Protein AF-0000000075643071 (afdb_homodimer)

Foldseek 3Di:
DDDDDPDDDDDDDDPPDDDDPDDDDDDDPPPPPPPPPDPPVVVVVVVVVVVVVVVVVVVVVVVVVVVCVVVPPFFAFPDPLLVVLLVLQVQQADCVDACLFFVLCRRRVRVCVVFPDDPPDQKDAPQNVLLVVLLVVLLVQLCDDDDPPAFPLLNLLSQLLQLLVLLVLLQVCVLVVLQVVCVVLQAHLAQPLLCPDDDPVPDPDDDLLLNQLVCCLQVVAHDLKDKAWAADQVARLFIFIEIADPNFSPPLVPPGPPPPPPDPPPPDDPPDPCPVPDPDLLNLLVLSLVLSCSNDPPDDSVVVSVVSSVLSVLLVVLVVQADDDPPPPVPDPPPFDKDKDFLQRLQVLQCVQAPPNDGDRRRLSNQCSNCVLPVVLGGDSGDIHIYTPSRSVNSNSSNNSCNPDDVSSSSSNSCSVSSSVLVCSSNVPVQDSSNSSVSSCSLSVLSSCLVVDDPCCVVPVVVVLVVLLVLLLVLVLVVLVVDDQADPQQNVQLNLLSVLAAEAAADDPCSPPSVSVQCLQQQVPVVVVVCVVRVNPRLHQDRDRNDNSVNSSSSSSSVSVVRSNRNGGGDDDDQPDRLSRQDKAADLQASYIYHRVSVCDPPQHSNSDVLLNLLRVQLRSQLRSCLCPFPPNCLAGSRSHRHNRGDPSSVVSLVVLLVVQQVVQQPDADVLQRHGARSVLQSSSLQSLLRSNVSSLSSVVVVCVVPNDDGHSPPPVVADSNRSSLSSNSSSLRMDGHSVRVNVQSVDNHHRSSCSSQQNQCQDPVNCVRSVRDEPHSSPDPDHRHND/DDYDDDDDDDDDDDPDDDDDDDDPDDCPPPPPPPPPPDPVVVVVVVVVVVVVVVVVVVVVVVVVVVVVVVVPPFFAFPDPLLQVLLVLQVQQADCVDACLFFVLCRRRVRVCVVFPDDPPDQKDAPQNVLLVVLLVVLLVQLCDDDDPPAFPLLNLLSQLLQLLVLLVLLQVCVLVVLQVVCVVLVAHLAFPLLCPDDDPVPDPDDDLLLNQLSCCLQVVAHDLKDKAWAADQVARLFIFIEIFDGPDSPPVPPVPPPPPPPPPPPPDDDPDPCPVPDPDLLNLLVVSLVLSCSNDPPDDSVVVSVVSSVLSVLLVVLVVQADDDPPPPVPDPPPFDKDKDFLQRLQVLQCVQAPPNDRDRRRLSNQCSNCVLFVVLGGDSGDIHIYTPNRSVNSSSSNNSCNPDDVSSSSSNSCSVSSSVLVCSSNVPVQDSSNSSVLSCSLSVLSSCLVVDDPCCVVPVVVVLVVLLVLLLVLVLVVLVVDDQADPQQNVQLNLLSVLAAEAAADDPCSPPSVSVQCLQQQVPVVVVVCVVRVNPRLHQDRDRNDNSVNSSSSSSSVSVVRSNRNGGGDDDDQPDRLSRQDKAADLQASYIYHRVSVCDPPQHSNSDVLLNLLRVQLRSQLRSCLCCFPPNCLAGSRSHRHNRGDPSSVVSLVVLLVVQQVVQQPDADVLQRHGARSVLQSSSLQSLLRRNVSSLSSVVVVCVVPNDDGHSPPPPPADSNRSSLSSNSSSLHMDGHSSRVNVQSVDNHHRSSCSSQQNQCQDPVNCVRSVRDEPHSSPDPDHRHND

InterPro domains:
  IPR000718 Peptidase M13 [PS51885] (76-788)
  IPR000718 Peptidase M13 [PTHR11733] (50-785)
  IPR000718 Peptidase M13 [cd08662] (97-786)
  IPR008753 Peptidase M13, N-terminal domain [PF05649] (99-508)
  IPR018497 Peptidase M13, C-terminal domain [PF01431] (583-787)
  IPR018497 Peptidase M13, C-terminal domain [PR00786] (575-587)
  IPR018497 Peptidase M13, C-terminal domain [PR00786] (593-605)
  IPR018497 Peptidase M13, C-terminal domain [PR00786] (613-629)
  IPR018497 Peptidase M13, C-terminal domain [PR00786] (685-696)
  IPR024079 Metallopeptidase, catalytic domain superfamily [G3DSA:3.40.390.10] (77-788)
  IPR042089 Peptidase M13, domain 2 [G3DSA:1.10.1380.10] (125-571)

Radius of gyration: 43.41 Å; Cα contacts (8 Å, |Δi|>4): 2301; chains: 2; bounding box: 160×102×132 Å

pLDDT: mean 82.37, std 22.01, range [13.93, 98.94]

Nearest PDB structures (foldseek):
  4cth-assembly1_A-2  TM=7.997E-01  e=2.322E-40  Homo sapiens
  6sh2-assembly1_AAA  TM=7.857E-01  e=2.046E-39  Homo sapiens
  6svy-assembly1_A  TM=7.775E-01  e=8.603E-39  Homo sapiens
  3dwb-assembly1_A  TM=8.321E-01  e=3.187E-37  Homo sapiens
  5v48-assembly1_B  TM=7.758E-01  e=1.069E-38  Oryctolagus cuniculus

Organism: Culex quinquefasciatus (NCBI:txid7176)

Structure (mmCIF, N/CA/C/O backbone):
data_AF-0000000075643071-model_v1
#
loop_
_entity.id
_entity.type
_entity.pdbx_description
1 polymer Neprilysin
#
loop_
_atom_site.group_PDB
_atom_site.id
_atom_site.type_symbol
_atom_site.label_atom_id
_atom_site.label_alt_id
_atom_site.label_comp_id
_atom_site.label_asym_id
_atom_site.label_entity_id
_atom_site.label_seq_id
_atom_site.pdbx_PDB_ins_code
_atom_site.Cartn_x
_atom_site.Cartn_y
_atom_site.Cartn_z
_atom_site.occupancy
_atom_site.B_iso_or_equiv
_atom_site.auth_seq_id
_atom_site.auth_comp_id
_atom_site.auth_asym_id
_atom_site.auth_atom_id
_atom_site.pdbx_PDB_model_num
ATOM 1 N N . MET A 1 1 ? 48.219 43.969 61.406 1 17.83 1 MET A N 1
ATOM 2 C CA . MET A 1 1 ? 49.312 43.562 62.281 1 17.83 1 MET A CA 1
ATOM 3 C C . MET A 1 1 ? 50.188 42.5 61.594 1 17.83 1 MET A C 1
ATOM 5 O O . MET A 1 1 ? 49.844 42 60.531 1 17.83 1 MET A O 1
ATOM 9 N N . MET A 1 2 ? 50.375 41.281 62.094 1 16.48 2 MET A N 1
ATOM 10 C CA . MET A 1 2 ? 51.75 40.875 62.25 1 16.48 2 MET A CA 1
ATOM 11 C C . MET A 1 2 ? 52.344 40.406 60.938 1 16.48 2 MET A C 1
ATOM 13 O O . MET A 1 2 ? 53.375 40.875 60.5 1 16.48 2 MET A O 1
ATOM 17 N N . SER A 1 3 ? 52.625 39.094 60.719 1 16.33 3 SER A N 1
ATOM 18 C CA . SER A 1 3 ? 53.938 38.5 61 1 16.33 3 SER A CA 1
ATOM 19 C C . SER A 1 3 ? 54.688 38.125 59.719 1 16.33 3 SER A C 1
ATOM 21 O O . SER A 1 3 ? 55.844 38.531 59.531 1 16.33 3 SER A O 1
ATOM 23 N N . GLU A 1 4 ? 54.75 36.844 59.25 1 16.39 4 GLU A N 1
ATOM 24 C CA . GLU A 1 4 ? 55.938 36.031 59.5 1 16.39 4 GLU A CA 1
ATOM 25 C C . GLU A 1 4 ? 56.812 35.938 58.281 1 16.39 4 GLU A C 1
ATOM 27 O O . GLU A 1 4 ? 58.031 36.156 58.344 1 16.39 4 GLU A O 1
ATOM 32 N N . THR A 1 5 ? 56.75 34.844 57.406 1 16.62 5 THR A N 1
ATOM 33 C CA . THR A 1 5 ? 57.719 33.75 57.406 1 16.62 5 THR A CA 1
ATOM 34 C C . THR A 1 5 ? 58.656 33.844 56.219 1 16.62 5 THR A C 1
ATOM 36 O O . THR A 1 5 ? 58.438 33.188 55.219 1 16.62 5 THR A O 1
ATOM 39 N N . ALA A 1 6 ? 59.062 35.031 55.625 1 20 6 ALA A N 1
ATOM 40 C CA . ALA A 1 6 ? 59.656 35.062 54.281 1 20 6 ALA A CA 1
ATOM 41 C C . ALA A 1 6 ? 61.094 34.5 54.312 1 20 6 ALA A C 1
ATOM 43 O O . ALA A 1 6 ? 62.062 35.25 54.438 1 20 6 ALA A O 1
ATOM 44 N N . GLU A 1 7 ? 61.375 33.312 55.094 1 15.66 7 GLU A N 1
ATOM 45 C CA . GLU A 1 7 ? 62.719 33.094 55.562 1 15.66 7 GLU A CA 1
ATOM 46 C C . GLU A 1 7 ? 63.719 33.031 54.375 1 15.66 7 GLU A C 1
ATOM 48 O O . GLU A 1 7 ? 64.75 33.719 54.375 1 15.66 7 GLU A O 1
ATOM 53 N N . ASP A 1 8 ? 64.188 31.766 53.812 1 15.36 8 ASP A N 1
ATOM 54 C CA . ASP A 1 8 ? 65.438 31.094 54.125 1 15.36 8 ASP A CA 1
ATOM 55 C C . ASP A 1 8 ? 66.5 31.422 53.062 1 15.36 8 ASP A C 1
ATOM 57 O O . ASP A 1 8 ? 66.188 31.875 51.969 1 15.36 8 ASP A O 1
ATOM 61 N N . ARG A 1 9 ? 67.5 30.281 52.5 1 15.77 9 ARG A N 1
ATOM 62 C CA . ARG A 1 9 ? 68.875 29.906 52.719 1 15.77 9 ARG A CA 1
ATOM 63 C C . ARG A 1 9 ? 69.75 30.156 51.469 1 15.77 9 ARG A C 1
ATOM 65 O O . ARG A 1 9 ? 69.5 29.578 50.406 1 15.77 9 ARG A O 1
ATOM 72 N N . PHE A 1 10 ? 70.312 31.297 51.094 1 16.19 10 PHE A N 1
ATOM 73 C CA . PHE A 1 10 ? 71.188 31.797 50 1 16.19 10 PHE A CA 1
ATOM 74 C C . PHE A 1 10 ? 72.375 30.906 49.812 1 16.19 10 PHE A C 1
ATOM 76 O O . PHE A 1 10 ? 72.688 30.453 48.688 1 16.19 10 PHE A O 1
ATOM 83 N N . ILE A 1 11 ? 73.688 31.109 50.438 1 15.75 11 ILE A N 1
ATOM 84 C CA . ILE A 1 11 ? 74.875 31.75 49.875 1 15.75 11 ILE A CA 1
ATOM 85 C C . ILE A 1 11 ? 76 30.719 49.688 1 15.75 11 ILE A C 1
ATOM 87 O O . ILE A 1 11 ? 76.688 30.719 48.656 1 15.75 11 ILE A O 1
ATOM 91 N N . ALA A 1 12 ? 76.562 29.859 50.656 1 15.88 12 ALA A N 1
ATOM 92 C CA . ALA A 1 12 ? 77.938 30.156 51.062 1 15.88 12 ALA A CA 1
ATOM 93 C C . ALA A 1 12 ? 78.938 29.359 50.25 1 15.88 12 ALA A C 1
ATOM 95 O O . ALA A 1 12 ? 80 29.875 49.906 1 15.88 12 ALA A O 1
ATOM 96 N N . LEU A 1 13 ? 78.875 28 49.938 1 15.31 13 LEU A N 1
ATOM 97 C CA . LEU A 1 13 ? 80.062 27.281 50.438 1 15.31 13 LEU A CA 1
ATOM 98 C C . LEU A 1 13 ? 81.25 27.5 49.5 1 15.31 13 LEU A C 1
ATOM 100 O O . LEU A 1 13 ? 82.312 27.875 49.969 1 15.31 13 LEU A O 1
ATOM 104 N N . SER A 1 14 ? 81.875 26.391 48.562 1 16.61 14 SER A N 1
ATOM 105 C CA . SER A 1 14 ? 83.062 25.562 48.844 1 16.61 14 SER A CA 1
ATOM 106 C C . SER A 1 14 ? 84.25 25.984 47.969 1 16.61 14 SER A C 1
ATOM 108 O O . SER A 1 14 ? 84.125 26.078 46.75 1 16.61 14 SER A O 1
ATOM 110 N N . VAL A 1 15 ? 85.438 26.578 48.406 1 17.17 15 VAL A N 1
ATOM 111 C CA . VAL A 1 15 ? 86.688 27.297 48.156 1 17.17 15 VAL A CA 1
ATOM 112 C C . VAL A 1 15 ? 87.75 26.344 47.625 1 17.17 15 VAL A C 1
ATOM 114 O O . VAL A 1 15 ? 88.875 26.766 47.312 1 17.17 15 VAL A O 1
ATOM 117 N N . GLU A 1 16 ? 87.688 24.984 47.438 1 17.66 16 GLU A N 1
ATOM 118 C CA . GLU A 1 16 ? 88.875 24.281 47.75 1 17.66 16 GLU A CA 1
ATOM 119 C C . GLU A 1 16 ? 89.938 24.406 46.594 1 17.66 16 GLU A C 1
ATOM 121 O O . GLU A 1 16 ? 89.688 23.906 45.5 1 17.66 16 GLU A O 1
ATOM 126 N N . ALA A 1 17 ? 90.812 25.438 46.406 1 16.08 17 ALA A N 1
ATOM 127 C CA . ALA A 1 17 ? 91.688 26.078 45.438 1 16.08 17 ALA A CA 1
ATOM 128 C C . ALA A 1 17 ? 92.875 25.172 45.094 1 16.08 17 ALA A C 1
ATOM 130 O O . ALA A 1 17 ? 93.25 25.047 43.938 1 16.08 17 ALA A O 1
ATOM 131 N N . ALA A 1 18 ? 93.875 24.766 45.906 1 15.3 18 ALA A N 1
ATOM 132 C CA . ALA A 1 18 ? 95.25 25.219 45.75 1 15.3 18 ALA A CA 1
ATOM 133 C C . ALA A 1 18 ? 96.062 24.188 45 1 15.3 18 ALA A C 1
ATOM 135 O O . ALA A 1 18 ? 97.062 24.531 44.344 1 15.3 18 ALA A O 1
ATOM 136 N N . ALA A 1 19 ? 96 22.906 45.062 1 17.56 19 ALA A N 1
ATOM 137 C CA . ALA A 1 19 ? 97.312 22.375 45.312 1 17.56 19 ALA A CA 1
ATOM 138 C C . ALA A 1 19 ? 98.188 22.344 44.031 1 17.56 19 ALA A C 1
ATOM 140 O O . ALA A 1 19 ? 99.375 22.656 44.062 1 17.56 19 ALA A O 1
ATOM 141 N N . LYS A 1 20 ? 97.812 21.688 42.781 1 18.22 20 LYS A N 1
ATOM 142 C CA . LYS A 1 20 ? 98.562 20.562 42.281 1 18.22 20 LYS A CA 1
ATOM 143 C C . LYS A 1 20 ? 99.562 21 41.219 1 18.22 20 LYS A C 1
ATOM 145 O O . LYS A 1 20 ? 100.188 20.172 40.562 1 18.22 20 LYS A O 1
ATOM 150 N N . THR A 1 21 ? 100 22.109 40.812 1 17.22 21 THR A N 1
ATOM 151 C CA . THR A 1 21 ? 100.25 22.328 39.375 1 17.22 21 THR A CA 1
ATOM 152 C C . THR A 1 21 ? 101.625 21.781 38.969 1 17.22 21 THR A C 1
ATOM 154 O O . THR A 1 21 ? 102.625 22.516 38.938 1 17.22 21 THR A O 1
ATOM 157 N N . LYS A 1 22 ? 102.188 20.703 39.406 1 19.72 22 LYS A N 1
ATOM 158 C CA . LYS A 1 22 ? 103.625 20.766 39.219 1 19.72 22 LYS A CA 1
ATOM 159 C C . LYS A 1 22 ? 104 20.781 37.719 1 19.72 22 LYS A C 1
ATOM 161 O O . LYS A 1 22 ? 104.812 21.578 37.312 1 19.72 22 LYS A O 1
ATOM 166 N N . SER A 1 23 ? 103.75 19.688 36.812 1 19.06 23 SER A N 1
ATOM 167 C CA . SER A 1 23 ? 104.75 18.906 36.125 1 19.06 23 SER A CA 1
ATOM 168 C C . SER A 1 23 ? 104.938 19.344 34.688 1 19.06 23 SER A C 1
ATOM 170 O O . SER A 1 23 ? 104 19.438 33.938 1 19.06 23 SER A O 1
ATOM 172 N N . SER A 1 24 ? 106.062 20.109 34.156 1 20.47 24 SER A N 1
ATOM 173 C CA . SER A 1 24 ? 106.375 20.922 32.969 1 20.47 24 SER A CA 1
ATOM 174 C C . SER A 1 24 ? 106.75 20.031 31.781 1 20.47 24 SER A C 1
ATOM 176 O O . SER A 1 24 ? 107.875 19.469 31.781 1 20.47 24 SER A O 1
ATOM 178 N N . SER A 1 25 ? 106 19.094 31.188 1 20.42 25 SER A N 1
ATOM 179 C CA . SER A 1 25 ? 106.5 18.125 30.234 1 20.42 25 SER A CA 1
ATOM 180 C C . SER A 1 25 ? 106.75 18.766 28.875 1 20.42 25 SER A C 1
ATOM 182 O O . SER A 1 25 ? 106.062 19.672 28.469 1 20.42 25 SER A O 1
ATOM 184 N N . SER A 1 26 ? 108 18.609 28.141 1 23.45 26 SER A N 1
ATOM 185 C CA . SER A 1 26 ? 108.688 19.188 26.984 1 23.45 26 SER A CA 1
ATOM 186 C C . SER A 1 26 ? 108.125 18.672 25.672 1 23.45 26 SER A C 1
ATOM 188 O O . SER A 1 26 ? 108.125 17.453 25.422 1 23.45 26 SER A O 1
ATOM 190 N N . LYS A 1 27 ? 107 19.078 25.125 1 23.88 27 LYS A N 1
ATOM 191 C CA . LYS A 1 27 ? 106.25 18.484 24.016 1 23.88 27 LYS A CA 1
ATOM 192 C C . LYS A 1 27 ? 107 18.656 22.688 1 23.88 27 LYS A C 1
ATOM 194 O O . LYS A 1 27 ? 107.438 19.75 22.375 1 23.88 27 LYS A O 1
ATOM 199 N N . HIS A 1 28 ? 107.5 17.531 22.047 1 23.86 28 HIS A N 1
ATOM 200 C CA . HIS A 1 28 ? 108.188 17.297 20.797 1 23.86 28 HIS A CA 1
ATOM 201 C C . HIS A 1 28 ? 107.312 17.547 19.594 1 23.86 28 HIS A C 1
ATOM 203 O O . HIS A 1 28 ? 106.125 17.094 19.562 1 23.86 28 HIS A O 1
ATOM 209 N N . LEU A 1 29 ? 107.438 18.609 18.766 1 22.78 29 LEU A N 1
ATOM 210 C CA . LEU A 1 29 ? 106.75 19.203 17.625 1 22.78 29 LEU A CA 1
ATOM 211 C C . LEU A 1 29 ? 106.875 18.328 16.391 1 22.78 29 LEU A C 1
ATOM 213 O O . LEU A 1 29 ? 107.938 18.188 15.836 1 22.78 29 LEU A O 1
ATOM 217 N N . THR A 1 30 ? 106.312 17.078 16.297 1 25.52 30 THR A N 1
ATOM 218 C CA . THR A 1 30 ? 106.5 16.234 15.125 1 25.52 30 THR A CA 1
ATOM 219 C C . THR A 1 30 ? 105.688 16.797 13.945 1 25.52 30 THR A C 1
ATOM 221 O O . THR A 1 30 ? 104.5 17.062 14.078 1 25.52 30 THR A O 1
ATOM 224 N N . VAL A 1 31 ? 106.312 17.375 12.898 1 26.59 31 VAL A N 1
ATOM 225 C CA . VAL A 1 31 ? 105.875 18.031 11.664 1 26.59 31 VAL A CA 1
ATOM 226 C C . VAL A 1 31 ? 105.25 17.016 10.719 1 26.59 31 VAL A C 1
ATOM 228 O O . VAL A 1 31 ? 105.938 16.078 10.266 1 26.59 31 VAL A O 1
ATOM 231 N N . ILE A 1 32 ? 104.062 16.5 10.969 1 27.12 32 ILE A N 1
ATOM 232 C CA . ILE A 1 32 ? 103.438 15.516 10.125 1 27.12 32 ILE A CA 1
ATOM 233 C C . ILE A 1 32 ? 103.062 16.141 8.773 1 27.12 32 ILE A C 1
ATOM 235 O O . ILE A 1 32 ? 102.438 17.172 8.711 1 27.12 32 ILE A O 1
ATOM 239 N N . ILE A 1 33 ? 103.875 15.836 7.621 1 27.69 33 ILE A N 1
ATOM 240 C CA . ILE A 1 33 ? 103.75 16.172 6.203 1 27.69 33 ILE A CA 1
ATOM 241 C C . ILE A 1 33 ? 102.438 15.625 5.633 1 27.69 33 ILE A C 1
ATOM 243 O O . ILE A 1 33 ? 102.188 14.422 5.656 1 27.69 33 ILE A O 1
ATOM 247 N N . ARG A 1 34 ? 101.375 16.406 5.617 1 27.36 34 ARG A N 1
ATOM 248 C CA . ARG A 1 34 ? 100 16.188 5.102 1 27.36 34 ARG A CA 1
ATOM 249 C C . ARG A 1 34 ? 100.062 15.945 3.594 1 27.36 34 ARG A C 1
ATOM 251 O O . ARG A 1 34 ? 100.438 16.828 2.828 1 27.36 34 ARG A O 1
ATOM 258 N N . LYS A 1 35 ? 100.25 14.68 3.104 1 32.22 35 LYS A N 1
ATOM 259 C CA . LYS A 1 35 ? 100.125 14.266 1.71 1 32.22 35 LYS A CA 1
ATOM 260 C C . LYS A 1 35 ? 98.75 14.672 1.159 1 32.22 35 LYS A C 1
ATOM 262 O O . LYS A 1 35 ? 97.75 14.43 1.792 1 32.22 35 LYS A O 1
ATOM 267 N N . GLU A 1 36 ? 98.688 15.75 0.289 1 31.73 36 GLU A N 1
ATOM 268 C CA . GLU A 1 36 ? 97.562 16.359 -0.445 1 31.73 36 GLU A CA 1
ATOM 269 C C . GLU A 1 36 ? 96.75 15.297 -1.153 1 31.73 36 GLU A C 1
ATOM 271 O O . GLU A 1 36 ? 97.25 14.539 -1.979 1 31.73 36 GLU A O 1
ATOM 276 N N . ASP A 1 37 ? 95.875 14.602 -0.417 1 39.47 37 ASP A N 1
ATOM 277 C CA . ASP A 1 37 ? 94.875 13.711 -0.99 1 39.47 37 ASP A CA 1
ATOM 278 C C . ASP A 1 37 ? 94.25 14.305 -2.264 1 39.47 37 ASP A C 1
ATOM 280 O O . ASP A 1 37 ? 93.938 15.492 -2.307 1 39.47 37 ASP A O 1
ATOM 284 N N . SER A 1 38 ? 94.625 13.781 -3.484 1 44.81 38 SER A N 1
ATOM 285 C CA . SER A 1 38 ? 94.312 14.125 -4.863 1 44.81 38 SER A CA 1
ATOM 286 C C . SER A 1 38 ? 92.875 14.484 -5.008 1 44.81 38 SER A C 1
ATOM 288 O O . SER A 1 38 ? 92 13.938 -4.301 1 44.81 38 SER A O 1
ATOM 290 N N . GLY A 1 39 ? 92.5 15.695 -5.465 1 47.75 39 GLY A N 1
ATOM 291 C CA . GLY A 1 39 ? 91.312 16.453 -5.836 1 47.75 39 GLY A CA 1
ATOM 292 C C . GLY A 1 39 ? 90.25 15.609 -6.523 1 47.75 39 GLY A C 1
ATOM 293 O O . GLY A 1 39 ? 89.062 15.945 -6.48 1 47.75 39 GLY A O 1
ATOM 294 N N . CYS A 1 40 ? 90.625 14.508 -7.219 1 52.28 40 CYS A N 1
ATOM 295 C CA . CYS A 1 40 ? 89.688 13.703 -7.996 1 52.28 40 CYS A CA 1
ATOM 296 C C . CYS A 1 40 ? 88.75 12.883 -7.086 1 52.28 40 CYS A C 1
ATOM 298 O O . CYS A 1 40 ? 87.562 12.734 -7.359 1 52.28 40 CYS A O 1
ATOM 300 N N . HIS A 1 41 ? 89.312 12.375 -5.984 1 58.28 41 HIS A N 1
ATOM 301 C CA . HIS A 1 41 ? 88.5 11.555 -5.078 1 58.28 41 HIS A CA 1
ATOM 302 C C . HIS A 1 41 ? 87.5 12.406 -4.344 1 58.28 41 HIS A C 1
ATOM 304 O O . HIS A 1 41 ? 86.375 11.961 -4.117 1 58.28 41 HIS A O 1
ATOM 310 N N . VAL A 1 42 ? 87.875 13.664 -4.055 1 60.72 42 VAL A N 1
ATOM 311 C CA . VAL A 1 42 ? 86.938 14.555 -3.369 1 60.72 42 VAL A CA 1
ATOM 312 C C . VAL A 1 42 ? 85.812 14.984 -4.324 1 60.72 42 VAL A C 1
ATOM 314 O O . VAL A 1 42 ? 84.625 15.031 -3.943 1 60.72 42 VAL A O 1
ATOM 317 N N . PHE A 1 43 ? 86.188 15.117 -5.578 1 61 43 PHE A N 1
ATOM 318 C CA . PHE A 1 43 ? 85.188 15.5 -6.582 1 61 43 PHE A CA 1
ATOM 319 C C . PHE A 1 43 ? 84.25 14.359 -6.84 1 61 43 PHE A C 1
ATOM 321 O O . PHE A 1 43 ? 83 14.578 -6.91 1 61 43 PHE A O 1
ATOM 328 N N . CYS A 1 44 ? 84.75 13.102 -6.945 1 60.5 44 CYS A N 1
ATOM 329 C CA . CYS A 1 44 ? 83.875 11.93 -7.168 1 60.5 44 CYS A CA 1
ATOM 330 C C . CYS A 1 44 ? 82.938 11.695 -5.992 1 60.5 44 CYS A C 1
ATOM 332 O O . CYS A 1 44 ? 81.812 11.375 -6.18 1 60.5 44 CYS A O 1
ATOM 334 N N . ARG A 1 45 ? 83.438 11.93 -4.797 1 68.44 45 ARG A N 1
ATOM 335 C CA . ARG A 1 45 ? 82.625 11.75 -3.607 1 68.44 45 ARG A CA 1
ATOM 336 C C . ARG A 1 45 ? 81.562 12.812 -3.539 1 68.44 45 ARG A C 1
ATOM 338 O O . ARG A 1 45 ? 80.375 12.508 -3.219 1 68.44 45 ARG A O 1
ATOM 345 N N . ARG A 1 46 ? 81.938 14.07 -3.889 1 70.75 46 ARG A N 1
ATOM 346 C CA . ARG A 1 46 ? 80.938 15.148 -3.889 1 70.75 46 ARG A CA 1
ATOM 347 C C . ARG A 1 46 ? 79.875 14.945 -4.977 1 70.75 46 ARG A C 1
ATOM 349 O O . ARG A 1 46 ? 78.688 15.211 -4.766 1 70.75 46 ARG A O 1
ATOM 356 N N . PHE A 1 47 ? 80.375 14.375 -6.086 1 72.19 47 PHE A N 1
ATOM 357 C CA . PHE A 1 47 ? 79.5 14.094 -7.195 1 72.19 47 PHE A CA 1
ATOM 358 C C . PHE A 1 47 ? 78.5 12.953 -6.84 1 72.19 47 PHE A C 1
ATOM 360 O O . PHE A 1 47 ? 77.312 13.039 -7.109 1 72.19 47 PHE A O 1
ATOM 367 N N . PHE A 1 48 ? 79.125 11.961 -6.184 1 70.69 48 PHE A N 1
ATOM 368 C CA . PHE A 1 48 ? 78.25 10.844 -5.727 1 70.69 48 PHE A CA 1
ATOM 369 C C . PHE A 1 48 ? 77.25 11.312 -4.688 1 70.69 48 PHE A C 1
ATOM 371 O O . PHE A 1 48 ? 76.125 10.898 -4.711 1 70.69 48 PHE A O 1
ATOM 378 N N . MET A 1 49 ? 77.688 12.164 -3.795 1 74.44 49 MET A N 1
ATOM 379 C CA . MET A 1 49 ? 76.75 12.711 -2.789 1 74.44 49 MET A CA 1
ATOM 380 C C . MET A 1 49 ? 75.688 13.555 -3.441 1 74.44 49 MET A C 1
ATOM 382 O O . MET A 1 49 ? 74.562 13.516 -3.018 1 74.44 49 MET A O 1
ATOM 386 N N . CYS A 1 50 ? 76 14.258 -4.527 1 74.19 50 CYS A N 1
ATOM 387 C CA . CYS A 1 50 ? 75.062 15.047 -5.254 1 74.19 50 CYS A CA 1
ATOM 388 C C . CYS A 1 50 ? 74 14.156 -5.953 1 74.19 50 CYS A C 1
ATOM 390 O O . CYS A 1 50 ? 72.812 14.438 -5.938 1 74.19 50 CYS A O 1
ATOM 392 N N . ILE A 1 51 ? 74.5 13.023 -6.512 1 72.12 51 ILE A N 1
ATOM 393 C CA . ILE A 1 51 ? 73.625 12.086 -7.184 1 72.12 51 ILE A CA 1
ATOM 394 C C . ILE A 1 51 ? 72.688 11.422 -6.16 1 72.12 51 ILE A C 1
ATOM 396 O O . ILE A 1 51 ? 71.5 11.25 -6.402 1 72.12 51 ILE A O 1
ATOM 400 N N . LEU A 1 52 ? 73.312 11.086 -5.023 1 73.38 52 LEU A N 1
ATOM 401 C CA . LEU A 1 52 ? 72.5 10.492 -3.961 1 73.38 52 LEU A CA 1
ATOM 402 C C . LEU A 1 52 ? 71.438 11.484 -3.453 1 73.38 52 LEU A C 1
ATOM 404 O O . LEU A 1 52 ? 70.312 11.102 -3.203 1 73.38 52 LEU A O 1
ATOM 408 N N . LEU A 1 53 ? 71.875 12.75 -3.26 1 76 53 LEU A N 1
ATOM 409 C CA . LEU A 1 53 ? 70.938 13.781 -2.834 1 76 53 LEU A CA 1
ATOM 410 C C . LEU A 1 53 ? 69.812 13.977 -3.877 1 76 53 LEU A C 1
ATOM 412 O O . LEU A 1 53 ? 68.625 14.133 -3.531 1 76 53 LEU A O 1
ATOM 416 N N . LEU A 1 54 ? 70.125 13.922 -5.141 1 74.56 54 LEU A N 1
ATOM 417 C CA . LEU A 1 54 ? 69.188 14.047 -6.211 1 74.56 54 LEU A CA 1
ATOM 418 C C . LEU A 1 54 ? 68.25 12.844 -6.227 1 74.56 54 LEU A C 1
ATOM 420 O O . LEU A 1 54 ? 67 13 -6.457 1 74.56 54 LEU A O 1
ATOM 424 N N . ALA A 1 55 ? 68.812 11.68 -5.973 1 71.81 55 ALA A N 1
ATOM 425 C CA . ALA A 1 55 ? 68 10.469 -5.887 1 71.81 55 ALA A CA 1
ATOM 426 C C . ALA A 1 55 ? 67 10.547 -4.711 1 71.81 55 ALA A C 1
ATOM 428 O O . ALA A 1 55 ? 65.812 10.172 -4.836 1 71.81 55 ALA A O 1
ATOM 429 N N . VAL A 1 56 ? 67.438 11.047 -3.59 1 74.94 56 VAL A N 1
ATOM 430 C CA . VAL A 1 56 ? 66.562 11.219 -2.426 1 74.94 56 VAL A CA 1
ATOM 431 C C . VAL A 1 56 ? 65.5 12.25 -2.727 1 74.94 56 VAL A C 1
ATOM 433 O O . VAL A 1 56 ? 64.312 12.047 -2.396 1 74.94 56 VAL A O 1
ATOM 436 N N . VAL A 1 57 ? 65.875 13.367 -3.346 1 75.69 57 VAL A N 1
ATOM 437 C CA . VAL A 1 57 ? 64.875 14.391 -3.713 1 75.69 57 VAL A CA 1
ATOM 438 C C . VAL A 1 57 ? 63.875 13.812 -4.699 1 75.69 57 VAL A C 1
ATOM 440 O O . VAL A 1 57 ? 62.656 14.055 -4.578 1 75.69 57 VAL A O 1
ATOM 443 N N . PHE A 1 58 ? 64.375 13.055 -5.621 1 73.31 58 PHE A N 1
ATOM 444 C CA . PHE A 1 58 ? 63.469 12.43 -6.605 1 73.31 58 PHE A CA 1
ATOM 445 C C . PHE A 1 58 ? 62.562 11.422 -5.941 1 73.31 58 PHE A C 1
ATOM 447 O O . PHE A 1 58 ? 61.344 11.406 -6.211 1 73.31 58 PHE A O 1
ATOM 454 N N . LEU A 1 59 ? 63.094 10.609 -5.09 1 70.25 59 LEU A N 1
ATOM 455 C CA . LEU A 1 59 ? 62.312 9.633 -4.367 1 70.25 59 LEU A CA 1
ATOM 456 C C . LEU A 1 59 ? 61.281 10.32 -3.469 1 70.25 59 LEU A C 1
ATOM 458 O O . LEU A 1 59 ? 60.125 9.898 -3.389 1 70.25 59 LEU A O 1
ATOM 462 N N . THR A 1 60 ? 61.688 11.312 -2.76 1 75.88 60 THR A N 1
ATOM 463 C CA . THR A 1 60 ? 60.75 12.062 -1.918 1 75.88 60 THR A CA 1
ATOM 464 C C . THR A 1 60 ? 59.688 12.75 -2.764 1 75.88 60 THR A C 1
ATOM 466 O O . THR A 1 60 ? 58.531 12.828 -2.361 1 75.88 60 THR A O 1
ATOM 469 N N . SER A 1 61 ? 60.031 13.18 -3.906 1 75 61 SER A N 1
ATOM 470 C CA . SER A 1 61 ? 59.062 13.781 -4.812 1 75 61 SER A CA 1
ATOM 471 C C . SER A 1 61 ? 58.062 12.75 -5.309 1 75 61 SER A C 1
ATOM 473 O O . SER A 1 61 ? 56.844 13.047 -5.43 1 75 61 SER A O 1
ATOM 475 N N . ILE A 1 62 ? 58.5 11.648 -5.602 1 69.44 62 ILE A N 1
ATOM 476 C CA . ILE A 1 62 ? 57.625 10.562 -6.023 1 69.44 62 ILE A CA 1
ATOM 477 C C . ILE A 1 62 ? 56.688 10.172 -4.875 1 69.44 62 ILE A C 1
ATOM 479 O O . ILE A 1 62 ? 55.469 10.023 -5.07 1 69.44 62 ILE A O 1
ATOM 483 N N . ILE A 1 63 ? 57.25 9.977 -3.721 1 68.25 63 ILE A N 1
ATOM 484 C CA . ILE A 1 63 ? 56.438 9.656 -2.549 1 68.25 63 ILE A CA 1
ATOM 485 C C . ILE A 1 63 ? 55.438 10.758 -2.305 1 68.25 63 ILE A C 1
ATOM 487 O O . ILE A 1 63 ? 54.25 10.484 -2.033 1 68.25 63 ILE A O 1
ATOM 491 N N . TYR A 1 64 ? 55.844 11.938 -2.367 1 68.12 64 TYR A N 1
ATOM 492 C CA . TYR A 1 64 ? 54.906 13.062 -2.225 1 68.12 64 TYR A CA 1
ATOM 493 C C . TYR A 1 64 ? 53.875 13.055 -3.328 1 68.12 64 TYR A C 1
ATOM 495 O O . TYR A 1 64 ? 52.688 13.336 -3.078 1 68.12 64 TYR A O 1
ATOM 503 N N . GLY A 1 65 ? 54.25 12.75 -4.508 1 63.84 65 GLY A N 1
ATOM 504 C CA . GLY A 1 65 ? 53.312 12.625 -5.598 1 63.84 65 GLY A CA 1
ATOM 505 C C . GLY A 1 65 ? 52.281 11.531 -5.367 1 63.84 65 GLY A C 1
ATOM 506 O O . GLY A 1 65 ? 51.094 11.742 -5.578 1 63.84 65 GLY A O 1
ATOM 507 N N . ILE A 1 66 ? 52.781 10.406 -5.012 1 62.47 66 ILE A N 1
ATOM 508 C CA . ILE A 1 66 ? 51.875 9.297 -4.688 1 62.47 66 ILE A CA 1
ATOM 509 C C . ILE A 1 66 ? 50.969 9.688 -3.533 1 62.47 66 ILE A C 1
ATOM 511 O O . ILE A 1 66 ? 49.75 9.438 -3.578 1 62.47 66 ILE A O 1
ATOM 515 N N . TYR A 1 67 ? 51.531 10.141 -2.469 1 59.38 67 TYR A N 1
ATOM 516 C CA . TYR A 1 67 ? 50.75 10.633 -1.345 1 59.38 67 TYR A CA 1
ATOM 517 C C . TYR A 1 67 ? 49.75 11.672 -1.806 1 59.38 67 TYR A C 1
ATOM 519 O O . TYR A 1 67 ? 48.562 11.625 -1.416 1 59.38 67 TYR A O 1
ATOM 527 N N . TYR A 1 68 ? 50.219 12.57 -2.561 1 57.78 68 TYR A N 1
ATOM 528 C CA . TYR A 1 68 ? 49.312 13.594 -3.105 1 57.78 68 TYR A CA 1
ATOM 529 C C . TYR A 1 68 ? 48.219 12.969 -3.971 1 57.78 68 TYR A C 1
ATOM 531 O O . TYR A 1 68 ? 47.062 13.32 -3.854 1 57.78 68 TYR A O 1
ATOM 539 N N . PHE A 1 69 ? 48.656 12.102 -4.816 1 57.91 69 PHE A N 1
ATOM 540 C CA . PHE A 1 69 ? 47.688 11.414 -5.668 1 57.91 69 PHE A CA 1
ATOM 541 C C . PHE A 1 69 ? 46.719 10.609 -4.832 1 57.91 69 PHE A C 1
ATOM 543 O O . PHE A 1 69 ? 45.5 10.625 -5.09 1 57.91 69 PHE A O 1
ATOM 550 N N . ALA A 1 70 ? 47.281 9.844 -3.969 1 57.06 70 ALA A N 1
ATOM 551 C CA . ALA A 1 70 ? 46.406 9.047 -3.098 1 57.06 70 ALA A CA 1
ATOM 552 C C . ALA A 1 70 ? 45.469 9.93 -2.305 1 57.06 70 ALA A C 1
ATOM 554 O O . ALA A 1 70 ? 44.312 9.555 -2.07 1 57.06 70 ALA A O 1
ATOM 555 N N . ASN A 1 71 ? 46 10.922 -1.864 1 53.34 71 ASN A N 1
ATOM 556 C CA . ASN A 1 71 ? 45.156 11.844 -1.092 1 53.34 71 ASN A CA 1
ATOM 557 C C . ASN A 1 71 ? 44.25 12.68 -1.994 1 53.34 71 ASN A C 1
ATOM 559 O O . ASN A 1 71 ? 43.375 13.391 -1.51 1 53.34 71 ASN A O 1
ATOM 563 N N . THR A 1 72 ? 44.656 12.688 -3.232 1 53.62 72 THR A N 1
ATOM 564 C CA . THR A 1 72 ? 43.781 13.414 -4.16 1 53.62 72 THR A CA 1
ATOM 565 C C . THR A 1 72 ? 42.719 12.5 -4.723 1 53.62 72 THR A C 1
ATOM 567 O O . THR A 1 72 ? 41.875 12.93 -5.535 1 53.62 72 THR A O 1
ATOM 570 N N . LEU A 1 73 ? 42.906 11.289 -4.504 1 57.06 73 LEU A N 1
ATOM 571 C CA . LEU A 1 73 ? 41.781 10.445 -4.906 1 57.06 73 LEU A CA 1
ATOM 572 C C . LEU A 1 73 ? 40.5 10.914 -4.25 1 57.06 73 LEU A C 1
ATOM 574 O O . LEU A 1 73 ? 40.469 11.219 -3.053 1 57.06 73 LEU A O 1
ATOM 578 N N . PRO A 1 74 ? 39.625 11.281 -5.164 1 61.62 74 PRO A N 1
ATOM 579 C CA . PRO A 1 74 ? 38.375 11.836 -4.625 1 61.62 74 PRO A CA 1
ATOM 580 C C . PRO A 1 74 ? 37.781 10.969 -3.523 1 61.62 74 PRO A C 1
ATOM 582 O O . PRO A 1 74 ? 37.781 9.734 -3.629 1 61.62 74 PRO A O 1
ATOM 585 N N . ASP A 1 75 ? 37.688 11.57 -2.316 1 81.44 75 ASP A N 1
ATOM 586 C CA . ASP A 1 75 ? 37 10.945 -1.188 1 81.44 75 ASP A CA 1
ATOM 587 C C . ASP A 1 75 ? 35.531 10.656 -1.522 1 81.44 75 ASP A C 1
ATOM 589 O O . ASP A 1 75 ? 34.781 11.578 -1.785 1 81.44 75 ASP A O 1
ATOM 593 N N . VAL A 1 76 ? 35.25 9.383 -1.867 1 89.44 76 VAL A N 1
ATOM 594 C CA . VAL A 1 76 ? 33.875 8.977 -2.168 1 89.44 76 VAL A CA 1
ATOM 595 C C . VAL A 1 76 ? 33.156 8.578 -0.878 1 89.44 76 VAL A C 1
ATOM 597 O O . VAL A 1 76 ? 33.719 7.844 -0.057 1 89.44 76 VAL A O 1
ATOM 600 N N . CYS A 1 77 ? 31.984 9.188 -0.664 1 92.94 77 CYS A N 1
ATOM 601 C CA . CYS A 1 77 ? 31.172 8.914 0.519 1 92.94 77 CYS A CA 1
ATOM 602 C C . CYS A 1 77 ? 30.547 7.527 0.441 1 92.94 77 CYS A C 1
ATOM 604 O O . CYS A 1 77 ? 29.812 7.227 -0.5 1 92.94 77 CYS A O 1
ATOM 606 N N . HIS A 1 78 ? 30.781 6.641 1.438 1 89.94 78 HIS A N 1
ATOM 607 C CA . HIS A 1 78 ? 30.219 5.293 1.405 1 89.94 78 HIS A CA 1
ATOM 608 C C . HIS A 1 78 ? 29.344 5.039 2.617 1 89.94 78 HIS A C 1
ATOM 610 O O . HIS A 1 78 ? 29.078 3.885 2.967 1 89.94 78 HIS A O 1
ATOM 616 N N . SER A 1 79 ? 28.922 6.152 3.24 1 92.88 79 SER A N 1
ATOM 617 C CA . SER A 1 79 ? 27.969 5.965 4.34 1 92.88 79 SER A CA 1
ATOM 618 C C . SER A 1 79 ? 26.656 5.375 3.846 1 92.88 79 SER A C 1
ATOM 620 O O . SER A 1 79 ? 26.375 5.387 2.645 1 92.88 79 SER A O 1
ATOM 622 N N . LYS A 1 80 ? 25.906 4.84 4.789 1 94.12 80 LYS A N 1
ATOM 623 C CA . LYS A 1 80 ? 24.609 4.27 4.469 1 94.12 80 LYS A CA 1
ATOM 624 C C . LYS A 1 80 ? 23.703 5.305 3.803 1 94.12 80 LYS A C 1
ATOM 626 O O . LYS A 1 80 ? 22.969 4.984 2.863 1 94.12 80 LYS A O 1
ATOM 631 N N . GLU A 1 81 ? 23.781 6.516 4.23 1 96.75 81 GLU A N 1
ATOM 632 C CA . GLU A 1 81 ? 22.953 7.594 3.693 1 96.75 81 GLU A CA 1
ATOM 633 C C . GLU A 1 81 ? 23.391 7.961 2.275 1 96.75 81 GLU A C 1
ATOM 635 O O . GLU A 1 81 ? 22.547 8.164 1.399 1 96.75 81 GLU A O 1
ATOM 640 N N . CYS A 1 82 ? 24.734 8.023 2.043 1 97.19 82 CYS A N 1
ATOM 641 C CA . CYS A 1 82 ? 25.25 8.359 0.72 1 97.19 82 CYS A CA 1
ATOM 642 C C . CYS A 1 82 ? 24.875 7.293 -0.3 1 97.19 82 CYS A C 1
ATOM 644 O O . CYS A 1 82 ? 24.453 7.613 -1.413 1 97.19 82 CYS A O 1
ATOM 646 N N . LEU A 1 83 ? 24.984 6.055 0.107 1 96.69 83 LEU A N 1
ATOM 647 C CA . LEU A 1 83 ? 24.656 4.949 -0.79 1 96.69 83 LEU A CA 1
ATOM 648 C C . LEU A 1 83 ? 23.172 4.949 -1.138 1 96.69 83 LEU A C 1
ATOM 650 O O . LEU A 1 83 ? 22.812 4.742 -2.295 1 96.69 83 LEU A O 1
ATOM 654 N N . ARG A 1 84 ? 22.344 5.164 -0.152 1 97.19 84 ARG A N 1
ATOM 655 C CA . ARG A 1 84 ? 20.906 5.195 -0.376 1 97.19 84 ARG A CA 1
ATOM 656 C C . ARG A 1 84 ? 20.531 6.324 -1.328 1 97.19 84 ARG A C 1
ATOM 658 O O . ARG A 1 84 ? 19.719 6.129 -2.242 1 97.19 84 ARG A O 1
ATOM 665 N N . SER A 1 85 ? 21.078 7.488 -1.091 1 98.19 85 SER A N 1
ATOM 666 C CA . SER A 1 85 ? 20.797 8.633 -1.947 1 98.19 85 SER A CA 1
ATOM 667 C C . SER A 1 85 ? 21.281 8.398 -3.373 1 98.19 85 SER A C 1
ATOM 669 O O . SER A 1 85 ? 20.562 8.695 -4.336 1 98.19 85 SER A O 1
ATOM 671 N N . ALA A 1 86 ? 22.5 7.895 -3.451 1 98 86 ALA A N 1
ATOM 672 C CA . ALA A 1 86 ? 23.062 7.605 -4.77 1 98 86 ALA A CA 1
ATOM 673 C C . ALA A 1 86 ? 22.172 6.617 -5.531 1 98 86 ALA A C 1
ATOM 675 O O . ALA A 1 86 ? 21.875 6.82 -6.711 1 98 86 ALA A O 1
ATOM 676 N N . ALA A 1 87 ? 21.797 5.582 -4.848 1 97.38 87 ALA A N 1
ATOM 677 C CA . ALA A 1 87 ? 20.938 4.559 -5.457 1 97.38 87 ALA A CA 1
ATOM 678 C C . ALA A 1 87 ? 19.609 5.148 -5.914 1 97.38 87 ALA A C 1
ATOM 680 O O . ALA A 1 87 ? 19.172 4.91 -7.043 1 97.38 87 ALA A O 1
ATOM 681 N N . THR A 1 88 ? 18.984 5.91 -5.105 1 97.56 88 THR A N 1
ATOM 682 C CA . THR A 1 88 ? 17.672 6.504 -5.387 1 97.56 88 THR A CA 1
ATOM 683 C C . THR A 1 88 ? 17.766 7.449 -6.586 1 97.56 88 THR A C 1
ATOM 685 O O . THR A 1 88 ? 16.938 7.375 -7.5 1 97.56 88 THR A O 1
ATOM 688 N N . LEU A 1 89 ? 18.734 8.305 -6.566 1 98.19 89 LEU A N 1
ATOM 689 C CA . LEU A 1 89 ? 18.875 9.281 -7.641 1 98.19 89 LEU A CA 1
ATOM 690 C C . LEU A 1 89 ? 19.172 8.594 -8.969 1 98.19 89 LEU A C 1
ATOM 692 O O . LEU A 1 89 ? 18.594 8.938 -10 1 98.19 89 LEU A O 1
ATOM 696 N N . LYS A 1 90 ? 20.047 7.613 -8.859 1 96.44 90 LYS A N 1
ATOM 697 C CA . LYS A 1 90 ? 20.406 6.898 -10.086 1 96.44 90 LYS A CA 1
ATOM 698 C C . LYS A 1 90 ? 19.188 6.184 -10.672 1 96.44 90 LYS A C 1
ATOM 700 O O . LYS A 1 90 ? 19.047 6.09 -11.891 1 96.44 90 LYS A O 1
ATOM 705 N N . GLN A 1 91 ? 18.344 5.672 -9.867 1 95.25 91 GLN A N 1
ATOM 706 C CA . GLN A 1 91 ? 17.172 4.949 -10.328 1 95.25 91 GLN A CA 1
ATOM 707 C C . GLN A 1 91 ? 16.109 5.91 -10.859 1 95.25 91 GLN A C 1
ATOM 709 O O . GLN A 1 91 ? 15.406 5.598 -11.828 1 95.25 91 GLN A O 1
ATOM 714 N N . ASN A 1 92 ? 15.977 7.07 -10.289 1 97.5 92 ASN A N 1
ATOM 715 C CA . ASN A 1 92 ? 14.898 7.996 -10.602 1 97.5 92 ASN A CA 1
ATOM 716 C C . ASN A 1 92 ? 15.219 8.836 -11.828 1 97.5 92 ASN A C 1
ATOM 718 O O . ASN A 1 92 ? 14.32 9.211 -12.586 1 97.5 92 ASN A O 1
ATOM 722 N N . MET A 1 93 ? 16.469 9.164 -12.07 1 97.88 93 MET A N 1
ATOM 723 C CA . MET A 1 93 ? 16.859 10.125 -13.094 1 97.88 93 MET A CA 1
ATOM 724 C C . MET A 1 93 ? 16.766 9.508 -14.484 1 97.88 93 MET A C 1
ATOM 726 O O . MET A 1 93 ? 17 8.305 -14.656 1 97.88 93 MET A O 1
ATOM 730 N N . ASN A 1 94 ? 16.344 10.266 -15.438 1 97.62 94 ASN A N 1
ATOM 731 C CA . ASN A 1 94 ? 16.406 9.961 -16.859 1 97.62 94 ASN A CA 1
ATOM 732 C C . ASN A 1 94 ? 17.453 10.805 -17.578 1 97.62 94 ASN A C 1
ATOM 734 O O . ASN A 1 94 ? 17.156 11.906 -18.031 1 97.62 94 ASN A O 1
ATOM 738 N N . LEU A 1 95 ? 18.578 10.242 -17.797 1 95.38 95 LEU A N 1
ATOM 739 C CA . LEU A 1 95 ? 19.734 10.992 -18.281 1 95.38 95 LEU A CA 1
ATOM 740 C C . LEU A 1 95 ? 19.609 11.258 -19.781 1 95.38 95 LEU A C 1
ATOM 742 O O . LEU A 1 95 ? 20.391 12.016 -20.344 1 95.38 95 LEU A O 1
ATOM 746 N N . GLN A 1 96 ? 18.562 10.781 -20.359 1 96.19 96 GLN A N 1
ATOM 747 C CA . GLN A 1 96 ? 18.328 11.039 -21.781 1 96.19 96 GLN A CA 1
ATOM 748 C C . GLN A 1 96 ? 17.609 12.375 -21.969 1 96.19 96 GLN A C 1
ATOM 750 O O . GLN A 1 96 ? 17.547 12.891 -23.094 1 96.19 96 GLN A O 1
ATOM 755 N N . VAL A 1 97 ? 17.109 12.906 -20.938 1 97.81 97 VAL A N 1
ATOM 756 C CA . VAL A 1 97 ? 16.406 14.188 -20.984 1 97.81 97 VAL A CA 1
ATOM 757 C C . VAL A 1 97 ? 17.391 15.328 -20.734 1 97.81 97 VAL A C 1
ATOM 759 O O . VAL A 1 97 ? 18.25 15.234 -19.844 1 97.81 97 VAL A O 1
ATOM 762 N N . ASP A 1 98 ? 17.297 16.375 -21.484 1 98 98 ASP A N 1
ATOM 763 C CA . ASP A 1 98 ? 18.109 17.578 -21.297 1 98 98 ASP A CA 1
ATOM 764 C C . ASP A 1 98 ? 17.594 18.406 -20.125 1 98 98 ASP A C 1
ATOM 766 O O . ASP A 1 98 ? 16.469 18.906 -20.172 1 98 98 ASP A O 1
ATOM 770 N N . PRO A 1 99 ? 18.438 18.578 -19.078 1 98.38 99 PRO A N 1
ATOM 771 C CA . PRO A 1 99 ? 17.984 19.328 -17.891 1 98.38 99 PRO A CA 1
ATOM 772 C C . PRO A 1 99 ? 17.656 20.781 -18.219 1 98.38 99 PRO A C 1
ATOM 774 O O . PRO A 1 99 ? 16.906 21.422 -17.469 1 98.38 99 PRO A O 1
ATOM 777 N N . CYS A 1 100 ? 18.188 21.344 -19.328 1 98.56 100 CYS A N 1
ATOM 778 C CA . CYS A 1 100 ? 17.906 22.719 -19.719 1 98.56 100 CYS A CA 1
ATOM 779 C C . CYS A 1 100 ? 16.594 22.828 -20.469 1 98.56 100 CYS A C 1
ATOM 781 O O . CYS A 1 100 ? 16.078 23.938 -20.688 1 98.56 100 CYS A O 1
ATOM 783 N N . GLU A 1 101 ? 16.016 21.688 -20.844 1 97.94 101 GLU A N 1
ATOM 784 C CA . GLU A 1 101 ? 14.719 21.641 -21.5 1 97.94 101 GLU A CA 1
ATOM 785 C C . GLU A 1 101 ? 13.617 21.25 -20.516 1 97.94 101 GLU A C 1
ATOM 787 O O . GLU A 1 101 ? 12.523 21.812 -20.547 1 97.94 101 GLU A O 1
ATOM 792 N N . ASP A 1 102 ? 13.836 20.203 -19.797 1 98.19 102 ASP A N 1
ATOM 793 C CA . ASP A 1 102 ? 12.875 19.641 -18.844 1 98.19 102 ASP A CA 1
ATOM 794 C C . ASP A 1 102 ? 13.594 19.031 -17.641 1 98.19 102 ASP A C 1
ATOM 796 O O . ASP A 1 102 ? 13.797 17.812 -17.594 1 98.19 102 ASP A O 1
ATOM 800 N N . PHE A 1 103 ? 13.82 19.859 -16.625 1 98.69 103 PHE A N 1
ATOM 801 C CA . PHE A 1 103 ? 14.586 19.406 -15.477 1 98.69 103 PHE A CA 1
ATOM 802 C C . PHE A 1 103 ? 13.789 18.391 -14.664 1 98.69 103 PHE A C 1
ATOM 804 O O . PHE A 1 103 ? 14.359 17.438 -14.109 1 98.69 103 PHE A O 1
ATOM 811 N N . TYR A 1 104 ? 12.492 18.594 -14.555 1 98.38 104 TYR A N 1
ATOM 812 C CA . TYR A 1 104 ? 11.656 17.641 -13.828 1 98.38 104 TYR A CA 1
ATOM 813 C C . TYR A 1 104 ? 11.742 16.25 -14.453 1 98.38 104 TYR A C 1
ATOM 815 O O . TYR A 1 104 ? 11.898 15.25 -13.742 1 98.38 104 TYR A O 1
ATOM 823 N N . GLY A 1 105 ? 11.609 16.188 -15.789 1 98.06 105 GLY A N 1
ATOM 824 C CA . GLY A 1 105 ? 11.773 14.93 -16.484 1 98.06 105 GLY A CA 1
ATOM 825 C C . GLY A 1 105 ? 13.156 14.328 -16.312 1 98.06 105 GLY A C 1
ATOM 826 O O . GLY A 1 105 ? 13.305 13.102 -16.25 1 98.06 105 GLY A O 1
ATOM 827 N N . TYR A 1 106 ? 14.148 15.188 -16.234 1 98.56 106 TYR A N 1
ATOM 828 C CA . TYR A 1 106 ? 15.531 14.773 -16.031 1 98.56 106 TYR A CA 1
ATOM 829 C C . TYR A 1 106 ? 15.703 14.094 -14.672 1 98.56 106 TYR A C 1
ATOM 831 O O . TYR A 1 106 ? 16.375 13.062 -14.57 1 98.56 106 TYR A O 1
ATOM 839 N N . VAL A 1 107 ? 15.055 14.562 -13.625 1 98.5 107 VAL A N 1
ATOM 840 C CA . VAL A 1 107 ? 15.289 14.109 -12.258 1 98.5 107 VAL A CA 1
ATOM 841 C C . VAL A 1 107 ? 14.266 13.039 -11.883 1 98.5 107 VAL A C 1
ATOM 843 O O . VAL A 1 107 ? 14.578 12.109 -11.141 1 98.5 107 VAL A O 1
ATOM 846 N N . CYS A 1 108 ? 13.008 13.125 -12.398 1 98.19 108 CYS A N 1
ATOM 847 C CA . CYS A 1 108 ? 11.914 12.281 -11.938 1 98.19 108 CYS A CA 1
ATOM 848 C C . CYS A 1 108 ? 11.445 11.352 -13.055 1 98.19 108 CYS A C 1
ATOM 850 O O . CYS A 1 108 ? 10.438 10.648 -12.898 1 98.19 108 CYS A O 1
ATOM 852 N N . GLY A 1 109 ? 12.117 11.289 -14.133 1 97.19 109 GLY A N 1
ATOM 853 C CA . GLY A 1 109 ? 11.617 10.617 -15.32 1 97.19 109 GLY A CA 1
ATOM 854 C C . GLY A 1 109 ? 11.359 9.141 -15.102 1 97.19 109 GLY A C 1
ATOM 855 O O . GLY A 1 109 ? 10.477 8.555 -15.742 1 97.19 109 GLY A O 1
ATOM 856 N N . ASN A 1 110 ? 12.102 8.484 -14.219 1 95.75 110 ASN A N 1
ATOM 857 C CA . ASN A 1 110 ? 11.953 7.051 -13.984 1 95.75 110 ASN A CA 1
ATOM 858 C C . ASN A 1 110 ? 11.352 6.77 -12.602 1 95.75 110 ASN A C 1
ATOM 860 O O . ASN A 1 110 ? 11.266 5.617 -12.18 1 95.75 110 ASN A O 1
ATOM 864 N N . TRP A 1 111 ? 10.945 7.77 -11.93 1 96.31 111 TRP A N 1
ATOM 865 C CA . TRP A 1 111 ? 10.5 7.66 -10.547 1 96.31 111 TRP A CA 1
ATOM 866 C C . TRP A 1 111 ? 9.258 6.773 -10.438 1 96.31 111 TRP A C 1
ATOM 868 O O . TRP A 1 111 ? 9.164 5.934 -9.539 1 96.31 111 TRP A O 1
ATOM 878 N N . ALA A 1 112 ? 8.312 6.906 -11.328 1 92.25 112 ALA A N 1
ATOM 879 C CA . ALA A 1 112 ? 7.012 6.25 -11.25 1 92.25 112 ALA A CA 1
ATOM 880 C C . ALA A 1 112 ? 7.156 4.734 -11.328 1 92.25 112 ALA A C 1
ATOM 882 O O . ALA A 1 112 ? 6.348 3.996 -10.758 1 92.25 112 ALA A O 1
ATOM 883 N N . ASP A 1 113 ? 8.195 4.27 -11.961 1 88.62 113 ASP A N 1
ATOM 884 C CA . ASP A 1 113 ? 8.398 2.838 -12.156 1 88.62 113 ASP A CA 1
ATOM 885 C C . ASP A 1 113 ? 8.586 2.123 -10.82 1 88.62 113 ASP A C 1
ATOM 887 O O . ASP A 1 113 ? 8.086 1.015 -10.625 1 88.62 113 ASP A O 1
ATOM 891 N N . ASP A 1 114 ? 9.227 2.807 -9.977 1 92.5 114 ASP A N 1
ATOM 892 C CA . ASP A 1 114 ? 9.531 2.188 -8.688 1 92.5 114 ASP A CA 1
ATOM 893 C C . ASP A 1 114 ? 8.594 2.713 -7.594 1 92.5 114 ASP A C 1
ATOM 895 O O . ASP A 1 114 ? 8.602 2.205 -6.473 1 92.5 114 ASP A O 1
ATOM 899 N N . HIS A 1 115 ? 7.816 3.715 -7.988 1 95 115 HIS A N 1
ATOM 900 C CA . HIS A 1 115 ? 6.926 4.32 -7.004 1 95 115 HIS A CA 1
ATOM 901 C C . HIS A 1 115 ? 5.512 4.465 -7.555 1 95 115 HIS A C 1
ATOM 903 O O . HIS A 1 115 ? 4.949 5.562 -7.559 1 95 115 HIS A O 1
ATOM 909 N N . PRO A 1 116 ? 4.934 3.359 -7.941 1 92.19 116 PRO A N 1
ATOM 910 C CA . PRO A 1 116 ? 3.572 3.443 -8.477 1 92.19 116 PRO A CA 1
ATOM 911 C C . PRO A 1 116 ? 2.551 3.867 -7.422 1 92.19 116 PRO A C 1
ATOM 913 O O . PRO A 1 116 ? 2.789 3.699 -6.223 1 92.19 116 PRO A O 1
ATOM 916 N N . ARG A 1 117 ? 1.471 4.352 -7.82 1 90.5 117 ARG A N 1
ATOM 917 C CA . ARG A 1 117 ? 0.422 4.805 -6.91 1 90.5 117 ARG A CA 1
ATOM 918 C C . ARG A 1 117 ? -0.149 3.637 -6.109 1 90.5 117 ARG A C 1
ATOM 920 O O . ARG A 1 117 ? -0.468 2.588 -6.676 1 90.5 117 ARG A O 1
ATOM 927 N N . PRO A 1 118 ? -0.247 3.781 -4.816 1 88.62 118 PRO A N 1
ATOM 928 C CA . PRO A 1 118 ? -0.883 2.727 -4.023 1 88.62 118 PRO A CA 1
ATOM 929 C C . PRO A 1 118 ? -2.381 2.607 -4.289 1 88.62 118 PRO A C 1
ATOM 931 O O . PRO A 1 118 ? -2.969 3.482 -4.934 1 88.62 118 PRO A O 1
ATOM 934 N N . GLU A 1 119 ? -2.92 1.578 -3.764 1 82.69 119 GLU A N 1
ATOM 935 C CA . GLU A 1 119 ? -4.352 1.342 -3.914 1 82.69 119 GLU A CA 1
ATOM 936 C C . GLU A 1 119 ? -5.164 2.447 -3.248 1 82.69 119 GLU A C 1
ATOM 938 O O . GLU A 1 119 ? -4.809 2.926 -2.168 1 82.69 119 GLU A O 1
ATOM 943 N N . ASN A 1 120 ? -6.211 2.893 -3.854 1 78.75 120 ASN A N 1
ATOM 944 C CA . ASN A 1 120 ? -7.191 3.848 -3.35 1 78.75 120 ASN A CA 1
ATOM 945 C C . ASN A 1 120 ? -6.578 5.234 -3.172 1 78.75 120 ASN A C 1
ATOM 947 O O . ASN A 1 120 ? -7.047 6.023 -2.35 1 78.75 120 ASN A O 1
ATOM 951 N N . HIS A 1 121 ? -5.516 5.473 -3.822 1 84.94 121 HIS A N 1
ATOM 952 C CA . HIS A 1 121 ? -4.918 6.805 -3.824 1 84.94 121 HIS A CA 1
ATOM 953 C C . HIS A 1 121 ? -4.914 7.406 -5.227 1 84.94 121 HIS A C 1
ATOM 955 O O . HIS A 1 121 ? -4.723 6.691 -6.211 1 84.94 121 HIS A O 1
ATOM 961 N N . ILE A 1 122 ? -5.086 8.672 -5.305 1 85.06 122 ILE A N 1
ATOM 962 C CA . ILE A 1 122 ? -5.168 9.328 -6.605 1 85.06 122 ILE A CA 1
ATOM 963 C C . ILE A 1 122 ? -3.773 9.758 -7.059 1 85.06 122 ILE A C 1
ATOM 965 O O . ILE A 1 122 ? -3.564 10.07 -8.234 1 85.06 122 ILE A O 1
ATOM 969 N N . ALA A 1 123 ? -2.863 9.766 -6.137 1 91.69 123 ALA A N 1
ATOM 970 C CA . ALA A 1 123 ? -1.494 10.18 -6.426 1 91.69 123 ALA A CA 1
ATOM 971 C C . ALA A 1 123 ? -0.505 9.516 -5.477 1 91.69 123 ALA A C 1
ATOM 973 O O . ALA A 1 123 ? -0.907 8.852 -4.52 1 91.69 123 ALA A O 1
ATOM 974 N N . ASN A 1 124 ? 0.74 9.477 -5.84 1 93.94 124 ASN A N 1
ATOM 975 C CA . ASN A 1 124 ? 1.835 9.07 -4.965 1 93.94 124 ASN A CA 1
ATOM 976 C C . ASN A 1 124 ? 2.998 10.055 -5.031 1 93.94 124 ASN A C 1
ATOM 978 O O . ASN A 1 124 ? 3.268 10.641 -6.082 1 93.94 124 ASN A O 1
ATOM 982 N N . SER A 1 125 ? 3.549 10.383 -3.957 1 96.5 125 SER A N 1
ATOM 983 C CA . SER A 1 125 ? 4.715 11.242 -3.803 1 96.5 125 SER A CA 1
ATOM 984 C C . SER A 1 125 ? 5.609 10.766 -2.664 1 96.5 125 SER A C 1
ATOM 986 O O . SER A 1 125 ? 5.238 9.859 -1.914 1 96.5 125 SER A O 1
ATOM 988 N N . TRP A 1 126 ? 6.812 11.336 -2.572 1 97.06 126 TRP A N 1
ATOM 989 C CA . TRP A 1 126 ? 7.684 11.008 -1.446 1 97.06 126 TRP A CA 1
ATOM 990 C C . TRP A 1 126 ? 6.984 11.289 -0.12 1 97.06 126 TRP A C 1
ATOM 992 O O . TRP A 1 126 ? 7.137 10.531 0.84 1 97.06 126 TRP A O 1
ATOM 1002 N N . TYR A 1 127 ? 6.227 12.375 -0.037 1 96 127 TYR A N 1
ATOM 1003 C CA . TYR A 1 127 ? 5.523 12.758 1.18 1 96 127 TYR A CA 1
ATOM 1004 C C . TYR A 1 127 ? 4.5 11.703 1.577 1 96 127 TYR A C 1
ATOM 1006 O O . TYR A 1 127 ? 4.453 11.281 2.734 1 96 127 TYR A O 1
ATOM 1014 N N . GLN A 1 128 ? 3.73 11.336 0.583 1 93.88 128 GLN A N 1
ATOM 1015 C CA . GLN A 1 128 ? 2.695 10.344 0.839 1 93.88 128 GLN A CA 1
ATOM 1016 C C . GLN A 1 128 ? 3.309 9 1.227 1 93.88 128 GLN A C 1
ATOM 1018 O O . GLN A 1 128 ? 2.824 8.336 2.143 1 93.88 128 GLN A O 1
ATOM 1023 N N . GLU A 1 129 ? 4.324 8.609 0.522 1 94.12 129 GLU A N 1
ATOM 1024 C CA . GLU A 1 129 ? 4.965 7.328 0.799 1 94.12 129 GLU A CA 1
ATOM 1025 C C . GLU A 1 129 ? 5.543 7.289 2.211 1 94.12 129 GLU A C 1
ATOM 1027 O O . GLU A 1 129 ? 5.395 6.297 2.924 1 94.12 129 GLU A O 1
ATOM 1032 N N . ARG A 1 130 ? 6.215 8.328 2.533 1 94.88 130 ARG A N 1
ATOM 1033 C CA . ARG A 1 130 ? 6.816 8.375 3.861 1 94.88 130 ARG A CA 1
ATOM 1034 C C . ARG A 1 130 ? 5.746 8.414 4.945 1 94.88 130 ARG A C 1
ATOM 1036 O O . ARG A 1 130 ? 5.895 7.777 5.992 1 94.88 130 ARG A O 1
ATOM 1043 N N . GLN A 1 131 ? 4.691 9.148 4.738 1 93 131 GLN A N 1
ATOM 1044 C CA . GLN A 1 131 ? 3.604 9.219 5.707 1 93 131 GLN A CA 1
ATOM 1045 C C . GLN A 1 131 ? 2.977 7.84 5.918 1 93 131 GLN A C 1
ATOM 1047 O O . GLN A 1 131 ? 2.717 7.441 7.055 1 93 131 GLN A O 1
ATOM 1052 N N . LEU A 1 132 ? 2.719 7.16 4.812 1 90.5 132 LEU A N 1
ATOM 1053 C CA . LEU A 1 132 ? 2.137 5.828 4.902 1 90.5 132 LEU A CA 1
ATOM 1054 C C . LEU A 1 132 ? 3.053 4.887 5.68 1 90.5 132 LEU A C 1
ATOM 1056 O O . LEU A 1 132 ? 2.582 4.086 6.492 1 90.5 132 LEU A O 1
ATOM 1060 N N . LYS A 1 133 ? 4.289 4.953 5.414 1 91.62 133 LYS A N 1
ATOM 1061 C CA . LYS A 1 133 ? 5.25 4.098 6.109 1 91.62 133 LYS A CA 1
ATOM 1062 C C . LYS A 1 133 ? 5.262 4.395 7.605 1 91.62 133 LYS A C 1
ATOM 1064 O O . LYS A 1 133 ? 5.352 3.475 8.422 1 91.62 133 LYS A O 1
ATOM 1069 N N . ILE A 1 134 ? 5.211 5.645 7.945 1 91.38 134 ILE A N 1
ATOM 1070 C CA . ILE A 1 134 ? 5.203 6.035 9.352 1 91.38 134 ILE A CA 1
ATOM 1071 C C . ILE A 1 134 ? 3.965 5.465 10.039 1 91.38 134 ILE A C 1
ATOM 1073 O O . ILE A 1 134 ? 4.059 4.902 11.133 1 91.38 134 ILE A O 1
ATOM 1077 N N . PHE A 1 135 ? 2.863 5.523 9.414 1 89.56 135 PHE A N 1
ATOM 1078 C CA . PHE A 1 135 ? 1.629 5.02 10.008 1 89.56 135 PHE A CA 1
ATOM 1079 C C . PHE A 1 135 ? 1.679 3.504 10.156 1 89.56 135 PHE A C 1
ATOM 1081 O O . PHE A 1 135 ? 1.188 2.953 11.141 1 89.56 135 PHE A O 1
ATOM 1088 N N . ARG A 1 136 ? 2.248 2.859 9.211 1 91.06 136 ARG A N 1
ATOM 1089 C CA . ARG A 1 136 ? 2.385 1.409 9.297 1 91.06 136 ARG A CA 1
ATOM 1090 C C . ARG A 1 136 ? 3.332 1.016 10.422 1 91.06 136 ARG A C 1
ATOM 1092 O O . ARG A 1 136 ? 3.113 0.011 11.109 1 91.06 136 ARG A O 1
ATOM 1099 N N . ASN A 1 137 ? 4.352 1.785 10.578 1 90.38 137 ASN A N 1
ATOM 1100 C CA . ASN A 1 137 ? 5.27 1.54 11.688 1 90.38 137 ASN A CA 1
ATOM 1101 C C . ASN A 1 137 ? 4.602 1.781 13.039 1 90.38 137 ASN A C 1
ATOM 1103 O O . ASN A 1 137 ? 4.848 1.052 14 1 90.38 137 ASN A O 1
ATOM 1107 N N . ILE A 1 138 ? 3.787 2.809 13.062 1 90.81 138 ILE A N 1
ATOM 1108 C CA . ILE A 1 138 ? 3.025 3.082 14.281 1 90.81 138 ILE A CA 1
ATOM 1109 C C . ILE A 1 138 ? 2.102 1.904 14.586 1 90.81 138 ILE A C 1
ATOM 1111 O O . ILE A 1 138 ? 2.006 1.464 15.734 1 90.81 138 ILE A O 1
ATOM 1115 N N . ARG A 1 139 ? 1.401 1.403 13.578 1 91.44 139 ARG A N 1
ATOM 1116 C CA . ARG A 1 139 ? 0.555 0.228 13.758 1 91.44 139 ARG A CA 1
ATOM 1117 C C . ARG A 1 139 ? 1.354 -0.941 14.328 1 91.44 139 ARG A C 1
ATOM 1119 O O . ARG A 1 139 ? 0.913 -1.602 15.266 1 91.44 139 ARG A O 1
ATOM 1126 N N . SER A 1 140 ? 2.537 -1.176 13.758 1 88.81 140 SER A N 1
ATOM 1127 C CA . SER A 1 140 ? 3.393 -2.262 14.227 1 88.81 140 SER A CA 1
ATOM 1128 C C . SER A 1 140 ? 3.773 -2.076 15.688 1 88.81 140 SER A C 1
ATOM 1130 O O . SER A 1 140 ? 3.842 -3.047 16.453 1 88.81 140 SER A O 1
ATOM 1132 N N . GLN A 1 141 ? 4.047 -0.874 16.062 1 88.62 141 GLN A N 1
ATOM 1133 C CA . GLN A 1 141 ? 4.391 -0.57 17.453 1 88.62 141 GLN A CA 1
ATOM 1134 C C . GLN A 1 141 ? 3.207 -0.815 18.375 1 88.62 141 GLN A C 1
ATOM 1136 O O . GLN A 1 141 ? 3.381 -1.302 19.5 1 88.62 141 GLN A O 1
ATOM 1141 N N . LEU A 1 142 ? 2.07 -0.437 17.938 1 91.44 142 LEU A N 1
ATOM 1142 C CA . LEU A 1 142 ? 0.862 -0.613 18.734 1 91.44 142 LEU A CA 1
ATOM 1143 C C . LEU A 1 142 ? 0.523 -2.092 18.891 1 91.44 142 LEU A C 1
ATOM 1145 O O . LEU A 1 142 ? -0.1 -2.492 19.875 1 91.44 142 LEU A O 1
ATOM 1149 N N . GLU A 1 143 ? 0.901 -2.9 17.953 1 87.69 143 GLU A N 1
ATOM 1150 C CA . GLU A 1 143 ? 0.591 -4.328 17.938 1 87.69 143 GLU A CA 1
ATOM 1151 C C . GLU A 1 143 ? 1.503 -5.094 18.891 1 87.69 143 GLU A C 1
ATOM 1153 O O . GLU A 1 143 ? 1.203 -6.23 19.266 1 87.69 143 GLU A O 1
ATOM 1158 N N . ARG A 1 144 ? 2.574 -4.461 19.266 1 82.69 144 ARG A N 1
ATOM 1159 C CA . ARG A 1 144 ? 3.506 -5.125 20.172 1 82.69 144 ARG A CA 1
ATOM 1160 C C . ARG A 1 144 ? 2.914 -5.258 21.562 1 82.69 144 ARG A C 1
ATOM 1162 O O . ARG A 1 144 ? 2.033 -4.484 21.953 1 82.69 144 ARG A O 1
ATOM 1169 N N . ASN A 1 145 ? 3.465 -6.211 22.297 1 75.88 145 ASN A N 1
ATOM 1170 C CA . ASN A 1 145 ? 3.051 -6.359 23.688 1 75.88 145 ASN A CA 1
ATOM 1171 C C . ASN A 1 145 ? 3.609 -5.242 24.562 1 75.88 145 ASN A C 1
ATOM 1173 O O . ASN A 1 145 ? 4.719 -4.762 24.328 1 75.88 145 ASN A O 1
ATOM 1177 N N . ALA A 1 146 ? 2.715 -4.848 25.375 1 75.56 146 ALA A N 1
ATOM 1178 C CA . ALA A 1 146 ? 3.186 -3.824 26.297 1 75.56 146 ALA A CA 1
ATOM 1179 C C . ALA A 1 146 ? 4.301 -4.367 27.188 1 75.56 146 ALA A C 1
ATOM 1181 O O . ALA A 1 146 ? 4.262 -5.527 27.609 1 75.56 146 ALA A O 1
ATOM 1182 N N . SER A 1 147 ? 5.316 -3.594 27.219 1 78.06 147 SER A N 1
ATOM 1183 C CA . SER A 1 147 ? 6.41 -3.945 28.125 1 78.06 147 SER A CA 1
ATOM 1184 C C . SER A 1 147 ? 6.262 -3.25 29.469 1 78.06 147 SER A C 1
ATOM 1186 O O . SER A 1 147 ? 5.566 -2.236 29.578 1 78.06 147 SER A O 1
ATOM 1188 N N . ARG A 1 148 ? 6.879 -3.775 30.484 1 77.56 148 ARG A N 1
ATOM 1189 C CA . ARG A 1 148 ? 6.836 -3.213 31.828 1 77.56 148 ARG A CA 1
ATOM 1190 C C . ARG A 1 148 ? 7.539 -1.86 31.875 1 77.56 148 ARG A C 1
ATOM 1192 O O . ARG A 1 148 ? 7.258 -1.042 32.75 1 77.56 148 ARG A O 1
ATOM 1199 N N . THR A 1 149 ? 8.32 -1.595 30.891 1 82.5 149 THR A N 1
ATOM 1200 C CA . THR A 1 149 ? 9.109 -0.367 30.906 1 82.5 149 THR A CA 1
ATOM 1201 C C . THR A 1 149 ? 8.438 0.722 30.078 1 82.5 149 THR A C 1
ATOM 1203 O O . THR A 1 149 ? 8.867 1.876 30.094 1 82.5 149 THR A O 1
ATOM 1206 N N . ASP A 1 150 ? 7.309 0.385 29.484 1 87 150 ASP A N 1
ATOM 1207 C CA . ASP A 1 150 ? 6.602 1.387 28.688 1 87 150 ASP A CA 1
ATOM 1208 C C . ASP A 1 150 ? 5.906 2.404 29.594 1 87 150 ASP A C 1
ATOM 1210 O O . ASP A 1 150 ? 5.324 2.041 30.625 1 87 150 ASP A O 1
ATOM 1214 N N . PRO A 1 151 ? 6.008 3.697 29.25 1 91.69 151 PRO A N 1
ATOM 1215 C CA . PRO A 1 151 ? 5.148 4.656 29.938 1 91.69 151 PRO A CA 1
ATOM 1216 C C . PRO A 1 151 ? 3.672 4.273 29.891 1 91.69 151 PRO A C 1
ATOM 1218 O O . PRO A 1 151 ? 3.207 3.723 28.891 1 91.69 151 PRO A O 1
ATOM 1221 N N . LYS A 1 152 ? 3.014 4.59 30.938 1 91.19 152 LYS A N 1
ATOM 1222 C CA . LYS A 1 152 ? 1.609 4.223 31.078 1 91.19 152 LYS A CA 1
ATOM 1223 C C . LYS A 1 152 ? 0.793 4.684 29.875 1 91.19 152 LYS A C 1
ATOM 1225 O O . LYS A 1 152 ? -0.027 3.928 29.344 1 91.19 152 LYS A O 1
ATOM 1230 N N . PRO A 1 153 ? 0.967 5.922 29.375 1 93.12 153 PRO A N 1
ATOM 1231 C CA . PRO A 1 153 ? 0.181 6.359 28.219 1 93.12 153 PRO A CA 1
ATOM 1232 C C . PRO A 1 153 ? 0.44 5.512 26.969 1 93.12 153 PRO A C 1
ATOM 1234 O O . PRO A 1 153 ? -0.462 5.32 26.156 1 93.12 153 PRO A O 1
ATOM 1237 N N . VAL A 1 154 ? 1.663 5.031 26.812 1 93.44 154 VAL A N 1
ATOM 1238 C CA . VAL A 1 154 ? 2 4.176 25.688 1 93.44 154 VAL A CA 1
ATOM 1239 C C . VAL A 1 154 ? 1.265 2.844 25.812 1 93.44 154 VAL A C 1
ATOM 1241 O O . VAL A 1 154 ? 0.716 2.338 24.828 1 93.44 154 VAL A O 1
ATOM 1244 N N . ALA A 1 155 ? 1.261 2.34 27 1 92.94 155 ALA A N 1
ATOM 1245 C CA . ALA A 1 155 ? 0.508 1.114 27.25 1 92.94 155 ALA A CA 1
ATOM 1246 C C . ALA A 1 155 ? -0.983 1.326 27.016 1 92.94 155 ALA A C 1
ATOM 1248 O O . ALA A 1 155 ? -1.667 0.438 26.5 1 92.94 155 ALA A O 1
ATOM 1249 N N . GLN A 1 156 ? -1.466 2.469 27.422 1 93.69 156 GLN A N 1
ATOM 1250 C CA . GLN A 1 156 ? -2.871 2.807 27.219 1 93.69 156 GLN A CA 1
ATOM 1251 C C . GLN A 1 156 ? -3.203 2.898 25.734 1 93.69 156 GLN A C 1
ATOM 1253 O O . GLN A 1 156 ? -4.277 2.471 25.312 1 93.69 156 GLN A O 1
ATOM 1258 N N . ALA A 1 157 ? -2.305 3.5 24.969 1 94.69 157 ALA A N 1
ATOM 1259 C CA . ALA A 1 157 ? -2.49 3.572 23.516 1 94.69 157 ALA A CA 1
ATOM 1260 C C . ALA A 1 157 ? -2.619 2.178 22.906 1 94.69 157 ALA A C 1
ATOM 1262 O O . ALA A 1 157 ? -3.475 1.944 22.062 1 94.69 157 ALA A O 1
ATOM 1263 N N . ARG A 1 158 ? -1.784 1.252 23.344 1 93.94 158 ARG A N 1
ATOM 1264 C CA . ARG A 1 158 ? -1.837 -0.129 22.875 1 93.94 158 ARG A CA 1
ATOM 1265 C C . ARG A 1 158 ? -3.158 -0.787 23.25 1 93.94 158 ARG A C 1
ATOM 1267 O O . ARG A 1 158 ? -3.742 -1.528 22.469 1 93.94 158 ARG A O 1
ATOM 1274 N N . THR A 1 159 ? -3.588 -0.49 24.438 1 94.56 159 THR A N 1
ATOM 1275 C CA . THR A 1 159 ? -4.848 -1.036 24.922 1 94.56 159 THR A CA 1
ATOM 1276 C C . THR A 1 159 ? -6.02 -0.518 24.094 1 94.56 159 THR A C 1
ATOM 1278 O O . THR A 1 159 ? -6.93 -1.275 23.75 1 94.56 159 THR A O 1
ATOM 1281 N N . MET A 1 160 ? -5.988 0.718 23.812 1 95.31 160 MET A N 1
ATOM 1282 C CA . MET A 1 160 ? -7.039 1.312 22.984 1 95.31 160 MET A CA 1
ATOM 1283 C C . MET A 1 160 ? -7.059 0.68 21.594 1 95.31 160 MET A C 1
ATOM 1285 O O . MET A 1 160 ? -8.133 0.417 21.047 1 95.31 160 MET A O 1
ATOM 1289 N N . TYR A 1 161 ? -5.914 0.469 21.016 1 94.25 161 TYR A N 1
ATOM 1290 C CA . TYR A 1 161 ? -5.785 -0.178 19.703 1 94.25 161 TYR A CA 1
ATOM 1291 C C . TYR A 1 161 ? -6.395 -1.576 19.734 1 94.25 161 TYR A C 1
ATOM 1293 O O . TYR A 1 161 ? -7.16 -1.94 18.844 1 94.25 161 TYR A O 1
ATOM 1301 N N . GLN A 1 162 ? -6.078 -2.336 20.766 1 92.94 162 GLN A N 1
ATOM 1302 C CA . GLN A 1 162 ? -6.59 -3.695 20.906 1 92.94 162 GLN A CA 1
ATOM 1303 C C . GLN A 1 162 ? -8.109 -3.699 21.078 1 92.94 162 GLN A C 1
ATOM 1305 O O . GLN A 1 162 ? -8.797 -4.57 20.547 1 92.94 162 GLN A O 1
ATOM 1310 N N . ALA A 1 163 ? -8.578 -2.752 21.828 1 94.94 163 ALA A N 1
ATOM 1311 C CA . ALA A 1 163 ? -10.023 -2.652 22.031 1 94.94 163 ALA A CA 1
ATOM 1312 C C . ALA A 1 163 ? -10.742 -2.361 20.719 1 94.94 163 ALA A C 1
ATOM 1314 O O . ALA A 1 163 ? -11.844 -2.855 20.484 1 94.94 163 ALA A O 1
ATOM 1315 N N . CYS A 1 164 ? -10.125 -1.532 19.938 1 94.5 164 CYS A N 1
ATOM 1316 C CA . CYS A 1 164 ? -10.672 -1.193 18.625 1 94.5 164 CYS A CA 1
ATOM 1317 C C . CYS A 1 164 ? -10.789 -2.432 17.75 1 94.5 164 CYS A C 1
ATOM 1319 O O . CYS A 1 164 ? -11.758 -2.578 17 1 94.5 164 CYS A O 1
ATOM 1321 N N . LEU A 1 165 ? -9.906 -3.383 17.844 1 90.88 165 LEU A N 1
ATOM 1322 C CA . LEU A 1 165 ? -9.852 -4.562 17 1 90.88 165 LEU A CA 1
ATOM 1323 C C . LEU A 1 165 ? -10.75 -5.672 17.531 1 90.88 165 LEU A C 1
ATOM 1325 O O . LEU A 1 165 ? -11.047 -6.633 16.828 1 90.88 165 LEU A O 1
ATOM 1329 N N . ASN A 1 166 ? -11.156 -5.539 18.812 1 91.69 166 ASN A N 1
ATOM 1330 C CA . ASN A 1 166 ? -11.938 -6.598 19.438 1 91.69 166 ASN A CA 1
ATOM 1331 C C . ASN A 1 166 ? -13.414 -6.492 19.094 1 91.69 166 ASN A C 1
ATOM 1333 O O . ASN A 1 166 ? -14.234 -6.137 19.938 1 91.69 166 ASN A O 1
ATOM 1337 N N . TYR A 1 167 ? -13.773 -6.918 17.938 1 90.19 167 TYR A N 1
ATOM 1338 C CA . TYR A 1 167 ? -15.133 -6.777 17.422 1 90.19 167 TYR A CA 1
ATOM 1339 C C . TYR A 1 167 ? -16.125 -7.586 18.25 1 90.19 167 TYR A C 1
ATOM 1341 O O . TYR A 1 167 ? -17.266 -7.18 18.438 1 90.19 167 TYR A O 1
ATOM 1349 N N . ASP A 1 168 ? -15.688 -8.719 18.781 1 89.88 168 ASP A N 1
ATOM 1350 C CA . ASP A 1 168 ? -16.562 -9.555 19.609 1 89.88 168 ASP A CA 1
ATOM 1351 C C . ASP A 1 168 ? -17.016 -8.805 20.859 1 89.88 168 ASP A C 1
ATOM 1353 O O . ASP A 1 168 ? -18.188 -8.828 21.203 1 89.88 168 ASP A O 1
ATOM 1357 N N . ALA A 1 169 ? -16.078 -8.188 21.469 1 92.81 169 ALA A N 1
ATOM 1358 C CA . ALA A 1 169 ? -16.406 -7.422 22.672 1 92.81 169 ALA A CA 1
ATOM 1359 C C . ALA A 1 169 ? -17.312 -6.242 22.328 1 92.81 169 ALA A C 1
ATOM 1361 O O . ALA A 1 169 ? -18.219 -5.91 23.094 1 92.81 169 ALA A O 1
ATOM 1362 N N . ARG A 1 170 ? -17.094 -5.613 21.219 1 93.12 170 ARG A N 1
ATOM 1363 C CA . ARG A 1 170 ? -17.906 -4.488 20.766 1 93.12 170 ARG A CA 1
ATOM 1364 C C . ARG A 1 170 ? -19.344 -4.914 20.516 1 93.12 170 ARG A C 1
ATOM 1366 O O . ARG A 1 170 ? -20.281 -4.211 20.906 1 93.12 170 ARG A O 1
ATOM 1373 N N . GLU A 1 171 ? -19.469 -6.066 19.906 1 89.62 171 GLU A N 1
ATOM 1374 C CA . GLU A 1 171 ? -20.812 -6.574 19.609 1 89.62 171 GLU A CA 1
ATOM 1375 C C . GLU A 1 171 ? -21.562 -6.949 20.891 1 89.62 171 GLU A C 1
ATOM 1377 O O . GLU A 1 171 ? -22.766 -6.707 21.016 1 89.62 171 GLU A O 1
ATOM 1382 N N . LYS A 1 172 ? -20.828 -7.516 21.781 1 91.06 172 LYS A N 1
ATOM 1383 C CA . LYS A 1 172 ? -21.438 -8 23.016 1 91.06 172 LYS A CA 1
ATOM 1384 C C . LYS A 1 172 ? -21.859 -6.848 23.922 1 91.06 172 LYS A C 1
ATOM 1386 O O . LYS A 1 172 ? -22.953 -6.871 24.5 1 91.06 172 LYS A O 1
ATOM 1391 N N . GLU A 1 173 ? -21.047 -5.809 24.016 1 92.06 173 GLU A N 1
ATOM 1392 C CA . GLU A 1 173 ? -21.266 -4.762 25 1 92.06 173 GLU A CA 1
ATOM 1393 C C . GLU A 1 173 ? -21.797 -3.486 24.359 1 92.06 173 GLU A C 1
ATOM 1395 O O . GLU A 1 173 ? -22.281 -2.584 25.047 1 92.06 173 GLU A O 1
ATOM 1400 N N . GLY A 1 174 ? -21.812 -3.375 23.109 1 93.06 174 GLY A N 1
ATOM 1401 C CA . GLY A 1 174 ? -22.031 -2.139 22.375 1 93.06 174 GLY A CA 1
ATOM 1402 C C . GLY A 1 174 ? -23.375 -1.502 22.703 1 93.06 174 GLY A C 1
ATOM 1403 O O . GLY A 1 174 ? -23.453 -0.306 22.984 1 93.06 174 GLY A O 1
ATOM 1404 N N . ALA A 1 175 ? -24.391 -2.307 22.688 1 94.44 175 ALA A N 1
ATOM 1405 C CA . ALA A 1 175 ? -25.734 -1.785 22.922 1 94.44 175 ALA A CA 1
ATOM 1406 C C . ALA A 1 175 ? -25.844 -1.153 24.312 1 94.44 175 ALA A C 1
ATOM 1408 O O . ALA A 1 175 ? -26.422 -0.068 24.453 1 94.44 175 ALA A O 1
ATOM 1409 N N . LYS A 1 176 ? -25.312 -1.804 25.266 1 94.88 176 LYS A N 1
ATOM 1410 C CA . LYS A 1 176 ? -25.359 -1.323 26.641 1 94.88 176 LYS A CA 1
ATOM 1411 C C . LYS A 1 176 ? -24.578 -0.021 26.797 1 94.88 176 LYS A C 1
ATOM 1413 O O . LYS A 1 176 ? -25.031 0.908 27.469 1 94.88 176 LYS A O 1
ATOM 1418 N N . VAL A 1 177 ? -23.453 0.04 26.234 1 95.62 177 VAL A N 1
ATOM 1419 C CA . VAL A 1 177 ? -22.578 1.21 26.359 1 95.62 177 VAL A CA 1
ATOM 1420 C C . VAL A 1 177 ? -23.219 2.396 25.641 1 95.62 177 VAL A C 1
ATOM 1422 O O . VAL A 1 177 ? -23.203 3.521 26.141 1 95.62 177 VAL A O 1
ATOM 1425 N N . ILE A 1 178 ? -23.781 2.158 24.453 1 96.81 178 ILE A N 1
ATOM 1426 C CA . ILE A 1 178 ? -24.438 3.215 23.688 1 96.81 178 ILE A CA 1
ATOM 1427 C C . ILE A 1 178 ? -25.625 3.764 24.484 1 96.81 178 ILE A C 1
ATOM 1429 O O . ILE A 1 178 ? -25.797 4.98 24.578 1 96.81 178 ILE A O 1
ATOM 1433 N N . ALA A 1 179 ? -26.391 2.867 25.062 1 95.94 179 ALA A N 1
ATOM 1434 C CA . ALA A 1 179 ? -27.547 3.281 25.875 1 95.94 179 ALA A CA 1
ATOM 1435 C C . ALA A 1 179 ? -27.094 4.137 27.047 1 95.94 179 ALA A C 1
ATOM 1437 O O . ALA A 1 179 ? -27.766 5.105 27.406 1 95.94 179 ALA A O 1
ATOM 1438 N N . LYS A 1 180 ? -26.031 3.783 27.625 1 96.19 180 LYS A N 1
ATOM 1439 C CA . LYS A 1 180 ? -25.484 4.539 28.75 1 96.19 180 LYS A CA 1
ATOM 1440 C C . LYS A 1 180 ? -25.156 5.973 28.344 1 96.19 180 LYS A C 1
ATOM 1442 O O . LYS A 1 180 ? -25.516 6.922 29.047 1 96.19 180 LYS A O 1
ATOM 1447 N N . TYR A 1 181 ? -24.562 6.148 27.203 1 96.62 181 TYR A N 1
ATOM 1448 C CA . TYR A 1 181 ? -24.188 7.488 26.766 1 96.62 181 TYR A CA 1
ATOM 1449 C C . TYR A 1 181 ? -25.406 8.281 26.312 1 96.62 181 TYR A C 1
ATOM 1451 O O . TYR A 1 181 ? -25.469 9.492 26.516 1 96.62 181 TYR A O 1
ATOM 1459 N N . LEU A 1 182 ? -26.359 7.586 25.703 1 97.19 182 LEU A N 1
ATOM 1460 C CA . LEU A 1 182 ? -27.594 8.281 25.359 1 97.19 182 LEU A CA 1
ATOM 1461 C C . LEU A 1 182 ? -28.297 8.812 26.609 1 97.19 182 LEU A C 1
ATOM 1463 O O . LEU A 1 182 ? -28.781 9.938 26.625 1 97.19 182 LEU A O 1
ATOM 1467 N N . GLN A 1 183 ? -28.281 8.023 27.625 1 96.44 183 GLN A N 1
ATOM 1468 C CA . GLN A 1 183 ? -28.844 8.461 28.891 1 96.44 183 GLN A CA 1
ATOM 1469 C C . GLN A 1 183 ? -28.094 9.672 29.438 1 96.44 183 GLN A C 1
ATOM 1471 O O . GLN A 1 183 ? -28.703 10.633 29.906 1 96.44 183 GLN A O 1
ATOM 1476 N N . GLU A 1 184 ? -26.828 9.617 29.375 1 95.81 184 GLU A N 1
ATOM 1477 C CA . GLU A 1 184 ? -26 10.734 29.844 1 95.81 184 GLU A CA 1
ATOM 1478 C C . GLU A 1 184 ? -26.312 12.008 29.047 1 95.81 184 GLU A C 1
ATOM 1480 O O . GLU A 1 184 ? -26.234 13.109 29.594 1 95.81 184 GLU A O 1
ATOM 1485 N N . PHE A 1 185 ? -26.656 11.844 27.797 1 97.06 185 PHE A N 1
ATOM 1486 C CA . PHE A 1 185 ? -26.938 12.984 26.922 1 97.06 185 PHE A CA 1
ATOM 1487 C C . PHE A 1 185 ? -28.375 13.438 27.078 1 97.06 185 PHE A C 1
ATOM 1489 O O . PHE A 1 185 ? -28.781 14.461 26.516 1 97.06 185 PHE A O 1
ATOM 1496 N N . GLY A 1 186 ? -29.172 12.695 27.844 1 95.62 186 GLY A N 1
ATOM 1497 C CA . GLY A 1 186 ? -30.578 13 27.969 1 95.62 186 GLY A CA 1
ATOM 1498 C C . GLY A 1 186 ? -31.406 12.562 26.766 1 95.62 186 GLY A C 1
ATOM 1499 O O . GLY A 1 186 ? -32.469 13.133 26.484 1 95.62 186 GLY A O 1
ATOM 1500 N N . LEU A 1 187 ? -30.875 11.602 26.047 1 96.44 187 LEU A N 1
ATOM 1501 C CA . LEU A 1 187 ? -31.562 11.094 24.859 1 96.44 187 LEU A CA 1
ATOM 1502 C C . LEU A 1 187 ? -32.125 9.703 25.125 1 96.44 187 LEU A C 1
ATOM 1504 O O . LEU A 1 187 ? -31.547 8.914 25.875 1 96.44 187 LEU A O 1
ATOM 1508 N N . PRO A 1 188 ? -33.219 9.414 24.516 1 94.25 188 PRO A N 1
ATOM 1509 C CA . PRO A 1 188 ? -33.781 8.07 24.625 1 94.25 188 PRO A CA 1
ATOM 1510 C C . PRO A 1 188 ? -33.125 7.074 23.656 1 94.25 188 PRO A C 1
ATOM 1512 O O . PRO A 1 188 ? -32.406 7.48 22.734 1 94.25 188 PRO A O 1
ATOM 1515 N N . THR A 1 189 ? -33.406 5.773 23.875 1 94.62 189 THR A N 1
ATOM 1516 C CA . THR A 1 189 ? -32.875 4.742 22.984 1 94.62 189 THR A CA 1
ATOM 1517 C C . THR A 1 189 ? -33.719 4.637 21.719 1 94.62 189 THR A C 1
ATOM 1519 O O . THR A 1 189 ? -33.25 4.133 20.703 1 94.62 189 THR A O 1
ATOM 1522 N N . LEU A 1 190 ? -35 5.074 21.859 1 93.38 190 LEU A N 1
ATOM 1523 C CA . LEU A 1 190 ? -35.906 5.246 20.719 1 93.38 190 LEU A CA 1
ATOM 1524 C C . LEU A 1 190 ? -36.469 6.652 20.703 1 93.38 190 LEU A C 1
ATOM 1526 O O . LEU A 1 190 ? -36.812 7.203 21.75 1 93.38 190 LEU A O 1
ATOM 1530 N N . PRO A 1 191 ? -36.562 7.168 19.531 1 92.62 191 PRO A N 1
ATOM 1531 C CA . PRO A 1 191 ? -37.125 8.516 19.5 1 92.62 191 PRO A CA 1
ATOM 1532 C C . PRO A 1 191 ? -38.5 8.586 20.156 1 92.62 191 PRO A C 1
ATOM 1534 O O . PRO A 1 191 ? -39.344 7.68 19.969 1 92.62 191 PRO A O 1
ATOM 1537 N N . THR A 1 192 ? -38.688 9.68 20.812 1 91.31 192 THR A N 1
ATOM 1538 C CA . THR A 1 192 ? -39.938 9.867 21.531 1 91.31 192 THR A CA 1
ATOM 1539 C C . THR A 1 192 ? -41.125 9.883 20.562 1 91.31 192 THR A C 1
ATOM 1541 O O . THR A 1 192 ? -42.219 9.422 20.891 1 91.31 192 THR A O 1
ATOM 1544 N N . LEU A 1 193 ? -40.906 10.32 19.375 1 90.12 193 LEU A N 1
ATOM 1545 C CA . LEU A 1 193 ? -41.938 10.43 18.359 1 90.12 193 LEU A CA 1
ATOM 1546 C C . LEU A 1 193 ? -42.438 9.047 17.922 1 90.12 193 LEU A C 1
ATOM 1548 O O . LEU A 1 193 ? -43.5 8.914 17.312 1 90.12 193 LEU A O 1
ATOM 1552 N N . LEU A 1 194 ? -41.656 7.945 18.125 1 87.75 194 LEU A N 1
ATOM 1553 C CA . LEU A 1 194 ? -42.062 6.59 17.781 1 87.75 194 LEU A CA 1
ATOM 1554 C C . LEU A 1 194 ? -43.156 6.105 18.734 1 87.75 194 LEU A C 1
ATOM 1556 O O . LEU A 1 194 ? -44 5.289 18.344 1 87.75 194 LEU A O 1
ATOM 1560 N N . ASN A 1 195 ? -43.094 6.219 20.031 1 69.19 195 ASN A N 1
ATOM 1561 C CA . ASN A 1 195 ? -44.062 5.801 21.031 1 69.19 195 ASN A CA 1
ATOM 1562 C C . ASN A 1 195 ? -45.344 6.629 20.938 1 69.19 195 ASN A C 1
ATOM 1564 O O . ASN A 1 195 ? -45.344 7.812 21.266 1 69.19 195 ASN A O 1
ATOM 1568 N N . HIS A 1 196 ? -46.062 6.531 19.766 1 52.31 196 HIS A N 1
ATOM 1569 C CA . HIS A 1 196 ? -47.312 7.27 19.719 1 52.31 196 HIS A CA 1
ATOM 1570 C C . HIS A 1 196 ? -48.062 7.176 21.047 1 52.31 196 HIS A C 1
ATOM 1572 O O . HIS A 1 196 ? -49.25 7.562 21.141 1 52.31 196 HIS A O 1
ATOM 1578 N N . THR A 1 197 ? -47.938 6.043 21.766 1 42.34 197 THR A N 1
ATOM 1579 C CA . THR A 1 197 ? -48.969 5.816 22.75 1 42.34 197 THR A CA 1
ATOM 1580 C C . THR A 1 197 ? -49.312 7.098 23.5 1 42.34 197 THR A C 1
ATOM 1582 O O . THR A 1 197 ? -50.344 7.719 23.281 1 42.34 197 THR A O 1
ATOM 1585 N N . ARG A 1 198 ? -49.344 6.773 24.969 1 38.75 198 ARG A N 1
ATOM 1586 C CA . ARG A 1 198 ? -50.125 7.078 26.172 1 38.75 198 ARG A CA 1
ATOM 1587 C C . ARG A 1 198 ? -49.781 8.477 26.688 1 38.75 198 ARG A C 1
ATOM 1589 O O . ARG A 1 198 ? -50.344 8.922 27.688 1 38.75 198 ARG A O 1
ATOM 1596 N N . PHE A 1 199 ? -48.562 8.891 26.453 1 38.81 199 PHE A N 1
ATOM 1597 C CA . PHE A 1 199 ? -48.438 10.055 27.328 1 38.81 199 PHE A CA 1
ATOM 1598 C C . PHE A 1 199 ? -49.188 11.242 26.766 1 38.81 199 PHE A C 1
ATOM 1600 O O . PHE A 1 199 ? -49.062 11.57 25.578 1 38.81 199 PHE A O 1
ATOM 1607 N N . GLY A 1 200 ? -50.469 11.297 27.188 1 41.06 200 GLY A N 1
ATOM 1608 C CA . GLY A 1 200 ? -51.219 12.531 27.031 1 41.06 200 GLY A CA 1
ATOM 1609 C C . GLY A 1 200 ? -50.344 13.734 26.766 1 41.06 200 GLY A C 1
ATOM 1610 O O . GLY A 1 200 ? -49.125 13.648 26.844 1 41.06 200 GLY A O 1
ATOM 1611 N N . PRO A 1 201 ? -50.938 14.719 26.328 1 42.78 201 PRO A N 1
ATOM 1612 C CA . PRO A 1 201 ? -50.25 16 26.203 1 42.78 201 PRO A CA 1
ATOM 1613 C C . PRO A 1 201 ? -49.281 16.266 27.344 1 42.78 201 PRO A C 1
ATOM 1615 O O . PRO A 1 201 ? -48.906 17.422 27.578 1 42.78 201 PRO A O 1
ATOM 1618 N N . ARG A 1 202 ? -49.156 15.336 28.312 1 44.75 202 ARG A N 1
ATOM 1619 C CA . ARG A 1 202 ? -48.25 15.758 29.391 1 44.75 202 ARG A CA 1
ATOM 1620 C C . ARG A 1 202 ? -46.875 16.109 28.859 1 44.75 202 ARG A C 1
ATOM 1622 O O . ARG A 1 202 ? -46.375 15.492 27.906 1 44.75 202 ARG A O 1
ATOM 1629 N N . ARG A 1 203 ? -46.25 17.312 29.281 1 58.56 203 ARG A N 1
ATOM 1630 C CA . ARG A 1 203 ? -45.188 18.25 28.875 1 58.56 203 ARG A CA 1
ATOM 1631 C C . ARG A 1 203 ? -43.844 17.562 28.781 1 58.56 203 ARG A C 1
ATOM 1633 O O . ARG A 1 203 ? -43.219 17.266 29.797 1 58.56 203 ARG A O 1
ATOM 1640 N N . TYR A 1 204 ? -43.594 16.703 27.781 1 70.44 204 TYR A N 1
ATOM 1641 C CA . TYR A 1 204 ? -42.25 16.203 27.531 1 70.44 204 TYR A CA 1
ATOM 1642 C C . TYR A 1 204 ? -41.219 17.312 27.641 1 70.44 204 TYR A C 1
ATOM 1644 O O . TYR A 1 204 ? -41.375 18.359 26.984 1 70.44 204 TYR A O 1
ATOM 1652 N N . LYS A 1 205 ? -40.438 17.109 28.75 1 84.12 205 LYS A N 1
ATOM 1653 C CA . LYS A 1 205 ? -39.375 18.094 28.938 1 84.12 205 LYS A CA 1
ATOM 1654 C C . LYS A 1 205 ? -38.031 17.547 28.391 1 84.12 205 LYS A C 1
ATOM 1656 O O . LYS A 1 205 ? -37.656 16.406 28.688 1 84.12 205 LYS A O 1
ATOM 1661 N N . PHE A 1 206 ? -37.531 18.172 27.422 1 92.38 206 PHE A N 1
ATOM 1662 C CA . PHE A 1 206 ? -36.25 17.844 26.828 1 92.38 206 PHE A CA 1
ATOM 1663 C C . PHE A 1 206 ? -35.344 19.078 26.766 1 92.38 206 PHE A C 1
ATOM 1665 O O . PHE A 1 206 ? -35.688 20.062 26.094 1 92.38 206 PHE A O 1
ATOM 1672 N N . ASP A 1 207 ? -34.25 19.078 27.5 1 95.12 207 ASP A N 1
ATOM 1673 C CA . ASP A 1 207 ? -33.281 20.172 27.484 1 95.12 207 ASP A CA 1
ATOM 1674 C C . ASP A 1 207 ? -32.281 20 26.344 1 95.12 207 ASP A C 1
ATOM 1676 O O . ASP A 1 207 ? -31.172 19.5 26.547 1 95.12 207 ASP A O 1
ATOM 1680 N N . TRP A 1 208 ? -32.719 20.5 25.172 1 95.19 208 TRP A N 1
ATOM 1681 C CA . TRP A 1 208 ? -31.891 20.281 23.984 1 95.19 208 TRP A CA 1
ATOM 1682 C C . TRP A 1 208 ? -30.562 21.016 24.094 1 95.19 208 TRP A C 1
ATOM 1684 O O . TRP A 1 208 ? -29.547 20.594 23.531 1 95.19 208 TRP A O 1
ATOM 1694 N N . ILE A 1 209 ? -30.469 22.094 24.859 1 95.44 209 ILE A N 1
ATOM 1695 C CA . ILE A 1 209 ? -29.25 22.891 25 1 95.44 209 ILE A CA 1
ATOM 1696 C C . ILE A 1 209 ? -28.219 22.109 25.812 1 95.44 209 ILE A C 1
ATOM 1698 O O . ILE A 1 209 ? -27.062 22 25.391 1 95.44 209 ILE A O 1
ATOM 1702 N N . ALA A 1 210 ? -28.641 21.562 26.891 1 96.5 210 ALA A N 1
ATOM 1703 C CA . ALA A 1 210 ? -27.734 20.75 27.703 1 96.5 210 ALA A CA 1
ATOM 1704 C C . ALA A 1 210 ? -27.266 19.516 26.922 1 96.5 210 ALA A C 1
ATOM 1706 O O . ALA A 1 210 ? -26.094 19.125 27.031 1 96.5 210 ALA A O 1
ATOM 1707 N N . THR A 1 211 ? -28.141 18.984 26.203 1 96.44 211 THR A N 1
ATOM 1708 C CA . THR A 1 211 ? -27.828 17.781 25.422 1 96.44 211 THR A CA 1
ATOM 1709 C C . THR A 1 211 ? -26.734 18.078 24.406 1 96.44 211 THR A C 1
ATOM 1711 O O . THR A 1 211 ? -25.734 17.359 24.328 1 96.44 211 THR A O 1
ATOM 1714 N N . VAL A 1 212 ? -26.891 19.109 23.609 1 94.38 212 VAL A N 1
ATOM 1715 C CA . VAL A 1 212 ? -25.938 19.406 22.547 1 94.38 212 VAL A CA 1
ATOM 1716 C C . VAL A 1 212 ? -24.594 19.812 23.156 1 94.38 212 VAL A C 1
ATOM 1718 O O . VAL A 1 212 ? -23.547 19.516 22.594 1 94.38 212 VAL A O 1
ATOM 1721 N N . ALA A 1 213 ? -24.609 20.453 24.297 1 94.69 213 ALA A N 1
ATOM 1722 C CA . ALA A 1 213 ? -23.359 20.828 24.984 1 94.69 213 ALA A CA 1
ATOM 1723 C C . ALA A 1 213 ? -22.625 19.594 25.484 1 94.69 213 ALA A C 1
ATOM 1725 O O . ALA A 1 213 ? -21.391 19.516 25.359 1 94.69 213 ALA A O 1
ATOM 1726 N N . ARG A 1 214 ? -23.344 18.703 26.062 1 95.25 214 ARG A N 1
ATOM 1727 C CA . ARG A 1 214 ? -22.734 17.469 26.547 1 95.25 214 ARG A CA 1
ATOM 1728 C C . ARG A 1 214 ? -22.156 16.656 25.391 1 95.25 214 ARG A C 1
ATOM 1730 O O . ARG A 1 214 ? -21.078 16.062 25.531 1 95.25 214 ARG A O 1
ATOM 1737 N N . ILE A 1 215 ? -22.875 16.609 24.297 1 93.69 215 ILE A N 1
ATOM 1738 C CA . ILE A 1 215 ? -22.406 15.891 23.109 1 93.69 215 ILE A CA 1
ATOM 1739 C C . ILE A 1 215 ? -21.125 16.531 22.594 1 93.69 215 ILE A C 1
ATOM 1741 O O . ILE A 1 215 ? -20.172 15.828 22.234 1 93.69 215 ILE A O 1
ATOM 1745 N N . GLN A 1 216 ? -21.094 17.781 22.562 1 91.06 216 GLN A N 1
ATOM 1746 C CA . GLN A 1 216 ? -19.891 18.484 22.172 1 91.06 216 GLN A CA 1
ATOM 1747 C C . GLN A 1 216 ? -18.719 18.125 23.094 1 91.06 216 GLN A C 1
ATOM 1749 O O . GLN A 1 216 ? -17.609 17.859 22.625 1 91.06 216 GLN A O 1
ATOM 1754 N N . ARG A 1 217 ? -18.938 18.109 24.281 1 90.94 217 ARG A N 1
ATOM 1755 C CA . ARG A 1 217 ? -17.891 17.875 25.266 1 90.94 217 ARG A CA 1
ATOM 1756 C C . ARG A 1 217 ? -17.391 16.438 25.203 1 90.94 217 ARG A C 1
ATOM 1758 O O . ARG A 1 217 ? -16.188 16.188 25.297 1 90.94 217 ARG A O 1
ATOM 1765 N N . LYS A 1 218 ? -18.297 15.57 24.969 1 91.19 218 LYS A N 1
ATOM 1766 C CA . LYS A 1 218 ? -17.938 14.164 25.125 1 91.19 218 LYS A CA 1
ATOM 1767 C C . LYS A 1 218 ? -17.609 13.516 23.781 1 91.19 218 LYS A C 1
ATOM 1769 O O . LYS A 1 218 ? -16.844 12.555 23.719 1 91.19 218 LYS A O 1
ATOM 1774 N N . LEU A 1 219 ? -18.203 14.023 22.703 1 90.94 219 LEU A N 1
ATOM 1775 C CA . LEU A 1 219 ? -18 13.406 21.406 1 90.94 219 LEU A CA 1
ATOM 1776 C C . LEU A 1 219 ? -17.312 14.375 20.453 1 90.94 219 LEU A C 1
ATOM 1778 O O . LEU A 1 219 ? -16.906 13.984 19.344 1 90.94 219 LEU A O 1
ATOM 1782 N N . GLY A 1 220 ? -17.141 15.57 20.891 1 87.31 220 GLY A N 1
ATOM 1783 C CA . GLY A 1 220 ? -16.531 16.547 20.016 1 87.31 220 GLY A CA 1
ATOM 1784 C C . GLY A 1 220 ? -17.375 16.859 18.781 1 87.31 220 GLY A C 1
ATOM 1785 O O . GLY A 1 220 ? -16.844 17.281 17.75 1 87.31 220 GLY A O 1
ATOM 1786 N N . LEU A 1 221 ? -18.641 16.547 18.859 1 86 221 LEU A N 1
ATOM 1787 C CA . LEU A 1 221 ? -19.547 16.719 17.734 1 86 221 LEU A CA 1
ATOM 1788 C C . LEU A 1 221 ? -20.328 18.031 17.859 1 86 221 LEU A C 1
ATOM 1790 O O . LEU A 1 221 ? -20.953 18.281 18.891 1 86 221 LEU A O 1
ATOM 1794 N N . ASN A 1 222 ? -20.219 18.812 16.859 1 82.81 222 ASN A N 1
ATOM 1795 C CA . ASN A 1 222 ? -21.078 20 16.781 1 82.81 222 ASN A CA 1
ATOM 1796 C C . ASN A 1 222 ? -22.484 19.641 16.312 1 82.81 222 ASN A C 1
ATOM 1798 O O . ASN A 1 222 ? -22.656 19.203 15.172 1 82.81 222 ASN A O 1
ATOM 1802 N N . VAL A 1 223 ? -23.406 19.781 17.234 1 88.88 223 VAL A N 1
ATOM 1803 C CA . VAL A 1 223 ? -24.812 19.547 16.891 1 88.88 223 VAL A CA 1
ATOM 1804 C C . VAL A 1 223 ? -25.625 20.812 17.156 1 88.88 223 VAL A C 1
ATOM 1806 O O . VAL A 1 223 ? -25.734 21.266 18.297 1 88.88 223 VAL A O 1
ATOM 1809 N N . LEU A 1 224 ? -26.125 21.438 16.109 1 88.88 224 LEU A N 1
ATOM 1810 C CA . LEU A 1 224 ? -26.906 22.672 16.125 1 88.88 224 LEU A CA 1
ATOM 1811 C C . LEU A 1 224 ? -26.031 23.859 16.547 1 88.88 224 LEU A C 1
ATOM 1813 O O . LEU A 1 224 ? -25.875 24.812 15.781 1 88.88 224 LEU A O 1
ATOM 1817 N N . ILE A 1 225 ? -25.406 23.766 17.734 1 89.38 225 ILE A N 1
ATOM 1818 C CA . ILE A 1 225 ? -24.516 24.828 18.188 1 89.38 225 ILE A CA 1
ATOM 1819 C C . ILE A 1 225 ? -23.078 24.328 18.156 1 89.38 225 ILE A C 1
ATOM 1821 O O . ILE A 1 225 ? -22.781 23.234 18.641 1 89.38 225 ILE A O 1
ATOM 1825 N N . GLY A 1 226 ? -22.219 25.125 17.578 1 86.31 226 GLY A N 1
ATOM 1826 C CA . GLY A 1 226 ? -20.797 24.859 17.609 1 86.31 226 GLY A CA 1
ATOM 1827 C C . GLY A 1 226 ? -20 25.922 18.359 1 86.31 226 GLY A C 1
ATOM 1828 O O . GLY A 1 226 ? -20.5 27.016 18.578 1 86.31 226 GLY A O 1
ATOM 1829 N N . PHE A 1 227 ? -18.922 25.547 18.859 1 86.31 227 PHE A N 1
ATOM 1830 C CA . PHE A 1 227 ? -18.031 26.516 19.469 1 86.31 227 PHE A CA 1
ATOM 1831 C C . PHE A 1 227 ? -16.609 26.328 18.984 1 86.31 227 PHE A C 1
ATOM 1833 O O . PHE A 1 227 ? -16.266 25.281 18.422 1 86.31 227 PHE A O 1
ATOM 1840 N N . ASP A 1 228 ? -15.836 27.375 19.094 1 85.25 228 ASP A N 1
ATOM 1841 C CA . ASP A 1 228 ? -14.406 27.281 18.812 1 85.25 228 ASP A CA 1
ATOM 1842 C C . ASP A 1 228 ? -13.617 28.219 19.703 1 85.25 228 ASP A C 1
ATOM 1844 O O . ASP A 1 228 ? -14.188 29.094 20.375 1 85.25 228 ASP A O 1
ATOM 1848 N N . ILE A 1 229 ? -12.492 27.891 19.969 1 83.94 229 ILE A N 1
ATOM 1849 C CA . ILE A 1 229 ? -11.539 28.766 20.641 1 83.94 229 ILE A CA 1
ATOM 1850 C C . ILE A 1 229 ? -10.508 29.281 19.641 1 83.94 229 ILE A C 1
ATOM 1852 O O . ILE A 1 229 ? -9.781 28.5 19.031 1 83.94 229 ILE A O 1
ATOM 1856 N N . VAL A 1 230 ? -10.531 30.531 19.484 1 80.12 230 VAL A N 1
ATOM 1857 C CA . VAL A 1 230 ? -9.688 31.141 18.469 1 80.12 230 VAL A CA 1
ATOM 1858 C C . VAL A 1 230 ? -8.789 32.219 19.094 1 80.12 230 VAL A C 1
ATOM 1860 O O . VAL A 1 230 ? -9.07 32.688 20.203 1 80.12 230 VAL A O 1
ATOM 1863 N N . MET A 1 231 ? -7.777 32.594 18.438 1 77.81 231 MET A N 1
ATOM 1864 C CA . MET A 1 231 ? -6.914 33.656 18.922 1 77.81 231 MET A CA 1
ATOM 1865 C C . MET A 1 231 ? -7.637 35 18.875 1 77.81 231 MET A C 1
ATOM 1867 O O . MET A 1 231 ? -8.367 35.281 17.922 1 77.81 231 MET A O 1
ATOM 1871 N N . ASP A 1 232 ? -7.43 35.75 19.906 1 82 232 ASP A N 1
ATOM 1872 C CA . ASP A 1 232 ? -8.023 37.094 19.953 1 82 232 ASP A CA 1
ATOM 1873 C C . ASP A 1 232 ? -7.527 37.938 18.812 1 82 232 ASP A C 1
ATOM 1875 O O . ASP A 1 232 ? -6.336 37.938 18.484 1 82 232 ASP A O 1
ATOM 1879 N N . GLN A 1 233 ? -8.414 38.594 18.172 1 76.38 233 GLN A N 1
ATOM 1880 C CA . GLN A 1 233 ? -8.055 39.375 16.984 1 76.38 233 GLN A CA 1
ATOM 1881 C C . GLN A 1 233 ? -7.18 40.562 17.344 1 76.38 233 GLN A C 1
ATOM 1883 O O . GLN A 1 233 ? -6.355 41.031 16.547 1 76.38 233 GLN A O 1
ATOM 1888 N N . GLU A 1 234 ? -7.41 41.094 18.562 1 73.38 234 GLU A N 1
ATOM 1889 C CA . GLU A 1 234 ? -6.688 42.281 19 1 73.38 234 GLU A CA 1
ATOM 1890 C C . GLU A 1 234 ? -5.375 41.906 19.672 1 73.38 234 GLU A C 1
ATOM 1892 O O . GLU A 1 234 ? -4.363 42.594 19.5 1 73.38 234 GLU A O 1
ATOM 1897 N N . ASP A 1 235 ? -5.379 40.938 20.578 1 74.19 235 ASP A N 1
ATOM 1898 C CA . ASP A 1 235 ? -4.203 40.438 21.297 1 74.19 235 ASP A CA 1
ATOM 1899 C C . ASP A 1 235 ? -4.047 38.938 21.125 1 74.19 235 ASP A C 1
ATOM 1901 O O . ASP A 1 235 ? -4.629 38.156 21.875 1 74.19 235 ASP A O 1
ATOM 1905 N N . ARG A 1 236 ? -3.211 38.531 20.281 1 75.38 236 ARG A N 1
ATOM 1906 C CA . ARG A 1 236 ? -3.1 37.156 19.859 1 75.38 236 ARG A CA 1
ATOM 1907 C C . ARG A 1 236 ? -2.406 36.312 20.938 1 75.38 236 ARG A C 1
ATOM 1909 O O . ARG A 1 236 ? -2.346 35.094 20.828 1 75.38 236 ARG A O 1
ATOM 1916 N N . ASN A 1 237 ? -1.931 36.938 21.938 1 73.19 237 ASN A N 1
ATOM 1917 C CA . ASN A 1 237 ? -1.382 36.188 23.062 1 73.19 237 ASN A CA 1
ATOM 1918 C C . ASN A 1 237 ? -2.48 35.531 23.875 1 73.19 237 ASN A C 1
ATOM 1920 O O . ASN A 1 237 ? -2.201 34.656 24.703 1 73.19 237 ASN A O 1
ATOM 1924 N N . TRP A 1 238 ? -3.68 36 23.469 1 79.75 238 TRP A N 1
ATOM 1925 C CA . TRP A 1 238 ? -4.809 35.438 24.203 1 79.75 238 TRP A CA 1
ATOM 1926 C C . TRP A 1 238 ? -5.781 34.75 23.25 1 79.75 238 TRP A C 1
ATOM 1928 O O . TRP A 1 238 ? -5.789 35 22.047 1 79.75 238 TRP A O 1
ATOM 1938 N N . ASN A 1 239 ? -6.586 33.812 23.844 1 84.94 239 ASN A N 1
ATOM 1939 C CA . ASN A 1 239 ? -7.645 33.125 23.094 1 84.94 239 ASN A CA 1
ATOM 1940 C C . ASN A 1 239 ? -9.023 33.656 23.484 1 84.94 239 ASN A C 1
ATOM 1942 O O . ASN A 1 239 ? -9.172 34.312 24.516 1 84.94 239 ASN A O 1
ATOM 1946 N N . ARG A 1 240 ? -9.914 33.469 22.547 1 87.44 240 ARG A N 1
ATOM 1947 C CA . ARG A 1 240 ? -11.312 33.844 22.781 1 87.44 240 ARG A CA 1
ATOM 1948 C C . ARG A 1 240 ? -12.25 32.719 22.328 1 87.44 240 ARG A C 1
ATOM 1950 O O . ARG A 1 240 ? -11.914 31.953 21.422 1 87.44 240 ARG A O 1
ATOM 1957 N N . LEU A 1 241 ? -13.359 32.719 23.016 1 90.94 241 LEU A N 1
ATOM 1958 C CA . LEU A 1 241 ? -14.406 31.797 22.625 1 90.94 241 LEU A CA 1
ATOM 1959 C C . LEU A 1 241 ? -15.258 32.375 21.5 1 90.94 241 LEU A C 1
ATOM 1961 O O . LEU A 1 241 ? -15.461 33.594 21.422 1 90.94 241 LEU A O 1
ATOM 1965 N N . THR A 1 242 ? -15.602 31.531 20.641 1 90.19 242 THR A N 1
ATOM 1966 C CA . THR A 1 242 ? -16.578 31.891 19.609 1 90.19 242 THR A CA 1
ATOM 1967 C C . THR A 1 242 ? -17.656 30.812 19.5 1 90.19 242 THR A C 1
ATOM 1969 O O . THR A 1 242 ? -17.453 29.672 19.891 1 90.19 242 THR A O 1
ATOM 1972 N N . LEU A 1 243 ? -18.844 31.188 19.172 1 90.38 243 LEU A N 1
ATOM 1973 C CA . LEU A 1 243 ? -19.922 30.266 18.859 1 90.38 243 LEU A CA 1
ATOM 1974 C C . LEU A 1 243 ? -20.266 30.312 17.375 1 90.38 243 LEU A C 1
ATOM 1976 O O . LEU A 1 243 ? -20.312 31.391 16.781 1 90.38 243 LEU A O 1
ATOM 1980 N N . GLU A 1 244 ? -20.25 29.141 16.688 1 78.81 244 GLU A N 1
ATOM 1981 C CA . GLU A 1 244 ? -20.375 29.125 15.234 1 78.81 244 GLU A CA 1
ATOM 1982 C C . GLU A 1 244 ? -21.266 27.969 14.773 1 78.81 244 GLU A C 1
ATOM 1984 O O . GLU A 1 244 ? -21.797 27.219 15.594 1 78.81 244 GLU A O 1
ATOM 1989 N N . TYR A 1 245 ? -21.562 27.984 13.211 1 62.22 245 TYR A N 1
ATOM 1990 C CA . TYR A 1 245 ? -22.375 26.984 12.516 1 62.22 245 TYR A CA 1
ATOM 1991 C C . TYR A 1 245 ? -21.578 25.703 12.297 1 62.22 245 TYR A C 1
ATOM 1993 O O . TYR A 1 245 ? -20.578 25.703 11.562 1 62.22 245 TYR A O 1
ATOM 2001 N N . HIS A 1 246 ? -20.844 25.047 12.969 1 54.75 246 HIS A N 1
ATOM 2002 C CA . HIS A 1 246 ? -20.062 24.062 12.227 1 54.75 246 HIS A CA 1
ATOM 2003 C C . HIS A 1 246 ? -20.766 22.703 12.211 1 54.75 246 HIS A C 1
ATOM 2005 O O . HIS A 1 246 ? -21.062 22.141 13.273 1 54.75 246 HIS A O 1
ATOM 2011 N N . TYR A 1 247 ? -21.656 22.547 11.117 1 46.22 247 TYR A N 1
ATOM 2012 C CA . TYR A 1 247 ? -22.297 21.234 11.047 1 46.22 247 TYR A CA 1
ATOM 2013 C C . TYR A 1 247 ? -21.25 20.141 10.875 1 46.22 247 TYR A C 1
ATOM 2015 O O . TYR A 1 247 ? -21.578 18.953 10.953 1 46.22 247 TYR A O 1
ATOM 2023 N N . SER A 1 248 ? -20 20.438 10.344 1 44.75 248 SER A N 1
ATOM 2024 C CA . SER A 1 248 ? -19.328 19.203 9.953 1 44.75 248 SER A CA 1
ATOM 2025 C C . SER A 1 248 ? -18.562 18.609 11.133 1 44.75 248 SER A C 1
ATOM 2027 O O . SER A 1 248 ? -17.875 19.312 11.859 1 44.75 248 SER A O 1
ATOM 2029 N N . PRO A 1 249 ? -19.062 17.562 11.695 1 42.03 249 PRO A N 1
ATOM 2030 C CA . PRO A 1 249 ? -18.266 16.812 12.68 1 42.03 249 PRO A CA 1
ATOM 2031 C C . PRO A 1 249 ? -16.766 16.906 12.43 1 42.03 249 PRO A C 1
ATOM 2033 O O . PRO A 1 249 ? -16.016 16.016 12.812 1 42.03 249 PRO A O 1
ATOM 2036 N N . ASP A 1 250 ? -16.297 17.984 11.711 1 38.88 250 ASP A N 1
ATOM 2037 C CA . ASP A 1 250 ? -14.945 17.938 11.172 1 38.88 250 ASP A CA 1
ATOM 2038 C C . ASP A 1 250 ? -13.93 17.609 12.258 1 38.88 250 ASP A C 1
ATOM 2040 O O . ASP A 1 250 ? -12.75 17.359 11.969 1 38.88 250 ASP A O 1
ATOM 2044 N N . LEU A 1 251 ? -14.031 18.281 13.352 1 37.62 251 LEU A N 1
ATOM 2045 C CA . LEU A 1 251 ? -12.859 18.328 14.227 1 37.62 251 LEU A CA 1
ATOM 2046 C C . LEU A 1 251 ? -12.328 16.922 14.5 1 37.62 251 LEU A C 1
ATOM 2048 O O . LEU A 1 251 ? -11.133 16.734 14.695 1 37.62 251 LEU A O 1
ATOM 2052 N N . LEU A 1 252 ? -13.133 16.125 15.375 1 35.16 252 LEU A N 1
ATOM 2053 C CA . LEU A 1 252 ? -12.5 14.812 15.453 1 35.16 252 LEU A CA 1
ATOM 2054 C C . LEU A 1 252 ? -12.508 14.125 14.094 1 35.16 252 LEU A C 1
ATOM 2056 O O . LEU A 1 252 ? -13.547 14.055 13.438 1 35.16 252 LEU A O 1
ATOM 2060 N N . ASN A 1 253 ? -11.688 14.539 13.219 1 34.28 253 ASN A N 1
ATOM 2061 C CA . ASN A 1 253 ? -11.359 13.992 11.906 1 34.28 253 ASN A CA 1
ATOM 2062 C C . ASN A 1 253 ? -11.969 12.609 11.711 1 34.28 253 ASN A C 1
ATOM 2064 O O . ASN A 1 253 ? -11.242 11.617 11.578 1 34.28 253 ASN A O 1
ATOM 2068 N N . PHE A 1 254 ? -12.945 12.297 12.352 1 32.12 254 PHE A N 1
ATOM 2069 C CA . PHE A 1 254 ? -13.609 11.062 11.938 1 32.12 254 PHE A CA 1
ATOM 2070 C C . PHE A 1 254 ? -13.68 10.977 10.422 1 32.12 254 PHE A C 1
ATOM 2072 O O . PHE A 1 254 ? -13.672 12 9.727 1 32.12 254 PHE A O 1
ATOM 2079 N N . PRO A 1 255 ? -13.352 9.828 9.844 1 31.48 255 PRO A N 1
ATOM 2080 C CA . PRO A 1 255 ? -13.352 9.797 8.383 1 31.48 255 PRO A CA 1
ATOM 2081 C C . PRO A 1 255 ? -14.508 10.586 7.777 1 31.48 255 PRO A C 1
ATOM 2083 O O . PRO A 1 255 ? -15.656 10.438 8.203 1 31.48 255 PRO A O 1
ATOM 2086 N N . SER A 1 256 ? -14.406 11.93 7.555 1 30.55 256 SER A N 1
ATOM 2087 C CA . SER A 1 256 ? -15.312 12.672 6.688 1 30.55 256 SER A CA 1
ATOM 2088 C C . SER A 1 256 ? -16.156 11.734 5.836 1 30.55 256 SER A C 1
ATOM 2090 O O . SER A 1 256 ? -15.68 10.688 5.395 1 30.55 256 SER A O 1
ATOM 2092 N N . SER A 1 257 ? -17.469 11.727 6.004 1 29 257 SER A N 1
ATOM 2093 C CA . SER A 1 257 ? -18.156 11.203 4.828 1 29 257 SER A CA 1
ATOM 2094 C C . SER A 1 257 ? -17.406 11.555 3.545 1 29 257 SER A C 1
ATOM 2096 O O . SER A 1 257 ? -16.828 12.633 3.434 1 29 257 SER A O 1
ATOM 2098 N N . VAL A 1 258 ? -16.828 10.641 2.893 1 28.64 258 VAL A N 1
ATOM 2099 C CA . VAL A 1 258 ? -16.328 10.898 1.549 1 28.64 258 VAL A CA 1
ATOM 2100 C C . VAL A 1 258 ? -17.125 12.031 0.902 1 28.64 258 VAL A C 1
ATOM 2102 O O . VAL A 1 258 ? -18.344 11.961 0.802 1 28.64 258 VAL A O 1
ATOM 2105 N N . GLU A 1 259 ? -16.75 13.266 1.127 1 28.64 259 GLU A N 1
ATOM 2106 C CA . GLU A 1 259 ? -17.359 14.133 0.12 1 28.64 259 GLU A CA 1
ATOM 2107 C C . GLU A 1 259 ? -17.688 13.352 -1.145 1 28.64 259 GLU A C 1
ATOM 2109 O O . GLU A 1 259 ? -16.859 12.594 -1.657 1 28.64 259 GLU A O 1
ATOM 2114 N N . PRO A 1 260 ? -18.953 13.18 -1.465 1 27.12 260 PRO A N 1
ATOM 2115 C CA . PRO A 1 260 ? -19.141 12.594 -2.795 1 27.12 260 PRO A CA 1
ATOM 2116 C C . PRO A 1 260 ? -18.172 13.156 -3.828 1 27.12 260 PRO A C 1
ATOM 2118 O O . PRO A 1 260 ? -17.891 14.367 -3.838 1 27.12 260 PRO A O 1
ATOM 2121 N N . VAL A 1 261 ? -17.219 12.508 -4.145 1 27.28 261 VAL A N 1
ATOM 2122 C CA . VAL A 1 261 ? -16.641 12.93 -5.418 1 27.28 261 VAL A CA 1
ATOM 2123 C C . VAL A 1 261 ? -17.703 13.633 -6.258 1 27.28 261 VAL A C 1
ATOM 2125 O O . VAL A 1 261 ? -18.719 13.031 -6.625 1 27.28 261 VAL A O 1
ATOM 2128 N N . GLU A 1 262 ? -17.781 14.922 -6.133 1 26.33 262 GLU A N 1
ATOM 2129 C CA . GLU A 1 262 ? -18.531 15.625 -7.176 1 26.33 262 GLU A CA 1
ATOM 2130 C C . GLU A 1 262 ? -18.234 15.031 -8.555 1 26.33 262 GLU A C 1
ATOM 2132 O O . GLU A 1 262 ? -17.094 15.086 -9.023 1 26.33 262 GLU A O 1
ATOM 2137 N N . GLU A 1 263 ? -18.812 13.961 -8.945 1 26.38 263 GLU A N 1
ATOM 2138 C CA . GLU A 1 263 ? -18.906 13.734 -10.383 1 26.38 263 GLU A CA 1
ATOM 2139 C C . GLU A 1 263 ? -19.031 15.047 -11.148 1 26.38 263 GLU A C 1
ATOM 2141 O O . GLU A 1 263 ? -19.719 15.969 -10.695 1 26.38 263 GLU A O 1
ATOM 2146 N N . GLU A 1 264 ? -18.016 15.344 -11.898 1 26.81 264 GLU A N 1
ATOM 2147 C CA . GLU A 1 264 ? -18.156 16.328 -12.961 1 26.81 264 GLU A CA 1
ATOM 2148 C C . GLU A 1 264 ? -19.609 16.453 -13.422 1 26.81 264 GLU A C 1
ATOM 2150 O O . GLU A 1 264 ? -20.219 15.453 -13.82 1 26.81 264 GLU A O 1
ATOM 2155 N N . GLU A 1 265 ? -20.328 17.438 -12.953 1 27.39 265 GLU A N 1
ATOM 2156 C CA . GLU A 1 265 ? -21.5 17.906 -13.672 1 27.39 265 GLU A CA 1
ATOM 2157 C C . GLU A 1 265 ? -21.234 17.984 -15.172 1 27.39 265 GLU A C 1
ATOM 2159 O O . GLU A 1 265 ? -20.375 18.75 -15.625 1 27.39 265 GLU A O 1
ATOM 2164 N N . GLU A 1 266 ? -21.234 17 -15.898 1 27.62 266 GLU A N 1
ATOM 2165 C CA . GLU A 1 266 ? -21.594 17.438 -17.25 1 27.62 266 GLU A CA 1
ATOM 2166 C C . GLU A 1 266 ? -22.703 18.5 -17.203 1 27.62 266 GLU A C 1
ATOM 2168 O O . GLU A 1 266 ? -23.609 18.422 -16.375 1 27.62 266 GLU A O 1
ATOM 2173 N N . PRO A 1 267 ? -22.438 19.688 -17.812 1 29.94 267 PRO A N 1
ATOM 2174 C CA . PRO A 1 267 ? -23.516 20.672 -18 1 29.94 267 PRO A CA 1
ATOM 2175 C C . PRO A 1 267 ? -24.844 20.016 -18.344 1 29.94 267 PRO A C 1
ATOM 2177 O O . PRO A 1 267 ? -25.094 19.656 -19.5 1 29.94 267 PRO A O 1
ATOM 2180 N N . GLU A 1 268 ? -25.219 18.906 -17.766 1 27.61 268 GLU A N 1
ATOM 2181 C CA . GLU A 1 268 ? -26.594 18.672 -18.219 1 27.61 268 GLU A CA 1
ATOM 2182 C C . GLU A 1 268 ? -27.453 19.906 -18.047 1 27.61 268 GLU A C 1
ATOM 2184 O O . GLU A 1 268 ? -27.141 20.781 -17.234 1 27.61 268 GLU A O 1
ATOM 2189 N N . ASP A 1 269 ? -28.469 20.125 -19.016 1 28.56 269 ASP A N 1
ATOM 2190 C CA . ASP A 1 269 ? -29.609 21.031 -19.094 1 28.56 269 ASP A CA 1
ATOM 2191 C C . ASP A 1 269 ? -30.219 21.25 -17.703 1 28.56 269 ASP A C 1
ATOM 2193 O O . ASP A 1 269 ? -30.062 20.422 -16.812 1 28.56 269 ASP A O 1
ATOM 2197 N N . GLU A 1 270 ? -30.797 22.516 -17.422 1 30.42 270 GLU A N 1
ATOM 2198 C CA . GLU A 1 270 ? -31.453 23.266 -16.359 1 30.42 270 GLU A CA 1
ATOM 2199 C C . GLU A 1 270 ? -32.312 22.344 -15.484 1 30.42 270 GLU A C 1
ATOM 2201 O O . GLU A 1 270 ? -32.469 22.594 -14.289 1 30.42 270 GLU A O 1
ATOM 2206 N N . ASP A 1 271 ? -33.25 21.578 -16.016 1 28.02 271 ASP A N 1
ATOM 2207 C CA . ASP A 1 271 ? -34.5 21.391 -15.289 1 28.02 271 ASP A CA 1
ATOM 2208 C C . ASP A 1 271 ? -34.344 20.344 -14.195 1 28.02 271 ASP A C 1
ATOM 2210 O O . ASP A 1 271 ? -35.25 20.141 -13.383 1 28.02 271 ASP A O 1
ATOM 2214 N N . ASP A 1 272 ? -33.562 19.219 -14.453 1 29.41 272 ASP A N 1
ATOM 2215 C CA . ASP A 1 272 ? -33.969 18.203 -13.477 1 29.41 272 ASP A CA 1
ATOM 2216 C C . ASP A 1 272 ? -33.219 18.375 -12.164 1 29.41 272 ASP A C 1
ATOM 2218 O O . ASP A 1 272 ? -31.984 18.219 -12.125 1 29.41 272 ASP A O 1
ATOM 2222 N N . ASN A 1 273 ? -33.625 19.172 -11.141 1 29.75 273 ASN A N 1
ATOM 2223 C CA . ASN A 1 273 ? -33.438 19.5 -9.734 1 29.75 273 ASN A CA 1
ATOM 2224 C C . ASN A 1 273 ? -33.062 18.266 -8.906 1 29.75 273 ASN A C 1
ATOM 2226 O O . ASN A 1 273 ? -33.188 18.297 -7.684 1 29.75 273 ASN A O 1
ATOM 2230 N N . ASP A 1 274 ? -33.125 17 -9.375 1 29.45 274 ASP A N 1
ATOM 2231 C CA . ASP A 1 274 ? -33.156 15.938 -8.383 1 29.45 274 ASP A CA 1
ATOM 2232 C C . ASP A 1 274 ? -31.766 15.625 -7.863 1 29.45 274 ASP A C 1
ATOM 2234 O O . ASP A 1 274 ? -31.547 14.57 -7.254 1 29.45 274 ASP A O 1
ATOM 2238 N N . ALA A 1 275 ? -30.703 16.062 -8.383 1 33.28 275 ALA A N 1
ATOM 2239 C CA . ALA A 1 275 ? -29.391 15.57 -7.961 1 33.28 275 ALA A CA 1
ATOM 2240 C C . ALA A 1 275 ? -29.156 15.867 -6.484 1 33.28 275 ALA A C 1
ATOM 2242 O O . ALA A 1 275 ? -28.094 15.516 -5.945 1 33.28 275 ALA A O 1
ATOM 2243 N N . ASP A 1 276 ? -29.469 17.047 -5.996 1 35.5 276 ASP A N 1
ATOM 2244 C CA . ASP A 1 276 ? -29.125 17.391 -4.613 1 35.5 276 ASP A CA 1
ATOM 2245 C C . ASP A 1 276 ? -29.781 16.406 -3.639 1 35.5 276 ASP A C 1
ATOM 2247 O O . ASP A 1 276 ? -30.297 16.828 -2.594 1 35.5 276 ASP A O 1
ATOM 2251 N N . ASP A 1 277 ? -30.375 15.375 -4.012 1 36.28 277 ASP A N 1
ATOM 2252 C CA . ASP A 1 277 ? -31.297 14.75 -3.066 1 36.28 277 ASP A CA 1
ATOM 2253 C C . ASP A 1 277 ? -30.578 14.312 -1.796 1 36.28 277 ASP A C 1
ATOM 2255 O O . ASP A 1 277 ? -29.656 13.508 -1.853 1 36.28 277 ASP A O 1
ATOM 2259 N N . GLY A 1 278 ? -30.266 15.188 -0.786 1 44.78 278 GLY A N 1
ATOM 2260 C CA . GLY A 1 278 ? -30.062 14.805 0.602 1 44.78 278 GLY A CA 1
ATOM 2261 C C . GLY A 1 278 ? -30.547 13.406 0.915 1 44.78 278 GLY A C 1
ATOM 2262 O O . GLY A 1 278 ? -31.25 12.789 0.106 1 44.78 278 GLY A O 1
ATOM 2263 N N . PRO A 1 279 ? -29.938 12.812 1.914 1 54.78 279 PRO A N 1
ATOM 2264 C CA . PRO A 1 279 ? -30.453 11.469 2.195 1 54.78 279 PRO A CA 1
ATOM 2265 C C . PRO A 1 279 ? -31.953 11.359 2.027 1 54.78 279 PRO A C 1
ATOM 2267 O O . PRO A 1 279 ? -32.688 12.289 2.387 1 54.78 279 PRO A O 1
ATOM 2270 N N . ASP A 1 280 ? -32.344 10.602 1.194 1 73.94 280 ASP A N 1
ATOM 2271 C CA . ASP A 1 280 ? -33.75 10.266 0.971 1 73.94 280 ASP A CA 1
ATOM 2272 C C . ASP A 1 280 ? -34.406 9.758 2.254 1 73.94 280 ASP A C 1
ATOM 2274 O O . ASP A 1 280 ? -33.75 9.141 3.09 1 73.94 280 ASP A O 1
ATOM 2278 N N . ALA A 1 281 ? -35.625 10.414 2.629 1 81.25 281 ALA A N 1
ATOM 2279 C CA . ALA A 1 281 ? -36.406 10.055 3.822 1 81.25 281 ALA A CA 1
ATOM 2280 C C . ALA A 1 281 ? -36.438 8.547 4.012 1 81.25 281 ALA A C 1
ATOM 2282 O O . ALA A 1 281 ? -36.406 8.055 5.141 1 81.25 281 ALA A O 1
ATOM 2283 N N . ALA A 1 282 ? -36.406 7.992 2.912 1 80.56 282 ALA A N 1
ATOM 2284 C CA . ALA A 1 282 ? -36.469 6.535 2.977 1 80.56 282 ALA A CA 1
ATOM 2285 C C . ALA A 1 282 ? -35.156 5.949 3.479 1 80.56 282 ALA A C 1
ATOM 2287 O O . ALA A 1 282 ? -35.156 5 4.266 1 80.56 282 ALA A O 1
ATOM 2288 N N . GLU A 1 283 ? -34.031 6.508 2.986 1 80.38 283 GLU A N 1
ATOM 2289 C CA . GLU A 1 283 ? -32.719 6.059 3.441 1 80.38 283 GLU A CA 1
ATOM 2290 C C . GLU A 1 283 ? -32.531 6.34 4.93 1 80.38 283 GLU A C 1
ATOM 2292 O O . GLU A 1 283 ? -31.969 5.516 5.652 1 80.38 283 GLU A O 1
ATOM 2297 N N . LEU A 1 284 ? -33.031 7.465 5.281 1 89.25 284 LEU A N 1
ATOM 2298 C CA . LEU A 1 284 ? -32.969 7.816 6.695 1 89.25 284 LEU A CA 1
ATOM 2299 C C . LEU A 1 284 ? -33.812 6.863 7.539 1 89.25 284 LEU A C 1
ATOM 2301 O O . LEU A 1 284 ? -33.375 6.434 8.609 1 89.25 284 LEU A O 1
ATOM 2305 N N . ALA A 1 285 ? -35 6.605 7.043 1 88.06 285 ALA A N 1
ATOM 2306 C CA . ALA A 1 285 ? -35.906 5.703 7.754 1 88.06 285 ALA A CA 1
ATOM 2307 C C . ALA A 1 285 ? -35.25 4.336 7.957 1 88.06 285 ALA A C 1
ATOM 2309 O O . ALA A 1 285 ? -35.281 3.789 9.062 1 88.06 285 ALA A O 1
ATOM 2310 N N . ASP A 1 286 ? -34.656 3.889 6.895 1 81.81 286 ASP A N 1
ATOM 2311 C CA . ASP A 1 286 ? -33.969 2.596 6.961 1 81.81 286 ASP A CA 1
ATOM 2312 C C . ASP A 1 286 ? -32.781 2.637 7.93 1 81.81 286 ASP A C 1
ATOM 2314 O O . ASP A 1 286 ? -32.594 1.703 8.703 1 81.81 286 ASP A O 1
ATOM 2318 N N . GLY A 1 287 ? -32 3.646 7.824 1 88.25 287 GLY A N 1
ATOM 2319 C CA . GLY A 1 287 ? -30.891 3.818 8.727 1 88.25 287 GLY A CA 1
ATOM 2320 C C . GLY A 1 287 ? -31.297 3.887 10.188 1 88.25 287 GLY A C 1
ATOM 2321 O O . GLY A 1 287 ? -30.703 3.229 11.039 1 88.25 287 GLY A O 1
ATOM 2322 N N . PHE A 1 288 ? -32.375 4.625 10.453 1 91.38 288 PHE A N 1
ATOM 2323 C CA . PHE A 1 288 ? -32.875 4.781 11.82 1 91.38 288 PHE A CA 1
ATOM 2324 C C . PHE A 1 288 ? -33.375 3.457 12.359 1 91.38 288 PHE A C 1
ATOM 2326 O O . PHE A 1 288 ? -33.219 3.162 13.547 1 91.38 288 PHE A O 1
ATOM 2333 N N . LEU A 1 289 ? -34 2.818 11.492 1 89.25 289 LEU A N 1
ATOM 2334 C CA . LEU A 1 289 ? -34.5 1.514 11.898 1 89.25 289 LEU A CA 1
ATOM 2335 C C . LEU A 1 289 ? -33.375 0.588 12.312 1 89.25 289 LEU A C 1
ATOM 2337 O O . LEU A 1 289 ? -33.438 -0.047 13.367 1 89.25 289 LEU A O 1
ATOM 2341 N N . LYS A 1 290 ? -32.344 0.49 11.523 1 88.25 290 LYS A N 1
ATOM 2342 C CA . LYS A 1 290 ? -31.188 -0.343 11.812 1 88.25 290 LYS A CA 1
ATOM 2343 C C . LYS A 1 290 ? -30.516 0.098 13.109 1 88.25 290 LYS A C 1
ATOM 2345 O O . LYS A 1 290 ? -30.047 -0.737 13.891 1 88.25 290 LYS A O 1
ATOM 2350 N N . ILE A 1 291 ? -30.438 1.352 13.266 1 91.62 291 ILE A N 1
ATOM 2351 C CA . ILE A 1 291 ? -29.828 1.919 14.461 1 91.62 291 ILE A CA 1
ATOM 2352 C C . ILE A 1 291 ? -30.656 1.532 15.688 1 91.62 291 ILE A C 1
ATOM 2354 O O . ILE A 1 291 ? -30.094 1.132 16.719 1 91.62 291 ILE A O 1
ATOM 2358 N N . ALA A 1 292 ? -31.969 1.696 15.586 1 92.38 292 ALA A N 1
ATOM 2359 C CA . ALA A 1 292 ? -32.844 1.332 16.688 1 92.38 292 ALA A CA 1
ATOM 2360 C C . ALA A 1 292 ? -32.688 -0.134 17.062 1 92.38 292 ALA A C 1
ATOM 2362 O O . ALA A 1 292 ? -32.656 -0.469 18.25 1 92.38 292 ALA A O 1
ATOM 2363 N N . GLU A 1 293 ? -32.5 -0.911 16.094 1 90 293 GLU A N 1
ATOM 2364 C CA . GLU A 1 293 ? -32.312 -2.336 16.344 1 90 293 GLU A CA 1
ATOM 2365 C C . GLU A 1 293 ? -30.953 -2.611 17 1 90 293 GLU A C 1
ATOM 2367 O O . GLU A 1 293 ? -30.844 -3.475 17.875 1 90 293 GLU A O 1
ATOM 2372 N N . ALA A 1 294 ? -29.969 -1.931 16.531 1 90.25 294 ALA A N 1
ATOM 2373 C CA . ALA A 1 294 ? -28.625 -2.111 17.047 1 90.25 294 ALA A CA 1
ATOM 2374 C C . ALA A 1 294 ? -28.547 -1.711 18.516 1 90.25 294 ALA A C 1
ATOM 2376 O O . ALA A 1 294 ? -27.828 -2.342 19.297 1 90.25 294 ALA A O 1
ATOM 2377 N N . ILE A 1 295 ? -29.234 -0.695 18.875 1 93.56 295 ILE A N 1
ATOM 2378 C CA . ILE A 1 295 ? -29.203 -0.147 20.219 1 93.56 295 ILE A CA 1
ATOM 2379 C C . ILE A 1 295 ? -30.109 -0.971 21.125 1 93.56 295 ILE A C 1
ATOM 2381 O O . ILE A 1 295 ? -29.875 -1.07 22.328 1 93.56 295 ILE A O 1
ATOM 2385 N N . ASN A 1 296 ? -31.172 -1.476 20.578 1 92.94 296 ASN A N 1
ATOM 2386 C CA . ASN A 1 296 ? -32.156 -2.223 21.344 1 92.94 296 ASN A CA 1
ATOM 2387 C C . ASN A 1 296 ? -32.281 -3.662 20.859 1 92.94 296 ASN A C 1
ATOM 2389 O O . ASN A 1 296 ? -33.219 -3.998 20.125 1 92.94 296 ASN A O 1
ATOM 2393 N N . PRO A 1 297 ? -31.375 -4.441 21.547 1 87.06 297 PRO A N 1
ATOM 2394 C CA . PRO A 1 297 ? -31.5 -5.836 21.125 1 87.06 297 PRO A CA 1
ATOM 2395 C C . PRO A 1 297 ? -32.875 -6.414 21.391 1 87.06 297 PRO A C 1
ATOM 2397 O O . PRO A 1 297 ? -33.438 -6.215 22.469 1 87.06 297 PRO A O 1
ATOM 2400 N N . GLY A 1 298 ? -33.594 -6.945 20.5 1 83.81 298 GLY A N 1
ATOM 2401 C CA . GLY A 1 298 ? -34.906 -7.516 20.641 1 83.81 298 GLY A CA 1
ATOM 2402 C C . GLY A 1 298 ? -36 -6.688 19.969 1 83.81 298 GLY A C 1
ATOM 2403 O O . GLY A 1 298 ? -37.125 -7.148 19.797 1 83.81 298 GLY A O 1
ATOM 2404 N N . PHE A 1 299 ? -35.625 -5.406 19.844 1 87.31 299 PHE A N 1
ATOM 2405 C CA . PHE A 1 299 ? -36.531 -4.543 19.109 1 87.31 299 PHE A CA 1
ATOM 2406 C C . PHE A 1 299 ? -36.656 -4.98 17.656 1 87.31 299 PHE A C 1
ATOM 2408 O O . PHE A 1 299 ? -35.656 -5.164 16.969 1 87.31 299 PHE A O 1
ATOM 2415 N N . ASN A 1 300 ? -37.906 -5.27 17.219 1 84.12 300 ASN A N 1
ATOM 2416 C CA . ASN A 1 300 ? -38.156 -5.617 15.82 1 84.12 300 ASN A CA 1
ATOM 2417 C C . ASN A 1 300 ? -38.719 -4.43 15.039 1 84.12 300 ASN A C 1
ATOM 2419 O O . ASN A 1 300 ? -39.938 -4.199 15.031 1 84.12 300 ASN A O 1
ATOM 2423 N N . GLY A 1 301 ? -37.906 -3.787 14.336 1 78.75 301 GLY A N 1
ATOM 2424 C CA . GLY A 1 301 ? -38.25 -2.566 13.609 1 78.75 301 GLY A CA 1
ATOM 2425 C C . GLY A 1 301 ? -39.188 -2.797 12.445 1 78.75 301 GLY A C 1
ATOM 2426 O O . GLY A 1 301 ? -39.844 -1.867 11.992 1 78.75 301 GLY A O 1
ATOM 2427 N N . SER A 1 302 ? -39.219 -4.004 11.977 1 73.06 302 SER A N 1
ATOM 2428 C CA . SER A 1 302 ? -40.031 -4.285 10.805 1 73.06 302 SER A CA 1
ATOM 2429 C C . SER A 1 302 ? -41.5 -3.996 11.078 1 73.06 302 SER A C 1
ATOM 2431 O O . SER A 1 302 ? -42.25 -3.648 10.172 1 73.06 302 SER A O 1
ATOM 2433 N N . LYS A 1 303 ? -41.906 -4.027 12.289 1 78.12 303 LYS A N 1
ATOM 2434 C CA . LYS A 1 303 ? -43.281 -3.771 12.688 1 78.12 303 LYS A CA 1
ATOM 2435 C C . LYS A 1 303 ? -43.594 -2.275 12.672 1 78.12 303 LYS A C 1
ATOM 2437 O O . LYS A 1 303 ? -44.781 -1.877 12.711 1 78.12 303 LYS A O 1
ATOM 2442 N N . TYR A 1 304 ? -42.562 -1.512 12.586 1 85.38 304 TYR A N 1
ATOM 2443 C CA . TYR A 1 304 ? -42.75 -0.07 12.727 1 85.38 304 TYR A CA 1
ATOM 2444 C C . TYR A 1 304 ? -42.25 0.663 11.484 1 85.38 304 TYR A C 1
ATOM 2446 O O . TYR A 1 304 ? -41.844 1.826 11.562 1 85.38 304 TYR A O 1
ATOM 2454 N N . GLU A 1 305 ? -42.188 0.079 10.391 1 83.19 305 GLU A N 1
ATOM 2455 C CA . GLU A 1 305 ? -41.625 0.632 9.172 1 83.19 305 GLU A CA 1
ATOM 2456 C C . GLU A 1 305 ? -42.281 1.958 8.797 1 83.19 305 GLU A C 1
ATOM 2458 O O . GLU A 1 305 ? -41.594 2.91 8.414 1 83.19 305 GLU A O 1
ATOM 2463 N N . ALA A 1 306 ? -43.594 2.004 8.891 1 83.88 306 ALA A N 1
ATOM 2464 C CA . ALA A 1 306 ? -44.312 3.229 8.555 1 83.88 306 ALA A CA 1
ATOM 2465 C C . ALA A 1 306 ? -43.938 4.363 9.508 1 83.88 306 ALA A C 1
ATOM 2467 O O . ALA A 1 306 ? -43.844 5.516 9.094 1 83.88 306 ALA A O 1
ATOM 2468 N N . SER A 1 307 ? -43.875 3.973 10.75 1 89.69 307 SER A N 1
ATOM 2469 C CA . SER A 1 307 ? -43.469 4.965 11.75 1 89.69 307 SER A CA 1
ATOM 2470 C C . SER A 1 307 ? -42.062 5.508 11.477 1 89.69 307 SER A C 1
ATOM 2472 O O . SER A 1 307 ? -41.844 6.707 11.625 1 89.69 307 SER A O 1
ATOM 2474 N N . PHE A 1 308 ? -41.219 4.703 11.117 1 91.56 308 PHE A N 1
ATOM 2475 C CA . PHE A 1 308 ? -39.844 5.137 10.836 1 91.56 308 PHE A CA 1
ATOM 2476 C C . PHE A 1 308 ? -39.781 5.996 9.578 1 91.56 308 PHE A C 1
ATOM 2478 O O . PHE A 1 308 ? -38.969 6.918 9.484 1 91.56 308 PHE A O 1
ATOM 2485 N N . MET A 1 309 ? -40.656 5.68 8.617 1 89.31 309 MET A N 1
ATOM 2486 C CA . MET A 1 309 ? -40.75 6.551 7.449 1 89.31 309 MET A CA 1
ATOM 2487 C C . MET A 1 309 ? -41.156 7.961 7.859 1 89.31 309 MET A C 1
ATOM 2489 O O . MET A 1 309 ? -40.625 8.945 7.352 1 89.31 309 MET A O 1
ATOM 2493 N N . THR A 1 310 ? -42.094 8.023 8.766 1 91.5 310 THR A N 1
ATOM 2494 C CA . THR A 1 310 ? -42.531 9.32 9.281 1 91.5 310 THR A CA 1
ATOM 2495 C C . THR A 1 310 ? -41.406 10.031 10.008 1 91.5 310 THR A C 1
ATOM 2497 O O . THR A 1 310 ? -41.25 11.25 9.898 1 91.5 310 THR A O 1
ATOM 2500 N N . LEU A 1 311 ? -40.688 9.273 10.727 1 93.5 311 LEU A N 1
ATOM 2501 C CA . LEU A 1 311 ? -39.531 9.852 11.414 1 93.5 311 LEU A CA 1
ATOM 2502 C C . LEU A 1 311 ? -38.531 10.422 10.414 1 93.5 311 LEU A C 1
ATOM 2504 O O . LEU A 1 311 ? -38 11.516 10.617 1 93.5 311 LEU A O 1
ATOM 2508 N N . GLY A 1 312 ? -38.219 9.617 9.367 1 92.5 312 GLY A N 1
ATOM 2509 C CA . GLY A 1 312 ? -37.312 10.086 8.344 1 92.5 312 GLY A CA 1
ATOM 2510 C C . GLY A 1 312 ? -37.781 11.383 7.691 1 92.5 312 GLY A C 1
ATOM 2511 O O . GLY A 1 312 ? -36.969 12.297 7.492 1 92.5 312 GLY A O 1
ATOM 2512 N N . GLU A 1 313 ? -39.031 11.5 7.465 1 91.56 313 GLU A N 1
ATOM 2513 C CA . GLU A 1 313 ? -39.625 12.695 6.859 1 91.56 313 GLU A CA 1
ATOM 2514 C C . GLU A 1 313 ? -39.531 13.883 7.809 1 91.56 313 GLU A C 1
ATOM 2516 O O . GLU A 1 313 ? -39.188 14.992 7.395 1 91.56 313 GLU A O 1
ATOM 2521 N N . THR A 1 314 ? -39.906 13.609 9.008 1 93.12 314 THR A N 1
ATOM 2522 C CA . THR A 1 314 ? -39.875 14.664 10.023 1 93.12 314 THR A CA 1
ATOM 2523 C C . THR A 1 314 ? -38.469 15.188 10.219 1 93.12 314 THR A C 1
ATOM 2525 O O . THR A 1 314 ? -38.25 16.391 10.336 1 93.12 314 THR A O 1
ATOM 2528 N N . TYR A 1 315 ? -37.562 14.281 10.281 1 93.19 315 TYR A N 1
ATOM 2529 C CA . TYR A 1 315 ? -36.156 14.633 10.391 1 93.19 315 TYR A CA 1
ATOM 2530 C C . TYR A 1 315 ? -35.719 15.523 9.234 1 93.19 315 TYR A C 1
ATOM 2532 O O . TYR A 1 315 ? -35.094 16.562 9.438 1 93.19 315 TYR A O 1
ATOM 2540 N N . MET A 1 316 ? -36.031 15.148 8.07 1 89.06 316 MET A N 1
ATOM 2541 C CA . MET A 1 316 ? -35.625 15.867 6.863 1 89.06 316 MET A CA 1
ATOM 2542 C C . MET A 1 316 ? -36.25 17.25 6.812 1 89.06 316 MET A C 1
ATOM 2544 O O . MET A 1 316 ? -35.625 18.203 6.371 1 89.06 316 MET A O 1
ATOM 2548 N N . ASP A 1 317 ? -37.469 17.297 7.188 1 88.81 317 ASP A N 1
ATOM 2549 C CA . ASP A 1 317 ? -38.188 18.578 7.199 1 88.81 317 ASP A CA 1
ATOM 2550 C C . ASP A 1 317 ? -37.5 19.578 8.133 1 88.81 317 ASP A C 1
ATOM 2552 O O . ASP A 1 317 ? -37.312 20.75 7.777 1 88.81 317 ASP A O 1
ATOM 2556 N N . PHE A 1 318 ? -37.219 19.156 9.289 1 90.56 318 PHE A N 1
ATOM 2557 C CA . PHE A 1 318 ? -36.531 20.031 10.234 1 90.56 318 PHE A CA 1
ATOM 2558 C C . PHE A 1 318 ? -35.125 20.391 9.711 1 90.56 318 PHE A C 1
ATOM 2560 O O . PHE A 1 318 ? -34.75 21.562 9.773 1 90.56 318 PHE A O 1
ATOM 2567 N N . PHE A 1 319 ? -34.375 19.359 9.211 1 87.56 319 PHE A N 1
ATOM 2568 C CA . PHE A 1 319 ? -33.031 19.578 8.656 1 87.56 319 PHE A CA 1
ATOM 2569 C C . PHE A 1 319 ? -33.062 20.672 7.59 1 87.56 319 PHE A C 1
ATOM 2571 O O . PHE A 1 319 ? -32.219 21.547 7.57 1 87.56 319 PHE A O 1
ATOM 2578 N N . ASN A 1 320 ? -34.031 20.656 6.805 1 84.44 320 ASN A N 1
ATOM 2579 C CA . ASN A 1 320 ? -34.125 21.594 5.691 1 84.44 320 ASN A CA 1
ATOM 2580 C C . ASN A 1 320 ? -34.438 23 6.18 1 84.44 320 ASN A C 1
ATOM 2582 O O . ASN A 1 320 ? -34.188 23.969 5.469 1 84.44 320 ASN A O 1
ATOM 2586 N N . GLN A 1 321 ? -35 23.109 7.352 1 88.06 321 GLN A N 1
ATOM 2587 C CA . GLN A 1 321 ? -35.344 24.422 7.895 1 88.06 321 GLN A CA 1
ATOM 2588 C C . GLN A 1 321 ? -34.156 25.062 8.602 1 88.06 321 GLN A C 1
ATOM 2590 O O . GLN A 1 321 ? -34.156 26.266 8.859 1 88.06 321 GLN A O 1
ATOM 2595 N N . LEU A 1 322 ? -33.25 24.266 8.961 1 87.75 322 LEU A N 1
ATOM 2596 C CA . LEU A 1 322 ? -32.094 24.781 9.672 1 87.75 322 LEU A CA 1
ATOM 2597 C C . LEU A 1 322 ? -31.25 25.672 8.766 1 87.75 322 LEU A C 1
ATOM 2599 O O . LEU A 1 322 ? -31.141 25.422 7.566 1 87.75 322 LEU A O 1
ATOM 2603 N N . PRO A 1 323 ? -30.766 26.641 9.328 1 81.81 323 PRO A N 1
ATOM 2604 C CA . PRO A 1 323 ? -29.969 27.531 8.5 1 81.81 323 PRO A CA 1
ATOM 2605 C C . PRO A 1 323 ? -28.688 26.891 7.98 1 81.81 323 PRO A C 1
ATOM 2607 O O . PRO A 1 323 ? -28.062 26.094 8.695 1 81.81 323 PRO A O 1
ATOM 2610 N N . GLY A 1 324 ? -28.516 26.812 6.598 1 64.44 324 GLY A N 1
ATOM 2611 C CA . GLY A 1 324 ? -27.328 26.25 5.992 1 64.44 324 GLY A CA 1
ATOM 2612 C C . GLY A 1 324 ? -26.125 27.172 6.059 1 64.44 324 GLY A C 1
ATOM 2613 O O . GLY A 1 324 ? -26.266 28.344 6.402 1 64.44 324 GLY A O 1
ATOM 2614 N N . ARG A 1 325 ? -24.922 26.484 6.055 1 53.81 325 ARG A N 1
ATOM 2615 C CA . ARG A 1 325 ? -23.75 27.328 5.863 1 53.81 325 ARG A CA 1
ATOM 2616 C C . ARG A 1 325 ? -23.844 28.109 4.559 1 53.81 325 ARG A C 1
ATOM 2618 O O . ARG A 1 325 ? -24.297 27.578 3.539 1 53.81 325 ARG A O 1
ATOM 2625 N N . LYS A 1 326 ? -23.906 29.344 4.613 1 49.72 326 LYS A N 1
ATOM 2626 C CA . LYS A 1 326 ? -23.641 29.984 3.336 1 49.72 326 LYS A CA 1
ATOM 2627 C C . LYS A 1 326 ? -22.484 29.328 2.611 1 49.72 326 LYS A C 1
ATOM 2629 O O . LYS A 1 326 ? -21.438 29.047 3.221 1 49.72 326 LYS A O 1
ATOM 2634 N N . ALA A 1 327 ? -22.75 28.484 1.617 1 43.94 327 ALA A N 1
ATOM 2635 C CA . ALA A 1 327 ? -21.703 27.906 0.786 1 43.94 327 ALA A CA 1
ATOM 2636 C C . ALA A 1 327 ? -20.5 28.859 0.666 1 43.94 327 ALA A C 1
ATOM 2638 O O . ALA A 1 327 ? -20.672 30.062 0.475 1 43.94 327 ALA A O 1
ATOM 2639 N N . ASP A 1 328 ? -19.344 28.609 1.269 1 43.06 328 ASP A N 1
ATOM 2640 C CA . ASP A 1 328 ? -18.125 29.359 0.981 1 43.06 328 ASP A CA 1
ATOM 2641 C C . ASP A 1 328 ? -18.031 29.703 -0.502 1 43.06 328 ASP A C 1
ATOM 2643 O O . ASP A 1 328 ? -17.797 28.828 -1.338 1 43.06 328 ASP A O 1
ATOM 2647 N N . ASP A 1 329 ? -18.828 30.469 -1.022 1 38.41 329 ASP A N 1
ATOM 2648 C CA . ASP A 1 329 ? -18.391 30.906 -2.346 1 38.41 329 ASP A CA 1
ATOM 2649 C C . ASP A 1 329 ? -16.906 31.25 -2.344 1 38.41 329 ASP A C 1
ATOM 2651 O O . ASP A 1 329 ? -16.453 32.062 -1.528 1 38.41 329 ASP A O 1
ATOM 2655 N N . ALA A 1 330 ? -16.047 30.375 -2.781 1 40.72 330 ALA A N 1
ATOM 2656 C CA . ALA A 1 330 ? -14.594 30.375 -2.938 1 40.72 330 ALA A CA 1
ATOM 2657 C C . ALA A 1 330 ? -14.07 31.766 -3.256 1 40.72 330 ALA A C 1
ATOM 2659 O O . ALA A 1 330 ? -12.859 32 -3.256 1 40.72 330 ALA A O 1
ATOM 2660 N N . ASP A 1 331 ? -14.758 32.594 -4.035 1 41.09 331 ASP A N 1
ATOM 2661 C CA . ASP A 1 331 ? -14.031 33.625 -4.738 1 41.09 331 ASP A CA 1
ATOM 2662 C C . ASP A 1 331 ? -13.391 34.625 -3.756 1 41.09 331 ASP A C 1
ATOM 2664 O O . ASP A 1 331 ? -12.375 35.25 -4.066 1 41.09 331 ASP A O 1
ATOM 2668 N N . GLU A 1 332 ? -14.234 35.562 -2.928 1 38.69 332 GLU A N 1
ATOM 2669 C CA . GLU A 1 332 ? -13.57 36.688 -2.285 1 38.69 332 GLU A CA 1
ATOM 2670 C C . GLU A 1 332 ? -13.469 36.5 -0.775 1 38.69 332 GLU A C 1
ATOM 2672 O O . GLU A 1 332 ? -14.477 36.562 -0.065 1 38.69 332 GLU A O 1
ATOM 2677 N N . PRO A 1 333 ? -12.492 35.781 -0.263 1 43.16 333 PRO A N 1
ATOM 2678 C CA . PRO A 1 333 ? -12.383 35.844 1.197 1 43.16 333 PRO A CA 1
ATOM 2679 C C . PRO A 1 333 ? -12.602 37.25 1.761 1 43.16 333 PRO A C 1
ATOM 2681 O O . PRO A 1 333 ? -11.773 38.125 1.56 1 43.16 333 PRO A O 1
ATOM 2684 N N . GLU A 1 334 ? -13.688 37.844 1.683 1 43.03 334 GLU A N 1
ATOM 2685 C CA . GLU A 1 334 ? -13.836 39.094 2.422 1 43.03 334 GLU A CA 1
ATOM 2686 C C . GLU A 1 334 ? -13.391 38.906 3.873 1 43.03 334 GLU A C 1
ATOM 2688 O O . GLU A 1 334 ? -13.648 37.875 4.492 1 43.03 334 GLU A O 1
ATOM 2693 N N . GLU A 1 335 ? -12.375 39.688 4.246 1 52.09 335 GLU A N 1
ATOM 2694 C CA . GLU A 1 335 ? -11.945 39.781 5.637 1 52.09 335 GLU A CA 1
ATOM 2695 C C . GLU A 1 335 ? -13.141 39.812 6.586 1 52.09 335 GLU A C 1
ATOM 2697 O O . GLU A 1 335 ? -13.984 40.688 6.52 1 52.09 335 GLU A O 1
ATOM 2702 N N . GLU A 1 336 ? -13.492 38.75 7.102 1 61.03 336 GLU A N 1
ATOM 2703 C CA . GLU A 1 336 ? -14.609 38.719 8.047 1 61.03 336 GLU A CA 1
ATOM 2704 C C . GLU A 1 336 ? -14.359 39.625 9.234 1 61.03 336 GLU A C 1
ATOM 2706 O O . GLU A 1 336 ? -13.305 39.562 9.875 1 61.03 336 GLU A O 1
ATOM 2711 N N . GLN A 1 337 ? -15.109 40.719 9.32 1 72.06 337 GLN A N 1
ATOM 2712 C CA . GLN A 1 337 ? -15.031 41.625 10.453 1 72.06 337 GLN A CA 1
ATOM 2713 C C . GLN A 1 337 ? -15.484 40.969 11.742 1 72.06 337 GLN A C 1
ATOM 2715 O O . GLN A 1 337 ? -16.594 40.406 11.805 1 72.06 337 GLN A O 1
ATOM 2720 N N . LEU A 1 338 ? -14.578 40.781 12.75 1 84.81 338 LEU A N 1
ATOM 2721 C CA . LEU A 1 338 ? -14.883 40.188 14.047 1 84.81 338 LEU A CA 1
ATOM 2722 C C . LEU A 1 338 ? -15.234 41.281 15.07 1 84.81 338 LEU A C 1
ATOM 2724 O O . LEU A 1 338 ? -14.672 42.375 15.039 1 84.81 338 LEU A O 1
ATOM 2728 N N . SER A 1 339 ? -16.297 41.031 15.82 1 90.19 339 SER A N 1
ATOM 2729 C CA . SER A 1 339 ? -16.734 41.906 16.906 1 90.19 339 SER A CA 1
ATOM 2730 C C . SER A 1 339 ? -16.844 41.156 18.219 1 90.19 339 SER A C 1
ATOM 2732 O O . SER A 1 339 ? -16.891 39.906 18.219 1 90.19 339 SER A O 1
ATOM 2734 N N . TYR A 1 340 ? -16.781 41.938 19.266 1 93.5 340 TYR A N 1
ATOM 2735 C CA . TYR A 1 340 ? -16.891 41.344 20.594 1 93.5 340 TYR A CA 1
ATOM 2736 C C . TYR A 1 340 ? -18.297 41.531 21.172 1 93.5 340 TYR A C 1
ATOM 2738 O O . TYR A 1 340 ? -18.859 42.625 21.094 1 93.5 340 TYR A O 1
ATOM 2746 N N . TYR A 1 341 ? -18.844 40.469 21.672 1 95.38 341 TYR A N 1
ATOM 2747 C CA . TYR A 1 341 ? -20.125 40.469 22.359 1 95.38 341 TYR A CA 1
ATOM 2748 C C . TYR A 1 341 ? -20.031 39.75 23.688 1 95.38 341 TYR A C 1
ATOM 2750 O O . TYR A 1 341 ? -19.375 38.688 23.766 1 95.38 341 TYR A O 1
ATOM 2758 N N . THR A 1 342 ? -20.625 40.344 24.703 1 96.31 342 THR A N 1
ATOM 2759 C CA . THR A 1 342 ? -20.75 39.531 25.906 1 96.31 342 THR A CA 1
ATOM 2760 C C . THR A 1 342 ? -21.766 38.406 25.688 1 96.31 342 THR A C 1
ATOM 2762 O O . THR A 1 342 ? -22.594 38.469 24.781 1 96.31 342 THR A O 1
ATOM 2765 N N . VAL A 1 343 ? -21.656 37.406 26.578 1 96.69 343 VAL A N 1
ATOM 2766 C CA . VAL A 1 343 ? -22.625 36.312 26.5 1 96.69 343 VAL A CA 1
ATOM 2767 C C . VAL A 1 343 ? -24.047 36.875 26.641 1 96.69 343 VAL A C 1
ATOM 2769 O O . VAL A 1 343 ? -24.953 36.469 25.922 1 96.69 343 VAL A O 1
ATOM 2772 N N . GLN A 1 344 ? -24.203 37.906 27.438 1 96.56 344 GLN A N 1
ATOM 2773 C CA . GLN A 1 344 ? -25.5 38.5 27.656 1 96.56 344 GLN A CA 1
ATOM 2774 C C . GLN A 1 344 ? -25.969 39.281 26.438 1 96.56 344 GLN A C 1
ATOM 2776 O O . GLN A 1 344 ? -27.141 39.25 26.078 1 96.56 344 GLN A O 1
ATOM 2781 N N . GLU A 1 345 ? -25.047 40 25.891 1 96.69 345 GLU A N 1
ATOM 2782 C CA . GLU A 1 345 ? -25.406 40.75 24.688 1 96.69 345 GLU A CA 1
ATOM 2783 C C . GLU A 1 345 ? -25.859 39.812 23.578 1 96.69 345 GLU A C 1
ATOM 2785 O O . GLU A 1 345 ? -26.828 40.094 22.859 1 96.69 345 GLU A O 1
ATOM 2790 N N . LEU A 1 346 ? -25.156 38.719 23.469 1 95.75 346 LEU A N 1
ATOM 2791 C CA . LEU A 1 346 ? -25.578 37.719 22.469 1 95.75 346 LEU A CA 1
ATOM 2792 C C . LEU A 1 346 ? -26.984 37.219 22.766 1 95.75 346 LEU A C 1
ATOM 2794 O O . LEU A 1 346 ? -27.797 37.062 21.844 1 95.75 346 LEU A O 1
ATOM 2798 N N . GLN A 1 347 ? -27.281 36.969 24.016 1 95.56 347 GLN A N 1
ATOM 2799 C CA . GLN A 1 347 ? -28.609 36.531 24.422 1 95.56 347 GLN A CA 1
ATOM 2800 C C . GLN A 1 347 ? -29.672 37.562 24.047 1 95.56 347 GLN A C 1
ATOM 2802 O O . GLN A 1 347 ? -30.719 37.219 23.484 1 95.56 347 GLN A O 1
ATOM 2807 N N . ASN A 1 348 ? -29.359 38.812 24.281 1 95 348 ASN A N 1
ATOM 2808 C CA . ASN A 1 348 ? -30.297 39.875 23.969 1 95 348 ASN A CA 1
ATOM 2809 C C . ASN A 1 348 ? -30.594 39.938 22.484 1 95 348 ASN A C 1
ATOM 2811 O O . ASN A 1 348 ? -31.75 40.156 22.078 1 95 348 ASN A O 1
ATOM 2815 N N . ILE A 1 349 ? -29.562 39.781 21.781 1 94.5 349 ILE A N 1
ATOM 2816 C CA . ILE A 1 349 ? -29.703 39.844 20.344 1 94.5 349 ILE A CA 1
ATOM 2817 C C . ILE A 1 349 ? -30.578 38.719 19.828 1 94.5 349 ILE A C 1
ATOM 2819 O O . ILE A 1 349 ? -31.453 38.906 18.984 1 94.5 349 ILE A O 1
ATOM 2823 N N . THR A 1 350 ? -30.422 37.531 20.375 1 93.81 350 THR A N 1
ATOM 2824 C CA . THR A 1 350 ? -31.109 36.375 19.859 1 93.81 350 THR A CA 1
ATOM 2825 C C . THR A 1 350 ? -32.5 36.25 20.469 1 93.81 350 THR A C 1
ATOM 2827 O O . THR A 1 350 ? -33.375 35.594 19.906 1 93.81 350 THR A O 1
ATOM 2830 N N . ASP A 1 351 ? -32.812 36.875 21.547 1 93.56 351 ASP A N 1
ATOM 2831 C CA . ASP A 1 351 ? -34.094 36.812 22.203 1 93.56 351 ASP A CA 1
ATOM 2832 C C . ASP A 1 351 ? -35.219 37.312 21.266 1 93.56 351 ASP A C 1
ATOM 2834 O O . ASP A 1 351 ? -36.312 36.781 21.297 1 93.56 351 ASP A O 1
ATOM 2838 N N . ALA A 1 352 ? -34.875 38.188 20.469 1 89.5 352 ALA A N 1
ATOM 2839 C CA . ALA A 1 352 ? -35.844 38.781 19.547 1 89.5 352 ALA A CA 1
ATOM 2840 C C . ALA A 1 352 ? -36.312 37.75 18.516 1 89.5 352 ALA A C 1
ATOM 2842 O O . ALA A 1 352 ? -37.344 37.938 17.844 1 89.5 352 ALA A O 1
ATOM 2843 N N . TYR A 1 353 ? -35.625 36.719 18.469 1 91.31 353 TYR A N 1
ATOM 2844 C CA . TYR A 1 353 ? -35.938 35.719 17.422 1 91.31 353 TYR A CA 1
ATOM 2845 C C . TYR A 1 353 ? -36.531 34.469 18 1 91.31 353 TYR A C 1
ATOM 2847 O O . TYR A 1 353 ? -36.844 33.531 17.266 1 91.31 353 TYR A O 1
ATOM 2855 N N . ILE A 1 354 ? -36.625 34.406 19.281 1 89.19 354 ILE A N 1
ATOM 2856 C CA . ILE A 1 354 ? -37.219 33.25 19.938 1 89.19 354 ILE A CA 1
ATOM 2857 C C . ILE A 1 354 ? -38.75 33.344 19.844 1 89.19 354 ILE A C 1
ATOM 2859 O O . ILE A 1 354 ? -39.312 34.406 20.062 1 89.19 354 ILE A O 1
ATOM 2863 N N . ALA A 1 355 ? -39.438 32.188 19.375 1 77.69 355 ALA A N 1
ATOM 2864 C CA . ALA A 1 355 ? -40.906 32.125 19.312 1 77.69 355 ALA A CA 1
ATOM 2865 C C . ALA A 1 355 ? -41.438 31.016 20.234 1 77.69 355 ALA A C 1
ATOM 2867 O O . ALA A 1 355 ? -40.875 29.906 20.281 1 77.69 355 ALA A O 1
ATOM 2868 N N . PRO A 1 356 ? -42.438 31.078 21.031 1 70.88 356 PRO A N 1
ATOM 2869 C CA . PRO A 1 356 ? -43.125 32.344 21.328 1 70.88 356 PRO A CA 1
ATOM 2870 C C . PRO A 1 356 ? -42.25 33.312 22.125 1 70.88 356 PRO A C 1
ATOM 2872 O O . PRO A 1 356 ? -41.188 32.906 22.641 1 70.88 356 PRO A O 1
ATOM 2875 N N . ASP A 1 357 ? -42.625 34.469 22.219 1 69.62 357 ASP A N 1
ATOM 2876 C CA . ASP A 1 357 ? -41.812 35.562 22.766 1 69.62 357 ASP A CA 1
ATOM 2877 C C . ASP A 1 357 ? -41.562 35.344 24.266 1 69.62 357 ASP A C 1
ATOM 2879 O O . ASP A 1 357 ? -42.031 36.156 25.078 1 69.62 357 ASP A O 1
ATOM 2883 N N . LYS A 1 358 ? -41.062 34.156 24.703 1 78.44 358 LYS A N 1
ATOM 2884 C CA . LYS A 1 358 ? -40.594 33.844 26.047 1 78.44 358 LYS A CA 1
ATOM 2885 C C . LYS A 1 358 ? -39.094 33.5 26.031 1 78.44 358 LYS A C 1
ATOM 2887 O O . LYS A 1 358 ? -38.719 32.344 25.812 1 78.44 358 LYS A O 1
ATOM 2892 N N . PRO A 1 359 ? -38.375 34.5 26.328 1 79 359 PRO A N 1
ATOM 2893 C CA . PRO A 1 359 ? -36.938 34.312 26.281 1 79 359 PRO A CA 1
ATOM 2894 C C . PRO A 1 359 ? -36.406 33.406 27.375 1 79 359 PRO A C 1
ATOM 2896 O O . PRO A 1 359 ? -37 33.344 28.469 1 79 359 PRO A O 1
ATOM 2899 N N . TYR A 1 360 ? -35.562 32.5 27.062 1 84.94 360 TYR A N 1
ATOM 2900 C CA . TYR A 1 360 ? -34.812 31.672 28 1 84.94 360 TYR A CA 1
ATOM 2901 C C . TYR A 1 360 ? -33.312 31.703 27.672 1 84.94 360 TYR A C 1
ATOM 2903 O O . TYR A 1 360 ? -32.938 31.953 26.531 1 84.94 360 TYR A O 1
ATOM 2911 N N . PRO A 1 361 ? -32.5 31.562 28.672 1 91 361 PRO A N 1
ATOM 2912 C CA . PRO A 1 361 ? -31.047 31.688 28.469 1 91 361 PRO A CA 1
ATOM 2913 C C . PRO A 1 361 ? -30.469 30.516 27.688 1 91 361 PRO A C 1
ATOM 2915 O O . PRO A 1 361 ? -30.125 29.484 28.281 1 91 361 PRO A O 1
ATOM 2918 N N . ILE A 1 362 ? -30.188 30.766 26.516 1 94.44 362 ILE A N 1
ATOM 2919 C CA . ILE A 1 362 ? -29.688 29.703 25.656 1 94.44 362 ILE A CA 1
ATOM 2920 C C . ILE A 1 362 ? -28.156 29.625 25.766 1 94.44 362 ILE A C 1
ATOM 2922 O O . ILE A 1 362 ? -27.609 28.562 26.062 1 94.44 362 ILE A O 1
ATOM 2926 N N . TRP A 1 363 ? -27.531 30.719 25.641 1 96.19 363 TRP A N 1
ATOM 2927 C CA . TRP A 1 363 ? -26.094 30.734 25.453 1 96.19 363 TRP A CA 1
ATOM 2928 C C . TRP A 1 363 ? -25.359 30.5 26.781 1 96.19 363 TRP A C 1
ATOM 2930 O O . TRP A 1 363 ? -24.422 29.703 26.844 1 96.19 363 TRP A O 1
ATOM 2940 N N . GLN A 1 364 ? -25.828 31.156 27.797 1 95.88 364 GLN A N 1
ATOM 2941 C CA . GLN A 1 364 ? -25.234 30.906 29.094 1 95.88 364 GLN A CA 1
ATOM 2942 C C . GLN A 1 364 ? -25.453 29.453 29.516 1 95.88 364 GLN A C 1
ATOM 2944 O O . GLN A 1 364 ? -24.562 28.828 30.109 1 95.88 364 GLN A O 1
ATOM 2949 N N . HIS A 1 365 ? -26.641 29 29.266 1 95.94 365 HIS A N 1
ATOM 2950 C CA . HIS A 1 365 ? -26.953 27.609 29.609 1 95.94 365 HIS A CA 1
ATOM 2951 C C . HIS A 1 365 ? -26.031 26.641 28.859 1 95.94 365 HIS A C 1
ATOM 2953 O O . HIS A 1 365 ? -25.531 25.688 29.438 1 95.94 365 HIS A O 1
ATOM 2959 N N . TYR A 1 366 ? -25.844 26.859 27.531 1 95.56 366 TYR A N 1
ATOM 2960 C CA . TYR A 1 366 ? -24.953 26.047 26.719 1 95.56 366 TYR A CA 1
ATOM 2961 C C . TYR A 1 366 ? -23.531 26.047 27.281 1 95.56 366 TYR A C 1
ATOM 2963 O O . TYR A 1 366 ? -22.922 25 27.438 1 95.56 366 TYR A O 1
ATOM 2971 N N . LEU A 1 367 ? -23.047 27.203 27.609 1 95.94 367 LEU A N 1
ATOM 2972 C CA . LEU A 1 367 ? -21.672 27.359 28.109 1 95.94 367 LEU A CA 1
ATOM 2973 C C . LEU A 1 367 ? -21.531 26.75 29.5 1 95.94 367 LEU A C 1
ATOM 2975 O O . LEU A 1 367 ? -20.5 26.156 29.812 1 95.94 367 LEU A O 1
ATOM 2979 N N . ASP A 1 368 ? -22.578 26.906 30.359 1 95.44 368 ASP A N 1
ATOM 2980 C CA . ASP A 1 368 ? -22.578 26.281 31.688 1 95.44 368 ASP A CA 1
ATOM 2981 C C . ASP A 1 368 ? -22.406 24.766 31.578 1 95.44 368 ASP A C 1
ATOM 2983 O O . ASP A 1 368 ? -21.625 24.172 32.312 1 95.44 368 ASP A O 1
ATOM 2987 N N . GLU A 1 369 ? -23.125 24.25 30.641 1 94.94 369 GLU A N 1
ATOM 2988 C CA . GLU A 1 369 ? -23.078 22.797 30.469 1 94.94 369 GLU A CA 1
ATOM 2989 C C . GLU A 1 369 ? -21.781 22.344 29.828 1 94.94 369 GLU A C 1
ATOM 2991 O O . GLU A 1 369 ? -21.219 21.312 30.203 1 94.94 369 GLU A O 1
ATOM 2996 N N . LEU A 1 370 ? -21.344 23.047 28.828 1 93.56 370 LEU A N 1
ATOM 2997 C CA . LEU A 1 370 ? -20.109 22.719 28.125 1 93.56 370 LEU A CA 1
ATOM 2998 C C . LEU A 1 370 ? -18.922 22.719 29.078 1 93.56 370 LEU A C 1
ATOM 3000 O O . LEU A 1 370 ? -18.047 21.844 29.016 1 93.56 370 LEU A O 1
ATOM 3004 N N . PHE A 1 371 ? -18.922 23.672 30.031 1 92.44 371 PHE A N 1
ATOM 3005 C CA . PHE A 1 371 ? -17.781 23.891 30.922 1 92.44 371 PHE A CA 1
ATOM 3006 C C . PHE A 1 371 ? -18.062 23.312 32.312 1 92.44 371 PHE A C 1
ATOM 3008 O O . PHE A 1 371 ? -17.328 23.562 33.25 1 92.44 371 PHE A O 1
ATOM 3015 N N . ALA A 1 372 ? -19.062 22.516 32.406 1 90.12 372 ALA A N 1
ATOM 3016 C CA . ALA A 1 372 ? -19.516 22.016 33.719 1 90.12 372 ALA A CA 1
ATOM 3017 C C . ALA A 1 372 ? -18.375 21.375 34.5 1 90.12 372 ALA A C 1
ATOM 3019 O O . ALA A 1 372 ? -18.219 21.594 35.688 1 90.12 372 ALA A O 1
ATOM 3020 N N . PRO A 1 373 ? -17.578 20.609 33.781 1 84.94 373 PRO A N 1
ATOM 3021 C CA . PRO A 1 373 ? -16.5 19.969 34.531 1 84.94 373 PRO A CA 1
ATOM 3022 C C . PRO A 1 373 ? -15.367 20.938 34.875 1 84.94 373 PRO A C 1
ATOM 3024 O O . PRO A 1 373 ? -14.438 20.578 35.625 1 84.94 373 PRO A O 1
ATOM 3027 N N . PHE A 1 374 ? -15.492 22.219 34.375 1 81.94 374 PHE A N 1
ATOM 3028 C CA . PHE A 1 374 ? -14.406 23.188 34.531 1 81.94 374 PHE A CA 1
ATOM 3029 C C . PHE A 1 374 ? -14.953 24.531 34.969 1 81.94 374 PHE A C 1
ATOM 3031 O O . PHE A 1 374 ? -14.812 25.531 34.281 1 81.94 374 PHE A O 1
ATOM 3038 N N . PRO A 1 375 ? -15.359 24.609 36.125 1 80 375 PRO A N 1
ATOM 3039 C CA . PRO A 1 375 ? -16.016 25.828 36.594 1 80 375 PRO A CA 1
ATOM 3040 C C . PRO A 1 375 ? -15.102 27.047 36.562 1 80 375 PRO A C 1
ATOM 3042 O O . PRO A 1 375 ? -15.562 28.172 36.344 1 80 375 PRO A O 1
ATOM 3045 N N . GLY A 1 376 ? -13.812 26.766 36.75 1 78.19 376 GLY A N 1
ATOM 3046 C CA . GLY A 1 376 ? -12.867 27.875 36.75 1 78.19 376 GLY A CA 1
ATOM 3047 C C . GLY A 1 376 ? -12.734 28.516 35.375 1 78.19 376 GLY A C 1
ATOM 3048 O O . GLY A 1 376 ? -12.375 29.688 35.281 1 78.19 376 GLY A O 1
ATOM 3049 N N . ALA A 1 377 ? -13.07 27.812 34.375 1 85.06 377 ALA A N 1
ATOM 3050 C CA . ALA A 1 377 ? -12.938 28.312 33 1 85.06 377 ALA A CA 1
ATOM 3051 C C . ALA A 1 377 ? -14.297 28.703 32.438 1 85.06 377 ALA A C 1
ATOM 3053 O O . ALA A 1 377 ? -14.383 29.203 31.297 1 85.06 377 ALA A O 1
ATOM 3054 N N . LYS A 1 378 ? -15.297 28.578 33.156 1 89.62 378 LYS A N 1
ATOM 3055 C CA . LYS A 1 378 ? -16.656 28.812 32.688 1 89.62 378 LYS A CA 1
ATOM 3056 C C . LYS A 1 378 ? -16.875 30.297 32.375 1 89.62 378 LYS A C 1
ATOM 3058 O O . LYS A 1 378 ? -16.609 31.156 33.219 1 89.62 378 LYS A O 1
ATOM 3063 N N . PRO A 1 379 ? -17.375 30.594 31.25 1 93.81 379 PRO A N 1
ATOM 3064 C CA . PRO A 1 379 ? -17.688 31.984 30.938 1 93.81 379 PRO A CA 1
ATOM 3065 C C . PRO A 1 379 ? -18.859 32.531 31.734 1 93.81 379 PRO A C 1
ATOM 3067 O O . PRO A 1 379 ? -19.844 31.812 31.969 1 93.81 379 PRO A O 1
ATOM 3070 N N . THR A 1 380 ? -18.766 33.812 32.094 1 94.06 380 THR A N 1
ATOM 3071 C CA . THR A 1 380 ? -19.859 34.562 32.719 1 94.06 380 THR A CA 1
ATOM 3072 C C . THR A 1 380 ? -20.656 35.344 31.688 1 94.06 380 THR A C 1
ATOM 3074 O O . THR A 1 380 ? -20.203 35.5 30.547 1 94.06 380 THR A O 1
ATOM 3077 N N . PRO A 1 381 ? -21.797 35.812 32.125 1 95.38 381 PRO A N 1
ATOM 3078 C CA . PRO A 1 381 ? -22.594 36.594 31.172 1 95.38 381 PRO A CA 1
ATOM 3079 C C . PRO A 1 381 ? -21.859 37.844 30.688 1 95.38 381 PRO A C 1
ATOM 3081 O O . PRO A 1 381 ? -22.172 38.375 29.609 1 95.38 381 PRO A O 1
ATOM 3084 N N . GLN A 1 382 ? -20.828 38.25 31.469 1 95.44 382 GLN A N 1
ATOM 3085 C CA . GLN A 1 382 ? -20.125 39.469 31.125 1 95.44 382 GLN A CA 1
ATOM 3086 C C . GLN A 1 382 ? -18.859 39.188 30.312 1 95.44 382 GLN A C 1
ATOM 3088 O O . GLN A 1 382 ? -18.25 40.094 29.75 1 95.44 382 GLN A O 1
ATOM 3093 N N . ASP A 1 383 ? -18.531 37.906 30.188 1 94.31 383 ASP A N 1
ATOM 3094 C CA . ASP A 1 383 ? -17.359 37.562 29.391 1 94.31 383 ASP A CA 1
ATOM 3095 C C . ASP A 1 383 ? -17.594 37.812 27.906 1 94.31 383 ASP A C 1
ATOM 3097 O O . ASP A 1 383 ? -18.719 37.625 27.406 1 94.31 383 ASP A O 1
ATOM 3101 N N . LYS A 1 384 ? -16.562 38.25 27.219 1 93.62 384 LYS A N 1
ATOM 3102 C CA . LYS A 1 384 ? -16.688 38.594 25.812 1 93.62 384 LYS A CA 1
ATOM 3103 C C . LYS A 1 384 ? -16.359 37.438 24.906 1 93.62 384 LYS A C 1
ATOM 3105 O O . LYS A 1 384 ? -15.367 36.719 25.109 1 93.62 384 LYS A O 1
ATOM 3110 N N . LEU A 1 385 ? -17.234 37.188 23.969 1 93.69 385 LEU A N 1
ATOM 3111 C CA . LEU A 1 385 ? -17.031 36.281 22.844 1 93.69 385 LEU A CA 1
ATOM 3112 C C . LEU A 1 385 ? -16.562 37.031 21.609 1 93.69 385 LEU A C 1
ATOM 3114 O O . LEU A 1 385 ? -16.859 38.219 21.438 1 93.69 385 LEU A O 1
ATOM 3118 N N . GLN A 1 386 ? -15.695 36.406 20.875 1 91.81 386 GLN A N 1
ATOM 3119 C CA . GLN A 1 386 ? -15.328 36.938 19.562 1 91.81 386 GLN A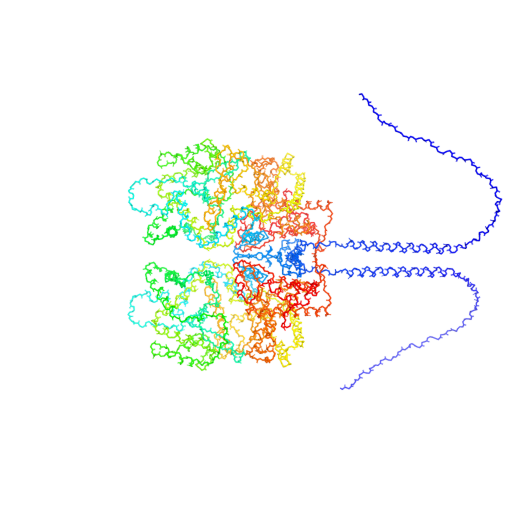 CA 1
ATOM 3120 C C . GLN A 1 386 ? -16.203 36.344 18.453 1 91.81 386 GLN A C 1
ATOM 3122 O O . GLN A 1 386 ? -16.125 35.125 18.188 1 91.81 386 GLN A O 1
ATOM 3127 N N . MET A 1 387 ? -17.047 37.219 17.859 1 91.69 387 MET A N 1
ATOM 3128 C CA . MET A 1 387 ? -18.078 36.719 16.938 1 91.69 387 MET A CA 1
ATOM 3129 C C . MET A 1 387 ? -17.984 37.406 15.586 1 91.69 387 MET A C 1
ATOM 3131 O O . MET A 1 387 ? -17.703 38.625 15.516 1 91.69 387 MET A O 1
ATOM 3135 N N . SER A 1 388 ? -18.266 36.688 14.562 1 87.25 388 SER A N 1
ATOM 3136 C CA . SER A 1 388 ? -18.453 37.312 13.25 1 87.25 388 SER A CA 1
ATOM 3137 C C . SER A 1 388 ? -19.922 37.625 13 1 87.25 388 SER A C 1
ATOM 3139 O O . SER A 1 388 ? -20.812 37.062 13.633 1 87.25 388 SER A O 1
ATOM 3141 N N . ASP A 1 389 ? -20.141 38.5 12.07 1 85.81 389 ASP A N 1
ATOM 3142 C CA . ASP A 1 389 ? -21.516 38.844 11.703 1 85.81 389 ASP A CA 1
ATOM 3143 C C . ASP A 1 389 ? -22.25 37.594 11.18 1 85.81 389 ASP A C 1
ATOM 3145 O O . ASP A 1 389 ? -23.438 37.438 11.422 1 85.81 389 ASP A O 1
ATOM 3149 N N . GLU A 1 390 ? -21.5 36.844 10.547 1 84.44 390 GLU A N 1
ATOM 3150 C CA . GLU A 1 390 ? -22.078 35.625 10 1 84.44 390 GLU A CA 1
ATOM 3151 C C . GLU A 1 390 ? -22.531 34.688 11.102 1 84.44 390 GLU A C 1
ATOM 3153 O O . GLU A 1 390 ? -23.578 34.062 11 1 84.44 390 GLU A O 1
ATOM 3158 N N . ASN A 1 391 ? -21.703 34.594 12.086 1 88.38 391 ASN A N 1
ATOM 3159 C CA . ASN A 1 391 ? -22.047 33.75 13.211 1 88.38 391 ASN A CA 1
ATOM 3160 C C . ASN A 1 391 ? -23.266 34.25 13.961 1 88.38 391 ASN A C 1
ATOM 3162 O O . ASN A 1 391 ? -24.125 33.469 14.383 1 88.38 391 ASN A O 1
ATOM 3166 N N . ILE A 1 392 ? -23.359 35.531 14.094 1 90.56 392 ILE A N 1
ATOM 3167 C CA . ILE A 1 392 ? -24.5 36.125 14.781 1 90.56 392 ILE A CA 1
ATOM 3168 C C . ILE A 1 392 ? -25.781 35.875 13.992 1 90.56 392 ILE A C 1
ATOM 3170 O O . ILE A 1 392 ? -26.797 35.469 14.57 1 90.56 392 ILE A O 1
ATOM 3174 N N . ASP A 1 393 ? -25.703 36.062 12.703 1 88.06 393 ASP A N 1
ATOM 3175 C CA . ASP A 1 393 ? -26.859 35.844 11.852 1 88.06 393 ASP A CA 1
ATOM 3176 C C . ASP A 1 393 ? -27.312 34.375 11.898 1 88.06 393 ASP A C 1
ATOM 3178 O O . ASP A 1 393 ? -28.5 34.094 11.93 1 88.06 393 ASP A O 1
ATOM 3182 N N . PHE A 1 394 ? -26.406 33.594 11.914 1 88.75 394 PHE A N 1
ATOM 3183 C CA . PHE A 1 394 ? -26.703 32.156 12.008 1 88.75 394 PHE A CA 1
ATOM 3184 C C . PHE A 1 394 ? -27.422 31.859 13.305 1 88.75 394 PHE A C 1
ATOM 3186 O O . PHE A 1 394 ? -28.438 31.141 13.305 1 88.75 394 PHE A O 1
ATOM 3193 N N . LEU A 1 395 ? -26.891 32.312 14.391 1 91.81 395 LEU A N 1
ATOM 3194 C CA . LEU A 1 395 ? -27.469 32 15.695 1 91.81 395 LEU A CA 1
ATOM 3195 C C . LEU A 1 395 ? -28.875 32.562 15.828 1 91.81 395 LEU A C 1
ATOM 3197 O O . LEU A 1 395 ? -29.734 31.969 16.469 1 91.81 395 LEU A O 1
ATOM 3201 N N . LYS A 1 396 ? -29.125 33.719 15.227 1 91.94 396 LYS A N 1
ATOM 3202 C CA . LYS A 1 396 ? -30.469 34.281 15.188 1 91.94 396 LYS A CA 1
ATOM 3203 C C . LYS A 1 396 ? -31.438 33.344 14.477 1 91.94 396 LYS A C 1
ATOM 3205 O O . LYS A 1 396 ? -32.5 33.031 15.008 1 91.94 396 LYS A O 1
ATOM 3210 N N . LYS A 1 397 ? -31 32.906 13.398 1 89.81 397 LYS A N 1
ATOM 3211 C CA . LYS A 1 397 ? -31.844 32.031 12.586 1 89.81 397 LYS A CA 1
ATOM 3212 C C . LYS A 1 397 ? -32.031 30.688 13.258 1 89.81 397 LYS A C 1
ATOM 3214 O O . LYS A 1 397 ? -33.125 30.109 13.188 1 89.81 397 LYS A O 1
ATOM 3219 N N . LEU A 1 398 ? -30.984 30.219 13.828 1 91.62 398 LEU A N 1
ATOM 3220 C CA . LEU A 1 398 ? -31.047 28.922 14.516 1 91.62 398 LEU A CA 1
ATOM 3221 C C . LEU A 1 398 ? -32.094 28.969 15.625 1 91.62 398 LEU A C 1
ATOM 3223 O O . LEU A 1 398 ? -32.969 28.078 15.703 1 91.62 398 LEU A O 1
ATOM 3227 N N . VAL A 1 399 ? -32.031 29.938 16.453 1 92.19 399 VAL A N 1
ATOM 3228 C CA . VAL A 1 399 ? -32.969 30.031 17.594 1 92.19 399 VAL A CA 1
ATOM 3229 C C . VAL A 1 399 ? -34.406 30.203 17.094 1 92.19 399 VAL A C 1
ATOM 3231 O O . VAL A 1 399 ? -35.344 29.656 17.672 1 92.19 399 VAL A O 1
ATOM 3234 N N . ARG A 1 400 ? -34.531 30.891 16.016 1 92.12 400 ARG A N 1
ATOM 3235 C CA . ARG A 1 400 ? -35.844 31.078 15.422 1 92.12 400 ARG A CA 1
ATOM 3236 C C . ARG A 1 400 ? -36.438 29.734 14.969 1 92.12 400 ARG A C 1
ATOM 3238 O O . ARG A 1 400 ? -37.594 29.422 15.266 1 92.12 400 ARG A O 1
ATOM 3245 N N . VAL A 1 401 ? -35.656 29 14.336 1 91.56 401 VAL A N 1
ATOM 3246 C CA . VAL A 1 401 ? -36.125 27.734 13.758 1 91.56 401 VAL A CA 1
ATOM 3247 C C . VAL A 1 401 ? -36.375 26.719 14.875 1 91.56 401 VAL A C 1
ATOM 3249 O O . VAL A 1 401 ? -37.406 26.062 14.898 1 91.56 401 VAL A O 1
ATOM 3252 N N . VAL A 1 402 ? -35.469 26.625 15.805 1 92.88 402 VAL A N 1
ATOM 3253 C CA . VAL A 1 402 ? -35.562 25.594 16.844 1 92.88 402 VAL A CA 1
ATOM 3254 C C . VAL A 1 402 ? -36.719 25.906 17.781 1 92.88 402 VAL A C 1
ATOM 3256 O O . VAL A 1 402 ? -37.438 24.984 18.188 1 92.88 402 VAL A O 1
ATOM 3259 N N . SER A 1 403 ? -36.938 27.172 18.062 1 91.75 403 SER A N 1
ATOM 3260 C CA . SER A 1 403 ? -38 27.562 19 1 91.75 403 SER A CA 1
ATOM 3261 C C . SER A 1 403 ? -39.375 27.328 18.422 1 91.75 403 SER A C 1
ATOM 3263 O O . SER A 1 403 ? -40.344 27.219 19.156 1 91.75 403 SER A O 1
ATOM 3265 N N . ARG A 1 404 ? -39.438 27.141 17.156 1 91.25 404 ARG A N 1
ATOM 3266 C CA . ARG A 1 404 ? -40.719 26.969 16.484 1 91.25 404 ARG A CA 1
ATOM 3267 C C . ARG A 1 404 ? -41.062 25.5 16.297 1 91.25 404 ARG A C 1
ATOM 3269 O O . ARG A 1 404 ? -42.156 25.156 15.828 1 91.25 404 ARG A O 1
ATOM 3276 N N . GLN A 1 405 ? -40.219 24.656 16.719 1 91.56 405 GLN A N 1
ATOM 3277 C CA . GLN A 1 405 ? -40.438 23.219 16.562 1 91.56 405 GLN A CA 1
ATOM 3278 C C . GLN A 1 405 ? -40.906 22.578 17.859 1 91.56 405 GLN A C 1
ATOM 3280 O O . GLN A 1 405 ? -40.5 23 18.938 1 91.56 405 GLN A O 1
ATOM 3285 N N . PRO A 1 406 ? -41.812 21.531 17.656 1 90.5 406 PRO A N 1
ATOM 3286 C CA . PRO A 1 406 ? -42 20.688 18.844 1 90.5 406 PRO A CA 1
ATOM 3287 C C . PRO A 1 406 ? -40.688 20.109 19.359 1 90.5 406 PRO A C 1
ATOM 3289 O O . PRO A 1 406 ? -39.844 19.703 18.562 1 90.5 406 PRO A O 1
ATOM 3292 N N . ILE A 1 407 ? -40.562 20.109 20.625 1 91.81 407 ILE A N 1
ATOM 3293 C CA . ILE A 1 407 ? -39.281 19.719 21.234 1 91.81 407 ILE A CA 1
ATOM 3294 C C . ILE A 1 407 ? -38.938 18.297 20.828 1 91.81 407 ILE A C 1
ATOM 3296 O O . ILE A 1 407 ? -37.75 17.938 20.75 1 91.81 407 ILE A O 1
ATOM 3300 N N . GLN A 1 408 ? -39.938 17.453 20.484 1 93.06 408 GLN A N 1
ATOM 3301 C CA . GLN A 1 408 ? -39.719 16.062 20.062 1 93.06 408 GLN A CA 1
ATOM 3302 C C . GLN A 1 408 ? -39.031 16.016 18.703 1 93.06 408 GLN A C 1
ATOM 3304 O O . GLN A 1 408 ? -38.281 15.062 18.422 1 93.06 408 GLN A O 1
ATOM 3309 N N . VAL A 1 409 ? -39.312 17.047 17.938 1 93.69 409 VAL A N 1
ATOM 3310 C CA . VAL A 1 409 ? -38.656 17.109 16.625 1 93.69 409 VAL A CA 1
ATOM 3311 C C . VAL A 1 409 ? -37.188 17.438 16.781 1 93.69 409 VAL A C 1
ATOM 3313 O O . VAL A 1 409 ? -36.344 16.859 16.109 1 93.69 409 VAL A O 1
ATOM 3316 N N . VAL A 1 410 ? -36.906 18.328 17.703 1 93.75 410 VAL A N 1
ATOM 3317 C CA . VAL A 1 410 ? -35.531 18.688 18 1 93.75 410 VAL A CA 1
ATOM 3318 C C . VAL A 1 410 ? -34.812 17.469 18.578 1 93.75 410 VAL A C 1
ATOM 3320 O O . VAL A 1 410 ? -33.656 17.203 18.203 1 93.75 410 VAL A O 1
ATOM 3323 N N . GLU A 1 411 ? -35.469 16.781 19.422 1 95.38 411 GLU A N 1
ATOM 3324 C CA . GLU A 1 411 ? -34.906 15.547 19.984 1 95.38 411 GLU A CA 1
ATOM 3325 C C . GLU A 1 411 ? -34.594 14.539 18.875 1 95.38 411 GLU A C 1
ATOM 3327 O O . GLU A 1 411 ? -33.5 13.93 18.906 1 95.38 411 GLU A O 1
ATOM 3332 N N . LEU A 1 412 ? -35.469 14.375 17.984 1 93.75 412 LEU A N 1
ATOM 3333 C CA . LEU A 1 412 ? -35.281 13.43 16.891 1 93.75 412 LEU A CA 1
ATOM 3334 C C . LEU A 1 412 ? -34.031 13.789 16.078 1 93.75 412 LEU A C 1
ATOM 3336 O O . LEU A 1 412 ? -33.25 12.906 15.703 1 93.75 412 LEU A O 1
ATOM 3340 N N . TYR A 1 413 ? -33.938 15.016 15.812 1 92.5 413 TYR A N 1
ATOM 3341 C CA . TYR A 1 413 ? -32.781 15.469 15.008 1 92.5 413 TYR A CA 1
ATOM 3342 C C . TYR A 1 413 ? -31.469 15.164 15.711 1 92.5 413 TYR A C 1
ATOM 3344 O O . TYR A 1 413 ? -30.562 14.602 15.109 1 92.5 413 TYR A O 1
ATOM 3352 N N . ILE A 1 414 ? -31.406 15.523 16.969 1 94 414 ILE A N 1
ATOM 3353 C CA . ILE A 1 414 ? -30.203 15.281 17.75 1 94 414 ILE A CA 1
ATOM 3354 C C . ILE A 1 414 ? -29.953 13.781 17.875 1 94 414 ILE A C 1
ATOM 3356 O O . ILE A 1 414 ? -28.828 13.305 17.688 1 94 414 ILE A O 1
ATOM 3360 N N . TRP A 1 415 ? -31 13.078 18.141 1 94.31 415 TRP A N 1
ATOM 3361 C CA . TRP A 1 415 ? -30.922 11.633 18.297 1 94.31 415 TRP A CA 1
ATOM 3362 C C . TRP A 1 415 ? -30.375 10.984 17.016 1 94.31 415 TRP A C 1
ATOM 3364 O O . TRP A 1 415 ? -29.469 10.141 17.078 1 94.31 415 TRP A O 1
ATOM 3374 N N . GLY A 1 416 ? -30.984 11.352 15.938 1 92.06 416 GLY A N 1
ATOM 3375 C CA . GLY A 1 416 ? -30.562 10.773 14.672 1 92.06 416 GLY A CA 1
ATOM 3376 C C . GLY A 1 416 ? -29.094 10.992 14.367 1 92.06 416 GLY A C 1
ATOM 3377 O O . GLY A 1 416 ? -28.391 10.062 13.977 1 92.06 416 GLY A O 1
ATOM 3378 N N . LEU A 1 417 ? -28.609 12.164 14.586 1 90.44 417 LEU A N 1
ATOM 3379 C CA . LEU A 1 417 ? -27.219 12.508 14.297 1 90.44 417 LEU A CA 1
ATOM 3380 C C . LEU A 1 417 ? -26.266 11.766 15.219 1 90.44 417 LEU A C 1
ATOM 3382 O O . LEU A 1 417 ? -25.297 11.172 14.766 1 90.44 417 LEU A O 1
ATOM 3386 N N . VAL A 1 418 ? -26.562 11.781 16.438 1 92.88 418 VAL A N 1
ATOM 3387 C CA . VAL A 1 418 ? -25.656 11.266 17.438 1 92.88 418 VAL A CA 1
ATOM 3388 C C . VAL A 1 418 ? -25.625 9.742 17.375 1 92.88 418 VAL A C 1
ATOM 3390 O O . VAL A 1 418 ? -24.547 9.133 17.484 1 92.88 418 VAL A O 1
ATOM 3393 N N . THR A 1 419 ? -26.75 9.148 17.25 1 93.38 419 THR A N 1
ATOM 3394 C CA . THR A 1 419 ? -26.781 7.688 17.219 1 93.38 419 THR A CA 1
ATOM 3395 C C . THR A 1 419 ? -26.125 7.152 15.961 1 93.38 419 THR A C 1
ATOM 3397 O O . THR A 1 419 ? -25.469 6.113 15.984 1 93.38 419 THR A O 1
ATOM 3400 N N . THR A 1 420 ? -26.391 7.828 14.875 1 90.88 420 THR A N 1
ATOM 3401 C CA . THR A 1 420 ? -25.688 7.43 13.656 1 90.88 420 THR A CA 1
ATOM 3402 C C . THR A 1 420 ? -24.172 7.477 13.859 1 90.88 420 THR A C 1
ATOM 3404 O O . THR A 1 420 ? -23.453 6.555 13.461 1 90.88 420 THR A O 1
ATOM 3407 N N . TYR A 1 421 ? -23.719 8.492 14.508 1 89.62 421 TYR A N 1
ATOM 3408 C CA . TYR A 1 421 ? -22.297 8.711 14.742 1 89.62 421 TYR A CA 1
ATOM 3409 C C . TYR A 1 421 ? -21.719 7.633 15.656 1 89.62 421 TYR A C 1
ATOM 3411 O O . TYR A 1 421 ? -20.703 7.023 15.344 1 89.62 421 TYR A O 1
ATOM 3419 N N . ILE A 1 422 ? -22.375 7.34 16.719 1 92.75 422 ILE A N 1
ATOM 3420 C CA . ILE A 1 422 ? -21.859 6.441 17.734 1 92.75 422 ILE A CA 1
ATOM 3421 C C . ILE A 1 422 ? -21.984 4.996 17.266 1 92.75 422 ILE A C 1
ATOM 3423 O O . ILE A 1 422 ? -21.078 4.184 17.484 1 92.75 422 ILE A O 1
ATOM 3427 N N . VAL A 1 423 ? -23.078 4.66 16.641 1 91.88 423 VAL A N 1
ATOM 3428 C CA . VAL A 1 423 ? -23.312 3.295 16.188 1 91.88 423 VAL A CA 1
ATOM 3429 C C . VAL A 1 423 ? -22.344 2.955 15.055 1 91.88 423 VAL A C 1
ATOM 3431 O O . VAL A 1 423 ? -21.797 1.854 15.016 1 91.88 423 VAL A O 1
ATOM 3434 N N . SER A 1 424 ? -22.188 3.902 14.133 1 87.81 424 SER A N 1
ATOM 3435 C CA . SER A 1 424 ? -21.234 3.686 13.055 1 87.81 424 SER A CA 1
ATOM 3436 C C . SER A 1 424 ? -19.828 3.461 13.586 1 87.81 424 SER A C 1
ATOM 3438 O O . SER A 1 424 ? -19.062 2.678 13.031 1 87.81 424 SER A O 1
ATOM 3440 N N . HIS A 1 425 ? -19.469 4.129 14.641 1 88.62 425 HIS A N 1
ATOM 3441 C CA . HIS A 1 425 ? -18.156 3.979 15.234 1 88.62 425 HIS A CA 1
ATOM 3442 C C . HIS A 1 425 ? -18.016 2.633 15.938 1 88.62 425 HIS A C 1
ATOM 3444 O O . HIS A 1 425 ? -17 1.952 15.789 1 88.62 425 HIS A O 1
ATOM 3450 N N . GLU A 1 426 ? -19.016 2.283 16.625 1 90.44 426 GLU A N 1
ATOM 3451 C CA . GLU A 1 426 ? -18.938 1.104 17.484 1 90.44 426 GLU A CA 1
ATOM 3452 C C . GLU A 1 426 ? -19.047 -0.181 16.672 1 90.44 426 GLU A C 1
ATOM 3454 O O . GLU A 1 426 ? -18.375 -1.174 16.969 1 90.44 426 GLU A O 1
ATOM 3459 N N . TYR A 1 427 ? -19.891 -0.179 15.617 1 87 427 TYR A N 1
ATOM 3460 C CA . TYR A 1 427 ? -20.188 -1.432 14.93 1 87 427 TYR A CA 1
ATOM 3461 C C . TYR A 1 427 ? -19.594 -1.438 13.523 1 87 427 TYR A C 1
ATOM 3463 O O . TYR A 1 427 ? -20.031 -2.217 12.672 1 87 427 TYR A O 1
ATOM 3471 N N . ASN A 1 428 ? -18.703 -0.636 13.164 1 78.06 428 ASN A N 1
ATOM 3472 C CA . ASN A 1 428 ? -18.062 -0.659 11.859 1 78.06 428 ASN A CA 1
ATOM 3473 C C . ASN A 1 428 ? -17.203 -1.905 11.68 1 78.06 428 ASN A C 1
ATOM 3475 O O . ASN A 1 428 ? -16.047 -1.938 12.125 1 78.06 428 ASN A O 1
ATOM 3479 N N . GLU A 1 429 ? -17.719 -2.865 10.945 1 67.69 429 GLU A N 1
ATOM 3480 C CA . GLU A 1 429 ? -17.016 -4.125 10.75 1 67.69 429 GLU A CA 1
ATOM 3481 C C . GLU A 1 429 ? -15.898 -3.977 9.719 1 67.69 429 GLU A C 1
ATOM 3483 O O . GLU A 1 429 ? -15.008 -4.828 9.633 1 67.69 429 GLU A O 1
ATOM 3488 N N . LEU A 1 430 ? -15.961 -2.877 9.039 1 63 430 LEU A N 1
ATOM 3489 C CA . LEU A 1 430 ? -14.977 -2.684 7.977 1 63 430 LEU A CA 1
ATOM 3490 C C . LEU A 1 430 ? -13.734 -1.974 8.508 1 63 430 LEU A C 1
ATOM 3492 O O . LEU A 1 430 ? -12.781 -1.75 7.766 1 63 430 LEU A O 1
ATOM 3496 N N . GLU A 1 431 ? -13.781 -1.757 9.797 1 77.75 431 GLU A N 1
ATOM 3497 C CA . GLU A 1 431 ? -12.633 -1.081 10.391 1 77.75 431 GLU A CA 1
ATOM 3498 C C . GLU A 1 431 ? -11.391 -1.967 10.344 1 77.75 431 GLU A C 1
ATOM 3500 O O . GLU A 1 431 ? -11.406 -3.094 10.836 1 77.75 431 GLU A O 1
ATOM 3505 N N . THR A 1 432 ? -10.359 -1.443 9.742 1 80.06 432 THR A N 1
ATOM 3506 C CA . THR A 1 432 ? -9.117 -2.188 9.57 1 80.06 432 THR A CA 1
ATOM 3507 C C . THR A 1 432 ? -8.133 -1.867 10.695 1 80.06 432 THR A C 1
ATOM 3509 O O . THR A 1 432 ? -8.391 -0.986 11.516 1 80.06 432 THR A O 1
ATOM 3512 N N . GLU A 1 433 ? -7.062 -2.637 10.75 1 87.5 433 GLU A N 1
ATOM 3513 C CA . GLU A 1 433 ? -5.961 -2.355 11.672 1 87.5 433 GLU A CA 1
ATOM 3514 C C . GLU A 1 433 ? -5.426 -0.941 11.477 1 87.5 433 GLU A C 1
ATOM 3516 O O . GLU A 1 433 ? -5.078 -0.263 12.445 1 87.5 433 GLU A O 1
ATOM 3521 N N . GLU A 1 434 ? -5.418 -0.499 10.266 1 86.12 434 GLU A N 1
ATOM 3522 C CA . GLU A 1 434 ? -4.922 0.836 9.945 1 86.12 434 GLU A CA 1
ATOM 3523 C C . GLU A 1 434 ? -5.859 1.915 10.484 1 86.12 434 GLU A C 1
ATOM 3525 O O . GLU A 1 434 ? -5.406 2.951 10.977 1 86.12 434 GLU A O 1
ATOM 3530 N N . ASP A 1 435 ? -7.086 1.633 10.336 1 88.12 435 ASP A N 1
ATOM 3531 C CA . ASP A 1 435 ? -8.07 2.574 10.867 1 88.12 435 ASP A CA 1
ATOM 3532 C C . ASP A 1 435 ? -7.934 2.727 12.375 1 88.12 435 ASP A C 1
ATOM 3534 O O . ASP A 1 435 ? -7.996 3.84 12.906 1 88.12 435 ASP A O 1
ATOM 3538 N N . CYS A 1 436 ? -7.805 1.627 13.008 1 92.31 436 CYS A N 1
ATOM 3539 C CA . CYS A 1 436 ? -7.652 1.642 14.461 1 92.31 436 CYS A CA 1
ATOM 3540 C C . CYS A 1 436 ? -6.387 2.387 14.867 1 92.31 436 CYS A C 1
ATOM 3542 O O . CYS A 1 436 ? -6.402 3.168 15.82 1 92.31 436 CYS A O 1
ATOM 3544 N N . ALA A 1 437 ? -5.316 2.143 14.133 1 91.62 437 ALA A N 1
ATOM 3545 C CA . ALA A 1 437 ? -4.059 2.828 14.43 1 91.62 437 ALA A CA 1
ATOM 3546 C C . ALA A 1 437 ? -4.199 4.336 14.227 1 91.62 437 ALA A C 1
ATOM 3548 O O . ALA A 1 437 ? -3.703 5.121 15.039 1 91.62 437 ALA A O 1
ATOM 3549 N N . LYS A 1 438 ? -4.801 4.734 13.195 1 88.81 438 LYS A N 1
ATOM 3550 C CA . LYS A 1 438 ? -5.012 6.152 12.914 1 88.81 438 LYS A CA 1
ATOM 3551 C C . LYS A 1 438 ? -5.867 6.809 14 1 88.81 438 LYS A C 1
ATOM 3553 O O . LYS A 1 438 ? -5.621 7.949 14.383 1 88.81 438 LYS A O 1
ATOM 3558 N N . ASN A 1 439 ? -6.863 6.094 14.406 1 89.31 439 ASN A N 1
ATOM 3559 C CA . ASN A 1 439 ? -7.711 6.598 15.484 1 89.31 439 ASN A CA 1
ATOM 3560 C C . ASN A 1 439 ? -6.914 6.844 16.766 1 89.31 439 ASN A C 1
ATOM 3562 O O . ASN A 1 439 ? -7.074 7.875 17.406 1 89.31 439 ASN A O 1
ATOM 3566 N N . VAL A 1 440 ? -6.102 5.906 17.094 1 93.31 440 VAL A N 1
ATOM 3567 C CA . VAL A 1 440 ? -5.285 6.039 18.297 1 93.31 440 VAL A CA 1
ATOM 3568 C C . VAL A 1 440 ? -4.312 7.203 18.141 1 93.31 440 VAL A C 1
ATOM 3570 O O . VAL A 1 440 ? -4.109 7.984 19.062 1 93.31 440 VAL A O 1
ATOM 3573 N N . GLN A 1 441 ? -3.764 7.289 17 1 91.06 441 GLN A N 1
ATOM 3574 C CA . GLN A 1 441 ? -2.846 8.391 16.719 1 91.06 441 GLN A CA 1
ATOM 3575 C C . GLN A 1 441 ? -3.543 9.742 16.875 1 91.06 441 GLN A C 1
ATOM 3577 O O . GLN A 1 441 ? -2.959 10.688 17.406 1 91.06 441 GLN A O 1
ATOM 3582 N N . THR A 1 442 ? -4.648 9.812 16.438 1 88.19 442 THR A N 1
ATOM 3583 C CA . THR A 1 442 ? -5.41 11.055 16.516 1 88.19 442 THR A CA 1
ATOM 3584 C C . THR A 1 442 ? -5.738 11.398 17.969 1 88.19 442 THR A C 1
ATOM 3586 O O . THR A 1 442 ? -5.66 12.555 18.359 1 88.19 442 THR A O 1
ATOM 3589 N N . LEU A 1 443 ? -6.02 10.406 18.75 1 90.31 443 LEU A N 1
ATOM 3590 C CA . LEU A 1 443 ? -6.523 10.625 20.094 1 90.31 443 LEU A CA 1
ATOM 3591 C C . LEU A 1 443 ? -5.375 10.688 21.094 1 90.31 443 LEU A C 1
ATOM 3593 O O . LEU A 1 443 ? -5.473 11.375 22.125 1 90.31 443 LEU A O 1
ATOM 3597 N N . MET A 1 444 ? -4.363 9.953 20.828 1 91.81 444 MET A N 1
ATOM 3598 C CA . MET A 1 444 ? -3.227 9.875 21.734 1 91.81 444 MET A CA 1
ATOM 3599 C C . MET A 1 444 ? -1.913 10.102 21 1 91.81 444 MET A C 1
ATOM 3601 O O . MET A 1 444 ? -0.968 9.32 21.141 1 91.81 444 MET A O 1
ATOM 3605 N N . GLY A 1 445 ? -1.892 11.094 20.219 1 89.44 445 GLY A N 1
ATOM 3606 C CA . GLY A 1 445 ? -0.792 11.367 19.297 1 89.44 445 GLY A CA 1
ATOM 3607 C C . GLY A 1 445 ? 0.549 11.477 20 1 89.44 445 GLY A C 1
ATOM 3608 O O . GLY A 1 445 ? 1.56 10.984 19.5 1 89.44 445 GLY A O 1
ATOM 3609 N N . LEU A 1 446 ? 0.623 12.078 21.172 1 89.56 446 LEU A N 1
ATOM 3610 C CA . LEU A 1 446 ? 1.891 12.281 21.875 1 89.56 446 LEU A CA 1
ATOM 3611 C C . LEU A 1 446 ? 2.402 10.977 22.469 1 89.56 446 LEU A C 1
ATOM 3613 O O . LEU A 1 446 ? 3.611 10.742 22.516 1 89.56 446 LEU A O 1
ATOM 3617 N N . ALA A 1 447 ? 1.483 10.18 22.953 1 91.75 447 ALA A N 1
ATOM 3618 C CA . ALA A 1 447 ? 1.877 8.867 23.453 1 91.75 447 ALA A CA 1
ATOM 3619 C C . ALA A 1 447 ? 2.453 8.008 22.328 1 91.75 447 ALA A C 1
ATOM 3621 O O . ALA A 1 447 ? 3.467 7.328 22.516 1 91.75 447 ALA A O 1
ATOM 3622 N N . VAL A 1 448 ? 1.789 8.07 21.188 1 92.38 448 VAL A N 1
ATOM 3623 C CA . VAL A 1 448 ? 2.229 7.316 20.016 1 92.38 448 VAL A CA 1
ATOM 3624 C C . VAL A 1 448 ? 3.564 7.867 19.531 1 92.38 448 VAL A C 1
ATOM 3626 O O . VAL A 1 448 ? 4.422 7.109 19.062 1 92.38 448 VAL A O 1
ATOM 3629 N N . SER A 1 449 ? 3.764 9.148 19.656 1 91.38 449 SER A N 1
ATOM 3630 C CA . SER A 1 449 ? 4.977 9.812 19.203 1 91.38 449 SER A CA 1
ATOM 3631 C C . SER A 1 449 ? 6.184 9.406 20.031 1 91.38 449 SER A C 1
ATOM 3633 O O . SER A 1 449 ? 7.328 9.586 19.609 1 91.38 449 SER A O 1
ATOM 3635 N N . TYR A 1 450 ? 5.926 8.906 21.188 1 86.69 450 TYR A N 1
ATOM 3636 C CA . TYR A 1 450 ? 7 8.398 22.031 1 86.69 450 TYR A CA 1
ATOM 3637 C C . TYR A 1 450 ? 7.824 7.348 21.312 1 86.69 450 TYR A C 1
ATOM 3639 O O . TYR A 1 450 ? 9.031 7.242 21.516 1 86.69 450 TYR A O 1
ATOM 3647 N N . ALA A 1 451 ? 7.227 6.676 20.391 1 82.31 451 ALA A N 1
ATOM 3648 C CA . ALA A 1 451 ? 7.887 5.59 19.672 1 82.31 451 ALA A CA 1
ATOM 3649 C C . ALA A 1 451 ? 8.898 6.137 18.672 1 82.31 451 ALA A C 1
ATOM 3651 O O . ALA A 1 451 ? 9.859 5.453 18.312 1 82.31 451 ALA A O 1
ATOM 3652 N N . ILE A 1 452 ? 8.742 7.32 18.203 1 84.25 452 ILE A N 1
ATOM 3653 C CA . ILE A 1 452 ? 9.641 7.836 17.172 1 84.25 452 ILE A CA 1
ATOM 3654 C C . ILE A 1 452 ? 10.516 8.945 17.766 1 84.25 452 ILE A C 1
ATOM 3656 O O . ILE A 1 452 ? 11.414 9.461 17.094 1 84.25 452 ILE A O 1
ATOM 3660 N N . ALA A 1 453 ? 10.188 9.32 19 1 87.88 453 ALA A N 1
ATOM 3661 C CA . ALA A 1 453 ? 11.008 10.305 19.703 1 87.88 453 ALA A CA 1
ATOM 3662 C C . ALA A 1 453 ? 12.266 9.656 20.297 1 87.88 453 ALA A C 1
ATOM 3664 O O . ALA A 1 453 ? 12.203 8.555 20.844 1 87.88 453 ALA A O 1
ATOM 3665 N N . ASP A 1 454 ? 13.391 10.266 20.047 1 88.75 454 ASP A N 1
ATOM 3666 C CA . ASP A 1 454 ? 14.648 9.672 20.5 1 88.75 454 ASP A CA 1
ATOM 3667 C C . ASP A 1 454 ? 15.609 10.75 21 1 88.75 454 ASP A C 1
ATOM 3669 O O . ASP A 1 454 ? 15.633 11.867 20.484 1 88.75 454 ASP A O 1
ATOM 3673 N N . LYS A 1 455 ? 16.328 10.344 21.984 1 89.12 455 LYS A N 1
ATOM 3674 C CA . LYS A 1 455 ? 17.328 11.242 22.562 1 89.12 455 LYS A CA 1
ATOM 3675 C C . LYS A 1 455 ? 18.422 11.586 21.562 1 89.12 455 LYS A C 1
ATOM 3677 O O . LYS A 1 455 ? 18.953 12.695 21.578 1 89.12 455 LYS A O 1
ATOM 3682 N N . ASN A 1 456 ? 18.641 10.648 20.719 1 90.06 456 ASN A N 1
ATOM 3683 C CA . ASN A 1 456 ? 19.656 10.883 19.703 1 90.06 456 ASN A CA 1
ATOM 3684 C C . ASN A 1 456 ? 19.234 12 18.734 1 90.06 456 ASN A C 1
ATOM 3686 O O . ASN A 1 456 ? 20.078 12.734 18.234 1 90.06 456 ASN A O 1
ATOM 3690 N N . PHE A 1 457 ? 18.031 12.109 18.562 1 93.62 457 PHE A N 1
ATOM 3691 C CA . PHE A 1 457 ? 17.547 13.211 17.734 1 93.62 457 PHE A CA 1
ATOM 3692 C C . PHE A 1 457 ? 17.859 14.555 18.391 1 93.62 457 PHE A C 1
ATOM 3694 O O . PHE A 1 457 ? 18.359 15.469 17.734 1 93.62 457 PHE A O 1
ATOM 3701 N N . LEU A 1 458 ? 17.609 14.672 19.688 1 92.38 458 LEU A N 1
ATOM 3702 C CA . LEU A 1 458 ? 17.781 15.93 20.406 1 92.38 458 LEU A CA 1
ATOM 3703 C C . LEU A 1 458 ? 19.266 16.312 20.484 1 92.38 458 LEU A C 1
ATOM 3705 O O . LEU A 1 458 ? 19.609 17.484 20.359 1 92.38 458 LEU A O 1
ATOM 3709 N N . GLU A 1 459 ? 20.078 15.344 20.594 1 93.94 459 GLU A N 1
ATOM 3710 C CA . GLU A 1 459 ? 21.5 15.609 20.828 1 93.94 459 GLU A CA 1
ATOM 3711 C C . GLU A 1 459 ? 22.266 15.711 19.516 1 93.94 459 GLU A C 1
ATOM 3713 O O . GLU A 1 459 ? 23.266 16.422 19.438 1 93.94 459 GLU A O 1
ATOM 3718 N N . GLY A 1 460 ? 21.812 15.023 18.578 1 94.94 460 GLY A N 1
ATOM 3719 C CA . GLY A 1 460 ? 22.578 14.945 17.359 1 94.94 460 GLY A CA 1
ATOM 3720 C C . GLY A 1 460 ? 21.891 15.641 16.188 1 94.94 460 GLY A C 1
ATOM 3721 O O . GLY A 1 460 ? 22.453 16.578 15.609 1 94.94 460 GLY A O 1
ATOM 3722 N N . THR A 1 461 ? 20.719 15.289 15.883 1 96.12 461 THR A N 1
ATOM 3723 C CA . THR A 1 461 ? 20.031 15.711 14.656 1 96.12 461 THR A CA 1
ATOM 3724 C C . THR A 1 461 ? 19.484 17.125 14.805 1 96.12 461 THR A C 1
ATOM 3726 O O . THR A 1 461 ? 19.656 17.969 13.922 1 96.12 461 THR A O 1
ATOM 3729 N N . LYS A 1 462 ? 18.797 17.438 15.891 1 96.56 462 LYS A N 1
ATOM 3730 C CA . LYS A 1 462 ? 18.125 18.719 16.094 1 96.56 462 LYS A CA 1
ATOM 3731 C C . LYS A 1 462 ? 19.109 19.891 15.977 1 96.56 462 LYS A C 1
ATOM 3733 O O . LYS A 1 462 ? 18.859 20.859 15.258 1 96.56 462 LYS A O 1
ATOM 3738 N N . PRO A 1 463 ? 20.281 19.844 16.594 1 96.94 463 PRO A N 1
ATOM 3739 C CA . PRO A 1 463 ? 21.219 20.953 16.484 1 96.94 463 PRO A CA 1
ATOM 3740 C C . PRO A 1 463 ? 21.688 21.188 15.039 1 96.94 463 PRO A C 1
ATOM 3742 O O . PRO A 1 463 ? 21.922 22.328 14.633 1 96.94 463 PRO A O 1
ATOM 3745 N N . ARG A 1 464 ? 21.812 20.125 14.32 1 97 464 ARG A N 1
ATOM 3746 C CA . ARG A 1 464 ? 22.234 20.25 12.93 1 97 464 ARG A CA 1
ATOM 3747 C C . ARG A 1 464 ? 21.156 20.922 12.086 1 97 464 ARG A C 1
ATOM 3749 O O . ARG A 1 464 ? 21.469 21.75 11.227 1 97 464 ARG A O 1
ATOM 3756 N N . VAL A 1 465 ? 19.953 20.547 12.32 1 98.06 465 VAL A N 1
ATOM 3757 C CA . VAL A 1 465 ? 18.828 21.125 11.578 1 98.06 465 VAL A CA 1
ATOM 3758 C C . VAL A 1 465 ? 18.656 22.594 11.977 1 98.06 465 VAL A C 1
ATOM 3760 O O . VAL A 1 465 ? 18.375 23.438 11.133 1 98.06 465 VAL A O 1
ATOM 3763 N N . GLU A 1 466 ? 18.859 22.906 13.273 1 97.38 466 GLU A N 1
ATOM 3764 C CA . GLU A 1 466 ? 18.812 24.281 13.75 1 97.38 466 GLU A CA 1
ATOM 3765 C C . GLU A 1 466 ? 19.906 25.125 13.094 1 97.38 466 GLU A C 1
ATOM 3767 O O . GLU A 1 466 ? 19.656 26.281 12.711 1 97.38 466 GLU A O 1
ATOM 3772 N N . ALA A 1 467 ? 21.031 24.531 12.977 1 97.5 467 ALA A N 1
ATOM 3773 C CA . ALA A 1 467 ? 22.125 25.234 12.312 1 97.5 467 ALA A CA 1
ATOM 3774 C C . ALA A 1 467 ? 21.781 25.516 10.852 1 97.5 467 ALA A C 1
ATOM 3776 O O . ALA A 1 467 ? 22.078 26.594 10.336 1 97.5 467 ALA A O 1
ATOM 3777 N N . MET A 1 468 ? 21.25 24.562 10.203 1 98.31 468 MET A N 1
ATOM 3778 C CA . MET A 1 468 ? 20.828 24.734 8.812 1 98.31 468 MET A CA 1
ATOM 3779 C C . MET A 1 468 ? 19.797 25.844 8.695 1 98.31 468 MET A C 1
ATOM 3781 O O . MET A 1 468 ? 19.891 26.703 7.809 1 98.31 468 MET A O 1
ATOM 3785 N N . LEU A 1 469 ? 18.812 25.828 9.578 1 98.19 469 LEU A N 1
ATOM 3786 C CA . LEU A 1 469 ? 17.766 26.844 9.57 1 98.19 469 LEU A CA 1
ATOM 3787 C C . LEU A 1 469 ? 18.359 28.234 9.82 1 98.19 469 LEU A C 1
ATOM 3789 O O . LEU A 1 469 ? 17.953 29.203 9.203 1 98.19 469 LEU A O 1
ATOM 3793 N N . ASN A 1 470 ? 19.281 28.297 10.727 1 97.5 470 ASN A N 1
ATOM 3794 C CA . ASN A 1 470 ? 19.938 29.562 11 1 97.5 470 ASN A CA 1
ATOM 3795 C C . ASN A 1 470 ? 20.703 30.078 9.789 1 97.5 470 ASN A C 1
ATOM 3797 O O . ASN A 1 470 ? 20.703 31.266 9.492 1 97.5 470 ASN A O 1
ATOM 3801 N N . ASP A 1 471 ? 21.438 29.141 9.109 1 97.75 471 ASP A N 1
ATOM 3802 C CA . ASP A 1 471 ? 22.109 29.5 7.867 1 97.75 471 ASP A CA 1
ATOM 3803 C C . ASP A 1 471 ? 21.125 30.094 6.863 1 97.75 471 ASP A C 1
ATOM 3805 O O . ASP A 1 471 ? 21.422 31.109 6.219 1 97.75 471 ASP A O 1
ATOM 3809 N N . ILE A 1 472 ? 20.062 29.5 6.754 1 98.56 472 ILE A N 1
ATOM 3810 C CA . ILE A 1 472 ? 19.047 29.891 5.789 1 98.56 472 ILE A CA 1
ATOM 3811 C C . ILE A 1 472 ? 18.469 31.25 6.184 1 98.56 472 ILE A C 1
ATOM 3813 O O . ILE A 1 472 ? 18.281 32.125 5.332 1 98.56 472 ILE A O 1
ATOM 3817 N N . ARG A 1 473 ? 18.156 31.438 7.434 1 98.12 473 ARG A N 1
ATOM 3818 C CA . ARG A 1 473 ? 17.641 32.688 7.93 1 98.12 473 ARG A CA 1
ATOM 3819 C C . ARG A 1 473 ? 18.625 33.844 7.691 1 98.12 473 ARG A C 1
ATOM 3821 O O . ARG A 1 473 ? 18.234 34.938 7.32 1 98.12 473 ARG A O 1
ATOM 3828 N N . ASP A 1 474 ? 19.891 33.562 7.934 1 98 474 ASP A N 1
ATOM 3829 C CA . ASP A 1 474 ? 20.922 34.562 7.688 1 98 474 ASP A CA 1
ATOM 3830 C C . ASP A 1 474 ? 20.938 35 6.227 1 98 474 ASP A C 1
ATOM 3832 O O . ASP A 1 474 ? 21.078 36.188 5.926 1 98 474 ASP A O 1
ATOM 3836 N N . GLU A 1 475 ? 20.812 34.031 5.375 1 98.06 475 GLU A N 1
ATOM 3837 C CA . GLU A 1 475 ? 20.797 34.344 3.949 1 98.06 475 GLU A CA 1
ATOM 3838 C C . GLU A 1 475 ? 19.531 35.094 3.568 1 98.06 475 GLU A C 1
ATOM 3840 O O . GLU A 1 475 ? 19.578 36 2.713 1 98.06 475 GLU A O 1
ATOM 3845 N N . PHE A 1 476 ? 18.375 34.781 4.148 1 98.12 476 PHE A N 1
ATOM 3846 C CA . PHE A 1 476 ? 17.172 35.562 3.938 1 98.12 476 PHE A CA 1
ATOM 3847 C C . PHE A 1 476 ? 17.375 37 4.359 1 98.12 476 PHE A C 1
ATOM 3849 O O . PHE A 1 476 ? 17 37.938 3.629 1 98.12 476 PHE A O 1
ATOM 3856 N N . ASN A 1 477 ? 17.906 37.188 5.535 1 98.06 477 ASN A N 1
ATOM 3857 C CA . ASN A 1 477 ? 18.156 38.531 6.039 1 98.06 477 ASN A CA 1
ATOM 3858 C C . ASN A 1 477 ? 19.062 39.312 5.098 1 98.06 477 ASN A C 1
ATOM 3860 O O . ASN A 1 477 ? 18.844 40.5 4.867 1 98.06 477 ASN A O 1
ATOM 3864 N N . GLN A 1 478 ? 20.047 38.625 4.602 1 97.56 478 GLN A N 1
ATOM 3865 C CA . GLN A 1 478 ? 20.938 39.281 3.645 1 97.56 478 GLN A CA 1
ATOM 3866 C C . GLN A 1 478 ? 20.188 39.656 2.371 1 97.56 478 GLN A C 1
ATOM 3868 O O . GLN A 1 478 ? 20.438 40.719 1.796 1 97.56 478 GLN A O 1
ATOM 3873 N N . MET A 1 479 ? 19.359 38.844 1.939 1 97.12 479 MET A N 1
ATOM 3874 C CA . MET A 1 479 ? 18.547 39.125 0.751 1 97.12 479 MET A CA 1
ATOM 3875 C C . MET A 1 479 ? 17.641 40.312 0.982 1 97.12 479 MET A C 1
ATOM 3877 O O . MET A 1 479 ? 17.453 41.156 0.083 1 97.12 479 MET A O 1
ATOM 3881 N N . VAL A 1 480 ? 17.062 40.438 2.156 1 97.56 480 VAL A N 1
ATOM 3882 C CA . VAL A 1 480 ? 16.25 41.594 2.523 1 97.56 480 VAL A CA 1
ATOM 3883 C C . VAL A 1 480 ? 17.078 42.844 2.434 1 97.56 480 VAL A C 1
ATOM 3885 O O . VAL A 1 480 ? 16.625 43.844 1.861 1 97.56 480 VAL A O 1
ATOM 3888 N N . LEU A 1 481 ? 18.219 42.781 2.928 1 96.88 481 LEU A N 1
ATOM 3889 C CA . LEU A 1 481 ? 19.094 43.938 2.928 1 96.88 481 LEU A CA 1
ATOM 3890 C C . LEU A 1 481 ? 19.5 44.312 1.507 1 96.88 481 LEU A C 1
ATOM 3892 O O . LEU A 1 481 ? 19.703 45.5 1.206 1 96.88 481 LEU A O 1
ATOM 3896 N N . GLU A 1 482 ? 19.531 43.344 0.626 1 95.56 482 GLU A N 1
ATOM 3897 C CA . GLU A 1 482 ? 20.016 43.562 -0.738 1 95.56 482 GLU A CA 1
ATOM 3898 C C . GLU A 1 482 ? 18.875 44 -1.648 1 95.56 482 GLU A C 1
ATOM 3900 O O . GLU A 1 482 ? 19.125 44.5 -2.748 1 95.56 482 GLU A O 1
ATOM 3905 N N . THR A 1 483 ? 17.672 43.812 -1.223 1 93.88 483 THR A N 1
ATOM 3906 C CA . THR A 1 483 ? 16.562 44.188 -2.084 1 93.88 483 THR A CA 1
ATOM 3907 C C . THR A 1 483 ? 16.547 45.688 -2.322 1 93.88 483 THR A C 1
ATOM 3909 O O . THR A 1 483 ? 16.875 46.469 -1.424 1 93.88 483 THR A O 1
ATOM 3912 N N . ASN A 1 484 ? 16.188 46.125 -3.508 1 93.06 484 ASN A N 1
ATOM 3913 C CA . ASN A 1 484 ? 16.188 47.562 -3.834 1 93.06 484 ASN A CA 1
ATOM 3914 C C . ASN A 1 484 ? 14.766 48.125 -3.941 1 93.06 484 ASN A C 1
ATOM 3916 O O . ASN A 1 484 ? 14.578 49.281 -4.25 1 93.06 484 ASN A O 1
ATOM 3920 N N . TRP A 1 485 ? 13.797 47.375 -3.725 1 94.88 485 TRP A N 1
ATOM 3921 C CA . TRP A 1 485 ? 12.414 47.812 -3.912 1 94.88 485 TRP A CA 1
ATOM 3922 C C . TRP A 1 485 ? 11.719 48 -2.57 1 94.88 485 TRP A C 1
ATOM 3924 O O . TRP A 1 485 ? 10.57 48.469 -2.521 1 94.88 485 TRP A O 1
ATOM 3934 N N . MET A 1 486 ? 12.328 47.688 -1.46 1 95.88 486 MET A N 1
ATOM 3935 C CA . MET A 1 486 ? 11.805 47.812 -0.105 1 95.88 486 MET A CA 1
ATOM 3936 C C . MET A 1 486 ? 12.438 49.031 0.595 1 95.88 486 MET A C 1
ATOM 3938 O O . MET A 1 486 ? 13.656 49.219 0.53 1 95.88 486 MET A O 1
ATOM 3942 N N . ASP A 1 487 ? 11.648 49.844 1.274 1 95.88 487 ASP A N 1
ATOM 3943 C CA . ASP A 1 487 ? 12.18 51 1.979 1 95.88 487 ASP A CA 1
ATOM 3944 C C . ASP A 1 487 ? 12.844 50.594 3.289 1 95.88 487 ASP A C 1
ATOM 3946 O O . ASP A 1 487 ? 12.695 49.469 3.74 1 95.88 487 ASP A O 1
ATOM 3950 N N . ALA A 1 488 ? 13.531 51.469 3.914 1 95.81 488 ALA A N 1
ATOM 3951 C CA . ALA A 1 488 ? 14.359 51.188 5.082 1 95.81 488 ALA A CA 1
ATOM 3952 C C . ALA A 1 488 ? 13.5 50.75 6.273 1 95.81 488 ALA A C 1
ATOM 3954 O O . ALA A 1 488 ? 13.891 49.906 7.055 1 95.81 488 ALA A O 1
ATOM 3955 N N . TYR A 1 489 ? 12.422 51.406 6.414 1 95.19 489 TYR A N 1
ATOM 3956 C CA . TYR A 1 489 ? 11.531 51.094 7.523 1 95.19 489 TYR A CA 1
ATOM 3957 C C . TYR A 1 489 ? 11 49.656 7.418 1 95.19 489 TYR A C 1
ATOM 3959 O O . TYR A 1 489 ? 11.031 48.906 8.391 1 95.19 489 TYR A O 1
ATOM 3967 N N . THR A 1 490 ? 10.516 49.344 6.32 1 96.69 490 THR A N 1
ATOM 3968 C CA . THR A 1 490 ? 9.969 48.031 6.078 1 96.69 490 THR A CA 1
ATOM 3969 C C . THR A 1 490 ? 11.062 46.969 6.195 1 96.69 490 THR A C 1
ATOM 3971 O O . THR A 1 490 ? 10.812 45.875 6.699 1 96.69 490 THR A O 1
ATOM 3974 N N . LYS A 1 491 ? 12.227 47.25 5.746 1 97.31 491 LYS A N 1
ATOM 3975 C CA . LYS A 1 491 ? 13.352 46.344 5.891 1 97.31 491 LYS A CA 1
ATOM 3976 C C . LYS A 1 491 ? 13.609 46.031 7.355 1 97.31 491 LYS A C 1
ATOM 3978 O O . LYS A 1 491 ? 13.766 44.844 7.723 1 97.31 491 LYS A O 1
ATOM 3983 N N . TYR A 1 492 ? 13.703 47.031 8.125 1 96.88 492 TYR A N 1
ATOM 3984 C CA . TYR A 1 492 ? 13.969 46.844 9.547 1 96.88 492 TYR A CA 1
ATOM 3985 C C . TYR A 1 492 ? 12.891 46 10.195 1 96.88 492 TYR A C 1
ATOM 3987 O O . TYR A 1 492 ? 13.203 45.062 10.945 1 96.88 492 TYR A O 1
ATOM 3995 N N . ALA A 1 493 ? 11.664 46.312 9.93 1 96.56 493 ALA A N 1
ATOM 3996 C CA . ALA A 1 493 ? 10.547 45.531 10.492 1 96.56 493 ALA A CA 1
ATOM 3997 C C . ALA A 1 493 ? 10.594 44.094 10.039 1 96.56 493 ALA A C 1
ATOM 3999 O O . ALA A 1 493 ? 10.266 43.188 10.812 1 96.56 493 ALA A O 1
ATOM 4000 N N . THR A 1 494 ? 10.945 43.875 8.781 1 97.38 494 THR A N 1
ATOM 4001 C CA . THR A 1 494 ? 11.062 42.531 8.219 1 97.38 494 THR A CA 1
ATOM 4002 C C . THR A 1 494 ? 12.156 41.75 8.93 1 97.38 494 THR A C 1
ATOM 4004 O O . THR A 1 494 ? 11.961 40.594 9.273 1 97.38 494 THR A O 1
ATOM 4007 N N . LEU A 1 495 ? 13.258 42.344 9.156 1 97.94 495 LEU A N 1
ATOM 4008 C CA . LEU A 1 495 ? 14.375 41.688 9.844 1 97.94 495 LEU A CA 1
ATOM 4009 C C . LEU A 1 495 ? 14.008 41.375 11.289 1 97.94 495 LEU A C 1
ATOM 4011 O O . LEU A 1 495 ? 14.375 40.312 11.805 1 97.94 495 LEU A O 1
ATOM 4015 N N . GLU A 1 496 ? 13.258 42.25 11.945 1 97.25 496 GLU A N 1
ATOM 4016 C CA . GLU A 1 496 ? 12.805 42 13.312 1 97.25 496 GLU A CA 1
ATOM 4017 C C . GLU A 1 496 ? 11.852 40.781 13.367 1 97.25 496 GLU A C 1
ATOM 4019 O O . GLU A 1 496 ? 11.93 39.969 14.289 1 97.25 496 GLU A O 1
ATOM 4024 N N . LYS A 1 497 ? 10.984 40.719 12.414 1 96.56 497 LYS A N 1
ATOM 4025 C CA . LYS A 1 497 ? 10.055 39.594 12.367 1 96.56 497 LYS A CA 1
ATOM 4026 C C . LYS A 1 497 ? 10.797 38.281 12.125 1 96.56 497 LYS A C 1
ATOM 4028 O O . LYS A 1 497 ? 10.508 37.281 12.766 1 96.56 497 LYS A O 1
ATOM 4033 N N . SER A 1 498 ? 11.695 38.312 11.18 1 97.31 498 SER A N 1
ATOM 4034 C CA . SER A 1 498 ? 12.508 37.125 10.906 1 97.31 498 SER A CA 1
ATOM 4035 C C . SER A 1 498 ? 13.258 36.688 12.148 1 97.31 498 SER A C 1
ATOM 4037 O O . SER A 1 498 ? 13.258 35.5 12.477 1 97.31 498 SER A O 1
ATOM 4039 N N . LYS A 1 499 ? 13.836 37.562 12.844 1 95.69 499 LYS A N 1
ATOM 4040 C CA . LYS A 1 499 ? 14.625 37.25 14.039 1 95.69 499 LYS A CA 1
ATOM 4041 C C . LYS A 1 499 ? 13.758 36.688 15.148 1 95.69 499 LYS A C 1
ATOM 4043 O O . LYS A 1 499 ? 14.203 35.812 15.906 1 95.69 499 LYS A O 1
ATOM 4048 N N . SER A 1 500 ? 12.609 37.188 15.211 1 94.19 500 SER A N 1
ATOM 4049 C CA . SER A 1 500 ? 11.734 36.781 16.312 1 94.19 500 SER A CA 1
ATOM 4050 C C . SER A 1 500 ? 10.945 35.531 15.977 1 94.19 500 SER A C 1
ATOM 4052 O O . SER A 1 500 ? 10.273 34.969 16.844 1 94.19 500 SER A O 1
ATOM 4054 N N . MET A 1 501 ? 10.992 35.062 14.773 1 94.81 501 MET A N 1
ATOM 4055 C CA . MET A 1 501 ? 10.227 33.906 14.359 1 94.81 501 MET A CA 1
ATOM 4056 C C . MET A 1 501 ? 10.672 32.656 15.117 1 94.81 501 MET A C 1
ATOM 4058 O O . MET A 1 501 ? 11.844 32.281 15.062 1 94.81 501 MET A O 1
ATOM 4062 N N . GLU A 1 502 ? 9.727 32.062 15.797 1 91.06 502 GLU A N 1
ATOM 4063 C CA . GLU A 1 502 ? 10.023 30.859 16.578 1 91.06 502 GLU A CA 1
ATOM 4064 C C . GLU A 1 502 ? 10.109 29.625 15.688 1 91.06 502 GLU A C 1
ATOM 4066 O O . GLU A 1 502 ? 9.422 29.531 14.672 1 91.06 502 GLU A O 1
ATOM 4071 N N . SER A 1 503 ? 11.016 28.734 16.047 1 92.88 503 SER A N 1
ATOM 4072 C CA . SER A 1 503 ? 11.164 27.484 15.297 1 92.88 503 SER A CA 1
ATOM 4073 C C . SER A 1 503 ? 10.945 26.266 16.188 1 92.88 503 SER A C 1
ATOM 4075 O O . SER A 1 503 ? 11.711 26.047 17.141 1 92.88 503 SER A O 1
ATOM 4077 N N . LEU A 1 504 ? 9.883 25.531 15.961 1 93 504 LEU A N 1
ATOM 4078 C CA . LEU A 1 504 ? 9.633 24.266 16.641 1 93 504 LEU A CA 1
ATOM 4079 C C . LEU A 1 504 ? 10.109 23.094 15.797 1 93 504 LEU A C 1
ATOM 4081 O O . LEU A 1 504 ? 9.477 22.734 14.797 1 93 504 LEU A O 1
ATOM 4085 N N . ILE A 1 505 ? 11.164 22.422 16.219 1 95.19 505 ILE A N 1
ATOM 4086 C CA . ILE A 1 505 ? 11.812 21.406 15.414 1 95.19 505 ILE A CA 1
ATOM 4087 C C . ILE A 1 505 ? 11.742 20.062 16.125 1 95.19 505 ILE A C 1
ATOM 4089 O O . ILE A 1 505 ? 12.203 19.922 17.266 1 95.19 505 ILE A O 1
ATOM 4093 N N . GLY A 1 506 ? 11.211 19.109 15.414 1 94.31 506 GLY A N 1
ATOM 4094 C CA . GLY A 1 506 ? 11.195 17.734 15.914 1 94.31 506 GLY A CA 1
ATOM 4095 C C . GLY A 1 506 ? 9.922 17.391 16.656 1 94.31 506 GLY A C 1
ATOM 4096 O O . GLY A 1 506 ? 8.914 17.016 16.047 1 94.31 506 GLY A O 1
ATOM 4097 N N . PHE A 1 507 ? 10.016 17.453 18.031 1 93.12 507 PHE A N 1
ATOM 4098 C CA . PHE A 1 507 ? 8.922 17.125 18.938 1 93.12 507 PHE A CA 1
ATOM 4099 C C . PHE A 1 507 ? 9.094 17.828 20.266 1 93.12 507 PHE A C 1
ATOM 4101 O O . PHE A 1 507 ? 10.172 18.344 20.578 1 93.12 507 PHE A O 1
ATOM 4108 N N . PRO A 1 508 ? 7.961 17.922 21.016 1 90.62 508 PRO A N 1
ATOM 4109 C CA . PRO A 1 508 ? 8.148 18.438 22.375 1 90.62 508 PRO A CA 1
ATOM 4110 C C . PRO A 1 508 ? 9.086 17.578 23.219 1 90.62 508 PRO A C 1
ATOM 4112 O O . PRO A 1 508 ? 8.773 16.406 23.5 1 90.62 508 PRO A O 1
ATOM 4115 N N . GLU A 1 509 ? 10.156 18.125 23.641 1 89.75 509 GLU A N 1
ATOM 4116 C CA . GLU A 1 509 ? 11.234 17.375 24.25 1 89.75 509 GLU A CA 1
ATOM 4117 C C . GLU A 1 509 ? 10.766 16.656 25.516 1 89.75 509 GLU A C 1
ATOM 4119 O O . GLU A 1 509 ? 11.273 15.594 25.859 1 89.75 509 GLU A O 1
ATOM 4124 N N . TRP A 1 510 ? 9.773 17.234 26.156 1 89.19 510 TRP A N 1
ATOM 4125 C CA . TRP A 1 510 ? 9.312 16.719 27.438 1 89.19 510 TRP A CA 1
ATOM 4126 C C . TRP A 1 510 ? 8.641 15.359 27.266 1 89.19 510 TRP A C 1
ATOM 4128 O O . TRP A 1 510 ? 8.43 14.641 28.25 1 89.19 510 TRP A O 1
ATOM 4138 N N . ILE A 1 511 ? 8.297 14.938 26.062 1 89.75 511 ILE A N 1
ATOM 4139 C CA . ILE A 1 511 ? 7.598 13.672 25.891 1 89.75 511 ILE A CA 1
ATOM 4140 C C . ILE A 1 511 ? 8.539 12.508 26.188 1 89.75 511 ILE A C 1
ATOM 4142 O O . ILE A 1 511 ? 8.094 11.375 26.391 1 89.75 511 ILE A O 1
ATOM 4146 N N . LEU A 1 512 ? 9.859 12.742 26.141 1 91.25 512 LEU A N 1
ATOM 4147 C CA . LEU A 1 512 ? 10.844 11.703 26.438 1 91.25 512 LEU A CA 1
ATOM 4148 C C . LEU A 1 512 ? 10.961 11.484 27.938 1 91.25 512 LEU A C 1
ATOM 4150 O O . LEU A 1 512 ? 11.539 10.484 28.391 1 91.25 512 LEU A O 1
ATOM 4154 N N . ASP A 1 513 ? 10.398 12.445 28.688 1 91.44 513 ASP A N 1
ATOM 4155 C CA . ASP A 1 513 ? 10.312 12.297 30.141 1 91.44 513 ASP A CA 1
ATOM 4156 C C . ASP A 1 513 ? 9.055 11.539 30.531 1 91.44 513 ASP A C 1
ATOM 4158 O O . ASP A 1 513 ? 7.949 12.078 30.484 1 91.44 513 ASP A O 1
ATOM 4162 N N . VAL A 1 514 ? 9.266 10.328 31.016 1 91.12 514 VAL A N 1
ATOM 4163 C CA . VAL A 1 514 ? 8.164 9.422 31.328 1 91.12 514 VAL A CA 1
ATOM 4164 C C . VAL A 1 514 ? 7.195 10.086 32.312 1 91.12 514 VAL A C 1
ATOM 4166 O O . VAL A 1 514 ? 5.977 9.992 32.156 1 91.12 514 VAL A O 1
ATOM 4169 N N . ARG A 1 515 ? 7.734 10.758 33.281 1 91.31 515 ARG A N 1
ATOM 4170 C CA . ARG A 1 515 ? 6.898 11.406 34.281 1 91.31 515 ARG A CA 1
ATOM 4171 C C . ARG A 1 515 ? 6.043 12.5 33.656 1 91.31 515 ARG A C 1
ATOM 4173 O O . ARG A 1 515 ? 4.848 12.602 33.938 1 91.31 515 ARG A O 1
ATOM 4180 N N . LYS A 1 516 ? 6.59 13.297 32.812 1 90.19 516 LYS A N 1
ATOM 4181 C CA . LYS A 1 516 ? 5.863 14.391 32.156 1 90.19 516 LYS A CA 1
ATOM 4182 C C . LYS A 1 516 ? 4.801 13.852 31.203 1 90.19 516 LYS A C 1
ATOM 4184 O O . LYS A 1 516 ? 3.705 14.414 31.109 1 90.19 516 LYS A O 1
ATOM 4189 N N . LEU A 1 517 ? 5.141 12.836 30.531 1 90.69 517 LEU A N 1
ATOM 4190 C CA . LEU A 1 517 ? 4.184 12.227 29.609 1 90.69 517 LEU A CA 1
ATOM 4191 C C . LEU A 1 517 ? 2.986 11.664 30.375 1 90.69 517 LEU A C 1
ATOM 4193 O O . LEU A 1 517 ? 1.84 11.836 29.953 1 90.69 517 LEU A O 1
ATOM 4197 N N . GLU A 1 518 ? 3.252 11 31.469 1 90.75 518 GLU A N 1
ATOM 4198 C CA . GLU A 1 518 ? 2.188 10.438 32.281 1 90.75 518 GLU A CA 1
ATOM 4199 C C . GLU A 1 518 ? 1.333 11.539 32.906 1 90.75 518 GLU A C 1
ATOM 4201 O O . GLU A 1 518 ? 0.105 11.438 32.938 1 90.75 518 GLU A O 1
ATOM 4206 N N . GLU A 1 519 ? 1.987 12.602 33.312 1 86.69 519 GLU A N 1
ATOM 4207 C CA . GLU A 1 519 ? 1.271 13.734 33.906 1 86.69 519 GLU A CA 1
ATOM 4208 C C . GLU A 1 519 ? 0.345 14.375 32.875 1 86.69 519 GLU A C 1
ATOM 4210 O O . GLU A 1 519 ? -0.769 14.789 33.219 1 86.69 519 GLU A O 1
ATOM 4215 N N . HIS A 1 520 ? 0.812 14.477 31.703 1 85 520 HIS A N 1
ATOM 4216 C CA . HIS A 1 520 ? 0.001 15.055 30.641 1 85 520 HIS A CA 1
ATOM 4217 C C . HIS A 1 520 ? -1.298 14.273 30.453 1 85 520 HIS A C 1
ATOM 4219 O O . HIS A 1 520 ? -2.373 14.867 30.359 1 85 520 HIS A O 1
ATOM 4225 N N . TYR A 1 521 ? -1.271 12.992 30.5 1 88.38 521 TYR A N 1
ATOM 4226 C CA . TYR A 1 521 ? -2.445 12.18 30.203 1 88.38 521 TYR A CA 1
ATOM 4227 C C . TYR A 1 521 ? -3.244 11.906 31.469 1 88.38 521 TYR A C 1
ATOM 4229 O O . TYR A 1 521 ? -4.352 11.367 31.422 1 88.38 521 TYR A O 1
ATOM 4237 N N . GLU A 1 522 ? -2.652 12.125 32.625 1 81.69 522 GLU A N 1
ATOM 4238 C CA . GLU A 1 522 ? -3.391 12.062 33.875 1 81.69 522 GLU A CA 1
ATOM 4239 C C . GLU A 1 522 ? -4.172 13.352 34.125 1 81.69 522 GLU A C 1
ATOM 4241 O O . GLU A 1 522 ? -5.055 13.398 34.969 1 81.69 522 GLU A O 1
ATOM 4246 N N . GLY A 1 523 ? -4.074 14.164 33.156 1 65.31 523 GLY A N 1
ATOM 4247 C CA . GLY A 1 523 ? -4.801 15.422 33.25 1 65.31 523 GLY A CA 1
ATOM 4248 C C . GLY A 1 523 ? -4.215 16.375 34.281 1 65.31 523 GLY A C 1
ATOM 4249 O O . GLY A 1 523 ? -4.898 17.281 34.75 1 65.31 523 GLY A O 1
ATOM 4250 N N . VAL A 1 524 ? -2.998 15.938 34.906 1 48.22 524 VAL A N 1
ATOM 4251 C CA . VAL A 1 524 ? -2.363 16.766 35.938 1 48.22 524 VAL A CA 1
ATOM 4252 C C . VAL A 1 524 ? -1.677 17.953 35.281 1 48.22 524 VAL A C 1
ATOM 4254 O O . VAL A 1 524 ? -0.721 17.797 34.5 1 48.22 524 VAL A O 1
ATOM 4257 N N . SER A 1 525 ? -2.344 18.703 34.5 1 46.47 525 SER A N 1
ATOM 4258 C CA . SER A 1 525 ? -1.673 19.891 33.969 1 46.47 525 SER A CA 1
ATOM 4259 C C . SER A 1 525 ? -0.818 20.578 35.031 1 46.47 525 SER A C 1
ATOM 4261 O O . SER A 1 525 ? -1.109 20.484 36.219 1 46.47 525 SER A O 1
ATOM 4263 N N . TRP A 1 526 ? 0.473 20.766 34.688 1 40.19 526 TRP A N 1
ATOM 4264 C CA . TRP A 1 526 ? 1.383 21.594 35.5 1 40.19 526 TRP A CA 1
ATOM 4265 C C . TRP A 1 526 ? 0.648 22.766 36.125 1 40.19 526 TRP A C 1
ATOM 4267 O O . TRP A 1 526 ? 1.263 23.609 36.781 1 40.19 526 TRP A O 1
ATOM 4277 N N . VAL A 1 527 ? -0.475 23.047 35.719 1 38.62 527 VAL A N 1
ATOM 4278 C CA . VAL A 1 527 ? -0.961 24.172 36.5 1 38.62 527 VAL A CA 1
ATOM 4279 C C . VAL A 1 527 ? -1.177 23.734 37.969 1 38.62 527 VAL A C 1
ATOM 4281 O O . VAL A 1 527 ? -2.291 23.375 38.344 1 38.62 527 VAL A O 1
ATOM 4284 N N . TYR A 1 528 ? -0.42 22.969 38.438 1 36.22 528 TYR A N 1
ATOM 4285 C CA . TYR A 1 528 ? -0.464 22.625 39.844 1 36.22 528 TYR A CA 1
ATOM 4286 C C . TYR A 1 528 ? -0.95 23.797 40.688 1 36.22 528 TYR A C 1
ATOM 4288 O O . TYR A 1 528 ? -1.736 23.625 41.625 1 36.22 528 TYR A O 1
ATOM 4296 N N . TRP A 1 529 ? -0.33 24.922 40.438 1 35.66 529 TRP A N 1
ATOM 4297 C CA . TRP A 1 529 ? -0.686 26.062 41.281 1 35.66 529 TRP A CA 1
ATOM 4298 C C . TRP A 1 529 ? -2.145 26.469 41.062 1 35.66 529 TRP A C 1
ATOM 4300 O O . TRP A 1 529 ? -2.83 26.859 42 1 35.66 529 TRP A O 1
ATOM 4310 N N . VAL A 1 530 ? -2.604 26.266 39.844 1 37.78 530 VAL A N 1
ATOM 4311 C CA . VAL A 1 530 ? -3.998 26.656 39.656 1 37.78 530 VAL A CA 1
ATOM 4312 C C . VAL A 1 530 ? -4.914 25.547 40.188 1 37.78 530 VAL A C 1
ATOM 4314 O O . VAL A 1 530 ? -6.113 25.766 40.375 1 37.78 530 VAL A O 1
ATOM 4317 N N . LYS A 1 531 ? -4.559 24.312 40.344 1 40.38 531 LYS A N 1
ATOM 4318 C CA . LYS A 1 531 ? -5.348 23.25 40.906 1 40.38 531 LYS A CA 1
ATOM 4319 C C . LYS A 1 531 ? -5.98 23.688 42.25 1 40.38 531 LYS A C 1
ATOM 4321 O O . LYS A 1 531 ? -7.168 23.438 42.469 1 40.38 531 LYS A O 1
ATOM 4326 N N . ALA A 1 532 ? -5.02 23.953 43.156 1 38.78 532 ALA A N 1
ATOM 4327 C CA . ALA A 1 532 ? -5.469 24.297 44.5 1 38.78 532 ALA A CA 1
ATOM 4328 C C . ALA A 1 532 ? -6.539 25.391 44.469 1 38.78 532 ALA A C 1
ATOM 4330 O O . ALA A 1 532 ? -7.453 25.406 45.281 1 38.78 532 ALA A O 1
ATOM 4331 N N . LEU A 1 533 ? -6.352 26.266 43.562 1 38.81 533 LEU A N 1
ATOM 4332 C CA . LEU A 1 533 ? -7.23 27.438 43.594 1 38.81 533 LEU A CA 1
ATOM 4333 C C . LEU A 1 533 ? -8.547 27.156 42.875 1 38.81 533 LEU A C 1
ATOM 4335 O O . LEU A 1 533 ? -9.602 27.625 43.312 1 38.81 533 LEU A O 1
ATOM 4339 N N . LEU A 1 534 ? -8.523 26.328 41.688 1 44.03 534 LEU A N 1
ATOM 4340 C CA . LEU A 1 534 ? -9.766 26.391 40.938 1 44.03 534 LEU A CA 1
ATOM 4341 C C . LEU A 1 534 ? -10.5 25.062 41 1 44.03 534 LEU A C 1
ATOM 4343 O O . LEU A 1 534 ? -11.484 24.844 40.281 1 44.03 534 LEU A O 1
ATOM 4347 N N . ASN A 1 535 ? -10.469 24.219 42.031 1 43.59 535 ASN A N 1
ATOM 4348 C CA . ASN A 1 535 ? -11.25 22.984 42.156 1 43.59 535 ASN A CA 1
ATOM 4349 C C . ASN A 1 535 ? -11.336 22.25 40.812 1 43.59 535 ASN A C 1
ATOM 4351 O O . ASN A 1 535 ? -12.422 21.875 40.375 1 43.59 535 ASN A O 1
ATOM 4355 N N . VAL A 1 536 ? -10.312 22.25 40 1 46.91 536 VAL A N 1
ATOM 4356 C CA . VAL A 1 536 ? -10.328 21.656 38.656 1 46.91 536 VAL A CA 1
ATOM 4357 C C . VAL A 1 536 ? -10.391 20.141 38.75 1 46.91 536 VAL A C 1
ATOM 4359 O O . VAL A 1 536 ? -9.633 19.531 39.531 1 46.91 536 VAL A O 1
ATOM 4362 N N . VAL A 1 537 ? -11.523 19.469 38.469 1 49.28 537 VAL A N 1
ATOM 4363 C CA . VAL A 1 537 ? -11.727 18.031 38.312 1 49.28 537 VAL A CA 1
ATOM 4364 C C . VAL A 1 537 ? -10.664 17.453 37.406 1 49.28 537 VAL A C 1
ATOM 4366 O O . VAL A 1 537 ? -10.453 17.953 36.281 1 49.28 537 VAL A O 1
ATOM 4369 N N . ILE A 1 538 ? -9.742 16.656 37.938 1 52.97 538 ILE A N 1
ATOM 4370 C CA . ILE A 1 538 ? -8.742 15.891 37.219 1 52.97 538 ILE A CA 1
ATOM 4371 C C . ILE A 1 538 ? -9.438 14.844 36.344 1 52.97 538 ILE A C 1
ATOM 4373 O O . ILE A 1 538 ? -10.07 13.922 36.844 1 52.97 538 ILE A O 1
ATOM 4377 N N . LEU A 1 539 ? -9.719 15.203 35.094 1 62.44 539 LEU A N 1
ATOM 4378 C CA . LEU A 1 539 ? -10.219 14.172 34.188 1 62.44 539 LEU A CA 1
ATOM 4379 C C . LEU A 1 539 ? -9.07 13.328 33.625 1 62.44 539 LEU A C 1
ATOM 4381 O O . LEU A 1 539 ? -8.312 13.789 32.781 1 62.44 539 LEU A O 1
ATOM 4385 N N . GLN A 1 540 ? -8.859 12.18 34.344 1 73.06 540 GLN A N 1
ATOM 4386 C CA . GLN A 1 540 ? -7.855 11.203 33.938 1 73.06 540 GLN A CA 1
ATOM 4387 C C . GLN A 1 540 ? -8.344 10.383 32.75 1 73.06 540 GLN A C 1
ATOM 4389 O O . GLN A 1 540 ? -9.516 10 32.688 1 73.06 540 GLN A O 1
ATOM 4394 N N . LEU A 1 541 ? -7.426 10.422 31.75 1 84.56 541 LEU A N 1
ATOM 4395 C CA . LEU A 1 541 ? -7.715 9.508 30.641 1 84.56 541 LEU A CA 1
ATOM 4396 C C . LEU A 1 541 ? -7.867 8.078 31.156 1 84.56 541 LEU A C 1
ATOM 4398 O O . LEU A 1 541 ? -6.98 7.551 31.828 1 84.56 541 LEU A O 1
ATOM 4402 N N . GLN A 1 542 ? -9.016 7.57 30.984 1 86.12 542 GLN A N 1
ATOM 4403 C CA . GLN A 1 542 ? -9.281 6.191 31.375 1 86.12 542 GLN A CA 1
ATOM 4404 C C . GLN A 1 542 ? -9.438 5.289 30.156 1 86.12 542 GLN A C 1
ATOM 4406 O O . GLN A 1 542 ? -10.359 5.469 29.359 1 86.12 542 GLN A O 1
ATOM 4411 N N . ILE A 1 543 ? -8.461 4.402 30.047 1 93.62 543 ILE A N 1
ATOM 4412 C CA . ILE A 1 543 ? -8.539 3.443 28.953 1 93.62 543 ILE A CA 1
ATOM 4413 C C . ILE A 1 543 ? -8.742 2.037 29.516 1 93.62 543 ILE A C 1
ATOM 4415 O O . ILE A 1 543 ? -7.996 1.594 30.391 1 93.62 543 ILE A O 1
ATOM 4419 N N . LYS A 1 544 ? -9.758 1.397 29.047 1 93.25 544 LYS A N 1
ATOM 4420 C CA . LYS A 1 544 ? -10.125 0.069 29.531 1 93.25 544 LYS A CA 1
ATOM 4421 C C . LYS A 1 544 ? -9.953 -0.979 28.422 1 93.25 544 LYS A C 1
ATOM 4423 O O . LYS A 1 544 ? -10.148 -0.684 27.25 1 93.25 544 LYS A O 1
ATOM 4428 N N . LYS A 1 545 ? -9.695 -2.188 28.891 1 93.31 545 LYS A N 1
ATOM 4429 C CA . LYS A 1 545 ? -9.578 -3.311 27.969 1 93.31 545 LYS A CA 1
ATOM 4430 C C . LYS A 1 545 ? -10.93 -3.643 27.328 1 93.31 545 LYS A C 1
ATOM 4432 O O . LYS A 1 545 ? -11.961 -3.625 28 1 93.31 545 LYS A O 1
ATOM 4437 N N . ASN A 1 546 ? -11.023 -3.766 26.094 1 92.88 546 ASN A N 1
ATOM 4438 C CA . ASN A 1 546 ? -12.133 -4.293 25.312 1 92.88 546 ASN A CA 1
ATOM 4439 C C . ASN A 1 546 ? -13.312 -3.324 25.297 1 92.88 546 ASN A C 1
ATOM 4441 O O . ASN A 1 546 ? -14.453 -3.736 25.094 1 92.88 546 ASN A O 1
ATOM 4445 N N . ARG A 1 547 ? -13.031 -2.049 25.578 1 94.44 547 ARG A N 1
ATOM 4446 C CA . ARG A 1 547 ? -14.086 -1.045 25.594 1 94.44 547 ARG A CA 1
ATOM 4447 C C . ARG A 1 547 ? -13.82 0.043 24.562 1 94.44 547 ARG A C 1
ATOM 4449 O O . ARG A 1 547 ? -13.43 1.157 24.906 1 94.44 547 ARG A O 1
ATOM 4456 N N . HIS A 1 548 ? -14.18 -0.191 23.359 1 94.81 548 HIS A N 1
ATOM 4457 C CA . HIS A 1 548 ? -13.82 0.646 22.219 1 94.81 548 HIS A CA 1
ATOM 4458 C C . HIS A 1 548 ? -14.508 2.006 22.297 1 94.81 548 HIS A C 1
ATOM 4460 O O . HIS A 1 548 ? -13.836 3.041 22.328 1 94.81 548 HIS A O 1
ATOM 4466 N N . LEU A 1 549 ? -15.812 2.049 22.469 1 95.06 549 LEU A N 1
ATOM 4467 C CA . LEU A 1 549 ? -16.562 3.303 22.484 1 95.06 549 LEU A CA 1
ATOM 4468 C C . LEU A 1 549 ? -16.25 4.109 23.734 1 95.06 549 LEU A C 1
ATOM 4470 O O . LEU A 1 549 ? -16.078 5.328 23.672 1 95.06 549 LEU A O 1
ATOM 4474 N N . GLU A 1 550 ? -16.141 3.471 24.844 1 95.25 550 GLU A N 1
ATOM 4475 C CA . GLU A 1 550 ? -15.836 4.164 26.094 1 95.25 550 GLU A CA 1
ATOM 4476 C C . GLU A 1 550 ? -14.461 4.82 26.047 1 95.25 550 GLU A C 1
ATOM 4478 O O . GLU A 1 550 ? -14.281 5.938 26.531 1 95.25 550 GLU A O 1
ATOM 4483 N N . ASN A 1 551 ? -13.523 4.051 25.516 1 95.56 551 ASN A N 1
ATOM 4484 C CA . ASN A 1 551 ? -12.18 4.609 25.359 1 95.56 551 ASN A CA 1
ATOM 4485 C C . ASN A 1 551 ? -12.188 5.832 24.453 1 95.56 551 ASN A C 1
ATOM 4487 O O . ASN A 1 551 ? -11.5 6.816 24.719 1 95.56 551 ASN A O 1
ATOM 4491 N N . TRP A 1 552 ? -12.922 5.688 23.375 1 93.44 552 TRP A N 1
ATOM 4492 C CA . TRP A 1 552 ? -13.039 6.777 22.406 1 93.44 552 TRP A CA 1
ATOM 4493 C C . TRP A 1 552 ? -13.617 8.023 23.062 1 93.44 552 TRP A C 1
ATOM 4495 O O . TRP A 1 552 ? -13.055 9.117 22.938 1 93.44 552 TRP A O 1
ATOM 4505 N N . VAL A 1 553 ? -14.641 7.891 23.812 1 92.94 553 VAL A N 1
ATOM 4506 C CA . VAL A 1 553 ? -15.297 9.008 24.484 1 92.94 553 VAL A CA 1
ATOM 4507 C C . VAL A 1 553 ? -14.367 9.586 25.547 1 92.94 553 VAL A C 1
ATOM 4509 O O . VAL A 1 553 ? -14.25 10.805 25.672 1 92.94 553 VAL A O 1
ATOM 4512 N N . SER A 1 554 ? -13.734 8.68 26.25 1 91.81 554 SER A N 1
ATOM 4513 C CA . SER A 1 554 ? -12.805 9.117 27.281 1 91.81 554 SER A CA 1
ATOM 4514 C C . SER A 1 554 ? -11.68 9.961 26.703 1 91.81 554 SER A C 1
ATOM 4516 O O . SER A 1 554 ? -11.305 10.992 27.266 1 91.81 554 SER A O 1
ATOM 4518 N N . ALA A 1 555 ? -11.18 9.508 25.625 1 92.38 555 ALA A N 1
ATOM 4519 C CA . ALA A 1 555 ? -10.07 10.211 24.984 1 92.38 555 ALA A CA 1
ATOM 4520 C C . ALA A 1 555 ? -10.523 11.562 24.438 1 92.38 555 ALA A C 1
ATOM 4522 O O . ALA A 1 555 ? -9.805 12.562 24.562 1 92.38 555 ALA A O 1
ATOM 4523 N N . ILE A 1 556 ? -11.672 11.625 23.859 1 90.5 556 ILE A N 1
ATOM 4524 C CA . ILE A 1 556 ? -12.195 12.875 23.328 1 90.5 556 ILE A CA 1
ATOM 4525 C C . ILE A 1 556 ? -12.43 13.867 24.469 1 90.5 556 ILE A C 1
ATOM 4527 O O . ILE A 1 556 ? -12.102 15.047 24.344 1 90.5 556 ILE A O 1
ATOM 4531 N N . GLU A 1 557 ? -13.008 13.375 25.484 1 88.38 557 GLU A N 1
ATOM 4532 C CA . GLU A 1 557 ? -13.258 14.227 26.625 1 88.38 557 GLU A CA 1
ATOM 4533 C C . GLU A 1 557 ? -11.953 14.789 27.203 1 88.38 557 GLU A C 1
ATOM 4535 O O . GLU A 1 557 ? -11.914 15.922 27.688 1 88.38 557 GLU A O 1
ATOM 4540 N N . PHE A 1 558 ? -11.008 14 27.203 1 87.38 558 PHE A N 1
ATOM 4541 C CA . PHE A 1 558 ? -9.695 14.43 27.656 1 87.38 558 PHE A CA 1
ATOM 4542 C C . PHE A 1 558 ? -9.164 15.555 26.766 1 87.38 558 PHE A C 1
ATOM 4544 O O . PHE A 1 558 ? -8.688 16.578 27.281 1 87.38 558 PHE A O 1
ATOM 4551 N N . LEU A 1 559 ? -9.227 15.367 25.5 1 86.12 559 LEU A N 1
ATOM 4552 C CA . LEU A 1 559 ? -8.758 16.375 24.562 1 86.12 559 LEU A CA 1
ATOM 4553 C C . LEU A 1 559 ? -9.578 17.656 24.688 1 86.12 559 LEU A C 1
ATOM 4555 O O . LEU A 1 559 ? -9.031 18.766 24.578 1 86.12 559 LEU A O 1
ATOM 4559 N N . MET A 1 560 ? -10.82 17.453 24.922 1 84.56 560 MET A N 1
ATOM 4560 C CA . MET A 1 560 ? -11.719 18.594 25.062 1 84.56 560 MET A CA 1
ATOM 4561 C C . MET A 1 560 ? -11.391 19.391 26.312 1 84.56 560 MET A C 1
ATOM 4563 O O . MET A 1 560 ? -11.5 20.625 26.328 1 84.56 560 MET A O 1
ATOM 4567 N N . LYS A 1 561 ? -11.109 18.703 27.297 1 80.06 561 LYS A N 1
ATOM 4568 C CA . LYS A 1 561 ? -10.734 19.359 28.547 1 80.06 561 LYS A CA 1
ATOM 4569 C C . LYS A 1 561 ? -9.555 20.312 28.328 1 80.06 561 LYS A C 1
ATOM 4571 O O . LYS A 1 561 ? -9.594 21.469 28.766 1 80.06 561 LYS A O 1
ATOM 4576 N N . ASP A 1 562 ? -8.602 19.797 27.688 1 75.81 562 ASP A N 1
ATOM 4577 C CA . ASP A 1 562 ? -7.43 20.609 27.391 1 75.81 562 ASP A CA 1
ATOM 4578 C C . ASP A 1 562 ? -7.797 21.828 26.531 1 75.81 562 ASP A C 1
ATOM 4580 O O . ASP A 1 562 ? -7.363 22.938 26.812 1 75.81 562 ASP A O 1
ATOM 4584 N N . ARG A 1 563 ? -8.617 21.641 25.625 1 81.25 563 ARG A N 1
ATOM 4585 C CA . ARG A 1 563 ? -9.016 22.688 24.703 1 81.25 563 ARG A CA 1
ATOM 4586 C C . ARG A 1 563 ? -9.828 23.766 25.422 1 81.25 563 ARG A C 1
ATOM 4588 O O . ARG A 1 563 ? -9.57 24.953 25.25 1 81.25 563 ARG A O 1
ATOM 4595 N N . LEU A 1 564 ? -10.75 23.375 26.234 1 84.5 564 LEU A N 1
ATOM 4596 C CA . LEU A 1 564 ? -11.664 24.297 26.891 1 84.5 564 LEU A CA 1
ATOM 4597 C C . LEU A 1 564 ? -10.922 25.172 27.906 1 84.5 564 LEU A C 1
ATOM 4599 O O . LEU A 1 564 ? -11.336 26.312 28.172 1 84.5 564 LEU A O 1
ATOM 4603 N N . GLN A 1 565 ? -9.852 24.734 28.312 1 78.19 565 GLN A N 1
ATOM 4604 C CA . GLN A 1 565 ? -9.094 25.5 29.297 1 78.19 565 GLN A CA 1
ATOM 4605 C C . GLN A 1 565 ? -8.203 26.547 28.641 1 78.19 565 GLN A C 1
ATOM 4607 O O . GLN A 1 565 ? -7.742 27.484 29.281 1 78.19 565 GLN A O 1
ATOM 4612 N N . THR A 1 566 ? -8.07 26.438 27.422 1 78.88 566 THR A N 1
ATOM 4613 C CA . THR A 1 566 ? -7.105 27.266 26.719 1 78.88 566 THR A CA 1
ATOM 4614 C C . THR A 1 566 ? -7.684 28.656 26.469 1 78.88 566 THR A C 1
ATOM 4616 O O . THR A 1 566 ? -6.938 29.609 26.188 1 78.88 566 THR A O 1
ATOM 4619 N N . TRP A 1 567 ? -8.977 28.875 26.594 1 79.38 567 TRP A N 1
ATOM 4620 C CA . TRP A 1 567 ? -9.508 30.156 26.156 1 79.38 567 TRP A CA 1
ATOM 4621 C C . TRP A 1 567 ? -9.234 31.25 27.203 1 79.38 567 TRP A C 1
ATOM 4623 O O . TRP A 1 567 ? -9.391 32.438 26.922 1 79.38 567 TRP A O 1
ATOM 4633 N N . ARG A 1 568 ? -8.734 30.812 28.375 1 75.25 568 ARG A N 1
ATOM 4634 C CA . ARG A 1 568 ? -8.445 31.781 29.422 1 75.25 568 ARG A CA 1
ATOM 4635 C C . ARG A 1 568 ? -6.941 31.922 29.656 1 75.25 568 ARG A C 1
ATOM 4637 O O . ARG A 1 568 ? -6.508 32.531 30.625 1 75.25 568 ARG A O 1
ATOM 4644 N N . VAL A 1 569 ? -6.234 31.203 28.906 1 71.69 569 VAL A N 1
ATOM 4645 C CA . VAL A 1 569 ? -4.801 31.219 29.172 1 71.69 569 VAL A CA 1
ATOM 4646 C C . VAL A 1 569 ? -4.051 31.781 27.969 1 71.69 569 VAL A C 1
ATOM 4648 O O . VAL A 1 569 ? -4.57 31.766 26.844 1 71.69 569 VAL A O 1
ATOM 4651 N N . LYS A 1 570 ? -2.861 32.344 28.328 1 70.56 570 LYS A N 1
ATOM 4652 C CA . LYS A 1 570 ? -1.998 32.875 27.281 1 70.56 570 LYS A CA 1
ATOM 4653 C C . LYS A 1 570 ? -1.579 31.766 26.297 1 70.56 570 LYS A C 1
ATOM 4655 O O . LYS A 1 570 ? -1.312 30.641 26.703 1 70.56 570 LYS A O 1
ATOM 4660 N N . ASN A 1 571 ? -1.67 32.25 25.141 1 65.31 571 ASN A N 1
ATOM 4661 C CA . ASN A 1 571 ? -1.256 31.328 24.094 1 65.31 571 ASN A CA 1
ATOM 4662 C C . ASN A 1 571 ? 0.213 30.938 24.25 1 65.31 571 ASN A C 1
ATOM 4664 O O . ASN A 1 571 ? 1.085 31.812 24.297 1 65.31 571 ASN A O 1
ATOM 4668 N N . GLU A 1 572 ? 0.457 29.797 24.859 1 60.41 572 GLU A N 1
ATOM 4669 C CA . GLU A 1 572 ? 1.836 29.312 24.891 1 60.41 572 GLU A CA 1
ATOM 4670 C C . GLU A 1 572 ? 2.213 28.609 23.594 1 60.41 572 GLU A C 1
ATOM 4672 O O . GLU A 1 572 ? 1.351 28.344 22.75 1 60.41 572 GLU A O 1
ATOM 4677 N N . LYS A 1 573 ? 3.564 28.469 23.484 1 58.56 573 LYS A N 1
ATOM 4678 C CA . LYS A 1 573 ? 4.125 27.781 22.328 1 58.56 573 LYS A CA 1
ATOM 4679 C C . LYS A 1 573 ? 3.545 26.375 22.188 1 58.56 573 LYS A C 1
ATOM 4681 O O . LYS A 1 573 ? 3.588 25.594 23.141 1 58.56 573 LYS A O 1
ATOM 4686 N N . TYR A 1 574 ? 2.678 26.328 21.125 1 67.56 574 TYR A N 1
ATOM 4687 C CA . TYR A 1 574 ? 2.016 25.047 20.984 1 67.56 574 TYR A CA 1
ATOM 4688 C C . TYR A 1 574 ? 2.449 24.344 19.703 1 67.56 574 TYR A C 1
ATOM 4690 O O . TYR A 1 574 ? 2.771 25.016 18.703 1 67.56 574 TYR A O 1
ATOM 4698 N N . TRP A 1 575 ? 2.758 23.047 19.875 1 73.75 575 TRP A N 1
ATOM 4699 C CA . TRP A 1 575 ? 2.93 22.188 18.703 1 73.75 575 TRP A CA 1
ATOM 4700 C C . TRP A 1 575 ? 1.609 22.016 17.953 1 73.75 575 TRP A C 1
ATOM 4702 O O . TRP A 1 575 ? 0.646 21.484 18.516 1 73.75 575 TRP A O 1
ATOM 4712 N N . ASP A 1 576 ? 1.528 22.516 16.797 1 71.12 576 ASP A N 1
ATOM 4713 C CA . ASP A 1 576 ? 0.296 22.516 16.016 1 71.12 576 ASP A CA 1
ATOM 4714 C C . ASP A 1 576 ? 0.161 21.203 15.227 1 71.12 576 ASP A C 1
ATOM 4716 O O . ASP A 1 576 ? -0.926 20.875 14.75 1 71.12 576 ASP A O 1
ATOM 4720 N N . MET A 1 577 ? 1.255 20.516 15.094 1 81.25 577 MET A N 1
ATOM 4721 C CA . MET A 1 577 ? 1.24 19.25 14.367 1 81.25 577 MET A CA 1
ATOM 4722 C C . MET A 1 577 ? 1.866 18.141 15.203 1 81.25 577 MET A C 1
ATOM 4724 O O . MET A 1 577 ? 2.82 18.375 15.945 1 81.25 577 MET A O 1
ATOM 4728 N N . ASP A 1 578 ? 1.316 16.969 14.938 1 85.38 578 ASP A N 1
ATOM 4729 C CA . ASP A 1 578 ? 1.9 15.805 15.602 1 85.38 578 ASP A CA 1
ATOM 4730 C C . ASP A 1 578 ? 3.289 15.5 15.047 1 85.38 578 ASP A C 1
ATOM 4732 O O . ASP A 1 578 ? 3.523 15.625 13.844 1 85.38 578 ASP A O 1
ATOM 4736 N N . PRO A 1 579 ? 4.148 15.086 15.898 1 92.19 579 PRO A N 1
ATOM 4737 C CA . PRO A 1 579 ? 5.496 14.734 15.453 1 92.19 579 PRO A CA 1
ATOM 4738 C C . PRO A 1 579 ? 5.492 13.648 14.375 1 92.19 579 PRO A C 1
ATOM 4740 O O . PRO A 1 579 ? 6.484 13.477 13.664 1 92.19 579 PRO A O 1
ATOM 4743 N N . THR A 1 580 ? 4.367 12.977 14.148 1 92 580 THR A N 1
ATOM 4744 C CA . THR A 1 580 ? 4.289 11.844 13.242 1 92 580 THR A CA 1
ATOM 4745 C C . THR A 1 580 ? 3.838 12.289 11.852 1 92 580 THR A C 1
ATOM 4747 O O . THR A 1 580 ? 3.744 11.477 10.93 1 92 580 THR A O 1
ATOM 4750 N N . GLU A 1 581 ? 3.625 13.531 11.648 1 91.06 581 GLU A N 1
ATOM 4751 C CA . GLU A 1 581 ? 3.15 14.047 10.367 1 91.06 581 GLU A CA 1
ATOM 4752 C C . GLU A 1 581 ? 4.316 14.422 9.461 1 91.06 581 GLU A C 1
ATOM 4754 O O . GLU A 1 581 ? 5.246 15.109 9.883 1 91.06 581 GLU A O 1
ATOM 4759 N N . VAL A 1 582 ? 4.266 13.93 8.273 1 94.38 582 VAL A N 1
ATOM 4760 C CA . VAL A 1 582 ? 5.262 14.305 7.273 1 94.38 582 VAL A CA 1
ATOM 4761 C C . VAL A 1 582 ? 4.828 15.586 6.566 1 94.38 582 VAL A C 1
ATOM 4763 O O . VAL A 1 582 ? 4.277 15.539 5.461 1 94.38 582 VAL A O 1
ATOM 4766 N N . ASN A 1 583 ? 5.137 16.609 7.203 1 93.19 583 ASN A N 1
ATOM 4767 C CA . ASN A 1 583 ? 4.777 17.938 6.754 1 93.19 583 ASN A CA 1
ATOM 4768 C C . ASN A 1 583 ? 5.57 19.016 7.5 1 93.19 583 ASN A C 1
ATOM 4770 O O . ASN A 1 583 ? 6.301 18.703 8.445 1 93.19 583 ASN A O 1
ATOM 4774 N N . ALA A 1 584 ? 5.594 20.188 7 1 94.88 584 ALA A N 1
ATOM 4775 C CA . ALA A 1 584 ? 6.078 21.391 7.66 1 94.88 584 ALA A CA 1
ATOM 4776 C C . ALA A 1 584 ? 5.16 22.578 7.371 1 94.88 584 ALA A C 1
ATOM 4778 O O . ALA A 1 584 ? 4.496 22.625 6.332 1 94.88 584 ALA A O 1
ATOM 4779 N N . PHE A 1 585 ? 5.066 23.469 8.359 1 91.31 585 PHE A N 1
ATOM 4780 C CA . PHE A 1 585 ? 4.195 24.578 8.023 1 91.31 585 PHE A CA 1
ATOM 4781 C C . PHE A 1 585 ? 4.555 25.812 8.852 1 91.31 585 PHE A C 1
ATOM 4783 O O . PHE A 1 585 ? 5.176 25.688 9.906 1 91.31 585 PHE A O 1
ATOM 4790 N N . ASN A 1 586 ? 4.305 26.938 8.297 1 93.94 586 ASN A N 1
ATOM 4791 C CA . ASN A 1 586 ? 4.379 28.234 8.953 1 93.94 586 ASN A CA 1
ATOM 4792 C C . ASN A 1 586 ? 3.068 28.594 9.648 1 93.94 586 ASN A C 1
ATOM 4794 O O . ASN A 1 586 ? 1.991 28.406 9.078 1 93.94 586 ASN A O 1
ATOM 4798 N N . VAL A 1 587 ? 3.225 29 10.844 1 89.62 587 VAL A N 1
ATOM 4799 C CA . VAL A 1 587 ? 2.064 29.469 11.602 1 89.62 587 VAL A CA 1
ATOM 4800 C C . VAL A 1 587 ? 2.072 31 11.664 1 89.62 587 VAL A C 1
ATOM 4802 O O . VAL A 1 587 ? 2.592 31.578 12.625 1 89.62 587 VAL A O 1
ATOM 4805 N N . GLN A 1 588 ? 1.341 31.609 10.844 1 88 588 GLN A N 1
ATOM 4806 C CA . GLN A 1 588 ? 1.407 33.062 10.617 1 88 588 GLN A CA 1
ATOM 4807 C C . GLN A 1 588 ? 0.98 33.812 11.867 1 88 588 GLN A C 1
ATOM 4809 O O . GLN A 1 588 ? 1.625 34.812 12.258 1 88 588 GLN A O 1
ATOM 4814 N N . ASN A 1 589 ? -0.04 33.375 12.477 1 80.62 589 ASN A N 1
ATOM 4815 C CA . ASN A 1 589 ? -0.606 34.094 13.594 1 80.62 589 ASN A CA 1
ATOM 4816 C C . ASN A 1 589 ? 0.236 33.938 14.859 1 80.62 589 ASN A C 1
ATOM 4818 O O . ASN A 1 589 ? -0.056 34.562 15.891 1 80.62 589 ASN A O 1
ATOM 4822 N N . ARG A 1 590 ? 1.302 33.219 14.812 1 83.75 590 ARG A N 1
ATOM 4823 C CA . ARG A 1 590 ? 2.232 33.094 15.93 1 83.75 590 ARG A CA 1
ATOM 4824 C C . ARG A 1 590 ? 3.652 33.438 15.508 1 83.75 590 ARG A C 1
ATOM 4826 O O . ARG A 1 590 ? 4.578 33.406 16.312 1 83.75 590 ARG A O 1
ATOM 4833 N N . ASN A 1 591 ? 3.814 33.781 14.297 1 89.94 591 ASN A N 1
ATOM 4834 C CA . ASN A 1 591 ? 5.137 34.031 13.734 1 89.94 591 ASN A CA 1
ATOM 4835 C C . ASN A 1 591 ? 6.105 32.875 14.078 1 89.94 591 ASN A C 1
ATOM 4837 O O . ASN A 1 591 ? 7.156 33.125 14.68 1 89.94 591 ASN A O 1
ATOM 4841 N N . ALA A 1 592 ? 5.688 31.672 13.672 1 91.38 592 ALA A N 1
ATOM 4842 C CA . ALA A 1 592 ? 6.457 30.484 14.016 1 91.38 592 ALA A CA 1
ATOM 4843 C C . ALA A 1 592 ? 6.48 29.484 12.852 1 91.38 592 ALA A C 1
ATOM 4845 O O . ALA A 1 592 ? 5.633 29.547 11.961 1 91.38 592 ALA A O 1
ATOM 4846 N N . ILE A 1 593 ? 7.492 28.625 12.844 1 94.69 593 ILE A N 1
ATOM 4847 C CA . ILE A 1 593 ? 7.562 27.516 11.914 1 94.69 593 ILE A CA 1
ATOM 4848 C C . ILE A 1 593 ? 7.578 26.203 12.695 1 94.69 593 ILE A C 1
ATOM 4850 O O . ILE A 1 593 ? 8.227 26.094 13.742 1 94.69 593 ILE A O 1
ATOM 4854 N N . ASN A 1 594 ? 6.793 25.25 12.258 1 93.94 594 ASN A N 1
ATOM 4855 C CA . ASN A 1 594 ? 6.719 23.922 12.852 1 93.94 594 ASN A CA 1
ATOM 4856 C C . ASN A 1 594 ? 7.289 22.859 11.922 1 93.94 594 ASN A C 1
ATOM 4858 O O . ASN A 1 594 ? 6.809 22.688 10.797 1 93.94 594 ASN A O 1
ATOM 4862 N N . ILE A 1 595 ? 8.289 22.094 12.367 1 96.19 595 ILE A N 1
ATOM 4863 C CA . ILE A 1 595 ? 8.953 21.062 11.586 1 96.19 595 ILE A CA 1
ATOM 4864 C C . ILE A 1 595 ? 8.992 19.766 12.391 1 96.19 595 ILE A C 1
ATOM 4866 O O . ILE A 1 595 ? 9.992 19.453 13.039 1 96.19 595 ILE A O 1
ATOM 4870 N N . PRO A 1 596 ? 8.016 18.891 12.234 1 94.75 596 PRO A N 1
ATOM 4871 C CA . PRO A 1 596 ? 7.973 17.641 12.992 1 94.75 596 PRO A CA 1
ATOM 4872 C C . PRO A 1 596 ? 9.109 16.688 12.625 1 94.75 596 PRO A C 1
ATOM 4874 O O . PRO A 1 596 ? 9.641 16.75 11.516 1 94.75 596 PRO A O 1
ATOM 4877 N N . VAL A 1 597 ? 9.406 15.828 13.492 1 95.19 597 VAL A N 1
ATOM 4878 C CA . VAL A 1 597 ? 10.523 14.906 13.328 1 95.19 597 VAL A CA 1
ATOM 4879 C C . VAL A 1 597 ? 10.266 13.977 12.141 1 95.19 597 VAL A C 1
ATOM 4881 O O . VAL A 1 597 ? 11.203 13.531 11.477 1 95.19 597 VAL A O 1
ATOM 4884 N N . ALA A 1 598 ? 9.055 13.734 11.773 1 94.38 598 ALA A N 1
ATOM 4885 C CA . ALA A 1 598 ? 8.695 12.781 10.719 1 94.38 598 ALA A CA 1
ATOM 4886 C C . ALA A 1 598 ? 9.227 13.234 9.367 1 94.38 598 ALA A C 1
ATOM 4888 O O . ALA A 1 598 ? 9.555 12.406 8.508 1 94.38 598 ALA A O 1
ATOM 4889 N N . ILE A 1 599 ? 9.32 14.562 9.117 1 96.75 599 ILE A N 1
ATOM 4890 C CA . ILE A 1 599 ? 9.805 15.055 7.836 1 96.75 599 ILE A CA 1
ATOM 4891 C C . ILE A 1 599 ? 11.328 15.148 7.863 1 96.75 599 ILE A C 1
ATOM 4893 O O . ILE A 1 599 ? 11.969 15.219 6.812 1 96.75 599 ILE A O 1
ATOM 4897 N N . ILE A 1 600 ? 11.914 15.148 9.109 1 97 600 ILE A N 1
ATOM 4898 C CA . ILE A 1 600 ? 13.367 15.227 9.258 1 97 600 ILE A CA 1
ATOM 4899 C C . ILE A 1 600 ? 13.969 13.828 9.172 1 97 600 ILE A C 1
ATOM 4901 O O . ILE A 1 600 ? 14.695 13.398 10.07 1 97 600 ILE A O 1
ATOM 4905 N N . GLN A 1 601 ? 13.672 13.141 8.211 1 93.88 601 GLN A N 1
ATOM 4906 C CA . GLN A 1 601 ? 14.117 11.781 7.902 1 93.88 601 GLN A CA 1
ATOM 4907 C C . GLN A 1 601 ? 14.211 11.57 6.395 1 93.88 601 GLN A C 1
ATOM 4909 O O . GLN A 1 601 ? 13.82 12.438 5.609 1 93.88 601 GLN A O 1
ATOM 4914 N N . TYR A 1 602 ? 14.852 10.438 5.934 1 94.94 602 TYR A N 1
ATOM 4915 C CA . TYR A 1 602 ? 14.836 10.055 4.523 1 94.94 602 TYR A CA 1
ATOM 4916 C C . TYR A 1 602 ? 13.414 9.969 3.998 1 94.94 602 TYR A C 1
ATOM 4918 O O . TYR A 1 602 ? 12.523 9.445 4.68 1 94.94 602 TYR A O 1
ATOM 4926 N N . PRO A 1 603 ? 13.156 10.641 2.939 1 96.56 603 PRO A N 1
ATOM 4927 C CA . PRO A 1 603 ? 14.102 11.086 1.916 1 96.56 603 PRO A CA 1
ATOM 4928 C C . PRO A 1 603 ? 14.312 12.602 1.924 1 96.56 603 PRO A C 1
ATOM 4930 O O . PRO A 1 603 ? 14.742 13.172 0.917 1 96.56 603 PRO A O 1
ATOM 4933 N N . PHE A 1 604 ? 13.969 13.242 2.992 1 98.25 604 PHE A N 1
ATOM 4934 C CA . PHE A 1 604 ? 14.07 14.695 3.018 1 98.25 604 PHE A CA 1
ATOM 4935 C C . PHE A 1 604 ? 15.344 15.141 3.734 1 98.25 604 PHE A C 1
ATOM 4937 O O . PHE A 1 604 ? 15.805 16.266 3.549 1 98.25 604 PHE A O 1
ATOM 4944 N N . TYR A 1 605 ? 15.789 14.281 4.539 1 97.75 605 TYR A N 1
ATOM 4945 C CA . TYR A 1 605 ? 17.016 14.5 5.309 1 97.75 605 TYR A CA 1
ATOM 4946 C C . TYR A 1 605 ? 17.766 13.188 5.508 1 97.75 605 TYR A C 1
ATOM 4948 O O . TYR A 1 605 ? 17.328 12.133 5.051 1 97.75 605 TYR A O 1
ATOM 4956 N N . PHE A 1 606 ? 19 13.258 6.059 1 96.75 606 PHE A N 1
ATOM 4957 C CA . PHE A 1 606 ? 19.891 12.109 6.164 1 96.75 606 PHE A CA 1
ATOM 4958 C C . PHE A 1 606 ? 20.234 11.555 4.785 1 96.75 606 PHE A C 1
ATOM 4960 O O . PHE A 1 606 ? 20.062 10.359 4.535 1 96.75 606 PHE A O 1
ATOM 4967 N N . LEU A 1 607 ? 20.703 12.445 3.959 1 98.25 607 LEU A N 1
ATOM 4968 C CA . LEU A 1 607 ? 20.938 12.086 2.564 1 98.25 607 LEU A CA 1
ATOM 4969 C C . LEU A 1 607 ? 22.422 11.875 2.293 1 98.25 607 LEU A C 1
ATOM 4971 O O . LEU A 1 607 ? 22.812 11.602 1.156 1 98.25 607 LEU A O 1
ATOM 4975 N N . GLY A 1 608 ? 23.25 12.047 3.311 1 97.19 608 GLY A N 1
ATOM 4976 C CA . GLY A 1 608 ? 24.672 11.742 3.205 1 97.19 608 GLY A CA 1
ATOM 4977 C C . GLY A 1 608 ? 25.516 12.977 2.988 1 97.19 608 GLY A C 1
ATOM 4978 O O . GLY A 1 608 ? 26.453 13.234 3.75 1 97.19 608 GLY A O 1
ATOM 4979 N N . LEU A 1 609 ? 25.125 13.805 2.004 1 97.94 609 LEU A N 1
ATOM 4980 C CA . LEU A 1 609 ? 25.828 15.039 1.695 1 97.94 609 LEU A CA 1
ATOM 4981 C C . LEU A 1 609 ? 25 16.25 2.088 1 97.94 609 LEU A C 1
ATOM 4983 O O . LEU A 1 609 ? 23.766 16.25 1.933 1 97.94 609 LEU A O 1
ATOM 4987 N N . GLU A 1 610 ? 25.641 17.281 2.533 1 98.31 610 GLU A N 1
ATOM 4988 C CA . GLU A 1 610 ? 24.938 18.516 2.871 1 98.31 610 GLU A CA 1
ATOM 4989 C C . GLU A 1 610 ? 24.344 19.156 1.628 1 98.31 610 GLU A C 1
ATOM 4991 O O . GLU A 1 610 ? 23.281 19.781 1.693 1 98.31 610 GLU A O 1
ATOM 4996 N N . ALA A 1 611 ? 25 18.969 0.455 1 98.75 611 ALA A N 1
ATOM 4997 C CA . ALA A 1 611 ? 24.406 19.453 -0.792 1 98.75 611 ALA A CA 1
ATOM 4998 C C . ALA A 1 611 ? 22.984 18.906 -0.978 1 98.75 611 ALA A C 1
ATOM 5000 O O . ALA A 1 611 ? 22.078 19.656 -1.354 1 98.75 611 ALA A O 1
ATOM 5001 N N . LEU A 1 612 ? 22.844 17.625 -0.718 1 98.81 612 LEU A N 1
ATOM 5002 C CA . LEU A 1 612 ? 21.547 16.984 -0.858 1 98.81 612 LEU A CA 1
ATOM 5003 C C . LEU A 1 612 ? 20.594 17.422 0.249 1 98.81 612 LEU A C 1
ATOM 5005 O O . LEU A 1 612 ? 19.422 17.688 -0.006 1 98.81 612 LEU A O 1
ATOM 5009 N N . ASN A 1 613 ? 21.094 17.547 1.492 1 98.81 613 ASN A N 1
ATOM 5010 C CA . ASN A 1 613 ? 20.281 17.953 2.627 1 98.81 613 ASN A CA 1
ATOM 5011 C C . ASN A 1 613 ? 19.734 19.359 2.449 1 98.81 613 ASN A C 1
ATOM 5013 O O . ASN A 1 613 ? 18.562 19.625 2.723 1 98.81 613 ASN A O 1
ATOM 5017 N N . TYR A 1 614 ? 20.609 20.297 2.018 1 98.88 614 TYR A N 1
ATOM 5018 C CA . TYR A 1 614 ? 20.156 21.656 1.797 1 98.88 614 TYR A CA 1
ATOM 5019 C C . TYR A 1 614 ? 19.172 21.734 0.639 1 98.88 614 TYR A C 1
ATOM 5021 O O . TYR A 1 614 ? 18.234 22.547 0.663 1 98.88 614 TYR A O 1
ATOM 5029 N N . GLY A 1 615 ? 19.375 20.906 -0.372 1 98.75 615 GLY A N 1
ATOM 5030 C CA . GLY A 1 615 ? 18.484 20.906 -1.523 1 98.75 615 GLY A CA 1
ATOM 5031 C C . GLY A 1 615 ? 17.109 20.344 -1.215 1 98.75 615 GLY A C 1
ATOM 5032 O O . GLY A 1 615 ? 16.125 20.656 -1.903 1 98.75 615 GLY A O 1
ATOM 5033 N N . ALA A 1 616 ? 17.031 19.531 -0.19 1 98.62 616 ALA A N 1
ATOM 5034 C CA . ALA A 1 616 ? 15.766 18.922 0.202 1 98.62 616 ALA A CA 1
ATOM 5035 C C . ALA A 1 616 ? 15.195 19.594 1.449 1 98.62 616 ALA A C 1
ATOM 5037 O O . ALA A 1 616 ? 14.477 20.594 1.352 1 98.62 616 ALA A O 1
ATOM 5038 N N . LEU A 1 617 ? 15.688 19.234 2.611 1 98.75 617 LEU A N 1
ATOM 5039 C CA . LEU A 1 617 ? 15.172 19.812 3.848 1 98.75 617 LEU A CA 1
ATOM 5040 C C . LEU A 1 617 ? 15.469 21.312 3.904 1 98.75 617 LEU A C 1
ATOM 5042 O O . LEU A 1 617 ? 14.664 22.078 4.438 1 98.75 617 LEU A O 1
ATOM 5046 N N . GLY A 1 618 ? 16.641 21.719 3.406 1 98.81 618 GLY A N 1
ATOM 5047 C CA . GLY A 1 618 ? 16.969 23.141 3.387 1 98.81 618 GLY A CA 1
ATOM 5048 C C . GLY A 1 618 ? 15.93 23.969 2.656 1 98.81 618 GLY A C 1
ATOM 5049 O O . GLY A 1 618 ? 15.555 25.047 3.121 1 98.81 618 GLY A O 1
ATOM 5050 N N . GLU A 1 619 ? 15.57 23.469 1.497 1 98.62 619 GLU A N 1
ATOM 5051 C CA . GLU A 1 619 ? 14.523 24.172 0.755 1 98.62 619 GLU A CA 1
ATOM 5052 C C . GLU A 1 619 ? 13.219 24.219 1.551 1 98.62 619 GLU A C 1
ATOM 5054 O O . GLU A 1 619 ? 12.531 25.25 1.556 1 98.62 619 GLU A O 1
ATOM 5059 N N . ILE A 1 620 ? 12.805 23.141 2.213 1 98.5 620 ILE A N 1
ATOM 5060 C CA . ILE A 1 620 ? 11.586 23.094 3.016 1 98.5 620 ILE A CA 1
ATOM 5061 C C . ILE A 1 620 ? 11.656 24.156 4.121 1 98.5 620 ILE A C 1
ATOM 5063 O O . ILE A 1 620 ? 10.68 24.859 4.371 1 98.5 620 ILE A O 1
ATOM 5067 N N . LEU A 1 621 ? 12.82 24.234 4.773 1 98.56 621 LEU A N 1
ATOM 5068 C CA . LEU A 1 621 ? 13.016 25.203 5.84 1 98.56 621 LEU A CA 1
ATOM 5069 C C . LEU A 1 621 ? 12.906 26.625 5.297 1 98.56 621 LEU A C 1
ATOM 5071 O O . LEU A 1 621 ? 12.242 27.484 5.895 1 98.56 621 LEU A O 1
ATOM 5075 N N . GLY A 1 622 ? 13.594 26.859 4.191 1 98.56 622 GLY A N 1
ATOM 5076 C CA . GLY A 1 622 ? 13.492 28.172 3.553 1 98.56 622 GLY A CA 1
ATOM 5077 C C . GLY A 1 622 ? 12.086 28.5 3.096 1 98.56 622 GLY A C 1
ATOM 5078 O O . GLY A 1 622 ? 11.641 29.641 3.203 1 98.56 622 GLY A O 1
ATOM 5079 N N . HIS A 1 623 ? 11.398 27.484 2.543 1 98.38 623 HIS A N 1
ATOM 5080 C CA . HIS A 1 623 ? 10.016 27.594 2.111 1 98.38 623 HIS A CA 1
ATOM 5081 C C . HIS A 1 623 ? 9.117 28.062 3.254 1 98.38 623 HIS A C 1
ATOM 5083 O O . HIS A 1 623 ? 8.352 29.016 3.1 1 98.38 623 HIS A O 1
ATOM 5089 N N . GLU A 1 624 ? 9.258 27.406 4.41 1 97.94 624 GLU A N 1
ATOM 5090 C CA . GLU A 1 624 ? 8.43 27.734 5.566 1 97.94 624 GLU A CA 1
ATOM 5091 C C . GLU A 1 624 ? 8.789 29.109 6.125 1 97.94 624 GLU A C 1
ATOM 5093 O O . GLU A 1 624 ? 7.914 29.844 6.602 1 97.94 624 GLU A O 1
ATOM 5098 N N . LEU A 1 625 ? 10.07 29.453 6.102 1 98.19 625 LEU A N 1
ATOM 5099 C CA . LEU A 1 625 ? 10.5 30.781 6.52 1 98.19 625 LEU A CA 1
ATOM 5100 C C . LEU A 1 625 ? 9.875 31.859 5.633 1 98.19 625 LEU A C 1
ATOM 5102 O O . LEU A 1 625 ? 9.352 32.875 6.129 1 98.19 625 LEU A O 1
ATOM 5106 N N . THR A 1 626 ? 9.875 31.625 4.367 1 98.19 626 THR A N 1
ATOM 5107 C CA . THR A 1 626 ? 9.398 32.594 3.387 1 98.19 626 THR A CA 1
ATOM 5108 C C . THR A 1 626 ? 7.891 32.812 3.527 1 98.19 626 THR A C 1
ATOM 5110 O O . THR A 1 626 ? 7.383 33.906 3.252 1 98.19 626 THR A O 1
ATOM 5113 N N . HIS A 1 627 ? 7.16 31.812 3.959 1 97.62 627 HIS A N 1
ATOM 5114 C CA . HIS A 1 627 ? 5.73 31.938 4.199 1 97.62 627 HIS A CA 1
ATOM 5115 C C . HIS A 1 627 ? 5.438 33.062 5.176 1 97.62 627 HIS A C 1
ATOM 5117 O O . HIS A 1 627 ? 4.348 33.656 5.16 1 97.62 627 HIS A O 1
ATOM 5123 N N . GLY A 1 628 ? 6.375 33.406 6.023 1 96.94 628 GLY A N 1
ATOM 5124 C CA . GLY A 1 628 ? 6.207 34.531 6.902 1 96.94 628 GLY A CA 1
ATOM 5125 C C . GLY A 1 628 ? 6.145 35.875 6.16 1 96.94 628 GLY A C 1
ATOM 5126 O O . GLY A 1 628 ? 5.715 36.875 6.719 1 96.94 628 GLY A O 1
ATOM 5127 N N . PHE A 1 629 ? 6.504 35.906 4.875 1 97.38 629 PHE A N 1
ATOM 5128 C CA . PHE A 1 629 ? 6.641 37.125 4.117 1 97.38 629 PHE A CA 1
ATOM 5129 C C . PHE A 1 629 ? 6.012 37 2.736 1 97.38 629 PHE A C 1
ATOM 5131 O O . PHE A 1 629 ? 6.355 37.719 1.812 1 97.38 629 PHE A O 1
ATOM 5138 N N . ASP A 1 630 ? 5.199 36 2.535 1 96.5 630 ASP A N 1
ATOM 5139 C CA . ASP A 1 630 ? 4.504 35.812 1.265 1 96.5 630 ASP A CA 1
ATOM 5140 C C . ASP A 1 630 ? 3.25 36.688 1.199 1 96.5 630 ASP A C 1
ATOM 5142 O O . ASP A 1 630 ? 3.148 37.688 1.9 1 96.5 630 ASP A O 1
ATOM 5146 N N . ASP A 1 631 ? 2.338 36.344 0.26 1 94.75 631 ASP A N 1
ATOM 5147 C CA . ASP A 1 631 ? 1.177 37.188 0.033 1 94.75 631 ASP A CA 1
ATOM 5148 C C . ASP A 1 631 ? 0.251 37.188 1.248 1 94.75 631 ASP A C 1
ATOM 5150 O O . ASP A 1 631 ? -0.456 38.188 1.493 1 94.75 631 ASP A O 1
ATOM 5154 N N . SER A 1 632 ? 0.296 36.125 2.041 1 93.06 632 SER A N 1
ATOM 5155 C CA . SER A 1 632 ? -0.508 36.031 3.258 1 93.06 632 SER A CA 1
ATOM 5156 C C . SER A 1 632 ? 0.307 36.438 4.484 1 93.06 632 SER A C 1
ATOM 5158 O O . SER A 1 632 ? -0.134 37.25 5.293 1 93.06 632 SER A O 1
ATOM 5160 N N . GLY A 1 633 ? 1.555 36 4.59 1 94.25 633 GLY A N 1
ATOM 5161 C CA . GLY A 1 633 ? 2.391 36.188 5.766 1 94.25 633 GLY A CA 1
ATOM 5162 C C . GLY A 1 633 ? 2.756 37.625 6.004 1 94.25 633 GLY A C 1
ATOM 5163 O O . GLY A 1 633 ? 2.959 38.031 7.148 1 94.25 633 GLY A O 1
ATOM 5164 N N . ARG A 1 634 ? 2.809 38.375 5.008 1 94 634 ARG A N 1
ATOM 5165 C CA . ARG A 1 634 ? 3.189 39.781 5.113 1 94 634 ARG A CA 1
ATOM 5166 C C . ARG A 1 634 ? 2.139 40.594 5.883 1 94 634 ARG A C 1
ATOM 5168 O O . ARG A 1 634 ? 2.408 41.688 6.34 1 94 634 ARG A O 1
ATOM 5175 N N . ASN A 1 635 ? 0.981 40.031 5.973 1 91.75 635 ASN A N 1
ATOM 5176 C CA . ASN A 1 635 ? -0.106 40.719 6.656 1 91.75 635 ASN A CA 1
ATOM 5177 C C . ASN A 1 635 ? -0.039 40.5 8.172 1 91.75 635 ASN A C 1
ATOM 5179 O O . ASN A 1 635 ? -0.854 41.062 8.914 1 91.75 635 ASN A O 1
ATOM 5183 N N . TYR A 1 636 ? 0.934 39.75 8.648 1 90.81 636 TYR A N 1
ATOM 5184 C CA . TYR A 1 636 ? 1.113 39.5 10.078 1 90.81 636 TYR A CA 1
ATOM 5185 C C . TYR A 1 636 ? 2.438 40.094 10.57 1 90.81 636 TYR A C 1
ATOM 5187 O O . TYR A 1 636 ? 3.477 39.906 9.93 1 90.81 636 TYR A O 1
ATOM 5195 N N . ASP A 1 637 ? 2.412 40.75 11.703 1 91.19 637 ASP A N 1
ATOM 5196 C CA . ASP A 1 637 ? 3.631 41.375 12.227 1 91.19 637 ASP A CA 1
ATOM 5197 C C . ASP A 1 637 ? 4.426 40.375 13.062 1 91.19 637 ASP A C 1
ATOM 5199 O O . ASP A 1 637 ? 4.125 39.188 13.055 1 91.19 637 ASP A O 1
ATOM 5203 N N . LYS A 1 638 ? 5.52 40.812 13.688 1 92.19 638 LYS A N 1
ATOM 5204 C CA . LYS A 1 638 ? 6.461 39.938 14.383 1 92.19 638 LYS A CA 1
ATOM 5205 C C . LYS A 1 638 ? 5.805 39.25 15.578 1 92.19 638 LYS A C 1
ATOM 5207 O O . LYS A 1 638 ? 6.324 38.25 16.094 1 92.19 638 LYS A O 1
ATOM 5212 N N . TYR A 1 639 ? 4.656 39.781 16.016 1 85.19 639 TYR A N 1
ATOM 5213 C CA . TYR A 1 639 ? 3.951 39.188 17.156 1 85.19 639 TYR A CA 1
ATOM 5214 C C . TYR A 1 639 ? 2.82 38.281 16.703 1 85.19 639 TYR A C 1
ATOM 5216 O O . TYR A 1 639 ? 2.119 37.688 17.531 1 85.19 639 TYR A O 1
ATOM 5224 N N . GLY A 1 640 ? 2.588 38.188 15.383 1 84.38 640 GLY A N 1
ATOM 5225 C CA . GLY A 1 640 ? 1.521 37.344 14.844 1 84.38 640 GLY A CA 1
ATOM 5226 C C . GLY A 1 640 ? 0.206 38.094 14.695 1 84.38 640 GLY A C 1
ATOM 5227 O O . GLY A 1 640 ? -0.823 37.5 14.391 1 84.38 640 GLY A O 1
ATOM 5228 N N . ASN A 1 641 ? 0.249 39.406 14.859 1 81.62 641 ASN A N 1
ATOM 5229 C CA . ASN A 1 641 ? -0.958 40.188 14.68 1 81.62 641 ASN A CA 1
ATOM 5230 C C . ASN A 1 641 ? -1.209 40.5 13.211 1 81.62 641 ASN A C 1
ATOM 5232 O O . ASN A 1 641 ? -0.277 40.844 12.469 1 81.62 641 ASN A O 1
ATOM 5236 N N . GLU A 1 642 ? -2.418 40.344 12.828 1 83.94 642 GLU A N 1
ATOM 5237 C CA . GLU A 1 642 ? -2.773 40.781 11.484 1 83.94 642 GLU A CA 1
ATOM 5238 C C . GLU A 1 642 ? -2.83 42.281 11.398 1 83.94 642 GLU A C 1
ATOM 5240 O O . GLU A 1 642 ? -3.752 42.906 11.93 1 83.94 642 GLU A O 1
ATOM 5245 N N . LYS A 1 643 ? -1.87 42.812 10.812 1 84.25 643 LYS A N 1
ATOM 5246 C CA . LYS A 1 643 ? -1.701 44.281 10.727 1 84.25 643 LYS A CA 1
ATOM 5247 C C . LYS A 1 643 ? -0.876 44.656 9.5 1 84.25 643 LYS A C 1
ATOM 5249 O O . LYS A 1 643 ? 0.041 43.938 9.109 1 84.25 643 LYS A O 1
ATOM 5254 N N . ARG A 1 644 ? -1.306 45.75 8.922 1 88.94 644 ARG A N 1
ATOM 5255 C CA . ARG A 1 644 ? -0.462 46.281 7.859 1 88.94 644 ARG A CA 1
ATOM 5256 C C . ARG A 1 644 ? 0.765 47 8.438 1 88.94 644 ARG A C 1
ATOM 5258 O O . ARG A 1 644 ? 0.642 48 9.117 1 88.94 644 ARG A O 1
ATOM 5265 N N . TRP A 1 645 ? 1.944 46.531 8.164 1 92.25 645 TRP A N 1
ATOM 5266 C CA . TRP A 1 645 ? 3.16 47.062 8.773 1 92.25 645 TRP A CA 1
ATOM 5267 C C . TRP A 1 645 ? 4.207 47.375 7.707 1 92.25 645 TRP A C 1
ATOM 5269 O O . TRP A 1 645 ? 5.309 47.812 8.023 1 92.25 645 TRP A O 1
ATOM 5279 N N . TRP A 1 646 ? 3.9 47.125 6.48 1 94.25 646 TRP A N 1
ATOM 5280 C CA . TRP A 1 646 ? 4.73 47.531 5.359 1 94.25 646 TRP A CA 1
ATOM 5281 C C . TRP A 1 646 ? 4.281 48.906 4.824 1 94.25 646 TRP A C 1
ATOM 5283 O O . TRP A 1 646 ? 3.094 49.219 4.867 1 94.25 646 TRP A O 1
ATOM 5293 N N . SER A 1 647 ? 5.238 49.625 4.227 1 94.94 647 SER A N 1
ATOM 5294 C CA . SER A 1 647 ? 4.883 50.906 3.609 1 94.94 647 SER A CA 1
ATOM 5295 C C . SER A 1 647 ? 4.09 50.688 2.324 1 94.94 647 SER A C 1
ATOM 5297 O O . SER A 1 647 ? 4.168 49.625 1.705 1 94.94 647 SER A O 1
ATOM 5299 N N . ASN A 1 648 ? 3.312 51.75 1.916 1 94.19 648 ASN A N 1
ATOM 5300 C CA . ASN A 1 648 ? 2.525 51.688 0.689 1 94.19 648 ASN A CA 1
ATOM 5301 C C . ASN A 1 648 ? 3.414 51.469 -0.536 1 94.19 648 ASN A C 1
ATOM 5303 O O . ASN A 1 648 ? 3.057 50.75 -1.454 1 94.19 648 ASN A O 1
ATOM 5307 N N . HIS A 1 649 ? 4.48 52.188 -0.538 1 94.5 649 HIS A N 1
ATOM 5308 C CA . HIS A 1 649 ? 5.418 52.031 -1.648 1 94.5 649 HIS A CA 1
ATOM 5309 C C . HIS A 1 649 ? 5.938 50.625 -1.76 1 94.5 649 HIS A C 1
ATOM 5311 O O . HIS A 1 649 ? 5.965 50.031 -2.852 1 94.5 649 HIS A O 1
ATOM 5317 N N . THR A 1 650 ? 6.402 50.125 -0.635 1 96.31 650 THR A N 1
ATOM 5318 C CA . THR A 1 650 ? 6.906 48.75 -0.607 1 96.31 650 THR A CA 1
ATOM 5319 C C . THR A 1 650 ? 5.824 47.781 -1.051 1 96.31 650 THR A C 1
ATOM 5321 O O . THR A 1 650 ? 6.102 46.844 -1.797 1 96.31 650 THR A O 1
ATOM 5324 N N . LEU A 1 651 ? 4.621 47.969 -0.656 1 96 651 LEU A N 1
ATOM 5325 C CA . LEU A 1 651 ? 3.508 47.094 -1.017 1 96 651 LEU A CA 1
ATOM 5326 C C . LEU A 1 651 ? 3.266 47.125 -2.521 1 96 651 LEU A C 1
ATOM 5328 O O . LEU A 1 651 ? 2.988 46.094 -3.127 1 96 651 LEU A O 1
ATOM 5332 N N . GLN A 1 652 ? 3.316 48.25 -3.109 1 95.75 652 GLN A N 1
ATOM 5333 C CA . GLN A 1 652 ? 3.111 48.375 -4.547 1 95.75 652 GLN A CA 1
ATOM 5334 C C . GLN A 1 652 ? 4.195 47.625 -5.324 1 95.75 652 GLN A C 1
ATOM 5336 O O . GLN A 1 652 ? 3.904 46.938 -6.316 1 95.75 652 GLN A O 1
ATOM 5341 N N . GLU A 1 653 ? 5.41 47.812 -4.895 1 96.56 653 GLU A N 1
ATOM 5342 C CA . GLU A 1 653 ? 6.523 47.125 -5.543 1 96.56 653 GLU A CA 1
ATOM 5343 C C . GLU A 1 653 ? 6.406 45.594 -5.371 1 96.56 653 GLU A C 1
ATOM 5345 O O . GLU A 1 653 ? 6.699 44.844 -6.301 1 96.56 653 GLU A O 1
ATOM 5350 N N . TYR A 1 654 ? 6.043 45.25 -4.148 1 96.94 654 TYR A N 1
ATOM 5351 C CA . TYR A 1 654 ? 5.812 43.812 -3.873 1 96.94 654 TYR A CA 1
ATOM 5352 C C . TYR A 1 654 ? 4.738 43.25 -4.793 1 96.94 654 TYR A C 1
ATOM 5354 O O . TYR A 1 654 ? 4.91 42.188 -5.363 1 96.94 654 TYR A O 1
ATOM 5362 N N . ASP A 1 655 ? 3.67 43.906 -4.977 1 96.69 655 ASP A N 1
ATOM 5363 C CA . ASP A 1 655 ? 2.531 43.469 -5.77 1 96.69 655 ASP A CA 1
ATOM 5364 C C . ASP A 1 655 ? 2.916 43.281 -7.238 1 96.69 655 ASP A C 1
ATOM 5366 O O . ASP A 1 655 ? 2.439 42.375 -7.91 1 96.69 655 ASP A O 1
ATOM 5370 N N . LYS A 1 656 ? 3.729 44.188 -7.695 1 97.12 656 LYS A N 1
ATOM 5371 C CA . LYS A 1 656 ? 4.207 44.094 -9.07 1 97.12 656 LYS A CA 1
ATOM 5372 C C . LYS A 1 656 ? 4.98 42.781 -9.281 1 97.12 656 LYS A C 1
ATOM 5374 O O . LYS A 1 656 ? 4.793 42.094 -10.297 1 97.12 656 LYS A O 1
ATOM 5379 N N . ARG A 1 657 ? 5.805 42.5 -8.352 1 97.5 657 ARG A N 1
ATOM 5380 C CA . ARG A 1 657 ? 6.629 41.312 -8.445 1 97.5 657 ARG A CA 1
ATOM 5381 C C . ARG A 1 657 ? 5.789 40.031 -8.242 1 97.5 657 ARG A C 1
ATOM 5383 O O . ARG A 1 657 ? 6.016 39.031 -8.906 1 97.5 657 ARG A O 1
ATOM 5390 N N . ALA A 1 658 ? 4.836 40.094 -7.297 1 97.75 658 ALA A N 1
ATOM 5391 C CA . ALA A 1 658 ? 3.902 39 -7.09 1 97.75 658 ALA A CA 1
ATOM 5392 C C . ALA A 1 658 ? 3.072 38.719 -8.344 1 97.75 658 ALA A C 1
ATOM 5394 O O . ALA A 1 658 ? 2.797 37.562 -8.688 1 97.75 658 ALA A O 1
ATOM 5395 N N . ASP A 1 659 ? 2.674 39.781 -9.016 1 97.88 659 ASP A N 1
ATOM 5396 C CA . ASP A 1 659 ? 1.873 39.656 -10.234 1 97.88 659 ASP A CA 1
ATOM 5397 C C . ASP A 1 659 ? 2.646 38.969 -11.336 1 97.88 659 ASP A C 1
ATOM 5399 O O . ASP A 1 659 ? 2.057 38.25 -12.156 1 97.88 659 ASP A O 1
ATOM 5403 N N . CYS A 1 660 ? 3.92 39.219 -11.391 1 98.25 660 CYS A N 1
ATOM 5404 C CA . CYS A 1 660 ? 4.762 38.5 -12.336 1 98.25 660 CYS A CA 1
ATOM 5405 C C . CYS A 1 660 ? 4.629 36.969 -12.148 1 98.25 660 CYS A C 1
ATOM 5407 O O . CYS A 1 660 ? 4.504 36.25 -13.125 1 98.25 660 CYS A O 1
ATOM 5409 N N . LEU A 1 661 ? 4.652 36.469 -10.922 1 98.38 661 LEU A N 1
ATOM 5410 C CA . LEU A 1 661 ? 4.508 35.062 -10.625 1 98.38 661 LEU A CA 1
ATOM 5411 C C . LEU A 1 661 ? 3.109 34.562 -10.984 1 98.38 661 LEU A C 1
ATOM 5413 O O . LEU A 1 661 ? 2.951 33.469 -11.5 1 98.38 661 LEU A O 1
ATOM 5417 N N . VAL A 1 662 ? 2.043 35.375 -10.656 1 98.38 662 VAL A N 1
ATOM 5418 C CA . VAL A 1 662 ? 0.672 35 -10.992 1 98.38 662 VAL A CA 1
ATOM 5419 C C . VAL A 1 662 ? 0.56 34.719 -12.492 1 98.38 662 VAL A C 1
ATOM 5421 O O . VAL A 1 662 ? 0.017 33.719 -12.914 1 98.38 662 VAL A O 1
ATOM 5424 N N . LYS A 1 663 ? 1.115 35.625 -13.297 1 98.06 663 LYS A N 1
ATOM 5425 C CA . LYS A 1 663 ? 1.038 35.531 -14.75 1 98.06 663 LYS A CA 1
ATOM 5426 C C . LYS A 1 663 ? 1.849 34.344 -15.258 1 98.06 663 LYS A C 1
ATOM 5428 O O . LYS A 1 663 ? 1.402 33.594 -16.156 1 98.06 663 LYS A O 1
ATOM 5433 N N . GLN A 1 664 ? 3 34.156 -14.711 1 98.06 664 GLN A N 1
ATOM 5434 C CA . GLN A 1 664 ? 3.855 33.031 -15.133 1 98.06 664 GLN A CA 1
ATOM 5435 C C . GLN A 1 664 ? 3.176 31.703 -14.891 1 98.06 664 GLN A C 1
ATOM 5437 O O . GLN A 1 664 ? 3.094 30.875 -15.797 1 98.06 664 GLN A O 1
ATOM 5442 N N . TYR A 1 665 ? 2.711 31.469 -13.664 1 98.19 665 TYR A N 1
ATOM 5443 C CA . TYR A 1 665 ? 2.158 30.172 -13.305 1 98.19 665 TYR A CA 1
ATOM 5444 C C . TYR A 1 665 ? 0.803 29.953 -13.969 1 98.19 665 TYR A C 1
ATOM 5446 O O . TYR A 1 665 ? 0.42 28.812 -14.25 1 98.19 665 TYR A O 1
ATOM 5454 N N . SER A 1 666 ? 0.087 31.031 -14.242 1 97.88 666 SER A N 1
ATOM 5455 C CA . SER A 1 666 ? -1.191 30.922 -14.938 1 97.88 666 SER A CA 1
ATOM 5456 C C . SER A 1 666 ? -1.002 30.438 -16.375 1 97.88 666 SER A C 1
ATOM 5458 O O . SER A 1 666 ? -1.958 30.016 -17.016 1 97.88 666 SER A O 1
ATOM 5460 N N . LYS A 1 667 ? 0.202 30.469 -16.859 1 97.12 667 LYS A N 1
ATOM 5461 C CA . LYS A 1 667 ? 0.487 30.031 -18.219 1 97.12 667 LYS A CA 1
ATOM 5462 C C . LYS A 1 667 ? 0.833 28.547 -18.266 1 97.12 667 LYS A C 1
ATOM 5464 O O . LYS A 1 667 ? 0.868 27.953 -19.344 1 97.12 667 LYS A O 1
ATOM 5469 N N . TYR A 1 668 ? 1.071 27.984 -17.172 1 97.06 668 TYR A N 1
ATOM 5470 C CA . TYR A 1 668 ? 1.412 26.578 -17.141 1 97.06 668 TYR A CA 1
ATOM 5471 C C . TYR A 1 668 ? 0.171 25.703 -17.328 1 97.06 668 TYR A C 1
ATOM 5473 O O . TYR A 1 668 ? -0.85 25.922 -16.672 1 97.06 668 TYR A O 1
ATOM 5481 N N . TYR A 1 669 ? 0.298 24.766 -18.203 1 95.69 669 TYR A N 1
ATOM 5482 C CA . TYR A 1 669 ? -0.784 23.859 -18.578 1 95.69 669 TYR A CA 1
ATOM 5483 C C . TYR A 1 669 ? -0.481 22.438 -18.141 1 95.69 669 TYR A C 1
ATOM 5485 O O . TYR A 1 669 ? 0.56 21.875 -18.5 1 95.69 669 TYR A O 1
ATOM 5493 N N . LEU A 1 670 ? -1.344 21.875 -17.359 1 93.56 670 LEU A N 1
ATOM 5494 C CA . LEU A 1 670 ? -1.224 20.469 -16.969 1 93.56 670 LEU A CA 1
ATOM 5495 C C . LEU A 1 670 ? -2.039 19.578 -17.891 1 93.56 670 LEU A C 1
ATOM 5497 O O . LEU A 1 670 ? -3.262 19.5 -17.766 1 93.56 670 LEU A O 1
ATOM 5501 N N . ALA A 1 671 ? -1.391 18.828 -18.641 1 87.44 671 ALA A N 1
ATOM 5502 C CA . ALA A 1 671 ? -2.023 18.031 -19.688 1 87.44 671 ALA A CA 1
ATOM 5503 C C . ALA A 1 671 ? -2.949 16.984 -19.094 1 87.44 671 ALA A C 1
ATOM 5505 O O . ALA A 1 671 ? -4.027 16.719 -19.625 1 87.44 671 ALA A O 1
ATOM 5506 N N . GLU A 1 672 ? -2.561 16.391 -17.984 1 83.75 672 GLU A N 1
ATOM 5507 C CA . GLU A 1 672 ? -3.324 15.32 -17.359 1 83.75 672 GLU A CA 1
ATOM 5508 C C . GLU A 1 672 ? -4.688 15.812 -16.891 1 83.75 672 GLU A C 1
ATOM 5510 O O . GLU A 1 672 ? -5.652 15.039 -16.844 1 83.75 672 GLU A O 1
ATOM 5515 N N . ALA A 1 673 ? -4.734 17.047 -16.516 1 88.25 673 ALA A N 1
ATOM 5516 C CA . ALA A 1 673 ? -5.973 17.641 -16.016 1 88.25 673 ALA A CA 1
ATOM 5517 C C . ALA A 1 673 ? -6.648 18.484 -17.094 1 88.25 673 ALA A C 1
ATOM 5519 O O . ALA A 1 673 ? -7.766 18.984 -16.891 1 88.25 673 ALA A O 1
ATOM 5520 N N . LYS A 1 674 ? -5.992 18.609 -18.266 1 88.69 674 LYS A N 1
ATOM 5521 C CA . LYS A 1 674 ? -6.461 19.453 -19.375 1 88.69 674 LYS A CA 1
ATOM 5522 C C . LYS A 1 674 ? -6.855 20.844 -18.875 1 88.69 674 LYS A C 1
ATOM 5524 O O . LYS A 1 674 ? -7.965 21.312 -19.156 1 88.69 674 LYS A O 1
ATOM 5529 N N . GLY A 1 675 ? -5.93 21.422 -18.156 1 93.19 675 GLY A N 1
ATOM 5530 C CA . GLY A 1 675 ? -6.234 22.734 -17.594 1 93.19 675 GLY A CA 1
ATOM 5531 C C . GLY A 1 675 ? -5 23.516 -17.203 1 93.19 675 GLY A C 1
ATOM 5532 O O . GLY A 1 675 ? -3.893 22.984 -17.172 1 93.19 675 GLY A O 1
ATOM 5533 N N . PHE A 1 676 ? -5.289 24.828 -16.922 1 96.38 676 PHE A N 1
ATOM 5534 C CA . PHE A 1 676 ? -4.223 25.734 -16.516 1 96.38 676 PHE A CA 1
ATOM 5535 C C . PHE A 1 676 ? -4.184 25.891 -14.992 1 96.38 676 PHE A C 1
ATOM 5537 O O . PHE A 1 676 ? -5.203 25.719 -14.32 1 96.38 676 PHE A O 1
ATOM 5544 N N . ILE A 1 677 ? -3.027 26.172 -14.492 1 96.88 677 ILE A N 1
ATOM 5545 C CA . ILE A 1 677 ? -2.861 26.484 -13.078 1 96.88 677 ILE A CA 1
ATOM 5546 C C . ILE A 1 677 ? -3.477 27.859 -12.781 1 96.88 677 ILE A C 1
ATOM 5548 O O . ILE A 1 677 ? -3.391 28.766 -13.594 1 96.88 677 ILE A O 1
ATOM 5552 N N . ASN A 1 678 ? -4.172 27.938 -11.656 1 97.06 678 ASN A N 1
ATOM 5553 C CA . ASN A 1 678 ? -4.598 29.234 -11.164 1 97.06 678 ASN A CA 1
ATOM 5554 C C . ASN A 1 678 ? -3.479 29.938 -10.391 1 97.06 678 ASN A C 1
ATOM 5556 O O . ASN A 1 678 ? -3.283 29.688 -9.203 1 97.06 678 ASN A O 1
ATOM 5560 N N . GLY A 1 679 ? -2.846 30.844 -11.055 1 97.5 679 GLY A N 1
ATOM 5561 C CA . GLY A 1 679 ? -1.674 31.5 -10.492 1 97.5 679 GLY A CA 1
ATOM 5562 C C . GLY A 1 679 ? -1.981 32.281 -9.234 1 97.5 679 GLY A C 1
ATOM 5563 O O . GLY A 1 679 ? -1.103 32.5 -8.398 1 97.5 679 GLY A O 1
ATOM 5564 N N . THR A 1 680 ? -3.213 32.781 -9.102 1 96.94 680 THR A N 1
ATOM 5565 C CA . THR A 1 680 ? -3.611 33.5 -7.906 1 96.94 680 THR A CA 1
ATOM 5566 C C . THR A 1 680 ? -3.781 32.562 -6.719 1 96.94 680 THR A C 1
ATOM 5568 O O . THR A 1 680 ? -3.326 32.844 -5.613 1 96.94 680 THR A O 1
ATOM 5571 N N . ARG A 1 681 ? -4.332 31.422 -6.973 1 96 681 ARG A N 1
ATOM 5572 C CA . ARG A 1 681 ? -4.559 30.438 -5.926 1 96 681 ARG A CA 1
ATOM 5573 C C . ARG A 1 681 ? -3.236 29.875 -5.402 1 96 681 ARG A C 1
ATOM 5575 O O . ARG A 1 681 ? -3.086 29.641 -4.203 1 96 681 ARG A O 1
ATOM 5582 N N . THR A 1 682 ? -2.299 29.75 -6.309 1 97.75 682 THR A N 1
ATOM 5583 C CA . THR A 1 682 ? -1.053 29.094 -5.938 1 97.75 682 THR A CA 1
ATOM 5584 C C . THR A 1 682 ? 0.014 30.125 -5.566 1 97.75 682 THR A C 1
ATOM 5586 O O . THR A 1 682 ? 1.172 29.766 -5.336 1 97.75 682 THR A O 1
ATOM 5589 N N . LEU A 1 683 ? -0.305 31.391 -5.477 1 98.12 683 LEU A N 1
ATOM 5590 C CA . LEU A 1 683 ? 0.671 32.469 -5.379 1 98.12 683 LEU A CA 1
ATOM 5591 C C . LEU A 1 683 ? 1.512 32.344 -4.113 1 98.12 683 LEU A C 1
ATOM 5593 O O . LEU A 1 683 ? 2.74 32.406 -4.168 1 98.12 683 LEU A O 1
ATOM 5597 N N . GLY A 1 684 ? 0.842 32.156 -2.932 1 97.5 684 GLY A N 1
ATOM 5598 C CA . GLY A 1 684 ? 1.577 32 -1.684 1 97.5 684 GLY A CA 1
ATOM 5599 C C . GLY A 1 684 ? 2.635 30.922 -1.721 1 97.5 684 GLY A C 1
ATOM 5600 O O . GLY A 1 684 ? 3.783 31.156 -1.335 1 97.5 684 GLY A O 1
ATOM 5601 N N . GLU A 1 685 ? 2.27 29.781 -2.232 1 97.75 685 GLU A N 1
ATOM 5602 C CA . GLU A 1 685 ? 3.172 28.641 -2.336 1 97.75 685 GLU A CA 1
ATOM 5603 C C . GLU A 1 685 ? 4.293 28.906 -3.336 1 97.75 685 GLU A C 1
ATOM 5605 O O . GLU A 1 685 ? 5.441 28.516 -3.113 1 97.75 685 GLU A O 1
ATOM 5610 N N . ASN A 1 686 ? 3.955 29.609 -4.41 1 98.44 686 ASN A N 1
ATOM 5611 C CA . ASN A 1 686 ? 4.953 29.906 -5.43 1 98.44 686 ASN A CA 1
ATOM 5612 C C . ASN A 1 686 ? 6.004 30.891 -4.91 1 98.44 686 ASN A C 1
ATOM 5614 O O . ASN A 1 686 ? 7.188 30.766 -5.234 1 98.44 686 ASN A O 1
ATOM 5618 N N . ILE A 1 687 ? 5.527 31.859 -4.148 1 98.38 687 ILE A N 1
ATOM 5619 C CA . ILE A 1 687 ? 6.453 32.812 -3.541 1 98.38 687 ILE A CA 1
ATOM 5620 C C . ILE A 1 687 ? 7.387 32.062 -2.582 1 98.38 687 ILE A C 1
ATOM 5622 O O . ILE A 1 687 ? 8.602 32.281 -2.604 1 98.38 687 ILE A O 1
ATOM 5626 N N . ALA A 1 688 ? 6.816 31.172 -1.785 1 98.31 688 ALA A N 1
ATOM 5627 C CA . ALA A 1 688 ? 7.582 30.438 -0.784 1 98.31 688 ALA A CA 1
ATOM 5628 C C . ALA A 1 688 ? 8.578 29.484 -1.444 1 98.31 688 ALA A C 1
ATOM 5630 O O . ALA A 1 688 ? 9.719 29.359 -0.989 1 98.31 688 ALA A O 1
ATOM 5631 N N . ASP A 1 689 ? 8.203 28.844 -2.523 1 98.19 689 ASP A N 1
ATOM 5632 C CA . ASP A 1 689 ? 9.094 27.953 -3.254 1 98.19 689 ASP A CA 1
ATOM 5633 C C . ASP A 1 689 ? 10.289 28.719 -3.822 1 98.19 689 ASP A C 1
ATOM 5635 O O . ASP A 1 689 ? 11.438 28.281 -3.672 1 98.19 689 ASP A O 1
ATOM 5639 N N . ASN A 1 690 ? 9.984 29.828 -4.512 1 98.31 690 ASN A N 1
ATOM 5640 C CA . ASN A 1 690 ? 11.016 30.625 -5.16 1 98.31 690 ASN A CA 1
ATOM 5641 C C . ASN A 1 690 ? 11.984 31.219 -4.141 1 98.31 690 ASN A C 1
ATOM 5643 O O . ASN A 1 690 ? 13.195 31.234 -4.363 1 98.31 690 ASN A O 1
ATOM 5647 N N . GLY A 1 691 ? 11.422 31.734 -3.076 1 97.88 691 GLY A N 1
ATOM 5648 C CA . GLY A 1 691 ? 12.273 32.25 -2.023 1 97.88 691 GLY A CA 1
ATOM 5649 C C . GLY A 1 691 ? 13.062 31.188 -1.291 1 97.88 691 GLY A C 1
ATOM 5650 O O . GLY A 1 691 ? 14.258 31.359 -1.042 1 97.88 691 GLY A O 1
ATOM 5651 N N . GLY A 1 692 ? 12.406 30.078 -0.936 1 98.19 692 GLY A N 1
ATOM 5652 C CA . GLY A 1 692 ? 12.992 29.016 -0.134 1 98.19 692 GLY A CA 1
ATOM 5653 C C . GLY A 1 692 ? 14.211 28.375 -0.782 1 98.19 692 GLY A C 1
ATOM 5654 O O . GLY A 1 692 ? 15.227 28.156 -0.122 1 98.19 692 GLY A O 1
ATOM 5655 N N . ILE A 1 693 ? 14.141 28.094 -2.08 1 98.44 693 ILE A N 1
ATOM 5656 C CA . ILE A 1 693 ? 15.242 27.406 -2.752 1 98.44 693 ILE A CA 1
ATOM 5657 C C . ILE A 1 693 ? 16.438 28.344 -2.881 1 98.44 693 ILE A C 1
ATOM 5659 O O . ILE A 1 693 ? 17.594 27.906 -2.811 1 98.44 693 ILE A O 1
ATOM 5663 N N . ARG A 1 694 ? 16.219 29.641 -3.123 1 98 694 ARG A N 1
ATOM 5664 C CA . ARG A 1 694 ? 17.297 30.625 -3.221 1 98 694 ARG A CA 1
ATOM 5665 C C . ARG A 1 694 ? 18.031 30.766 -1.892 1 98 694 ARG A C 1
ATOM 5667 O O . ARG A 1 694 ? 19.266 30.781 -1.858 1 98 694 ARG A O 1
ATOM 5674 N N . GLU A 1 695 ? 17.234 30.875 -0.816 1 98.5 695 GLU A N 1
ATOM 5675 C CA . GLU A 1 695 ? 17.828 30.938 0.516 1 98.5 695 GLU A CA 1
ATOM 5676 C C . GLU A 1 695 ? 18.656 29.703 0.815 1 98.5 695 GLU A C 1
ATOM 5678 O O . GLU A 1 695 ? 19.781 29.797 1.318 1 98.5 695 GLU A O 1
ATOM 5683 N N . ALA A 1 696 ? 18.109 28.531 0.493 1 98.81 696 ALA A N 1
ATOM 5684 C CA . ALA A 1 696 ? 18.781 27.266 0.76 1 98.81 696 ALA A CA 1
ATOM 5685 C C . ALA A 1 696 ? 20.078 27.156 -0.041 1 98.81 696 ALA A C 1
ATOM 5687 O O . ALA A 1 696 ? 21.094 26.656 0.465 1 98.81 696 ALA A O 1
ATOM 5688 N N . PHE A 1 697 ? 20.062 27.562 -1.309 1 98.81 697 PHE A N 1
ATOM 5689 C CA . PHE A 1 697 ? 21.234 27.484 -2.166 1 98.81 697 PHE A CA 1
ATOM 5690 C C . PHE A 1 697 ? 22.344 28.406 -1.647 1 98.81 697 PHE A C 1
ATOM 5692 O O . PHE A 1 697 ? 23.5 28 -1.575 1 98.81 697 PHE A O 1
ATOM 5699 N N . ARG A 1 698 ? 22 29.656 -1.309 1 98.5 698 ARG A N 1
ATOM 5700 C CA . ARG A 1 698 ? 22.969 30.594 -0.738 1 98.5 698 ARG A CA 1
ATOM 5701 C C . ARG A 1 698 ? 23.531 30.047 0.57 1 98.5 698 ARG A C 1
ATOM 5703 O O . ARG A 1 698 ? 24.734 30.172 0.828 1 98.5 698 ARG A O 1
ATOM 5710 N N . ALA A 1 699 ? 22.641 29.5 1.37 1 98.81 699 ALA A N 1
ATOM 5711 C CA . ALA A 1 699 ? 23.078 28.938 2.643 1 98.81 699 ALA A CA 1
ATOM 5712 C C . ALA A 1 699 ? 24.047 27.781 2.422 1 98.81 699 ALA A C 1
ATOM 5714 O O . ALA A 1 699 ? 25.016 27.625 3.168 1 98.81 699 ALA A O 1
ATOM 5715 N N . TYR A 1 700 ? 23.812 26.938 1.409 1 98.69 700 TYR A N 1
ATOM 5716 C CA . TYR A 1 700 ? 24.703 25.828 1.101 1 98.69 700 TYR A CA 1
ATOM 5717 C C . TYR A 1 700 ? 26.078 26.359 0.662 1 98.69 700 TYR A C 1
ATOM 5719 O O . TYR A 1 700 ? 27.109 25.828 1.08 1 98.69 700 TYR A O 1
ATOM 5727 N N . ARG A 1 701 ? 26.078 27.344 -0.196 1 98.25 701 ARG A N 1
ATOM 5728 C CA . ARG A 1 701 ? 27.344 27.938 -0.619 1 98.25 701 ARG A CA 1
ATOM 5729 C C . ARG A 1 701 ? 28.125 28.469 0.576 1 98.25 701 ARG A C 1
ATOM 5731 O O . ARG A 1 701 ? 29.344 28.312 0.647 1 98.25 701 ARG A O 1
ATOM 5738 N N . ALA A 1 702 ? 27.406 29.125 1.483 1 97.81 702 ALA A N 1
ATOM 5739 C CA . ALA A 1 702 ? 28.047 29.625 2.699 1 97.81 702 ALA A CA 1
ATOM 5740 C C . ALA A 1 702 ? 28.594 28.484 3.539 1 97.81 702 ALA A C 1
ATOM 5742 O O . ALA A 1 702 ? 29.688 28.594 4.121 1 97.81 702 ALA A O 1
ATOM 5743 N N . TYR A 1 703 ? 27.844 27.422 3.617 1 97.75 703 TYR A N 1
ATOM 5744 C CA . TYR A 1 703 ? 28.281 26.219 4.332 1 97.75 703 TYR A CA 1
ATOM 5745 C C . TYR A 1 703 ? 29.594 25.688 3.758 1 97.75 703 TYR A C 1
ATOM 5747 O O . TYR A 1 703 ? 30.516 25.344 4.504 1 97.75 703 TYR A O 1
ATOM 5755 N N . VAL A 1 704 ? 29.656 25.594 2.43 1 97.62 704 VAL A N 1
ATOM 5756 C CA . VAL A 1 704 ? 30.844 25.078 1.753 1 97.62 704 VAL A CA 1
ATOM 5757 C C . VAL A 1 704 ? 32.031 26 2.021 1 97.62 704 VAL A C 1
ATOM 5759 O O . VAL A 1 704 ? 33.156 25.531 2.207 1 97.62 704 VAL A O 1
ATOM 5762 N N . LYS A 1 705 ? 31.828 27.266 2.023 1 96.38 705 LYS A N 1
ATOM 5763 C CA . LYS A 1 705 ? 32.875 28.234 2.318 1 96.38 705 LYS A CA 1
ATOM 5764 C C . LYS A 1 705 ? 33.438 28.031 3.723 1 96.38 705 LYS A C 1
ATOM 5766 O O . LYS A 1 705 ? 34.656 28.156 3.943 1 96.38 705 LYS A O 1
ATOM 5771 N N . ARG A 1 706 ? 32.562 27.719 4.609 1 96.38 706 ARG A N 1
ATOM 5772 C CA . ARG A 1 706 ? 32.938 27.562 6.008 1 96.38 706 ARG A CA 1
ATOM 5773 C C . ARG A 1 706 ? 33.594 26.203 6.25 1 96.38 706 ARG A C 1
ATOM 5775 O O . ARG A 1 706 ? 34.5 26.078 7.043 1 96.38 706 ARG A O 1
ATOM 5782 N N . ASN A 1 707 ? 33.094 25.141 5.578 1 95.19 707 ASN A N 1
ATOM 5783 C CA . ASN A 1 707 ? 33.438 23.781 5.965 1 95.19 707 ASN A CA 1
ATOM 5784 C C . ASN A 1 707 ? 34.281 23.094 4.902 1 95.19 707 ASN A C 1
ATOM 5786 O O . ASN A 1 707 ? 34.875 22.047 5.156 1 95.19 707 ASN A O 1
ATOM 5790 N N . GLY A 1 708 ? 34.406 23.703 3.727 1 93.5 708 GLY A N 1
ATOM 5791 C CA . GLY A 1 708 ? 35.156 23.078 2.635 1 93.5 708 GLY A CA 1
ATOM 5792 C C . GLY A 1 708 ? 34.312 22.156 1.784 1 93.5 708 GLY A C 1
ATOM 5793 O O . GLY A 1 708 ? 33.125 21.953 2.074 1 93.5 708 GLY A O 1
ATOM 5794 N N . PRO A 1 709 ? 34.906 21.609 0.758 1 91.31 709 PRO A N 1
ATOM 5795 C CA . PRO A 1 709 ? 34.156 20.766 -0.154 1 91.31 709 PRO A CA 1
ATOM 5796 C C . PRO A 1 709 ? 33.781 19.406 0.459 1 91.31 709 PRO A C 1
ATOM 5798 O O . PRO A 1 709 ? 34.5 18.906 1.319 1 91.31 709 PRO A O 1
ATOM 5801 N N . GLU A 1 710 ? 32.688 18.828 -0.033 1 95.06 710 GLU A N 1
ATOM 5802 C CA . GLU A 1 710 ? 32.219 17.531 0.437 1 95.06 710 GLU A CA 1
ATOM 5803 C C . GLU A 1 710 ? 32.781 16.391 -0.405 1 95.06 710 GLU A C 1
ATOM 5805 O O . GLU A 1 710 ? 33.25 16.609 -1.515 1 95.06 710 GLU A O 1
ATOM 5810 N N . PRO A 1 711 ? 32.75 15.148 0.21 1 94.5 711 PRO A N 1
ATOM 5811 C CA . PRO A 1 711 ? 33.125 13.992 -0.612 1 94.5 711 PRO A CA 1
ATOM 5812 C C . PRO A 1 711 ? 32.188 13.773 -1.797 1 94.5 711 PRO A C 1
ATOM 5814 O O . PRO A 1 711 ? 31.078 14.32 -1.821 1 94.5 711 PRO A O 1
ATOM 5817 N N . MET A 1 712 ? 32.688 13.008 -2.705 1 94.25 712 MET A N 1
ATOM 5818 C CA . MET A 1 712 ? 31.859 12.719 -3.889 1 94.25 712 MET A CA 1
ATOM 5819 C C . MET A 1 712 ? 30.766 11.711 -3.568 1 94.25 712 MET A C 1
ATOM 5821 O O . MET A 1 712 ? 30.969 10.812 -2.746 1 94.25 712 MET A O 1
ATOM 5825 N N . LEU A 1 713 ? 29.641 11.906 -4.137 1 96.06 713 LEU A N 1
ATOM 5826 C CA . LEU A 1 713 ? 28.594 10.883 -4.082 1 96.06 713 LEU A CA 1
ATOM 5827 C C . LEU A 1 713 ? 28.938 9.711 -5 1 96.06 713 LEU A C 1
ATOM 5829 O O . LEU A 1 713 ? 29.266 9.914 -6.172 1 96.06 713 LEU A O 1
ATOM 5833 N N . PRO A 1 714 ? 28.891 8.508 -4.496 1 93.94 714 PRO A N 1
ATOM 5834 C CA . PRO A 1 714 ? 29.266 7.387 -5.352 1 93.94 714 PRO A CA 1
ATOM 5835 C C . PRO A 1 714 ? 28.438 7.32 -6.637 1 93.94 714 PRO A C 1
ATOM 5837 O O . PRO A 1 714 ? 27.203 7.371 -6.586 1 93.94 714 PRO A O 1
ATOM 5840 N N . GLY A 1 715 ? 29.094 7.207 -7.758 1 93.44 715 GLY A N 1
ATOM 5841 C CA . GLY A 1 715 ? 28.438 7.082 -9.047 1 93.44 715 GLY A CA 1
ATOM 5842 C C . GLY A 1 715 ? 28.047 8.414 -9.656 1 93.44 715 GLY A C 1
ATOM 5843 O O . GLY A 1 715 ? 27.438 8.461 -10.727 1 93.44 715 GLY A O 1
ATOM 5844 N N . PHE A 1 716 ? 28.438 9.461 -9.031 1 95.88 716 PHE A N 1
ATOM 5845 C CA . PHE A 1 716 ? 28.078 10.789 -9.516 1 95.88 716 PHE A CA 1
ATOM 5846 C C . PHE A 1 716 ? 29.328 11.648 -9.703 1 95.88 716 PHE A C 1
ATOM 5848 O O . PHE A 1 716 ? 29.312 12.844 -9.398 1 95.88 716 PHE A O 1
ATOM 5855 N N . ASP A 1 717 ? 30.297 11.086 -10.273 1 90.19 717 ASP A N 1
ATOM 5856 C CA . ASP A 1 717 ? 31.594 11.719 -10.438 1 90.19 717 ASP A CA 1
ATOM 5857 C C . ASP A 1 717 ? 31.531 12.883 -11.422 1 90.19 717 ASP A C 1
ATOM 5859 O O . ASP A 1 717 ? 32.344 13.812 -11.352 1 90.19 717 ASP A O 1
ATOM 5863 N N . ASP A 1 718 ? 30.531 12.852 -12.211 1 92.06 718 ASP A N 1
ATOM 5864 C CA . ASP A 1 718 ? 30.422 13.875 -13.242 1 92.06 718 ASP A CA 1
ATOM 5865 C C . ASP A 1 718 ? 29.531 15.031 -12.789 1 92.06 718 ASP A C 1
ATOM 5867 O O . ASP A 1 718 ? 29.266 15.953 -13.555 1 92.06 718 ASP A O 1
ATOM 5871 N N . PHE A 1 719 ? 29.141 15.07 -11.578 1 96.75 719 PHE A N 1
ATOM 5872 C CA . PHE A 1 719 ? 28.234 16.094 -11.078 1 96.75 719 PHE A CA 1
ATOM 5873 C C . PHE A 1 719 ? 28.922 16.938 -10.008 1 96.75 719 PHE A C 1
ATOM 5875 O O . PHE A 1 719 ? 29.625 16.406 -9.148 1 96.75 719 PHE A O 1
ATOM 5882 N N . SER A 1 720 ? 28.734 18.234 -10.125 1 97.44 720 SER A N 1
ATOM 5883 C CA . SER A 1 720 ? 29.156 19.094 -9.023 1 97.44 720 SER A CA 1
ATOM 5884 C C . SER A 1 720 ? 28.188 19 -7.844 1 97.44 720 SER A C 1
ATOM 5886 O O . SER A 1 720 ? 27.062 18.531 -7.996 1 97.44 720 SER A O 1
ATOM 5888 N N . HIS A 1 721 ? 28.688 19.391 -6.703 1 98.12 721 HIS A N 1
ATOM 5889 C CA . HIS A 1 721 ? 27.844 19.359 -5.523 1 98.12 721 HIS A CA 1
ATOM 5890 C C . HIS A 1 721 ? 26.672 20.328 -5.676 1 98.12 721 HIS A C 1
ATOM 5892 O O . HIS A 1 721 ? 25.578 20.078 -5.16 1 98.12 721 HIS A O 1
ATOM 5898 N N . GLU A 1 722 ? 26.812 21.438 -6.383 1 98.62 722 GLU A N 1
ATOM 5899 C CA . GLU A 1 722 ? 25.719 22.375 -6.641 1 98.62 722 GLU A CA 1
ATOM 5900 C C . GLU A 1 722 ? 24.672 21.75 -7.559 1 98.62 722 GLU A C 1
ATOM 5902 O O . GLU A 1 722 ? 23.469 22 -7.406 1 98.62 722 GLU A O 1
ATOM 5907 N N . GLN A 1 723 ? 25.141 20.984 -8.555 1 98.69 723 GLN A N 1
ATOM 5908 C CA . GLN A 1 723 ? 24.188 20.25 -9.375 1 98.69 723 GLN A CA 1
ATOM 5909 C C . GLN A 1 723 ? 23.391 19.25 -8.523 1 98.69 723 GLN A C 1
ATOM 5911 O O . GLN A 1 723 ? 22.172 19.125 -8.688 1 98.69 723 GLN A O 1
ATOM 5916 N N . LEU A 1 724 ? 24.109 18.562 -7.609 1 98.81 724 LEU A N 1
ATOM 5917 C CA . LEU A 1 724 ? 23.453 17.609 -6.73 1 98.81 724 LEU A CA 1
ATOM 5918 C C . LEU A 1 724 ? 22.422 18.297 -5.844 1 98.81 724 LEU A C 1
ATOM 5920 O O . LEU A 1 724 ? 21.391 17.719 -5.516 1 98.81 724 LEU A O 1
ATOM 5924 N N . PHE A 1 725 ? 22.719 19.547 -5.465 1 98.81 725 PHE A N 1
ATOM 5925 C CA . PHE A 1 725 ? 21.781 20.344 -4.703 1 98.81 725 PHE A CA 1
ATOM 5926 C C . PHE A 1 725 ? 20.453 20.484 -5.449 1 98.81 725 PHE A C 1
ATOM 5928 O O . PHE A 1 725 ? 19.391 20.203 -4.898 1 98.81 725 PHE A O 1
ATOM 5935 N N . PHE A 1 726 ? 20.5 20.828 -6.684 1 98.94 726 PHE A N 1
ATOM 5936 C CA . PHE A 1 726 ? 19.297 21.047 -7.473 1 98.94 726 PHE A CA 1
ATOM 5937 C C . PHE A 1 726 ? 18.609 19.719 -7.785 1 98.94 726 PHE A C 1
ATOM 5939 O O . PHE A 1 726 ? 17.375 19.656 -7.859 1 98.94 726 PHE A O 1
ATOM 5946 N N . ILE A 1 727 ? 19.391 18.672 -8 1 98.81 727 ILE A N 1
ATOM 5947 C CA . ILE A 1 727 ? 18.828 17.344 -8.242 1 98.81 727 ILE A CA 1
ATOM 5948 C C . ILE A 1 727 ? 18.062 16.875 -7.02 1 98.81 727 ILE A C 1
ATOM 5950 O O . ILE A 1 727 ? 16.984 16.281 -7.145 1 98.81 727 ILE A O 1
ATOM 5954 N N . SER A 1 728 ? 18.578 17.156 -5.832 1 98.75 728 SER A N 1
ATOM 5955 C CA . SER A 1 728 ? 17.906 16.797 -4.586 1 98.75 728 SER A CA 1
ATOM 5956 C C . SER A 1 728 ? 16.578 17.516 -4.457 1 98.75 728 SER A C 1
ATOM 5958 O O . SER A 1 728 ? 15.578 16.922 -4.055 1 98.75 728 SER A O 1
ATOM 5960 N N . PHE A 1 729 ? 16.578 18.812 -4.855 1 98.62 729 PHE A N 1
ATOM 5961 C CA . PHE A 1 729 ? 15.352 19.594 -4.852 1 98.62 729 PHE A CA 1
ATOM 5962 C C . PHE A 1 729 ? 14.32 18.984 -5.793 1 98.62 729 PHE A C 1
ATOM 5964 O O . PHE A 1 729 ? 13.164 18.812 -5.414 1 98.62 729 PHE A O 1
ATOM 5971 N N . GLY A 1 730 ? 14.734 18.688 -7.004 1 98.69 730 GLY A N 1
ATOM 5972 C CA . GLY A 1 730 ? 13.836 18.062 -7.961 1 98.69 730 GLY A CA 1
ATOM 5973 C C . GLY A 1 730 ? 13.297 16.719 -7.488 1 98.69 730 GLY A C 1
ATOM 5974 O O . GLY A 1 730 ? 12.102 16.453 -7.605 1 98.69 730 GLY A O 1
ATOM 5975 N N . ASN A 1 731 ? 14.195 15.906 -6.945 1 98.44 731 ASN A N 1
ATOM 5976 C CA . ASN A 1 731 ? 13.82 14.562 -6.512 1 98.44 731 ASN A CA 1
ATOM 5977 C C . ASN A 1 731 ? 12.773 14.602 -5.402 1 98.44 731 ASN A C 1
ATOM 5979 O O . ASN A 1 731 ? 11.875 13.758 -5.363 1 98.44 731 ASN A O 1
ATOM 5983 N N . GLN A 1 732 ? 12.906 15.547 -4.488 1 97.38 732 GLN A N 1
ATOM 5984 C CA . GLN A 1 732 ? 11.977 15.672 -3.371 1 97.38 732 GLN A CA 1
ATOM 5985 C C . GLN A 1 732 ? 10.555 15.906 -3.863 1 97.38 732 GLN A C 1
ATOM 5987 O O . GLN A 1 732 ? 9.586 15.578 -3.17 1 97.38 732 GLN A O 1
ATOM 5992 N N . ASN A 1 733 ? 10.406 16.375 -5.059 1 97.69 733 ASN A N 1
ATOM 5993 C CA . ASN A 1 733 ? 9.109 16.766 -5.602 1 97.69 733 ASN A CA 1
ATOM 5994 C C . ASN A 1 733 ? 8.57 15.727 -6.574 1 97.69 733 ASN A C 1
ATOM 5996 O O . ASN A 1 733 ? 7.562 15.969 -7.242 1 97.69 733 ASN A O 1
ATOM 6000 N N . CYS A 1 734 ? 9.258 14.57 -6.727 1 97.94 734 CYS A N 1
ATOM 6001 C CA . CYS A 1 734 ? 8.773 13.547 -7.645 1 97.94 734 CYS A CA 1
ATOM 6002 C C . CYS A 1 734 ? 7.402 13.031 -7.215 1 97.94 734 CYS A C 1
ATOM 6004 O O . CYS A 1 734 ? 7.172 12.789 -6.027 1 97.94 734 CYS A O 1
ATOM 6006 N N . GLU A 1 735 ? 6.535 12.914 -8.219 1 95.19 735 GLU A N 1
ATOM 6007 C CA . GLU A 1 735 ? 5.156 12.508 -7.965 1 95.19 735 GLU A CA 1
ATOM 6008 C C . GLU A 1 735 ? 4.547 11.828 -9.188 1 95.19 735 GLU A C 1
ATOM 6010 O O . GLU A 1 735 ? 5.008 12.031 -10.312 1 95.19 735 GLU A O 1
ATOM 6015 N N . VAL A 1 736 ? 3.613 10.961 -8.953 1 92.81 736 VAL A N 1
ATOM 6016 C CA . VAL A 1 736 ? 2.771 10.398 -10.008 1 92.81 736 VAL A CA 1
ATOM 6017 C C . VAL A 1 736 ? 1.302 10.648 -9.68 1 92.81 736 VAL A C 1
ATOM 6019 O O . VAL A 1 736 ? 0.894 10.547 -8.523 1 92.81 736 VAL A O 1
ATOM 6022 N N . VAL A 1 737 ? 0.551 11.07 -10.664 1 89.94 737 VAL A N 1
ATOM 6023 C CA . VAL A 1 737 ? -0.847 11.43 -10.445 1 89.94 737 VAL A CA 1
ATOM 6024 C C . VAL A 1 737 ? -1.727 10.711 -11.469 1 89.94 737 VAL A C 1
ATOM 6026 O O . VAL A 1 737 ? -1.354 10.586 -12.633 1 89.94 737 VAL A O 1
ATOM 6029 N N . SER A 1 738 ? -2.867 10.18 -11 1 84.06 738 SER A N 1
ATOM 6030 C CA . SER A 1 738 ? -3.844 9.609 -11.914 1 84.06 738 SER A CA 1
ATOM 6031 C C . SER A 1 738 ? -4.582 10.703 -12.688 1 84.06 738 SER A C 1
ATOM 6033 O O . SER A 1 738 ? -4.625 11.852 -12.25 1 84.06 738 SER A O 1
ATOM 6035 N N . PRO A 1 739 ? -5.176 10.32 -13.734 1 75.38 739 PRO A N 1
ATOM 6036 C CA . PRO A 1 739 ? -5.961 11.32 -14.461 1 75.38 739 PRO A CA 1
ATOM 6037 C C . PRO A 1 739 ? -7.086 11.914 -13.625 1 75.38 739 PRO A C 1
ATOM 6039 O O . PRO A 1 739 ? -7.312 13.133 -13.664 1 75.38 739 PRO A O 1
ATOM 6042 N N . ALA A 1 740 ? -7.73 11.094 -12.836 1 75.12 740 ALA A N 1
ATOM 6043 C CA . ALA A 1 740 ? -8.789 11.586 -11.953 1 75.12 740 ALA A CA 1
ATOM 6044 C C . ALA A 1 740 ? -8.227 12.508 -10.875 1 75.12 740 ALA A C 1
ATOM 6046 O O . ALA A 1 740 ? -8.852 13.516 -10.523 1 75.12 740 ALA A O 1
ATOM 6047 N N . GLY A 1 741 ? -7.074 12.227 -10.484 1 84.56 741 GLY A N 1
ATOM 6048 C CA . GLY A 1 741 ? -6.434 13.016 -9.445 1 84.56 741 GLY A CA 1
ATOM 6049 C C . GLY A 1 741 ? -5.863 14.328 -9.945 1 84.56 741 GLY A C 1
ATOM 6050 O O . GLY A 1 741 ? -5.734 15.289 -9.188 1 84.56 741 GLY A O 1
ATOM 6051 N N . ALA A 1 742 ? -5.621 14.383 -11.227 1 87.56 742 ALA A N 1
ATOM 6052 C CA . ALA A 1 742 ? -4.996 15.57 -11.812 1 87.56 742 ALA A CA 1
ATOM 6053 C C . ALA A 1 742 ? -5.91 16.781 -11.695 1 87.56 742 ALA A C 1
ATOM 6055 O O . ALA A 1 742 ? -5.445 17.906 -11.453 1 87.56 742 ALA A O 1
ATOM 6056 N N . ALA A 1 743 ? -7.141 16.578 -11.852 1 86.81 743 ALA A N 1
ATOM 6057 C CA . ALA A 1 743 ? -8.102 17.688 -11.734 1 86.81 743 ALA A CA 1
ATOM 6058 C C . ALA A 1 743 ? -8.141 18.219 -10.305 1 86.81 743 ALA A C 1
ATOM 6060 O O . ALA A 1 743 ? -8.211 19.438 -10.102 1 86.81 743 ALA A O 1
ATOM 6061 N N . ALA A 1 744 ? -8.062 17.312 -9.43 1 87.81 744 ALA A N 1
ATOM 6062 C CA . ALA A 1 744 ? -8.07 17.719 -8.023 1 87.81 744 ALA A CA 1
ATOM 6063 C C . ALA A 1 744 ? -6.801 18.484 -7.672 1 87.81 744 ALA A C 1
ATOM 6065 O O . ALA A 1 744 ? -6.844 19.438 -6.891 1 87.81 744 ALA A O 1
ATOM 6066 N N . ILE A 1 745 ? -5.75 18.156 -8.219 1 89.31 745 ILE A N 1
ATOM 6067 C CA . ILE A 1 745 ? -4.453 18.766 -7.93 1 89.31 745 ILE A CA 1
ATOM 6068 C C . ILE A 1 745 ? -4.438 20.203 -8.438 1 89.31 745 ILE A C 1
ATOM 6070 O O . ILE A 1 745 ? -3.826 21.078 -7.824 1 89.31 745 ILE A O 1
ATOM 6074 N N . LEU A 1 746 ? -5.234 20.484 -9.492 1 91.12 746 LEU A N 1
ATOM 6075 C CA . LEU A 1 746 ? -5.293 21.828 -10.047 1 91.12 746 LEU A CA 1
ATOM 6076 C C . LEU A 1 746 ? -6.043 22.766 -9.109 1 91.12 746 LEU A C 1
ATOM 6078 O O . LEU A 1 746 ? -5.891 23.984 -9.195 1 91.12 746 LEU A O 1
ATOM 6082 N N . GLN A 1 747 ? -6.832 22.141 -8.219 1 90.38 747 GLN A N 1
ATOM 6083 C CA . GLN A 1 747 ? -7.617 22.938 -7.297 1 90.38 747 GLN A CA 1
ATOM 6084 C C . GLN A 1 747 ? -6.871 23.172 -5.984 1 90.38 747 GLN A C 1
ATOM 6086 O O . GLN A 1 747 ? -7.344 23.891 -5.109 1 90.38 747 GLN A O 1
ATOM 6091 N N . ASP A 1 748 ? -5.742 22.609 -5.922 1 91.31 748 ASP A N 1
ATOM 6092 C CA . ASP A 1 748 ? -4.922 22.734 -4.719 1 91.31 748 ASP A CA 1
ATOM 6093 C C . ASP A 1 748 ? -4.211 24.078 -4.68 1 91.31 748 ASP A C 1
ATOM 6095 O O . ASP A 1 748 ? -3.998 24.703 -5.719 1 91.31 748 ASP A O 1
ATOM 6099 N N . GLU A 1 749 ? -3.889 24.531 -3.457 1 94.38 749 GLU A N 1
ATOM 6100 C CA . GLU A 1 749 ? -3.125 25.766 -3.305 1 94.38 749 GLU A CA 1
ATOM 6101 C C . GLU A 1 749 ? -1.682 25.578 -3.764 1 94.38 749 GLU A C 1
ATOM 6103 O O . GLU A 1 749 ? -0.988 26.562 -4.055 1 94.38 749 GLU A O 1
ATOM 6108 N N . HIS A 1 750 ? -1.218 24.406 -3.812 1 94.75 750 HIS A N 1
ATOM 6109 C CA . HIS A 1 750 ? 0.112 24.109 -4.336 1 94.75 750 HIS A CA 1
ATOM 6110 C C . HIS A 1 750 ? 0.068 23.859 -5.84 1 94.75 750 HIS A C 1
ATOM 6112 O O . HIS A 1 750 ? -0.853 23.203 -6.332 1 94.75 750 HIS A O 1
ATOM 6118 N N . SER A 1 751 ? 0.96 24.406 -6.5 1 96.88 751 SER A N 1
ATOM 6119 C CA . SER A 1 751 ? 1.118 24.031 -7.902 1 96.88 751 SER A CA 1
ATOM 6120 C C . SER A 1 751 ? 1.499 22.562 -8.039 1 96.88 751 SER A C 1
ATOM 6122 O O . SER A 1 751 ? 2.123 21.984 -7.148 1 96.88 751 SER A O 1
ATOM 6124 N N . PRO A 1 752 ? 1.105 21.938 -9.242 1 95.69 752 PRO A N 1
ATOM 6125 C CA . PRO A 1 752 ? 1.586 20.578 -9.469 1 95.69 752 PRO A CA 1
ATOM 6126 C C . PRO A 1 752 ? 3.107 20.469 -9.414 1 95.69 752 PRO A C 1
ATOM 6128 O O . PRO A 1 752 ? 3.811 21.375 -9.859 1 95.69 752 PRO A O 1
ATOM 6131 N N . SER A 1 753 ? 3.629 19.328 -8.938 1 96.25 753 SER A N 1
ATOM 6132 C CA . SER A 1 753 ? 5.035 19.125 -8.602 1 96.25 753 SER A CA 1
ATOM 6133 C C . SER A 1 753 ? 5.938 19.516 -9.766 1 96.25 753 SER A C 1
ATOM 6135 O O . SER A 1 753 ? 6.973 20.156 -9.57 1 96.25 753 SER A O 1
ATOM 6137 N N . LYS A 1 754 ? 5.543 19.141 -10.945 1 96.25 754 LYS A N 1
ATOM 6138 C CA . LYS A 1 754 ? 6.328 19.469 -12.133 1 96.25 754 LYS A CA 1
ATOM 6139 C C . LYS A 1 754 ? 6.551 20.969 -12.25 1 96.25 754 LYS A C 1
ATOM 6141 O O . LYS A 1 754 ? 7.652 21.406 -12.586 1 96.25 754 LYS A O 1
ATOM 6146 N N . PHE A 1 755 ? 5.605 21.688 -11.898 1 97.56 755 PHE A N 1
ATOM 6147 C CA . PHE A 1 755 ? 5.668 23.125 -12.102 1 97.56 755 PHE A CA 1
ATOM 6148 C C . PHE A 1 755 ? 6.23 23.812 -10.867 1 97.56 755 PHE A C 1
ATOM 6150 O O . PHE A 1 755 ? 6.695 24.953 -10.945 1 97.56 755 PHE A O 1
ATOM 6157 N N . ARG A 1 756 ? 6.148 23.125 -9.68 1 97.62 756 ARG A N 1
ATOM 6158 C CA . ARG A 1 756 ? 6.887 23.641 -8.531 1 97.62 756 ARG A CA 1
ATOM 6159 C C . ARG A 1 756 ? 8.391 23.656 -8.805 1 97.62 756 ARG A C 1
ATOM 6161 O O . ARG A 1 756 ? 9.102 24.531 -8.32 1 97.62 756 ARG A O 1
ATOM 6168 N N . VAL A 1 757 ? 8.812 22.688 -9.602 1 98.38 757 VAL A N 1
ATOM 6169 C CA . VAL A 1 757 ? 10.234 22.578 -9.938 1 98.38 757 VAL A CA 1
ATOM 6170 C C . VAL A 1 757 ? 10.555 23.5 -11.109 1 98.38 757 VAL A C 1
ATOM 6172 O O . VAL A 1 757 ? 11.492 24.297 -11.039 1 98.38 757 VAL A O 1
ATOM 6175 N N . LYS A 1 758 ? 9.773 23.469 -12.148 1 98.06 758 LYS A N 1
ATOM 6176 C CA . LYS A 1 758 ? 10.023 24.25 -13.359 1 98.06 758 LYS A CA 1
ATOM 6177 C C . LYS A 1 758 ? 9.977 25.75 -13.078 1 98.06 758 LYS A C 1
ATOM 6179 O O . LYS A 1 758 ? 10.883 26.484 -13.477 1 98.06 758 LYS A O 1
ATOM 6184 N N . GLY A 1 759 ? 8.922 26.172 -12.43 1 98 759 GLY A N 1
ATOM 6185 C CA . GLY A 1 759 ? 8.75 27.594 -12.172 1 98 759 GLY A CA 1
ATOM 6186 C C . GLY A 1 759 ? 9.875 28.203 -11.359 1 98 759 GLY A C 1
ATOM 6187 O O . GLY A 1 759 ? 10.383 29.266 -11.695 1 98 759 GLY A O 1
ATOM 6188 N N . VAL A 1 760 ? 10.312 27.5 -10.359 1 97.81 760 VAL A N 1
ATOM 6189 C CA . VAL A 1 760 ? 11.328 27.984 -9.438 1 97.81 760 VAL A CA 1
ATOM 6190 C C . VAL A 1 760 ? 12.688 28.031 -10.133 1 97.81 760 VAL A C 1
ATOM 6192 O O . VAL A 1 760 ? 13.375 29.062 -10.102 1 97.81 760 VAL A O 1
ATOM 6195 N N . LEU A 1 761 ? 13.023 26.984 -10.82 1 98.56 761 LEU A N 1
ATOM 6196 C CA . LEU A 1 761 ? 14.367 26.875 -11.375 1 98.56 761 LEU A CA 1
ATOM 6197 C C . LEU A 1 761 ? 14.516 27.734 -12.617 1 98.56 761 LEU A C 1
ATOM 6199 O O . LEU A 1 761 ? 15.602 28.266 -12.891 1 98.56 761 LEU A O 1
ATOM 6203 N N . SER A 1 762 ? 13.453 27.938 -13.367 1 98.12 762 SER A N 1
ATOM 6204 C CA . SER A 1 762 ? 13.5 28.812 -14.523 1 98.12 762 SER A CA 1
ATOM 6205 C C . SER A 1 762 ? 13.664 30.281 -14.102 1 98.12 762 SER A C 1
ATOM 6207 O O . SER A 1 762 ? 14.125 31.109 -14.891 1 98.12 762 SER A O 1
ATOM 6209 N N . ASN A 1 763 ? 13.305 30.562 -12.891 1 98.12 763 ASN A N 1
ATOM 6210 C CA . ASN A 1 763 ? 13.414 31.922 -12.352 1 98.12 763 ASN A CA 1
ATOM 6211 C C . ASN A 1 763 ? 14.773 32.156 -11.695 1 98.12 763 ASN A C 1
ATOM 6213 O O . ASN A 1 763 ? 15.055 33.25 -11.227 1 98.12 763 ASN A O 1
ATOM 6217 N N . MET A 1 764 ? 15.625 31.141 -11.633 1 97.44 764 MET A N 1
ATOM 6218 C CA . MET A 1 764 ? 16.875 31.234 -10.875 1 97.44 764 MET A CA 1
ATOM 6219 C C . MET A 1 764 ? 18.078 31.281 -11.812 1 97.44 764 MET A C 1
ATOM 6221 O O . MET A 1 764 ? 18.453 30.266 -12.398 1 97.44 764 MET A O 1
ATOM 6225 N N . ALA A 1 765 ? 18.75 32.375 -11.883 1 96.75 765 ALA A N 1
ATOM 6226 C CA . ALA A 1 765 ? 19.953 32.531 -12.695 1 96.75 765 ALA A CA 1
ATOM 6227 C C . ALA A 1 765 ? 21.047 31.562 -12.25 1 96.75 765 ALA A C 1
ATOM 6229 O O . ALA A 1 765 ? 21.812 31.062 -13.07 1 96.75 765 ALA A O 1
ATOM 6230 N N . GLU A 1 766 ? 21.109 31.344 -10.969 1 97.38 766 GLU A N 1
ATOM 6231 C CA . GLU A 1 766 ? 22.094 30.438 -10.406 1 97.38 766 GLU A CA 1
ATOM 6232 C C . GLU A 1 766 ? 21.953 29.031 -10.977 1 97.38 766 GLU A C 1
ATOM 6234 O O . GLU A 1 766 ? 22.953 28.359 -11.242 1 97.38 766 GLU A O 1
ATOM 6239 N N . PHE A 1 767 ? 20.734 28.578 -11.172 1 98.44 767 PHE A N 1
ATOM 6240 C CA . PHE A 1 767 ? 20.484 27.266 -11.766 1 98.44 767 PHE A CA 1
ATOM 6241 C C . PHE A 1 767 ? 21.078 27.203 -13.172 1 98.44 767 PHE A C 1
ATOM 6243 O O . PHE A 1 767 ? 21.75 26.234 -13.523 1 98.44 767 PHE A O 1
ATOM 6250 N N . SER A 1 768 ? 20.719 28.219 -13.953 1 97.94 768 SER A N 1
ATOM 6251 C CA . SER A 1 768 ? 21.172 28.25 -15.336 1 97.94 768 SER A CA 1
ATOM 6252 C C . SER A 1 768 ? 22.703 28.266 -15.406 1 97.94 768 SER A C 1
ATOM 6254 O O . SER A 1 768 ? 23.297 27.719 -16.344 1 97.94 768 SER A O 1
ATOM 6256 N N . GLU A 1 769 ? 23.297 28.891 -14.453 1 97.88 769 GLU A N 1
ATOM 6257 C CA . GLU A 1 769 ? 24.766 28.922 -14.383 1 97.88 769 GLU A CA 1
ATOM 6258 C C . GLU A 1 769 ? 25.328 27.547 -14.055 1 97.88 769 GLU A C 1
ATOM 6260 O O . GLU A 1 769 ? 26.266 27.078 -14.711 1 97.88 769 GLU A O 1
ATOM 6265 N N . VAL A 1 770 ? 24.719 26.906 -13.086 1 98.31 770 VAL A N 1
ATOM 6266 C CA . VAL A 1 770 ? 25.219 25.625 -12.586 1 98.31 770 VAL A CA 1
ATOM 6267 C C . VAL A 1 770 ? 25.047 24.547 -13.656 1 98.31 770 VAL A C 1
ATOM 6269 O O . VAL A 1 770 ? 25.938 23.703 -13.844 1 98.31 770 VAL A O 1
ATOM 6272 N N . PHE A 1 771 ? 23.969 24.562 -14.414 1 98.38 771 PHE A N 1
ATOM 6273 C CA . PHE A 1 771 ? 23.688 23.547 -15.43 1 98.38 771 PHE A CA 1
ATOM 6274 C C . PHE A 1 771 ? 24.078 24.047 -16.812 1 98.38 771 PHE A C 1
ATOM 6276 O O . PHE A 1 771 ? 23.906 23.344 -17.812 1 98.38 771 PHE A O 1
ATOM 6283 N N . GLN A 1 772 ? 24.547 25.25 -16.859 1 97.81 772 GLN A N 1
ATOM 6284 C CA . GLN A 1 772 ? 25.047 25.859 -18.094 1 97.81 772 GLN A CA 1
ATOM 6285 C C . GLN A 1 772 ? 23.969 25.875 -19.172 1 97.81 772 GLN A C 1
ATOM 6287 O O . GLN A 1 772 ? 24.188 25.438 -20.297 1 97.81 772 GLN A O 1
ATOM 6292 N N . CYS A 1 773 ? 22.844 26.375 -18.828 1 98.44 773 CYS A N 1
ATOM 6293 C CA . CYS A 1 773 ? 21.719 26.484 -19.766 1 98.44 773 CYS A CA 1
ATOM 6294 C C . CYS A 1 773 ? 21.828 27.781 -20.578 1 98.44 773 CYS A C 1
ATOM 6296 O O . CYS A 1 773 ? 21.922 28.875 -20.016 1 98.44 773 CYS A O 1
ATOM 6298 N N . ALA A 1 774 ? 21.688 27.656 -21.859 1 97.44 774 ALA A N 1
ATOM 6299 C CA . ALA A 1 774 ? 21.734 28.828 -22.734 1 97.44 774 ALA A CA 1
ATOM 6300 C C . ALA A 1 774 ? 20.5 29.688 -22.578 1 97.44 774 ALA A C 1
ATOM 6302 O O . ALA A 1 774 ? 19.406 29.172 -22.297 1 97.44 774 ALA A O 1
ATOM 6303 N N . PRO A 1 775 ? 20.672 31.031 -22.781 1 96.69 775 PRO A N 1
ATOM 6304 C CA . PRO A 1 775 ? 19.5 31.906 -22.703 1 96.69 775 PRO A CA 1
ATOM 6305 C C . PRO A 1 775 ? 18.422 31.547 -23.734 1 96.69 775 PRO A C 1
ATOM 6307 O O . PRO A 1 775 ? 18.734 31.188 -24.875 1 96.69 775 PRO A O 1
ATOM 6310 N N . GLY A 1 776 ? 17.203 31.609 -23.328 1 95.94 776 GLY A N 1
ATOM 6311 C CA . GLY A 1 776 ? 16.094 31.328 -24.234 1 95.94 776 GLY A CA 1
ATOM 6312 C C . GLY A 1 776 ? 15.562 29.906 -24.109 1 95.94 776 GLY A C 1
ATOM 6313 O O . GLY A 1 776 ? 14.453 29.609 -24.578 1 95.94 776 GLY A O 1
ATOM 6314 N N . ARG A 1 777 ? 16.391 29.078 -23.516 1 96.69 777 ARG A N 1
ATOM 6315 C CA . ARG A 1 777 ? 15.906 27.734 -23.266 1 96.69 777 ARG A CA 1
ATOM 6316 C C . ARG A 1 777 ? 14.766 27.719 -22.266 1 96.69 777 ARG A C 1
ATOM 6318 O O . ARG A 1 777 ? 14.648 28.641 -21.438 1 96.69 777 ARG A O 1
ATOM 6325 N N . PRO A 1 778 ? 13.945 26.688 -22.266 1 96.62 778 PRO A N 1
ATOM 6326 C CA . PRO A 1 778 ? 12.789 26.641 -21.375 1 96.62 778 PRO A CA 1
ATOM 6327 C C . PRO A 1 778 ? 13.172 26.797 -19.906 1 96.62 778 PRO A C 1
ATOM 6329 O O . PRO A 1 778 ? 12.445 27.438 -19.141 1 96.62 778 PRO A O 1
ATOM 6332 N N . MET A 1 779 ? 14.336 26.312 -19.453 1 98.25 779 MET A N 1
ATOM 6333 C CA . MET A 1 779 ? 14.75 26.406 -18.062 1 98.25 779 MET A CA 1
ATOM 6334 C C . MET A 1 779 ? 15.602 27.656 -17.828 1 98.25 779 MET A C 1
ATOM 6336 O O . MET A 1 779 ? 16.141 27.844 -16.734 1 98.25 779 MET A O 1
ATOM 6340 N N . ASN A 1 780 ? 15.781 28.453 -18.859 1 98.25 780 ASN A N 1
ATOM 6341 C CA . ASN A 1 780 ? 16.484 29.734 -18.75 1 98.25 780 ASN A CA 1
ATOM 6342 C C . ASN A 1 780 ? 15.828 30.797 -19.625 1 98.25 780 ASN A C 1
ATOM 6344 O O . ASN A 1 780 ? 16.484 31.391 -20.484 1 98.25 780 ASN A O 1
ATOM 6348 N N . PRO A 1 781 ? 14.68 31.094 -19.312 1 97.19 781 PRO A N 1
ATOM 6349 C CA . PRO A 1 781 ? 14.016 32.156 -20.078 1 97.19 781 PRO A CA 1
ATOM 6350 C C . PRO A 1 781 ? 14.641 33.531 -19.875 1 97.19 781 PRO A C 1
ATOM 6352 O O . PRO A 1 781 ? 15.305 33.75 -18.875 1 97.19 781 PRO A O 1
ATOM 6355 N N . GLU A 1 782 ? 14.352 34.344 -20.797 1 94.38 782 GLU A N 1
ATOM 6356 C CA . GLU A 1 782 ? 14.883 35.719 -20.719 1 94.38 782 GLU A CA 1
ATOM 6357 C C . GLU A 1 782 ? 14.25 36.5 -19.578 1 94.38 782 GLU A C 1
ATOM 6359 O O . GLU A 1 782 ? 14.945 37.188 -18.828 1 94.38 782 GLU A O 1
ATOM 6364 N N . LYS A 1 783 ? 12.961 36.406 -19.547 1 93.5 783 LYS A N 1
ATOM 6365 C CA . LYS A 1 783 ? 12.25 37.094 -18.469 1 93.5 783 LYS A CA 1
ATOM 6366 C C . LYS A 1 783 ? 12.07 36.156 -17.266 1 93.5 783 LYS A C 1
ATOM 6368 O O . LYS A 1 783 ? 11.562 35.062 -17.391 1 93.5 783 LYS A O 1
ATOM 6373 N N . LYS A 1 784 ? 12.5 36.656 -16.078 1 96.69 784 LYS A N 1
ATOM 6374 C CA . LYS A 1 784 ? 12.391 35.875 -14.836 1 96.69 784 LYS A CA 1
ATOM 6375 C C . LYS A 1 784 ? 11.578 36.656 -13.797 1 96.69 784 LYS A C 1
ATOM 6377 O O . LYS A 1 784 ? 11.602 37.875 -13.758 1 96.69 784 LYS A O 1
ATOM 6382 N N . CYS A 1 785 ? 10.828 35.906 -13.062 1 97.38 785 CYS A N 1
ATOM 6383 C CA . CYS A 1 785 ? 10.062 36.5 -11.969 1 97.38 785 CYS A CA 1
ATOM 6384 C C . CYS A 1 785 ? 10.758 36.281 -10.633 1 97.38 785 CYS A C 1
ATOM 6386 O O . CYS A 1 785 ? 11.234 35.156 -10.352 1 97.38 785 CYS A O 1
ATOM 6388 N N . ARG A 1 786 ? 10.859 37.312 -9.828 1 95.12 786 ARG A N 1
ATOM 6389 C CA . ARG A 1 786 ? 11.523 37.219 -8.539 1 95.12 786 ARG A CA 1
ATOM 6390 C C . ARG A 1 786 ? 10.93 38.219 -7.543 1 95.12 786 ARG A C 1
ATOM 6392 O O . ARG A 1 786 ? 10.898 39.406 -7.805 1 95.12 786 ARG A O 1
ATOM 6399 N N . VAL A 1 787 ? 10.5 37.656 -6.461 1 93.5 787 VAL A N 1
ATOM 6400 C CA . VAL A 1 787 ? 10.078 38.531 -5.363 1 93.5 787 VAL A CA 1
ATOM 6401 C C . VAL A 1 787 ? 11.25 38.781 -4.426 1 93.5 787 VAL A C 1
ATOM 6403 O O . VAL A 1 787 ? 11.68 39.938 -4.258 1 93.5 787 VAL A O 1
ATOM 6406 N N . TRP A 1 788 ? 11.719 37.719 -3.922 1 89.06 788 TRP A N 1
ATOM 6407 C CA . TRP A 1 788 ? 12.867 37.844 -3.023 1 89.06 788 TRP A CA 1
ATOM 6408 C C . TRP A 1 788 ? 14.172 37.531 -3.754 1 89.06 788 TRP A C 1
ATOM 6410 O O . TRP A 1 788 ? 14.344 36.469 -4.309 1 89.06 788 TRP A O 1
ATOM 6420 N N . MET B 1 1 ? 40.594 -29.375 -62.875 1 16.69 1 MET B N 1
ATOM 6421 C CA . MET B 1 1 ? 41.281 -29.219 -64.188 1 16.69 1 MET B CA 1
ATOM 6422 C C . MET B 1 1 ? 42.344 -28.125 -64.062 1 16.69 1 MET B C 1
ATOM 6424 O O . MET B 1 1 ? 42.312 -27.281 -63.188 1 16.69 1 MET B O 1
ATOM 6428 N N . MET B 1 2 ? 42.781 -27.641 -65.188 1 15.12 2 MET B N 1
ATOM 6429 C CA . MET B 1 2 ? 44.188 -27.922 -65.562 1 15.12 2 MET B CA 1
ATOM 6430 C C . MET B 1 2 ? 45.125 -26.859 -65 1 15.12 2 MET B C 1
ATOM 6432 O O . MET B 1 2 ? 46.094 -27.172 -64.312 1 15.12 2 MET B O 1
ATOM 6436 N N . SER B 1 3 ? 45 -25.578 -65.625 1 14.84 3 SER B N 1
ATOM 6437 C CA . SER B 1 3 ? 45.781 -24.953 -66.688 1 14.84 3 SER B CA 1
ATOM 6438 C C . SER B 1 3 ? 46.625 -23.781 -66.125 1 14.84 3 SER B C 1
ATOM 6440 O O . SER B 1 3 ? 46.375 -23.281 -65 1 14.84 3 SER B O 1
ATOM 6442 N N . GLU B 1 4 ? 46.5 -22.562 -66.688 1 14.59 4 GLU B N 1
ATOM 6443 C CA . GLU B 1 4 ? 47.531 -22.047 -67.625 1 14.59 4 GLU B CA 1
ATOM 6444 C C . GLU B 1 4 ? 48.375 -20.969 -66.938 1 14.59 4 GLU B C 1
ATOM 6446 O O . GLU B 1 4 ? 49.594 -21.031 -66.938 1 14.59 4 GLU B O 1
ATOM 6451 N N . THR B 1 5 ? 47.875 -19.656 -66.875 1 16.14 5 THR B N 1
ATOM 6452 C CA . THR B 1 5 ? 48.562 -18.719 -67.75 1 16.14 5 THR B CA 1
ATOM 6453 C C . THR B 1 5 ? 49.688 -18.031 -67 1 16.14 5 THR B C 1
ATOM 6455 O O . THR B 1 5 ? 49.5 -17.562 -65.875 1 16.14 5 THR B O 1
ATOM 6458 N N . ALA B 1 6 ? 50.938 -18.109 -67.375 1 15.75 6 ALA B N 1
ATOM 6459 C CA . ALA B 1 6 ? 52.375 -18.219 -67.188 1 15.75 6 ALA B CA 1
ATOM 6460 C C . ALA B 1 6 ? 53 -16.828 -67 1 15.75 6 ALA B C 1
ATOM 6462 O O . ALA B 1 6 ? 54.188 -16.719 -66.625 1 15.75 6 ALA B O 1
ATOM 6463 N N . GLU B 1 7 ? 52.219 -15.719 -67.25 1 15.98 7 GLU B N 1
ATOM 6464 C CA . GLU B 1 7 ? 52.906 -14.883 -68.25 1 15.98 7 GLU B CA 1
ATOM 6465 C C . GLU B 1 7 ? 54.156 -14.234 -67.688 1 15.98 7 GLU B C 1
ATOM 6467 O O . GLU B 1 7 ? 54.281 -14.086 -66.438 1 15.98 7 GLU B O 1
ATOM 6472 N N . ASP B 1 8 ? 54.719 -13.117 -68.25 1 15.07 8 ASP B N 1
ATOM 6473 C CA . ASP B 1 8 ? 55.812 -12.742 -69.125 1 15.07 8 ASP B CA 1
ATOM 6474 C C . ASP B 1 8 ? 56.844 -11.898 -68.375 1 15.07 8 ASP B C 1
ATOM 6476 O O . ASP B 1 8 ? 58.031 -12.188 -68.438 1 15.07 8 ASP B O 1
ATOM 6480 N N . ARG B 1 9 ? 56.812 -10.508 -68.312 1 15.57 9 ARG B N 1
ATOM 6481 C CA . ARG B 1 9 ? 57.719 -9.727 -69.125 1 15.57 9 ARG B CA 1
ATOM 6482 C C . ARG B 1 9 ? 58.938 -9.297 -68.375 1 15.57 9 ARG B C 1
ATOM 6484 O O . ARG B 1 9 ? 58.844 -8.781 -67.25 1 15.57 9 ARG B O 1
ATOM 6491 N N . PHE B 1 10 ? 60.25 -9.711 -68.562 1 14.82 10 PHE B N 1
ATOM 6492 C CA . PHE B 1 10 ? 61.656 -9.945 -68.312 1 14.82 10 PHE B CA 1
ATOM 6493 C C . PHE B 1 10 ? 62.406 -8.633 -68.062 1 14.82 10 PHE B C 1
ATOM 6495 O O . PHE B 1 10 ? 63.219 -8.539 -67.125 1 14.82 10 PHE B O 1
ATOM 6502 N N . ILE B 1 11 ? 62.375 -7.695 -68.875 1 13.93 11 ILE B N 1
ATOM 6503 C CA . ILE B 1 11 ? 63.625 -7.379 -69.625 1 13.93 11 ILE B CA 1
ATOM 6504 C C . ILE B 1 11 ? 64.438 -6.414 -68.75 1 13.93 11 ILE B C 1
ATOM 6506 O O . ILE B 1 11 ? 65.625 -6.648 -68.562 1 13.93 11 ILE B O 1
ATOM 6510 N N . ALA B 1 12 ? 64.438 -4.953 -69 1 14.49 12 ALA B N 1
ATOM 6511 C CA . ALA B 1 12 ? 65.438 -4.109 -69.688 1 14.49 12 ALA B CA 1
ATOM 6512 C C . ALA B 1 12 ? 66.312 -3.412 -68.625 1 14.49 12 ALA B C 1
ATOM 6514 O O . ALA B 1 12 ? 65.875 -2.566 -67.875 1 14.49 12 ALA B O 1
ATOM 6515 N N . LEU B 1 13 ? 67.562 -3.916 -68.125 1 14.17 13 LEU B N 1
ATOM 6516 C CA . LEU B 1 13 ? 68.5 -3.713 -67 1 14.17 13 LEU B CA 1
ATOM 6517 C C . LEU B 1 13 ? 69.375 -2.508 -67.25 1 14.17 13 LEU B C 1
ATOM 6519 O O . LEU B 1 13 ? 69.875 -2.32 -68.375 1 14.17 13 LEU B O 1
ATOM 6523 N N . SER B 1 14 ? 69.688 -1.578 -66.875 1 14.05 14 SER B N 1
ATOM 6524 C CA . SER B 1 14 ? 70.625 -0.695 -67.5 1 14.05 14 SER B CA 1
ATOM 6525 C C . SER B 1 14 ? 71.938 -1.395 -67.688 1 14.05 14 SER B C 1
ATOM 6527 O O . SER B 1 14 ? 72.312 -2.334 -67 1 14.05 14 SER B O 1
ATOM 6529 N N . VAL B 1 15 ? 73 -1.358 -69.062 1 14.05 15 VAL B N 1
ATOM 6530 C CA . VAL B 1 15 ? 74.188 -1.216 -69.812 1 14.05 15 VAL B CA 1
ATOM 6531 C C . VAL B 1 15 ? 75.188 -0.339 -69.062 1 14.05 15 VAL B C 1
ATOM 6533 O O . VAL B 1 15 ? 76.375 -0.673 -68.938 1 14.05 15 VAL B O 1
ATOM 6536 N N . GLU B 1 16 ? 75.062 1.001 -68.812 1 14.25 16 GLU B N 1
ATOM 6537 C CA . GLU B 1 16 ? 76.062 1.859 -69.5 1 14.25 16 GLU B CA 1
ATOM 6538 C C . GLU B 1 16 ? 77.312 2.012 -68.688 1 14.25 16 GLU B C 1
ATOM 6540 O O . GLU B 1 16 ? 78.438 1.896 -69.25 1 14.25 16 GLU B O 1
ATOM 6545 N N . ALA B 1 17 ? 77.562 3.02 -67.75 1 14.79 17 ALA B N 1
ATOM 6546 C CA . ALA B 1 17 ? 78.688 3.961 -67.875 1 14.79 17 ALA B CA 1
ATOM 6547 C C . ALA B 1 17 ? 79.938 3.406 -67.25 1 14.79 17 ALA B C 1
ATOM 6549 O O . ALA B 1 17 ? 79.938 3.023 -66.062 1 14.79 17 ALA B O 1
ATOM 6550 N N . ALA B 1 18 ? 81.25 3.281 -67.875 1 14.55 18 ALA B N 1
ATOM 6551 C CA . ALA B 1 18 ? 82.625 2.846 -68 1 14.55 18 ALA B CA 1
ATOM 6552 C C . ALA B 1 18 ? 83.562 3.67 -67.125 1 14.55 18 ALA B C 1
ATOM 6554 O O . ALA B 1 18 ? 84.5 3.131 -66.5 1 14.55 18 ALA B O 1
ATOM 6555 N N . ALA B 1 19 ? 83.625 5.074 -67.25 1 15.35 19 ALA B N 1
ATOM 6556 C CA . ALA B 1 19 ? 84.938 5.57 -67.688 1 15.35 19 ALA B CA 1
ATOM 6557 C C . ALA B 1 19 ? 85.938 5.5 -66.562 1 15.35 19 ALA B C 1
ATOM 6559 O O . ALA B 1 19 ? 87.062 4.945 -66.688 1 15.35 19 ALA B O 1
ATOM 6560 N N . LYS B 1 20 ? 86.625 6.773 -66.062 1 18.44 20 LYS B N 1
ATOM 6561 C CA . LYS B 1 20 ? 88 7.172 -66.25 1 18.44 20 LYS B CA 1
ATOM 6562 C C . LYS B 1 20 ? 88.75 6.891 -64.938 1 18.44 20 LYS B C 1
ATOM 6564 O O . LYS B 1 20 ? 88.25 6.98 -63.844 1 18.44 20 LYS B O 1
ATOM 6569 N N . THR B 1 21 ? 90 6.547 -64.875 1 16.69 21 THR B N 1
ATOM 6570 C CA . THR B 1 21 ? 90.875 5.695 -64 1 16.69 21 THR B CA 1
ATOM 6571 C C . THR B 1 21 ? 91.375 6.441 -62.781 1 16.69 21 THR B C 1
ATOM 6573 O O . THR B 1 21 ? 91.312 5.91 -61.688 1 16.69 21 THR B O 1
ATOM 6576 N N . LYS B 1 22 ? 92.25 7.688 -62.906 1 20.22 22 LYS B N 1
ATOM 6577 C CA . LYS B 1 22 ? 93.688 7.625 -62.719 1 20.22 22 LYS B CA 1
ATOM 6578 C C . LYS B 1 22 ? 94.062 8.031 -61.312 1 20.22 22 LYS B C 1
ATOM 6580 O O . LYS B 1 22 ? 95.125 7.625 -60.812 1 20.22 22 LYS B O 1
ATOM 6585 N N . SER B 1 23 ? 93.562 9.062 -60.531 1 18.64 23 SER B N 1
ATOM 6586 C CA . SER B 1 23 ? 94.375 10.125 -59.938 1 18.64 23 SER B CA 1
ATOM 6587 C C . SER B 1 23 ? 95 9.695 -58.594 1 18.64 23 SER B C 1
ATOM 6589 O O . SER B 1 23 ? 94.25 9.148 -57.75 1 18.64 23 SER B O 1
ATOM 6591 N N . SER B 1 24 ? 96.438 9.672 -58.438 1 20.86 24 SER B N 1
ATOM 6592 C CA . SER B 1 24 ? 97.375 9.047 -57.562 1 20.86 24 SER B CA 1
ATOM 6593 C C . SER B 1 24 ? 97.562 9.836 -56.281 1 20.86 24 SER B C 1
ATOM 6595 O O . SER B 1 24 ? 98.5 9.617 -55.531 1 20.86 24 SER B O 1
ATOM 6597 N N . SER B 1 25 ? 96.625 10.414 -55.656 1 20.08 25 SER B N 1
ATOM 6598 C CA . SER B 1 25 ? 96.812 11.5 -54.719 1 20.08 25 SER B CA 1
ATOM 6599 C C . SER B 1 25 ? 97.562 11.008 -53.469 1 20.08 25 SER B C 1
ATOM 6601 O O . SER B 1 25 ? 97.188 9.938 -52.938 1 20.08 25 SER B O 1
ATOM 6603 N N . SER B 1 26 ? 98.75 11.609 -53.188 1 22.98 26 SER B N 1
ATOM 6604 C CA . SER B 1 26 ? 99.812 11.344 -52.219 1 22.98 26 SER B CA 1
ATOM 6605 C C . SER B 1 26 ? 99.312 11.484 -50.781 1 22.98 26 SER B C 1
ATOM 6607 O O . SER B 1 26 ? 98.562 12.391 -50.5 1 22.98 26 SER B O 1
ATOM 6609 N N . LYS B 1 27 ? 99.438 10.445 -49.938 1 22.81 27 LYS B N 1
ATOM 6610 C CA . LYS B 1 27 ? 98.938 9.953 -48.656 1 22.81 27 LYS B CA 1
ATOM 6611 C C . LYS B 1 27 ? 99.562 10.695 -47.5 1 22.81 27 LYS B C 1
ATOM 6613 O O . LYS B 1 27 ? 100.75 10.547 -47.25 1 22.81 27 LYS B O 1
ATOM 6618 N N . HIS B 1 28 ? 99.5 12.07 -47.5 1 23.53 28 HIS B N 1
ATOM 6619 C CA . HIS B 1 28 ? 100.188 12.695 -46.406 1 23.53 28 HIS B CA 1
ATOM 6620 C C . HIS B 1 28 ? 99.688 12.188 -45.062 1 23.53 28 HIS B C 1
ATOM 6622 O O . HIS B 1 28 ? 98.5 12.164 -44.812 1 23.53 28 HIS B O 1
ATOM 6628 N N . LEU B 1 29 ? 100.375 11.242 -44.406 1 22.36 29 LEU B N 1
ATOM 6629 C CA . LEU B 1 29 ? 100.125 10.445 -43.219 1 22.36 29 LEU B CA 1
ATOM 6630 C C . LEU B 1 29 ? 100.062 11.336 -41.969 1 22.36 29 LEU B C 1
ATOM 6632 O O . LEU B 1 29 ? 101.062 11.938 -41.594 1 22.36 29 LEU B O 1
ATOM 6636 N N . THR B 1 30 ? 99.188 12.32 -41.906 1 24.97 30 THR B N 1
ATOM 6637 C CA . THR B 1 30 ? 99.188 13.195 -40.75 1 24.97 30 THR B CA 1
ATOM 6638 C C . THR B 1 30 ? 98.938 12.383 -39.469 1 24.97 30 THR B C 1
ATOM 6640 O O . THR B 1 30 ? 98 11.562 -39.406 1 24.97 30 THR B O 1
ATOM 6643 N N . VAL B 1 31 ? 100 12.281 -38.625 1 26.14 31 VAL B N 1
ATOM 6644 C CA . VAL B 1 31 ? 100.25 11.57 -37.375 1 26.14 31 VAL B CA 1
ATOM 6645 C C . VAL B 1 31 ? 99.25 12.094 -36.312 1 26.14 31 VAL B C 1
ATOM 6647 O O . VAL B 1 31 ? 99.312 13.273 -35.938 1 26.14 31 VAL B O 1
ATOM 6650 N N . ILE B 1 32 ? 98 11.844 -36.438 1 25.45 32 ILE B N 1
ATOM 6651 C CA . ILE B 1 32 ? 97 12.258 -35.438 1 25.45 32 ILE B CA 1
ATOM 6652 C C . ILE B 1 32 ? 97.375 11.672 -34.094 1 25.45 32 ILE B C 1
ATOM 6654 O O . ILE B 1 32 ? 97.438 10.453 -33.938 1 25.45 32 ILE B O 1
ATOM 6658 N N . ILE B 1 33 ? 98.188 12.43 -33.312 1 27.06 33 ILE B N 1
ATOM 6659 C CA . ILE B 1 33 ? 98.562 12.148 -31.922 1 27.06 33 ILE B CA 1
ATOM 6660 C C . ILE B 1 33 ? 97.312 11.992 -31.078 1 27.06 33 ILE B C 1
ATOM 6662 O O . ILE B 1 33 ? 96.5 12.922 -30.969 1 27.06 33 ILE B O 1
ATOM 6666 N N . ARG B 1 34 ? 96.688 10.836 -31.016 1 27.03 34 ARG B N 1
ATOM 6667 C CA . ARG B 1 34 ? 95.562 10.414 -30.219 1 27.03 34 ARG B CA 1
ATOM 6668 C C . ARG B 1 34 ? 95.812 10.656 -28.734 1 27.03 34 ARG B C 1
ATOM 6670 O O . ARG B 1 34 ? 96.75 10.07 -28.141 1 27.03 34 ARG B O 1
ATOM 6677 N N . LYS B 1 35 ? 95.75 11.984 -28.312 1 30.69 35 LYS B N 1
ATOM 6678 C CA . LYS B 1 35 ? 95.812 12.289 -26.875 1 30.69 35 LYS B CA 1
ATOM 6679 C C . LYS B 1 35 ? 94.875 11.359 -26.109 1 30.69 35 LYS B C 1
ATOM 6681 O O . LYS B 1 35 ? 93.688 11.164 -26.5 1 30.69 35 LYS B O 1
ATOM 6686 N N . GLU B 1 36 ? 95.438 10.359 -25.422 1 31.62 36 GLU B N 1
ATOM 6687 C CA . GLU B 1 36 ? 94.812 9.391 -24.531 1 31.62 36 GLU B CA 1
ATOM 6688 C C . GLU B 1 36 ? 93.875 10.078 -23.578 1 31.62 36 GLU B C 1
ATOM 6690 O O . GLU B 1 36 ? 94.25 10.969 -22.828 1 31.62 36 GLU B O 1
ATOM 6695 N N . ASP B 1 37 ? 92.688 10.508 -24.094 1 38.81 37 ASP B N 1
ATOM 6696 C CA . ASP B 1 37 ? 91.625 10.992 -23.25 1 38.81 37 ASP B CA 1
ATOM 6697 C C . ASP B 1 37 ? 91.562 10.234 -21.938 1 38.81 37 ASP B C 1
ATOM 6699 O O . ASP B 1 37 ? 91.562 9.008 -21.922 1 38.81 37 ASP B O 1
ATOM 6703 N N . SER B 1 38 ? 92.125 10.859 -20.844 1 43.59 38 SER B N 1
ATOM 6704 C CA . SER B 1 38 ? 92.312 10.398 -19.469 1 43.59 38 SER B CA 1
ATOM 6705 C C . SER B 1 38 ? 91.125 9.609 -18.984 1 43.59 38 SER B C 1
ATOM 6707 O O . SER B 1 38 ? 90 9.859 -19.438 1 43.59 38 SER B O 1
ATOM 6709 N N . GLY B 1 39 ? 91.312 8.375 -18.562 1 47.06 39 GLY B N 1
ATOM 6710 C CA . GLY B 1 39 ? 90.5 7.332 -17.938 1 47.06 39 GLY B CA 1
ATOM 6711 C C . GLY B 1 39 ? 89.5 7.875 -16.984 1 47.06 39 GLY B C 1
ATOM 6712 O O . GLY B 1 39 ? 88.438 7.246 -16.75 1 47.06 39 GLY B O 1
ATOM 6713 N N . CYS B 1 40 ? 89.75 9.039 -16.391 1 51 40 CYS B N 1
ATOM 6714 C CA . CYS B 1 40 ? 88.875 9.594 -15.375 1 51 40 CYS B CA 1
ATOM 6715 C C . CYS B 1 40 ? 87.562 10.133 -16.016 1 51 40 CYS B C 1
ATOM 6717 O O . CYS B 1 40 ? 86.5 9.977 -15.453 1 51 40 CYS B O 1
ATOM 6719 N N . HIS B 1 41 ? 87.75 10.719 -17.219 1 57.75 41 HIS B N 1
ATOM 6720 C CA . HIS B 1 41 ? 86.562 11.273 -17.875 1 57.75 41 HIS B CA 1
ATOM 6721 C C . HIS B 1 41 ? 85.688 10.164 -18.359 1 57.75 41 HIS B C 1
ATOM 6723 O O . HIS B 1 41 ? 84.438 10.289 -18.281 1 57.75 41 HIS B O 1
ATOM 6729 N N . VAL B 1 42 ? 86.312 9.062 -18.812 1 60 42 VAL B N 1
ATOM 6730 C CA . VAL B 1 42 ? 85.5 7.926 -19.281 1 60 42 VAL B CA 1
ATOM 6731 C C . VAL B 1 42 ? 84.812 7.258 -18.094 1 60 42 VAL B C 1
ATOM 6733 O O . VAL B 1 42 ? 83.625 6.887 -18.172 1 60 42 VAL B O 1
ATOM 6736 N N . PHE B 1 43 ? 85.562 7.281 -16.984 1 59.97 43 PHE B N 1
ATOM 6737 C CA . PHE B 1 43 ? 85 6.699 -15.781 1 59.97 43 PHE B CA 1
ATOM 6738 C C . PHE B 1 43 ? 83.875 7.555 -15.25 1 59.97 43 PHE B C 1
ATOM 6740 O O . PHE B 1 43 ? 82.812 7.031 -14.875 1 59.97 43 PHE B O 1
ATOM 6747 N N . CYS B 1 44 ? 84.062 8.875 -15.273 1 59.75 44 CYS B N 1
ATOM 6748 C CA . CYS B 1 44 ? 83.062 9.797 -14.805 1 59.75 44 CYS B CA 1
ATOM 6749 C C . CYS B 1 44 ? 81.812 9.734 -15.695 1 59.75 44 CYS B C 1
ATOM 6751 O O . CYS B 1 44 ? 80.688 9.75 -15.211 1 59.75 44 CYS B O 1
ATOM 6753 N N . ARG B 1 45 ? 82 9.617 -16.984 1 68.38 45 ARG B N 1
ATOM 6754 C CA . ARG B 1 45 ? 80.875 9.516 -17.922 1 68.38 45 ARG B CA 1
ATOM 6755 C C . ARG B 1 45 ? 80.125 8.203 -17.734 1 68.38 45 ARG B C 1
ATOM 6757 O O . ARG B 1 45 ? 78.938 8.18 -17.75 1 68.38 45 ARG B O 1
ATOM 6764 N N . ARG B 1 46 ? 80.938 7.098 -17.562 1 70.19 46 ARG B N 1
ATOM 6765 C CA . ARG B 1 46 ? 80.312 5.797 -17.328 1 70.19 46 ARG B CA 1
ATOM 6766 C C . ARG B 1 46 ? 79.562 5.77 -16 1 70.19 46 ARG B C 1
ATOM 6768 O O . ARG B 1 46 ? 78.5 5.195 -15.914 1 70.19 46 ARG B O 1
ATOM 6775 N N . PHE B 1 47 ? 80.188 6.477 -15.062 1 71.75 47 PHE B N 1
ATOM 6776 C CA . PHE B 1 47 ? 79.562 6.562 -13.75 1 71.75 47 PHE B CA 1
ATOM 6777 C C . PHE B 1 47 ? 78.25 7.395 -13.812 1 71.75 47 PHE B C 1
ATOM 6779 O O . PHE B 1 47 ? 77.25 7.012 -13.25 1 71.75 47 PHE B O 1
ATOM 6786 N N . PHE B 1 48 ? 78.375 8.469 -14.57 1 69.94 48 PHE B N 1
ATOM 6787 C CA . PHE B 1 48 ? 77.188 9.305 -14.773 1 69.94 48 PHE B CA 1
ATOM 6788 C C . PHE B 1 48 ? 76.125 8.555 -15.531 1 69.94 48 PHE B C 1
ATOM 6790 O O . PHE B 1 48 ? 74.938 8.648 -15.195 1 69.94 48 PHE B O 1
ATOM 6797 N N . MET B 1 49 ? 76.5 7.809 -16.516 1 74.44 49 MET B N 1
ATOM 6798 C CA . MET B 1 49 ? 75.562 7 -17.281 1 74.44 49 MET B CA 1
ATOM 6799 C C . MET B 1 49 ? 74.938 5.93 -16.391 1 74.44 49 MET B C 1
ATOM 6801 O O . MET B 1 49 ? 73.75 5.648 -16.5 1 74.44 49 MET B O 1
ATOM 6805 N N . CYS B 1 50 ? 75.75 5.398 -15.469 1 73.75 50 CYS B N 1
ATOM 6806 C CA . CYS B 1 50 ? 75.188 4.406 -14.539 1 73.75 50 CYS B CA 1
ATOM 6807 C C . CYS B 1 50 ? 74.188 5.035 -13.578 1 73.75 50 CYS B C 1
ATOM 6809 O O . CYS B 1 50 ? 73.125 4.449 -13.297 1 73.75 50 CYS B O 1
ATOM 6811 N N . ILE B 1 51 ? 74.5 6.25 -13.133 1 72 51 ILE B N 1
ATOM 6812 C CA . ILE B 1 51 ? 73.562 6.953 -12.227 1 72 51 ILE B CA 1
ATOM 6813 C C . ILE B 1 51 ? 72.312 7.32 -12.961 1 72 51 ILE B C 1
ATOM 6815 O O . ILE B 1 51 ? 71.188 7.18 -12.414 1 72 51 ILE B O 1
ATOM 6819 N N . LEU B 1 52 ? 72.438 7.746 -14.203 1 72.81 52 LEU B N 1
ATOM 6820 C CA . LEU B 1 52 ? 71.312 8.062 -15.008 1 72.81 52 LEU B CA 1
ATOM 6821 C C . LEU B 1 52 ? 70.438 6.82 -15.266 1 72.81 52 LEU B C 1
ATOM 6823 O O . LEU B 1 52 ? 69.25 6.875 -15.203 1 72.81 52 LEU B O 1
ATOM 6827 N N . LEU B 1 53 ? 71.125 5.699 -15.594 1 75.69 53 LEU B N 1
ATOM 6828 C CA . LEU B 1 53 ? 70.375 4.441 -15.789 1 75.69 53 LEU B CA 1
ATOM 6829 C C . LEU B 1 53 ? 69.688 4.008 -14.508 1 75.69 53 LEU B C 1
ATOM 6831 O O . LEU B 1 53 ? 68.562 3.539 -14.547 1 75.69 53 LEU B O 1
ATOM 6835 N N . LEU B 1 54 ? 70.312 4.207 -13.375 1 74.19 54 LEU B N 1
ATOM 6836 C CA . LEU B 1 54 ? 69.75 3.879 -12.094 1 74.19 54 LEU B CA 1
ATOM 6837 C C . LEU B 1 54 ? 68.562 4.789 -11.805 1 74.19 54 LEU B C 1
ATOM 6839 O O . LEU B 1 54 ? 67.5 4.34 -11.273 1 74.19 54 LEU B O 1
ATOM 6843 N N . ALA B 1 55 ? 68.688 6.055 -12.172 1 71.75 55 ALA B N 1
ATOM 6844 C CA . ALA B 1 55 ? 67.562 7 -12.016 1 71.75 55 ALA B CA 1
ATOM 6845 C C . ALA B 1 55 ? 66.438 6.621 -12.906 1 71.75 55 ALA B C 1
ATOM 6847 O O . ALA B 1 55 ? 65.25 6.688 -12.469 1 71.75 55 ALA B O 1
ATOM 6848 N N . VAL B 1 56 ? 66.625 6.203 -14.109 1 74.81 56 VAL B N 1
ATOM 6849 C CA . VAL B 1 56 ? 65.562 5.766 -15.016 1 74.81 56 VAL B CA 1
ATOM 6850 C C . VAL B 1 56 ? 64.938 4.5 -14.469 1 74.81 56 VAL B C 1
ATOM 6852 O O . VAL B 1 56 ? 63.719 4.371 -14.484 1 74.81 56 VAL B O 1
ATOM 6855 N N . VAL B 1 57 ? 65.75 3.549 -14 1 75.44 57 VAL B N 1
ATOM 6856 C CA . VAL B 1 57 ? 65.188 2.326 -13.414 1 75.44 57 VAL B CA 1
ATOM 6857 C C . VAL B 1 57 ? 64.375 2.668 -12.188 1 75.44 57 VAL B C 1
ATOM 6859 O O . VAL B 1 57 ? 63.25 2.115 -12.008 1 75.44 57 VAL B O 1
ATOM 6862 N N . PHE B 1 58 ? 64.875 3.568 -11.406 1 73.31 58 PHE B N 1
ATOM 6863 C CA . PHE B 1 58 ? 64.125 3.982 -10.211 1 73.31 58 PHE B CA 1
ATOM 6864 C C . PHE B 1 58 ? 62.812 4.688 -10.594 1 73.31 58 PHE B C 1
ATOM 6866 O O . PHE B 1 58 ? 61.75 4.402 -10.023 1 73.31 58 PHE B O 1
ATOM 6873 N N . LEU B 1 59 ? 62.906 5.578 -11.547 1 70.12 59 LEU B N 1
ATOM 6874 C CA . LEU B 1 59 ? 61.719 6.281 -12.008 1 70.12 59 LEU B CA 1
ATOM 6875 C C . LEU B 1 59 ? 60.719 5.309 -12.633 1 70.12 59 LEU B C 1
ATOM 6877 O O . LEU B 1 59 ? 59.5 5.414 -12.398 1 70.12 59 LEU B O 1
ATOM 6881 N N . THR B 1 60 ? 61.156 4.43 -13.445 1 75.94 60 THR B N 1
ATOM 6882 C CA . THR B 1 60 ? 60.281 3.426 -14.039 1 75.94 60 THR B CA 1
ATOM 6883 C C . THR B 1 60 ? 59.688 2.529 -12.953 1 75.94 60 THR B C 1
ATOM 6885 O O . THR B 1 60 ? 58.531 2.135 -13.047 1 75.94 60 THR B O 1
ATOM 6888 N N . SER B 1 61 ? 60.406 2.25 -11.945 1 74.94 61 SER B N 1
ATOM 6889 C CA . SER B 1 61 ? 59.906 1.459 -10.828 1 74.94 61 SER B CA 1
ATOM 6890 C C . SER B 1 61 ? 58.812 2.217 -10.062 1 74.94 61 SER B C 1
ATOM 6892 O O . SER B 1 61 ? 57.812 1.631 -9.648 1 74.94 61 SER B O 1
ATOM 6894 N N . ILE B 1 62 ? 59.031 3.408 -9.883 1 69.44 62 ILE B N 1
ATOM 6895 C CA . ILE B 1 62 ? 58.031 4.246 -9.219 1 69.44 62 ILE B CA 1
ATOM 6896 C C . ILE B 1 62 ? 56.781 4.328 -10.078 1 69.44 62 ILE B C 1
ATOM 6898 O O . ILE B 1 62 ? 55.656 4.172 -9.578 1 69.44 62 ILE B O 1
ATOM 6902 N N . ILE B 1 63 ? 56.969 4.613 -11.336 1 67.94 63 ILE B N 1
ATOM 6903 C CA . ILE B 1 63 ? 55.812 4.664 -12.25 1 67.94 63 ILE B CA 1
ATOM 6904 C C . ILE B 1 63 ? 55.094 3.322 -12.25 1 67.94 63 ILE B C 1
ATOM 6906 O O . ILE B 1 63 ? 53.875 3.277 -12.203 1 67.94 63 ILE B O 1
ATOM 6910 N N . TYR B 1 64 ? 55.812 2.303 -12.32 1 68.12 64 TYR B N 1
ATOM 6911 C CA . TYR B 1 64 ? 55.219 0.975 -12.25 1 68.12 64 TYR B CA 1
ATOM 6912 C C . TYR B 1 64 ? 54.5 0.765 -10.914 1 68.12 64 TYR B C 1
ATOM 6914 O O . TYR B 1 64 ? 53.438 0.178 -10.852 1 68.12 64 TYR B O 1
ATOM 6922 N N . GLY B 1 65 ? 55.094 1.22 -9.859 1 63.97 65 GLY B N 1
ATOM 6923 C CA . GLY B 1 65 ? 54.438 1.146 -8.562 1 63.97 65 GLY B CA 1
ATOM 6924 C C . GLY B 1 65 ? 53.156 1.926 -8.492 1 63.97 65 GLY B C 1
ATOM 6925 O O . GLY B 1 65 ? 52.156 1.424 -7.984 1 63.97 65 GLY B O 1
ATOM 6926 N N . ILE B 1 66 ? 53.25 3.123 -8.953 1 62.47 66 ILE B N 1
ATOM 6927 C CA . ILE B 1 66 ? 52.031 3.953 -9.008 1 62.47 66 ILE B CA 1
ATOM 6928 C C . ILE B 1 66 ? 51 3.285 -9.898 1 62.47 66 ILE B C 1
ATOM 6930 O O . ILE B 1 66 ? 49.812 3.221 -9.539 1 62.47 66 ILE B O 1
ATOM 6934 N N . TYR B 1 67 ? 51.375 2.957 -11.078 1 59.34 67 TYR B N 1
ATOM 6935 C CA . TYR B 1 67 ? 50.469 2.225 -11.969 1 59.34 67 TYR B CA 1
ATOM 6936 C C . TYR B 1 67 ? 49.906 0.983 -11.281 1 59.34 67 TYR B C 1
ATOM 6938 O O . TYR B 1 67 ? 48.719 0.714 -11.359 1 59.34 67 TYR B O 1
ATOM 6946 N N . TYR B 1 68 ? 50.781 0.273 -10.695 1 57.84 68 TYR B N 1
ATOM 6947 C CA . TYR B 1 68 ? 50.344 -0.917 -9.961 1 57.84 68 TYR B CA 1
ATOM 6948 C C . TYR B 1 68 ? 49.406 -0.554 -8.836 1 57.84 68 TYR B C 1
ATOM 6950 O O . TYR B 1 68 ? 48.375 -1.202 -8.656 1 57.84 68 TYR B O 1
ATOM 6958 N N . PHE B 1 69 ? 49.781 0.432 -8.102 1 57.66 69 PHE B N 1
ATOM 6959 C CA . PHE B 1 69 ? 48.906 0.883 -7.016 1 57.66 69 PHE B CA 1
ATOM 6960 C C . PHE B 1 69 ? 47.562 1.378 -7.547 1 57.66 69 PHE B C 1
ATOM 6962 O O . PHE B 1 69 ? 46.531 1.06 -6.988 1 57.66 69 PHE B O 1
ATOM 6969 N N . ALA B 1 70 ? 47.688 2.217 -8.516 1 57.22 70 ALA B N 1
ATOM 6970 C CA . ALA B 1 70 ? 46.438 2.734 -9.117 1 57.22 70 ALA B CA 1
ATOM 6971 C C . ALA B 1 70 ? 45.594 1.602 -9.664 1 57.22 70 ALA B C 1
ATOM 6973 O O . ALA B 1 70 ? 44.344 1.661 -9.586 1 57.22 70 ALA B O 1
ATOM 6974 N N . ASN B 1 71 ? 46.219 0.761 -10.242 1 53.38 71 ASN B N 1
ATOM 6975 C CA . ASN B 1 71 ? 45.5 -0.374 -10.797 1 53.38 71 ASN B CA 1
ATOM 6976 C C . ASN B 1 71 ? 45.094 -1.369 -9.711 1 53.38 71 ASN B C 1
ATOM 6978 O O . ASN B 1 71 ? 44.344 -2.311 -9.977 1 53.38 71 ASN B O 1
ATOM 6982 N N . THR B 1 72 ? 45.781 -1.224 -8.617 1 53.72 72 THR B N 1
ATOM 6983 C CA . THR B 1 72 ? 45.375 -2.1 -7.516 1 53.72 72 THR B CA 1
ATOM 6984 C C . THR B 1 72 ? 44.281 -1.471 -6.688 1 53.72 72 THR B C 1
ATOM 6986 O O . THR B 1 72 ? 43.812 -2.062 -5.707 1 53.72 72 THR B O 1
ATOM 6989 N N . LEU B 1 73 ? 44.094 -0.268 -6.934 1 57.19 73 LEU B N 1
ATOM 6990 C CA . LEU B 1 73 ? 42.938 0.278 -6.238 1 57.19 73 LEU B CA 1
ATOM 6991 C C . LEU B 1 73 ? 41.688 -0.527 -6.562 1 57.19 73 LEU B C 1
ATOM 6993 O O . LEU B 1 73 ? 41.438 -0.879 -7.723 1 57.19 73 LEU B O 1
ATOM 6997 N N . PRO B 1 74 ? 41.188 -1.062 -5.477 1 62.06 74 PRO B N 1
ATOM 6998 C CA . PRO B 1 74 ? 40.031 -1.938 -5.695 1 62.06 74 PRO B CA 1
ATOM 6999 C C . PRO B 1 74 ? 38.969 -1.306 -6.59 1 62.06 74 PRO B C 1
ATOM 7001 O O . PRO B 1 74 ? 38.656 -0.112 -6.469 1 62.06 74 PRO B O 1
ATOM 7004 N N . ASP B 1 75 ? 38.719 -1.971 -7.75 1 81.5 75 ASP B N 1
ATOM 7005 C CA . ASP B 1 75 ? 37.656 -1.595 -8.656 1 81.5 75 ASP B CA 1
ATOM 7006 C C . ASP B 1 75 ? 36.281 -1.676 -7.953 1 81.5 75 ASP B C 1
ATOM 7008 O O . ASP B 1 75 ? 35.875 -2.754 -7.531 1 81.5 75 ASP B O 1
ATOM 7012 N N . VAL B 1 76 ? 35.781 -0.5 -7.516 1 89.56 76 VAL B N 1
ATOM 7013 C CA . VAL B 1 76 ? 34.5 -0.443 -6.863 1 89.56 76 VAL B CA 1
ATOM 7014 C C . VAL B 1 76 ? 33.375 -0.281 -7.914 1 89.56 76 VAL B C 1
ATOM 7016 O O . VAL B 1 76 ? 33.5 0.542 -8.828 1 89.56 76 VAL B O 1
ATOM 7019 N N . CYS B 1 77 ? 32.375 -1.166 -7.84 1 93.06 77 CYS B N 1
ATOM 7020 C CA . CYS B 1 77 ? 31.25 -1.144 -8.766 1 93.06 77 CYS B CA 1
ATOM 7021 C C . CYS B 1 77 ? 30.344 0.044 -8.492 1 93.06 77 CYS B C 1
ATOM 7023 O O . CYS B 1 77 ? 29.812 0.182 -7.383 1 93.06 77 CYS B O 1
ATOM 7025 N N . HIS B 1 78 ? 30.078 0.934 -9.484 1 90 78 HIS B N 1
ATOM 7026 C CA . HIS B 1 78 ? 29.234 2.1 -9.273 1 90 78 HIS B CA 1
ATOM 7027 C C . HIS B 1 78 ? 28.031 2.082 -10.203 1 90 78 HIS B C 1
ATOM 7029 O O . HIS B 1 78 ? 27.406 3.119 -10.43 1 90 78 HIS B O 1
ATOM 7035 N N . SER B 1 79 ? 27.75 0.876 -10.734 1 93.06 79 SER B N 1
ATOM 7036 C CA . SER B 1 79 ? 26.547 0.782 -11.547 1 93.06 79 SER B CA 1
ATOM 7037 C C . SER B 1 79 ? 25.297 1.038 -10.719 1 93.06 79 SER B C 1
ATOM 7039 O O . SER B 1 79 ? 25.344 0.994 -9.484 1 93.06 79 SER B O 1
ATOM 7041 N N . LYS B 1 80 ? 24.219 1.335 -11.414 1 94.25 80 LYS B N 1
ATOM 7042 C CA . LYS B 1 80 ? 22.953 1.57 -10.75 1 94.25 80 LYS B CA 1
ATOM 7043 C C . LYS B 1 80 ? 22.531 0.361 -9.914 1 94.25 80 LYS B C 1
ATOM 7045 O O . LYS B 1 80 ? 22 0.514 -8.812 1 94.25 80 LYS B O 1
ATOM 7050 N N . GLU B 1 81 ? 22.797 -0.804 -10.391 1 96.81 81 GLU B N 1
ATOM 7051 C CA . GLU B 1 81 ? 22.438 -2.037 -9.703 1 96.81 81 GLU B CA 1
ATOM 7052 C C . GLU B 1 81 ? 23.281 -2.238 -8.453 1 96.81 81 GLU B C 1
ATOM 7054 O O . GLU B 1 81 ? 22.766 -2.617 -7.398 1 96.81 81 GLU B O 1
ATOM 7059 N N . CYS B 1 82 ? 24.625 -1.953 -8.57 1 97.25 82 CYS B N 1
ATOM 7060 C CA . CYS B 1 82 ? 25.531 -2.105 -7.434 1 97.25 82 CYS B CA 1
ATOM 7061 C C . CYS B 1 82 ? 25.172 -1.135 -6.316 1 97.25 82 CYS B C 1
ATOM 7063 O O . CYS B 1 82 ? 25.141 -1.515 -5.145 1 97.25 82 CYS B O 1
ATOM 7065 N N . LEU B 1 83 ? 24.859 0.085 -6.695 1 96.75 83 LEU B N 1
ATOM 7066 C CA . LEU B 1 83 ? 24.516 1.101 -5.707 1 96.75 83 LEU B CA 1
ATOM 7067 C C . LEU B 1 83 ? 23.219 0.74 -4.996 1 96.75 83 LEU B C 1
ATOM 7069 O O . LEU B 1 83 ? 23.109 0.891 -3.777 1 96.75 83 LEU B O 1
ATOM 7073 N N . ARG B 1 84 ? 22.234 0.288 -5.75 1 97.19 84 ARG B N 1
ATOM 7074 C CA . ARG B 1 84 ? 20.953 -0.101 -5.168 1 9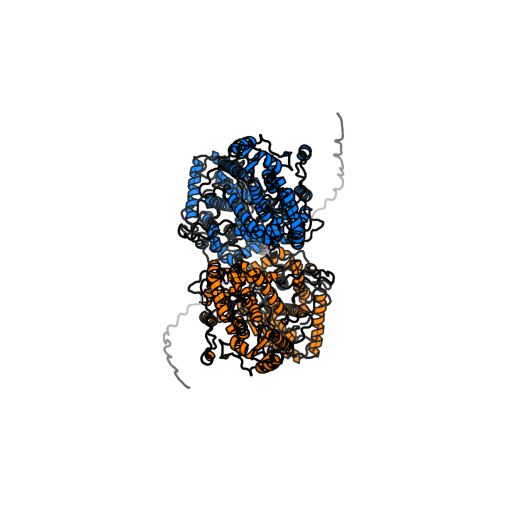7.19 84 ARG B CA 1
ATOM 7075 C C . ARG B 1 84 ? 21.125 -1.257 -4.188 1 97.19 84 ARG B C 1
ATOM 7077 O O . ARG B 1 84 ? 20.562 -1.237 -3.094 1 97.19 84 ARG B O 1
ATOM 7084 N N . SER B 1 85 ? 21.875 -2.244 -4.59 1 98.25 85 SER B N 1
ATOM 7085 C CA . SER B 1 85 ? 22.109 -3.396 -3.725 1 98.25 85 SER B CA 1
ATOM 7086 C C . SER B 1 85 ? 22.875 -2.996 -2.465 1 98.25 85 SER B C 1
ATOM 7088 O O . SER B 1 85 ? 22.531 -3.434 -1.363 1 98.25 85 SER B O 1
ATOM 7090 N N . ALA B 1 86 ? 23.906 -2.209 -2.688 1 98 86 ALA B N 1
ATOM 7091 C CA . ALA B 1 86 ? 24.688 -1.748 -1.546 1 98 86 ALA B CA 1
ATOM 7092 C C . ALA B 1 86 ? 23.828 -0.988 -0.552 1 98 86 ALA B C 1
ATOM 7094 O O . ALA B 1 86 ? 23.891 -1.225 0.656 1 98 86 ALA B O 1
ATOM 7095 N N . ALA B 1 87 ? 23.016 -0.098 -1.072 1 97.38 87 ALA B N 1
ATOM 7096 C CA . ALA B 1 87 ? 22.125 0.697 -0.231 1 97.38 87 ALA B CA 1
ATOM 7097 C C . ALA B 1 87 ? 21.156 -0.194 0.528 1 97.38 87 ALA B C 1
ATOM 7099 O O . ALA B 1 87 ? 20.969 -0.039 1.738 1 97.38 87 ALA B O 1
ATOM 7100 N N . THR B 1 88 ? 20.547 -1.115 -0.123 1 97.56 88 THR B N 1
ATOM 7101 C CA . THR B 1 88 ? 19.547 -2.008 0.46 1 97.56 88 THR B CA 1
ATOM 7102 C C . THR B 1 88 ? 20.172 -2.863 1.562 1 97.56 88 THR B C 1
ATOM 7104 O O . THR B 1 88 ? 19.609 -2.967 2.658 1 97.56 88 THR B O 1
ATOM 7107 N N . LEU B 1 89 ? 21.281 -3.449 1.271 1 98.25 89 LEU B N 1
ATOM 7108 C CA . LEU B 1 89 ? 21.938 -4.328 2.238 1 98.25 89 LEU B CA 1
ATOM 7109 C C . LEU B 1 89 ? 22.391 -3.547 3.469 1 98.25 89 LEU B C 1
ATOM 7111 O O . LEU B 1 89 ? 22.188 -3.996 4.598 1 98.25 89 LEU B O 1
ATOM 7115 N N . LYS B 1 90 ? 22.938 -2.381 3.178 1 96.38 90 LYS B N 1
ATOM 7116 C CA . LYS B 1 90 ? 23.391 -1.56 4.293 1 96.38 90 LYS B CA 1
ATOM 7117 C C . LYS B 1 90 ? 22.234 -1.153 5.195 1 96.38 90 LYS B C 1
ATOM 7119 O O . LYS B 1 90 ? 22.391 -1.06 6.414 1 96.38 90 LYS B O 1
ATOM 7124 N N . GLN B 1 91 ? 21.109 -0.899 4.648 1 95.25 91 GLN B N 1
ATOM 7125 C CA . GLN B 1 91 ? 19.938 -0.479 5.414 1 95.25 91 GLN B CA 1
ATOM 7126 C C . GLN B 1 91 ? 19.328 -1.654 6.168 1 95.25 91 GLN B C 1
ATOM 7128 O O . GLN B 1 91 ? 18.844 -1.494 7.289 1 95.25 91 GLN B O 1
ATOM 7133 N N . ASN B 1 92 ? 19.344 -2.826 5.609 1 97.5 92 ASN B N 1
ATOM 7134 C CA . ASN B 1 92 ? 18.641 -3.98 6.16 1 97.5 92 ASN B CA 1
ATOM 7135 C C . ASN B 1 92 ? 19.469 -4.676 7.238 1 97.5 92 ASN B C 1
ATOM 7137 O O . ASN B 1 92 ? 18.922 -5.238 8.188 1 97.5 92 ASN B O 1
ATOM 7141 N N . MET B 1 93 ? 20.781 -4.672 7.145 1 97.88 93 MET B N 1
ATOM 7142 C CA . MET B 1 93 ? 21.656 -5.465 8 1 97.88 93 MET B CA 1
ATOM 7143 C C . MET B 1 93 ? 21.766 -4.848 9.391 1 97.88 93 MET B C 1
ATOM 7145 O O . MET B 1 93 ? 21.734 -3.625 9.531 1 97.88 93 MET B O 1
ATOM 7149 N N . ASN B 1 94 ? 21.797 -5.656 10.383 1 97.69 94 ASN B N 1
ATOM 7150 C CA . ASN B 1 94 ? 22.141 -5.301 11.758 1 97.69 94 ASN B CA 1
ATOM 7151 C C . ASN B 1 94 ? 23.516 -5.832 12.148 1 97.69 94 ASN B C 1
ATOM 7153 O O . ASN B 1 94 ? 23.641 -6.957 12.633 1 97.69 94 ASN B O 1
ATOM 7157 N N . LEU B 1 95 ? 24.484 -5.008 12.094 1 95.38 95 LEU B N 1
ATOM 7158 C CA . LEU B 1 95 ? 25.875 -5.426 12.242 1 95.38 95 LEU B CA 1
ATOM 7159 C C . LEU B 1 95 ? 26.203 -5.668 13.711 1 95.38 95 LEU B C 1
ATOM 7161 O O . LEU B 1 95 ? 27.281 -6.184 14.031 1 95.38 95 LEU B O 1
ATOM 7165 N N . GLN B 1 96 ? 25.266 -5.441 14.57 1 96.19 96 GLN B N 1
ATOM 7166 C CA . GLN B 1 96 ? 25.469 -5.715 15.992 1 96.19 96 GLN B CA 1
ATOM 7167 C C . GLN B 1 96 ? 25.188 -7.176 16.312 1 96.19 96 GLN B C 1
ATOM 7169 O O . GLN B 1 96 ? 25.531 -7.656 17.391 1 96.19 96 GLN B O 1
ATOM 7174 N N . VAL B 1 97 ? 24.578 -7.855 15.414 1 97.81 97 VAL B N 1
ATOM 7175 C CA . VAL B 1 97 ? 24.266 -9.266 15.602 1 97.81 97 VAL B CA 1
ATOM 7176 C C . VAL B 1 97 ? 25.391 -10.133 15.062 1 97.81 97 VAL B C 1
ATOM 7178 O O . VAL B 1 97 ? 25.938 -9.859 13.992 1 97.81 97 VAL B O 1
ATOM 7181 N N . ASP B 1 98 ? 25.781 -11.141 15.781 1 98 98 ASP B N 1
ATOM 7182 C CA . ASP B 1 98 ? 26.781 -12.102 15.344 1 98 98 ASP B CA 1
ATOM 7183 C C . ASP B 1 98 ? 26.203 -13.078 14.312 1 98 98 ASP B C 1
ATOM 7185 O O . ASP B 1 98 ? 25.297 -13.844 14.625 1 98 98 ASP B O 1
ATOM 7189 N N . PRO B 1 99 ? 26.781 -13.062 13.078 1 98.38 99 PRO B N 1
ATOM 7190 C CA . PRO B 1 99 ? 26.234 -13.938 12.039 1 98.38 99 PRO B CA 1
ATOM 7191 C C . PRO B 1 99 ? 26.359 -15.422 12.383 1 98.38 99 PRO B C 1
ATOM 7193 O O . PRO B 1 99 ? 25.641 -16.25 11.828 1 98.38 99 PRO B O 1
ATOM 7196 N N . CYS B 1 100 ? 27.297 -15.789 13.305 1 98.56 100 CYS B N 1
ATOM 7197 C CA . CYS B 1 100 ? 27.484 -17.188 13.688 1 98.56 100 CYS B CA 1
ATOM 7198 C C . CYS B 1 100 ? 26.469 -17.594 14.758 1 98.56 100 CYS B C 1
ATOM 7200 O O . CYS B 1 100 ? 26.328 -18.781 15.055 1 98.56 100 CYS B O 1
ATOM 7202 N N . GLU B 1 101 ? 25.734 -16.625 15.297 1 97.94 101 GLU B N 1
ATOM 7203 C CA . GLU B 1 101 ? 24.672 -16.891 16.266 1 97.94 101 GLU B CA 1
ATOM 7204 C C . GLU B 1 101 ? 23.297 -16.812 15.617 1 97.94 101 GLU B C 1
ATOM 7206 O O . GLU B 1 101 ? 22.422 -17.641 15.898 1 97.94 101 GLU B O 1
ATOM 7211 N N . ASP B 1 102 ? 23.047 -15.766 14.891 1 98.19 102 ASP B N 1
ATOM 7212 C CA . ASP B 1 102 ? 21.781 -15.492 14.242 1 98.19 102 ASP B CA 1
ATOM 7213 C C . ASP B 1 102 ? 21.984 -14.758 12.914 1 98.19 102 ASP B C 1
ATOM 7215 O O . ASP B 1 102 ? 21.859 -13.531 12.852 1 98.19 102 ASP B O 1
ATOM 7219 N N . PHE B 1 103 ? 22.141 -15.539 11.859 1 98.69 103 PHE B N 1
ATOM 7220 C CA . PHE B 1 103 ? 22.453 -14.945 10.562 1 98.69 103 PHE B CA 1
ATOM 7221 C C . PHE B 1 103 ? 21.25 -14.188 10.016 1 98.69 103 PHE B C 1
ATOM 7223 O O . PHE B 1 103 ? 21.406 -13.156 9.367 1 98.69 103 PHE B O 1
ATOM 7230 N N . TYR B 1 104 ? 20.062 -14.711 10.219 1 98.38 104 TYR B N 1
ATOM 7231 C CA . TYR B 1 104 ? 18.859 -14.023 9.766 1 98.38 104 TYR B CA 1
ATOM 7232 C C . TYR B 1 104 ? 18.75 -12.641 10.391 1 98.38 104 TYR B C 1
ATOM 7234 O O . TYR B 1 104 ? 18.453 -11.656 9.703 1 98.38 104 TYR B O 1
ATOM 7242 N N . GLY B 1 105 ? 18.938 -12.57 11.719 1 98.06 105 GLY B N 1
ATOM 7243 C CA . GLY B 1 105 ? 18.953 -11.281 12.398 1 98.06 105 GLY B CA 1
ATOM 7244 C C . GLY B 1 105 ? 20.047 -10.367 11.906 1 98.06 105 GLY B C 1
ATOM 7245 O O . GLY B 1 105 ? 19.875 -9.148 11.844 1 98.06 105 GLY B O 1
ATOM 7246 N N . TYR B 1 106 ? 21.188 -10.953 11.539 1 98.56 106 TYR B N 1
ATOM 7247 C CA . TYR B 1 106 ? 22.328 -10.203 11.008 1 98.56 106 TYR B CA 1
ATOM 7248 C C . TYR B 1 106 ? 21.969 -9.547 9.68 1 98.56 106 TYR B C 1
ATOM 7250 O O . TYR B 1 106 ? 22.312 -8.383 9.445 1 98.56 106 TYR B O 1
ATOM 7258 N N . VAL B 1 107 ? 21.203 -10.203 8.812 1 98.5 107 VAL B N 1
ATOM 7259 C CA . VAL B 1 107 ? 20.969 -9.75 7.449 1 98.5 107 VAL B CA 1
ATOM 7260 C C . VAL B 1 107 ? 19.656 -8.984 7.383 1 98.5 107 VAL B C 1
ATOM 7262 O O . VAL B 1 107 ? 19.516 -8.023 6.617 1 98.5 107 VAL B O 1
ATOM 7265 N N . CYS B 1 108 ? 18.625 -9.367 8.203 1 98.19 108 CYS B N 1
AT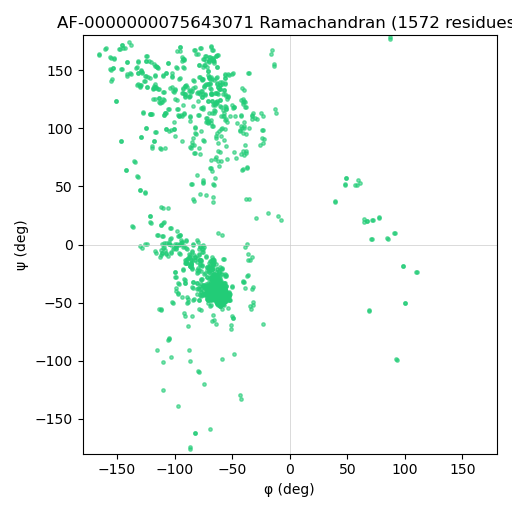OM 7266 C CA . CYS B 1 108 ? 17.281 -8.836 8.07 1 98.19 108 CYS B CA 1
ATOM 7267 C C . CYS B 1 108 ? 16.891 -8.016 9.289 1 98.19 108 CYS B C 1
ATOM 7269 O O . CYS B 1 108 ? 15.734 -7.602 9.43 1 98.19 108 CYS B O 1
ATOM 7271 N N . GLY B 1 109 ? 17.781 -7.754 10.164 1 97.19 109 GLY B N 1
ATOM 7272 C CA . GLY B 1 109 ? 17.453 -7.191 11.461 1 97.19 109 GLY B CA 1
ATOM 7273 C C . GLY B 1 109 ? 16.781 -5.832 11.367 1 97.19 109 GLY B C 1
ATOM 7274 O O . GLY B 1 109 ? 15.969 -5.473 12.227 1 97.19 109 GLY B O 1
ATOM 7275 N N . ASN B 1 110 ? 17.078 -5.031 10.344 1 95.69 110 ASN B N 1
ATOM 7276 C CA . ASN B 1 110 ? 16.516 -3.691 10.203 1 95.69 110 ASN B CA 1
ATOM 7277 C C . ASN B 1 110 ? 15.531 -3.617 9.031 1 95.69 110 ASN B C 1
ATOM 7279 O O . ASN B 1 110 ? 15.055 -2.537 8.688 1 95.69 110 ASN B O 1
ATOM 7283 N N . TRP B 1 111 ? 15.234 -4.711 8.453 1 96.31 111 TRP B N 1
ATOM 7284 C CA . TRP B 1 111 ? 14.43 -4.766 7.23 1 96.31 111 TRP B CA 1
ATOM 7285 C C . TRP B 1 111 ? 13.023 -4.227 7.48 1 96.31 111 TRP B C 1
ATOM 7287 O O . TRP B 1 111 ? 12.492 -3.465 6.668 1 96.31 111 TRP B O 1
ATOM 7297 N N . ALA B 1 112 ? 12.406 -4.562 8.57 1 92.25 112 ALA B N 1
ATOM 7298 C CA . ALA B 1 112 ? 11.008 -4.258 8.859 1 92.25 112 ALA B CA 1
ATOM 7299 C C . ALA B 1 112 ? 10.781 -2.752 8.945 1 92.25 112 ALA B C 1
ATOM 7301 O O . ALA B 1 112 ? 9.695 -2.26 8.633 1 92.25 112 ALA B O 1
ATOM 7302 N N . ASP B 1 113 ? 11.797 -2.016 9.305 1 88.62 113 ASP B N 1
ATOM 7303 C CA . ASP B 1 113 ? 11.672 -0.573 9.492 1 88.62 113 ASP B CA 1
ATOM 7304 C C . ASP B 1 113 ? 11.328 0.122 8.18 1 88.62 113 ASP B C 1
ATOM 7306 O O . ASP B 1 113 ? 10.531 1.061 8.156 1 88.62 113 ASP B O 1
ATOM 7310 N N . ASP B 1 114 ? 11.883 -0.406 7.172 1 92.5 114 ASP B N 1
ATOM 7311 C CA . ASP B 1 114 ? 11.68 0.226 5.871 1 92.5 114 ASP B CA 1
ATOM 7312 C C . ASP B 1 114 ? 10.664 -0.55 5.035 1 92.5 114 ASP B C 1
ATOM 7314 O O . ASP B 1 114 ? 10.258 -0.096 3.963 1 92.5 114 ASP B O 1
ATOM 7318 N N . HIS B 1 115 ? 10.281 -1.702 5.582 1 95.06 115 HIS B N 1
ATOM 7319 C CA . HIS B 1 115 ? 9.352 -2.543 4.836 1 95.06 115 HIS B CA 1
ATOM 7320 C C . HIS B 1 115 ? 8.211 -3.021 5.723 1 95.06 115 HIS B C 1
ATOM 7322 O O . HIS B 1 115 ? 7.965 -4.223 5.832 1 95.06 115 HIS B O 1
ATOM 7328 N N . PRO B 1 116 ? 7.484 -2.08 6.273 1 92.19 116 PRO B N 1
ATOM 7329 C CA . PRO B 1 116 ? 6.371 -2.488 7.133 1 92.19 116 PRO B CA 1
ATOM 7330 C C . PRO B 1 116 ? 5.258 -3.193 6.359 1 92.19 116 PRO B C 1
ATOM 7332 O O . PRO B 1 116 ? 5.137 -3.014 5.145 1 92.19 116 PRO B O 1
ATOM 7335 N N . ARG B 1 117 ? 4.469 -3.928 6.992 1 90.62 117 ARG B N 1
ATOM 7336 C CA . ARG B 1 117 ? 3.371 -4.656 6.367 1 90.62 117 ARG B CA 1
ATOM 7337 C C . ARG B 1 117 ? 2.346 -3.695 5.773 1 90.62 117 ARG B C 1
ATOM 7339 O O . ARG B 1 117 ? 1.93 -2.74 6.434 1 90.62 117 ARG B O 1
ATOM 7346 N N . PRO B 1 118 ? 1.962 -3.9 4.547 1 88.81 118 PRO B N 1
ATOM 7347 C CA . PRO B 1 118 ? 0.906 -3.062 3.975 1 88.81 118 PRO B CA 1
ATOM 7348 C C . PRO B 1 118 ? -0.457 -3.312 4.617 1 88.81 118 PRO B C 1
ATOM 7350 O O . PRO B 1 118 ? -0.627 -4.285 5.355 1 88.81 118 PRO B O 1
ATOM 7353 N N . GLU B 1 119 ? -1.35 -2.465 4.273 1 82.88 119 GLU B N 1
ATOM 7354 C CA . GLU B 1 119 ? -2.711 -2.588 4.789 1 82.88 119 GLU B CA 1
ATOM 7355 C C . GLU B 1 119 ? -3.365 -3.883 4.312 1 82.88 119 GLU B C 1
ATOM 7357 O O . GLU B 1 119 ? -3.188 -4.289 3.162 1 82.88 119 GLU B O 1
ATOM 7362 N N . ASN B 1 120 ? -4.07 -4.559 5.16 1 78.94 120 ASN B N 1
ATOM 7363 C CA . ASN B 1 120 ? -4.871 -5.75 4.891 1 78.94 120 ASN B CA 1
ATOM 7364 C C . ASN B 1 120 ? -3.996 -6.941 4.52 1 78.94 120 ASN B C 1
ATOM 7366 O O . ASN B 1 120 ? -4.441 -7.848 3.814 1 78.94 120 ASN B O 1
ATOM 7370 N N . HIS B 1 121 ? -2.787 -6.891 4.871 1 85.25 121 HIS B N 1
ATOM 7371 C CA . HIS B 1 121 ? -1.896 -8.031 4.676 1 85.25 121 HIS B CA 1
ATOM 7372 C C . HIS B 1 121 ? -1.387 -8.562 6.008 1 85.25 121 HIS B C 1
ATOM 7374 O O . HIS B 1 121 ? -1.139 -7.793 6.938 1 85.25 121 HIS B O 1
ATOM 7380 N N . ILE B 1 122 ? -1.2 -9.828 6.086 1 85.25 122 ILE B N 1
ATOM 7381 C CA . ILE B 1 122 ? -0.781 -10.445 7.336 1 85.25 122 ILE B CA 1
ATOM 7382 C C . ILE B 1 122 ? 0.743 -10.492 7.406 1 85.25 122 ILE B C 1
ATOM 7384 O O . ILE B 1 122 ? 1.316 -10.703 8.477 1 85.25 122 ILE B O 1
ATOM 7388 N N . ALA B 1 123 ? 1.363 -10.312 6.289 1 91.81 123 ALA B N 1
ATOM 7389 C CA . ALA B 1 123 ? 2.82 -10.359 6.207 1 91.81 123 ALA B CA 1
ATOM 7390 C C . ALA B 1 123 ? 3.336 -9.5 5.062 1 91.81 123 ALA B C 1
ATOM 7392 O O . ALA B 1 123 ? 2.551 -8.984 4.262 1 91.81 123 ALA B O 1
ATOM 7393 N N . ASN B 1 124 ? 4.57 -9.133 5.109 1 93.94 124 ASN B N 1
ATOM 7394 C CA . ASN B 1 124 ? 5.27 -8.5 3.996 1 93.94 124 ASN B CA 1
ATOM 7395 C C . ASN B 1 124 ? 6.617 -9.156 3.73 1 93.94 124 ASN B C 1
ATOM 7397 O O . ASN B 1 124 ? 7.285 -9.617 4.66 1 93.94 124 ASN B O 1
ATOM 7401 N N . SER B 1 125 ? 6.945 -9.352 2.535 1 96.56 125 SER B N 1
ATOM 7402 C CA . SER B 1 125 ? 8.211 -9.898 2.062 1 96.56 125 SER B CA 1
ATOM 7403 C C . SER B 1 125 ? 8.641 -9.25 0.752 1 96.56 125 SER B C 1
ATOM 7405 O O . SER B 1 125 ? 7.879 -8.484 0.153 1 96.56 125 SER B O 1
ATOM 7407 N N . TRP B 1 126 ? 9.891 -9.508 0.339 1 97.12 126 TRP B N 1
ATOM 7408 C CA . TRP B 1 126 ? 10.336 -9.008 -0.958 1 97.12 126 TRP B CA 1
ATOM 7409 C C . TRP B 1 126 ? 9.414 -9.492 -2.074 1 97.12 126 TRP B C 1
ATOM 7411 O O . TRP B 1 126 ? 9.125 -8.75 -3.016 1 97.12 126 TRP B O 1
ATOM 7421 N N . TYR B 1 127 ? 8.961 -10.727 -2 1 96.06 127 TYR B N 1
ATOM 7422 C CA . TYR B 1 127 ? 8.094 -11.32 -3.012 1 96.06 127 TYR B CA 1
ATOM 7423 C C . TYR B 1 127 ? 6.77 -10.57 -3.102 1 96.06 127 TYR B C 1
ATOM 7425 O O . TYR B 1 127 ? 6.328 -10.195 -4.191 1 96.06 127 TYR B O 1
ATOM 7433 N N . GLN B 1 128 ? 6.203 -10.383 -1.936 1 93.94 128 GLN B N 1
ATOM 7434 C CA . GLN B 1 128 ? 4.922 -9.688 -1.885 1 93.94 128 GLN B CA 1
ATOM 7435 C C . GLN B 1 128 ? 5.059 -8.25 -2.367 1 93.94 128 GLN B C 1
ATOM 7437 O O . GLN B 1 128 ? 4.203 -7.75 -3.105 1 93.94 128 GLN B O 1
ATOM 7442 N N . GLU B 1 129 ? 6.09 -7.598 -1.933 1 94.12 129 GLU B N 1
ATOM 7443 C CA . GLU B 1 129 ? 6.297 -6.203 -2.318 1 94.12 129 GLU B CA 1
ATOM 7444 C C . GLU B 1 129 ? 6.473 -6.07 -3.828 1 94.12 129 GLU B C 1
ATOM 7446 O O . GLU B 1 129 ? 5.902 -5.168 -4.445 1 94.12 129 GLU B O 1
ATOM 7451 N N . ARG B 1 130 ? 7.273 -6.914 -4.34 1 94.94 130 ARG B N 1
ATOM 7452 C CA . ARG B 1 130 ? 7.512 -6.852 -5.777 1 94.94 130 ARG B CA 1
ATOM 7453 C C . ARG B 1 130 ? 6.246 -7.191 -6.559 1 94.94 130 ARG B C 1
ATOM 7455 O O . ARG B 1 130 ? 5.961 -6.574 -7.586 1 94.94 130 ARG B O 1
ATOM 7462 N N . GLN B 1 131 ? 5.5 -8.164 -6.117 1 93.12 131 GLN B N 1
ATOM 7463 C CA . GLN B 1 131 ? 4.25 -8.523 -6.781 1 93.12 131 GLN B CA 1
ATOM 7464 C C . GLN B 1 131 ? 3.266 -7.363 -6.781 1 93.12 131 GLN B C 1
ATOM 7466 O O . GLN B 1 131 ? 2.635 -7.078 -7.801 1 93.12 131 GLN B O 1
ATOM 7471 N N . LEU B 1 132 ? 3.141 -6.73 -5.617 1 90.62 132 LEU B N 1
ATOM 7472 C CA . LEU B 1 132 ? 2.24 -5.59 -5.512 1 90.62 132 LEU B CA 1
ATOM 7473 C C . LEU B 1 132 ? 2.664 -4.473 -6.457 1 90.62 132 LEU B C 1
ATOM 7475 O O . LEU B 1 132 ? 1.818 -3.842 -7.098 1 90.62 132 LEU B O 1
ATOM 7479 N N . LYS B 1 133 ? 3.898 -4.219 -6.52 1 91.75 133 LYS B N 1
ATOM 7480 C CA . LYS B 1 133 ? 4.406 -3.176 -7.402 1 91.75 133 LYS B CA 1
ATOM 7481 C C . LYS B 1 133 ? 4.113 -3.506 -8.867 1 91.75 133 LYS B C 1
ATOM 7483 O O . LYS B 1 133 ? 3.76 -2.621 -9.648 1 91.75 133 LYS B O 1
ATOM 7488 N N . ILE B 1 134 ? 4.293 -4.738 -9.219 1 91.44 134 ILE B N 1
ATOM 7489 C CA . ILE B 1 134 ? 4.027 -5.164 -10.586 1 91.44 134 ILE B CA 1
ATOM 7490 C C . ILE B 1 134 ? 2.555 -4.945 -10.922 1 91.44 134 ILE B C 1
ATOM 7492 O O . ILE B 1 134 ? 2.225 -4.414 -11.984 1 91.44 134 ILE B O 1
ATOM 7496 N N . PHE B 1 135 ? 1.695 -5.258 -10.047 1 89.69 135 PHE B N 1
ATOM 7497 C CA . PHE B 1 135 ? 0.267 -5.098 -10.289 1 89.69 135 PHE B CA 1
ATOM 7498 C C . PHE B 1 135 ? -0.104 -3.623 -10.391 1 89.69 135 PHE B C 1
ATOM 7500 O O . PHE B 1 135 ? -0.952 -3.246 -11.203 1 89.69 135 PHE B O 1
ATOM 7507 N N . ARG B 1 136 ? 0.514 -2.822 -9.594 1 91.19 136 ARG B N 1
ATOM 7508 C CA . ARG B 1 136 ? 0.259 -1.387 -9.672 1 91.19 136 ARG B CA 1
ATOM 7509 C C . ARG B 1 136 ? 0.757 -0.809 -10.992 1 91.19 136 ARG B C 1
ATOM 7511 O O . ARG B 1 136 ? 0.129 0.086 -11.562 1 91.19 136 ARG B O 1
ATOM 7518 N N . ASN B 1 137 ? 1.859 -1.304 -11.422 1 90.44 137 ASN B N 1
ATOM 7519 C CA . ASN B 1 137 ? 2.373 -0.875 -12.719 1 90.44 137 ASN B CA 1
ATOM 7520 C C . ASN B 1 137 ? 1.46 -1.32 -13.859 1 90.44 137 ASN B C 1
ATOM 7522 O O . ASN B 1 137 ? 1.263 -0.583 -14.828 1 90.44 137 ASN B O 1
ATOM 7526 N N . ILE B 1 138 ? 0.948 -2.523 -13.719 1 90.94 138 ILE B N 1
ATOM 7527 C CA . ILE B 1 138 ? -0.003 -3.02 -14.703 1 90.94 138 ILE B CA 1
ATOM 7528 C C . ILE B 1 138 ? -1.239 -2.123 -14.727 1 90.94 138 ILE B C 1
ATOM 7530 O O . ILE B 1 138 ? -1.732 -1.762 -15.797 1 90.94 138 ILE B O 1
ATOM 7534 N N . ARG B 1 139 ? -1.754 -1.787 -13.562 1 91.38 139 ARG B N 1
ATOM 7535 C CA . ARG B 1 139 ? -2.887 -0.87 -13.477 1 91.38 139 ARG B CA 1
ATOM 7536 C C . ARG B 1 139 ? -2.58 0.444 -14.188 1 91.38 139 ARG B C 1
ATOM 7538 O O . ARG B 1 139 ? -3.4 0.939 -14.961 1 91.38 139 ARG B O 1
ATOM 7545 N N . SER B 1 140 ? -1.394 0.986 -13.938 1 88.88 140 SER B N 1
ATOM 7546 C CA . SER B 1 140 ? -0.989 2.236 -14.57 1 88.88 140 SER B CA 1
ATOM 7547 C C . SER B 1 140 ? -0.96 2.104 -16.094 1 88.88 140 SER B C 1
ATOM 7549 O O . SER B 1 140 ? -1.332 3.033 -16.812 1 88.88 140 SER B O 1
ATOM 7551 N N . GLN B 1 141 ? -0.501 0.999 -16.562 1 88.69 141 GLN B N 1
ATOM 7552 C CA . GLN B 1 141 ? -0.454 0.745 -18 1 88.69 141 GLN B CA 1
ATOM 7553 C C . GLN B 1 141 ? -1.859 0.651 -18.578 1 88.69 141 GLN B C 1
ATOM 7555 O O . GLN B 1 141 ? -2.105 1.124 -19.703 1 88.69 141 GLN B O 1
ATOM 7560 N N . LEU B 1 142 ? -2.719 0.012 -17.875 1 91.44 142 LEU B N 1
ATOM 7561 C CA . LEU B 1 142 ? -4.094 -0.151 -18.344 1 91.44 142 LEU B CA 1
ATOM 7562 C C . LEU B 1 142 ? -4.824 1.188 -18.344 1 91.44 142 LEU B C 1
ATOM 7564 O O . LEU B 1 142 ? -5.758 1.383 -19.125 1 91.44 142 LEU B O 1
ATOM 7568 N N . GLU B 1 143 ? -4.426 2.104 -17.516 1 87.69 143 GLU B N 1
ATOM 7569 C CA . GLU B 1 143 ? -5.074 3.404 -17.375 1 87.69 143 GLU B CA 1
ATOM 7570 C C . GLU B 1 143 ? -4.664 4.344 -18.516 1 87.69 143 GLU B C 1
ATOM 7572 O O . GLU B 1 143 ? -5.328 5.352 -18.75 1 87.69 143 GLU B O 1
ATOM 7577 N N . ARG B 1 144 ? -3.602 3.99 -19.156 1 82.81 144 ARG B N 1
ATOM 7578 C CA . ARG B 1 144 ? -3.133 4.84 -20.25 1 82.81 144 ARG B CA 1
ATOM 7579 C C . ARG B 1 144 ? -4.078 4.766 -21.438 1 82.81 144 ARG B C 1
ATOM 7581 O O . ARG B 1 144 ? -4.805 3.785 -21.609 1 82.81 144 ARG B O 1
ATOM 7588 N N . ASN B 1 145 ? -3.979 5.809 -22.25 1 76.06 145 ASN B N 1
ATOM 7589 C CA . ASN B 1 145 ? -4.758 5.797 -23.484 1 76.06 145 ASN B CA 1
ATOM 7590 C C . ASN B 1 145 ? -4.176 4.828 -24.516 1 76.06 145 ASN B C 1
ATOM 7592 O O . ASN B 1 145 ? -2.957 4.656 -24.594 1 76.06 145 ASN B O 1
ATOM 7596 N N . ALA B 1 146 ? -5.113 4.18 -25.078 1 75.62 146 ALA B N 1
ATOM 7597 C CA . ALA B 1 146 ? -4.648 3.283 -26.141 1 75.62 146 ALA B CA 1
ATOM 7598 C C . ALA B 1 146 ? -3.98 4.062 -27.266 1 75.62 146 ALA B C 1
ATOM 7600 O O . ALA B 1 146 ? -4.426 5.152 -27.625 1 75.62 146 ALA B O 1
ATOM 7601 N N . SER B 1 147 ? -2.844 3.584 -27.562 1 78.12 147 SER B N 1
ATOM 7602 C CA . SER B 1 147 ? -2.145 4.172 -28.703 1 78.12 147 SER B CA 1
ATOM 7603 C C . SER B 1 147 ? -2.455 3.42 -30 1 78.12 147 SER B C 1
ATOM 7605 O O . SER B 1 147 ? -2.881 2.264 -29.953 1 78.12 147 SER B O 1
ATOM 7607 N N . ARG B 1 148 ? -2.271 4.027 -31.125 1 77.44 148 ARG B N 1
ATOM 7608 C CA . ARG B 1 148 ? -2.514 3.43 -32.438 1 77.44 148 ARG B CA 1
ATOM 7609 C C . ARG B 1 148 ? -1.534 2.291 -32.719 1 77.44 148 ARG B C 1
ATOM 7611 O O . ARG B 1 148 ? -1.819 1.398 -33.5 1 77.44 148 ARG B O 1
ATOM 7618 N N . THR B 1 149 ? -0.486 2.277 -31.938 1 82.56 149 THR B N 1
ATOM 7619 C CA . THR B 1 149 ? 0.549 1.283 -32.219 1 82.56 149 THR B CA 1
ATOM 7620 C C . THR B 1 149 ? 0.402 0.09 -31.266 1 82.56 149 THR B C 1
ATOM 7622 O O . THR B 1 149 ? 1.088 -0.921 -31.422 1 82.56 149 THR B O 1
ATOM 7625 N N . ASP B 1 150 ? -0.582 0.16 -30.406 1 87.12 150 ASP B N 1
ATOM 7626 C CA . ASP B 1 150 ? -0.792 -0.959 -29.484 1 87.12 150 ASP B CA 1
ATOM 7627 C C . ASP B 1 150 ? -1.415 -2.15 -30.203 1 87.12 150 ASP B C 1
ATOM 7629 O O . ASP B 1 150 ? -2.311 -1.979 -31.047 1 87.12 150 ASP B O 1
ATOM 7633 N N . PRO B 1 151 ? -0.904 -3.357 -29.938 1 91.75 151 PRO B N 1
ATOM 7634 C CA . PRO B 1 151 ? -1.64 -4.527 -30.438 1 91.75 151 PRO B CA 1
ATOM 7635 C C . PRO B 1 151 ? -3.102 -4.531 -30 1 91.75 151 PRO B C 1
ATOM 7637 O O . PRO B 1 151 ? -3.42 -4.078 -28.891 1 91.75 151 PRO B O 1
ATOM 7640 N N . LYS B 1 152 ? -3.902 -5.043 -30.844 1 91.31 152 LYS B N 1
ATOM 7641 C CA . LYS B 1 152 ? -5.344 -5.047 -30.609 1 91.31 152 LYS B CA 1
ATOM 7642 C C . LYS B 1 152 ? -5.68 -5.656 -29.25 1 91.31 152 LYS B C 1
ATOM 7644 O O . LYS B 1 152 ? -6.5 -5.117 -28.5 1 91.31 152 LYS B O 1
ATOM 7649 N N . PRO B 1 153 ? -5.07 -6.793 -28.844 1 93.19 153 PRO B N 1
ATOM 7650 C CA . PRO B 1 153 ? -5.398 -7.375 -27.547 1 93.19 153 PRO B CA 1
ATOM 7651 C C . PRO B 1 153 ? -5.051 -6.445 -26.375 1 93.19 153 PRO B C 1
ATOM 7653 O O . PRO B 1 153 ? -5.73 -6.461 -25.344 1 93.19 153 PRO B O 1
ATOM 7656 N N . VAL B 1 154 ? -3.994 -5.676 -26.531 1 93.56 154 VAL B N 1
ATOM 7657 C CA . VAL B 1 154 ? -3.604 -4.723 -25.5 1 93.56 154 VAL B CA 1
ATOM 7658 C C . VAL B 1 154 ? -4.656 -3.623 -25.375 1 93.56 154 VAL B C 1
ATOM 7660 O O . VAL B 1 154 ? -5.047 -3.238 -24.281 1 93.56 154 VAL B O 1
ATOM 7663 N N . ALA B 1 155 ? -5.094 -3.172 -26.516 1 93.06 155 ALA B N 1
ATOM 7664 C CA . ALA B 1 155 ? -6.168 -2.186 -26.531 1 93.06 155 ALA B CA 1
ATOM 7665 C C . ALA B 1 155 ? -7.445 -2.756 -25.922 1 93.06 155 ALA B C 1
ATOM 7667 O O . ALA B 1 155 ? -8.172 -2.053 -25.219 1 93.06 155 ALA B O 1
ATOM 7668 N N . GLN B 1 156 ? -7.719 -4.004 -26.234 1 93.75 156 GLN B N 1
ATOM 7669 C CA . GLN B 1 156 ? -8.891 -4.676 -25.688 1 93.75 156 GLN B CA 1
ATOM 7670 C C . GLN B 1 156 ? -8.797 -4.801 -24.172 1 93.75 156 GLN B C 1
ATOM 7672 O O . GLN B 1 156 ? -9.797 -4.641 -23.469 1 93.75 156 GLN B O 1
ATOM 7677 N N . ALA B 1 157 ? -7.613 -5.129 -23.688 1 94.81 157 ALA B N 1
ATOM 7678 C CA . ALA B 1 157 ? -7.398 -5.199 -22.234 1 94.81 157 ALA B CA 1
ATOM 7679 C C . ALA B 1 157 ? -7.711 -3.861 -21.578 1 94.81 157 ALA B C 1
ATOM 7681 O O . ALA B 1 157 ? -8.352 -3.822 -20.516 1 94.81 157 ALA B O 1
ATOM 7682 N N . ARG B 1 158 ? -7.273 -2.764 -22.172 1 94 158 ARG B N 1
ATOM 7683 C CA . ARG B 1 158 ? -7.551 -1.425 -21.656 1 94 158 ARG B CA 1
ATOM 7684 C C . ARG B 1 158 ? -9.047 -1.133 -21.672 1 94 158 ARG B C 1
ATOM 7686 O O . ARG B 1 158 ? -9.578 -0.54 -20.719 1 94 158 ARG B O 1
ATOM 7693 N N . THR B 1 159 ? -9.68 -1.572 -22.719 1 94.62 159 THR B N 1
ATOM 7694 C CA . THR B 1 159 ? -11.117 -1.377 -22.844 1 94.62 159 THR B CA 1
ATOM 7695 C C . THR B 1 159 ? -11.867 -2.146 -21.75 1 94.62 159 THR B C 1
ATOM 7697 O O . THR B 1 159 ? -12.82 -1.634 -21.172 1 94.62 159 THR B O 1
ATOM 7700 N N . MET B 1 160 ? -11.461 -3.326 -21.531 1 95.31 160 MET B N 1
ATOM 7701 C CA . MET B 1 160 ? -12.078 -4.137 -20.484 1 95.31 160 MET B CA 1
ATOM 7702 C C . MET B 1 160 ? -11.898 -3.486 -19.125 1 95.31 160 MET B C 1
ATOM 7704 O O . MET B 1 160 ? -12.828 -3.484 -18.312 1 95.31 160 MET B O 1
ATOM 7708 N N . TYR B 1 161 ? -10.727 -2.977 -18.828 1 94.31 161 TYR B N 1
ATOM 7709 C CA . TYR B 1 161 ? -10.438 -2.275 -17.578 1 94.31 161 TYR B CA 1
ATOM 7710 C C . TYR B 1 161 ? -11.359 -1.077 -17.406 1 94.31 161 TYR B C 1
ATOM 7712 O O . TYR B 1 161 ? -11.938 -0.887 -16.328 1 94.31 161 TYR B O 1
ATOM 7720 N N . GLN B 1 162 ? -11.523 -0.297 -18.469 1 92.94 162 GLN B N 1
ATOM 7721 C CA . GLN B 1 162 ? -12.375 0.886 -18.422 1 92.94 162 GLN B CA 1
ATOM 7722 C C . GLN B 1 162 ? -13.836 0.503 -18.203 1 92.94 162 GLN B C 1
ATOM 7724 O O . GLN B 1 162 ? -14.555 1.188 -17.469 1 92.94 162 GLN B O 1
ATOM 7729 N N . ALA B 1 163 ? -14.234 -0.552 -18.828 1 95 163 ALA B N 1
ATOM 7730 C CA . ALA B 1 163 ? -15.609 -1.019 -18.656 1 95 163 ALA B CA 1
ATOM 7731 C C . ALA B 1 163 ? -15.875 -1.44 -17.219 1 95 163 ALA B C 1
ATOM 7733 O O . ALA B 1 163 ? -16.969 -1.231 -16.688 1 95 163 ALA B O 1
ATOM 7734 N N . CYS B 1 164 ? -14.891 -2.07 -16.656 1 94.56 164 CYS B N 1
ATOM 7735 C CA . CYS B 1 164 ? -14.977 -2.494 -15.266 1 94.56 164 CYS B CA 1
ATOM 7736 C C . CYS B 1 164 ? -15.18 -1.297 -14.344 1 94.56 164 CYS B C 1
ATOM 7738 O O . CYS B 1 164 ? -15.93 -1.375 -13.367 1 94.56 164 CYS B O 1
ATOM 7740 N N . LEU B 1 165 ? -14.617 -0.15 -14.625 1 90.88 165 LEU B N 1
ATOM 7741 C CA . LEU B 1 165 ? -14.648 1.032 -13.773 1 90.88 165 LEU B CA 1
ATOM 7742 C C . LEU B 1 165 ? -15.898 1.859 -14.023 1 90.88 165 LEU B C 1
ATOM 7744 O O . LEU B 1 165 ? -16.25 2.736 -13.227 1 90.88 165 LEU B O 1
ATOM 7748 N N . ASN B 1 166 ? -16.578 1.581 -15.164 1 91.75 166 ASN B N 1
ATOM 7749 C CA . ASN B 1 166 ? -17.734 2.387 -15.539 1 91.75 166 ASN B CA 1
ATOM 7750 C C . ASN B 1 166 ? -19 1.923 -14.812 1 91.75 166 ASN B C 1
ATOM 7752 O O . ASN B 1 166 ? -19.906 1.349 -15.438 1 91.75 166 ASN B O 1
ATOM 7756 N N . TYR B 1 167 ? -19.156 2.291 -13.602 1 90.25 167 TYR B N 1
ATOM 7757 C CA . TYR B 1 167 ? -20.25 1.828 -12.758 1 90.25 167 TYR B CA 1
ATOM 7758 C C . TYR B 1 167 ? -21.594 2.332 -13.289 1 90.25 167 TYR B C 1
ATOM 7760 O O . TYR B 1 167 ? -22.609 1.64 -13.188 1 90.25 167 TYR B O 1
ATOM 7768 N N . ASP B 1 168 ? -21.625 3.531 -13.867 1 89.94 168 ASP B N 1
ATOM 7769 C CA . ASP B 1 168 ? -22.844 4.09 -14.414 1 89.94 168 ASP B CA 1
ATOM 7770 C C . ASP B 1 168 ? -23.406 3.205 -15.531 1 89.94 168 ASP B C 1
ATOM 7772 O O . ASP B 1 168 ? -24.609 2.92 -15.562 1 89.94 168 ASP B O 1
ATOM 7776 N N . ALA B 1 169 ? -22.531 2.818 -16.375 1 92.81 169 ALA B N 1
ATOM 7777 C CA . ALA B 1 169 ? -22.953 1.95 -17.469 1 92.81 169 ALA B CA 1
ATOM 7778 C C . ALA B 1 169 ? -23.406 0.592 -16.953 1 92.81 169 ALA B C 1
ATOM 7780 O O . ALA B 1 169 ? -24.375 0.015 -17.469 1 92.81 169 ALA B O 1
ATOM 7781 N N . ARG B 1 170 ? -22.766 0.076 -15.961 1 93.06 170 ARG B N 1
ATOM 7782 C CA . ARG B 1 170 ? -23.109 -1.202 -15.352 1 93.06 170 ARG B CA 1
ATOM 7783 C C . ARG B 1 170 ? -24.516 -1.147 -14.727 1 93.06 170 ARG B C 1
ATOM 7785 O O . ARG B 1 170 ? -25.297 -2.074 -14.891 1 93.06 170 ARG B O 1
ATOM 7792 N N . GLU B 1 171 ? -24.766 -0.047 -14.07 1 89.44 171 GLU B N 1
ATOM 7793 C CA . GLU B 1 171 ? -26.062 0.116 -13.422 1 89.44 171 GLU B CA 1
ATOM 7794 C C . GLU B 1 171 ? -27.172 0.248 -14.445 1 89.44 171 GLU B C 1
ATOM 7796 O O . GLU B 1 171 ? -28.266 -0.297 -14.258 1 89.44 171 GLU B O 1
ATOM 7801 N N . LYS B 1 172 ? -26.875 0.949 -15.477 1 91.06 172 LYS B N 1
ATOM 7802 C CA . LYS B 1 172 ? -27.875 1.228 -16.5 1 91.06 172 LYS B CA 1
ATOM 7803 C C . LYS B 1 172 ? -28.219 -0.029 -17.297 1 91.06 172 LYS B C 1
ATOM 7805 O O . LYS B 1 172 ? -29.391 -0.302 -17.578 1 91.06 172 LYS B O 1
ATOM 7810 N N . GLU B 1 173 ? -27.219 -0.835 -17.625 1 92 173 GLU B N 1
ATOM 7811 C CA . GLU B 1 173 ? -27.422 -1.938 -18.562 1 92 173 GLU B CA 1
ATOM 7812 C C . GLU B 1 173 ? -27.406 -3.281 -17.844 1 92 173 GLU B C 1
ATOM 7814 O O . GLU B 1 173 ? -27.812 -4.301 -18.406 1 92 173 GLU B O 1
ATOM 7819 N N . GLY B 1 174 ? -27.078 -3.34 -16.641 1 93.12 174 GLY B N 1
ATOM 7820 C CA . GLY B 1 174 ? -26.797 -4.57 -15.922 1 93.12 174 GLY B CA 1
ATOM 7821 C C . GLY B 1 174 ? -27.969 -5.535 -15.906 1 93.12 174 GLY B C 1
ATOM 7822 O O . GLY B 1 174 ? -27.812 -6.719 -16.203 1 93.12 174 GLY B O 1
ATOM 7823 N N . ALA B 1 175 ? -29.125 -5.012 -15.609 1 94.44 175 ALA B N 1
ATOM 7824 C CA . ALA B 1 175 ? -30.297 -5.867 -15.508 1 94.44 175 ALA B CA 1
ATOM 7825 C C . ALA B 1 175 ? -30.594 -6.551 -16.844 1 94.44 175 ALA B C 1
ATOM 7827 O O . ALA B 1 175 ? -30.875 -7.75 -16.891 1 94.44 175 ALA B O 1
ATOM 7828 N N . LYS B 1 176 ? -30.5 -5.816 -17.891 1 94.88 176 LYS B N 1
ATOM 7829 C CA . LYS B 1 176 ? -30.781 -6.336 -19.234 1 94.88 176 LYS B CA 1
ATOM 7830 C C . LYS B 1 176 ? -29.766 -7.402 -19.625 1 94.88 176 LYS B C 1
ATOM 7832 O O . LYS B 1 176 ? -30.125 -8.445 -20.172 1 94.88 176 LYS B O 1
ATOM 7837 N N . VAL B 1 177 ? -28.547 -7.164 -19.375 1 95.56 177 VAL B N 1
ATOM 7838 C CA . VAL B 1 177 ? -27.469 -8.078 -19.734 1 95.56 177 VAL B CA 1
ATOM 7839 C C . VAL B 1 177 ? -27.578 -9.367 -18.922 1 95.56 177 VAL B C 1
ATOM 7841 O O . VAL B 1 177 ? -27.406 -10.461 -19.453 1 95.56 177 VAL B O 1
ATOM 7844 N N . ILE B 1 178 ? -27.859 -9.242 -17.625 1 96.81 178 ILE B N 1
ATOM 7845 C CA . ILE B 1 178 ? -28 -10.406 -16.75 1 96.81 178 ILE B CA 1
ATOM 7846 C C . ILE B 1 178 ? -29.172 -11.258 -17.234 1 96.81 178 ILE B C 1
ATOM 7848 O O . ILE B 1 178 ? -29.062 -12.484 -17.328 1 96.81 178 ILE B O 1
ATOM 7852 N N . ALA B 1 179 ? -30.266 -10.602 -17.562 1 95.94 179 ALA B N 1
ATOM 7853 C CA . ALA B 1 179 ? -31.438 -11.32 -18.078 1 95.94 179 ALA B CA 1
ATOM 7854 C C . ALA B 1 179 ? -31.109 -12.078 -19.359 1 95.94 179 ALA B C 1
ATOM 7856 O O . ALA B 1 179 ? -31.578 -13.195 -19.562 1 95.94 179 ALA B O 1
ATOM 7857 N N . LYS B 1 180 ? -30.359 -11.477 -20.172 1 96.12 180 LYS B N 1
ATOM 7858 C CA . LYS B 1 180 ? -29.938 -12.102 -21.422 1 96.12 180 LYS B CA 1
ATOM 7859 C C . LYS B 1 180 ? -29.172 -13.398 -21.156 1 96.12 180 LYS B C 1
ATOM 7861 O O . LYS B 1 180 ? -29.438 -14.422 -21.781 1 96.12 180 LYS B O 1
ATOM 7866 N N . TYR B 1 181 ? -28.281 -13.383 -20.234 1 96.62 181 TYR B N 1
ATOM 7867 C CA . TYR B 1 181 ? -27.469 -14.562 -19.953 1 96.62 181 TYR B CA 1
ATOM 7868 C C . TYR B 1 181 ? -28.297 -15.625 -19.234 1 96.62 181 TYR B C 1
ATOM 7870 O O . TYR B 1 181 ? -28.109 -16.828 -19.453 1 96.62 181 TYR B O 1
ATOM 7878 N N . LEU B 1 182 ? -29.219 -15.18 -18.359 1 97.19 182 LEU B N 1
ATOM 7879 C CA . LEU B 1 182 ? -30.094 -16.156 -17.734 1 97.19 182 LEU B CA 1
ATOM 7880 C C . LEU B 1 182 ? -30.938 -16.875 -18.781 1 97.19 182 LEU B C 1
ATOM 7882 O O . LEU B 1 182 ? -31.109 -18.094 -18.703 1 97.19 182 LEU B O 1
ATOM 7886 N N . GLN B 1 183 ? -31.391 -16.156 -19.734 1 96.44 183 GLN B N 1
ATOM 7887 C CA . GLN B 1 183 ? -32.125 -16.766 -20.828 1 96.44 183 GLN B CA 1
ATOM 7888 C C . GLN B 1 183 ? -31.25 -17.766 -21.594 1 96.44 183 GLN B C 1
ATOM 7890 O O . GLN B 1 183 ? -31.703 -18.859 -21.922 1 96.44 183 GLN B O 1
ATOM 7895 N N . GLU B 1 184 ? -30.078 -17.391 -21.859 1 95.75 184 GLU B N 1
ATOM 7896 C CA . GLU B 1 184 ? -29.141 -18.266 -22.547 1 95.75 184 GLU B CA 1
ATOM 7897 C C . GLU B 1 184 ? -28.906 -19.547 -21.75 1 95.75 184 GLU B C 1
ATOM 7899 O O . GLU B 1 184 ? -28.688 -20.625 -22.328 1 95.75 184 GLU B O 1
ATOM 7904 N N . PHE B 1 185 ? -28.938 -19.438 -20.453 1 97.06 185 PHE B N 1
ATOM 7905 C CA . PHE B 1 185 ? -28.688 -20.594 -19.594 1 97.06 185 PHE B CA 1
ATOM 7906 C C . PHE B 1 185 ? -29.953 -21.406 -19.375 1 97.06 185 PHE B C 1
ATOM 7908 O O . PHE B 1 185 ? -29.922 -22.484 -18.781 1 97.06 185 PHE B O 1
ATOM 7915 N N . GLY B 1 186 ? -31.078 -20.906 -19.875 1 95.62 186 GLY B N 1
ATOM 7916 C CA . GLY B 1 186 ? -32.375 -21.562 -19.656 1 95.62 186 GLY B CA 1
ATOM 7917 C C . GLY B 1 186 ? -32.938 -21.297 -18.266 1 95.62 186 GLY B C 1
ATOM 7918 O O . GLY B 1 186 ? -33.688 -22.109 -17.75 1 95.62 186 GLY B O 1
ATOM 7919 N N . LEU B 1 187 ? -32.5 -20.219 -17.672 1 96.44 187 LEU B N 1
ATOM 7920 C CA . LEU B 1 187 ? -32.969 -19.859 -16.328 1 96.44 187 LEU B CA 1
ATOM 7921 C C . LEU B 1 187 ? -33.906 -18.672 -16.391 1 96.44 187 LEU B C 1
ATOM 7923 O O . LEU B 1 187 ? -33.75 -17.781 -17.234 1 96.44 187 LEU B O 1
ATOM 7927 N N . PRO B 1 188 ? -34.844 -18.656 -15.5 1 94.25 188 PRO B N 1
ATOM 7928 C CA . PRO B 1 188 ? -35.719 -17.5 -15.43 1 94.25 188 PRO B CA 1
ATOM 7929 C C . PRO B 1 188 ? -35.125 -16.344 -14.625 1 94.25 188 PRO B C 1
ATOM 7931 O O . PRO B 1 188 ? -34.125 -16.516 -13.93 1 94.25 188 PRO B O 1
ATOM 7934 N N . THR B 1 189 ? -35.75 -15.156 -14.727 1 94.62 189 THR B N 1
ATOM 7935 C CA . THR B 1 189 ? -35.281 -14 -13.961 1 94.62 189 THR B CA 1
ATOM 7936 C C . THR B 1 189 ? -35.781 -14.07 -12.523 1 94.62 189 THR B C 1
ATOM 7938 O O . THR B 1 189 ? -35.219 -13.43 -11.633 1 94.62 189 THR B O 1
ATOM 7941 N N . LEU B 1 190 ? -36.906 -14.828 -12.336 1 93.38 190 LEU B N 1
ATOM 7942 C CA . LEU B 1 190 ? -37.406 -15.188 -11.016 1 93.38 190 LEU B CA 1
ATOM 7943 C C . LEU B 1 190 ? -37.594 -16.688 -10.898 1 93.38 190 LEU B C 1
ATOM 7945 O O . LEU B 1 190 ? -38.031 -17.344 -11.844 1 93.38 190 LEU B O 1
ATOM 7949 N N . PRO B 1 191 ? -37.25 -17.172 -9.758 1 92.62 191 PRO B N 1
ATOM 7950 C CA . PRO B 1 191 ? -37.438 -18.625 -9.633 1 92.62 191 PRO B CA 1
ATOM 7951 C C . PRO B 1 191 ? -38.875 -19.062 -9.914 1 92.62 191 PRO B C 1
ATOM 7953 O O . PRO B 1 191 ? -39.812 -18.391 -9.492 1 92.62 191 PRO B O 1
ATOM 7956 N N . THR B 1 192 ? -38.906 -20.188 -10.523 1 91.31 192 THR B N 1
ATOM 7957 C CA . THR B 1 192 ? -40.219 -20.719 -10.898 1 91.31 192 THR B CA 1
ATOM 7958 C C . THR B 1 192 ? -41.062 -21 -9.656 1 91.31 192 THR B C 1
ATOM 7960 O O . THR B 1 192 ? -42.281 -20.844 -9.688 1 91.31 192 THR B O 1
ATOM 7963 N N . LEU B 1 193 ? -40.438 -21.328 -8.586 1 90.19 193 LEU B N 1
ATOM 7964 C CA . LEU B 1 193 ? -41.125 -21.656 -7.348 1 90.19 193 LEU B CA 1
ATOM 7965 C C . LEU B 1 193 ? -41.812 -20.438 -6.762 1 90.19 193 LEU B C 1
ATOM 7967 O O . LEU B 1 193 ? -42.688 -20.562 -5.898 1 90.19 193 LEU B O 1
ATOM 7971 N N . LEU B 1 194 ? -41.406 -19.188 -7.117 1 87.69 194 LEU B N 1
ATOM 7972 C CA . LEU B 1 194 ? -42.062 -17.969 -6.637 1 87.69 194 LEU B CA 1
ATOM 7973 C C . LEU B 1 194 ? -43.438 -17.812 -7.262 1 87.69 194 LEU B C 1
ATOM 7975 O O . LEU B 1 194 ? -44.344 -17.219 -6.652 1 87.69 194 LEU B O 1
ATOM 7979 N N . ASN B 1 195 ? -43.688 -17.953 -8.523 1 69.12 195 ASN B N 1
ATOM 7980 C CA . ASN B 1 195 ? -44.969 -17.828 -9.234 1 69.12 195 ASN B CA 1
ATOM 7981 C C . ASN B 1 195 ? -45.906 -18.953 -8.859 1 69.12 195 ASN B C 1
ATOM 7983 O O . ASN B 1 195 ? -45.688 -20.109 -9.211 1 69.12 195 ASN B O 1
ATOM 7987 N N . HIS B 1 196 ? -46.375 -19.016 -7.559 1 52.72 196 HIS B N 1
ATOM 7988 C CA . HIS B 1 196 ? -47.344 -20.047 -7.207 1 52.72 196 HIS B CA 1
ATOM 7989 C C . HIS B 1 196 ? -48.344 -20.25 -8.32 1 52.72 196 HIS B C 1
ATOM 7991 O O . HIS B 1 196 ? -49.344 -20.953 -8.133 1 52.72 196 HIS B O 1
ATOM 7997 N N . THR B 1 197 ? -48.75 -19.141 -8.992 1 42.59 197 THR B N 1
ATOM 7998 C CA . THR B 1 197 ? -50.031 -19.25 -9.648 1 42.59 197 THR B CA 1
ATOM 7999 C C . THR B 1 197 ? -50.188 -20.594 -10.359 1 42.59 197 THR B C 1
ATOM 8001 O O . THR B 1 197 ? -50.969 -21.438 -9.945 1 42.59 197 THR B O 1
ATOM 8004 N N . ARG B 1 198 ? -50.625 -20.359 -11.75 1 39.12 198 ARG B N 1
ATOM 8005 C CA . ARG B 1 198 ? -51.562 -20.844 -12.766 1 39.12 198 ARG B CA 1
ATOM 8006 C C . ARG B 1 198 ? -51.062 -22.141 -13.398 1 39.12 198 ARG B C 1
ATOM 8008 O O . ARG B 1 198 ? -51.75 -22.719 -14.242 1 39.12 198 ARG B O 1
ATOM 8015 N N . PHE B 1 199 ? -49.75 -22.25 -13.523 1 39.16 199 PHE B N 1
ATOM 8016 C CA . PHE B 1 199 ? -49.562 -23.375 -14.422 1 39.16 199 PHE B CA 1
ATOM 8017 C C . PHE B 1 199 ? -49.844 -24.688 -13.703 1 39.16 199 PHE B C 1
ATOM 8019 O O . PHE B 1 199 ? -49.344 -24.906 -12.594 1 39.16 199 PHE B O 1
ATOM 8026 N N . GLY B 1 200 ? -51.125 -25.078 -13.758 1 41.72 200 GLY B N 1
ATOM 8027 C CA . GLY B 1 200 ? -51.5 -26.453 -13.438 1 41.72 200 GLY B CA 1
ATOM 8028 C C . GLY B 1 200 ? -50.312 -27.391 -13.43 1 41.72 200 GLY B C 1
ATOM 8029 O O . GLY B 1 200 ? -49.219 -27 -13.812 1 41.72 200 GLY B O 1
ATOM 8030 N N . PRO B 1 201 ? -50.531 -28.5 -12.93 1 42.91 201 PRO B N 1
ATOM 8031 C CA . PRO B 1 201 ? -49.531 -29.562 -13.016 1 42.91 201 PRO B CA 1
ATOM 8032 C C . PRO B 1 201 ? -48.812 -29.594 -14.359 1 42.91 201 PRO B C 1
ATOM 8034 O O . PRO B 1 201 ? -48.219 -30.609 -14.719 1 42.91 201 PRO B O 1
ATOM 8037 N N . ARG B 1 202 ? -49.188 -28.703 -15.312 1 45 202 ARG B N 1
ATOM 8038 C CA . ARG B 1 202 ? -48.5 -28.906 -16.594 1 45 202 ARG B CA 1
ATOM 8039 C C . ARG B 1 202 ? -47 -28.844 -16.422 1 45 202 ARG B C 1
ATOM 8041 O O . ARG B 1 202 ? -46.5 -28.047 -15.617 1 45 202 ARG B O 1
ATOM 8048 N N . ARG B 1 203 ? -46.156 -29.844 -17.016 1 58.19 203 ARG B N 1
ATOM 8049 C CA . ARG B 1 203 ? -44.844 -30.453 -16.906 1 58.19 203 ARG B CA 1
ATOM 8050 C C . ARG B 1 203 ? -43.75 -29.422 -17.141 1 58.19 203 ARG B C 1
ATOM 8052 O O . ARG B 1 203 ? -43.5 -29.016 -18.281 1 58.19 203 ARG B O 1
ATOM 8059 N N . TYR B 1 204 ? -43.5 -28.484 -16.219 1 70.56 204 TYR B N 1
ATOM 8060 C CA . TYR B 1 204 ? -42.312 -27.641 -16.312 1 70.56 204 TYR B CA 1
ATOM 8061 C C . TYR B 1 204 ? -41.094 -28.453 -16.719 1 70.56 204 TYR B C 1
ATOM 8063 O O . TYR B 1 204 ? -40.781 -29.469 -16.078 1 70.56 204 TYR B O 1
ATOM 8071 N N . LYS B 1 205 ? -40.719 -28.094 -18 1 84.06 205 LYS B N 1
ATOM 8072 C CA . LYS B 1 205 ? -39.5 -28.766 -18.484 1 84.06 205 LYS B CA 1
ATOM 8073 C C . LYS B 1 205 ? -38.281 -27.891 -18.297 1 84.06 205 LYS B C 1
ATOM 8075 O O . LYS B 1 205 ? -38.281 -26.719 -18.641 1 84.06 205 LYS B O 1
ATOM 8080 N N . PHE B 1 206 ? -37.375 -28.328 -17.5 1 92.31 206 PHE B N 1
ATOM 8081 C CA . PHE B 1 206 ? -36.125 -27.656 -17.25 1 92.31 206 PHE B CA 1
ATOM 8082 C C . PHE B 1 206 ? -34.938 -28.625 -17.469 1 92.31 206 PHE B C 1
ATOM 8084 O O . PHE B 1 206 ? -34.844 -29.641 -16.766 1 92.31 206 PHE B O 1
ATOM 8091 N N . ASP B 1 207 ? -34.125 -28.375 -18.469 1 95.06 207 ASP B N 1
ATOM 8092 C CA . ASP B 1 207 ? -32.938 -29.172 -18.734 1 95.06 207 ASP B CA 1
ATOM 8093 C C . ASP B 1 207 ? -31.766 -28.719 -17.875 1 95.06 207 ASP B C 1
ATOM 8095 O O . ASP B 1 207 ? -30.906 -27.969 -18.344 1 95.06 207 ASP B O 1
ATOM 8099 N N . TRP B 1 208 ? -31.734 -29.281 -16.656 1 95.31 208 TRP B N 1
ATOM 8100 C CA . TRP B 1 208 ? -30.719 -28.828 -15.719 1 95.31 208 TRP B CA 1
ATOM 8101 C C . TRP B 1 208 ? -29.328 -29.203 -16.188 1 95.31 208 TRP B C 1
ATOM 8103 O O . TRP B 1 208 ? -28.344 -28.516 -15.891 1 95.31 208 TRP B O 1
ATOM 8113 N N . ILE B 1 209 ? -29.156 -30.234 -16.984 1 95.44 209 ILE B N 1
ATOM 8114 C CA . ILE B 1 209 ? -27.859 -30.703 -17.469 1 95.44 209 ILE B CA 1
ATOM 8115 C C . ILE B 1 209 ? -27.297 -29.719 -18.484 1 95.44 209 ILE B C 1
ATOM 8117 O O . ILE B 1 209 ? -26.141 -29.297 -18.375 1 95.44 209 ILE B O 1
ATOM 8121 N N . ALA B 1 210 ? -28.109 -29.328 -19.406 1 96.44 210 ALA B N 1
ATOM 8122 C CA . ALA B 1 210 ? -27.688 -28.328 -20.391 1 96.44 210 ALA B CA 1
ATOM 8123 C C . ALA B 1 210 ? -27.344 -27 -19.719 1 96.44 210 ALA B C 1
ATOM 8125 O O . ALA B 1 210 ? -26.391 -26.328 -20.109 1 96.44 210 ALA B O 1
ATOM 8126 N N . THR B 1 211 ? -28.125 -26.672 -18.766 1 96.38 211 THR B N 1
ATOM 8127 C CA . THR B 1 211 ? -27.938 -25.422 -18.062 1 96.38 211 THR B CA 1
ATOM 8128 C C . THR B 1 211 ? -26.578 -25.391 -17.359 1 96.38 211 THR B C 1
ATOM 8130 O O . THR B 1 211 ? -25.812 -24.438 -17.531 1 96.38 211 THR B O 1
ATOM 8133 N N . VAL B 1 212 ? -26.266 -26.406 -16.594 1 94.38 212 VAL B N 1
ATOM 8134 C CA . VAL B 1 212 ? -25.031 -26.422 -15.82 1 94.38 212 VAL B CA 1
ATOM 8135 C C . VAL B 1 212 ? -23.828 -26.484 -16.766 1 94.38 212 VAL B C 1
ATOM 8137 O O . VAL B 1 212 ? -22.781 -25.922 -16.5 1 94.38 212 VAL B O 1
ATOM 8140 N N . ALA B 1 213 ? -23.969 -27.141 -17.906 1 94.75 213 ALA B N 1
ATOM 8141 C CA . ALA B 1 213 ? -22.891 -27.219 -18.891 1 94.75 213 ALA B CA 1
ATOM 8142 C C . ALA B 1 213 ? -22.641 -25.859 -19.531 1 94.75 213 ALA B C 1
ATOM 8144 O O . ALA B 1 213 ? -21.484 -25.453 -19.719 1 94.75 213 ALA B O 1
ATOM 8145 N N . ARG B 1 214 ? -23.688 -25.188 -19.875 1 95.31 214 ARG B N 1
ATOM 8146 C CA . ARG B 1 214 ? -23.562 -23.859 -20.453 1 95.31 214 ARG B CA 1
ATOM 8147 C C . ARG B 1 214 ? -22.938 -22.875 -19.469 1 95.31 214 ARG B C 1
ATOM 8149 O O . ARG B 1 214 ? -22.109 -22.047 -19.844 1 95.31 214 ARG B O 1
ATOM 8156 N N . ILE B 1 215 ? -23.328 -22.984 -18.203 1 93.62 215 ILE B N 1
ATOM 8157 C CA . ILE B 1 215 ? -22.781 -22.141 -17.156 1 93.62 215 ILE B CA 1
ATOM 8158 C C . ILE B 1 215 ? -21.281 -22.406 -17.016 1 93.62 215 ILE B C 1
ATOM 8160 O O . ILE B 1 215 ? -20.484 -21.484 -16.891 1 93.62 215 ILE B O 1
ATOM 8164 N N . GLN B 1 216 ? -20.922 -23.609 -17.031 1 91.06 216 GLN B N 1
ATOM 8165 C CA . GLN B 1 216 ? -19.516 -23.969 -16.984 1 91.06 216 GLN B CA 1
ATOM 8166 C C . GLN B 1 216 ? -18.75 -23.359 -18.156 1 91.06 216 GLN B C 1
ATOM 8168 O O . GLN B 1 216 ? -17.672 -22.812 -17.984 1 91.06 216 GLN B O 1
ATOM 8173 N N . ARG B 1 217 ? -19.266 -23.438 -19.25 1 91 217 ARG B N 1
ATOM 8174 C CA . ARG B 1 217 ? -18.609 -22.984 -20.469 1 91 217 ARG B CA 1
ATOM 8175 C C . ARG B 1 217 ? -18.484 -21.453 -20.484 1 91 217 ARG B C 1
ATOM 8177 O O . ARG B 1 217 ? -17.453 -20.922 -20.875 1 91 217 ARG B O 1
ATOM 8184 N N . LYS B 1 218 ? -19.484 -20.828 -19.984 1 91.25 218 LYS B N 1
ATOM 8185 C CA . LYS B 1 218 ? -19.547 -19.391 -20.188 1 91.25 218 LYS B CA 1
ATOM 8186 C C . LYS B 1 218 ? -19.062 -18.641 -18.953 1 91.25 218 LYS B C 1
ATOM 8188 O O . LYS B 1 218 ? -18.578 -17.516 -19.062 1 91.25 218 LYS B O 1
ATOM 8193 N N . LEU B 1 219 ? -19.219 -19.25 -17.781 1 91 219 LEU B N 1
ATOM 8194 C CA . LEU B 1 219 ? -18.844 -18.562 -16.547 1 91 219 LEU B CA 1
ATOM 8195 C C . LEU B 1 219 ? -17.703 -19.281 -15.844 1 91 219 LEU B C 1
ATOM 8197 O O . LEU B 1 219 ? -17.141 -18.766 -14.875 1 91 219 LEU B O 1
ATOM 8201 N N . GLY B 1 220 ? -17.359 -20.422 -16.344 1 87.62 220 GLY B N 1
ATOM 8202 C CA . GLY B 1 220 ? -16.312 -21.203 -15.688 1 87.62 220 GLY B CA 1
ATOM 8203 C C . GLY B 1 220 ? -16.703 -21.656 -14.297 1 87.62 220 GLY B C 1
ATOM 8204 O O . GLY B 1 220 ? -15.844 -21.906 -13.453 1 87.62 220 GLY B O 1
ATOM 8205 N N . LEU B 1 221 ? -18 -21.703 -14.055 1 86.06 221 LEU B N 1
ATOM 8206 C CA . LEU B 1 221 ? -18.5 -22.062 -12.734 1 86.06 221 LEU B CA 1
ATOM 8207 C C . LEU B 1 221 ? -18.922 -23.531 -12.703 1 86.06 221 LEU B C 1
ATOM 8209 O O . LEU B 1 221 ? -19.703 -23.969 -13.555 1 86.06 221 LEU B O 1
ATOM 8213 N N . ASN B 1 222 ? -18.359 -24.203 -11.773 1 83 222 ASN B N 1
ATOM 8214 C CA . ASN B 1 222 ? -18.844 -25.562 -11.531 1 83 222 ASN B CA 1
ATOM 8215 C C . ASN B 1 222 ? -20.125 -25.562 -10.695 1 83 222 ASN B C 1
ATOM 8217 O O . ASN B 1 222 ? -20.109 -25.141 -9.539 1 83 222 ASN B O 1
ATOM 8221 N N . VAL B 1 223 ? -21.203 -25.953 -11.352 1 88.88 223 VAL B N 1
ATOM 8222 C CA . VAL B 1 223 ? -22.484 -26.078 -10.664 1 88.88 223 VAL B CA 1
ATOM 8223 C C . VAL B 1 223 ? -22.984 -27.516 -10.742 1 88.88 223 VAL B C 1
ATOM 8225 O O . VAL B 1 223 ? -23.266 -28.016 -11.836 1 88.88 223 VAL B O 1
ATOM 8228 N N . LEU B 1 224 ? -23.031 -28.219 -9.633 1 88.75 224 LEU B N 1
ATOM 8229 C CA . LEU B 1 224 ? -23.453 -29.609 -9.492 1 88.75 224 LEU B CA 1
ATOM 8230 C C . LEU B 1 224 ? -22.453 -30.547 -10.148 1 88.75 224 LEU B C 1
ATOM 8232 O O . LEU B 1 224 ? -21.875 -31.422 -9.484 1 88.75 224 LEU B O 1
ATOM 8236 N N . ILE B 1 225 ? -22.203 -30.344 -11.453 1 89.31 225 ILE B N 1
ATOM 8237 C CA . ILE B 1 225 ? -21.219 -31.156 -12.164 1 89.31 225 ILE B CA 1
ATOM 8238 C C . ILE B 1 225 ? -19.984 -30.312 -12.484 1 89.31 225 ILE B C 1
ATOM 8240 O O . ILE B 1 225 ? -20.094 -29.188 -12.969 1 89.31 225 ILE B O 1
ATOM 8244 N N . GLY B 1 226 ? -18.844 -30.844 -12.172 1 86.38 226 GLY B N 1
ATOM 8245 C CA . GLY B 1 226 ? -17.578 -30.234 -12.555 1 86.38 226 GLY B CA 1
ATOM 8246 C C . GLY B 1 226 ? -16.766 -31.078 -13.516 1 86.38 226 GLY B C 1
ATOM 8247 O O . GLY B 1 226 ? -17.016 -32.281 -13.656 1 86.38 226 GLY B O 1
ATOM 8248 N N . PHE B 1 227 ? -15.992 -30.469 -14.273 1 86.31 227 PHE B N 1
ATOM 8249 C CA . PHE B 1 227 ? -15.07 -31.203 -15.125 1 86.31 227 PHE B CA 1
ATOM 8250 C C . PHE B 1 227 ? -13.664 -30.625 -15.023 1 86.31 227 PHE B C 1
ATOM 8252 O O . PHE B 1 227 ? -13.477 -29.516 -14.531 1 86.31 227 PHE B O 1
ATOM 8259 N N . ASP B 1 228 ? -12.719 -31.438 -15.352 1 85.38 228 ASP B N 1
ATOM 8260 C CA . ASP B 1 228 ? -11.336 -30.984 -15.445 1 85.38 228 ASP B CA 1
ATOM 8261 C C . ASP B 1 228 ? -10.594 -31.719 -16.547 1 85.38 228 ASP B C 1
ATOM 8263 O O . ASP B 1 228 ? -11.078 -32.75 -17.062 1 85.38 228 ASP B O 1
ATOM 8267 N N . ILE B 1 229 ? -9.695 -31.125 -17.078 1 83.94 229 ILE B N 1
ATOM 8268 C CA . ILE B 1 229 ? -8.758 -31.75 -18.016 1 83.94 229 ILE B CA 1
ATOM 8269 C C . ILE B 1 229 ? -7.41 -31.953 -17.328 1 83.94 229 ILE B C 1
ATOM 8271 O O . ILE B 1 229 ? -6.77 -31 -16.891 1 83.94 229 ILE B O 1
ATOM 8275 N N . VAL B 1 230 ? -7.078 -33.188 -17.219 1 80.06 230 VAL B N 1
ATOM 8276 C CA . VAL B 1 230 ? -5.875 -33.531 -16.469 1 80.06 230 VAL B CA 1
ATOM 8277 C C . VAL B 1 230 ? -4.934 -34.344 -17.344 1 80.06 230 VAL B C 1
ATOM 8279 O O . VAL B 1 230 ? -5.352 -34.906 -18.359 1 80.06 230 VAL B O 1
ATOM 8282 N N . MET B 1 231 ? -3.732 -34.438 -16.984 1 77.81 231 MET B N 1
ATOM 8283 C CA . MET B 1 231 ? -2.781 -35.25 -17.703 1 77.81 231 MET B CA 1
ATOM 8284 C C . MET B 1 231 ? -3.102 -36.75 -17.531 1 77.81 231 MET B C 1
ATOM 8286 O O . MET B 1 231 ? -3.467 -37.156 -16.422 1 77.81 231 MET B O 1
ATOM 8290 N N . ASP B 1 232 ? -2.977 -37.438 -18.609 1 81.94 232 ASP B N 1
ATOM 8291 C CA . ASP B 1 232 ? -3.209 -38.875 -18.547 1 81.94 232 ASP B CA 1
ATOM 8292 C C . ASP B 1 232 ? -2.23 -39.562 -17.578 1 81.94 232 ASP B C 1
ATOM 8294 O O . ASP B 1 232 ? -1.04 -39.25 -17.578 1 81.94 232 ASP B O 1
ATOM 8298 N N . GLN B 1 233 ? -2.727 -40.406 -16.766 1 76.31 233 GLN B N 1
ATOM 8299 C CA . GLN B 1 233 ? -1.897 -41 -15.734 1 76.31 233 GLN B CA 1
ATOM 8300 C C . GLN B 1 233 ? -0.872 -41.969 -16.344 1 76.31 233 GLN B C 1
ATOM 8302 O O . GLN B 1 233 ? 0.211 -42.156 -15.789 1 76.31 233 GLN B O 1
ATOM 8307 N N . GLU B 1 234 ? -1.265 -42.562 -17.469 1 73.31 234 GLU B N 1
ATOM 8308 C CA . GLU B 1 234 ? -0.393 -43.531 -18.109 1 73.31 234 GLU B CA 1
ATOM 8309 C C . GLU B 1 234 ? 0.562 -42.875 -19.094 1 73.31 234 GLU B C 1
ATOM 8311 O O . GLU B 1 234 ? 1.729 -43.25 -19.203 1 73.31 234 GLU B O 1
ATOM 8316 N N . ASP B 1 235 ? 0.078 -41.969 -19.938 1 74.19 235 ASP B N 1
ATOM 8317 C CA . ASP B 1 235 ? 0.868 -41.219 -20.906 1 74.19 235 ASP B CA 1
ATOM 8318 C C . ASP B 1 235 ? 0.672 -39.719 -20.734 1 74.19 235 ASP B C 1
ATOM 8320 O O . ASP B 1 235 ? -0.257 -39.125 -21.297 1 74.19 235 ASP B O 1
ATOM 8324 N N . ARG B 1 236 ? 1.564 -39.094 -20.109 1 75.31 236 ARG B N 1
ATOM 8325 C CA . ARG B 1 236 ? 1.418 -37.688 -19.688 1 75.31 236 ARG B CA 1
ATOM 8326 C C . ARG B 1 236 ? 1.587 -36.75 -20.875 1 75.31 236 ARG B C 1
ATOM 8328 O O . ARG B 1 236 ? 1.367 -35.562 -20.75 1 75.31 236 ARG B O 1
ATOM 8335 N N . ASN B 1 237 ? 1.941 -37.281 -21.984 1 73.12 237 ASN B N 1
ATOM 8336 C CA . ASN B 1 237 ? 1.98 -36.438 -23.188 1 73.12 237 ASN B CA 1
ATOM 8337 C C . ASN B 1 237 ? 0.576 -36.094 -23.672 1 73.12 237 ASN B C 1
ATOM 8339 O O . ASN B 1 237 ? 0.409 -35.219 -24.516 1 73.12 237 ASN B O 1
ATOM 8343 N N . TRP B 1 238 ? -0.311 -36.844 -23 1 79.5 238 TRP B N 1
ATOM 8344 C CA . TRP B 1 238 ? -1.693 -36.625 -23.406 1 79.5 238 TRP B CA 1
ATOM 8345 C C . TRP B 1 238 ? -2.539 -36.156 -22.219 1 79.5 238 TRP B C 1
ATOM 8347 O O . TRP B 1 238 ? -2.174 -36.375 -21.062 1 79.5 238 TRP B O 1
ATOM 8357 N N . ASN B 1 239 ? -3.676 -35.469 -22.547 1 84.75 239 ASN B N 1
ATOM 8358 C CA . ASN B 1 239 ? -4.641 -35.062 -21.531 1 84.75 239 ASN B CA 1
ATOM 8359 C C . ASN B 1 239 ? -5.895 -35.938 -21.578 1 84.75 239 ASN B C 1
ATOM 8361 O O . ASN B 1 239 ? -6.137 -36.656 -22.562 1 84.75 239 ASN B O 1
ATOM 8365 N N . ARG B 1 240 ? -6.539 -35.969 -20.438 1 87.25 240 ARG B N 1
ATOM 8366 C CA . ARG B 1 240 ? -7.812 -36.688 -20.328 1 87.25 240 ARG B CA 1
ATOM 8367 C C . ARG B 1 240 ? -8.852 -35.812 -19.609 1 87.25 240 ARG B C 1
ATOM 8369 O O . ARG B 1 240 ? -8.5 -34.969 -18.781 1 87.25 240 ARG B O 1
ATOM 8376 N N . LEU B 1 241 ? -10.062 -36.125 -19.984 1 90.88 241 LEU B N 1
ATOM 8377 C CA . LEU B 1 241 ? -11.172 -35.5 -19.312 1 90.88 241 LEU B CA 1
ATOM 8378 C C . LEU B 1 241 ? -11.531 -36.219 -18.016 1 90.88 241 LEU B C 1
ATOM 8380 O O . LEU B 1 241 ? -11.398 -37.438 -17.938 1 90.88 241 LEU B O 1
ATOM 8384 N N . THR B 1 242 ? -11.844 -35.469 -17.078 1 90.12 242 THR B N 1
ATOM 8385 C CA . THR B 1 242 ? -12.406 -36.031 -15.844 1 90.12 242 THR B CA 1
ATOM 8386 C C . THR B 1 242 ? -13.656 -35.281 -15.422 1 90.12 242 THR B C 1
ATOM 8388 O O . THR B 1 242 ? -13.836 -34.094 -15.805 1 90.12 242 THR B O 1
ATOM 8391 N N . LEU B 1 243 ? -14.57 -35.938 -14.836 1 90.31 243 LEU B N 1
ATOM 8392 C CA . LEU B 1 243 ? -15.734 -35.312 -14.219 1 90.31 243 LEU B CA 1
ATOM 8393 C C . LEU B 1 243 ? -15.664 -35.406 -12.703 1 90.31 243 LEU B C 1
ATOM 8395 O O . LEU B 1 243 ? -15.273 -36.469 -12.156 1 90.31 243 LEU B O 1
ATOM 8399 N N . GLU B 1 244 ? -15.742 -34.312 -12 1 78.69 244 GLU B N 1
ATOM 8400 C CA . GLU B 1 244 ? -15.492 -34.281 -10.562 1 78.69 244 GLU B CA 1
ATOM 8401 C C . GLU B 1 244 ? -16.5 -33.406 -9.852 1 78.69 244 GLU B C 1
ATOM 8403 O O . GLU B 1 244 ? -17.406 -32.844 -10.477 1 78.69 244 GLU B O 1
ATOM 8408 N N . TYR B 1 245 ? -16.328 -33.562 -8.289 1 59.91 245 TYR B N 1
ATOM 8409 C CA . TYR B 1 245 ? -17.125 -32.75 -7.379 1 59.91 245 TYR B CA 1
ATOM 8410 C C . TYR B 1 245 ? -16.828 -31.266 -7.594 1 59.91 245 TYR B C 1
ATOM 8412 O O . TYR B 1 245 ? -15.703 -30.891 -7.93 1 59.91 245 TYR B O 1
ATOM 8420 N N . HIS B 1 246 ? -17.766 -30.359 -7.684 1 50.91 246 HIS B N 1
ATOM 8421 C CA . HIS B 1 246 ? -17.781 -28.969 -8.102 1 50.91 246 HIS B CA 1
ATOM 8422 C C . HIS B 1 246 ? -17.078 -28.078 -7.078 1 50.91 246 HIS B C 1
ATOM 8424 O O . HIS B 1 246 ? -16.938 -26.875 -7.293 1 50.91 246 HIS B O 1
ATOM 8430 N N . TYR B 1 247 ? -17.422 -28.172 -5.727 1 43.41 247 TYR B N 1
ATOM 8431 C CA . TYR B 1 247 ? -18.109 -27 -5.195 1 43.41 247 TYR B CA 1
ATOM 8432 C C . TYR B 1 247 ? -17.359 -25.719 -5.531 1 43.41 247 TYR B C 1
ATOM 8434 O O . TYR B 1 247 ? -17.953 -24.656 -5.633 1 43.41 247 TYR B O 1
ATOM 8442 N N . SER B 1 248 ? -16.094 -25.562 -5.055 1 42.62 248 SER B N 1
ATOM 8443 C CA . SER B 1 248 ? -15.82 -24.172 -4.746 1 42.62 248 SER B CA 1
ATOM 8444 C C . SER B 1 248 ? -15.539 -23.359 -6.016 1 42.62 248 SER B C 1
ATOM 8446 O O . SER B 1 248 ? -14.812 -23.828 -6.898 1 42.62 248 SER B O 1
ATOM 8448 N N . PRO B 1 249 ? -16.547 -22.641 -6.547 1 40.19 249 PRO B N 1
ATOM 8449 C CA . PRO B 1 249 ? -16.188 -21.641 -7.547 1 40.19 249 PRO B CA 1
ATOM 8450 C C . PRO B 1 249 ? -14.703 -21.266 -7.492 1 40.19 249 PRO B C 1
ATOM 8452 O O . PRO B 1 249 ? -14.328 -20.141 -7.848 1 40.19 249 PRO B O 1
ATOM 8455 N N . ASP B 1 250 ? -13.82 -22.172 -7.023 1 38 250 ASP B N 1
ATOM 8456 C CA . ASP B 1 250 ? -12.5 -21.656 -6.68 1 38 250 ASP B CA 1
ATOM 8457 C C . ASP B 1 250 ? -11.883 -20.891 -7.844 1 38 250 ASP B C 1
ATOM 8459 O O . ASP B 1 250 ? -10.898 -20.172 -7.672 1 38 250 ASP B O 1
ATOM 8463 N N . LEU B 1 251 ? -11.828 -21.562 -8.953 1 36.31 251 LEU B N 1
ATOM 8464 C CA . LEU B 1 251 ? -10.93 -21.031 -9.977 1 36.31 251 LEU B CA 1
ATOM 8465 C C . LEU B 1 251 ? -11.195 -19.547 -10.219 1 36.31 251 LEU B C 1
ATOM 8467 O O . LEU B 1 251 ? -10.289 -18.797 -10.586 1 36.31 251 LEU B O 1
ATOM 8471 N N . LEU B 1 252 ? -12.438 -19.25 -10.852 1 33.38 252 LEU B N 1
ATOM 8472 C CA . LEU B 1 252 ? -12.469 -17.812 -11.039 1 33.38 252 LEU B CA 1
ATOM 8473 C C . LEU B 1 252 ? -12.492 -17.078 -9.703 1 33.38 252 LEU B C 1
ATOM 8475 O O . LEU B 1 252 ? -13.352 -17.359 -8.859 1 33.38 252 LEU B O 1
ATOM 8479 N N . ASN B 1 253 ? -11.461 -17.031 -9.023 1 33.19 253 ASN B N 1
ATOM 8480 C CA . ASN B 1 253 ? -11.125 -16.234 -7.84 1 33.19 253 ASN B CA 1
ATOM 8481 C C . ASN B 1 253 ? -12.203 -15.203 -7.535 1 33.19 253 ASN B C 1
ATOM 8483 O O . ASN B 1 253 ? -11.953 -14 -7.617 1 33.19 253 ASN B O 1
ATOM 8487 N N . PHE B 1 254 ? -13.367 -15.391 -7.992 1 31.36 254 PHE B N 1
ATOM 8488 C CA . PHE B 1 254 ? -14.281 -14.43 -7.391 1 31.36 254 PHE B CA 1
ATOM 8489 C C . PHE B 1 254 ? -13.969 -14.234 -5.914 1 31.36 254 PHE B C 1
ATOM 8491 O O . PHE B 1 254 ? -13.414 -15.125 -5.266 1 31.36 254 PHE B O 1
ATOM 8498 N N . PRO B 1 255 ? -13.906 -13.016 -5.453 1 30.88 255 PRO B N 1
ATOM 8499 C CA . PRO B 1 255 ? -13.477 -12.859 -4.062 1 30.88 255 PRO B CA 1
ATOM 8500 C C . PRO B 1 255 ? -14.039 -13.953 -3.15 1 30.88 255 PRO B C 1
ATOM 8502 O O . PRO B 1 255 ? -15.25 -14.203 -3.158 1 30.88 255 PRO B O 1
ATOM 8505 N N . SER B 1 256 ? -13.469 -15.195 -3.121 1 30.22 256 SER B N 1
ATOM 8506 C CA . SER B 1 256 ? -13.734 -16.156 -2.061 1 30.22 256 SER B CA 1
ATOM 8507 C C . SER B 1 256 ? -14.453 -15.5 -0.886 1 30.22 256 SER B C 1
ATOM 8509 O O . SER B 1 256 ? -14.164 -14.359 -0.536 1 30.22 256 SER B O 1
ATOM 8511 N N . SER B 1 257 ? -15.695 -15.844 -0.616 1 28.69 257 SER B N 1
ATOM 8512 C CA . SER B 1 257 ? -16.047 -15.562 0.771 1 28.69 257 SER B CA 1
ATOM 8513 C C . SER B 1 257 ? -14.844 -15.719 1.692 1 28.69 257 SER B C 1
ATOM 8515 O O . SER B 1 257 ? -14.016 -16.609 1.492 1 28.69 257 SER B O 1
ATOM 8517 N N . VAL B 1 258 ? -14.297 -14.68 2.189 1 28.28 258 VAL B N 1
ATOM 8518 C CA . VAL B 1 258 ? -13.305 -14.805 3.252 1 28.28 258 VAL B CA 1
ATOM 8519 C C . VAL B 1 258 ? -13.5 -16.125 3.986 1 28.28 258 VAL B C 1
ATOM 8521 O O . VAL B 1 258 ? -14.594 -16.422 4.465 1 28.28 258 VAL B O 1
ATOM 8524 N N . GLU B 1 259 ? -12.906 -17.203 3.52 1 28.44 259 GLU B N 1
ATOM 8525 C CA . GLU B 1 259 ? -12.898 -18.219 4.566 1 28.44 259 GLU B CA 1
ATOM 8526 C C . GLU B 1 259 ? -13.031 -17.578 5.949 1 28.44 259 GLU B C 1
ATOM 8528 O O . GLU B 1 259 ? -12.32 -16.625 6.273 1 28.44 259 GLU B O 1
ATOM 8533 N N . PRO B 1 260 ? -14.141 -17.75 6.629 1 26.92 260 PRO B N 1
ATOM 8534 C CA . PRO B 1 260 ? -14.07 -17.266 8.008 1 26.92 260 PRO B CA 1
ATOM 8535 C C . PRO B 1 260 ? -12.719 -17.562 8.672 1 26.92 260 PRO B C 1
ATOM 8537 O O . PRO B 1 260 ? -12.156 -18.641 8.484 1 26.92 260 PRO B O 1
ATOM 8540 N N . VAL B 1 261 ? -11.898 -16.672 8.734 1 27.39 261 VAL B N 1
ATOM 8541 C CA . VAL B 1 261 ? -10.906 -16.938 9.773 1 27.39 261 VAL B CA 1
ATOM 8542 C C . VAL B 1 261 ? -11.484 -17.906 10.805 1 27.39 261 VAL B C 1
ATOM 8544 O O . VAL B 1 261 ? -12.469 -17.594 11.469 1 27.39 261 VAL B O 1
ATOM 8547 N N . GLU B 1 262 ? -11.273 -19.156 10.578 1 26.3 262 GLU B N 1
ATOM 8548 C CA . GLU B 1 262 ? -11.492 -20.031 11.727 1 26.3 262 GLU B CA 1
ATOM 8549 C C . GLU B 1 262 ? -11.016 -19.359 13.016 1 26.3 262 GLU B C 1
ATOM 8551 O O . GLU B 1 262 ? -9.82 -19.094 13.172 1 26.3 262 GLU B O 1
ATOM 8556 N N . GLU B 1 263 ? -11.766 -18.484 13.602 1 26.41 263 GLU B N 1
ATOM 8557 C CA . GLU B 1 263 ? -11.531 -18.266 15.023 1 26.41 263 GLU B CA 1
ATOM 8558 C C . GLU B 1 263 ? -11.078 -19.562 15.703 1 26.41 263 GLU B C 1
ATOM 8560 O O . GLU B 1 263 ? -11.578 -20.641 15.391 1 26.41 263 GLU B O 1
ATOM 8565 N N . GLU B 1 264 ? -9.852 -19.562 16.109 1 26.91 264 GLU B N 1
ATOM 8566 C CA . GLU B 1 264 ? -9.461 -20.531 17.125 1 26.91 264 GLU B CA 1
ATOM 8567 C C . GLU B 1 264 ? -10.656 -21 17.938 1 26.91 264 GLU B C 1
ATOM 8569 O O . GLU B 1 264 ? -11.367 -20.172 18.531 1 26.91 264 GLU B O 1
ATOM 8574 N N . GLU B 1 265 ? -11.219 -22.141 17.625 1 27.39 265 GLU B N 1
ATOM 8575 C CA . GLU B 1 265 ? -12 -22.875 18.609 1 27.39 265 GLU B CA 1
ATOM 8576 C C . GLU B 1 265 ? -11.352 -22.812 19.984 1 27.39 265 GLU B C 1
ATOM 8578 O O . GLU B 1 265 ? -10.234 -23.312 20.172 1 27.39 265 GLU B O 1
ATOM 8583 N N . GLU B 1 266 ? -11.422 -21.828 20.703 1 27.55 266 GLU B N 1
ATOM 8584 C CA . GLU B 1 266 ? -11.328 -22.312 22.078 1 27.55 266 GLU B CA 1
ATOM 8585 C C . GLU B 1 266 ? -12.125 -23.609 22.266 1 27.55 266 GLU B C 1
ATOM 8587 O O . GLU B 1 266 ? -13.188 -23.766 21.672 1 27.55 266 GLU B O 1
ATOM 8592 N N . PRO B 1 267 ? -11.445 -24.703 22.734 1 30.03 267 PRO B N 1
ATOM 8593 C CA . PRO B 1 267 ? -12.18 -25.906 23.141 1 30.03 267 PRO B CA 1
ATOM 8594 C C . PRO B 1 267 ? -13.516 -25.578 23.797 1 30.03 267 PRO B C 1
ATOM 8596 O O . PRO B 1 267 ? -13.562 -25.266 24.984 1 30.03 267 PRO B O 1
ATOM 8599 N N . GLU B 1 268 ? -14.266 -24.609 23.359 1 27.61 268 GLU B N 1
ATOM 8600 C CA . GLU B 1 268 ? -15.508 -24.719 24.125 1 27.61 268 GLU B CA 1
ATOM 8601 C C . GLU B 1 268 ? -16.047 -26.141 24.109 1 27.61 268 GLU B C 1
ATOM 8603 O O . GLU B 1 268 ? -15.742 -26.922 23.203 1 27.61 268 GLU B O 1
ATOM 8608 N N . ASP B 1 269 ? -16.734 -26.562 25.281 1 28.83 269 ASP B N 1
ATOM 8609 C CA . ASP B 1 269 ? -17.562 -27.734 25.578 1 28.83 269 ASP B CA 1
ATOM 8610 C C . ASP B 1 269 ? -18.406 -28.141 24.375 1 28.83 269 ASP B C 1
ATOM 8612 O O . ASP B 1 269 ? -18.688 -27.312 23.5 1 28.83 269 ASP B O 1
ATOM 8616 N N . GLU B 1 270 ? -18.703 -29.5 24.188 1 30.77 270 GLU B N 1
ATOM 8617 C CA . GLU B 1 270 ? -19.391 -30.422 23.297 1 30.77 270 GLU B CA 1
ATOM 8618 C C . GLU B 1 270 ? -20.641 -29.781 22.703 1 30.77 270 GLU B C 1
ATOM 8620 O O . GLU B 1 270 ? -21.078 -30.141 21.609 1 30.77 270 GLU B O 1
ATOM 8625 N N . ASP B 1 271 ? -21.562 -29.219 23.484 1 28.03 271 ASP B N 1
ATOM 8626 C CA . ASP B 1 271 ? -22.969 -29.375 23.125 1 28.03 271 ASP B CA 1
ATOM 8627 C C . ASP B 1 271 ? -23.359 -28.375 22.031 1 28.03 271 ASP B C 1
ATOM 8629 O O . ASP B 1 271 ? -24.453 -28.453 21.484 1 28.03 271 ASP B O 1
ATOM 8633 N N . ASP B 1 272 ? -22.906 -27.078 22.109 1 29.62 272 ASP B N 1
ATOM 8634 C CA . ASP B 1 272 ? -23.797 -26.25 21.297 1 29.62 272 ASP B CA 1
ATOM 8635 C C . ASP B 1 272 ? -23.375 -26.281 19.828 1 29.62 272 ASP B C 1
ATOM 8637 O O . ASP B 1 272 ? -22.281 -25.828 19.484 1 29.62 272 ASP B O 1
ATOM 8641 N N . ASN B 1 273 ? -23.859 -27.156 18.922 1 29.77 273 ASN B N 1
ATOM 8642 C CA . ASN B 1 273 ? -23.984 -27.484 17.5 1 29.77 273 ASN B CA 1
ATOM 8643 C C . ASN B 1 273 ? -24.156 -26.234 16.641 1 29.77 273 ASN B C 1
ATOM 8645 O O . ASN B 1 273 ? -24.562 -26.312 15.484 1 29.77 273 ASN B O 1
ATOM 8649 N N . ASP B 1 274 ? -24.344 -24.984 17.141 1 29.48 274 ASP B N 1
ATOM 8650 C CA . ASP B 1 274 ? -24.875 -23.969 16.219 1 29.48 274 ASP B CA 1
ATOM 8651 C C . ASP B 1 274 ? -23.766 -23.375 15.359 1 29.48 274 ASP B C 1
ATOM 8653 O O . ASP B 1 274 ? -23.938 -22.312 14.758 1 29.48 274 ASP B O 1
ATOM 8657 N N . ALA B 1 275 ? -22.531 -23.562 15.555 1 33.16 275 ALA B N 1
ATOM 8658 C CA . ALA B 1 275 ? -21.516 -22.812 14.836 1 33.16 275 ALA B CA 1
ATOM 8659 C C . ALA B 1 275 ? -21.594 -23.078 13.336 1 33.16 275 ALA B C 1
ATOM 8661 O O . ALA B 1 275 ? -20.812 -22.531 12.555 1 33.16 275 ALA B O 1
ATOM 8662 N N . ASP B 1 276 ? -21.812 -24.312 12.898 1 35.28 276 ASP B N 1
ATOM 8663 C CA . ASP B 1 276 ? -21.766 -24.609 11.469 1 35.28 276 ASP B CA 1
ATOM 8664 C C . ASP B 1 276 ? -22.844 -23.828 10.711 1 35.28 276 ASP B C 1
ATOM 8666 O O . ASP B 1 276 ? -23.484 -24.359 9.805 1 35.28 276 ASP B O 1
ATOM 8670 N N . ASP B 1 277 ? -23.531 -22.906 11.242 1 36.28 277 ASP B N 1
ATOM 8671 C CA . ASP B 1 277 ? -24.766 -22.531 10.555 1 36.28 277 ASP B CA 1
ATOM 8672 C C . ASP B 1 277 ? -24.484 -21.984 9.164 1 36.28 277 ASP B C 1
ATOM 8674 O O . ASP B 1 277 ? -23.766 -20.984 9.016 1 36.28 277 ASP B O 1
ATOM 8678 N N . GLY B 1 278 ? -24.234 -22.781 8.078 1 44.22 278 GLY B N 1
ATOM 8679 C CA . GLY B 1 278 ? -24.453 -22.422 6.691 1 44.22 278 GLY B CA 1
ATOM 8680 C C . GLY B 1 278 ? -25.312 -21.172 6.531 1 44.22 278 GLY B C 1
ATOM 8681 O O . GLY B 1 278 ? -25.922 -20.703 7.496 1 44.22 278 GLY B O 1
ATOM 8682 N N . PRO B 1 279 ? -25.156 -20.5 5.395 1 54.69 279 PRO B N 1
ATOM 8683 C CA . PRO B 1 279 ? -26 -19.328 5.273 1 54.69 279 PRO B CA 1
ATOM 8684 C C . PRO B 1 279 ? -27.406 -19.547 5.836 1 54.69 279 PRO B C 1
ATOM 8686 O O . PRO B 1 279 ? -27.984 -20.625 5.668 1 54.69 279 PRO B O 1
ATOM 8689 N N . ASP B 1 280 ? -27.719 -18.844 6.742 1 73.69 280 ASP B N 1
ATOM 8690 C CA . ASP B 1 280 ? -29.047 -18.797 7.344 1 73.69 280 ASP B CA 1
ATOM 8691 C C . ASP B 1 280 ? -30.125 -18.531 6.285 1 73.69 280 ASP B C 1
ATOM 8693 O O . ASP B 1 280 ? -29.891 -17.781 5.344 1 73.69 280 ASP B O 1
ATOM 8697 N N . ALA B 1 281 ? -31.219 -19.5 6.215 1 81.38 281 ALA B N 1
ATOM 8698 C CA . ALA B 1 281 ? -32.344 -19.391 5.273 1 81.38 281 ALA B CA 1
ATOM 8699 C C . ALA B 1 281 ? -32.812 -17.953 5.156 1 81.38 281 ALA B C 1
ATOM 8701 O O . ALA B 1 281 ? -33.188 -17.5 4.074 1 81.38 281 ALA B O 1
ATOM 8702 N N . ALA B 1 282 ? -32.625 -17.375 6.227 1 80.75 282 ALA B N 1
ATOM 8703 C CA . ALA B 1 282 ? -33.062 -15.977 6.23 1 80.75 282 ALA B CA 1
ATOM 8704 C C . ALA B 1 282 ? -32.125 -15.094 5.43 1 80.75 282 ALA B C 1
ATOM 8706 O O . ALA B 1 282 ? -32.562 -14.203 4.695 1 80.75 282 ALA B O 1
ATOM 8707 N N . GLU B 1 283 ? -30.812 -15.336 5.59 1 80.56 283 GLU B N 1
ATOM 8708 C CA . GLU B 1 283 ? -29.812 -14.586 4.824 1 80.56 283 GLU B CA 1
ATOM 8709 C C . GLU B 1 283 ? -29.953 -14.859 3.33 1 80.56 283 GLU B C 1
ATOM 8711 O O . GLU B 1 283 ? -29.828 -13.945 2.514 1 80.56 283 GLU B O 1
ATOM 8716 N N . LEU B 1 284 ? -30.234 -16.078 3.08 1 89.25 284 LEU B N 1
ATOM 8717 C CA . LEU B 1 284 ? -30.438 -16.453 1.684 1 89.25 284 LEU B CA 1
ATOM 8718 C C . LEU B 1 284 ? -31.672 -15.773 1.118 1 89.25 284 LEU B C 1
ATOM 8720 O O . LEU B 1 284 ? -31.656 -15.281 -0.015 1 89.25 284 LEU B O 1
ATOM 8724 N N . ALA B 1 285 ? -32.75 -15.82 1.907 1 88.06 285 ALA B N 1
ATOM 8725 C CA . ALA B 1 285 ? -34 -15.195 1.484 1 88.06 285 ALA B CA 1
ATOM 8726 C C . ALA B 1 285 ? -33.781 -13.719 1.167 1 88.06 285 ALA B C 1
ATOM 8728 O O . ALA B 1 285 ? -34.219 -13.234 0.123 1 88.06 285 ALA B O 1
ATOM 8729 N N . ASP B 1 286 ? -33.062 -13.102 2.059 1 81.94 286 ASP B N 1
ATOM 8730 C CA . ASP B 1 286 ? -32.781 -11.68 1.866 1 81.94 286 ASP B CA 1
ATOM 8731 C C . ASP B 1 286 ? -31.906 -11.453 0.628 1 81.94 286 ASP B C 1
ATOM 8733 O O . ASP B 1 286 ? -32.156 -10.523 -0.145 1 81.94 286 ASP B O 1
ATOM 8737 N N . GLY B 1 287 ? -30.906 -12.227 0.492 1 88.31 287 GLY B N 1
ATOM 8738 C CA . GLY B 1 287 ? -30.047 -12.141 -0.677 1 88.31 287 GLY B CA 1
ATOM 8739 C C . GLY B 1 287 ? -30.781 -12.359 -1.982 1 88.31 287 GLY B C 1
ATOM 8740 O O . GLY B 1 287 ? -30.609 -11.594 -2.936 1 88.31 287 GLY B O 1
ATOM 8741 N N . PHE B 1 288 ? -31.672 -13.344 -1.993 1 91.56 288 PHE B N 1
ATOM 8742 C CA . PHE B 1 288 ? -32.438 -13.664 -3.189 1 91.56 288 PHE B CA 1
ATOM 8743 C C . PHE B 1 288 ? -33.406 -12.531 -3.535 1 91.56 288 PHE B C 1
ATOM 8745 O O . PHE B 1 288 ? -33.625 -12.25 -4.711 1 91.56 288 PHE B O 1
ATOM 8752 N N . LEU B 1 289 ? -33.906 -12.039 -2.518 1 89.25 289 LEU B N 1
ATOM 8753 C CA . LEU B 1 289 ? -34.812 -10.922 -2.734 1 89.25 289 LEU B CA 1
ATOM 8754 C C . LEU B 1 289 ? -34.094 -9.75 -3.395 1 89.25 289 LEU B C 1
ATOM 8756 O O . LEU B 1 289 ? -34.594 -9.188 -4.375 1 89.25 289 LEU B O 1
ATOM 8760 N N . LYS B 1 290 ? -32.969 -9.375 -2.887 1 88.12 290 LYS B N 1
ATOM 8761 C CA . LYS B 1 290 ? -32.156 -8.289 -3.441 1 88.12 290 LYS B CA 1
ATOM 8762 C C . LYS B 1 290 ? -31.75 -8.586 -4.883 1 88.12 290 LYS B C 1
ATOM 8764 O O . LYS B 1 290 ? -31.734 -7.691 -5.727 1 88.12 290 LYS B O 1
ATOM 8769 N N . ILE B 1 291 ? -31.406 -9.789 -5.086 1 91.94 291 ILE B N 1
ATOM 8770 C CA . ILE B 1 291 ? -31 -10.219 -6.422 1 91.94 291 ILE B CA 1
ATOM 8771 C C . ILE B 1 291 ? -32.188 -10.094 -7.383 1 91.94 291 ILE B C 1
ATOM 8773 O O . ILE B 1 291 ? -32.031 -9.602 -8.5 1 91.94 291 ILE B O 1
ATOM 8777 N N . ALA B 1 292 ? -33.344 -10.578 -6.953 1 92.31 292 ALA B N 1
ATOM 8778 C CA . ALA B 1 292 ? -34.531 -10.492 -7.773 1 92.31 292 ALA B CA 1
ATOM 8779 C C . ALA B 1 292 ? -34.844 -9.039 -8.141 1 92.31 292 ALA B C 1
ATOM 8781 O O . ALA B 1 292 ? -35.219 -8.75 -9.281 1 92.31 292 ALA B O 1
ATOM 8782 N N . GLU B 1 293 ? -34.625 -8.211 -7.223 1 89.94 293 GLU B N 1
ATOM 8783 C CA . GLU B 1 293 ? -34.875 -6.793 -7.469 1 89.94 293 GLU B CA 1
ATOM 8784 C C . GLU B 1 293 ? -33.844 -6.207 -8.43 1 89.94 293 GLU B C 1
ATOM 8786 O O . GLU B 1 293 ? -34.188 -5.371 -9.273 1 89.94 293 GLU B O 1
ATOM 8791 N N . ALA B 1 294 ? -32.625 -6.602 -8.25 1 90.12 294 ALA B N 1
ATOM 8792 C CA . ALA B 1 294 ? -31.562 -6.098 -9.086 1 90.12 294 ALA B CA 1
ATOM 8793 C C . ALA B 1 294 ? -31.766 -6.512 -10.547 1 90.12 294 ALA B C 1
ATOM 8795 O O . ALA B 1 294 ? -31.453 -5.746 -11.461 1 90.12 294 ALA B O 1
ATOM 8796 N N . ILE B 1 295 ? -32.25 -7.68 -10.742 1 93.56 295 ILE B N 1
ATOM 8797 C CA . ILE B 1 295 ? -32.438 -8.242 -12.078 1 93.56 295 ILE B CA 1
ATOM 8798 C C . ILE B 1 295 ? -33.719 -7.707 -12.695 1 93.56 295 ILE B C 1
ATOM 8800 O O . ILE B 1 295 ? -33.812 -7.586 -13.922 1 93.56 295 ILE B O 1
ATOM 8804 N N . ASN B 1 296 ? -34.688 -7.477 -11.875 1 92.94 296 ASN B N 1
ATOM 8805 C CA . ASN B 1 296 ? -36 -7.031 -12.336 1 92.94 296 ASN B CA 1
ATOM 8806 C C . ASN B 1 296 ? -36.344 -5.656 -11.781 1 92.94 296 ASN B C 1
ATOM 8808 O O . ASN B 1 296 ? -37.125 -5.543 -10.82 1 92.94 296 ASN B O 1
ATOM 8812 N N . PRO B 1 297 ? -35.875 -4.695 -12.648 1 87.06 297 PRO B N 1
ATOM 8813 C CA . PRO B 1 297 ? -36.25 -3.363 -12.164 1 87.06 297 PRO B CA 1
ATOM 8814 C C . PRO B 1 297 ? -37.75 -3.166 -12.047 1 87.06 297 PRO B C 1
ATOM 8816 O O . PRO B 1 297 ? -38.5 -3.539 -12.953 1 87.06 297 PRO B O 1
ATOM 8819 N N . GLY B 1 298 ? -38.312 -2.809 -10.992 1 84.12 298 GLY B N 1
ATOM 8820 C CA . GLY B 1 298 ? -39.75 -2.598 -10.766 1 84.12 298 GLY B CA 1
ATOM 8821 C C . GLY B 1 298 ? -40.375 -3.646 -9.859 1 84.12 298 GLY B C 1
ATOM 8822 O O . GLY B 1 298 ? -41.5 -3.48 -9.383 1 84.12 298 GLY B O 1
ATOM 8823 N N . PHE B 1 299 ? -39.656 -4.777 -9.867 1 87.38 299 PHE B N 1
ATOM 8824 C CA . PHE B 1 299 ? -40.094 -5.82 -8.961 1 87.38 299 PHE B CA 1
ATOM 8825 C C . PHE B 1 299 ? -39.969 -5.383 -7.512 1 87.38 299 PHE B C 1
ATOM 8827 O O . PHE B 1 299 ? -38.875 -4.934 -7.102 1 87.38 299 PHE B O 1
ATOM 8834 N N . ASN B 1 300 ? -41.062 -5.398 -6.746 1 84.25 300 ASN B N 1
ATOM 8835 C CA . ASN B 1 300 ? -41.031 -5.086 -5.324 1 84.25 300 ASN B CA 1
ATOM 8836 C C . ASN B 1 300 ? -41.062 -6.348 -4.469 1 84.25 300 ASN B C 1
ATOM 8838 O O . ASN B 1 300 ? -42.125 -6.875 -4.156 1 84.25 300 ASN B O 1
ATOM 8842 N N . GLY B 1 301 ? -39.969 -6.754 -4.016 1 78.81 301 GLY B N 1
ATOM 8843 C CA . GLY B 1 301 ? -39.781 -7.992 -3.277 1 78.81 301 GLY B CA 1
ATOM 8844 C C . GLY B 1 301 ? -40.406 -7.969 -1.903 1 78.81 301 GLY B C 1
ATOM 8845 O O . GLY B 1 301 ? -40.688 -9.023 -1.324 1 78.81 301 GLY B O 1
ATOM 8846 N N . SER B 1 302 ? -40.625 -6.793 -1.398 1 72.75 302 SER B N 1
ATOM 8847 C CA . SER B 1 302 ? -41.156 -6.688 -0.045 1 72.75 302 SER B CA 1
ATOM 8848 C C . SER B 1 302 ? -42.531 -7.352 0.06 1 72.75 302 SER B C 1
ATOM 8850 O O . SER B 1 302 ? -42.906 -7.848 1.124 1 72.75 302 SER B O 1
ATOM 8852 N N . LYS B 1 303 ? -43.219 -7.473 -0.999 1 78.25 303 LYS B N 1
ATOM 8853 C CA . LYS B 1 303 ? -44.562 -8.086 -1.042 1 78.25 303 LYS B CA 1
ATOM 8854 C C . LYS B 1 303 ? -44.469 -9.609 -0.998 1 78.25 303 LYS B C 1
ATOM 8856 O O . LYS B 1 303 ? -45.438 -10.289 -0.743 1 78.25 303 LYS B O 1
ATOM 8861 N N . TYR B 1 304 ? -43.281 -10.07 -1.205 1 85.56 304 TYR B N 1
ATOM 8862 C CA . TYR B 1 304 ? -43.125 -11.516 -1.345 1 85.56 304 TYR B CA 1
ATOM 8863 C C . TYR B 1 304 ? -42.156 -12.062 -0.297 1 85.56 304 TYR B C 1
ATOM 8865 O O . TYR B 1 304 ? -41.5 -13.086 -0.515 1 85.56 304 TYR B O 1
ATOM 8873 N N . GLU B 1 305 ? -41.969 -11.453 0.767 1 83.06 305 GLU B N 1
ATOM 8874 C CA . GLU B 1 305 ? -40.969 -11.797 1.773 1 83.06 305 GLU B CA 1
ATOM 8875 C C . GLU B 1 305 ? -41.125 -13.234 2.256 1 83.06 305 GLU B C 1
ATOM 8877 O O . GLU B 1 305 ? -40.156 -13.969 2.41 1 83.06 305 GLU B O 1
ATOM 8882 N N . ALA B 1 306 ? -42.406 -13.625 2.51 1 84.12 306 ALA B N 1
ATOM 8883 C CA . ALA B 1 306 ? -42.656 -14.984 2.979 1 84.12 306 ALA B CA 1
ATOM 8884 C C . ALA B 1 306 ? -42.281 -16.016 1.923 1 84.12 306 ALA B C 1
ATOM 8886 O O . ALA B 1 306 ? -41.781 -17.094 2.252 1 84.12 306 ALA B O 1
ATOM 8887 N N . SER B 1 307 ? -42.625 -15.656 0.709 1 89.75 307 SER B N 1
ATOM 8888 C CA . SER B 1 307 ? -42.25 -16.547 -0.388 1 89.75 307 SER B CA 1
ATOM 8889 C C . SER B 1 307 ? -40.75 -16.703 -0.507 1 89.75 307 SER B C 1
ATOM 8891 O O . SER B 1 307 ? -40.25 -17.812 -0.762 1 89.75 307 SER B O 1
ATOM 8893 N N . PHE B 1 308 ? -40.031 -15.695 -0.355 1 91.5 308 PHE B N 1
ATOM 8894 C CA . PHE B 1 308 ? -38.594 -15.758 -0.452 1 91.5 308 PHE B CA 1
ATOM 8895 C C . PHE B 1 308 ? -38 -16.531 0.72 1 91.5 308 PHE B C 1
ATOM 8897 O O . PHE B 1 308 ? -37 -17.219 0.571 1 91.5 308 PHE B O 1
ATOM 8904 N N . MET B 1 309 ? -38.625 -16.406 1.878 1 89.5 309 MET B N 1
ATOM 8905 C CA . MET B 1 309 ? -38.188 -17.234 3 1 89.5 309 MET B CA 1
ATOM 8906 C C . MET B 1 309 ? -38.344 -18.719 2.66 1 89.5 309 MET B C 1
ATOM 8908 O O . MET B 1 309 ? -37.438 -19.516 2.971 1 89.5 309 MET B O 1
ATOM 8912 N N . THR B 1 310 ? -39.438 -19.062 2.035 1 91.62 310 THR B N 1
ATOM 8913 C CA . THR B 1 310 ? -39.656 -20.438 1.604 1 91.62 310 THR B CA 1
ATOM 8914 C C . THR B 1 310 ? -38.594 -20.859 0.586 1 91.62 310 THR B C 1
ATOM 8916 O O . THR B 1 310 ? -38.125 -21.984 0.61 1 91.62 310 THR B O 1
ATOM 8919 N N . LEU B 1 311 ? -38.312 -19.969 -0.269 1 93.38 311 LEU B N 1
ATOM 8920 C CA . LEU B 1 311 ? -37.25 -20.25 -1.25 1 93.38 311 LEU B CA 1
ATOM 8921 C C . LEU B 1 311 ? -35.938 -20.516 -0.562 1 93.38 311 LEU B C 1
ATOM 8923 O O . LEU B 1 311 ? -35.219 -21.453 -0.935 1 93.38 311 LEU B O 1
ATOM 8927 N N . GLY B 1 312 ? -35.562 -19.625 0.392 1 92.38 312 GLY B N 1
ATOM 8928 C CA . GLY B 1 312 ? -34.344 -19.812 1.137 1 92.38 312 GLY B CA 1
ATOM 8929 C C . GLY B 1 312 ? -34.281 -21.156 1.833 1 92.38 312 GLY B C 1
ATOM 8930 O O . GLY B 1 312 ? -33.25 -21.844 1.784 1 92.38 312 GLY B O 1
ATOM 8931 N N . GLU B 1 313 ? -35.375 -21.594 2.381 1 91.81 313 GLU B N 1
ATOM 8932 C CA . GLU B 1 313 ? -35.438 -22.875 3.072 1 91.81 313 GLU B CA 1
ATOM 8933 C C . GLU B 1 313 ? -35.312 -24.031 2.094 1 91.81 313 GLU B C 1
ATOM 8935 O O . GLU B 1 313 ? -34.594 -25 2.363 1 91.81 313 GLU B O 1
ATOM 8940 N N . THR B 1 314 ? -36.062 -23.906 1.04 1 93.25 314 THR B N 1
ATOM 8941 C CA . THR B 1 314 ? -36 -24.953 0.018 1 93.25 314 THR B CA 1
ATOM 8942 C C . THR B 1 314 ? -34.594 -25.094 -0.551 1 93.25 314 THR B C 1
ATOM 8944 O O . THR B 1 314 ? -34.125 -26.219 -0.758 1 93.25 314 THR B O 1
ATOM 8947 N N . TYR B 1 315 ? -34 -24 -0.821 1 93 315 TYR B N 1
ATOM 8948 C CA . TYR B 1 315 ? -32.625 -23.984 -1.301 1 93 315 TYR B CA 1
ATOM 8949 C C . TYR B 1 315 ? -31.703 -24.688 -0.319 1 93 315 TYR B C 1
ATOM 8951 O O . TYR B 1 315 ? -30.906 -25.547 -0.714 1 93 315 TYR B O 1
ATOM 8959 N N . MET B 1 316 ? -31.781 -24.375 0.891 1 89.06 316 MET B N 1
ATOM 8960 C CA . MET B 1 316 ? -30.906 -24.922 1.927 1 89.06 316 MET B CA 1
ATOM 8961 C C . MET B 1 316 ? -31.141 -26.422 2.092 1 89.06 316 MET B C 1
ATOM 8963 O O . MET B 1 316 ? -30.188 -27.172 2.316 1 89.06 316 MET B O 1
ATOM 8967 N N . ASP B 1 317 ? -32.375 -26.797 2.041 1 88.81 317 ASP B N 1
ATOM 8968 C CA . ASP B 1 317 ? -32.719 -28.219 2.164 1 88.81 317 ASP B CA 1
ATOM 8969 C C . ASP B 1 317 ? -32.062 -29.031 1.054 1 88.81 317 ASP B C 1
ATOM 8971 O O . ASP B 1 317 ? -31.484 -30.094 1.311 1 88.81 317 ASP B O 1
ATOM 8975 N N . PHE B 1 318 ? -32.188 -28.609 -0.123 1 90.38 318 PHE B N 1
ATOM 8976 C CA . PHE B 1 318 ? -31.562 -29.297 -1.243 1 90.38 318 PHE B CA 1
ATOM 8977 C C . PHE B 1 318 ? -30.047 -29.281 -1.109 1 90.38 318 PHE B C 1
ATOM 8979 O O . PHE B 1 318 ? -29.391 -30.312 -1.309 1 90.38 318 PHE B O 1
ATOM 8986 N N . PHE B 1 319 ? -29.469 -28.078 -0.791 1 87.44 319 PHE B N 1
ATOM 8987 C CA . PHE B 1 319 ? -28.031 -27.938 -0.604 1 87.44 319 PHE B CA 1
ATOM 8988 C C . PHE B 1 319 ? -27.516 -28.953 0.395 1 87.44 319 PHE B C 1
ATOM 8990 O O . PHE B 1 319 ? -26.484 -29.594 0.16 1 87.44 319 PHE B O 1
ATOM 8997 N N . ASN B 1 320 ? -28.203 -29.141 1.405 1 84.38 320 ASN B N 1
ATOM 8998 C CA . ASN B 1 320 ? -27.781 -30.047 2.473 1 84.38 320 ASN B CA 1
ATOM 8999 C C . ASN B 1 320 ? -27.844 -31.5 2.035 1 84.38 320 ASN B C 1
ATOM 9001 O O . ASN B 1 320 ? -27.172 -32.375 2.617 1 84.38 320 ASN B O 1
ATOM 9005 N N . GLN B 1 321 ? -28.625 -31.797 1.041 1 87.88 321 GLN B N 1
ATOM 9006 C CA . GLN B 1 321 ? -28.766 -33.156 0.559 1 87.88 321 GLN B CA 1
ATOM 9007 C C . GLN B 1 321 ? -27.672 -33.5 -0.447 1 87.88 321 GLN B C 1
ATOM 9009 O O . GLN B 1 321 ? -27.422 -34.688 -0.738 1 87.88 321 GLN B O 1
ATOM 9014 N N . LEU B 1 322 ? -27.125 -32.531 -1.003 1 87.69 322 LEU B N 1
ATOM 9015 C CA . LEU B 1 322 ? -26.078 -32.75 -2.006 1 87.69 322 LEU B CA 1
ATOM 9016 C C . LEU B 1 322 ? -24.844 -33.375 -1.375 1 87.69 322 LEU B C 1
ATOM 9018 O O . LEU B 1 322 ? -24.5 -33.062 -0.232 1 87.69 322 LEU B O 1
ATOM 9022 N N . PRO B 1 323 ? -24.281 -34.219 -2.066 1 81.44 323 PRO B N 1
ATOM 9023 C CA . PRO B 1 323 ? -23.094 -34.844 -1.502 1 81.44 323 PRO B CA 1
ATOM 9024 C C . PRO B 1 323 ? -21.938 -33.875 -1.304 1 81.44 323 PRO B C 1
ATOM 9026 O O . PRO B 1 323 ? -21.734 -32.969 -2.123 1 81.44 323 PRO B O 1
ATOM 9029 N N . GLY B 1 324 ? -21.453 -33.719 0.007 1 64.38 324 GLY B N 1
ATOM 9030 C CA . GLY B 1 324 ? -20.344 -32.844 0.318 1 64.38 324 GLY B CA 1
ATOM 9031 C C . GLY B 1 324 ? -19 -33.406 -0.1 1 64.38 324 GLY B C 1
ATOM 9032 O O . GLY B 1 324 ? -18.906 -34.562 -0.474 1 64.38 324 GLY B O 1
ATOM 9033 N N . ARG B 1 325 ? -18.047 -32.438 -0.33 1 53.62 325 ARG B N 1
ATOM 9034 C CA . ARG B 1 325 ? -16.672 -32.906 -0.48 1 53.62 325 ARG B CA 1
ATOM 9035 C C . ARG B 1 325 ? -16.234 -33.688 0.754 1 53.62 325 ARG B C 1
ATOM 9037 O O . ARG B 1 325 ? -16.516 -33.281 1.884 1 53.62 325 ARG B O 1
ATOM 9044 N N . LYS B 1 326 ? -16.016 -34.906 0.635 1 49.94 326 LYS B N 1
ATOM 9045 C CA . LYS B 1 326 ? -15.266 -35.438 1.762 1 49.94 326 LYS B CA 1
ATOM 9046 C C . LYS B 1 326 ? -14.164 -34.5 2.199 1 49.94 326 LYS B C 1
ATOM 9048 O O . LYS B 1 326 ? -13.438 -33.969 1.363 1 49.94 326 LYS B O 1
ATOM 9053 N N . ALA B 1 327 ? -14.398 -33.719 3.277 1 44.34 327 ALA B N 1
ATOM 9054 C CA . ALA B 1 327 ? -13.352 -32.875 3.836 1 44.34 327 ALA B CA 1
ATOM 9055 C C . ALA B 1 327 ? -11.969 -33.469 3.592 1 44.34 327 ALA B C 1
ATOM 9057 O O . ALA B 1 327 ? -11.766 -34.656 3.762 1 44.34 327 ALA B O 1
ATOM 9058 N N . ASP B 1 328 ? -11.133 -32.938 2.711 1 43.25 328 ASP B N 1
ATOM 9059 C CA . ASP B 1 328 ? -9.727 -33.344 2.633 1 43.25 328 ASP B CA 1
ATOM 9060 C C . ASP B 1 328 ? -9.156 -33.625 4.023 1 43.25 328 ASP B C 1
ATOM 9062 O O . ASP B 1 328 ? -8.945 -32.688 4.805 1 43.25 328 ASP B O 1
ATOM 9066 N N . ASP B 1 329 ? -9.555 -34.562 4.688 1 38.25 329 ASP B N 1
ATOM 9067 C CA . ASP B 1 329 ? -8.688 -34.844 5.828 1 38.25 329 ASP B CA 1
ATOM 9068 C C . ASP B 1 329 ? -7.215 -34.781 5.422 1 38.25 329 ASP B C 1
ATOM 9070 O O . ASP B 1 329 ? -6.793 -35.469 4.488 1 38.25 329 ASP B O 1
ATOM 9074 N N . ALA B 1 330 ? -6.527 -33.719 5.641 1 40.94 330 ALA B N 1
ATOM 9075 C CA . ALA B 1 330 ? -5.137 -33.312 5.414 1 40.94 330 ALA B CA 1
ATOM 9076 C C . ALA B 1 330 ? -4.203 -34.531 5.555 1 40.94 330 ALA B C 1
ATOM 9078 O O . ALA B 1 330 ? -3.027 -34.438 5.195 1 40.94 330 ALA B O 1
ATOM 9079 N N . ASP B 1 331 ? -4.418 -35.438 6.461 1 41.84 331 ASP B N 1
ATOM 9080 C CA . ASP B 1 331 ? -3.293 -36.219 6.945 1 41.84 331 ASP B CA 1
ATOM 9081 C C . ASP B 1 331 ? -2.73 -37.125 5.84 1 41.84 331 ASP B C 1
ATOM 9083 O O . ASP B 1 331 ? -1.577 -37.562 5.906 1 41.84 331 ASP B O 1
ATOM 9087 N N . GLU B 1 332 ? -3.547 -38.188 5.164 1 39.19 332 GLU B N 1
ATOM 9088 C CA . GLU B 1 332 ? -2.826 -39.156 4.359 1 39.19 332 GLU B CA 1
ATOM 9089 C C . GLU B 1 332 ? -3.143 -39 2.875 1 39.19 332 GLU B C 1
ATOM 9091 O O . GLU B 1 332 ? -4.238 -39.344 2.424 1 39.19 332 GLU B O 1
ATOM 9096 N N . PRO B 1 333 ? -2.514 -38.094 2.158 1 43.38 333 PRO B N 1
ATOM 9097 C CA . PRO B 1 333 ? -2.744 -38.156 0.712 1 43.38 333 PRO B CA 1
ATOM 9098 C C . PRO B 1 333 ? -2.748 -39.594 0.178 1 43.38 333 PRO B C 1
ATOM 9100 O O . PRO B 1 333 ? -1.699 -40.25 0.137 1 43.38 333 PRO B O 1
ATOM 9103 N N . GLU B 1 334 ? -3.605 -40.469 0.515 1 43.09 334 GLU B N 1
ATOM 9104 C CA . GLU B 1 334 ? -3.611 -41.719 -0.208 1 43.09 334 GLU B CA 1
ATOM 9105 C C . GLU B 1 334 ? -3.605 -41.5 -1.718 1 43.09 334 GLU B C 1
ATOM 9107 O O . GLU B 1 334 ? -4.266 -40.594 -2.217 1 43.09 334 GLU B O 1
ATOM 9112 N N . GLU B 1 335 ? -2.559 -41.969 -2.357 1 52.19 335 GLU B N 1
ATOM 9113 C CA . GLU B 1 335 ? -2.486 -42 -3.814 1 52.19 335 GLU B CA 1
ATOM 9114 C C . GLU B 1 335 ? -3.84 -42.344 -4.426 1 52.19 335 GLU B C 1
ATOM 9116 O O . GLU B 1 335 ? -4.371 -43.438 -4.184 1 52.19 335 GLU B O 1
ATOM 9121 N N . GLU B 1 336 ? -4.582 -41.469 -4.793 1 60.78 336 GLU B N 1
ATOM 9122 C CA . GLU B 1 336 ? -5.871 -41.75 -5.422 1 60.78 336 GLU B CA 1
ATOM 9123 C C . GLU B 1 336 ? -5.699 -42.625 -6.664 1 60.78 336 GLU B C 1
ATOM 9125 O O . GLU B 1 336 ? -4.906 -42.281 -7.551 1 60.78 336 GLU B O 1
ATOM 9130 N N . GLN B 1 337 ? -6.141 -43.844 -6.59 1 71.56 337 GLN B N 1
ATOM 9131 C CA . GLN B 1 337 ? -6.117 -44.75 -7.738 1 71.56 337 GLN B CA 1
ATOM 9132 C C . GLN B 1 337 ? -7.051 -44.25 -8.844 1 71.56 337 GLN B C 1
ATOM 9134 O O . GLN B 1 337 ? -8.234 -44.031 -8.602 1 71.56 337 GLN B O 1
ATOM 9139 N N . LEU B 1 338 ? -6.512 -43.875 -10.039 1 84.56 338 LEU B N 1
ATOM 9140 C CA . LEU B 1 338 ? -7.277 -43.438 -11.195 1 84.56 338 LEU B CA 1
ATOM 9141 C C . LEU B 1 338 ? -7.598 -44.594 -12.125 1 84.56 338 LEU B C 1
ATOM 9143 O O . LEU B 1 338 ? -6.789 -45.531 -12.281 1 84.56 338 LEU B O 1
ATOM 9147 N N . SER B 1 339 ? -8.852 -44.656 -12.555 1 89.88 339 SER B N 1
ATOM 9148 C CA . SER B 1 339 ? -9.305 -45.656 -13.523 1 89.88 339 SER B CA 1
ATOM 9149 C C . SER B 1 339 ? -9.953 -45 -14.734 1 89.88 339 SER B C 1
ATOM 9151 O O . SER B 1 339 ? -10.312 -43.812 -14.688 1 89.88 339 SER B O 1
ATOM 9153 N N . TYR B 1 340 ? -9.953 -45.781 -15.797 1 93.31 340 TYR B N 1
ATOM 9154 C CA . TYR B 1 340 ? -10.547 -45.281 -17.031 1 93.31 340 TYR B CA 1
ATOM 9155 C C . TYR B 1 340 ? -11.953 -45.844 -17.234 1 93.31 340 TYR B C 1
ATOM 9157 O O . TYR B 1 340 ? -12.18 -47.031 -17.047 1 93.31 340 TYR B O 1
ATOM 9165 N N . TYR B 1 341 ? -12.859 -44.969 -17.531 1 95.31 341 TYR B N 1
ATOM 9166 C CA . TYR B 1 341 ? -14.234 -45.312 -17.875 1 95.31 341 TYR B CA 1
ATOM 9167 C C . TYR B 1 341 ? -14.672 -44.625 -19.156 1 95.31 341 TYR B C 1
ATOM 9169 O O . TYR B 1 341 ? -14.352 -43.438 -19.375 1 95.31 341 TYR B O 1
ATOM 9177 N N . THR B 1 342 ? -15.336 -45.406 -20 1 96.25 342 THR B N 1
ATOM 9178 C CA . THR B 1 342 ? -15.977 -44.688 -21.109 1 96.25 342 THR B CA 1
ATOM 9179 C C . THR B 1 342 ? -17.141 -43.844 -20.609 1 96.25 342 THR B C 1
ATOM 9181 O O . THR B 1 342 ? -17.672 -44.094 -19.516 1 96.25 342 THR B O 1
ATOM 9184 N N . VAL B 1 343 ? -17.531 -42.875 -21.453 1 96.62 343 VAL B N 1
ATOM 9185 C CA . VAL B 1 343 ? -18.688 -42.062 -21.078 1 96.62 343 VAL B CA 1
ATOM 9186 C C . VAL B 1 343 ? -19.891 -42.969 -20.875 1 96.62 343 VAL B C 1
ATOM 9188 O O . VAL B 1 343 ? -20.656 -42.75 -19.922 1 96.62 343 VAL B O 1
ATOM 9191 N N . GLN B 1 344 ? -20 -44 -21.641 1 96.5 344 GLN B N 1
ATOM 9192 C CA . GLN B 1 344 ? -21.109 -44.938 -21.547 1 96.5 344 GLN B CA 1
ATOM 9193 C C . GLN B 1 344 ? -21.031 -45.781 -20.281 1 96.5 344 GLN B C 1
ATOM 9195 O O . GLN B 1 344 ? -22.047 -46.031 -19.641 1 96.5 344 GLN B O 1
ATOM 9200 N N . GLU B 1 345 ? -19.859 -46.219 -20.016 1 96.62 345 GLU B N 1
ATOM 9201 C CA . GLU B 1 345 ? -19.688 -46.969 -18.781 1 96.62 345 GLU B CA 1
ATOM 9202 C C . GLU B 1 345 ? -20.062 -46.156 -17.562 1 96.62 345 GLU B C 1
ATOM 9204 O O . GLU B 1 345 ? -20.703 -46.688 -16.625 1 96.62 345 GLU B O 1
ATOM 9209 N N . LEU B 1 346 ? -19.656 -44.938 -17.594 1 95.69 346 LEU B N 1
ATOM 9210 C CA . LEU B 1 346 ? -20.031 -44.062 -16.484 1 95.69 346 LEU B CA 1
ATOM 9211 C C . LEU B 1 346 ? -21.547 -43.938 -16.391 1 95.69 346 LEU B C 1
ATOM 9213 O O . LEU B 1 346 ? -22.109 -43.969 -15.289 1 95.69 346 LEU B O 1
ATOM 9217 N N . GLN B 1 347 ? -22.219 -43.781 -17.516 1 95.5 347 GLN B N 1
ATOM 9218 C CA . GLN B 1 347 ? -23.672 -43.719 -17.547 1 95.5 347 GLN B CA 1
ATOM 9219 C C . GLN B 1 347 ? -24.297 -44.969 -16.953 1 95.5 347 GLN B C 1
ATOM 9221 O O . GLN B 1 347 ? -25.219 -44.875 -16.125 1 95.5 347 GLN B O 1
ATOM 9226 N N . ASN B 1 348 ? -23.75 -46.094 -17.297 1 94.94 348 ASN B N 1
ATOM 9227 C CA . ASN B 1 348 ? -24.281 -47.375 -16.797 1 94.94 348 ASN B CA 1
ATOM 9228 C C . ASN B 1 348 ? -24.156 -47.469 -15.281 1 94.94 348 ASN B C 1
ATOM 9230 O O . ASN B 1 348 ? -25.062 -47.938 -14.609 1 94.94 348 ASN B O 1
ATOM 9234 N N . ILE B 1 349 ? -23.062 -47 -14.875 1 94.5 349 ILE B N 1
ATOM 9235 C CA . ILE B 1 349 ? -22.781 -47.062 -13.438 1 94.5 349 ILE B CA 1
ATOM 9236 C C . ILE B 1 349 ? -23.766 -46.188 -12.688 1 94.5 349 ILE B C 1
ATOM 9238 O O . ILE B 1 349 ? -24.312 -46.562 -11.656 1 94.5 349 ILE B O 1
ATOM 9242 N N . THR B 1 350 ? -24.047 -45.031 -13.211 1 93.81 350 THR B N 1
ATOM 9243 C CA . THR B 1 350 ? -24.859 -44.062 -12.484 1 93.81 350 THR B CA 1
ATOM 9244 C C . THR B 1 350 ? -26.344 -44.312 -12.711 1 93.81 350 THR B C 1
ATOM 9246 O O . THR B 1 350 ? -27.188 -43.875 -11.93 1 93.81 350 THR B O 1
ATOM 9249 N N . ASP B 1 351 ? -26.734 -45 -13.711 1 93.56 351 ASP B N 1
ATOM 9250 C CA . ASP B 1 351 ? -28.141 -45.312 -14.008 1 93.56 351 ASP B CA 1
ATOM 9251 C C . ASP B 1 351 ? -28.797 -46.031 -12.836 1 93.56 351 ASP B C 1
ATOM 9253 O O . ASP B 1 351 ? -29.984 -45.812 -12.562 1 93.56 351 ASP B O 1
ATOM 9257 N N . ALA B 1 352 ? -28.047 -46.781 -12.172 1 89.44 352 ALA B N 1
ATOM 9258 C CA . ALA B 1 352 ? -28.578 -47.562 -11.055 1 89.44 352 ALA B CA 1
ATOM 9259 C C . ALA B 1 352 ? -29 -46.656 -9.906 1 89.44 352 ALA B C 1
ATOM 9261 O O . ALA B 1 352 ? -29.734 -47.094 -9.008 1 89.44 352 ALA B O 1
ATOM 9262 N N . TYR B 1 353 ? -28.641 -45.469 -10 1 91.31 353 TYR B N 1
ATOM 9263 C CA . TYR B 1 353 ? -28.875 -44.562 -8.883 1 91.31 353 TYR B CA 1
ATOM 9264 C C . TYR B 1 353 ? -29.922 -43.5 -9.25 1 91.31 353 TYR B C 1
ATOM 9266 O O . TYR B 1 353 ? -30.266 -42.656 -8.422 1 91.31 353 TYR B O 1
ATOM 9274 N N . ILE B 1 354 ? -30.344 -43.5 -10.453 1 89.25 354 ILE B N 1
ATOM 9275 C CA . ILE B 1 354 ? -31.359 -42.562 -10.898 1 89.25 354 ILE B CA 1
ATOM 9276 C C . ILE B 1 354 ? -32.75 -43.031 -10.422 1 89.25 354 ILE B C 1
ATOM 9278 O O . ILE B 1 354 ? -33.062 -44.219 -10.516 1 89.25 354 ILE B O 1
ATOM 9282 N N . ALA B 1 355 ? -33.562 -42.094 -9.758 1 77.94 355 ALA B N 1
ATOM 9283 C CA . ALA B 1 355 ? -34.938 -42.406 -9.336 1 77.94 355 ALA B CA 1
ATOM 9284 C C . ALA B 1 355 ? -35.938 -41.5 -10.055 1 77.94 355 ALA B C 1
ATOM 9286 O O . ALA B 1 355 ? -35.688 -40.281 -10.203 1 77.94 355 ALA B O 1
ATOM 9287 N N . PRO B 1 356 ? -37.062 -41.812 -10.555 1 71.31 356 PRO B N 1
ATOM 9288 C CA . PRO B 1 356 ? -37.438 -43.219 -10.719 1 71.31 356 PRO B CA 1
ATOM 9289 C C . PRO B 1 356 ? -36.594 -43.969 -11.75 1 71.31 356 PRO B C 1
ATOM 9291 O O . PRO B 1 356 ? -35.844 -43.312 -12.492 1 71.31 356 PRO B O 1
ATOM 9294 N N . ASP B 1 357 ? -36.688 -45.188 -11.781 1 69.62 357 ASP B N 1
ATOM 9295 C CA . ASP B 1 357 ? -35.812 -46.062 -12.555 1 69.62 357 ASP B CA 1
ATOM 9296 C C . ASP B 1 357 ? -36 -45.844 -14.055 1 69.62 357 ASP B C 1
ATOM 9298 O O . ASP B 1 357 ? -36.438 -46.75 -14.758 1 69.62 357 ASP B O 1
ATOM 9302 N N . LYS B 1 358 ? -35.938 -44.562 -14.562 1 78.56 358 LYS B N 1
ATOM 9303 C CA . LYS B 1 358 ? -35.906 -44.188 -15.977 1 78.56 358 LYS B CA 1
ATOM 9304 C C . LYS B 1 358 ? -34.594 -43.5 -16.328 1 78.56 358 LYS B C 1
ATOM 9306 O O . LYS B 1 358 ? -34.469 -42.281 -16.188 1 78.56 358 LYS B O 1
ATOM 9311 N N . PRO B 1 359 ? -33.75 -44.281 -16.828 1 79 359 PRO B N 1
ATOM 9312 C CA . PRO B 1 359 ? -32.438 -43.75 -17.156 1 79 359 PRO B CA 1
ATOM 9313 C C . PRO B 1 359 ? -32.469 -42.75 -18.312 1 79 359 PRO B C 1
ATOM 9315 O O . PRO B 1 359 ? -33.312 -42.875 -19.219 1 79 359 PRO B O 1
ATOM 9318 N N . TYR B 1 360 ? -31.844 -41.656 -18.203 1 84.75 360 TYR B N 1
ATOM 9319 C CA . TYR B 1 360 ? -31.578 -40.719 -19.266 1 84.75 360 TYR B CA 1
ATOM 9320 C C . TYR B 1 360 ? -30.109 -40.344 -19.328 1 84.75 360 TYR B C 1
ATOM 9322 O O . TYR B 1 360 ? -29.391 -40.438 -18.328 1 84.75 360 TYR B O 1
ATOM 9330 N N . PRO B 1 361 ? -29.625 -40.031 -20.5 1 90.88 361 PRO B N 1
ATOM 9331 C CA . PRO B 1 361 ? -28.203 -39.781 -20.656 1 90.88 361 PRO B CA 1
ATOM 9332 C C . PRO B 1 361 ? -27.75 -38.469 -20.016 1 90.88 361 PRO B C 1
ATOM 9334 O O . PRO B 1 361 ? -27.859 -37.406 -20.641 1 90.88 361 PRO B O 1
ATOM 9337 N N . ILE B 1 362 ? -27.125 -38.594 -18.969 1 94.38 362 ILE B N 1
ATOM 9338 C CA . ILE B 1 362 ? -26.703 -37.406 -18.234 1 94.38 362 ILE B CA 1
ATOM 9339 C C . ILE B 1 362 ? -25.344 -36.969 -18.734 1 94.38 362 ILE B C 1
ATOM 9341 O O . ILE B 1 362 ? -25.172 -35.812 -19.125 1 94.38 362 ILE B O 1
ATOM 9345 N N . TRP B 1 363 ? -24.438 -37.875 -18.797 1 96.12 363 TRP B N 1
ATOM 9346 C CA . TRP B 1 363 ? -23.047 -37.5 -18.984 1 96.12 363 TRP B CA 1
ATOM 9347 C C . TRP B 1 363 ? -22.766 -37.125 -20.438 1 96.12 363 TRP B C 1
ATOM 9349 O O . TRP B 1 363 ? -22.109 -36.125 -20.719 1 96.12 363 TRP B O 1
ATOM 9359 N N . GLN B 1 364 ? -23.297 -37.938 -21.328 1 95.88 364 GLN B N 1
ATOM 9360 C CA . GLN B 1 364 ? -23.141 -37.562 -22.734 1 95.88 364 GLN B CA 1
ATOM 9361 C C . GLN B 1 364 ? -23.828 -36.219 -23.031 1 95.88 364 GLN B C 1
ATOM 9363 O O . GLN B 1 364 ? -23.297 -35.438 -23.812 1 95.88 364 GLN B O 1
ATOM 9368 N N . HIS B 1 365 ? -24.984 -36.062 -22.469 1 95.94 365 HIS B N 1
ATOM 9369 C CA . HIS B 1 365 ? -25.719 -34.812 -22.672 1 95.94 365 HIS B CA 1
ATOM 9370 C C . HIS B 1 365 ? -24.922 -33.625 -22.141 1 95.94 365 HIS B C 1
ATOM 9372 O O . HIS B 1 365 ? -24.828 -32.594 -22.812 1 95.94 365 HIS B O 1
ATOM 9378 N N . TYR B 1 366 ? -24.344 -33.75 -20.922 1 95.5 366 TYR B N 1
ATOM 9379 C CA . TYR B 1 366 ? -23.516 -32.719 -20.344 1 95.5 366 TYR B CA 1
ATOM 9380 C C . TYR B 1 366 ? -22.328 -32.375 -21.25 1 95.5 366 TYR B C 1
ATOM 9382 O O . TYR B 1 366 ? -22.062 -31.203 -21.531 1 95.5 366 TYR B O 1
ATOM 9390 N N . LEU B 1 367 ? -21.672 -33.375 -21.75 1 95.94 367 LEU B N 1
ATOM 9391 C CA . LEU B 1 367 ? -20.484 -33.188 -22.578 1 95.94 367 LEU B CA 1
ATOM 9392 C C . LEU B 1 367 ? -20.859 -32.625 -23.938 1 95.94 367 LEU B C 1
ATOM 9394 O O . LEU B 1 367 ? -20.125 -31.797 -24.484 1 95.94 367 LEU B O 1
ATOM 9398 N N . ASP B 1 368 ? -22.016 -33.062 -24.5 1 95.44 368 ASP B N 1
ATOM 9399 C CA . ASP B 1 368 ? -22.5 -32.5 -25.766 1 95.44 368 ASP B CA 1
ATOM 9400 C C . ASP B 1 368 ? -22.719 -30.984 -25.656 1 95.44 368 ASP B C 1
ATOM 9402 O O . ASP B 1 368 ? -22.312 -30.234 -26.547 1 95.44 368 ASP B O 1
ATOM 9406 N N . GLU B 1 369 ? -23.25 -30.625 -24.531 1 94.94 369 GLU B N 1
ATOM 9407 C CA . GLU B 1 369 ? -23.547 -29.219 -24.328 1 94.94 369 GLU B CA 1
ATOM 9408 C C . GLU B 1 369 ? -22.281 -28.422 -24.031 1 94.94 369 GLU B C 1
ATOM 9410 O O . GLU B 1 369 ? -22.109 -27.297 -24.516 1 94.94 369 GLU B O 1
ATOM 9415 N N . LEU B 1 370 ? -21.438 -28.953 -23.203 1 93.69 370 LEU B N 1
ATOM 9416 C CA . LEU B 1 370 ? -20.188 -28.297 -22.828 1 93.69 370 LEU B CA 1
ATOM 9417 C C . LEU B 1 370 ? -19.328 -28.047 -24.062 1 93.69 370 LEU B C 1
ATOM 9419 O O . LEU B 1 370 ? -18.719 -26.969 -24.188 1 93.69 370 LEU B O 1
ATOM 9423 N N . PHE B 1 371 ? -19.344 -29 -25 1 92.56 371 PHE B N 1
ATOM 9424 C CA . PHE B 1 371 ? -18.453 -28.938 -26.156 1 92.56 371 PHE B CA 1
ATOM 9425 C C . PHE B 1 371 ? -19.203 -28.5 -27.406 1 92.56 371 PHE B C 1
ATOM 9427 O O . PHE B 1 371 ? -18.688 -28.578 -28.516 1 92.56 371 PHE B O 1
ATOM 9434 N N . ALA B 1 372 ? -20.359 -28 -27.234 1 90.31 372 ALA B N 1
ATOM 9435 C CA . ALA B 1 372 ? -21.25 -27.672 -28.359 1 90.31 372 ALA B CA 1
ATOM 9436 C C . ALA B 1 372 ? -20.531 -26.781 -29.375 1 90.31 372 ALA B C 1
ATOM 9438 O O . ALA B 1 372 ? -20.656 -26.984 -30.578 1 90.31 372 ALA B O 1
ATOM 9439 N N . PRO B 1 373 ? -19.812 -25.812 -28.875 1 85.06 373 PRO B N 1
ATOM 9440 C CA . PRO B 1 373 ? -19.156 -24.953 -29.859 1 85.06 373 PRO B CA 1
ATOM 9441 C C . PRO B 1 373 ? -17.938 -25.609 -30.5 1 85.06 373 PRO B C 1
ATOM 9443 O O . PRO B 1 373 ? -17.359 -25.047 -31.438 1 85.06 373 PRO B O 1
ATOM 9446 N N . PHE B 1 374 ? -17.594 -26.859 -30.016 1 82.06 374 PHE B N 1
ATOM 9447 C CA . PHE B 1 374 ? -16.391 -27.516 -30.484 1 82.06 374 PHE B CA 1
ATOM 9448 C C . PHE B 1 374 ? -16.656 -28.969 -30.828 1 82.06 374 PHE B C 1
ATOM 9450 O O . PHE B 1 374 ? -16.094 -29.875 -30.219 1 82.06 374 PHE B O 1
ATOM 9457 N N . PRO B 1 375 ? -17.328 -29.172 -31.844 1 80.31 375 PRO B N 1
ATOM 9458 C CA . PRO B 1 375 ? -17.734 -30.547 -32.156 1 80.31 375 PRO B CA 1
ATOM 9459 C C . PRO B 1 375 ? -16.562 -31.484 -32.406 1 80.31 375 PRO B C 1
ATOM 9461 O O . PRO B 1 375 ? -16.656 -32.688 -32.125 1 80.31 375 PRO B O 1
ATOM 9464 N N . GLY B 1 376 ? -15.484 -30.906 -32.938 1 78.25 376 GLY B N 1
ATOM 9465 C CA . GLY B 1 376 ? -14.312 -31.719 -33.188 1 78.25 376 GLY B CA 1
ATOM 9466 C C . GLY B 1 376 ? -13.68 -32.281 -31.922 1 78.25 376 GLY B C 1
ATOM 9467 O O . GLY B 1 376 ? -13.016 -33.312 -31.938 1 78.25 376 GLY B O 1
ATOM 9468 N N . ALA B 1 377 ? -13.922 -31.641 -30.828 1 85.31 377 ALA B N 1
ATOM 9469 C CA . ALA B 1 377 ? -13.328 -32.062 -29.547 1 85.31 377 ALA B CA 1
ATOM 9470 C C . ALA B 1 377 ? -14.359 -32.75 -28.672 1 85.31 377 ALA B C 1
ATOM 9472 O O . ALA B 1 377 ? -14.031 -33.219 -27.578 1 85.31 377 ALA B O 1
ATOM 9473 N N . LYS B 1 378 ? -15.5 -32.906 -29.125 1 89.75 378 LYS B N 1
ATOM 9474 C CA . LYS B 1 378 ? -16.594 -33.469 -28.328 1 89.75 378 LYS B CA 1
ATOM 9475 C C . LYS B 1 378 ? -16.344 -34.938 -28.031 1 89.75 378 LYS B C 1
ATOM 9477 O O . LYS B 1 378 ? -16.094 -35.75 -28.953 1 89.75 378 LYS B O 1
ATOM 9482 N N . PRO B 1 379 ? -16.453 -35.312 -26.828 1 93.81 379 PRO B N 1
ATOM 9483 C CA . PRO B 1 379 ? -16.297 -36.75 -26.5 1 93.81 379 PRO B CA 1
ATOM 9484 C C . PRO B 1 379 ? -17.469 -37.594 -26.984 1 93.81 379 PRO B C 1
ATOM 9486 O O . PRO B 1 379 ? -18.625 -37.156 -26.922 1 93.81 379 PRO B O 1
ATOM 9489 N N . THR B 1 380 ? -17.156 -38.844 -27.391 1 94.06 380 THR B N 1
ATOM 9490 C CA . THR B 1 380 ? -18.156 -39.844 -27.75 1 94.06 380 THR B CA 1
ATOM 9491 C C . THR B 1 380 ? -18.422 -40.781 -26.578 1 94.06 380 THR B C 1
ATOM 9493 O O . THR B 1 380 ? -17.672 -40.781 -25.609 1 94.06 380 THR B O 1
ATOM 9496 N N . PRO B 1 381 ? -19.484 -41.531 -26.703 1 95.31 381 PRO B N 1
ATOM 9497 C CA . PRO B 1 381 ? -19.781 -42.469 -25.625 1 95.31 381 PRO B CA 1
ATOM 9498 C C . PRO B 1 381 ? -18.656 -43.469 -25.375 1 95.31 381 PRO B C 1
ATOM 9500 O O . PRO B 1 381 ? -18.547 -44.031 -24.281 1 95.31 381 PRO B O 1
ATOM 9503 N N . GLN B 1 382 ? -17.797 -43.625 -26.422 1 95.44 382 GLN B N 1
ATOM 9504 C CA . GLN B 1 382 ? -16.734 -44.625 -26.312 1 95.44 382 GLN B CA 1
ATOM 9505 C C . GLN B 1 382 ? -15.43 -44 -25.828 1 95.44 382 GLN B C 1
ATOM 9507 O O . GLN B 1 382 ? -14.492 -44.719 -25.469 1 95.44 382 GLN B O 1
ATOM 9512 N N . ASP B 1 383 ? -15.406 -42.688 -25.75 1 94.25 383 ASP B N 1
ATOM 9513 C CA . ASP B 1 383 ? -14.195 -42 -25.266 1 94.25 383 ASP B CA 1
ATOM 9514 C C . ASP B 1 383 ? -13.977 -42.281 -23.781 1 94.25 383 ASP B C 1
ATOM 9516 O O . ASP B 1 383 ? -14.938 -42.344 -23.016 1 94.25 383 ASP B O 1
ATOM 9520 N N . LYS B 1 384 ? -12.734 -42.406 -23.391 1 93.5 384 LYS B N 1
ATOM 9521 C CA . LYS B 1 384 ? -12.391 -42.75 -22.016 1 93.5 384 LYS B CA 1
ATOM 9522 C C . LYS B 1 384 ? -12.148 -41.5 -21.172 1 93.5 384 LYS B C 1
ATOM 9524 O O . LYS B 1 384 ? -11.453 -40.562 -21.609 1 93.5 384 LYS B O 1
ATOM 9529 N N . LEU B 1 385 ? -12.781 -41.469 -20.047 1 93.56 385 LEU B N 1
ATOM 9530 C CA . LEU B 1 385 ? -12.547 -40.5 -18.984 1 93.56 385 LEU B CA 1
ATOM 9531 C C . LEU B 1 385 ? -11.594 -41.062 -17.938 1 93.56 385 LEU B C 1
ATOM 9533 O O . LEU B 1 385 ? -11.539 -42.25 -17.734 1 93.56 385 LEU B O 1
ATOM 9537 N N . GLN B 1 386 ? -10.75 -40.219 -17.438 1 91.75 386 GLN B N 1
ATOM 9538 C CA . GLN B 1 386 ? -9.945 -40.594 -16.281 1 91.75 386 GLN B CA 1
ATOM 9539 C C . GLN B 1 386 ? -10.625 -40.188 -14.984 1 91.75 386 GLN B C 1
ATOM 9541 O O . GLN B 1 386 ? -10.781 -39 -14.688 1 91.75 386 GLN B O 1
ATOM 9546 N N . MET B 1 387 ? -11.039 -41.25 -14.203 1 91.56 387 MET B N 1
ATOM 9547 C CA . MET B 1 387 ? -11.891 -41 -13.047 1 91.56 387 MET B CA 1
ATOM 9548 C C . MET B 1 387 ? -11.281 -41.594 -11.789 1 91.56 387 MET B C 1
ATOM 9550 O O . MET B 1 387 ? -10.688 -42.688 -11.828 1 91.56 387 MET B O 1
ATOM 9554 N N . SER B 1 388 ? -11.461 -40.938 -10.695 1 87.19 388 SER B N 1
ATOM 9555 C CA . SER B 1 388 ? -11.141 -41.531 -9.398 1 87.19 388 SER B CA 1
ATOM 9556 C C . SER B 1 388 ? -12.352 -42.219 -8.789 1 87.19 388 SER B C 1
ATOM 9558 O O . SER B 1 388 ? -13.492 -41.906 -9.156 1 87.19 388 SER B O 1
ATOM 9560 N N . ASP B 1 389 ? -12.102 -43.094 -7.879 1 85.56 389 ASP B N 1
ATOM 9561 C CA . ASP B 1 389 ? -13.203 -43.75 -7.176 1 85.56 389 ASP B CA 1
ATOM 9562 C C . ASP B 1 389 ? -14.062 -42.719 -6.438 1 85.56 389 ASP B C 1
ATOM 9564 O O . ASP B 1 389 ? -15.281 -42.875 -6.359 1 85.56 389 ASP B O 1
ATOM 9568 N N . GLU B 1 390 ? -13.391 -41.781 -5.992 1 84.25 390 GLU B N 1
ATOM 9569 C CA . GLU B 1 390 ? -14.102 -40.719 -5.262 1 84.25 390 GLU B CA 1
ATOM 9570 C C . GLU B 1 390 ? -15.039 -39.969 -6.184 1 84.25 390 GLU B C 1
ATOM 9572 O O . GLU B 1 390 ? -16.156 -39.625 -5.793 1 84.25 390 GLU B O 1
ATOM 9577 N N . ASN B 1 391 ? -14.539 -39.688 -7.352 1 88.31 391 ASN B N 1
ATOM 9578 C CA . ASN B 1 391 ? -15.375 -39 -8.312 1 88.31 391 ASN B CA 1
ATOM 9579 C C . ASN B 1 391 ? -16.578 -39.812 -8.75 1 88.31 391 ASN B C 1
ATOM 9581 O O . ASN B 1 391 ? -17.672 -39.281 -8.906 1 88.31 391 ASN B O 1
ATOM 9585 N N . ILE B 1 392 ? -16.375 -41.062 -8.883 1 90.44 392 ILE B N 1
ATOM 9586 C CA . ILE B 1 392 ? -17.453 -41.969 -9.281 1 90.44 392 ILE B CA 1
ATOM 9587 C C . ILE B 1 392 ? -18.516 -42.031 -8.18 1 90.44 392 ILE B C 1
ATOM 9589 O O . ILE B 1 392 ? -19.719 -41.906 -8.461 1 90.44 392 ILE B O 1
ATOM 9593 N N . ASP B 1 393 ? -18.062 -42.156 -6.969 1 87.81 393 ASP B N 1
ATOM 9594 C CA . ASP B 1 393 ? -18.984 -42.188 -5.836 1 87.81 393 ASP B CA 1
ATOM 9595 C C . ASP B 1 393 ? -19.781 -40.906 -5.719 1 87.81 393 ASP B C 1
ATOM 9597 O O . ASP B 1 393 ? -20.969 -40.938 -5.426 1 87.81 393 ASP B O 1
ATOM 9601 N N . PHE B 1 394 ? -19.125 -39.906 -5.922 1 88.69 394 PHE B N 1
ATOM 9602 C CA . PHE B 1 394 ? -19.797 -38.625 -5.891 1 88.69 394 PHE B CA 1
ATOM 9603 C C . PHE B 1 394 ? -20.891 -38.531 -6.945 1 88.69 394 PHE B C 1
ATOM 9605 O O . PHE B 1 394 ? -22.016 -38.125 -6.656 1 88.69 394 PHE B O 1
ATOM 9612 N N . LEU B 1 395 ? -20.547 -38.875 -8.148 1 91.69 395 LEU B N 1
ATOM 9613 C CA . LEU B 1 395 ? -21.5 -38.75 -9.25 1 91.69 395 LEU B CA 1
ATOM 9614 C C . LEU B 1 395 ? -22.688 -39.688 -9.039 1 91.69 395 LEU B C 1
ATOM 9616 O O . LEU B 1 395 ? -23.828 -39.344 -9.406 1 91.69 395 LEU B O 1
ATOM 9620 N N . LYS B 1 396 ? -22.484 -40.844 -8.445 1 91.94 396 LYS B N 1
ATOM 9621 C CA . LYS B 1 396 ? -23.594 -41.719 -8.078 1 91.94 396 LYS B CA 1
ATOM 9622 C C . LYS B 1 396 ? -24.547 -41.031 -7.109 1 91.94 396 LYS B C 1
ATOM 9624 O O . LYS B 1 396 ? -25.766 -41.031 -7.332 1 91.94 396 LYS B O 1
ATOM 9629 N N . LYS B 1 397 ? -23.953 -40.469 -6.164 1 89.69 397 LYS B N 1
ATOM 9630 C CA . LYS B 1 397 ? -24.766 -39.812 -5.133 1 89.69 397 LYS B CA 1
ATOM 9631 C C . LYS B 1 397 ? -25.469 -38.562 -5.688 1 89.69 397 LYS B C 1
ATOM 9633 O O . LYS B 1 397 ? -26.609 -38.281 -5.316 1 89.69 397 LYS B O 1
ATOM 9638 N N . LEU B 1 398 ? -24.734 -37.875 -6.492 1 91.38 398 LEU B N 1
ATOM 9639 C CA . LEU B 1 398 ? -25.312 -36.656 -7.086 1 91.38 398 LEU B CA 1
ATOM 9640 C C . LEU B 1 398 ? -26.578 -37 -7.883 1 91.38 398 LEU B C 1
ATOM 9642 O O . LEU B 1 398 ? -27.609 -36.375 -7.711 1 91.38 398 LEU B O 1
ATOM 9646 N N . VAL B 1 399 ? -26.484 -37.969 -8.742 1 92.25 399 VAL B N 1
ATOM 9647 C CA . VAL B 1 399 ? -27.609 -38.312 -9.609 1 92.25 399 VAL B CA 1
ATOM 9648 C C . VAL B 1 399 ? -28.766 -38.812 -8.758 1 92.25 399 VAL B C 1
ATOM 9650 O O . VAL B 1 399 ? -29.938 -38.562 -9.062 1 92.25 399 VAL B O 1
ATOM 9653 N N . ARG B 1 400 ? -28.438 -39.5 -7.711 1 92.19 400 ARG B N 1
ATOM 9654 C CA . ARG B 1 400 ? -29.469 -39.969 -6.805 1 92.19 400 ARG B CA 1
ATOM 9655 C C . ARG B 1 400 ? -30.234 -38.812 -6.168 1 92.19 400 ARG B C 1
ATOM 9657 O O . ARG B 1 400 ? -31.469 -38.812 -6.145 1 92.19 400 ARG B O 1
ATOM 9664 N N . VAL B 1 401 ? -29.531 -37.875 -5.73 1 91.56 401 VAL B N 1
ATOM 9665 C CA . VAL B 1 401 ? -30.141 -36.781 -5.008 1 91.56 401 VAL B CA 1
ATOM 9666 C C . VAL B 1 401 ? -30.906 -35.875 -5.98 1 91.56 401 VAL B C 1
ATOM 9668 O O . VAL B 1 401 ? -32.062 -35.5 -5.711 1 91.56 401 VAL B O 1
ATOM 9671 N N . VAL B 1 402 ? -30.344 -35.594 -7.113 1 92.94 402 VAL B N 1
ATOM 9672 C CA . VAL B 1 402 ? -30.953 -34.656 -8.055 1 92.94 402 VAL B CA 1
ATOM 9673 C C . VAL B 1 402 ? -32.219 -35.281 -8.664 1 92.94 402 VAL B C 1
ATOM 9675 O O . VAL B 1 402 ? -33.219 -34.594 -8.844 1 92.94 402 VAL B O 1
ATOM 9678 N N . SER B 1 403 ? -32.156 -36.562 -8.938 1 91.75 403 SER B N 1
ATOM 9679 C CA . SER B 1 403 ? -33.281 -37.25 -9.594 1 91.75 403 SER B CA 1
ATOM 9680 C C . SER B 1 403 ? -34.469 -37.344 -8.672 1 91.75 403 SER B C 1
ATOM 9682 O O . SER B 1 403 ? -35.625 -37.5 -9.133 1 91.75 403 SER B O 1
ATOM 9684 N N . ARG B 1 404 ? -34.25 -37.156 -7.422 1 91.31 404 ARG B N 1
ATOM 9685 C CA . ARG B 1 404 ? -35.344 -37.281 -6.441 1 91.31 404 ARG B CA 1
ATOM 9686 C C . ARG B 1 404 ? -35.969 -35.938 -6.121 1 91.31 404 ARG B C 1
ATOM 9688 O O . ARG B 1 404 ? -36.938 -35.875 -5.371 1 91.31 404 ARG B O 1
ATOM 9695 N N . GLN B 1 405 ? -35.5 -34.906 -6.719 1 91.62 405 GLN B N 1
ATOM 9696 C CA . GLN B 1 405 ? -36 -33.594 -6.449 1 91.62 405 GLN B CA 1
ATOM 9697 C C . GLN B 1 405 ? -36.938 -33.125 -7.562 1 91.62 405 GLN B C 1
ATOM 9699 O O . GLN B 1 405 ? -36.75 -33.469 -8.734 1 91.62 405 GLN B O 1
ATOM 9704 N N . PRO B 1 406 ? -38.031 -32.344 -7.09 1 90.44 406 PRO B N 1
ATOM 9705 C CA . PRO B 1 406 ? -38.719 -31.625 -8.164 1 90.44 406 PRO B CA 1
ATOM 9706 C C . PRO B 1 406 ? -37.781 -30.734 -8.969 1 90.44 406 PRO B C 1
ATOM 9708 O O . PRO B 1 406 ? -36.875 -30.109 -8.406 1 90.44 406 PRO B O 1
ATOM 9711 N N . ILE B 1 407 ? -37.969 -30.75 -10.234 1 91.88 407 ILE B N 1
ATOM 9712 C CA . ILE B 1 407 ? -37.031 -30.062 -11.133 1 91.88 407 ILE B CA 1
ATOM 9713 C C . ILE B 1 407 ? -36.969 -28.578 -10.781 1 91.88 407 ILE B C 1
ATOM 9715 O O . ILE B 1 407 ? -35.938 -27.938 -10.992 1 91.88 407 ILE B O 1
ATOM 9719 N N . GLN B 1 408 ? -38.031 -28 -10.172 1 93.06 408 GLN B N 1
ATOM 9720 C CA . GLN B 1 408 ? -38.062 -26.594 -9.781 1 93.06 408 GLN B CA 1
ATOM 9721 C C . GLN B 1 408 ? -37.094 -26.328 -8.641 1 93.06 408 GLN B C 1
ATOM 9723 O O . GLN B 1 408 ? -36.562 -25.219 -8.523 1 93.06 408 GLN B O 1
ATOM 9728 N N . VAL B 1 409 ? -36.906 -27.375 -7.855 1 93.69 409 VAL B N 1
ATOM 9729 C CA . VAL B 1 409 ? -35.938 -27.234 -6.758 1 93.69 409 VAL B CA 1
ATOM 9730 C C . VAL B 1 409 ? -34.531 -27.188 -7.305 1 93.69 409 VAL B C 1
ATOM 9732 O O . VAL B 1 409 ? -33.688 -26.391 -6.852 1 93.69 409 VAL B O 1
ATOM 9735 N N . VAL B 1 410 ? -34.281 -28 -8.289 1 93.81 410 VAL B N 1
ATOM 9736 C CA . VAL B 1 410 ? -32.969 -28 -8.938 1 93.81 410 VAL B CA 1
ATOM 9737 C C . VAL B 1 410 ? -32.75 -26.656 -9.641 1 93.81 410 VAL B C 1
ATOM 9739 O O . VAL B 1 410 ? -31.656 -26.094 -9.562 1 93.81 410 VAL B O 1
ATOM 9742 N N . GLU B 1 411 ? -33.75 -26.188 -10.266 1 95.31 411 GLU B N 1
ATOM 9743 C CA . GLU B 1 411 ? -33.688 -24.875 -10.906 1 95.31 411 GLU B CA 1
ATOM 9744 C C . GLU B 1 411 ? -33.344 -23.781 -9.898 1 95.31 411 GLU B C 1
ATOM 9746 O O . GLU B 1 411 ? -32.531 -22.906 -10.172 1 95.31 411 GLU B O 1
ATOM 9751 N N . LEU B 1 412 ? -34 -23.812 -8.797 1 93.75 412 LEU B N 1
ATOM 9752 C CA . LEU B 1 412 ? -33.781 -22.812 -7.762 1 93.75 412 LEU B CA 1
ATOM 9753 C C . LEU B 1 412 ? -32.344 -22.812 -7.301 1 93.75 412 LEU B C 1
ATOM 9755 O O . LEU B 1 412 ? -31.734 -21.75 -7.109 1 93.75 412 LEU B O 1
ATOM 9759 N N . TYR B 1 413 ? -31.844 -23.969 -7.113 1 92.5 413 TYR B N 1
ATOM 9760 C CA . TYR B 1 413 ? -30.469 -24.094 -6.645 1 92.5 413 TYR B CA 1
ATOM 9761 C C . TYR B 1 413 ? -29.5 -23.484 -7.652 1 92.5 413 TYR B C 1
ATOM 9763 O O . TYR B 1 413 ? -28.625 -22.703 -7.285 1 92.5 413 TYR B O 1
ATOM 9771 N N . ILE B 1 414 ? -29.656 -23.859 -8.898 1 93.88 414 ILE B N 1
ATOM 9772 C CA . ILE B 1 414 ? -28.797 -23.344 -9.953 1 93.88 414 ILE B CA 1
ATOM 9773 C C . ILE B 1 414 ? -28.984 -21.844 -10.094 1 93.88 414 ILE B C 1
ATOM 9775 O O . ILE B 1 414 ? -28.016 -21.094 -10.18 1 93.88 414 ILE B O 1
ATOM 9779 N N . TRP B 1 415 ? -30.188 -21.422 -10.062 1 94.12 415 TRP B N 1
ATOM 9780 C CA . TRP B 1 415 ? -30.531 -20 -10.172 1 94.12 415 TRP B CA 1
ATOM 9781 C C . TRP B 1 415 ? -29.859 -19.203 -9.062 1 94.12 415 TRP B C 1
ATOM 9783 O O . TRP B 1 415 ? -29.25 -18.156 -9.32 1 94.12 415 TRP B O 1
ATOM 9793 N N . GLY B 1 416 ? -30.047 -19.688 -7.875 1 91.81 416 GLY B N 1
ATOM 9794 C CA . GLY B 1 416 ? -29.484 -18.969 -6.738 1 91.81 416 GLY B CA 1
ATOM 9795 C C . GLY B 1 416 ? -27.984 -18.797 -6.832 1 91.81 416 GLY B C 1
ATOM 9796 O O . GLY B 1 416 ? -27.469 -17.719 -6.594 1 91.81 416 GLY B O 1
ATOM 9797 N N . LEU B 1 417 ? -27.297 -19.812 -7.211 1 90.31 417 LEU B N 1
ATOM 9798 C CA . LEU B 1 417 ? -25.844 -19.797 -7.293 1 90.31 417 LEU B CA 1
ATOM 9799 C C . LEU B 1 417 ? -25.375 -18.859 -8.406 1 90.31 417 LEU B C 1
ATOM 9801 O O . LEU B 1 417 ? -24.5 -18.031 -8.195 1 90.31 417 LEU B O 1
ATOM 9805 N N . VAL B 1 418 ? -25.969 -18.984 -9.508 1 92.75 418 VAL B N 1
ATOM 9806 C CA . VAL B 1 418 ? -25.5 -18.281 -10.703 1 92.75 418 VAL B CA 1
ATOM 9807 C C . VAL B 1 418 ? -25.844 -16.797 -10.594 1 92.75 418 VAL B C 1
ATOM 9809 O O . VAL B 1 418 ? -25.031 -15.945 -10.945 1 92.75 418 VAL B O 1
ATOM 9812 N N . THR B 1 419 ? -27 -16.5 -10.156 1 93.44 419 THR B N 1
ATOM 9813 C CA . THR B 1 419 ? -27.406 -15.102 -10.07 1 93.44 419 THR B CA 1
ATOM 9814 C C . THR B 1 419 ? -26.594 -14.375 -9 1 93.44 419 THR B C 1
ATOM 9816 O O . THR B 1 419 ? -26.25 -13.203 -9.164 1 93.44 419 THR B O 1
ATOM 9819 N N . THR B 1 420 ? -26.391 -15.07 -7.906 1 90.75 420 THR B N 1
ATOM 9820 C CA . THR B 1 420 ? -25.516 -14.469 -6.895 1 90.75 420 THR B CA 1
ATOM 9821 C C . THR B 1 420 ? -24.156 -14.133 -7.484 1 90.75 420 THR B C 1
ATOM 9823 O O . THR B 1 420 ? -23.609 -13.055 -7.242 1 90.75 420 THR B O 1
ATOM 9826 N N . TYR B 1 421 ? -23.641 -15.016 -8.273 1 89.5 421 TYR B N 1
ATOM 9827 C CA . TYR B 1 421 ? -22.328 -14.875 -8.875 1 89.5 421 TYR B CA 1
ATOM 9828 C C . TYR B 1 421 ? -22.297 -13.711 -9.867 1 89.5 421 TYR B C 1
ATOM 9830 O O . TYR B 1 421 ? -21.422 -12.852 -9.805 1 89.5 421 TYR B O 1
ATOM 9838 N N . ILE B 1 422 ? -23.266 -13.633 -10.711 1 92.69 422 ILE B N 1
ATOM 9839 C CA . ILE B 1 422 ? -23.266 -12.664 -11.805 1 92.69 422 ILE B CA 1
ATOM 9840 C C . ILE B 1 422 ? -23.625 -11.281 -11.258 1 92.69 422 ILE B C 1
ATOM 9842 O O . ILE B 1 422 ? -23.047 -10.273 -11.672 1 92.69 422 ILE B O 1
ATOM 9846 N N . VAL B 1 423 ? -24.578 -11.219 -10.367 1 92.06 423 VAL B N 1
ATOM 9847 C CA . VAL B 1 423 ? -25.031 -9.945 -9.812 1 92.06 423 VAL B CA 1
ATOM 9848 C C . VAL B 1 423 ? -23.922 -9.328 -8.961 1 92.06 423 VAL B C 1
ATOM 9850 O O . VAL B 1 423 ? -23.672 -8.125 -9.023 1 92.06 423 VAL B O 1
ATOM 9853 N N . SER B 1 424 ? -23.281 -10.18 -8.141 1 87.81 424 SER B N 1
ATOM 9854 C CA . SER B 1 424 ? -22.172 -9.695 -7.332 1 87.81 424 SER B CA 1
ATOM 9855 C C . SER B 1 424 ? -21.062 -9.141 -8.203 1 87.81 424 SER B C 1
ATOM 9857 O O . SER B 1 424 ? -20.391 -8.172 -7.828 1 87.81 424 SER B O 1
ATOM 9859 N N . HIS B 1 425 ? -20.828 -9.727 -9.328 1 88.5 425 HIS B N 1
ATOM 9860 C CA . HIS B 1 425 ? -19.781 -9.266 -10.234 1 88.5 425 HIS B CA 1
ATOM 9861 C C . HIS B 1 425 ? -20.188 -7.953 -10.906 1 88.5 425 HIS B C 1
ATOM 9863 O O . HIS B 1 425 ? -19.359 -7.035 -11.008 1 88.5 425 HIS B O 1
ATOM 9869 N N . GLU B 1 426 ? -21.375 -7.891 -11.305 1 90.38 426 GLU B N 1
ATOM 9870 C CA . GLU B 1 426 ? -21.812 -6.762 -12.117 1 90.38 426 GLU B CA 1
ATOM 9871 C C . GLU B 1 426 ? -22.047 -5.52 -11.258 1 90.38 426 GLU B C 1
ATOM 9873 O O . GLU B 1 426 ? -21.766 -4.402 -11.688 1 90.38 426 GLU B O 1
ATOM 9878 N N . TYR B 1 427 ? -22.562 -5.707 -10.023 1 87 427 TYR B N 1
ATOM 9879 C CA . TYR B 1 427 ? -22.984 -4.551 -9.25 1 87 427 TYR B CA 1
ATOM 9880 C C . TYR B 1 427 ? -22.078 -4.34 -8.039 1 87 427 TYR B C 1
ATOM 9882 O O . TYR B 1 427 ? -22.453 -3.652 -7.09 1 87 427 TYR B O 1
ATOM 9890 N N . ASN B 1 428 ? -20.953 -4.887 -7.949 1 77.94 428 ASN B N 1
ATOM 9891 C CA . ASN B 1 428 ? -20.016 -4.652 -6.848 1 77.94 428 ASN B CA 1
ATOM 9892 C C . ASN B 1 428 ? -19.484 -3.221 -6.859 1 77.94 428 ASN B C 1
ATOM 9894 O O . ASN B 1 428 ? -18.547 -2.91 -7.594 1 77.94 428 ASN B O 1
ATOM 9898 N N . GLU B 1 429 ? -20.031 -2.398 -5.984 1 67.81 429 GLU B N 1
ATOM 9899 C CA . GLU B 1 429 ? -19.641 -0.992 -5.934 1 67.81 429 GLU B CA 1
ATOM 9900 C C . GLU B 1 429 ? -18.297 -0.814 -5.23 1 67.81 429 GLU B C 1
ATOM 9902 O O . GLU B 1 429 ? -17.656 0.238 -5.344 1 67.81 429 GLU B O 1
ATOM 9907 N N . LEU B 1 430 ? -17.906 -1.875 -4.59 1 63.06 430 LEU B N 1
ATOM 9908 C CA . LEU B 1 430 ? -16.656 -1.774 -3.822 1 63.06 430 LEU B CA 1
ATOM 9909 C C . LEU B 1 430 ? -15.461 -2.166 -4.676 1 63.06 430 LEU B C 1
ATOM 9911 O O . LEU B 1 430 ? -14.32 -2.113 -4.211 1 63.06 430 LEU B O 1
ATOM 9915 N N . GLU B 1 431 ? -15.781 -2.434 -5.914 1 77.81 431 GLU B N 1
ATOM 9916 C CA . GLU B 1 431 ? -14.68 -2.816 -6.801 1 77.81 431 GLU B CA 1
ATOM 9917 C C . GLU B 1 431 ? -13.734 -1.646 -7.043 1 77.81 431 GLU B C 1
ATOM 9919 O O . GLU B 1 431 ? -14.164 -0.575 -7.484 1 77.81 431 GLU B O 1
ATOM 9924 N N . THR B 1 432 ? -12.492 -1.868 -6.742 1 80.44 432 THR B N 1
ATOM 9925 C CA . THR B 1 432 ? -11.477 -0.83 -6.867 1 80.44 432 THR B CA 1
ATOM 9926 C C . THR B 1 432 ? -10.758 -0.931 -8.211 1 80.44 432 THR B C 1
ATOM 9928 O O . THR B 1 432 ? -10.992 -1.874 -8.977 1 80.44 432 THR B O 1
ATOM 9931 N N . GLU B 1 433 ? -9.961 0.083 -8.523 1 87.5 433 GLU B N 1
ATOM 9932 C CA . GLU B 1 433 ? -9.102 0.057 -9.695 1 87.5 433 GLU B CA 1
ATOM 9933 C C . GLU B 1 433 ? -8.195 -1.17 -9.695 1 87.5 433 GLU B C 1
ATOM 9935 O O . GLU B 1 433 ? -7.945 -1.771 -10.742 1 87.5 433 GLU B O 1
ATOM 9940 N N . GLU B 1 434 ? -7.77 -1.555 -8.547 1 86.19 434 GLU B N 1
ATOM 9941 C CA . GLU B 1 434 ? -6.887 -2.711 -8.414 1 86.19 434 GLU B CA 1
ATOM 9942 C C . GLU B 1 434 ? -7.625 -4.008 -8.727 1 86.19 434 GLU B C 1
ATOM 9944 O O . GLU B 1 434 ? -7.07 -4.906 -9.359 1 86.19 434 GLU B O 1
ATOM 9949 N N . ASP B 1 435 ? -8.805 -4.039 -8.258 1 88.19 435 ASP B N 1
ATOM 9950 C CA . ASP B 1 435 ? -9.617 -5.219 -8.539 1 88.19 435 ASP B CA 1
ATOM 9951 C C . ASP B 1 435 ? -9.836 -5.379 -10.047 1 88.19 435 ASP B C 1
ATOM 9953 O O . ASP B 1 435 ? -9.742 -6.488 -10.578 1 88.19 435 ASP B O 1
ATOM 9957 N N . CYS B 1 436 ? -10.156 -4.305 -10.648 1 92.38 436 CYS B N 1
ATOM 9958 C CA . CYS B 1 436 ? -10.383 -4.332 -12.094 1 92.38 436 CYS B CA 1
ATOM 9959 C C . CYS B 1 436 ? -9.117 -4.746 -12.836 1 92.38 436 CYS B C 1
ATOM 9961 O O . CYS B 1 436 ? -9.18 -5.531 -13.781 1 92.38 436 CYS B O 1
ATOM 9963 N N . ALA B 1 437 ? -7.992 -4.211 -12.391 1 91.75 437 ALA B N 1
ATOM 9964 C CA . ALA B 1 437 ? -6.727 -4.566 -13.023 1 91.75 437 ALA B CA 1
ATOM 9965 C C . ALA B 1 437 ? -6.422 -6.055 -12.844 1 91.75 437 ALA B C 1
ATOM 9967 O O . ALA B 1 437 ? -5.973 -6.715 -13.781 1 91.75 437 ALA B O 1
ATOM 9968 N N . LYS B 1 438 ? -6.621 -6.57 -11.711 1 88.94 438 LYS B N 1
ATOM 9969 C CA . LYS B 1 438 ? -6.387 -7.984 -11.43 1 88.94 438 LYS B CA 1
ATOM 9970 C C . LYS B 1 438 ? -7.297 -8.867 -12.281 1 88.94 438 LYS B C 1
ATOM 9972 O O . LYS B 1 438 ? -6.879 -9.922 -12.758 1 88.94 438 LYS B O 1
ATOM 9977 N N . ASN B 1 439 ? -8.516 -8.438 -12.391 1 89.5 439 ASN B N 1
ATOM 9978 C CA . ASN B 1 439 ? -9.453 -9.18 -13.227 1 89.5 439 ASN B CA 1
ATOM 9979 C C . ASN B 1 439 ? -8.969 -9.258 -14.672 1 89.5 439 ASN B C 1
ATOM 9981 O O . ASN B 1 439 ? -9.031 -10.32 -15.297 1 89.5 439 ASN B O 1
ATOM 9985 N N . VAL B 1 440 ? -8.539 -8.156 -15.18 1 93.38 440 VAL B N 1
ATOM 9986 C CA . VAL B 1 440 ? -8.055 -8.117 -16.547 1 93.38 440 VAL B CA 1
ATOM 9987 C C . VAL B 1 440 ? -6.809 -8.992 -16.688 1 93.38 440 VAL B C 1
ATOM 9989 O O . VAL B 1 440 ? -6.66 -9.727 -17.672 1 93.38 440 VAL B O 1
ATOM 9992 N N . GLN B 1 441 ? -5.98 -8.898 -15.727 1 91.12 441 GLN B N 1
ATOM 9993 C CA . GLN B 1 441 ? -4.777 -9.727 -15.727 1 91.12 441 GLN B CA 1
ATOM 9994 C C . GLN B 1 441 ? -5.129 -11.211 -15.742 1 91.12 441 GLN B C 1
ATOM 9996 O O . GLN B 1 441 ? -4.484 -12 -16.438 1 91.12 441 GLN B O 1
ATOM 10001 N N . THR B 1 442 ? -6.031 -11.547 -15.039 1 88.38 442 THR B N 1
ATOM 10002 C CA . THR B 1 442 ? -6.449 -12.945 -14.969 1 88.38 442 THR B CA 1
ATOM 10003 C C . THR B 1 442 ? -7.035 -13.406 -16.297 1 88.38 442 THR B C 1
ATOM 10005 O O . THR B 1 442 ? -6.773 -14.523 -16.75 1 88.38 442 THR B O 1
ATOM 10008 N N . LEU B 1 443 ? -7.75 -12.555 -16.938 1 90.5 443 LEU B N 1
ATOM 10009 C CA . LEU B 1 443 ? -8.516 -12.93 -18.125 1 90.5 443 LEU B CA 1
ATOM 10010 C C . LEU B 1 443 ? -7.684 -12.734 -19.391 1 90.5 443 LEU B C 1
ATOM 10012 O O . LEU B 1 443 ? -7.863 -13.461 -20.375 1 90.5 443 LEU B O 1
ATOM 10016 N N . MET B 1 444 ? -6.852 -11.758 -19.375 1 91.94 444 MET B N 1
ATOM 10017 C CA . MET B 1 444 ? -6.047 -11.414 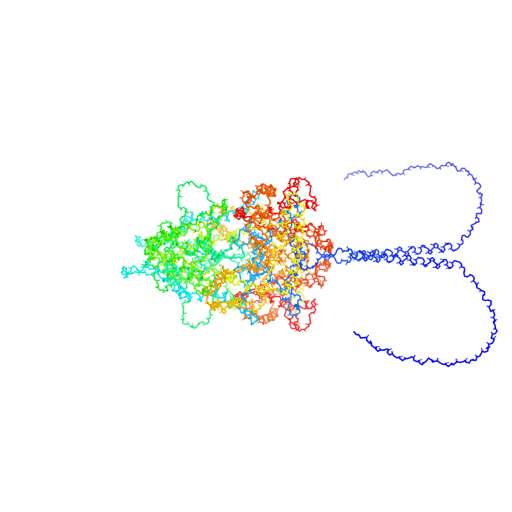-20.547 1 91.94 444 MET B CA 1
ATOM 10018 C C . MET B 1 444 ? -4.574 -11.281 -20.172 1 91.94 444 MET B C 1
ATOM 10020 O O . MET B 1 444 ? -3.928 -10.297 -20.531 1 91.94 444 MET B O 1
ATOM 10024 N N . GLY B 1 445 ? -4.102 -12.211 -19.453 1 89.75 445 GLY B N 1
ATOM 10025 C CA . GLY B 1 445 ? -2.771 -12.172 -18.859 1 89.75 445 GLY B CA 1
ATOM 10026 C C . GLY B 1 445 ? -1.672 -11.969 -19.875 1 89.75 445 GLY B C 1
ATOM 10027 O O . GLY B 1 445 ? -0.726 -11.211 -19.641 1 89.75 445 GLY B O 1
ATOM 10028 N N . LEU B 1 446 ? -1.749 -12.555 -21.062 1 89.69 446 LEU B N 1
ATOM 10029 C CA . LEU B 1 446 ? -0.691 -12.453 -22.062 1 89.69 446 LEU B CA 1
ATOM 10030 C C . LEU B 1 446 ? -0.696 -11.086 -22.719 1 89.69 446 LEU B C 1
ATOM 10032 O O . LEU B 1 446 ? 0.36 -10.555 -23.078 1 89.69 446 LEU B O 1
ATOM 10036 N N . ALA B 1 447 ? -1.881 -10.562 -22.922 1 91.88 447 ALA B N 1
ATOM 10037 C CA . ALA B 1 447 ? -1.973 -9.211 -23.469 1 91.88 447 ALA B CA 1
ATOM 10038 C C . ALA B 1 447 ? -1.364 -8.195 -22.5 1 91.88 447 ALA B C 1
ATOM 10040 O O . ALA B 1 447 ? -0.636 -7.293 -22.922 1 91.88 447 ALA B O 1
ATOM 10041 N N . VAL B 1 448 ? -1.671 -8.391 -21.219 1 92.56 448 VAL B N 1
ATOM 10042 C CA . VAL B 1 448 ? -1.146 -7.516 -20.188 1 92.56 448 VAL B CA 1
ATOM 10043 C C . VAL B 1 448 ? 0.366 -7.695 -20.062 1 92.56 448 VAL B C 1
ATOM 10045 O O . VAL B 1 448 ? 1.097 -6.734 -19.828 1 92.56 448 VAL B O 1
ATOM 10048 N N . SER B 1 449 ? 0.833 -8.891 -20.297 1 91.62 449 SER B N 1
ATOM 10049 C CA . SER B 1 449 ? 2.252 -9.219 -20.172 1 91.62 449 SER B CA 1
ATOM 10050 C C . SER B 1 449 ? 3.064 -8.547 -21.281 1 91.62 449 SER B C 1
ATOM 10052 O O . SER B 1 449 ? 4.285 -8.414 -21.172 1 91.62 449 SER B O 1
ATOM 10054 N N . TYR B 1 450 ? 2.396 -8.156 -22.312 1 86.94 450 TYR B N 1
ATOM 10055 C CA . TYR B 1 450 ? 3.057 -7.43 -23.391 1 86.94 450 TYR B CA 1
ATOM 10056 C C . TYR B 1 450 ? 3.752 -6.184 -22.859 1 86.94 450 TYR B C 1
ATOM 10058 O O . TYR B 1 450 ? 4.805 -5.789 -23.359 1 86.94 450 TYR B O 1
ATOM 10066 N N . ALA B 1 451 ? 3.264 -5.652 -21.797 1 82.81 451 ALA B N 1
ATOM 10067 C CA . ALA B 1 451 ? 3.799 -4.414 -21.234 1 82.81 451 ALA B CA 1
ATOM 10068 C C . ALA B 1 451 ? 5.137 -4.66 -20.547 1 82.81 451 ALA B C 1
ATOM 10070 O O . ALA B 1 451 ? 5.957 -3.748 -20.422 1 82.81 451 ALA B O 1
ATOM 10071 N N . ILE B 1 452 ? 5.402 -5.82 -20.109 1 84.94 452 ILE B N 1
ATOM 10072 C CA . ILE B 1 452 ? 6.633 -6.066 -19.359 1 84.94 452 ILE B CA 1
ATOM 10073 C C . ILE B 1 452 ? 7.574 -6.938 -20.188 1 84.94 452 ILE B C 1
ATOM 10075 O O . ILE B 1 452 ? 8.711 -7.188 -19.781 1 84.94 452 ILE B O 1
ATOM 10079 N N . ALA B 1 453 ? 7.051 -7.418 -21.312 1 88.12 453 ALA B N 1
ATOM 10080 C CA . ALA B 1 453 ? 7.883 -8.188 -22.219 1 88.12 453 ALA B CA 1
ATOM 10081 C C . ALA B 1 453 ? 8.734 -7.27 -23.094 1 88.12 453 ALA B C 1
ATOM 10083 O O . ALA B 1 453 ? 8.25 -6.242 -23.578 1 88.12 453 ALA B O 1
ATOM 10084 N N . ASP B 1 454 ? 10.008 -7.555 -23.156 1 88.88 454 ASP B N 1
ATOM 10085 C CA . ASP B 1 454 ? 10.898 -6.684 -23.922 1 88.88 454 ASP B CA 1
ATOM 10086 C C . ASP B 1 454 ? 11.953 -7.496 -24.672 1 88.88 454 ASP B C 1
ATOM 10088 O O . ASP B 1 454 ? 12.391 -8.547 -24.203 1 88.88 454 ASP B O 1
ATOM 10092 N N . LYS B 1 455 ? 12.281 -6.957 -25.797 1 89.19 455 LYS B N 1
ATOM 10093 C CA . LYS B 1 455 ? 13.289 -7.598 -26.641 1 89.19 455 LYS B CA 1
ATOM 10094 C C . LYS B 1 455 ? 14.648 -7.621 -25.953 1 89.19 455 LYS B C 1
ATOM 10096 O O . LYS B 1 455 ? 15.422 -8.555 -26.125 1 89.19 455 LYS B O 1
ATOM 10101 N N . ASN B 1 456 ? 14.836 -6.625 -25.156 1 90.12 456 ASN B N 1
ATOM 10102 C CA . ASN B 1 456 ? 16.094 -6.566 -24.438 1 90.12 456 ASN B CA 1
ATOM 10103 C C . ASN B 1 456 ? 16.234 -7.719 -23.438 1 90.12 456 ASN B C 1
ATOM 10105 O O . ASN B 1 456 ? 17.328 -8.203 -23.188 1 90.12 456 ASN B O 1
ATOM 10109 N N . PHE B 1 457 ? 15.188 -8.125 -22.969 1 93.62 457 PHE B N 1
ATOM 10110 C CA . PHE B 1 457 ? 15.227 -9.289 -22.094 1 93.62 457 PHE B CA 1
ATOM 10111 C C . PHE B 1 457 ? 15.68 -10.523 -22.844 1 93.62 457 PHE B C 1
ATOM 10113 O O . PHE B 1 457 ? 16.547 -11.273 -22.375 1 93.62 457 PHE B O 1
ATOM 10120 N N . LEU B 1 458 ? 15.141 -10.75 -24.031 1 92.44 458 LEU B N 1
ATOM 10121 C CA . LEU B 1 458 ? 15.43 -11.938 -24.812 1 92.44 458 LEU B CA 1
ATOM 10122 C C . LEU B 1 458 ? 16.891 -11.945 -25.281 1 92.44 458 LEU B C 1
ATOM 10124 O O . LEU B 1 458 ? 17.531 -12.992 -25.297 1 92.44 458 LEU B O 1
ATOM 10128 N N . GLU B 1 459 ? 17.375 -10.805 -25.562 1 93.94 459 GLU B N 1
ATOM 10129 C CA . GLU B 1 459 ? 18.703 -10.719 -26.172 1 93.94 459 GLU B CA 1
ATOM 10130 C C . GLU B 1 459 ? 19.797 -10.578 -25.094 1 93.94 459 GLU B C 1
ATOM 10132 O O . GLU B 1 459 ? 20.922 -11.008 -25.297 1 93.94 459 GLU B O 1
ATOM 10137 N N . GLY B 1 460 ? 19.438 -10 -24.047 1 95 460 GLY B N 1
ATOM 10138 C CA . GLY B 1 460 ? 20.438 -9.695 -23.047 1 95 460 GLY B CA 1
ATOM 10139 C C . GLY B 1 460 ? 20.281 -10.5 -21.766 1 95 460 GLY B C 1
ATOM 10140 O O . GLY B 1 460 ? 21.172 -11.266 -21.391 1 95 460 GLY B O 1
ATOM 10141 N N . THR B 1 461 ? 19.188 -10.445 -21.156 1 96.19 461 THR B N 1
ATOM 10142 C CA . THR B 1 461 ? 18.953 -10.984 -19.828 1 96.19 461 THR B CA 1
ATOM 10143 C C . THR B 1 461 ? 18.75 -12.492 -19.875 1 96.19 461 THR B C 1
ATOM 10145 O O . THR B 1 461 ? 19.359 -13.234 -19.094 1 96.19 461 THR B O 1
ATOM 10148 N N . LYS B 1 462 ? 17.922 -13.008 -20.75 1 96.62 462 LYS B N 1
ATOM 10149 C CA . LYS B 1 462 ? 17.562 -14.422 -20.812 1 96.62 462 LYS B CA 1
ATOM 10150 C C . LYS B 1 462 ? 18.797 -15.297 -21 1 96.62 462 LYS B C 1
ATOM 10152 O O . LYS B 1 462 ? 18.984 -16.266 -20.281 1 96.62 462 LYS B O 1
ATOM 10157 N N . PRO B 1 463 ? 19.719 -14.984 -21.906 1 96.94 463 PRO B N 1
ATOM 10158 C CA . PRO B 1 463 ? 20.906 -15.82 -22.062 1 96.94 463 PRO B CA 1
ATOM 10159 C C . PRO B 1 463 ? 21.766 -15.875 -20.797 1 96.94 463 PRO B C 1
ATOM 10161 O O . PRO B 1 463 ? 22.375 -16.906 -20.5 1 96.94 463 PRO B O 1
ATOM 10164 N N . ARG B 1 464 ? 21.797 -14.797 -20.109 1 97 464 ARG B N 1
ATOM 10165 C CA . ARG B 1 464 ? 22.578 -14.766 -18.875 1 97 464 ARG B CA 1
ATOM 10166 C C . ARG B 1 464 ? 21.969 -15.656 -17.812 1 97 464 ARG B C 1
ATOM 10168 O O . ARG B 1 464 ? 22.672 -16.359 -17.078 1 97 464 ARG B O 1
ATOM 10175 N N . VAL B 1 465 ? 20.688 -15.602 -17.703 1 98.06 465 VAL B N 1
ATOM 10176 C CA . VAL B 1 465 ? 19.969 -16.422 -16.719 1 98.06 465 VAL B CA 1
ATOM 10177 C C . VAL B 1 465 ? 20.078 -17.891 -17.109 1 98.06 465 VAL B C 1
ATOM 10179 O O . VAL B 1 465 ? 20.234 -18.766 -16.25 1 98.06 465 VAL B O 1
ATOM 10182 N N . GLU B 1 466 ? 20.016 -18.172 -18.438 1 97.31 466 GLU B N 1
ATOM 10183 C CA . GLU B 1 466 ? 20.188 -19.531 -18.922 1 97.31 466 GLU B CA 1
ATOM 10184 C C . GLU B 1 466 ? 21.594 -20.062 -18.594 1 97.31 466 GLU B C 1
ATOM 10186 O O . GLU B 1 466 ? 21.75 -21.219 -18.203 1 97.31 466 GLU B O 1
ATOM 10191 N N . ALA B 1 467 ? 22.516 -19.203 -18.75 1 97.44 467 ALA B N 1
ATOM 10192 C CA . ALA B 1 467 ? 23.891 -19.594 -18.406 1 97.44 467 ALA B CA 1
ATOM 10193 C C . ALA B 1 467 ? 24.016 -19.906 -16.922 1 97.44 467 ALA B C 1
ATOM 10195 O O . ALA B 1 467 ? 24.688 -20.859 -16.531 1 97.44 467 ALA B O 1
ATOM 10196 N N . MET B 1 468 ? 23.453 -19.094 -16.125 1 98.31 468 MET B N 1
ATOM 10197 C CA . MET B 1 468 ? 23.453 -19.328 -14.688 1 98.31 468 MET B CA 1
ATOM 10198 C C . MET B 1 468 ? 22.797 -20.656 -14.344 1 98.31 468 MET B C 1
ATOM 10200 O O . MET B 1 468 ? 23.328 -21.422 -13.547 1 98.31 468 MET B O 1
ATOM 10204 N N . LEU B 1 469 ? 21.641 -20.906 -14.938 1 98.12 469 LEU B N 1
ATOM 10205 C CA . LEU B 1 469 ? 20.922 -22.156 -14.695 1 98.12 469 LEU B CA 1
ATOM 10206 C C . LEU B 1 469 ? 21.75 -23.344 -15.141 1 98.12 469 LEU B C 1
ATOM 10208 O O . LEU B 1 469 ? 21.766 -24.391 -14.469 1 98.12 469 LEU B O 1
ATOM 10212 N N . ASN B 1 470 ? 22.391 -23.219 -16.25 1 97.5 470 ASN B N 1
ATOM 10213 C CA . ASN B 1 470 ? 23.266 -24.281 -16.734 1 97.5 470 ASN B CA 1
ATOM 10214 C C . ASN B 1 470 ? 24.422 -24.547 -15.773 1 97.5 470 ASN B C 1
ATOM 10216 O O . ASN B 1 470 ? 24.781 -25.703 -15.531 1 97.5 470 ASN B O 1
ATOM 10220 N N . ASP B 1 471 ? 25.031 -23.438 -15.273 1 97.75 471 ASP B N 1
ATOM 10221 C CA . ASP B 1 471 ? 26.062 -23.578 -14.258 1 97.75 471 ASP B CA 1
ATOM 10222 C C . ASP B 1 471 ? 25.547 -24.375 -13.055 1 97.75 471 ASP B C 1
ATOM 10224 O O . ASP B 1 471 ? 26.25 -25.25 -12.539 1 97.75 471 ASP B O 1
ATOM 10228 N N . ILE B 1 472 ? 24.453 -24.062 -12.648 1 98.56 472 ILE B N 1
ATOM 10229 C CA . ILE B 1 472 ? 23.844 -24.656 -11.469 1 98.56 472 ILE B CA 1
ATOM 10230 C C . ILE B 1 472 ? 23.531 -26.141 -11.75 1 98.56 472 ILE B C 1
ATOM 10232 O O . ILE B 1 472 ? 23.797 -27 -10.906 1 98.56 472 ILE B O 1
ATOM 10236 N N . ARG B 1 473 ? 22.984 -26.422 -12.883 1 98.12 473 ARG B N 1
ATOM 10237 C CA . ARG B 1 473 ? 22.672 -27.797 -13.273 1 98.12 473 ARG B CA 1
ATOM 10238 C C . ARG B 1 473 ? 23.953 -28.641 -13.336 1 98.12 473 ARG B C 1
ATOM 10240 O O . ARG B 1 473 ? 23.953 -29.797 -12.914 1 98.12 473 ARG B O 1
ATOM 10247 N N . ASP B 1 474 ? 24.984 -28.078 -13.883 1 98 474 ASP B N 1
ATOM 10248 C CA . ASP B 1 474 ? 26.281 -28.766 -13.945 1 98 474 ASP B CA 1
ATOM 10249 C C . ASP B 1 474 ? 26.766 -29.141 -12.547 1 98 474 ASP B C 1
ATOM 10251 O O . ASP B 1 474 ? 27.281 -30.234 -12.336 1 98 474 ASP B O 1
ATOM 10255 N N . GLU B 1 475 ? 26.625 -28.203 -11.664 1 98.06 475 GLU B N 1
ATOM 10256 C CA . GLU B 1 475 ? 27.062 -28.469 -10.297 1 98.06 475 GLU B CA 1
ATOM 10257 C C . GLU B 1 475 ? 26.172 -29.516 -9.633 1 98.06 475 GLU B C 1
ATOM 10259 O O . GLU B 1 475 ? 26.641 -30.344 -8.844 1 98.06 475 GLU B O 1
ATOM 10264 N N . PHE B 1 476 ? 24.859 -29.5 -9.875 1 98.06 476 PHE B N 1
ATOM 10265 C CA . PHE B 1 476 ? 23.969 -30.547 -9.391 1 98.06 476 PHE B CA 1
ATOM 10266 C C . PHE B 1 476 ? 24.422 -31.906 -9.898 1 98.06 476 PHE B C 1
ATOM 10268 O O . PHE B 1 476 ? 24.5 -32.875 -9.133 1 98.06 476 PHE B O 1
ATOM 10275 N N . ASN B 1 477 ? 24.656 -31.984 -11.188 1 98.06 477 ASN B N 1
ATOM 10276 C CA . ASN B 1 477 ? 25.109 -33.25 -11.789 1 98.06 477 ASN B CA 1
ATOM 10277 C C . ASN B 1 477 ? 26.391 -33.75 -11.133 1 98.06 477 ASN B C 1
ATOM 10279 O O . ASN B 1 477 ? 26.531 -34.938 -10.891 1 98.06 477 ASN B O 1
ATOM 10283 N N . GLN B 1 478 ? 27.25 -32.812 -10.875 1 97.62 478 GLN B N 1
ATOM 10284 C CA . GLN B 1 478 ? 28.484 -33.188 -10.203 1 97.62 478 GLN B CA 1
ATOM 10285 C C . GLN B 1 478 ? 28.219 -33.719 -8.797 1 97.62 478 GLN B C 1
ATOM 10287 O O . GLN B 1 478 ? 28.859 -34.656 -8.336 1 97.62 478 GLN B O 1
ATOM 10292 N N . MET B 1 479 ? 27.344 -33.125 -8.133 1 97.12 479 MET B N 1
ATOM 10293 C CA . MET B 1 479 ? 26.969 -33.562 -6.789 1 97.12 479 MET B CA 1
ATOM 10294 C C . MET B 1 479 ? 26.375 -34.938 -6.824 1 97.12 479 MET B C 1
ATOM 10296 O O . MET B 1 479 ? 26.625 -35.75 -5.934 1 97.12 479 MET B O 1
ATOM 10300 N N . VAL B 1 480 ? 25.531 -35.219 -7.812 1 97.56 480 VAL B N 1
ATOM 10301 C CA . VAL B 1 480 ? 24.969 -36.562 -7.996 1 97.56 480 VAL B CA 1
ATOM 10302 C C . VAL B 1 480 ? 26.078 -37.594 -8.164 1 97.56 480 VAL B C 1
ATOM 10304 O O . VAL B 1 480 ? 26.062 -38.656 -7.527 1 97.56 480 VAL B O 1
ATOM 10307 N N . LEU B 1 481 ? 27 -37.25 -8.93 1 96.94 481 LEU B N 1
ATOM 10308 C CA . LEU B 1 481 ? 28.125 -38.156 -9.195 1 96.94 481 LEU B CA 1
ATOM 10309 C C . LEU B 1 481 ? 28.953 -38.375 -7.938 1 96.94 481 LEU B C 1
ATOM 10311 O O . LEU B 1 481 ? 29.516 -39.438 -7.738 1 96.94 481 LEU B O 1
ATOM 10315 N N . GLU B 1 482 ? 28.969 -37.375 -7.059 1 95.62 482 GLU B N 1
ATOM 10316 C CA . GLU B 1 482 ? 29.812 -37.406 -5.867 1 95.62 482 GLU B CA 1
ATOM 10317 C C . GLU B 1 482 ? 29.109 -38.125 -4.715 1 95.62 482 GLU B C 1
ATOM 10319 O O . GLU B 1 482 ? 29.734 -38.5 -3.73 1 95.62 482 GLU B O 1
ATOM 10324 N N . THR B 1 483 ? 27.828 -38.25 -4.812 1 93.94 483 THR B N 1
ATOM 10325 C CA . THR B 1 483 ? 27.094 -38.875 -3.711 1 93.94 483 THR B CA 1
ATOM 10326 C C . THR B 1 483 ? 27.531 -40.312 -3.527 1 93.94 483 THR B C 1
ATOM 10328 O O . THR B 1 483 ? 27.797 -41.031 -4.504 1 93.94 483 THR B O 1
ATOM 10331 N N . ASN B 1 484 ? 27.578 -40.781 -2.305 1 93.06 484 ASN B N 1
ATOM 10332 C CA . ASN B 1 484 ? 28.031 -42.156 -2.039 1 93.06 484 ASN B CA 1
ATOM 10333 C C . ASN B 1 484 ? 26.875 -43.062 -1.594 1 93.06 484 ASN B C 1
ATOM 10335 O O . ASN B 1 484 ? 27.062 -44.219 -1.283 1 93.06 484 ASN B O 1
ATOM 10339 N N . TRP B 1 485 ? 25.734 -42.594 -1.534 1 94.88 485 TRP B N 1
ATOM 10340 C CA . TRP B 1 485 ? 24.594 -43.344 -1.015 1 94.88 485 TRP B CA 1
ATOM 10341 C C . TRP B 1 485 ? 23.656 -43.75 -2.143 1 94.88 485 TRP B C 1
ATOM 10343 O O . TRP B 1 485 ? 22.688 -44.5 -1.917 1 94.88 485 TRP B O 1
ATOM 10353 N N . MET B 1 486 ? 23.844 -43.312 -3.361 1 95.88 486 MET B N 1
ATOM 10354 C CA . MET B 1 486 ? 23.047 -43.625 -4.543 1 95.88 486 MET B CA 1
ATOM 10355 C C . MET B 1 486 ? 23.766 -44.656 -5.422 1 95.88 486 MET B C 1
ATOM 10357 O O . MET B 1 486 ? 24.969 -44.531 -5.676 1 95.88 486 MET B O 1
ATOM 10361 N N . ASP B 1 487 ? 23.062 -45.656 -5.906 1 95.88 487 ASP B N 1
ATOM 10362 C CA . ASP B 1 487 ? 23.672 -46.688 -6.762 1 95.88 487 ASP B CA 1
ATOM 10363 C C . ASP B 1 487 ? 23.859 -46.156 -8.188 1 95.88 487 ASP B C 1
ATOM 10365 O O . ASP B 1 487 ? 23.328 -45.125 -8.547 1 95.88 487 ASP B O 1
ATOM 10369 N N . ALA B 1 488 ? 24.562 -46.844 -9 1 95.81 488 ALA B N 1
ATOM 10370 C CA . ALA B 1 488 ? 24.969 -46.406 -10.328 1 95.81 488 ALA B CA 1
ATOM 10371 C C . ALA B 1 488 ? 23.75 -46.25 -11.25 1 95.81 488 ALA B C 1
ATOM 10373 O O . ALA B 1 488 ? 23.703 -45.344 -12.07 1 95.81 488 ALA B O 1
ATOM 10374 N N . TYR B 1 489 ? 22.875 -47.156 -11.133 1 95.12 489 TYR B N 1
ATOM 10375 C CA . TYR B 1 489 ? 21.688 -47.125 -11.969 1 95.12 489 TYR B CA 1
ATOM 10376 C C . TYR B 1 489 ? 20.859 -45.875 -11.68 1 95.12 489 TYR B C 1
ATOM 10378 O O . TYR B 1 489 ? 20.453 -45.156 -12.609 1 95.12 489 TYR B O 1
ATOM 10386 N N . THR B 1 490 ? 20.609 -45.656 -10.484 1 96.69 490 THR B N 1
ATOM 10387 C CA . THR B 1 490 ? 19.812 -44.469 -10.07 1 96.69 490 THR B CA 1
ATOM 10388 C C . THR B 1 4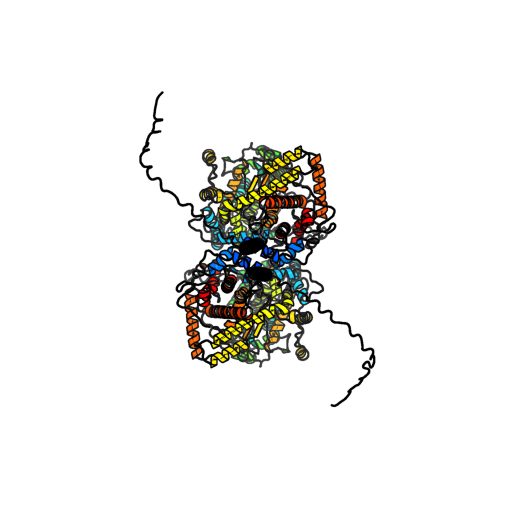90 ? 20.547 -43.188 -10.422 1 96.69 490 THR B C 1
ATOM 10390 O O . THR B 1 490 ? 19.922 -42.188 -10.812 1 96.69 490 THR B O 1
ATOM 10393 N N . LYS B 1 491 ? 21.812 -43.156 -10.297 1 97.25 491 LYS B N 1
ATOM 10394 C CA . LYS B 1 491 ? 22.609 -42 -10.688 1 97.25 491 LYS B CA 1
ATOM 10395 C C . LYS B 1 491 ? 22.391 -41.656 -12.164 1 97.25 491 LYS B C 1
ATOM 10397 O O . LYS B 1 491 ? 22.156 -40.5 -12.516 1 97.25 491 LYS B O 1
ATOM 10402 N N . TYR B 1 492 ? 22.547 -42.656 -12.961 1 96.88 492 TYR B N 1
ATOM 10403 C CA . TYR B 1 492 ? 22.391 -42.469 -14.398 1 96.88 492 TYR B CA 1
ATOM 10404 C C . TYR B 1 492 ? 21 -41.906 -14.727 1 96.88 492 TYR B C 1
ATOM 10406 O O . TYR B 1 492 ? 20.875 -40.969 -15.492 1 96.88 492 TYR B O 1
ATOM 10414 N N . ALA B 1 493 ? 20 -42.5 -14.164 1 96.5 493 ALA B N 1
ATOM 10415 C CA . ALA B 1 493 ? 18.625 -42.062 -14.406 1 96.5 493 ALA B CA 1
ATOM 10416 C C . ALA B 1 493 ? 18.422 -40.625 -13.922 1 96.5 493 ALA B C 1
ATOM 10418 O O . ALA B 1 493 ? 17.688 -39.875 -14.555 1 96.5 493 ALA B O 1
ATOM 10419 N N . THR B 1 494 ? 19.016 -40.312 -12.789 1 97.38 494 THR B N 1
ATOM 10420 C CA . THR B 1 494 ? 18.938 -38.969 -12.227 1 97.38 494 THR B CA 1
ATOM 10421 C C . THR B 1 494 ? 19.578 -37.969 -13.164 1 97.38 494 THR B C 1
ATOM 10423 O O . THR B 1 494 ? 19.016 -36.875 -13.398 1 97.38 494 THR B O 1
ATOM 10426 N N . LEU B 1 495 ? 20.703 -38.25 -13.688 1 98 495 LEU B N 1
ATOM 10427 C CA . LEU B 1 495 ? 21.406 -37.375 -14.609 1 98 495 LEU B CA 1
ATOM 10428 C C . LEU B 1 495 ? 20.609 -37.219 -15.898 1 98 495 LEU B C 1
ATOM 10430 O O . LEU B 1 495 ? 20.562 -36.094 -16.453 1 98 495 LEU B O 1
ATOM 10434 N N . GLU B 1 496 ? 19.953 -38.25 -16.375 1 97.25 496 GLU B N 1
ATOM 10435 C CA . GLU B 1 496 ? 19.125 -38.156 -17.578 1 97.25 496 GLU B CA 1
ATOM 10436 C C . GLU B 1 496 ? 17.922 -37.25 -17.344 1 97.25 496 GLU B C 1
ATOM 10438 O O . GLU B 1 496 ? 17.562 -36.469 -18.219 1 97.25 496 GLU B O 1
ATOM 10443 N N . LYS B 1 497 ? 17.328 -37.375 -16.203 1 96.56 497 LYS B N 1
ATOM 10444 C CA . LYS B 1 497 ? 16.203 -36.5 -15.883 1 96.56 497 LYS B CA 1
ATOM 10445 C C . LYS B 1 497 ? 16.625 -35.062 -15.789 1 96.56 497 LYS B C 1
ATOM 10447 O O . LYS B 1 497 ? 15.938 -34.156 -16.297 1 96.56 497 LYS B O 1
ATOM 10452 N N . SER B 1 498 ? 17.719 -34.812 -15.102 1 97.38 498 SER B N 1
ATOM 10453 C CA . SER B 1 498 ? 18.25 -33.469 -15 1 97.38 498 SER B CA 1
ATOM 10454 C C . SER B 1 498 ? 18.516 -32.875 -16.375 1 97.38 498 SER B C 1
ATOM 10456 O O . SER B 1 498 ? 18.141 -31.734 -16.656 1 97.38 498 SER B O 1
ATOM 10458 N N . LYS B 1 499 ? 19.094 -33.594 -17.234 1 95.75 499 LYS B N 1
ATOM 10459 C CA . LYS B 1 499 ? 19.469 -33.156 -18.578 1 95.75 499 LYS B CA 1
ATOM 10460 C C . LYS B 1 499 ? 18.219 -32.844 -19.406 1 95.75 499 LYS B C 1
ATOM 10462 O O . LYS B 1 499 ? 18.234 -31.922 -20.219 1 95.75 499 LYS B O 1
ATOM 10467 N N . SER B 1 500 ? 17.266 -33.625 -19.203 1 94.19 500 SER B N 1
ATOM 10468 C CA . SER B 1 500 ? 16.078 -33.5 -20.031 1 94.19 500 SER B CA 1
ATOM 10469 C C . SER B 1 500 ? 15.102 -32.469 -19.469 1 94.19 500 SER B C 1
ATOM 10471 O O . SER B 1 500 ? 14.117 -32.125 -20.109 1 94.19 500 SER B O 1
ATOM 10473 N N . MET B 1 501 ? 15.328 -31.984 -18.297 1 94.88 501 MET B N 1
ATOM 10474 C CA . MET B 1 501 ? 14.43 -31.031 -17.656 1 94.88 501 MET B CA 1
ATOM 10475 C C . MET B 1 501 ? 14.344 -29.734 -18.453 1 94.88 501 MET B C 1
ATOM 10477 O O . MET B 1 501 ? 15.359 -29.062 -18.672 1 94.88 501 MET B O 1
ATOM 10481 N N . GLU B 1 502 ? 13.133 -29.406 -18.859 1 91.12 502 GLU B N 1
ATOM 10482 C CA . GLU B 1 502 ? 12.914 -28.203 -19.641 1 91.12 502 GLU B CA 1
ATOM 10483 C C . GLU B 1 502 ? 12.922 -26.953 -18.766 1 91.12 502 GLU B C 1
ATOM 10485 O O . GLU B 1 502 ? 12.516 -27 -17.594 1 91.12 502 GLU B O 1
ATOM 10490 N N . SER B 1 503 ? 13.445 -25.875 -19.297 1 92.88 503 SER B N 1
ATOM 10491 C CA . SER B 1 503 ? 13.461 -24.609 -18.578 1 92.88 503 SER B CA 1
ATOM 10492 C C . SER B 1 503 ? 12.727 -23.516 -19.344 1 92.88 503 SER B C 1
ATOM 10494 O O . SER B 1 503 ? 13.148 -23.141 -20.438 1 92.88 503 SER B O 1
ATOM 10496 N N . LEU B 1 504 ? 11.609 -23.062 -18.828 1 93.06 504 LEU B N 1
ATOM 10497 C CA . LEU B 1 504 ? 10.875 -21.922 -19.391 1 93.06 504 LEU B CA 1
ATOM 10498 C C . LEU B 1 504 ? 11.242 -20.641 -18.656 1 93.06 504 LEU B C 1
ATOM 10500 O O . LEU B 1 504 ? 10.805 -20.422 -17.531 1 93.06 504 LEU B O 1
ATOM 10504 N N . ILE B 1 505 ? 11.953 -19.75 -19.312 1 95.19 505 ILE B N 1
ATOM 10505 C CA . ILE B 1 505 ? 12.508 -18.578 -18.672 1 95.19 505 ILE B CA 1
ATOM 10506 C C . ILE B 1 505 ? 11.914 -17.312 -19.281 1 95.19 505 ILE B C 1
ATOM 10508 O O . ILE B 1 505 ? 12.023 -17.109 -20.5 1 95.19 505 ILE B O 1
ATOM 10512 N N . GLY B 1 506 ? 11.367 -16.5 -18.438 1 94.38 506 GLY B N 1
ATOM 10513 C CA . GLY B 1 506 ? 10.883 -15.195 -18.859 1 94.38 506 GLY B CA 1
ATOM 10514 C C . GLY B 1 506 ? 9.414 -15.203 -19.25 1 94.38 506 GLY B C 1
ATOM 10515 O O . GLY B 1 506 ? 8.539 -15.078 -18.391 1 94.38 506 GLY B O 1
ATOM 10516 N N . PHE B 1 507 ? 9.164 -15.289 -20.594 1 93.25 507 PHE B N 1
ATOM 10517 C CA . PHE B 1 507 ? 7.828 -15.281 -21.188 1 93.25 507 PHE B CA 1
ATOM 10518 C C . PHE B 1 507 ? 7.824 -15.961 -22.547 1 93.25 507 PHE B C 1
ATOM 10520 O O . PHE B 1 507 ? 8.883 -16.203 -23.125 1 93.25 507 PHE B O 1
ATOM 10527 N N . PRO B 1 508 ? 6.602 -16.359 -22.984 1 90.75 508 PRO B N 1
ATOM 10528 C CA . PRO B 1 508 ? 6.559 -16.859 -24.359 1 90.75 508 PRO B CA 1
ATOM 10529 C C . PRO B 1 508 ? 7 -15.805 -25.375 1 90.75 508 PRO B C 1
ATOM 10531 O O . PRO B 1 508 ? 6.348 -14.766 -25.531 1 90.75 508 PRO B O 1
ATOM 10534 N N . GLU B 1 509 ? 8.031 -16.094 -26.078 1 89.81 509 GLU B N 1
ATOM 10535 C CA . GLU B 1 509 ? 8.695 -15.109 -26.922 1 89.81 509 GLU B CA 1
ATOM 10536 C C . GLU B 1 509 ? 7.746 -14.578 -28 1 89.81 509 GLU B C 1
ATOM 10538 O O . GLU B 1 509 ? 7.871 -13.43 -28.422 1 89.81 509 GLU B O 1
ATOM 10543 N N . TRP B 1 510 ? 6.805 -15.398 -28.375 1 89.31 510 TRP B N 1
ATOM 10544 C CA . TRP B 1 510 ? 5.918 -15.055 -29.484 1 89.31 510 TRP B CA 1
ATOM 10545 C C . TRP B 1 510 ? 4.988 -13.906 -29.094 1 89.31 510 TRP B C 1
ATOM 10547 O O . TRP B 1 510 ? 4.363 -13.297 -29.969 1 89.31 510 TRP B O 1
ATOM 10557 N N . ILE B 1 511 ? 4.871 -13.555 -27.828 1 89.94 511 ILE B N 1
ATOM 10558 C CA . ILE B 1 511 ? 3.947 -12.5 -27.438 1 89.94 511 ILE B CA 1
ATOM 10559 C C . ILE B 1 511 ? 4.461 -11.148 -27.922 1 89.94 511 ILE B C 1
ATOM 10561 O O . ILE B 1 511 ? 3.713 -10.172 -27.969 1 89.94 511 ILE B O 1
ATOM 10565 N N . LEU B 1 512 ? 5.762 -11.039 -28.234 1 91.44 512 LEU B N 1
ATOM 10566 C CA . LEU B 1 512 ? 6.34 -9.797 -28.734 1 91.44 512 LEU B CA 1
ATOM 10567 C C . LEU B 1 512 ? 6.012 -9.602 -30.219 1 91.44 512 LEU B C 1
ATOM 10569 O O . LEU B 1 512 ? 6.188 -8.516 -30.75 1 91.44 512 LEU B O 1
ATOM 10573 N N . ASP B 1 513 ? 5.535 -10.688 -30.828 1 91.56 513 ASP B N 1
ATOM 10574 C CA . ASP B 1 513 ? 5.043 -10.617 -32.219 1 91.56 513 ASP B CA 1
ATOM 10575 C C . ASP B 1 513 ? 3.572 -10.211 -32.25 1 91.56 513 ASP B C 1
ATOM 10577 O O . ASP B 1 513 ? 2.695 -11.016 -31.922 1 91.56 513 ASP B O 1
ATOM 10581 N N . VAL B 1 514 ? 3.342 -9.008 -32.719 1 91.19 514 VAL B N 1
ATOM 10582 C CA . VAL B 1 514 ? 2.006 -8.422 -32.719 1 91.19 514 VAL B CA 1
ATOM 10583 C C . VAL B 1 514 ? 1.024 -9.344 -33.438 1 91.19 514 VAL B C 1
ATOM 10585 O O . VAL B 1 514 ? -0.096 -9.555 -32.969 1 91.19 514 VAL B O 1
ATOM 10588 N N . ARG B 1 515 ? 1.454 -9.883 -34.531 1 91.44 515 ARG B N 1
ATOM 10589 C CA . ARG B 1 515 ? 0.58 -10.75 -35.312 1 91.44 515 ARG B CA 1
ATOM 10590 C C . ARG B 1 515 ? 0.22 -12.008 -34.5 1 91.44 515 ARG B C 1
ATOM 10592 O O . ARG B 1 515 ? -0.943 -12.422 -34.5 1 91.44 515 ARG B O 1
ATOM 10599 N N . LYS B 1 516 ? 1.144 -12.617 -33.875 1 90.25 516 LYS B N 1
ATOM 10600 C CA . LYS B 1 516 ? 0.906 -13.836 -33.094 1 90.25 516 LYS B CA 1
ATOM 10601 C C . LYS B 1 516 ? 0.026 -13.555 -31.875 1 90.25 516 LYS B C 1
ATOM 10603 O O . LYS B 1 516 ? -0.831 -14.367 -31.531 1 90.25 516 LYS B O 1
ATOM 10608 N N . LEU B 1 517 ? 0.26 -12.469 -31.281 1 90.81 517 LEU B N 1
ATOM 10609 C CA . LEU B 1 517 ? -0.553 -12.086 -30.125 1 90.81 517 LEU B CA 1
ATOM 10610 C C . LEU B 1 517 ? -2.006 -11.875 -30.531 1 90.81 517 LEU B C 1
ATOM 10612 O O . LEU B 1 517 ? -2.924 -12.312 -29.844 1 90.81 517 LEU B O 1
ATOM 10616 N N . GLU B 1 518 ? -2.207 -11.203 -31.641 1 90.81 518 GLU B N 1
ATOM 10617 C CA . GLU B 1 518 ? -3.555 -10.961 -32.156 1 90.81 518 GLU B CA 1
ATOM 10618 C C . GLU B 1 518 ? -4.23 -12.258 -32.562 1 90.81 518 GLU B C 1
ATOM 10620 O O . GLU B 1 518 ? -5.41 -12.469 -32.281 1 90.81 518 GLU B O 1
ATOM 10625 N N . GLU B 1 519 ? -3.461 -13.125 -33.156 1 86.69 519 GLU B N 1
ATOM 10626 C CA . GLU B 1 519 ? -3.988 -14.422 -33.562 1 86.69 519 GLU B CA 1
ATOM 10627 C C . GLU B 1 519 ? -4.43 -15.25 -32.375 1 86.69 519 GLU B C 1
ATOM 10629 O O . GLU B 1 519 ? -5.449 -15.938 -32.406 1 86.69 519 GLU B O 1
ATOM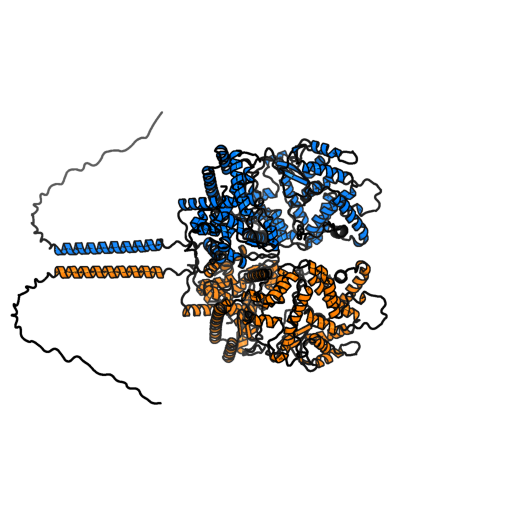 10634 N N . HIS B 1 520 ? -3.668 -15.188 -31.359 1 85.06 520 HIS B N 1
ATOM 10635 C CA . HIS B 1 520 ? -4.008 -15.914 -30.141 1 85.06 520 HIS B CA 1
ATOM 10636 C C . HIS B 1 520 ? -5.367 -15.484 -29.609 1 85.06 520 HIS B C 1
ATOM 10638 O O . HIS B 1 520 ? -6.195 -16.328 -29.25 1 85.06 520 HIS B O 1
ATOM 10644 N N . TYR B 1 521 ? -5.676 -14.242 -29.609 1 88.38 521 TYR B N 1
ATOM 10645 C CA . TYR B 1 521 ? -6.906 -13.742 -29 1 88.38 521 TYR B CA 1
ATOM 10646 C C . TYR B 1 521 ? -8.047 -13.719 -30.016 1 88.38 521 TYR B C 1
ATOM 10648 O O . TYR B 1 521 ? -9.195 -13.477 -29.656 1 88.38 521 TYR B O 1
ATOM 10656 N N . GLU B 1 522 ? -7.727 -13.82 -31.266 1 81.69 522 GLU B N 1
ATOM 10657 C CA . GLU B 1 522 ? -8.75 -13.984 -32.312 1 81.69 522 GLU B CA 1
ATOM 10658 C C . GLU B 1 522 ? -9.219 -15.438 -32.375 1 81.69 522 GLU B C 1
ATOM 10660 O O . GLU B 1 522 ? -10.25 -15.727 -33 1 81.69 522 GLU B O 1
ATOM 10665 N N . GLY B 1 523 ? -8.68 -16.172 -31.516 1 65.31 523 GLY B N 1
ATOM 10666 C CA . GLY B 1 523 ? -9.062 -17.578 -31.484 1 65.31 523 GLY B CA 1
ATOM 10667 C C . GLY B 1 523 ? -8.539 -18.375 -32.656 1 65.31 523 GLY B C 1
ATOM 10668 O O . GLY B 1 523 ? -9.07 -19.438 -32.969 1 65.31 523 GLY B O 1
ATOM 10669 N N . VAL B 1 524 ? -7.68 -17.672 -33.531 1 48.62 524 VAL B N 1
ATOM 10670 C CA . VAL B 1 524 ? -7.133 -18.344 -34.719 1 48.62 524 VAL B CA 1
ATOM 10671 C C . VAL B 1 524 ? -6.023 -19.297 -34.281 1 48.62 524 VAL B C 1
ATOM 10673 O O . VAL B 1 524 ? -4.98 -18.875 -33.781 1 48.62 524 VAL B O 1
ATOM 10676 N N . SER B 1 525 ? -6.293 -20.172 -33.406 1 46.88 525 SER B N 1
ATOM 10677 C CA . SER B 1 525 ? -5.238 -21.125 -33.062 1 46.88 525 SER B CA 1
ATOM 10678 C C . SER B 1 525 ? -4.5 -21.609 -34.312 1 46.88 525 SER B C 1
ATOM 10680 O O . SER B 1 525 ? -5.078 -21.641 -35.406 1 46.88 525 SER B O 1
ATOM 10682 N N . TRP B 1 526 ? -3.17 -21.438 -34.312 1 40.06 526 TRP B N 1
ATOM 10683 C CA . TRP B 1 526 ? -2.285 -22 -35.344 1 40.06 526 TRP B CA 1
ATOM 10684 C C . TRP B 1 526 ? -2.787 -23.375 -35.781 1 40.06 526 TRP B C 1
ATOM 10686 O O . TRP B 1 526 ? -2.137 -24.047 -36.594 1 40.06 526 TRP B O 1
ATOM 10696 N N . VAL B 1 527 ? -3.648 -23.938 -35.094 1 38.62 527 VAL B N 1
ATOM 10697 C CA . VAL B 1 527 ? -3.967 -25.188 -35.781 1 38.62 527 VAL B CA 1
ATOM 10698 C C . VAL B 1 527 ? -4.648 -24.891 -37.125 1 38.62 527 VAL B C 1
ATOM 10700 O O . VAL B 1 527 ? -5.879 -24.891 -37.219 1 38.62 527 VAL B O 1
ATOM 10703 N N . TYR B 1 528 ? -4.246 -24 -37.781 1 36.53 528 TYR B N 1
ATOM 10704 C CA . TYR B 1 528 ? -4.727 -23.75 -39.125 1 36.53 528 TYR B CA 1
ATOM 10705 C C . TYR B 1 528 ? -5.109 -25.047 -39.812 1 36.53 528 TYR B C 1
ATOM 10707 O O . TYR B 1 528 ? -6.117 -25.109 -40.531 1 36.53 528 TYR B O 1
ATOM 10715 N N . TRP B 1 529 ? -4.207 -25.984 -39.812 1 35.44 529 TRP B N 1
ATOM 10716 C CA . TRP B 1 529 ? -4.461 -27.219 -40.531 1 35.44 529 TRP B CA 1
ATOM 10717 C C . TRP B 1 529 ? -5.676 -27.938 -39.969 1 35.44 529 TRP B C 1
ATOM 10719 O O . TRP B 1 529 ? -6.457 -28.531 -40.719 1 35.44 529 TRP B O 1
ATOM 10729 N N . VAL B 1 530 ? -5.859 -27.828 -38.656 1 38.03 530 VAL B N 1
ATOM 10730 C CA . VAL B 1 530 ? -7.016 -28.531 -38.125 1 38.03 530 VAL B CA 1
ATOM 10731 C C . VAL B 1 530 ? -8.281 -27.719 -38.375 1 38.03 530 VAL B C 1
ATOM 10733 O O . VAL B 1 530 ? -9.398 -28.234 -38.219 1 38.03 530 VAL B O 1
ATOM 10736 N N . LYS B 1 531 ? -8.305 -26.453 -38.625 1 40.53 531 LYS B N 1
ATOM 10737 C CA . LYS B 1 531 ? -9.453 -25.625 -38.969 1 40.53 531 LYS B CA 1
ATOM 10738 C C . LYS B 1 531 ? -10.281 -26.25 -40.094 1 40.53 531 LYS B C 1
ATOM 10740 O O . LYS B 1 531 ? -11.508 -26.312 -40 1 40.53 531 LYS B O 1
ATOM 10745 N N . ALA B 1 532 ? -9.547 -26.312 -41.188 1 38.53 532 ALA B N 1
ATOM 10746 C CA . ALA B 1 532 ? -10.234 -26.812 -42.375 1 38.53 532 ALA B CA 1
ATOM 10747 C C . ALA B 1 532 ? -10.961 -28.125 -42.094 1 38.53 532 ALA B C 1
ATOM 10749 O O . ALA B 1 532 ? -12.023 -28.391 -42.656 1 38.53 532 ALA B O 1
ATOM 10750 N N . LEU B 1 533 ? -10.336 -28.891 -41.281 1 38.56 533 LEU B N 1
ATOM 10751 C CA . LEU B 1 533 ? -10.891 -30.234 -41.125 1 38.56 533 LEU B CA 1
ATOM 10752 C C . LEU B 1 533 ? -12.016 -30.25 -40.094 1 38.56 533 LEU B C 1
ATOM 10754 O O . LEU B 1 533 ? -12.992 -30.984 -40.25 1 38.56 533 LEU B O 1
ATOM 10758 N N . LEU B 1 534 ? -11.875 -29.406 -38.938 1 43.72 534 LEU B N 1
ATOM 10759 C CA . LEU B 1 534 ? -12.836 -29.734 -37.875 1 43.72 534 LEU B CA 1
ATOM 10760 C C . LEU B 1 534 ? -13.875 -28.625 -37.75 1 43.72 534 LEU B C 1
ATOM 10762 O O . LEU B 1 534 ? -14.672 -28.641 -36.781 1 43.72 534 LEU B O 1
ATOM 10766 N N . ASN B 1 535 ? -14.32 -27.859 -38.719 1 43.44 535 ASN B N 1
ATOM 10767 C CA . ASN B 1 535 ? -15.391 -26.875 -38.625 1 43.44 535 ASN B CA 1
ATOM 10768 C C . ASN B 1 535 ? -15.32 -26.125 -37.281 1 43.44 535 ASN B C 1
ATOM 10770 O O . ASN B 1 535 ? -16.328 -26.016 -36.594 1 43.44 535 ASN B O 1
ATOM 10774 N N . VAL B 1 536 ? -14.164 -25.812 -36.75 1 47 536 VAL B N 1
ATOM 10775 C CA . VAL B 1 536 ? -14 -25.203 -35.438 1 47 536 VAL B CA 1
ATOM 10776 C C . VAL B 1 536 ? -14.469 -23.75 -35.5 1 47 536 VAL B C 1
ATOM 10778 O O . VAL B 1 536 ? -14.102 -23 -36.406 1 47 536 VAL B O 1
ATOM 10781 N N . VAL B 1 537 ? -15.625 -23.391 -34.875 1 49.28 537 VAL B N 1
ATOM 10782 C CA . VAL B 1 537 ? -16.141 -22.047 -34.656 1 49.28 537 VAL B CA 1
ATOM 10783 C C . VAL B 1 537 ? -15.07 -21.172 -34 1 49.28 537 VAL B C 1
ATOM 10785 O O . VAL B 1 537 ? -14.461 -21.562 -33 1 49.28 537 VAL B O 1
ATOM 10788 N N . ILE B 1 538 ? -14.547 -20.188 -34.75 1 52.75 538 ILE B N 1
ATOM 10789 C CA . ILE B 1 538 ? -13.625 -19.172 -34.281 1 52.75 538 ILE B CA 1
ATOM 10790 C C . ILE B 1 538 ? -14.32 -18.297 -33.219 1 52.75 538 ILE B C 1
ATOM 10792 O O . ILE B 1 538 ? -15.281 -17.594 -33.531 1 52.75 538 ILE B O 1
ATOM 10796 N N . LEU B 1 539 ? -14.148 -18.656 -31.953 1 62.41 539 LEU B N 1
ATOM 10797 C CA . LEU B 1 539 ? -14.648 -17.734 -30.922 1 62.41 539 LEU B CA 1
ATOM 10798 C C . LEU B 1 539 ? -13.648 -16.609 -30.656 1 62.41 539 LEU B C 1
ATOM 10800 O O . LEU B 1 539 ? -12.609 -16.828 -30.031 1 62.41 539 LEU B O 1
ATOM 10804 N N . GLN B 1 540 ? -13.922 -15.469 -31.359 1 73.12 540 GLN B N 1
ATOM 10805 C CA . GLN B 1 540 ? -13.133 -14.258 -31.188 1 73.12 540 GLN B CA 1
ATOM 10806 C C . GLN B 1 540 ? -13.492 -13.547 -29.891 1 73.12 540 GLN B C 1
ATOM 10808 O O . GLN B 1 540 ? -14.664 -13.477 -29.516 1 73.12 540 GLN B O 1
ATOM 10813 N N . LEU B 1 541 ? -12.375 -13.328 -29.172 1 84.75 541 LEU B N 1
ATOM 10814 C CA . LEU B 1 541 ? -12.594 -12.492 -28 1 84.75 541 LEU B CA 1
ATOM 10815 C C . LEU B 1 541 ? -13.227 -11.164 -28.391 1 84.75 541 LEU B C 1
ATOM 10817 O O . LEU B 1 541 ? -12.703 -10.445 -29.25 1 84.75 541 LEU B O 1
ATOM 10821 N N . GLN B 1 542 ? -14.383 -10.953 -27.922 1 86.19 542 GLN B N 1
ATOM 10822 C CA . GLN B 1 542 ? -15.086 -9.703 -28.172 1 86.19 542 GLN B CA 1
ATOM 10823 C C . GLN B 1 542 ? -15.141 -8.828 -26.922 1 86.19 542 GLN B C 1
ATOM 10825 O O . GLN B 1 542 ? -15.75 -9.211 -25.922 1 86.19 542 GLN B O 1
ATOM 10830 N N . ILE B 1 543 ? -14.438 -7.727 -27.031 1 93.75 543 ILE B N 1
ATOM 10831 C CA . ILE B 1 543 ? -14.461 -6.781 -25.922 1 93.75 543 ILE B CA 1
ATOM 10832 C C . ILE B 1 543 ? -15.156 -5.492 -26.375 1 93.75 543 ILE B C 1
ATOM 10834 O O . ILE B 1 543 ? -14.797 -4.906 -27.391 1 93.75 543 ILE B O 1
ATOM 10838 N N . LYS B 1 544 ? -16.141 -5.109 -25.625 1 93.25 544 LYS B N 1
ATOM 10839 C CA . LYS B 1 544 ? -16.938 -3.934 -25.953 1 93.25 544 LYS B CA 1
ATOM 10840 C C . LYS B 1 544 ? -16.766 -2.84 -24.906 1 93.25 544 LYS B C 1
ATOM 10842 O O . LYS B 1 544 ? -16.562 -3.133 -23.719 1 93.25 544 LYS B O 1
ATOM 10847 N N . LYS B 1 545 ? -16.953 -1.626 -25.375 1 93.38 545 LYS B N 1
ATOM 10848 C CA . LYS B 1 545 ? -16.891 -0.478 -24.484 1 93.38 545 LYS B CA 1
ATOM 10849 C C . LYS B 1 545 ? -18.062 -0.477 -23.516 1 93.38 545 LYS B C 1
ATOM 10851 O O . LYS B 1 545 ? -19.188 -0.777 -23.891 1 93.38 545 LYS B O 1
ATOM 10856 N N . ASN B 1 546 ? -17.859 -0.332 -22.297 1 92.88 546 ASN B N 1
ATOM 10857 C CA . ASN B 1 546 ? -18.828 -0.077 -21.234 1 92.88 546 ASN B CA 1
ATOM 10858 C C . ASN B 1 546 ? -19.688 -1.31 -20.938 1 92.88 546 ASN B C 1
ATOM 10860 O O . ASN B 1 546 ? -20.797 -1.192 -20.438 1 92.88 546 ASN B O 1
ATOM 10864 N N . ARG B 1 547 ? -19.172 -2.48 -21.328 1 94.44 547 ARG B N 1
ATOM 10865 C CA . ARG B 1 547 ? -19.922 -3.719 -21.094 1 94.44 547 ARG B CA 1
ATOM 10866 C C . ARG B 1 547 ? -19.125 -4.668 -20.203 1 94.44 547 ARG B C 1
ATOM 10868 O O . ARG B 1 547 ? -18.562 -5.656 -20.688 1 94.44 547 ARG B O 1
ATOM 10875 N N . HIS B 1 548 ? -19.219 -4.504 -18.953 1 94.88 548 HIS B N 1
ATOM 10876 C CA . HIS B 1 548 ? -18.375 -5.184 -17.969 1 94.88 548 HIS B CA 1
ATOM 10877 C C . HIS B 1 548 ? -18.703 -6.672 -17.922 1 94.88 548 HIS B C 1
ATOM 10879 O O . HIS B 1 548 ? -17.812 -7.508 -18.156 1 94.88 548 HIS B O 1
ATOM 10885 N N . LEU B 1 549 ? -19.938 -7.059 -17.75 1 95.06 549 LEU B N 1
ATOM 10886 C CA . LEU B 1 549 ? -20.328 -8.461 -17.609 1 95.06 549 LEU B CA 1
ATOM 10887 C C . LEU B 1 549 ? -20.141 -9.203 -18.938 1 95.06 549 LEU B C 1
ATOM 10889 O O . LEU B 1 549 ? -19.656 -10.336 -18.953 1 95.06 549 LEU B O 1
ATOM 10893 N N . GLU B 1 550 ? -20.5 -8.594 -20.016 1 95.31 550 GLU B N 1
ATOM 10894 C CA . GLU B 1 550 ? -20.359 -9.227 -21.312 1 95.31 550 GLU B CA 1
ATOM 10895 C C . GLU B 1 550 ? -18.891 -9.516 -21.641 1 95.31 550 GLU B C 1
ATOM 10897 O O . GLU B 1 550 ? -18.562 -10.562 -22.203 1 95.31 550 GLU B O 1
ATOM 10902 N N . ASN B 1 551 ? -18.078 -8.516 -21.344 1 95.62 551 ASN B N 1
ATOM 10903 C CA . ASN B 1 551 ? -16.641 -8.711 -21.562 1 95.62 551 ASN B CA 1
ATOM 10904 C C . ASN B 1 551 ? -16.109 -9.867 -20.719 1 95.62 551 ASN B C 1
ATOM 10906 O O . ASN B 1 551 ? -15.289 -10.656 -21.188 1 95.62 551 ASN B O 1
ATOM 10910 N N . TRP B 1 552 ? -16.562 -9.875 -19.484 1 93.5 552 TRP B N 1
ATOM 10911 C CA . TRP B 1 552 ? -16.141 -10.93 -18.562 1 93.5 552 TRP B CA 1
ATOM 10912 C C . TRP B 1 552 ? -16.531 -12.297 -19.094 1 93.5 552 TRP B C 1
ATOM 10914 O O . TRP B 1 552 ? -15.703 -13.211 -19.156 1 93.5 552 TRP B O 1
ATOM 10924 N N . VAL B 1 553 ? -17.719 -12.453 -19.547 1 93 553 VAL B N 1
ATOM 10925 C CA . VAL B 1 553 ? -18.219 -13.719 -20.062 1 93 553 VAL B CA 1
ATOM 10926 C C . VAL B 1 553 ? -17.484 -14.086 -21.344 1 93 553 VAL B C 1
ATOM 10928 O O . VAL B 1 553 ? -17.094 -15.234 -21.547 1 93 553 VAL B O 1
ATOM 10931 N N . SER B 1 554 ? -17.297 -13.07 -22.156 1 91.88 554 SER B N 1
ATOM 10932 C CA . SER B 1 554 ? -16.594 -13.297 -23.422 1 91.88 554 SER B CA 1
ATOM 10933 C C . SER B 1 554 ? -15.172 -13.805 -23.172 1 91.88 554 SER B C 1
ATOM 10935 O O . SER B 1 554 ? -14.711 -14.727 -23.844 1 91.88 554 SER B O 1
ATOM 10937 N N . ALA B 1 555 ? -14.547 -13.211 -22.25 1 92.44 555 ALA B N 1
ATOM 10938 C CA . ALA B 1 555 ? -13.172 -13.594 -21.938 1 92.44 555 ALA B CA 1
ATOM 10939 C C . ALA B 1 555 ? -13.109 -14.992 -21.344 1 92.44 555 ALA B C 1
ATOM 10941 O O . ALA B 1 555 ? -12.227 -15.781 -21.672 1 92.44 555 ALA B O 1
ATOM 10942 N N . ILE B 1 556 ? -14.016 -15.32 -20.484 1 90.62 556 ILE B N 1
ATOM 10943 C CA . ILE B 1 556 ? -14.055 -16.656 -19.875 1 90.62 556 ILE B CA 1
ATOM 10944 C C . ILE B 1 556 ? -14.32 -17.703 -20.953 1 90.62 556 ILE B C 1
ATOM 10946 O O . ILE B 1 556 ? -13.68 -18.75 -20.969 1 90.62 556 ILE B O 1
ATOM 10950 N N . GLU B 1 557 ? -15.242 -17.391 -21.766 1 88.5 557 GLU B N 1
ATOM 10951 C CA . GLU B 1 557 ? -15.555 -18.328 -22.844 1 88.5 557 GLU B CA 1
ATOM 10952 C C . GLU B 1 557 ? -14.344 -18.562 -23.734 1 88.5 557 GLU B C 1
ATOM 10954 O O . GLU B 1 557 ? -14.148 -19.656 -24.25 1 88.5 557 GLU B O 1
ATOM 10959 N N . PHE B 1 558 ? -13.672 -17.547 -23.969 1 87.38 558 PHE B N 1
ATOM 10960 C CA . PHE B 1 558 ? -12.445 -17.656 -24.75 1 87.38 558 PHE B CA 1
ATOM 10961 C C . PHE B 1 558 ? -11.445 -18.578 -24.078 1 87.38 558 PHE B C 1
ATOM 10963 O O . PHE B 1 558 ? -10.867 -19.453 -24.719 1 87.38 558 PHE B O 1
ATOM 10970 N N . LEU B 1 559 ? -11.219 -18.375 -22.812 1 86.38 559 LEU B N 1
ATOM 10971 C CA . LEU B 1 559 ? -10.281 -19.203 -22.078 1 86.38 559 LEU B CA 1
ATOM 10972 C C . LEU B 1 559 ? -10.758 -20.656 -22.031 1 86.38 559 LEU B C 1
ATOM 10974 O O . LEU B 1 559 ? -9.945 -21.578 -22.109 1 86.38 559 LEU B O 1
ATOM 10978 N N . MET B 1 560 ? -12.031 -20.766 -21.922 1 85.06 560 MET B N 1
ATOM 10979 C CA . MET B 1 560 ? -12.617 -22.109 -21.875 1 85.06 560 MET B CA 1
ATOM 10980 C C . MET B 1 560 ? -12.43 -22.828 -23.203 1 85.06 560 MET B C 1
ATOM 10982 O O . MET B 1 560 ? -12.227 -24.047 -23.234 1 85.06 560 MET B O 1
ATOM 10986 N N . LYS B 1 561 ? -12.594 -22.125 -24.203 1 80.25 561 LYS B N 1
ATOM 10987 C CA . LYS B 1 561 ? -12.391 -22.719 -25.531 1 80.25 561 LYS B CA 1
ATOM 10988 C C . LYS B 1 561 ? -11 -23.328 -25.656 1 80.25 561 LYS B C 1
ATOM 10990 O O . LYS B 1 561 ? -10.859 -24.469 -26.109 1 80.25 561 LYS B O 1
ATOM 10995 N N . ASP B 1 562 ? -10.078 -22.562 -25.266 1 75.81 562 ASP B N 1
ATOM 10996 C CA . ASP B 1 562 ? -8.703 -23.062 -25.312 1 75.81 562 ASP B CA 1
ATOM 10997 C C . ASP B 1 562 ? -8.531 -24.281 -24.422 1 75.81 562 ASP B C 1
ATOM 10999 O O . ASP B 1 562 ? -7.914 -25.281 -24.844 1 75.81 562 ASP B O 1
ATOM 11003 N N . ARG B 1 563 ? -9.094 -24.281 -23.328 1 81.62 563 ARG B N 1
ATOM 11004 C CA . ARG B 1 563 ? -8.969 -25.375 -22.359 1 81.62 563 ARG B CA 1
ATOM 11005 C C . ARG B 1 563 ? -9.641 -26.641 -22.891 1 81.62 563 ARG B C 1
ATOM 11007 O O . ARG B 1 563 ? -9.055 -27.734 -22.828 1 81.62 563 ARG B O 1
ATOM 11014 N N . LEU B 1 564 ? -10.805 -26.531 -23.422 1 84.75 564 LEU B N 1
ATOM 11015 C CA . LEU B 1 564 ? -11.602 -27.672 -23.859 1 84.75 564 LEU B CA 1
ATOM 11016 C C . LEU B 1 564 ? -10.945 -28.359 -25.062 1 84.75 564 LEU B C 1
ATOM 11018 O O . LEU B 1 564 ? -11.117 -29.562 -25.25 1 84.75 564 LEU B O 1
ATOM 11022 N N . GLN B 1 565 ? -10.156 -27.688 -25.703 1 78.25 565 GLN B N 1
ATOM 11023 C CA . GLN B 1 565 ? -9.508 -28.266 -26.891 1 78.25 565 GLN B CA 1
ATOM 11024 C C . GLN B 1 565 ? -8.242 -29.016 -26.5 1 78.25 565 GLN B C 1
ATOM 11026 O O . GLN B 1 565 ? -7.746 -29.844 -27.281 1 78.25 565 GLN B O 1
ATOM 11031 N N . THR B 1 566 ? -7.844 -28.859 -25.359 1 79.06 566 THR B N 1
ATOM 11032 C CA . THR B 1 566 ? -6.551 -29.391 -24.969 1 79.06 566 THR B CA 1
ATOM 11033 C C . THR B 1 566 ? -6.668 -30.875 -24.609 1 79.06 566 THR B C 1
ATOM 11035 O O . THR B 1 566 ? -5.66 -31.594 -24.562 1 79.06 566 THR B O 1
ATOM 11038 N N . TRP B 1 567 ? -7.852 -31.406 -24.422 1 79.31 567 TRP B N 1
ATOM 11039 C CA . TRP B 1 567 ? -7.914 -32.781 -23.906 1 79.31 567 TRP B CA 1
ATOM 11040 C C . TRP B 1 567 ? -7.648 -33.781 -25.016 1 79.31 567 TRP B C 1
ATOM 11042 O O . TRP B 1 567 ? -7.406 -34.969 -24.75 1 79.31 567 TRP B O 1
ATOM 11052 N N . ARG B 1 568 ? -7.594 -33.281 -26.266 1 75.12 568 ARG B N 1
ATOM 11053 C CA . ARG B 1 568 ? -7.352 -34.156 -27.391 1 75.12 568 ARG B CA 1
ATOM 11054 C C . ARG B 1 568 ? -5.969 -33.938 -27.984 1 75.12 568 ARG B C 1
ATOM 11056 O O . ARG B 1 568 ? -5.648 -34.438 -29.062 1 75.12 568 ARG B O 1
ATOM 11063 N N . VAL B 1 569 ? -5.305 -33.031 -27.438 1 71.31 569 VAL B N 1
ATOM 11064 C CA . VAL B 1 569 ? -4.031 -32.719 -28.062 1 71.31 569 VAL B CA 1
ATOM 11065 C C . VAL B 1 569 ? -2.885 -33 -27.094 1 71.31 569 VAL B C 1
ATOM 11067 O O . VAL B 1 569 ? -3.088 -33.094 -25.891 1 71.31 569 VAL B O 1
ATOM 11070 N N . LYS B 1 570 ? -1.719 -33.25 -27.766 1 70.06 570 LYS B N 1
ATOM 11071 C CA . LYS B 1 570 ? -0.514 -33.5 -26.984 1 70.06 570 LYS B CA 1
ATOM 11072 C C . LYS B 1 570 ? -0.153 -32.312 -26.109 1 70.06 570 LYS B C 1
ATOM 11074 O O . LYS B 1 570 ? -0.3 -31.172 -26.531 1 70.06 570 LYS B O 1
ATOM 11079 N N . ASN B 1 571 ? 0.182 -32.781 -24.984 1 63.94 571 ASN B N 1
ATOM 11080 C CA . ASN B 1 571 ? 0.595 -31.719 -24.047 1 63.94 571 ASN B CA 1
ATOM 11081 C C . ASN B 1 571 ? 1.836 -30.984 -24.547 1 63.94 571 ASN B C 1
ATOM 11083 O O . ASN B 1 571 ? 2.863 -31.609 -24.828 1 63.94 571 ASN B O 1
ATOM 11087 N N . GLU B 1 572 ? 1.63 -29.875 -25.203 1 60.16 572 GLU B N 1
ATOM 11088 C CA . GLU B 1 572 ? 2.791 -29.062 -25.578 1 60.16 572 GLU B CA 1
ATOM 11089 C C . GLU B 1 572 ? 3.289 -28.234 -24.391 1 60.16 572 GLU B C 1
ATOM 11091 O O . GLU B 1 572 ? 2.617 -28.141 -23.375 1 60.16 572 GLU B O 1
ATOM 11096 N N . LYS B 1 573 ? 4.555 -27.75 -24.625 1 58.34 573 LYS B N 1
ATOM 11097 C CA . LYS B 1 573 ? 5.195 -26.891 -23.625 1 58.34 573 LYS B CA 1
ATOM 11098 C C . LYS B 1 573 ? 4.328 -25.688 -23.312 1 58.34 573 LYS B C 1
ATOM 11100 O O . LYS B 1 573 ? 3.926 -24.953 -24.203 1 58.34 573 LYS B O 1
ATOM 11105 N N . TYR B 1 574 ? 3.779 -25.828 -22.047 1 67.69 574 TYR B N 1
ATOM 11106 C CA . TYR B 1 574 ? 2.869 -24.75 -21.688 1 67.69 574 TYR B CA 1
ATOM 11107 C C . TYR B 1 574 ? 3.424 -23.922 -20.531 1 67.69 574 TYR B C 1
ATOM 11109 O O . TYR B 1 574 ? 4.148 -24.453 -19.688 1 67.69 574 TYR B O 1
ATOM 11117 N N . TRP B 1 575 ? 3.33 -22.594 -20.719 1 74 575 TRP B N 1
ATOM 11118 C CA . TRP B 1 575 ? 3.57 -21.688 -19.609 1 74 575 TRP B CA 1
ATOM 11119 C C . TRP B 1 575 ? 2.479 -21.828 -18.547 1 74 575 TRP B C 1
ATOM 11121 O O . TRP B 1 575 ? 1.304 -21.578 -18.828 1 74 575 TRP B O 1
ATOM 11131 N N . ASP B 1 576 ? 2.816 -22.297 -17.422 1 71.62 576 ASP B N 1
ATOM 11132 C CA . ASP B 1 576 ? 1.857 -22.562 -16.359 1 71.62 576 ASP B CA 1
ATOM 11133 C C . ASP B 1 576 ? 1.607 -21.312 -15.516 1 71.62 576 ASP B C 1
ATOM 11135 O O . ASP B 1 576 ? 0.63 -21.25 -14.766 1 71.62 576 ASP B O 1
ATOM 11139 N N . MET B 1 577 ? 2.484 -20.359 -15.641 1 81.62 577 MET B N 1
ATOM 11140 C CA . MET B 1 577 ? 2.342 -19.125 -14.891 1 81.62 577 MET B CA 1
ATOM 11141 C C . MET B 1 577 ? 2.438 -17.906 -15.812 1 81.62 577 MET B C 1
ATOM 11143 O O . MET B 1 577 ? 3.207 -17.922 -16.781 1 81.62 577 MET B O 1
ATOM 11147 N N . ASP B 1 578 ? 1.693 -16.906 -15.383 1 85.75 578 ASP B N 1
ATOM 11148 C CA . ASP B 1 578 ? 1.782 -15.656 -16.125 1 85.75 578 ASP B CA 1
ATOM 11149 C C . ASP B 1 578 ? 3.143 -14.992 -15.93 1 85.75 578 ASP B C 1
ATOM 11151 O O . ASP B 1 578 ? 3.699 -15.023 -14.828 1 85.75 578 ASP B O 1
ATOM 11155 N N . PRO B 1 579 ? 3.635 -14.406 -16.969 1 92.38 579 PRO B N 1
ATOM 11156 C CA . PRO B 1 579 ? 4.918 -13.711 -16.859 1 92.38 579 PRO B CA 1
ATOM 11157 C C . PRO B 1 579 ? 4.918 -12.625 -15.781 1 92.38 579 PRO B C 1
ATOM 11159 O O . PRO B 1 579 ? 5.98 -12.188 -15.336 1 92.38 579 PRO B O 1
ATOM 11162 N N . THR B 1 580 ? 3.75 -12.25 -15.266 1 92.31 580 THR B N 1
ATOM 11163 C CA . THR B 1 580 ? 3.623 -11.141 -14.328 1 92.31 580 THR B CA 1
ATOM 11164 C C . THR B 1 580 ? 3.67 -11.641 -12.883 1 92.31 580 THR B C 1
ATOM 11166 O O . THR B 1 580 ? 3.611 -10.844 -11.945 1 92.31 580 THR B O 1
ATOM 11169 N N . GLU B 1 581 ? 3.84 -12.883 -12.68 1 91.25 581 GLU B N 1
ATOM 11170 C CA . GLU B 1 581 ? 3.854 -13.461 -11.336 1 91.25 581 GLU B CA 1
ATOM 11171 C C . GLU B 1 581 ? 5.27 -13.5 -10.766 1 91.25 581 GLU B C 1
ATOM 11173 O O . GLU B 1 581 ? 6.203 -13.938 -11.445 1 91.25 581 GLU B O 1
ATOM 11178 N N . VAL B 1 582 ? 5.398 -13.008 -9.586 1 94.44 582 VAL B N 1
ATOM 11179 C CA . VAL B 1 582 ? 6.68 -13.086 -8.891 1 94.44 582 VAL B CA 1
ATOM 11180 C C . VAL B 1 582 ? 6.777 -14.414 -8.141 1 94.44 582 VAL B C 1
ATOM 11182 O O . VAL B 1 582 ? 6.531 -14.469 -6.93 1 94.44 582 VAL B O 1
ATOM 11185 N N . ASN B 1 583 ? 7.16 -15.328 -8.867 1 93.25 583 ASN B N 1
ATOM 11186 C CA . ASN B 1 583 ? 7.277 -16.703 -8.383 1 93.25 583 ASN B CA 1
ATOM 11187 C C . ASN B 1 583 ? 8.094 -17.562 -9.344 1 93.25 583 ASN B C 1
ATOM 11189 O O . ASN B 1 583 ? 8.453 -17.125 -10.43 1 93.25 583 ASN B O 1
ATOM 11193 N N . ALA B 1 584 ? 8.547 -18.672 -8.906 1 95 584 ALA B N 1
ATOM 11194 C CA . ALA B 1 584 ? 9.133 -19.75 -9.703 1 95 584 ALA B CA 1
ATOM 11195 C C . ALA B 1 584 ? 8.648 -21.109 -9.227 1 95 584 ALA B C 1
ATOM 11197 O O . ALA B 1 584 ? 8.305 -21.281 -8.055 1 95 584 ALA B O 1
ATOM 11198 N N . PHE B 1 585 ? 8.516 -22.016 -10.195 1 91.31 585 PHE B N 1
ATOM 11199 C CA . PHE B 1 585 ? 8.062 -23.312 -9.688 1 91.31 585 PHE B CA 1
ATOM 11200 C C . PHE B 1 585 ? 8.492 -24.438 -10.617 1 91.31 585 PHE B C 1
ATOM 11202 O O . PHE B 1 585 ? 8.781 -24.203 -11.797 1 91.31 585 PHE B O 1
ATOM 11209 N N . ASN B 1 586 ? 8.695 -25.562 -10.055 1 94.06 586 ASN B N 1
ATOM 11210 C CA . ASN B 1 586 ? 8.922 -26.828 -10.75 1 94.06 586 ASN B CA 1
ATOM 11211 C C . ASN B 1 586 ? 7.609 -27.516 -11.094 1 94.06 586 ASN B C 1
ATOM 11213 O O . ASN B 1 586 ? 6.699 -27.578 -10.266 1 94.06 586 ASN B O 1
ATOM 11217 N N . VAL B 1 587 ? 7.547 -27.938 -12.305 1 89.69 587 VAL B N 1
ATOM 11218 C CA . VAL B 1 587 ? 6.387 -28.703 -12.758 1 89.69 587 VAL B CA 1
ATOM 11219 C C . VAL B 1 587 ? 6.762 -30.172 -12.875 1 89.69 587 VAL B C 1
ATOM 11221 O O . VAL B 1 587 ? 7.156 -30.641 -13.945 1 89.69 587 VAL B O 1
ATOM 11224 N N . GLN B 1 588 ? 6.453 -30.922 -11.906 1 88 588 GLN B N 1
ATOM 11225 C CA . GLN B 1 588 ? 6.93 -32.312 -11.766 1 88 588 GLN B CA 1
ATOM 11226 C C . GLN B 1 588 ? 6.406 -33.188 -12.891 1 88 588 GLN B C 1
ATOM 11228 O O . GLN B 1 588 ? 7.156 -33.969 -13.461 1 88 588 GLN B O 1
ATOM 11233 N N . ASN B 1 589 ? 5.184 -33.031 -13.203 1 80.56 589 ASN B N 1
ATOM 11234 C CA . ASN B 1 589 ? 4.551 -33.906 -14.172 1 80.56 589 ASN B CA 1
ATOM 11235 C C . ASN B 1 589 ? 4.977 -33.594 -15.602 1 80.56 589 ASN B C 1
ATOM 11237 O O . ASN B 1 589 ? 4.59 -34.281 -16.547 1 80.56 589 ASN B O 1
ATOM 11241 N N . ARG B 1 590 ? 5.797 -32.594 -15.805 1 83.81 590 ARG B N 1
ATOM 11242 C CA . ARG B 1 590 ? 6.352 -32.281 -17.109 1 83.81 590 ARG B CA 1
ATOM 11243 C C . ARG B 1 590 ? 7.875 -32.25 -17.078 1 83.81 590 ARG B C 1
ATOM 11245 O O . ARG B 1 590 ? 8.523 -32.031 -18.094 1 83.81 590 ARG B O 1
ATOM 11252 N N . ASN B 1 591 ? 8.422 -32.5 -15.969 1 90.06 591 ASN B N 1
ATOM 11253 C CA . ASN B 1 591 ? 9.859 -32.406 -15.766 1 90.06 591 ASN B CA 1
ATOM 11254 C C . ASN B 1 591 ? 10.398 -31.062 -16.312 1 90.06 591 ASN B C 1
ATOM 11256 O O . ASN B 1 591 ? 11.289 -31.062 -17.156 1 90.06 591 ASN B O 1
ATOM 11260 N N . ALA B 1 592 ? 9.805 -29.984 -15.758 1 91.44 592 ALA B N 1
ATOM 11261 C CA . ALA B 1 592 ? 10.141 -28.656 -16.25 1 91.44 592 ALA B CA 1
ATOM 11262 C C . ALA B 1 592 ? 10.211 -27.656 -15.102 1 91.44 592 ALA B C 1
ATOM 11264 O O . ALA B 1 592 ? 9.664 -27.891 -14.016 1 91.44 592 ALA B O 1
ATOM 11265 N N . ILE B 1 593 ? 10.945 -26.562 -15.32 1 94.75 593 ILE B N 1
ATOM 11266 C CA . ILE B 1 593 ? 10.969 -25.438 -14.406 1 94.75 593 ILE B CA 1
ATOM 11267 C C . ILE B 1 593 ? 10.461 -24.188 -15.117 1 94.75 593 ILE B C 1
ATOM 11269 O O . ILE B 1 593 ? 10.766 -23.953 -16.297 1 94.75 593 ILE B O 1
ATOM 11273 N N . ASN B 1 594 ? 9.586 -23.453 -14.461 1 94.06 594 ASN B N 1
ATOM 11274 C CA . ASN B 1 594 ? 9.031 -22.203 -14.977 1 94.06 594 ASN B CA 1
ATOM 11275 C C . ASN B 1 594 ? 9.531 -21 -14.188 1 94.06 594 ASN B C 1
ATOM 11277 O O . ASN B 1 594 ? 9.328 -20.922 -12.969 1 94.06 594 ASN B O 1
ATOM 11281 N N . ILE B 1 595 ? 10.164 -20.031 -14.844 1 96.25 595 ILE B N 1
ATOM 11282 C CA . ILE B 1 595 ? 10.719 -18.828 -14.227 1 96.25 595 ILE B CA 1
ATOM 11283 C C . ILE B 1 595 ? 10.227 -17.594 -14.969 1 96.25 595 ILE B C 1
ATOM 11285 O O . ILE B 1 595 ? 10.922 -17.062 -15.836 1 96.25 595 ILE B O 1
ATOM 11289 N N . PRO B 1 596 ? 9.125 -16.984 -14.547 1 94.88 596 PRO B N 1
ATOM 11290 C CA . PRO B 1 596 ? 8.578 -15.805 -15.219 1 94.88 596 PRO B CA 1
ATOM 11291 C C . PRO B 1 596 ? 9.5 -14.586 -15.125 1 94.88 596 PRO B C 1
ATOM 11293 O O . PRO B 1 596 ? 10.289 -14.477 -14.188 1 94.88 596 PRO B O 1
ATOM 11296 N N . VAL B 1 597 ? 9.352 -13.727 -16.016 1 95.25 597 VAL B N 1
ATOM 11297 C CA . VAL B 1 597 ? 10.203 -12.547 -16.109 1 95.25 597 VAL B CA 1
ATOM 11298 C C . VAL B 1 597 ? 10.031 -11.68 -14.859 1 95.25 597 VAL B C 1
ATOM 11300 O O . VAL B 1 597 ? 10.961 -10.992 -14.438 1 95.25 597 VAL B O 1
ATOM 11303 N N . ALA B 1 598 ? 8.93 -11.727 -14.18 1 94.5 598 ALA B N 1
ATOM 11304 C CA . ALA B 1 598 ? 8.617 -10.859 -13.047 1 94.5 598 ALA B CA 1
ATOM 11305 C C . ALA B 1 598 ? 9.57 -11.125 -11.883 1 94.5 598 ALA B C 1
ATOM 11307 O O . ALA B 1 598 ? 9.883 -10.211 -11.109 1 94.5 598 ALA B O 1
ATOM 11308 N N . ILE B 1 599 ? 10.047 -12.367 -11.719 1 96.81 599 ILE B N 1
ATOM 11309 C CA . ILE B 1 599 ? 10.945 -12.688 -10.609 1 96.81 599 ILE B CA 1
ATOM 11310 C C . ILE B 1 599 ? 12.391 -12.398 -11.023 1 96.81 599 ILE B C 1
ATOM 11312 O O . ILE B 1 599 ? 13.273 -12.273 -10.172 1 96.81 599 ILE B O 1
ATOM 11316 N N . ILE B 1 600 ? 12.633 -12.297 -12.375 1 97.06 600 ILE B N 1
ATOM 11317 C CA . ILE B 1 600 ? 13.969 -12.008 -12.891 1 97.06 600 ILE B CA 1
ATOM 11318 C C . ILE B 1 600 ? 14.203 -10.5 -12.906 1 97.06 600 ILE B C 1
ATOM 11320 O O . ILE B 1 600 ? 14.547 -9.93 -13.945 1 97.06 600 ILE B O 1
ATOM 11324 N N . GLN B 1 601 ? 14 -9.875 -11.891 1 93.88 601 GLN B N 1
ATOM 11325 C CA . GLN B 1 601 ? 14.164 -8.445 -11.656 1 93.88 601 GLN B CA 1
ATOM 11326 C C . GLN B 1 601 ? 14.578 -8.164 -10.219 1 93.88 601 GLN B C 1
ATOM 11328 O O . GLN B 1 601 ? 14.633 -9.078 -9.391 1 93.88 601 GLN B O 1
ATOM 11333 N N . TYR B 1 602 ? 15.016 -6.898 -9.898 1 95 602 TYR B N 1
ATOM 11334 C CA . TYR B 1 602 ? 15.266 -6.488 -8.523 1 95 602 TYR B CA 1
ATOM 11335 C C . TYR B 1 602 ? 14.047 -6.742 -7.648 1 95 602 TYR B C 1
ATOM 11337 O O . TYR B 1 602 ? 12.914 -6.484 -8.062 1 95 602 TYR B O 1
ATOM 11345 N N . PRO B 1 603 ? 14.234 -7.414 -6.578 1 96.62 603 PRO B N 1
ATOM 11346 C CA . PRO B 1 603 ? 15.5 -7.578 -5.848 1 96.62 603 PRO B CA 1
ATOM 11347 C C . PRO B 1 603 ? 16.062 -8.984 -5.961 1 96.62 603 PRO B C 1
ATOM 11349 O O . PRO B 1 603 ? 16.875 -9.406 -5.117 1 96.62 603 PRO B O 1
ATOM 11352 N N . PHE B 1 604 ? 15.641 -9.727 -6.922 1 98.25 604 PHE B N 1
ATOM 11353 C CA . PHE B 1 604 ? 16.094 -11.109 -7.023 1 98.25 604 PHE B CA 1
ATOM 11354 C C . PHE B 1 604 ? 17.203 -11.242 -8.055 1 98.25 604 PHE B C 1
ATOM 11356 O O . PHE B 1 604 ? 17.969 -12.211 -8.031 1 98.25 604 PHE B O 1
ATOM 11363 N N . TYR B 1 605 ? 17.203 -10.336 -8.914 1 97.75 605 TYR B N 1
ATOM 11364 C CA . TYR B 1 605 ? 18.188 -10.266 -9.977 1 97.75 605 TYR B CA 1
ATOM 11365 C C . TYR B 1 605 ? 18.531 -8.812 -10.312 1 97.75 605 TYR B C 1
ATOM 11367 O O . TYR B 1 605 ? 17.969 -7.887 -9.727 1 97.75 605 TYR B O 1
ATOM 11375 N N . PHE B 1 606 ? 19.547 -8.586 -11.164 1 96.75 606 PHE B N 1
ATOM 11376 C CA . PHE B 1 606 ? 20.078 -7.262 -11.453 1 96.75 606 PHE B CA 1
ATOM 11377 C C . PHE B 1 606 ? 20.594 -6.594 -10.188 1 96.75 606 PHE B C 1
ATOM 11379 O O . PHE B 1 606 ? 20.203 -5.473 -9.867 1 96.75 606 PHE B O 1
ATOM 11386 N N . LEU B 1 607 ? 21.484 -7.305 -9.547 1 98.25 607 LEU B N 1
ATOM 11387 C CA . LEU B 1 607 ? 21.953 -6.855 -8.242 1 98.25 607 LEU B CA 1
ATOM 11388 C C . LEU B 1 607 ? 23.359 -6.273 -8.352 1 98.25 607 LEU B C 1
ATOM 11390 O O . LEU B 1 607 ? 23.953 -5.875 -7.344 1 98.25 607 LEU B O 1
ATOM 11394 N N . GLY B 1 608 ? 23.922 -6.258 -9.555 1 97.19 608 GLY B N 1
ATOM 11395 C CA . GLY B 1 608 ? 25.203 -5.609 -9.797 1 97.19 608 GLY B CA 1
ATOM 11396 C C . GLY B 1 608 ? 26.359 -6.578 -9.852 1 97.19 608 GLY B C 1
ATOM 11397 O O . GLY B 1 608 ? 27.109 -6.613 -10.828 1 97.19 608 GLY B O 1
ATOM 11398 N N . LEU B 1 609 ? 26.453 -7.445 -8.82 1 97.94 609 LEU B N 1
ATOM 11399 C CA . LEU B 1 609 ? 27.5 -8.461 -8.75 1 97.94 609 LEU B CA 1
ATOM 11400 C C . LEU B 1 609 ? 26.906 -9.852 -8.953 1 97.94 609 LEU B C 1
ATOM 11402 O O . LEU B 1 609 ? 25.812 -10.141 -8.484 1 97.94 609 LEU B O 1
ATOM 11406 N N . GLU B 1 610 ? 27.672 -10.703 -9.586 1 98.31 610 GLU B N 1
ATOM 11407 C CA . GLU B 1 610 ? 27.234 -12.086 -9.773 1 98.31 610 GLU B CA 1
ATOM 11408 C C . GLU B 1 610 ? 27.156 -12.828 -8.445 1 98.31 610 GLU B C 1
ATOM 11410 O O . GLU B 1 610 ? 26.297 -13.688 -8.25 1 98.31 610 GLU B O 1
ATOM 11415 N N . ALA B 1 611 ? 28.016 -12.438 -7.465 1 98.75 611 ALA B N 1
ATOM 11416 C CA . ALA B 1 611 ? 27.906 -13.008 -6.129 1 98.75 611 ALA B CA 1
ATOM 11417 C C . ALA B 1 611 ? 26.5 -12.828 -5.57 1 98.75 611 ALA B C 1
ATOM 11419 O O . ALA B 1 611 ? 25.922 -13.766 -5 1 98.75 611 ALA B O 1
ATOM 11420 N N . LEU B 1 612 ? 25.984 -11.641 -5.738 1 98.81 612 LEU B N 1
ATOM 11421 C CA . LEU B 1 612 ? 24.641 -11.328 -5.254 1 98.81 612 LEU B CA 1
ATOM 11422 C C . LEU B 1 612 ? 23.578 -12.031 -6.094 1 98.81 612 LEU B C 1
ATOM 11424 O O . LEU B 1 612 ? 22.609 -12.562 -5.555 1 98.81 612 LEU B O 1
ATOM 11428 N N . ASN B 1 613 ? 23.75 -12.062 -7.426 1 98.81 613 ASN B N 1
ATOM 11429 C CA . ASN B 1 613 ? 22.797 -12.695 -8.328 1 98.81 613 ASN B CA 1
ATOM 11430 C C . ASN B 1 613 ? 22.688 -14.195 -8.062 1 98.81 613 ASN B C 1
ATOM 11432 O O . ASN B 1 613 ? 21.594 -14.75 -8.039 1 98.81 613 ASN B O 1
ATOM 11436 N N . TYR B 1 614 ? 23.844 -14.852 -7.898 1 98.88 614 TYR B N 1
ATOM 11437 C CA . TYR B 1 614 ? 23.828 -16.281 -7.617 1 98.88 614 TYR B CA 1
ATOM 11438 C C . TYR B 1 614 ? 23.219 -16.562 -6.25 1 98.88 614 TYR B C 1
ATOM 11440 O O . TYR B 1 614 ? 22.547 -17.578 -6.062 1 98.88 614 TYR B O 1
ATOM 11448 N N . GLY B 1 615 ? 23.453 -15.688 -5.301 1 98.75 615 GLY B N 1
ATOM 11449 C CA . GLY B 1 615 ? 22.922 -15.867 -3.961 1 98.75 615 GLY B CA 1
ATOM 11450 C C . GLY B 1 615 ? 21.406 -15.68 -3.891 1 98.75 615 GLY B C 1
ATOM 11451 O O . GLY B 1 615 ? 20.75 -16.203 -2.984 1 98.75 615 GLY B O 1
ATOM 11452 N N . ALA B 1 616 ? 20.875 -14.945 -4.84 1 98.56 616 ALA B N 1
ATOM 11453 C CA . ALA B 1 616 ? 19.438 -14.688 -4.875 1 98.56 616 ALA B CA 1
ATOM 11454 C C . ALA B 1 616 ? 18.766 -15.523 -5.957 1 98.56 616 ALA B C 1
ATOM 11456 O O . ALA B 1 616 ? 18.359 -16.672 -5.711 1 98.56 616 ALA B O 1
ATOM 11457 N N . LEU B 1 617 ? 18.828 -15.078 -7.188 1 98.75 617 LEU B N 1
ATOM 11458 C CA . LEU B 1 617 ? 18.188 -15.812 -8.273 1 98.75 617 LEU B CA 1
ATOM 11459 C C . LEU B 1 617 ? 18.812 -17.188 -8.453 1 98.75 617 LEU B C 1
ATOM 11461 O O . LEU B 1 617 ? 18.125 -18.156 -8.781 1 98.75 617 LEU B O 1
ATOM 11465 N N . GLY B 1 618 ? 20.156 -17.266 -8.273 1 98.81 618 GLY B N 1
ATOM 11466 C CA . GLY B 1 618 ? 20.812 -18.562 -8.383 1 98.81 618 GLY B CA 1
ATOM 11467 C C . GLY B 1 618 ? 20.234 -19.609 -7.445 1 98.81 618 GLY B C 1
ATOM 11468 O O . GLY B 1 618 ? 20.031 -20.766 -7.836 1 98.81 618 GLY B O 1
ATOM 11469 N N . GLU B 1 619 ? 20.062 -19.188 -6.215 1 98.62 619 GLU B N 1
ATOM 11470 C CA . GLU B 1 619 ? 19.453 -20.094 -5.258 1 98.62 619 GLU B CA 1
ATOM 11471 C C . GLU B 1 619 ? 18.047 -20.5 -5.699 1 98.62 619 GLU B C 1
ATOM 11473 O O . GLU B 1 619 ? 17.672 -21.672 -5.562 1 98.62 619 GLU B O 1
ATOM 11478 N N . ILE B 1 620 ? 17.219 -19.594 -6.199 1 98.5 620 ILE B N 1
ATOM 11479 C CA . ILE B 1 620 ? 15.867 -19.875 -6.668 1 98.5 620 ILE B CA 1
ATOM 11480 C C . ILE B 1 620 ? 15.922 -20.906 -7.789 1 98.5 620 ILE B C 1
ATOM 11482 O O . ILE B 1 620 ? 15.125 -21.859 -7.805 1 98.5 620 ILE B O 1
ATOM 11486 N N . LEU B 1 621 ? 16.859 -20.703 -8.719 1 98.56 621 LEU B N 1
ATOM 11487 C CA . LEU B 1 621 ? 17.016 -21.641 -9.828 1 98.56 621 LEU B CA 1
ATOM 11488 C C . LEU B 1 621 ? 17.406 -23.031 -9.328 1 98.56 621 LEU B C 1
ATOM 11490 O O . LEU B 1 621 ? 16.844 -24.031 -9.766 1 98.56 621 LEU B O 1
ATOM 11494 N N . GLY B 1 622 ? 18.391 -23.047 -8.445 1 98.56 622 GLY B N 1
ATOM 11495 C CA . GLY B 1 622 ? 18.781 -24.312 -7.844 1 98.56 622 GLY B CA 1
ATOM 11496 C C . GLY B 1 622 ? 17.656 -24.969 -7.055 1 98.56 622 GLY B C 1
ATOM 11497 O O . GLY B 1 622 ? 17.5 -26.188 -7.09 1 98.56 622 GLY B O 1
ATOM 11498 N N . HIS B 1 623 ? 16.906 -24.141 -6.309 1 98.31 623 HIS B N 1
ATOM 11499 C CA . HIS B 1 623 ? 15.75 -24.594 -5.547 1 98.31 623 HIS B CA 1
ATOM 11500 C C . HIS B 1 623 ? 14.742 -25.297 -6.438 1 98.31 623 HIS B C 1
ATOM 11502 O O . HIS B 1 623 ? 14.312 -26.422 -6.133 1 98.31 623 HIS B O 1
ATOM 11508 N N . GLU B 1 624 ? 14.406 -24.672 -7.57 1 97.94 624 GLU B N 1
ATOM 11509 C CA . GLU B 1 624 ? 13.43 -25.234 -8.492 1 97.94 624 GLU B CA 1
ATOM 11510 C C . GLU B 1 624 ? 13.961 -26.484 -9.164 1 97.94 624 GLU B C 1
ATOM 11512 O O . GLU B 1 624 ? 13.211 -27.422 -9.43 1 97.94 624 GLU B O 1
ATOM 11517 N N . LEU B 1 625 ? 15.266 -26.5 -9.477 1 98.19 625 LEU B N 1
ATOM 11518 C CA . LEU B 1 625 ? 15.883 -27.703 -10.031 1 98.19 625 LEU B CA 1
ATOM 11519 C C . LEU B 1 625 ? 15.797 -28.859 -9.055 1 98.19 625 LEU B C 1
ATOM 11521 O O . LEU B 1 625 ? 15.438 -29.969 -9.438 1 98.19 625 LEU B O 1
ATOM 11525 N N . THR B 1 626 ? 16.062 -28.594 -7.824 1 98.19 626 THR B N 1
ATOM 11526 C CA . THR B 1 626 ? 16.109 -29.625 -6.789 1 98.19 626 THR B CA 1
ATOM 11527 C C . THR B 1 626 ? 14.719 -30.203 -6.551 1 98.19 626 THR B C 1
ATOM 11529 O O . THR B 1 626 ? 14.586 -31.375 -6.195 1 98.19 626 THR B O 1
ATOM 11532 N N . HIS B 1 627 ? 13.672 -29.438 -6.742 1 97.62 627 HIS B N 1
ATOM 11533 C CA . HIS B 1 627 ? 12.305 -29.922 -6.617 1 97.62 627 HIS B CA 1
ATOM 11534 C C . HIS B 1 627 ? 12.07 -31.125 -7.527 1 97.62 627 HIS B C 1
ATOM 11536 O O . HIS B 1 627 ? 11.203 -31.953 -7.258 1 97.62 627 HIS B O 1
ATOM 11542 N N . GLY B 1 628 ? 12.82 -31.234 -8.594 1 96.94 628 GLY B N 1
ATOM 11543 C CA . GLY B 1 628 ? 12.727 -32.406 -9.445 1 96.94 628 GLY B CA 1
ATOM 11544 C C . GLY B 1 628 ? 13.188 -33.688 -8.75 1 96.94 628 GLY B C 1
ATOM 11545 O O . GLY B 1 628 ? 12.898 -34.781 -9.219 1 96.94 628 GLY B O 1
ATOM 11546 N N . PHE B 1 629 ? 13.852 -33.594 -7.602 1 97.38 629 PHE B N 1
ATOM 11547 C CA . PHE B 1 629 ? 14.477 -34.75 -6.945 1 97.38 629 PHE B CA 1
ATOM 11548 C C . PHE B 1 629 ? 14.203 -34.719 -5.449 1 97.38 629 PHE B C 1
ATOM 11550 O O . PHE B 1 629 ? 14.938 -35.312 -4.668 1 97.38 629 PHE B O 1
ATOM 11557 N N . ASP B 1 630 ? 13.258 -33.938 -5.016 1 96.56 630 ASP B N 1
ATOM 11558 C CA . ASP B 1 630 ? 12.891 -33.906 -3.604 1 96.56 630 ASP B CA 1
ATOM 11559 C C . ASP B 1 630 ? 11.953 -35.031 -3.25 1 96.56 630 ASP B C 1
ATOM 11561 O O . ASP B 1 630 ? 11.922 -36.062 -3.939 1 96.56 630 ASP B O 1
ATOM 11565 N N . ASP B 1 631 ? 11.25 -34.906 -2.098 1 94.81 631 ASP B N 1
ATOM 11566 C CA . ASP B 1 631 ? 10.438 -36 -1.611 1 94.81 631 ASP B CA 1
ATOM 11567 C C . ASP B 1 631 ? 9.266 -36.281 -2.551 1 94.81 631 ASP B C 1
ATOM 11569 O O . ASP B 1 631 ? 8.789 -37.406 -2.639 1 94.81 631 ASP B O 1
ATOM 11573 N N . SER B 1 632 ? 8.836 -35.25 -3.299 1 93.06 632 SER B N 1
ATOM 11574 C CA . SER B 1 632 ? 7.758 -35.438 -4.266 1 93.06 632 SER B CA 1
ATOM 11575 C C . SER B 1 632 ? 8.305 -35.625 -5.672 1 93.06 632 SER B C 1
ATOM 11577 O O . SER B 1 632 ? 7.891 -36.562 -6.371 1 93.06 632 SER B O 1
ATOM 11579 N N . GLY B 1 633 ? 9.328 -34.906 -6.074 1 94.25 633 GLY B N 1
ATOM 11580 C CA . GLY B 1 633 ? 9.859 -34.906 -7.426 1 94.25 633 GLY B CA 1
ATOM 11581 C C . GLY B 1 633 ? 10.5 -36.25 -7.801 1 94.25 633 GLY B C 1
ATOM 11582 O O . GLY B 1 633 ? 10.508 -36.625 -8.977 1 94.25 633 GLY B O 1
ATOM 11583 N N . ARG B 1 634 ? 10.992 -36.938 -6.879 1 94 634 ARG B N 1
ATOM 11584 C CA . ARG B 1 634 ? 11.672 -38.188 -7.125 1 94 634 ARG B CA 1
ATOM 11585 C C . ARG B 1 634 ? 10.695 -39.25 -7.633 1 94 634 ARG B C 1
ATOM 11587 O O . ARG B 1 634 ? 11.109 -40.281 -8.188 1 94 634 ARG B O 1
ATOM 11594 N N . ASN B 1 635 ? 9.453 -39 -7.406 1 91.62 635 ASN B N 1
ATOM 11595 C CA . ASN B 1 635 ? 8.438 -39.969 -7.82 1 91.62 635 ASN B CA 1
ATOM 11596 C C . ASN B 1 635 ? 8.07 -39.781 -9.289 1 91.62 635 ASN B C 1
ATOM 11598 O O . ASN B 1 635 ? 7.254 -40.562 -9.82 1 91.62 635 ASN B O 1
ATOM 11602 N N . TYR B 1 636 ? 8.664 -38.844 -9.977 1 90.75 636 TYR B N 1
ATOM 11603 C CA . TYR B 1 636 ? 8.406 -38.594 -11.391 1 90.75 636 TYR B CA 1
ATOM 11604 C C . TYR B 1 636 ? 9.664 -38.844 -12.219 1 90.75 636 TYR B C 1
ATOM 11606 O O . TYR B 1 636 ? 10.75 -38.375 -11.852 1 90.75 636 TYR B O 1
ATOM 11614 N N . ASP B 1 637 ? 9.523 -39.531 -13.336 1 91.06 637 ASP B N 1
ATOM 11615 C CA . ASP B 1 637 ? 10.68 -39.812 -14.172 1 91.06 637 ASP B CA 1
ATOM 11616 C C . ASP B 1 637 ? 10.961 -38.688 -15.148 1 91.06 637 ASP B C 1
ATOM 11618 O O . ASP B 1 637 ? 10.383 -37.594 -15.031 1 91.06 637 ASP B O 1
ATOM 11622 N N . LYS B 1 638 ? 11.93 -38.844 -16.062 1 92.19 638 LYS B N 1
ATOM 11623 C CA . LYS B 1 638 ? 12.414 -37.781 -16.938 1 92.19 638 LYS B CA 1
ATOM 11624 C C . LYS B 1 638 ? 11.328 -37.344 -17.906 1 92.19 638 LYS B C 1
ATOM 11626 O O . LYS B 1 638 ? 11.438 -36.281 -18.516 1 92.19 638 LYS B O 1
ATOM 11631 N N . TYR B 1 639 ? 10.266 -38.156 -18.047 1 85.19 639 TYR B N 1
ATOM 11632 C CA . TYR B 1 639 ? 9.172 -37.812 -18.953 1 85.19 639 TYR B CA 1
ATOM 11633 C C . TYR B 1 639 ? 8 -37.188 -18.203 1 85.19 639 TYR B C 1
ATOM 11635 O O . TYR B 1 639 ? 6.988 -36.844 -18.812 1 85.19 639 TYR B O 1
ATOM 11643 N N . GLY B 1 640 ? 8.109 -37.125 -16.859 1 84.25 640 GLY B N 1
ATOM 11644 C CA . GLY B 1 640 ? 7.039 -36.562 -16.047 1 84.25 640 GLY B CA 1
ATOM 11645 C C . GLY B 1 640 ? 6.035 -37.594 -15.586 1 84.25 640 GLY B C 1
ATOM 11646 O O . GLY B 1 640 ? 4.996 -37.25 -15.016 1 84.25 640 GLY B O 1
ATOM 11647 N N . ASN B 1 641 ? 6.359 -38.844 -15.789 1 81.5 641 ASN B N 1
ATOM 11648 C CA . ASN B 1 641 ? 5.477 -39.906 -15.336 1 81.5 641 ASN B CA 1
ATOM 11649 C C . ASN B 1 641 ? 5.699 -40.25 -13.859 1 81.5 641 ASN B C 1
ATOM 11651 O O . ASN B 1 641 ? 6.84 -40.312 -13.398 1 81.5 641 ASN B O 1
ATOM 11655 N N . GLU B 1 642 ? 4.621 -40.375 -13.18 1 83.88 642 GLU B N 1
ATOM 11656 C CA . GLU B 1 642 ? 4.746 -40.844 -11.805 1 83.88 642 GLU B CA 1
ATOM 11657 C C . GLU B 1 642 ? 5.102 -42.312 -11.766 1 83.88 642 GLU B C 1
ATOM 11659 O O . GLU B 1 642 ? 4.266 -43.156 -12.078 1 83.88 642 GLU B O 1
ATOM 11664 N N . LYS B 1 643 ? 6.277 -42.562 -11.445 1 84.12 643 LYS B N 1
ATOM 11665 C CA . LYS B 1 643 ? 6.824 -43.906 -11.469 1 84.12 643 LYS B CA 1
ATOM 11666 C C . LYS B 1 643 ? 7.996 -44.062 -10.5 1 84.12 643 LYS B C 1
ATOM 11668 O O . LYS B 1 643 ? 8.781 -43.094 -10.328 1 84.12 643 LYS B O 1
ATOM 11673 N N . ARG B 1 644 ? 8.016 -45.219 -9.859 1 88.56 644 ARG B N 1
ATOM 11674 C CA . ARG B 1 644 ? 9.203 -45.5 -9.062 1 88.56 644 ARG B CA 1
ATOM 11675 C C . ARG B 1 644 ? 10.383 -45.875 -9.953 1 88.56 644 ARG B C 1
ATOM 11677 O O . ARG B 1 644 ? 10.352 -46.938 -10.602 1 88.56 644 ARG B O 1
ATOM 11684 N N . TRP B 1 645 ? 11.43 -45.125 -9.984 1 92.12 645 TRP B N 1
ATOM 11685 C CA . TRP B 1 645 ? 12.547 -45.344 -10.898 1 92.12 645 TRP B CA 1
ATOM 11686 C C . TRP B 1 645 ? 13.867 -45.375 -10.141 1 92.12 645 TRP B C 1
ATOM 11688 O O . TRP B 1 645 ? 14.93 -45.562 -10.742 1 92.12 645 TRP B O 1
ATOM 11698 N N . TRP B 1 646 ? 13.828 -45.156 -8.867 1 94.25 646 TRP B N 1
ATOM 11699 C CA . TRP B 1 646 ? 14.992 -45.312 -8 1 94.25 646 TRP B CA 1
ATOM 11700 C C . TRP B 1 646 ? 15.055 -46.719 -7.418 1 94.25 646 TRP B C 1
ATOM 11702 O O . TRP B 1 646 ? 14.016 -47.344 -7.16 1 94.25 646 TRP B O 1
ATOM 11712 N N . SER B 1 647 ? 16.281 -47.188 -7.117 1 94.88 647 SER B N 1
ATOM 11713 C CA . SER B 1 647 ? 16.438 -48.469 -6.469 1 94.88 647 SER B CA 1
ATOM 11714 C C . SER B 1 647 ? 15.961 -48.438 -5.02 1 94.88 647 SER B C 1
ATOM 11716 O O . SER B 1 647 ? 15.93 -47.375 -4.406 1 94.88 647 SER B O 1
ATOM 11718 N N . ASN B 1 648 ? 15.602 -49.625 -4.461 1 94.12 648 ASN B N 1
ATOM 11719 C CA . ASN B 1 648 ? 15.164 -49.719 -3.072 1 94.12 648 ASN B CA 1
ATOM 11720 C C . ASN B 1 648 ? 16.25 -49.25 -2.107 1 94.12 648 ASN B C 1
ATOM 11722 O O . ASN B 1 648 ? 15.969 -48.594 -1.104 1 94.12 648 ASN B O 1
ATOM 11726 N N . HIS B 1 649 ? 17.422 -49.656 -2.396 1 94.5 649 HIS B N 1
ATOM 11727 C CA . HIS B 1 649 ? 18.547 -49.25 -1.557 1 94.5 649 HIS B CA 1
ATOM 11728 C C . HIS B 1 649 ? 18.703 -47.719 -1.535 1 94.5 649 HIS B C 1
ATOM 11730 O O . HIS B 1 649 ? 18.859 -47.125 -0.468 1 94.5 649 HIS B O 1
ATOM 11736 N N . THR B 1 650 ? 18.734 -47.188 -2.725 1 96.31 650 THR B N 1
ATOM 11737 C CA . THR B 1 650 ? 18.859 -45.75 -2.836 1 96.31 650 THR B CA 1
ATOM 11738 C C . THR B 1 650 ? 17.719 -45.062 -2.1 1 96.31 650 THR B C 1
ATOM 11740 O O . THR B 1 650 ? 17.922 -44.062 -1.418 1 96.31 650 THR B O 1
ATOM 11743 N N . LEU B 1 651 ? 16.531 -45.562 -2.178 1 95.94 651 LEU B N 1
ATOM 11744 C CA . LEU B 1 651 ? 15.367 -44.969 -1.516 1 95.94 651 LEU B CA 1
ATOM 11745 C C . LEU B 1 651 ? 15.531 -45 -0 1 95.94 651 LEU B C 1
ATOM 11747 O O . LEU B 1 651 ? 15.164 -44.062 0.688 1 95.94 651 LEU B O 1
ATOM 11751 N N . GLN B 1 652 ? 16 -46.062 0.523 1 95.81 652 GLN B N 1
ATOM 11752 C CA . GLN B 1 652 ? 16.203 -46.188 1.962 1 95.81 652 GLN B CA 1
ATOM 11753 C C . GLN B 1 652 ? 17.219 -45.156 2.463 1 95.81 652 GLN B C 1
ATOM 11755 O O . GLN B 1 652 ? 17.031 -44.531 3.516 1 95.81 652 GLN B O 1
ATOM 11760 N N . GLU B 1 653 ? 18.312 -45.062 1.735 1 96.62 653 GLU B N 1
ATOM 11761 C CA . GLU B 1 653 ? 19.328 -44.094 2.104 1 96.62 653 GLU B CA 1
ATOM 11762 C C . GLU B 1 653 ? 18.797 -42.656 2.018 1 96.62 653 GLU B C 1
ATOM 11764 O O . GLU B 1 653 ? 19.109 -41.812 2.865 1 96.62 653 GLU B O 1
ATOM 11769 N N . TYR B 1 654 ? 18.062 -42.438 0.93 1 96.94 654 TYR B N 1
ATOM 11770 C CA . TYR B 1 654 ? 17.422 -41.125 0.767 1 96.94 654 TYR B CA 1
ATOM 11771 C C . TYR B 1 654 ? 16.5 -40.812 1.948 1 96.94 654 TYR B C 1
ATOM 11773 O O . TYR B 1 654 ? 16.531 -39.719 2.494 1 96.94 654 TYR B O 1
ATOM 11781 N N . ASP B 1 655 ? 15.719 -41.719 2.373 1 96.69 655 ASP B N 1
ATOM 11782 C CA . ASP B 1 655 ? 14.742 -41.531 3.445 1 96.69 655 ASP B CA 1
ATOM 11783 C C . ASP B 1 655 ? 15.43 -41.219 4.77 1 96.69 655 ASP B C 1
ATOM 11785 O O . ASP B 1 655 ? 14.93 -40.438 5.57 1 96.69 655 ASP B O 1
ATOM 11789 N N . LYS B 1 656 ? 16.516 -41.875 4.969 1 97.12 656 LYS B N 1
ATOM 11790 C CA . LYS B 1 656 ? 17.297 -41.625 6.18 1 97.12 656 LYS B CA 1
ATOM 11791 C C . LYS B 1 656 ? 17.75 -40.156 6.234 1 97.12 656 LYS B C 1
ATOM 11793 O O . LYS B 1 656 ? 17.656 -39.531 7.285 1 97.12 656 LYS B O 1
ATOM 11798 N N . ARG B 1 657 ? 18.219 -39.719 5.141 1 97.5 657 ARG B N 1
ATOM 11799 C CA . ARG B 1 657 ? 18.703 -38.344 5.059 1 97.5 657 ARG B CA 1
ATOM 11800 C C . ARG B 1 657 ? 17.562 -37.344 5.121 1 97.5 657 ARG B C 1
ATOM 11802 O O . ARG B 1 657 ? 17.688 -36.281 5.738 1 97.5 657 ARG B O 1
ATOM 11809 N N . ALA B 1 658 ? 16.438 -37.656 4.445 1 97.75 658 ALA B N 1
ATOM 11810 C CA . ALA B 1 658 ? 15.234 -36.844 4.52 1 97.75 658 ALA B CA 1
ATOM 11811 C C . ALA B 1 658 ? 14.711 -36.75 5.953 1 97.75 658 ALA B C 1
ATOM 11813 O O . ALA B 1 658 ? 14.258 -35.688 6.391 1 97.75 658 ALA B O 1
ATOM 11814 N N . ASP B 1 659 ? 14.766 -37.844 6.676 1 97.81 659 ASP B N 1
ATOM 11815 C CA . ASP B 1 659 ? 14.305 -37.906 8.055 1 97.81 659 ASP B CA 1
ATOM 11816 C C . ASP B 1 659 ? 15.133 -36.969 8.953 1 97.81 659 ASP B C 1
ATOM 11818 O O . ASP B 1 659 ? 14.609 -36.406 9.914 1 97.81 659 ASP B O 1
ATOM 11822 N N . CYS B 1 660 ? 16.391 -36.906 8.672 1 98.25 660 CYS B N 1
ATOM 11823 C CA . CYS B 1 660 ? 17.25 -35.969 9.398 1 98.25 660 CYS B CA 1
ATOM 11824 C C . CYS B 1 660 ? 16.703 -34.562 9.305 1 98.25 660 CYS B C 1
ATOM 11826 O O . CYS B 1 660 ? 16.641 -33.844 10.305 1 98.25 660 CYS B O 1
ATOM 11828 N N . LEU B 1 661 ? 16.281 -34.094 8.109 1 98.38 661 LEU B N 1
ATOM 11829 C CA . LEU B 1 661 ? 15.719 -32.781 7.91 1 98.38 661 LEU B CA 1
ATOM 11830 C C . LEU B 1 661 ? 14.383 -32.625 8.633 1 98.38 661 LEU B C 1
ATOM 11832 O O . LEU B 1 661 ? 14.094 -31.578 9.203 1 98.38 661 LEU B O 1
ATOM 11836 N N . VAL B 1 662 ? 13.492 -33.688 8.562 1 98.38 662 VAL B N 1
ATOM 11837 C CA . VAL B 1 662 ? 12.203 -33.656 9.25 1 98.38 662 VAL B CA 1
ATOM 11838 C C . VAL B 1 662 ? 12.422 -33.375 10.734 1 98.38 662 VAL B C 1
ATOM 11840 O O . VAL B 1 662 ? 11.766 -32.5 11.312 1 98.38 662 VAL B O 1
ATOM 11843 N N . LYS B 1 663 ? 13.367 -34.094 11.336 1 98.06 663 LYS B N 1
ATOM 11844 C CA . LYS B 1 663 ? 13.641 -33.969 12.766 1 98.06 663 LYS B CA 1
ATOM 11845 C C . LYS B 1 663 ? 14.234 -32.594 13.094 1 98.06 663 LYS B C 1
ATOM 11847 O O . LYS B 1 663 ? 13.859 -31.969 14.086 1 98.06 663 LYS B O 1
ATOM 11852 N N . GLN B 1 664 ? 15.125 -32.156 12.273 1 98.06 664 GLN B N 1
ATOM 11853 C CA . GLN B 1 664 ? 15.75 -30.844 12.5 1 98.06 664 GLN B CA 1
ATOM 11854 C C . GLN B 1 664 ? 14.719 -29.719 12.484 1 98.06 664 GLN B C 1
ATOM 11856 O O . GLN B 1 664 ? 14.672 -28.906 13.406 1 98.06 664 GLN B O 1
ATOM 11861 N N . TYR B 1 665 ? 13.922 -29.656 11.422 1 98.19 665 TYR B N 1
ATOM 11862 C CA . TYR B 1 665 ? 12.992 -28.547 11.258 1 98.19 665 TYR B CA 1
ATOM 11863 C C . TYR B 1 665 ? 11.836 -28.656 12.25 1 98.19 665 TYR B C 1
ATOM 11865 O O . TYR B 1 665 ? 11.266 -27.641 12.656 1 98.19 665 TYR B O 1
ATOM 11873 N N . SER B 1 666 ? 11.508 -29.875 12.664 1 97.88 666 SER B N 1
ATOM 11874 C CA . SER B 1 666 ? 10.461 -30.062 13.664 1 97.88 666 SER B CA 1
ATOM 11875 C C . SER B 1 666 ? 10.883 -29.5 15.023 1 97.88 666 SER B C 1
ATOM 11877 O O . SER B 1 666 ? 10.047 -29.297 15.906 1 97.88 666 SER B O 1
ATOM 11879 N N . LYS B 1 667 ? 12.133 -29.203 15.18 1 97.12 667 LYS B N 1
ATOM 11880 C CA . LYS B 1 667 ? 12.641 -28.672 16.438 1 97.12 667 LYS B CA 1
ATOM 11881 C C . LYS B 1 667 ? 12.602 -27.141 16.453 1 97.12 667 LYS B C 1
ATOM 11883 O O . LYS B 1 667 ? 12.758 -26.516 17.5 1 97.12 667 LYS B O 1
ATOM 11888 N N . TYR B 1 668 ? 12.406 -26.578 15.344 1 97.06 668 TYR B N 1
ATOM 11889 C CA . TYR B 1 668 ? 12.367 -25.125 15.273 1 97.06 668 TYR B CA 1
ATOM 11890 C C . TYR B 1 668 ? 11.039 -24.594 15.805 1 97.06 668 TYR B C 1
ATOM 11892 O O . TYR B 1 668 ? 9.969 -25.078 15.422 1 97.06 668 TYR B O 1
ATOM 11900 N N . TYR B 1 669 ? 11.141 -23.625 16.656 1 95.69 669 TYR B N 1
ATOM 11901 C CA . TYR B 1 669 ? 10 -23 17.328 1 95.69 669 TYR B CA 1
ATOM 11902 C C . TYR B 1 669 ? 9.82 -21.562 16.875 1 95.69 669 TYR B C 1
ATOM 11904 O O . TYR B 1 669 ? 10.742 -20.75 16.969 1 95.69 669 TYR B O 1
ATOM 11912 N N . LEU B 1 670 ? 8.672 -21.266 16.344 1 93.62 670 LEU B N 1
ATOM 11913 C CA . LEU B 1 670 ? 8.336 -19.891 15.969 1 93.62 670 LEU B CA 1
ATOM 11914 C C . LEU B 1 670 ? 7.594 -19.188 17.109 1 93.62 670 LEU B C 1
ATOM 11916 O O . LEU B 1 670 ? 6.398 -19.422 17.297 1 93.62 670 LEU B O 1
ATOM 11920 N N . ALA B 1 671 ? 8.211 -18.281 17.688 1 87.62 671 ALA B N 1
ATOM 11921 C CA . ALA B 1 671 ? 7.691 -17.625 18.891 1 87.62 671 ALA B CA 1
ATOM 11922 C C . ALA B 1 671 ? 6.41 -16.859 18.594 1 87.62 671 ALA B C 1
ATOM 11924 O O . ALA B 1 671 ? 5.473 -16.859 19.391 1 87.62 671 ALA B O 1
ATOM 11925 N N . GLU B 1 672 ? 6.344 -16.234 17.438 1 83.81 672 GLU B N 1
ATOM 11926 C CA . GLU B 1 672 ? 5.203 -15.406 17.062 1 83.81 672 GLU B CA 1
ATOM 11927 C C . GLU B 1 672 ? 3.93 -16.234 16.953 1 83.81 672 GLU B C 1
ATOM 11929 O O . GLU B 1 672 ? 2.828 -15.734 17.172 1 83.81 672 GLU B O 1
ATOM 11934 N N . ALA B 1 673 ? 4.094 -17.453 16.547 1 88.38 673 ALA B N 1
ATOM 11935 C CA . ALA B 1 673 ? 2.957 -18.359 16.375 1 88.38 673 ALA B CA 1
ATOM 11936 C C . ALA B 1 673 ? 2.814 -19.312 17.547 1 88.38 673 ALA B C 1
ATOM 11938 O O . ALA B 1 673 ? 1.844 -20.062 17.641 1 88.38 673 ALA B O 1
ATOM 11939 N N . LYS B 1 674 ? 3.758 -19.234 18.516 1 88.75 674 LYS B N 1
ATOM 11940 C CA . LYS B 1 674 ? 3.811 -20.125 19.672 1 88.75 674 LYS B CA 1
ATOM 11941 C C . LYS B 1 674 ? 3.66 -21.578 19.25 1 88.75 674 LYS B C 1
ATOM 11943 O O . LYS B 1 674 ? 2.809 -22.297 19.781 1 88.75 674 LYS B O 1
ATOM 11948 N N . GLY B 1 675 ? 4.48 -21.938 18.281 1 93.25 675 GLY B N 1
ATOM 11949 C CA . GLY B 1 675 ? 4.375 -23.297 17.781 1 93.25 675 GLY B CA 1
ATOM 11950 C C . GLY B 1 675 ? 5.629 -23.766 17.062 1 93.25 675 GLY B C 1
ATOM 11951 O O . GLY B 1 675 ? 6.523 -22.969 16.781 1 93.25 675 GLY B O 1
ATOM 11952 N N . PHE B 1 676 ? 5.613 -25.109 16.812 1 96.38 676 PHE B N 1
ATOM 11953 C CA . PHE B 1 676 ? 6.73 -25.734 16.125 1 96.38 676 PHE B CA 1
ATOM 11954 C C . PHE B 1 676 ? 6.418 -25.922 14.648 1 96.38 676 PHE B C 1
ATOM 11956 O O . PHE B 1 676 ? 5.254 -26.047 14.266 1 96.38 676 PHE B O 1
ATOM 11963 N N . ILE B 1 677 ? 7.445 -25.938 13.859 1 96.94 677 ILE B N 1
ATOM 11964 C CA . ILE B 1 677 ? 7.316 -26.25 12.445 1 96.94 677 ILE B CA 1
ATOM 11965 C C . ILE B 1 677 ? 7.008 -27.734 12.266 1 96.94 677 ILE B C 1
ATOM 11967 O O . ILE B 1 677 ? 7.531 -28.578 13 1 96.94 677 ILE B O 1
ATOM 11971 N N . ASN B 1 678 ? 6.098 -28.031 11.359 1 97.06 678 ASN B N 1
ATOM 11972 C CA . ASN B 1 678 ? 5.902 -29.422 10.938 1 97.06 678 ASN B CA 1
ATOM 11973 C C . ASN B 1 678 ? 6.926 -29.828 9.891 1 97.06 678 ASN B C 1
ATOM 11975 O O . ASN B 1 678 ? 6.738 -29.578 8.695 1 97.06 678 ASN B O 1
ATOM 11979 N N . GLY B 1 679 ? 7.906 -30.531 10.344 1 97.5 679 GLY B N 1
ATOM 11980 C CA . GLY B 1 679 ? 9.016 -30.891 9.469 1 97.5 679 GLY B CA 1
ATOM 11981 C C . GLY B 1 679 ? 8.609 -31.781 8.312 1 97.5 679 GLY B C 1
ATOM 11982 O O . GLY B 1 679 ? 9.273 -31.797 7.27 1 97.5 679 GLY B O 1
ATOM 11983 N N . THR B 1 680 ? 7.551 -32.531 8.477 1 97 680 THR B N 1
ATOM 11984 C CA . THR B 1 680 ? 7.059 -33.406 7.398 1 97 680 THR B CA 1
ATOM 11985 C C . THR B 1 680 ? 6.359 -32.562 6.328 1 97 680 THR B C 1
ATOM 11987 O O . THR B 1 680 ? 6.578 -32.781 5.133 1 97 680 THR B O 1
ATOM 11990 N N . ARG B 1 681 ? 5.629 -31.594 6.75 1 96 681 ARG B N 1
ATOM 11991 C CA . ARG B 1 681 ? 4.906 -30.7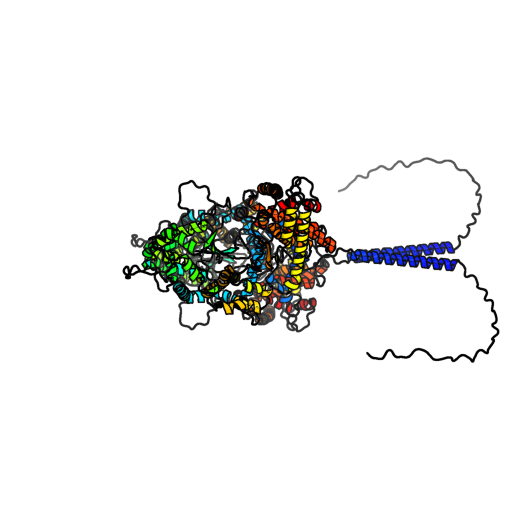19 5.828 1 96 681 ARG B CA 1
ATOM 11992 C C . ARG B 1 681 ? 5.871 -29.875 5.008 1 96 681 ARG B C 1
ATOM 11994 O O . ARG B 1 681 ? 5.645 -29.641 3.818 1 96 681 ARG B O 1
ATOM 12001 N N . THR B 1 682 ? 6.945 -29.484 5.648 1 97.75 682 THR B N 1
ATOM 12002 C CA . THR B 1 682 ? 7.848 -28.547 4.996 1 97.75 682 THR B CA 1
ATOM 12003 C C . THR B 1 682 ? 9.008 -29.281 4.328 1 97.75 682 THR B C 1
ATOM 12005 O O . THR B 1 682 ? 9.938 -28.656 3.816 1 97.75 682 THR B O 1
ATOM 12008 N N . LEU B 1 683 ? 9 -30.578 4.285 1 98.12 683 LEU B N 1
ATOM 12009 C CA . LEU B 1 683 ? 10.156 -31.391 3.904 1 98.12 683 LEU B CA 1
ATOM 12010 C C . LEU B 1 683 ? 10.586 -31.078 2.473 1 98.12 683 LEU B C 1
ATOM 12012 O O . LEU B 1 683 ? 11.766 -30.859 2.209 1 98.12 683 LEU B O 1
ATOM 12016 N N . GLY B 1 684 ? 9.609 -31.109 1.508 1 97.5 684 GLY B N 1
ATOM 12017 C CA . GLY B 1 684 ? 9.945 -30.844 0.118 1 97.5 684 GLY B CA 1
ATOM 12018 C C . GLY B 1 684 ? 10.664 -29.531 -0.079 1 97.5 684 GLY B C 1
ATOM 12019 O O . GLY B 1 684 ? 11.695 -29.469 -0.752 1 97.5 684 GLY B O 1
ATOM 12020 N N . GLU B 1 685 ? 10.172 -28.5 0.542 1 97.69 685 GLU B N 1
ATOM 12021 C CA . GLU B 1 685 ? 10.758 -27.156 0.45 1 97.69 685 GLU B CA 1
ATOM 12022 C C . GLU B 1 685 ? 12.125 -27.109 1.12 1 97.69 685 GLU B C 1
ATOM 12024 O O . GLU B 1 685 ? 13.047 -26.453 0.625 1 97.69 685 GLU B O 1
ATOM 12029 N N . ASN B 1 686 ? 12.266 -27.828 2.225 1 98.44 686 ASN B N 1
ATOM 12030 C CA . ASN B 1 686 ? 13.539 -27.844 2.947 1 98.44 686 ASN B CA 1
ATOM 12031 C C . ASN B 1 686 ? 14.633 -28.547 2.145 1 98.44 686 ASN B C 1
ATOM 12033 O O . ASN B 1 686 ? 15.781 -28.125 2.156 1 98.44 686 ASN B O 1
ATOM 12037 N N . ILE B 1 687 ? 14.234 -29.625 1.503 1 98.38 687 ILE B N 1
ATOM 12038 C CA . ILE B 1 687 ? 15.18 -30.328 0.647 1 98.38 687 ILE B CA 1
ATOM 12039 C C . ILE B 1 687 ? 15.625 -29.422 -0.494 1 98.38 687 ILE B C 1
ATOM 12041 O O . ILE B 1 687 ? 16.812 -29.312 -0.79 1 98.38 687 ILE B O 1
ATOM 12045 N N . ALA B 1 688 ? 14.664 -28.734 -1.09 1 98.31 688 ALA B N 1
ATOM 12046 C CA . ALA B 1 688 ? 14.938 -27.859 -2.227 1 98.31 688 ALA B CA 1
ATOM 12047 C C . ALA B 1 688 ? 15.805 -26.672 -1.811 1 98.31 688 ALA B C 1
ATOM 12049 O O . ALA B 1 688 ? 16.719 -26.281 -2.535 1 98.31 688 ALA B O 1
ATOM 12050 N N . ASP B 1 689 ? 15.562 -26.094 -0.654 1 98.19 689 ASP B N 1
ATOM 12051 C CA . ASP B 1 689 ? 16.359 -24.984 -0.145 1 98.19 689 ASP B CA 1
ATOM 12052 C C . ASP B 1 689 ? 17.812 -25.406 0.077 1 98.19 689 ASP B C 1
ATOM 12054 O O . ASP B 1 689 ? 18.734 -24.703 -0.348 1 98.19 689 ASP B O 1
ATOM 12058 N N . ASN B 1 690 ? 17.969 -26.531 0.784 1 98.25 690 ASN B N 1
ATOM 12059 C CA . ASN B 1 690 ? 19.297 -27.031 1.12 1 98.25 690 ASN B CA 1
ATOM 12060 C C . ASN B 1 690 ? 20.094 -27.391 -0.131 1 98.25 690 ASN B C 1
ATOM 12062 O O . ASN B 1 690 ? 21.281 -27.078 -0.23 1 98.25 690 ASN B O 1
ATOM 12066 N N . GLY B 1 691 ? 19.438 -28.062 -1.032 1 97.88 691 GLY B N 1
ATOM 12067 C CA . GLY B 1 691 ? 20.094 -28.406 -2.283 1 97.88 691 GLY B CA 1
ATOM 12068 C C . GLY B 1 691 ? 20.375 -27.188 -3.156 1 97.88 691 GLY B C 1
ATOM 12069 O O . GLY B 1 691 ? 21.469 -27.062 -3.703 1 97.88 691 GLY B O 1
ATOM 12070 N N . GLY B 1 692 ? 19.391 -26.281 -3.301 1 98.19 692 GLY B N 1
ATOM 12071 C CA . GLY B 1 692 ? 19.469 -25.141 -4.191 1 98.19 692 GLY B CA 1
ATOM 12072 C C . GLY B 1 692 ? 20.609 -24.203 -3.852 1 98.19 692 GLY B C 1
ATOM 12073 O O . GLY B 1 692 ? 21.344 -23.75 -4.738 1 98.19 692 GLY B O 1
ATOM 12074 N N . ILE B 1 693 ? 20.812 -23.891 -2.564 1 98.44 693 ILE B N 1
ATOM 12075 C CA . ILE B 1 693 ? 21.828 -22.938 -2.172 1 98.44 693 ILE B CA 1
ATOM 12076 C C . ILE B 1 693 ? 23.219 -23.531 -2.381 1 98.44 693 ILE B C 1
ATOM 12078 O O . ILE B 1 693 ? 24.172 -22.828 -2.729 1 98.44 693 ILE B O 1
ATOM 12082 N N . ARG B 1 694 ? 23.406 -24.844 -2.135 1 98 694 ARG B N 1
ATOM 12083 C CA . ARG B 1 694 ? 24.672 -25.516 -2.348 1 98 694 ARG B CA 1
ATOM 12084 C C . ARG B 1 694 ? 25.062 -25.5 -3.822 1 98 694 ARG B C 1
ATOM 12086 O O . ARG B 1 694 ? 26.219 -25.219 -4.168 1 98 694 ARG B O 1
ATOM 12093 N N . GLU B 1 695 ? 24.078 -25.844 -4.664 1 98.5 695 GLU B N 1
ATOM 12094 C CA . GLU B 1 695 ? 24.312 -25.812 -6.105 1 98.5 695 GLU B CA 1
ATOM 12095 C C . GLU B 1 695 ? 24.703 -24.406 -6.562 1 98.5 695 GLU B C 1
ATOM 12097 O O . GLU B 1 695 ? 25.641 -24.25 -7.336 1 98.5 695 GLU B O 1
ATOM 12102 N N . ALA B 1 696 ? 23.969 -23.406 -6.074 1 98.81 696 ALA B N 1
ATOM 12103 C CA . ALA B 1 696 ? 24.219 -22.031 -6.461 1 98.81 696 ALA B CA 1
ATOM 12104 C C . ALA B 1 696 ? 25.594 -21.562 -6.012 1 98.81 696 ALA B C 1
ATOM 12106 O O . ALA B 1 696 ? 26.297 -20.859 -6.742 1 98.81 696 ALA B O 1
ATOM 12107 N N . PHE B 1 697 ? 26 -21.922 -4.793 1 98.81 697 PHE B N 1
ATOM 12108 C CA . PHE B 1 697 ? 27.297 -21.531 -4.258 1 98.81 697 PHE B CA 1
ATOM 12109 C C . PHE B 1 697 ? 28.438 -22.156 -5.07 1 98.81 697 PHE B C 1
ATOM 12111 O O . PHE B 1 697 ? 29.406 -21.469 -5.422 1 98.81 697 PHE B O 1
ATOM 12118 N N . ARG B 1 698 ? 28.344 -23.453 -5.355 1 98.56 698 ARG B N 1
ATOM 12119 C CA . ARG B 1 698 ? 29.328 -24.141 -6.184 1 98.56 698 ARG B CA 1
ATOM 12120 C C . ARG B 1 698 ? 29.406 -23.516 -7.574 1 98.56 698 ARG B C 1
ATOM 12122 O O . ARG B 1 698 ? 30.484 -23.344 -8.133 1 98.56 698 ARG B O 1
ATOM 12129 N N . ALA B 1 699 ? 28.234 -23.25 -8.102 1 98.81 699 ALA B N 1
ATOM 12130 C CA . ALA B 1 699 ? 28.172 -22.625 -9.422 1 98.81 699 ALA B CA 1
ATOM 12131 C C . ALA B 1 699 ? 28.844 -21.266 -9.422 1 98.81 699 ALA B C 1
ATOM 12133 O O . ALA B 1 699 ? 29.516 -20.891 -10.383 1 98.81 699 ALA B O 1
ATOM 12134 N N . TYR B 1 700 ? 28.656 -20.469 -8.359 1 98.69 700 TYR B N 1
ATOM 12135 C CA . TYR B 1 700 ? 29.312 -19.156 -8.25 1 98.69 700 TYR B CA 1
ATOM 12136 C C . TYR B 1 700 ? 30.828 -19.312 -8.188 1 98.69 700 TYR B C 1
ATOM 12138 O O . TYR B 1 700 ? 31.547 -18.547 -8.836 1 98.69 700 TYR B O 1
ATOM 12146 N N . ARG B 1 701 ? 31.297 -20.234 -7.387 1 98.25 701 ARG B N 1
ATOM 12147 C CA . ARG B 1 701 ? 32.719 -20.469 -7.316 1 98.25 701 ARG B CA 1
ATOM 12148 C C . ARG B 1 701 ? 33.281 -20.828 -8.688 1 98.25 701 ARG B C 1
ATOM 12150 O O . ARG B 1 701 ? 34.375 -20.375 -9.062 1 98.25 701 ARG B O 1
ATOM 12157 N N . ALA B 1 702 ? 32.562 -21.688 -9.406 1 97.81 702 ALA B N 1
ATOM 12158 C CA . ALA B 1 702 ? 32.969 -22.047 -10.758 1 97.81 702 ALA B CA 1
ATOM 12159 C C . ALA B 1 702 ? 33 -20.812 -11.672 1 97.81 702 ALA B C 1
ATOM 12161 O O . ALA B 1 702 ? 33.875 -20.672 -12.516 1 97.81 702 ALA B O 1
ATOM 12162 N N . TYR B 1 703 ? 32 -19.984 -11.523 1 97.69 703 TYR B N 1
ATOM 12163 C CA . TYR B 1 703 ? 31.922 -18.75 -12.289 1 97.69 703 TYR B CA 1
ATOM 12164 C C . TYR B 1 703 ? 33.156 -17.891 -12.047 1 97.69 703 TYR B C 1
ATOM 12166 O O . TYR B 1 703 ? 33.75 -17.344 -12.992 1 97.69 703 TYR B O 1
ATOM 12174 N N . VAL B 1 704 ? 33.531 -17.734 -10.766 1 97.62 704 VAL B N 1
ATOM 12175 C CA . VAL B 1 704 ? 34.688 -16.906 -10.398 1 97.62 704 VAL B CA 1
ATOM 12176 C C . VAL B 1 704 ? 35.969 -17.516 -10.992 1 97.62 704 VAL B C 1
ATOM 12178 O O . VAL B 1 704 ? 36.844 -16.781 -11.438 1 97.62 704 VAL B O 1
ATOM 12181 N N . LYS B 1 705 ? 36.094 -18.781 -10.992 1 96.38 705 LYS B N 1
ATOM 12182 C CA . LYS B 1 705 ? 37.25 -19.469 -11.578 1 96.38 705 LYS B CA 1
ATOM 12183 C C . LYS B 1 705 ? 37.344 -19.172 -13.07 1 96.38 705 LYS B C 1
ATOM 12185 O O . LYS B 1 705 ? 38.469 -19 -13.594 1 96.38 705 LYS B O 1
ATOM 12190 N N . ARG B 1 706 ? 36.219 -19.125 -13.695 1 96.31 706 ARG B N 1
ATOM 12191 C CA . ARG B 1 706 ? 36.188 -18.922 -15.141 1 96.31 706 ARG B CA 1
ATOM 12192 C C . ARG B 1 706 ? 36.375 -17.438 -15.492 1 96.31 706 ARG B C 1
ATOM 12194 O O . ARG B 1 706 ? 37.031 -17.125 -16.5 1 96.31 706 ARG B O 1
ATOM 12201 N N . ASN B 1 707 ? 35.812 -16.531 -14.688 1 95.19 707 ASN B N 1
ATOM 12202 C CA . ASN B 1 707 ? 35.719 -15.133 -15.102 1 95.19 707 ASN B CA 1
ATOM 12203 C C . ASN B 1 707 ? 36.594 -14.227 -14.273 1 95.19 707 ASN B C 1
ATOM 12205 O O . ASN B 1 707 ? 36.812 -13.062 -14.625 1 95.19 707 ASN B O 1
ATOM 12209 N N . GLY B 1 708 ? 37.188 -14.734 -13.18 1 93.5 708 GLY B N 1
ATOM 12210 C CA . GLY B 1 708 ? 38 -13.914 -12.289 1 93.5 708 GLY B CA 1
ATOM 12211 C C . GLY B 1 708 ? 37.188 -13.219 -11.219 1 93.5 708 GLY B C 1
ATOM 12212 O O . GLY B 1 708 ? 35.938 -13.328 -11.195 1 93.5 708 GLY B O 1
ATOM 12213 N N . PRO B 1 709 ? 37.875 -12.492 -10.367 1 91.31 709 PRO B N 1
ATOM 12214 C CA . PRO B 1 709 ? 37.156 -11.836 -9.258 1 91.31 709 PRO B CA 1
ATOM 12215 C C . PRO B 1 709 ? 36.344 -10.641 -9.719 1 91.31 709 PRO B C 1
ATOM 12217 O O . PRO B 1 709 ? 36.688 -10 -10.719 1 91.31 709 PRO B O 1
ATOM 12220 N N . GLU B 1 710 ? 35.312 -10.336 -8.961 1 95.06 710 GLU B N 1
ATOM 12221 C CA . GLU B 1 710 ? 34.406 -9.227 -9.25 1 95.06 710 GLU B CA 1
ATOM 12222 C C . GLU B 1 710 ? 34.844 -7.949 -8.539 1 95.06 710 GLU B C 1
ATOM 12224 O O . GLU B 1 710 ? 35.656 -8.008 -7.598 1 95.06 710 GLU B O 1
ATOM 12229 N N . PRO B 1 711 ? 34.344 -6.773 -9.078 1 94.56 711 PRO B N 1
ATOM 12230 C CA . PRO B 1 711 ? 34.625 -5.535 -8.344 1 94.56 711 PRO B CA 1
ATOM 12231 C C . PRO B 1 711 ? 34 -5.523 -6.949 1 94.56 711 PRO B C 1
ATOM 12233 O O . PRO B 1 711 ? 33.125 -6.324 -6.664 1 94.56 711 PRO B O 1
ATOM 12236 N N . MET B 1 712 ? 34.5 -4.633 -6.176 1 94.38 712 MET B N 1
ATOM 12237 C CA . MET B 1 712 ? 33.969 -4.523 -4.816 1 94.38 712 MET B CA 1
ATOM 12238 C C . MET B 1 712 ? 32.625 -3.828 -4.816 1 94.38 712 MET B C 1
ATOM 12240 O O . MET B 1 712 ? 32.375 -2.938 -5.629 1 94.38 712 MET B O 1
ATOM 12244 N N . LEU B 1 713 ? 31.75 -4.281 -3.982 1 96.12 713 LEU B N 1
ATOM 12245 C CA . LEU B 1 713 ? 30.5 -3.557 -3.738 1 96.12 713 LEU B CA 1
ATOM 12246 C C . LEU B 1 713 ? 30.766 -2.311 -2.898 1 96.12 713 LEU B C 1
ATOM 12248 O O . LEU B 1 713 ? 31.422 -2.381 -1.857 1 96.12 713 LEU B O 1
ATOM 12252 N N . PRO B 1 714 ? 30.281 -1.171 -3.318 1 94.06 714 PRO B N 1
ATOM 12253 C CA . PRO B 1 714 ? 30.578 0.042 -2.549 1 94.06 714 PRO B CA 1
ATOM 12254 C C . PRO B 1 714 ? 30.109 -0.058 -1.096 1 94.06 714 PRO B C 1
ATOM 12256 O O . PRO B 1 714 ? 28.969 -0.419 -0.831 1 94.06 714 PRO B O 1
ATOM 12259 N N . GLY B 1 715 ? 30.984 0.252 -0.175 1 93.44 715 GLY B N 1
ATOM 12260 C CA . GLY B 1 715 ? 30.656 0.253 1.244 1 93.44 715 GLY B CA 1
ATOM 12261 C C . GLY B 1 715 ? 30.797 -1.115 1.886 1 93.44 715 GLY B C 1
ATOM 12262 O O . GLY B 1 715 ? 30.516 -1.278 3.076 1 93.44 715 GLY B O 1
ATOM 12263 N N . PHE B 1 716 ? 31.266 -2.053 1.149 1 95.88 716 PHE B N 1
ATOM 12264 C CA . PHE B 1 716 ? 31.391 -3.41 1.663 1 95.88 716 PHE B CA 1
ATOM 12265 C C . PHE B 1 716 ? 32.812 -3.92 1.497 1 95.88 716 PHE B C 1
ATOM 12267 O O . PHE B 1 716 ? 33.031 -5.086 1.163 1 95.88 716 PHE B O 1
ATOM 12274 N N . ASP B 1 717 ? 33.719 -3.127 1.826 1 90.19 717 ASP B N 1
ATOM 12275 C CA . ASP B 1 717 ? 35.125 -3.402 1.636 1 90.19 717 ASP B CA 1
ATOM 12276 C C . ASP B 1 717 ? 35.625 -4.52 2.566 1 90.19 717 ASP B C 1
ATOM 12278 O O . ASP B 1 717 ? 36.594 -5.219 2.262 1 90.19 717 ASP B O 1
ATOM 12282 N N . ASP B 1 718 ? 34.875 -4.715 3.574 1 92.12 718 ASP B N 1
ATOM 12283 C CA . ASP B 1 718 ? 35.281 -5.699 4.57 1 92.12 718 ASP B CA 1
ATOM 12284 C C . ASP B 1 718 ? 34.625 -7.055 4.312 1 92.12 718 ASP B C 1
ATOM 12286 O O . ASP B 1 718 ? 34.781 -7.988 5.098 1 92.12 718 ASP B O 1
ATOM 12290 N N . PHE B 1 719 ? 33.969 -7.234 3.24 1 96.75 719 PHE B N 1
ATOM 12291 C CA . PHE B 1 719 ? 33.25 -8.469 2.953 1 96.75 719 PHE B CA 1
ATOM 12292 C C . PHE B 1 719 ? 33.812 -9.156 1.717 1 96.75 719 PHE B C 1
ATOM 12294 O O . PHE B 1 719 ? 34.156 -8.492 0.727 1 96.75 719 PHE B O 1
ATOM 12301 N N . SER B 1 720 ? 34 -10.43 1.832 1 97.44 720 SER B N 1
ATOM 12302 C CA . SER B 1 720 ? 34.344 -11.203 0.638 1 97.44 720 SER B CA 1
ATOM 12303 C C . SER B 1 720 ? 33.125 -11.383 -0.258 1 97.44 720 SER B C 1
ATOM 12305 O O . SER B 1 720 ? 31.984 -11.219 0.192 1 97.44 720 SER B O 1
ATOM 12307 N N . HIS B 1 721 ? 33.375 -11.68 -1.494 1 98.12 721 HIS B N 1
ATOM 12308 C CA . HIS B 1 721 ? 32.281 -11.914 -2.418 1 98.12 721 HIS B CA 1
ATOM 12309 C C . HIS B 1 721 ? 31.469 -13.133 -2.004 1 98.12 721 HIS B C 1
ATOM 12311 O O . HIS B 1 721 ? 30.25 -13.172 -2.213 1 98.12 721 HIS B O 1
ATOM 12317 N N . GLU B 1 722 ? 32.062 -14.141 -1.405 1 98.62 722 GLU B N 1
ATOM 12318 C CA . GLU B 1 722 ? 31.344 -15.305 -0.907 1 98.62 722 GLU B CA 1
ATOM 12319 C C . GLU B 1 722 ? 30.453 -14.93 0.268 1 98.62 722 GLU B C 1
ATOM 12321 O O . GLU B 1 722 ? 29.359 -15.477 0.417 1 98.62 722 GLU B O 1
ATOM 12326 N N . GLN B 1 723 ? 30.938 -14.055 1.141 1 98.69 723 GLN B N 1
ATOM 12327 C CA . GLN B 1 723 ? 30.078 -13.547 2.197 1 98.69 723 GLN B CA 1
ATOM 12328 C C . GLN B 1 723 ? 28.875 -12.82 1.612 1 98.69 723 GLN B C 1
ATOM 12330 O O . GLN B 1 723 ? 27.75 -12.992 2.082 1 98.69 723 GLN B O 1
ATOM 12335 N N . LEU B 1 724 ? 29.141 -11.992 0.568 1 98.81 724 LEU B N 1
ATOM 12336 C CA . LEU B 1 724 ? 28.047 -11.258 -0.084 1 98.81 724 LEU B CA 1
ATOM 12337 C C . LEU B 1 724 ? 27.047 -12.219 -0.703 1 98.81 724 LEU B C 1
ATOM 12339 O O . LEU B 1 724 ? 25.844 -11.93 -0.737 1 98.81 724 LEU B O 1
ATOM 12343 N N . PHE B 1 725 ? 27.531 -13.359 -1.191 1 98.81 725 PHE B N 1
ATOM 12344 C CA . PHE B 1 725 ? 26.656 -14.398 -1.714 1 98.81 725 PHE B CA 1
ATOM 12345 C C . PHE B 1 725 ? 25.656 -14.836 -0.659 1 98.81 725 PHE B C 1
ATOM 12347 O O . PHE B 1 725 ? 24.453 -14.852 -0.914 1 98.81 725 PHE B O 1
ATOM 12354 N N . PHE B 1 726 ? 26.094 -15.125 0.507 1 98.94 726 PHE B N 1
ATOM 12355 C CA . PHE B 1 726 ? 25.234 -15.609 1.571 1 98.94 726 PHE B CA 1
ATOM 12356 C C . PHE B 1 726 ? 24.328 -14.492 2.094 1 98.94 726 PHE B C 1
ATOM 12358 O O . PHE B 1 726 ? 23.188 -14.734 2.475 1 98.94 726 PHE B O 1
ATOM 12365 N N . ILE B 1 727 ? 24.844 -13.266 2.143 1 98.81 727 ILE B N 1
ATOM 12366 C CA . ILE B 1 727 ? 24.062 -12.117 2.564 1 98.81 727 ILE B CA 1
ATOM 12367 C C . ILE B 1 727 ? 22.906 -11.891 1.593 1 98.81 727 ILE B C 1
ATOM 12369 O O . ILE B 1 727 ? 21.781 -11.586 2.01 1 98.81 727 ILE B O 1
ATOM 12373 N N . SER B 1 728 ? 23.172 -12.07 0.3 1 98.75 728 SER B N 1
ATOM 12374 C CA . SER B 1 728 ? 22.141 -11.938 -0.722 1 98.75 728 SER B CA 1
ATOM 12375 C C . SER B 1 728 ? 21.047 -12.977 -0.532 1 98.75 728 SER B C 1
ATOM 12377 O O . SER B 1 728 ? 19.859 -12.664 -0.644 1 98.75 728 SER B O 1
ATOM 12379 N N . PHE B 1 729 ? 21.469 -14.211 -0.185 1 98.62 729 PHE B N 1
ATOM 12380 C CA . PHE B 1 729 ? 20.516 -15.273 0.095 1 98.62 729 PHE B CA 1
ATOM 12381 C C . PHE B 1 729 ? 19.641 -14.914 1.287 1 98.62 729 PHE B C 1
ATOM 12383 O O . PHE B 1 729 ? 18.406 -15.047 1.226 1 98.62 729 PHE B O 1
ATOM 12390 N N . GLY B 1 730 ? 20.25 -14.484 2.365 1 98.69 730 GLY B N 1
ATOM 12391 C CA . GLY B 1 730 ? 19.5 -14.078 3.539 1 98.69 730 GLY B CA 1
ATOM 12392 C C . GLY B 1 730 ? 18.547 -12.93 3.264 1 98.69 730 GLY B C 1
ATOM 12393 O O . GLY B 1 730 ? 17.391 -12.969 3.693 1 98.69 730 GLY B O 1
ATOM 12394 N N . ASN B 1 731 ? 19.031 -11.93 2.541 1 98.44 731 ASN B N 1
ATOM 12395 C CA . ASN B 1 731 ? 18.234 -10.734 2.262 1 98.44 731 ASN B CA 1
ATOM 12396 C C . ASN B 1 731 ? 16.984 -11.07 1.456 1 98.44 731 ASN B C 1
ATOM 12398 O O . ASN B 1 731 ? 15.93 -10.477 1.674 1 98.44 731 ASN B O 1
ATOM 12402 N N . GLN B 1 732 ? 17.125 -11.977 0.5 1 97.38 732 GLN B N 1
ATOM 12403 C CA . GLN B 1 732 ? 16 -12.375 -0.347 1 97.38 732 GLN B CA 1
ATOM 12404 C C . GLN B 1 732 ? 14.852 -12.945 0.484 1 97.38 732 GLN B C 1
ATOM 12406 O O . GLN B 1 732 ? 13.688 -12.883 0.072 1 97.38 732 GLN B O 1
ATOM 12411 N N . ASN B 1 733 ? 15.141 -13.391 1.66 1 97.69 733 ASN B N 1
ATOM 12412 C CA . ASN B 1 733 ? 14.172 -14.078 2.502 1 97.69 733 ASN B CA 1
ATOM 12413 C C . ASN B 1 733 ? 13.648 -13.18 3.619 1 97.69 733 ASN B C 1
ATOM 12415 O O . ASN B 1 733 ? 12.953 -13.641 4.52 1 97.69 733 ASN B O 1
ATOM 12419 N N . CYS B 1 734 ? 14.039 -11.883 3.631 1 97.94 734 CYS B N 1
ATOM 12420 C CA . CYS B 1 734 ? 13.562 -10.984 4.676 1 97.94 734 CYS B CA 1
ATOM 12421 C C . CYS B 1 734 ? 12.047 -10.844 4.625 1 97.94 734 CYS B C 1
ATOM 12423 O O . CYS B 1 734 ? 11.469 -10.703 3.545 1 97.94 734 CYS B O 1
ATOM 12425 N N . GLU B 1 735 ? 11.469 -10.914 5.82 1 95.25 735 GLU B N 1
ATOM 12426 C CA . GLU B 1 735 ? 10.008 -10.867 5.934 1 95.25 735 GLU B CA 1
ATOM 12427 C C . GLU B 1 735 ? 9.578 -10.328 7.293 1 95.25 735 GLU B C 1
ATOM 12429 O O . GLU B 1 735 ? 10.352 -10.367 8.258 1 95.25 735 GLU B O 1
ATOM 12434 N N . VAL B 1 736 ? 8.438 -9.734 7.332 1 92.81 736 VAL B N 1
ATOM 12435 C CA . VAL B 1 736 ? 7.777 -9.367 8.578 1 92.81 736 VAL B CA 1
ATOM 12436 C C . VAL B 1 736 ? 6.383 -9.984 8.625 1 92.81 736 VAL B C 1
ATOM 12438 O O . VAL B 1 736 ? 5.684 -10.031 7.613 1 92.81 736 VAL B O 1
ATOM 12441 N N . VAL B 1 737 ? 6.027 -10.547 9.758 1 89.94 737 VAL B N 1
ATOM 12442 C CA . VAL B 1 737 ? 4.754 -11.25 9.891 1 89.94 737 VAL B CA 1
ATOM 12443 C C . VAL B 1 737 ? 4.016 -10.75 11.133 1 89.94 737 VAL B C 1
ATOM 12445 O O . VAL B 1 737 ? 4.629 -10.492 12.172 1 89.94 737 VAL B O 1
ATOM 12448 N N . SER B 1 738 ? 2.697 -10.547 10.977 1 84.19 738 SER B N 1
ATOM 12449 C CA . SER B 1 738 ? 1.875 -10.219 12.133 1 84.19 738 SER B CA 1
ATOM 12450 C C . SER B 1 738 ? 1.654 -11.438 13.023 1 84.19 738 SER B C 1
ATOM 12452 O O . SER B 1 738 ? 1.791 -12.57 12.57 1 84.19 738 SER B O 1
ATOM 12454 N N . PRO B 1 739 ? 1.272 -11.188 14.203 1 75.38 739 PRO B N 1
ATOM 12455 C CA . PRO B 1 739 ? 0.98 -12.328 15.07 1 75.38 739 PRO B CA 1
ATOM 12456 C C . PRO B 1 739 ? -0.128 -13.219 14.523 1 75.38 739 PRO B C 1
ATOM 12458 O O . PRO B 1 739 ? -0.018 -14.445 14.57 1 75.38 739 PRO B O 1
ATOM 12461 N N . ALA B 1 740 ? -1.146 -12.617 13.961 1 75.38 740 ALA B N 1
ATOM 12462 C CA . ALA B 1 740 ? -2.227 -13.391 13.359 1 75.38 740 ALA B CA 1
ATOM 12463 C C . ALA B 1 740 ? -1.732 -14.172 12.141 1 75.38 740 ALA B C 1
ATOM 12465 O O . ALA B 1 740 ? -2.135 -15.312 11.922 1 75.38 740 ALA B O 1
ATOM 12466 N N . GLY B 1 741 ? -0.845 -13.602 11.477 1 84.75 741 GLY B N 1
ATOM 12467 C CA . GLY B 1 741 ? -0.307 -14.219 10.281 1 84.75 741 GLY B CA 1
ATOM 12468 C C . GLY B 1 741 ? 0.686 -15.328 10.578 1 84.75 741 GLY B C 1
ATOM 12469 O O . GLY B 1 741 ? 0.849 -16.25 9.781 1 84.75 741 GLY B O 1
ATOM 12470 N N . ALA B 1 742 ? 1.26 -15.281 11.742 1 87.75 742 ALA B N 1
ATOM 12471 C CA . ALA B 1 742 ? 2.285 -16.25 12.109 1 87.75 742 ALA B CA 1
ATOM 12472 C C . ALA B 1 742 ? 1.699 -17.656 12.203 1 87.75 742 ALA B C 1
ATOM 12474 O O . ALA B 1 742 ? 2.346 -18.641 11.812 1 87.75 742 ALA B O 1
ATOM 12475 N N . ALA B 1 743 ? 0.538 -17.766 12.68 1 87 743 ALA B N 1
ATOM 12476 C CA . ALA B 1 743 ? -0.116 -19.078 12.773 1 87 743 ALA B CA 1
ATOM 12477 C C . ALA B 1 743 ? -0.388 -19.656 11.391 1 87 743 ALA B C 1
ATOM 12479 O O . ALA B 1 743 ? -0.211 -20.859 11.172 1 87 743 ALA B O 1
ATOM 12480 N N . ALA B 1 744 ? -0.762 -18.797 10.547 1 88 744 ALA B N 1
ATOM 12481 C CA . ALA B 1 744 ? -1.028 -19.234 9.18 1 88 744 ALA B CA 1
ATOM 12482 C C . ALA B 1 744 ? 0.256 -19.688 8.492 1 88 744 ALA B C 1
ATOM 12484 O O . ALA B 1 744 ? 0.251 -20.641 7.719 1 88 744 ALA B O 1
ATOM 12485 N N . ILE B 1 745 ? 1.291 -19.078 8.758 1 89.31 745 ILE B N 1
ATOM 12486 C CA . ILE B 1 745 ? 2.576 -19.359 8.125 1 89.31 745 ILE B CA 1
ATOM 12487 C C . ILE B 1 745 ? 3.08 -20.734 8.555 1 89.31 745 ILE B C 1
ATOM 12489 O O . ILE B 1 745 ? 3.713 -21.438 7.777 1 89.31 745 ILE B O 1
ATOM 12493 N N . LEU B 1 746 ? 2.678 -21.156 9.773 1 91.19 746 LEU B N 1
ATOM 12494 C CA . LEU B 1 746 ? 3.104 -22.453 10.273 1 91.19 746 LEU B CA 1
ATOM 12495 C C . LEU B 1 746 ? 2.398 -23.578 9.531 1 91.19 746 LEU B C 1
ATOM 12497 O O . LEU B 1 746 ? 2.867 -24.719 9.531 1 91.19 746 LEU B O 1
ATOM 12501 N N . GLN B 1 747 ? 1.274 -23.203 8.898 1 90.44 747 GLN B N 1
ATOM 12502 C CA . GLN B 1 747 ? 0.505 -24.203 8.18 1 90.44 747 GLN B CA 1
ATOM 12503 C C . GLN B 1 747 ? 0.925 -24.281 6.715 1 90.44 747 GLN B C 1
ATOM 12505 O O . GLN B 1 747 ? 0.448 -25.141 5.969 1 90.44 747 GLN B O 1
ATOM 12510 N N . ASP B 1 748 ? 1.813 -23.469 6.383 1 91.38 748 ASP B N 1
ATOM 12511 C CA . ASP B 1 748 ? 2.305 -23.422 5.008 1 91.38 748 ASP B CA 1
ATOM 12512 C C . ASP B 1 748 ? 3.305 -24.547 4.746 1 91.38 748 ASP B C 1
ATOM 12514 O O . ASP B 1 748 ? 3.932 -25.047 5.676 1 91.38 748 ASP B O 1
ATOM 12518 N N . GLU B 1 749 ? 3.406 -24.938 3.479 1 94.31 749 GLU B N 1
ATOM 12519 C CA . GLU B 1 749 ? 4.391 -25.938 3.1 1 94.31 749 GLU B CA 1
ATOM 12520 C C . GLU B 1 749 ? 5.809 -25.391 3.182 1 94.31 749 GLU B C 1
ATOM 12522 O O . GLU B 1 749 ? 6.777 -26.156 3.252 1 94.31 749 GLU B O 1
ATOM 12527 N N . HIS B 1 750 ? 5.965 -24.141 3.154 1 94.69 750 HIS B N 1
ATOM 12528 C CA . HIS B 1 750 ? 7.266 -23.516 3.33 1 94.69 750 HIS B CA 1
ATOM 12529 C C . HIS B 1 750 ? 7.543 -23.219 4.801 1 94.69 750 HIS B C 1
ATOM 12531 O O . HIS B 1 750 ? 6.645 -22.812 5.535 1 94.69 750 HIS B O 1
ATOM 12537 N N . SER B 1 751 ? 8.68 -23.484 5.195 1 96.88 751 SER B N 1
ATOM 12538 C CA . SER B 1 751 ? 9.094 -23.031 6.52 1 96.88 751 SER B CA 1
ATOM 12539 C C . SER B 1 751 ? 9.109 -21.516 6.609 1 96.88 751 SER B C 1
ATOM 12541 O O . SER B 1 751 ? 9.32 -20.828 5.602 1 96.88 751 SER B O 1
ATOM 12543 N N . PRO B 1 752 ? 8.898 -20.969 7.887 1 95.75 752 PRO B N 1
ATOM 12544 C CA . PRO B 1 752 ? 9.062 -19.531 8.031 1 95.75 752 PRO B CA 1
ATOM 12545 C C . PRO B 1 752 ? 10.445 -19.047 7.59 1 95.75 752 PRO B C 1
ATOM 12547 O O . PRO B 1 752 ? 11.445 -19.734 7.816 1 95.75 752 PRO B O 1
ATOM 12550 N N . SER B 1 753 ? 10.523 -17.828 7.02 1 96.31 753 SER B N 1
ATOM 12551 C CA . SER B 1 753 ? 11.703 -17.297 6.352 1 96.31 753 SER B CA 1
ATOM 12552 C C . SER B 1 753 ? 12.938 -17.406 7.23 1 96.31 753 SER B C 1
ATOM 12554 O O . SER B 1 753 ? 14.016 -17.781 6.754 1 96.31 753 SER B O 1
ATOM 12556 N N . LYS B 1 754 ? 12.781 -17.094 8.492 1 96.25 754 LYS B N 1
ATOM 12557 C CA . LYS B 1 754 ? 13.898 -17.172 9.43 1 96.25 754 LYS B CA 1
ATOM 12558 C C . LYS B 1 754 ? 14.516 -18.578 9.43 1 96.25 754 LYS B C 1
ATOM 12560 O O . LYS B 1 754 ? 15.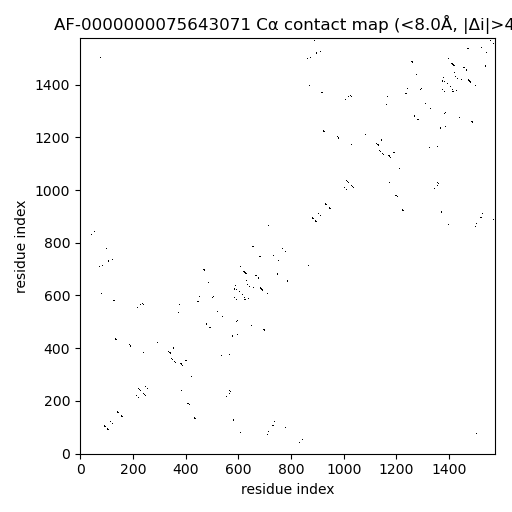734 -18.719 9.461 1 96.25 754 LYS B O 1
ATOM 12565 N N . PHE B 1 755 ? 13.719 -19.5 9.312 1 97.56 755 PHE B N 1
ATOM 12566 C CA . PHE B 1 755 ? 14.188 -20.875 9.445 1 97.56 755 PHE B CA 1
ATOM 12567 C C . PHE B 1 755 ? 14.57 -21.453 8.086 1 97.56 755 PHE B C 1
ATOM 12569 O O . PHE B 1 755 ? 15.305 -22.438 8.008 1 97.56 755 PHE B O 1
ATOM 12576 N N . ARG B 1 756 ? 14.023 -20.844 6.988 1 97.69 756 ARG B N 1
ATOM 12577 C CA . ARG B 1 756 ? 14.547 -21.203 5.672 1 97.69 756 ARG B CA 1
ATOM 12578 C C . ARG B 1 756 ? 16.031 -20.844 5.559 1 97.69 756 ARG B C 1
ATOM 12580 O O . ARG B 1 756 ? 16.797 -21.547 4.898 1 97.69 756 ARG B O 1
ATOM 12587 N N . VAL B 1 757 ? 16.391 -19.75 6.242 1 98.38 757 VAL B N 1
ATOM 12588 C CA . VAL B 1 757 ? 17.766 -19.297 6.207 1 98.38 757 VAL B CA 1
ATOM 12589 C C . VAL B 1 757 ? 18.594 -20.062 7.23 1 98.38 757 VAL B C 1
ATOM 12591 O O . VAL B 1 757 ? 19.656 -20.609 6.895 1 98.38 757 VAL B O 1
ATOM 12594 N N . LYS B 1 758 ? 18.125 -20.203 8.438 1 98.06 758 LYS B N 1
ATOM 12595 C CA . LYS B 1 758 ? 18.859 -20.844 9.523 1 98.06 758 LYS B CA 1
ATOM 12596 C C . LYS B 1 758 ? 19.125 -22.312 9.203 1 98.06 758 LYS B C 1
ATOM 12598 O O . LYS B 1 758 ? 20.25 -22.797 9.344 1 98.06 758 LYS B O 1
ATOM 12603 N N . GLY B 1 759 ? 18.078 -23.016 8.828 1 98 759 GLY B N 1
ATOM 12604 C CA . GLY B 1 759 ? 18.203 -24.438 8.578 1 98 759 GLY B CA 1
ATOM 12605 C C . GLY B 1 759 ? 19.203 -24.766 7.484 1 98 759 GLY B C 1
ATOM 12606 O O . GLY B 1 759 ? 20.016 -25.672 7.645 1 98 759 GLY B O 1
ATOM 12607 N N . VAL B 1 760 ? 19.188 -24.016 6.438 1 97.81 760 VAL B N 1
ATOM 12608 C CA . VAL B 1 760 ? 20.016 -24.266 5.27 1 97.81 760 VAL B CA 1
ATOM 12609 C C . VAL B 1 760 ? 21.484 -23.953 5.598 1 97.81 760 VAL B C 1
ATOM 12611 O O . VAL B 1 760 ? 22.375 -24.766 5.355 1 97.81 760 VAL B O 1
ATOM 12614 N N . LEU B 1 761 ? 21.703 -22.828 6.207 1 98.56 761 LEU B N 1
ATOM 12615 C CA . LEU B 1 761 ? 23.078 -22.359 6.406 1 98.56 761 LEU B CA 1
ATOM 12616 C C . LEU B 1 761 ? 23.75 -23.109 7.547 1 98.56 761 LEU B C 1
ATOM 12618 O O . LEU B 1 761 ? 24.953 -23.344 7.52 1 98.56 761 LEU B O 1
ATOM 12622 N N . SER B 1 762 ? 22.984 -23.562 8.539 1 98.12 762 SER B N 1
ATOM 12623 C CA . SER B 1 762 ? 23.547 -24.359 9.617 1 98.12 762 SER B CA 1
ATOM 12624 C C . SER B 1 762 ? 23.969 -25.734 9.117 1 98.12 762 SER B C 1
ATOM 12626 O O . SER B 1 762 ? 24.797 -26.406 9.742 1 98.12 762 SER B O 1
ATOM 12628 N N . ASN B 1 763 ? 23.391 -26.156 8.023 1 98.06 763 ASN B N 1
ATOM 12629 C CA . ASN B 1 763 ? 23.688 -27.453 7.43 1 98.06 763 ASN B CA 1
ATOM 12630 C C . ASN B 1 763 ? 24.859 -27.359 6.445 1 98.06 763 ASN B C 1
ATOM 12632 O O . ASN B 1 763 ? 25.266 -28.375 5.871 1 98.06 763 ASN B O 1
ATOM 12636 N N . MET B 1 764 ? 25.391 -26.172 6.195 1 97.44 764 MET B N 1
ATOM 12637 C CA . MET B 1 764 ? 26.391 -25.969 5.145 1 97.44 764 MET B CA 1
ATOM 12638 C C . MET B 1 764 ? 27.766 -25.688 5.742 1 97.44 764 MET B C 1
ATOM 12640 O O . MET B 1 764 ? 28 -24.594 6.246 1 97.44 764 MET B O 1
ATOM 12644 N N . ALA B 1 765 ? 28.688 -26.578 5.602 1 96.75 765 ALA B N 1
ATOM 12645 C CA . ALA B 1 765 ? 30.047 -26.391 6.078 1 96.75 765 ALA B CA 1
ATOM 12646 C C . ALA B 1 765 ? 30.719 -25.203 5.402 1 96.75 765 ALA B C 1
ATOM 12648 O O . ALA B 1 765 ? 31.516 -24.5 6.02 1 96.75 765 ALA B O 1
ATOM 12649 N N . GLU B 1 766 ? 30.391 -25 4.152 1 97.38 766 GLU B N 1
ATOM 12650 C CA . GLU B 1 766 ? 30.953 -23.891 3.387 1 97.38 766 GLU B CA 1
ATOM 12651 C C . GLU B 1 766 ? 30.609 -22.547 4.02 1 97.38 766 GLU B C 1
ATOM 12653 O O . GLU B 1 766 ? 31.438 -21.641 4.043 1 97.38 766 GLU B O 1
ATOM 12658 N N . PHE B 1 767 ? 29.391 -22.438 4.527 1 98.44 767 PHE B N 1
ATOM 12659 C CA . PHE B 1 767 ? 29 -21.203 5.207 1 98.44 767 PHE B CA 1
ATOM 12660 C C . PHE B 1 767 ? 29.875 -20.953 6.426 1 98.44 767 PHE B C 1
ATOM 12662 O O . PHE B 1 767 ? 30.359 -19.828 6.621 1 98.44 767 PHE B O 1
ATOM 12669 N N . SER B 1 768 ? 30 -21.984 7.238 1 97.94 768 SER B N 1
ATOM 12670 C CA . SER B 1 768 ? 30.797 -21.859 8.453 1 97.94 768 SER B CA 1
ATOM 12671 C C . SER B 1 768 ? 32.25 -21.484 8.133 1 97.94 768 SER B C 1
ATOM 12673 O O . SER B 1 768 ? 32.906 -20.781 8.898 1 97.94 768 SER B O 1
ATOM 12675 N N . GLU B 1 769 ? 32.719 -21.969 7.043 1 97.88 769 GLU B N 1
ATOM 12676 C CA . GLU B 1 769 ? 34.062 -21.641 6.594 1 97.88 769 GLU B CA 1
ATOM 12677 C C . GLU B 1 769 ? 34.156 -20.172 6.18 1 97.88 769 GLU B C 1
ATOM 12679 O O . GLU B 1 769 ? 35.094 -19.469 6.59 1 97.88 769 GLU B O 1
ATOM 12684 N N . VAL B 1 770 ? 33.188 -19.734 5.434 1 98.31 770 VAL B N 1
ATOM 12685 C CA . VAL B 1 770 ? 33.219 -18.391 4.863 1 98.31 770 VAL B CA 1
ATOM 12686 C C . VAL B 1 770 ? 33.062 -17.359 5.977 1 98.31 770 VAL B C 1
ATOM 12688 O O . VAL B 1 770 ? 33.719 -16.328 5.961 1 98.31 770 VAL B O 1
ATOM 12691 N N . PHE B 1 771 ? 32.219 -17.609 6.977 1 98.44 771 PHE B N 1
ATOM 12692 C CA . PHE B 1 771 ? 31.984 -16.672 8.055 1 98.44 771 PHE B CA 1
ATOM 12693 C C . PHE B 1 771 ? 32.812 -17.016 9.281 1 98.44 771 PHE B C 1
ATOM 12695 O O . PHE B 1 771 ? 32.75 -16.344 10.312 1 98.44 771 PHE B O 1
ATOM 12702 N N . GLN B 1 772 ? 33.594 -18.062 9.18 1 97.81 772 GLN B N 1
ATOM 12703 C CA . GLN B 1 772 ? 34.5 -18.484 10.227 1 97.81 772 GLN B CA 1
ATOM 12704 C C . GLN B 1 772 ? 33.781 -18.734 11.539 1 97.81 772 GLN B C 1
ATOM 12706 O O . GLN B 1 772 ? 34.156 -18.219 12.586 1 97.81 772 GLN B O 1
ATOM 12711 N N . CYS B 1 773 ? 32.75 -19.516 11.469 1 98.44 773 CYS B N 1
ATOM 12712 C CA . CYS B 1 773 ? 31.984 -19.875 12.656 1 98.44 773 CYS B CA 1
ATOM 12713 C C . CYS B 1 773 ? 32.625 -21.062 13.367 1 98.44 773 CYS B C 1
ATOM 12715 O O . CYS B 1 773 ? 32.812 -22.109 12.766 1 98.44 773 CYS B O 1
ATOM 12717 N N . ALA B 1 774 ? 32.781 -20.938 14.656 1 97.44 774 ALA B N 1
ATOM 12718 C CA . ALA B 1 774 ? 33.344 -22.031 15.445 1 97.44 774 ALA B CA 1
ATOM 12719 C C . ALA B 1 774 ? 32.375 -23.188 15.57 1 97.44 774 ALA B C 1
ATOM 12721 O O . ALA B 1 774 ? 31.156 -22.969 15.609 1 97.44 774 ALA B O 1
ATOM 12722 N N . PRO B 1 775 ? 32.906 -24.438 15.672 1 96.69 775 PRO B N 1
ATOM 12723 C CA . PRO B 1 775 ? 32 -25.594 15.875 1 96.69 775 PRO B CA 1
ATOM 12724 C C . PRO B 1 775 ? 31.172 -25.469 17.141 1 96.69 775 PRO B C 1
ATOM 12726 O O . PRO B 1 775 ? 31.672 -25.016 18.172 1 96.69 775 PRO B O 1
ATOM 12729 N N . GLY B 1 776 ? 29.953 -25.844 17.078 1 96 776 GLY B N 1
ATOM 12730 C CA . GLY B 1 776 ? 29.078 -25.828 18.25 1 96 776 GLY B CA 1
ATOM 12731 C C . GLY B 1 776 ? 28.188 -24.594 18.297 1 96 776 GLY B C 1
ATOM 12732 O O . GLY B 1 776 ? 27.203 -24.562 19.047 1 96 776 GLY B O 1
ATOM 12733 N N . ARG B 1 777 ? 28.609 -23.609 17.531 1 96.69 777 ARG B N 1
ATOM 12734 C CA . ARG B 1 777 ? 27.766 -22.422 17.469 1 96.69 777 ARG B CA 1
ATOM 12735 C C . ARG B 1 777 ? 26.438 -22.734 16.797 1 96.69 777 ARG B C 1
ATOM 12737 O O . ARG B 1 777 ? 26.344 -23.672 16 1 96.69 777 ARG B O 1
ATOM 12744 N N . PRO B 1 778 ? 25.422 -21.922 17.031 1 96.56 778 PRO B N 1
ATOM 12745 C CA . PRO B 1 778 ? 24.094 -22.188 16.469 1 96.56 778 PRO B CA 1
ATOM 12746 C C . PRO B 1 778 ? 24.109 -22.297 14.945 1 96.56 778 PRO B C 1
ATOM 12748 O O . PRO B 1 778 ? 23.391 -23.125 14.375 1 96.56 778 PRO B O 1
ATOM 12751 N N . MET B 1 779 ? 24.969 -21.562 14.242 1 98.25 779 MET B N 1
ATOM 12752 C CA . MET B 1 779 ? 25.016 -21.594 12.789 1 98.25 779 MET B CA 1
ATOM 12753 C C . MET B 1 779 ? 26.078 -22.594 12.305 1 98.25 779 MET B C 1
ATOM 12755 O O . MET B 1 779 ? 26.344 -22.672 11.102 1 98.25 779 MET B O 1
ATOM 12759 N N . ASN B 1 780 ? 26.703 -23.297 13.227 1 98.25 780 ASN B N 1
ATOM 12760 C CA . ASN B 1 780 ? 27.641 -24.359 12.898 1 98.25 780 ASN B CA 1
ATOM 12761 C C . ASN B 1 780 ? 27.531 -25.531 13.867 1 98.25 780 ASN B C 1
ATOM 12763 O O . ASN B 1 780 ? 28.5 -25.906 14.523 1 98.25 780 ASN B O 1
ATOM 12767 N N . PRO B 1 781 ? 26.453 -26.109 13.844 1 97.12 781 PRO B N 1
ATOM 12768 C CA . PRO B 1 781 ? 26.281 -27.266 14.727 1 97.12 781 PRO B CA 1
ATOM 12769 C C . PRO B 1 781 ? 27.156 -28.453 14.32 1 97.12 781 PRO B C 1
ATOM 12771 O O . PRO B 1 781 ? 27.578 -28.531 13.164 1 97.12 781 PRO B O 1
ATOM 12774 N N . GLU B 1 782 ? 27.328 -29.312 15.258 1 94.38 782 GLU B N 1
ATOM 12775 C CA . GLU B 1 782 ? 28.156 -30.484 15 1 94.38 782 GLU B CA 1
ATOM 12776 C C . GLU B 1 782 ? 27.453 -31.438 14.031 1 94.38 782 GLU B C 1
ATOM 12778 O O . GLU B 1 782 ? 28.094 -31.953 13.102 1 94.38 782 GLU B O 1
ATOM 12783 N N . LYS B 1 783 ? 26.219 -31.672 14.32 1 93.44 783 LYS B N 1
ATOM 12784 C CA . LYS B 1 783 ? 25.453 -32.531 13.438 1 93.44 783 LYS B CA 1
ATOM 12785 C C . LYS B 1 783 ? 24.75 -31.734 12.352 1 93.44 783 LYS B C 1
ATOM 12787 O O . LYS B 1 783 ? 24.031 -30.781 12.648 1 93.44 783 LYS B O 1
ATOM 12792 N N . LYS B 1 784 ? 24.969 -32.125 11.094 1 96.69 784 LYS B N 1
ATOM 12793 C CA . LYS B 1 784 ? 24.359 -31.453 9.945 1 96.69 784 LYS B CA 1
ATOM 12794 C C . LYS B 1 784 ? 23.516 -32.438 9.117 1 96.69 784 LYS B C 1
ATOM 12796 O O . LYS B 1 784 ? 23.844 -33.625 9.039 1 96.69 784 LYS B O 1
ATOM 12801 N N . CYS B 1 785 ? 22.453 -31.922 8.633 1 97.38 785 CYS B N 1
ATOM 12802 C CA . CYS B 1 785 ? 21.609 -32.719 7.754 1 97.38 785 CYS B CA 1
ATOM 12803 C C . CYS B 1 785 ? 21.859 -32.375 6.289 1 97.38 785 CYS B C 1
ATOM 12805 O O . CYS B 1 785 ? 21.938 -31.203 5.934 1 97.38 785 CYS B O 1
ATOM 12807 N N . ARG B 1 786 ? 22.016 -33.375 5.453 1 95.19 786 ARG B N 1
ATOM 12808 C CA . ARG B 1 786 ? 22.281 -33.156 4.035 1 95.19 786 ARG B CA 1
ATOM 12809 C C . ARG B 1 786 ? 21.734 -34.312 3.195 1 95.19 786 ARG B C 1
ATOM 12811 O O . ARG B 1 786 ? 22.078 -35.469 3.414 1 95.19 786 ARG B O 1
ATOM 12818 N N . VAL B 1 787 ? 20.906 -33.938 2.277 1 93.56 787 VAL B N 1
ATOM 12819 C CA . VAL B 1 787 ? 20.453 -34.906 1.297 1 93.56 787 VAL B CA 1
ATOM 12820 C C . VAL B 1 787 ? 21.391 -34.875 0.086 1 93.56 787 VAL B C 1
ATOM 12822 O O . VAL B 1 787 ? 22.031 -35.906 -0.218 1 93.56 787 VAL B O 1
ATOM 12825 N N . TRP B 1 788 ? 21.422 -33.75 -0.499 1 89.19 788 TRP B N 1
ATOM 12826 C CA . TRP B 1 788 ? 22.281 -33.625 -1.663 1 89.19 788 TRP B CA 1
ATOM 12827 C C . TRP B 1 788 ? 23.625 -32.969 -1.282 1 89.19 788 TRP B C 1
ATOM 12829 O O . TRP B 1 788 ? 23.656 -31.859 -0.766 1 89.19 788 TRP B O 1
#

Solvent-accessible surface area (backbone atoms only — not comparable to full-atom values): 85304 Å² total; per-residue (Å²): 135,83,83,80,84,84,73,91,90,88,83,82,83,94,74,95,75,77,82,77,81,73,86,87,79,86,82,82,83,77,82,76,83,78,76,79,75,66,68,64,61,57,48,52,50,52,49,49,49,49,51,51,51,50,49,49,53,49,50,50,48,48,50,47,44,48,52,46,48,62,68,56,46,78,53,59,41,55,46,62,32,20,27,40,42,35,21,51,50,57,57,15,34,26,87,87,43,52,55,42,65,38,46,50,48,18,33,31,56,36,36,49,81,81,45,51,48,53,87,98,46,48,46,27,33,55,55,55,52,50,34,52,50,48,52,35,46,48,36,55,57,44,69,46,78,75,54,92,82,50,46,64,50,44,44,41,48,26,37,47,37,51,12,56,69,34,55,68,46,31,66,72,45,39,29,61,54,50,48,53,50,29,50,75,38,73,41,69,81,57,56,68,75,68,65,69,74,75,78,52,90,68,80,81,82,73,64,65,52,48,23,33,21,42,38,29,39,36,64,48,33,34,47,93,58,22,71,48,71,40,65,29,85,88,49,49,54,30,33,22,41,28,61,38,78,41,74,62,50,56,76,58,66,52,83,64,72,71,67,70,73,74,65,76,71,64,86,65,79,88,75,79,77,67,79,74,66,57,84,46,38,62,56,43,14,51,52,49,39,54,49,38,32,58,50,32,80,85,54,66,47,79,83,40,49,68,57,32,39,50,48,17,43,52,42,49,54,53,58,68,60,45,74,71,76,74,72,77,68,80,80,68,83,65,82,75,65,71,44,78,36,28,44,46,54,50,44,58,65,33,38,79,35,32,43,66,91,66,76,70,73,57,58,61,47,25,44,49,44,48,26,54,72,32,66,72,63,40,78,49,57,77,39,63,28,50,36,37,64,65,33,52,53,47,51,31,47,40,43,30,48,57,44,67,45,60,66,58,58,56,48,40,46,53,46,53,55,50,47,53,54,51,49,52,66,57,65,47,81,81,63,45,72,64,53,33,38,51,51,40,40,69,62,39,38,68,42,56,36,48,77,77,57,49,70,61,41,64,72,53,50,47,56,53,51,51,49,51,47,49,40,22,49,52,36,44,49,50,48,57,70,65,47,85,62,58,50,71,67,37,42,52,54,49,49,52,24,61,71,56,40,42,75,48,68,31,59,73,71,58,53,80,37,58,69,54,42,40,31,56,51,43,39,50,56,82,53,53,74,52,40,79,71,40,75,56,62,67,54,52,56,54,70,48,81,52,32,40,60,58,28,52,33,32,37,39,29,40,54,39,52,58,54,60,52,42,38,82,33,67,60,61,97,67,83,89,63,58,36,70,39,53,51,69,43,52,39,50,61,59,24,30,33,43,36,21,39,47,39,67,29,74,88,30,20,76,37,62,42,66,43,32,24,28,22,25,41,30,19,54,49,23,21,33,56,31,38,50,63,24,82,66,16,48,39,28,42,55,72,12,40,78,39,88,72,64,49,70,66,31,49,53,48,50,49,55,29,50,47,45,45,24,56,56,42,38,65,40,67,42,75,68,43,71,41,58,38,51,16,74,64,18,37,44,50,51,47,8,49,44,34,2,44,52,20,14,50,53,25,45,54,51,46,34,72,73,71,46,85,76,60,43,51,54,71,40,85,89,52,53,61,69,51,42,15,54,45,29,36,41,44,59,44,33,66,42,67,38,59,78,30,29,49,56,42,55,71,38,51,49,62,56,48,63,50,54,44,48,58,36,43,25,38,31,68,67,50,22,60,71,71,63,38,56,82,66,31,72,33,20,39,80,78,60,54,62,79,110,136,91,85,75,92,77,82,78,96,79,77,96,66,94,88,78,97,80,83,88,86,81,86,77,79,81,79,77,78,75,81,74,77,74,73,76,75,59,66,62,60,56,47,49,49,51,48,48,50,48,49,50,50,50,49,49,52,51,50,50,47,48,51,48,45,48,51,48,48,62,67,56,46,78,54,61,40,56,48,64,32,20,28,39,41,34,20,51,50,57,57,16,35,26,88,87,41,53,56,44,65,38,46,49,48,18,32,34,56,38,35,50,80,80,45,49,48,53,88,98,46,48,48,28,32,57,54,55,51,50,37,52,51,49,51,35,46,48,36,54,58,43,69,45,76,76,54,93,82,50,47,64,50,42,42,40,47,28,37,47,37,50,11,55,69,35,56,67,46,32,66,72,44,40,30,62,54,51,46,52,52,31,50,75,38,74,41,69,80,56,56,68,75,71,65,70,74,75,79,52,91,69,79,82,82,72,66,63,50,49,22,34,20,42,38,29,39,36,66,60,35,36,48,85,59,21,69,48,73,41,64,27,83,88,50,47,51,30,33,22,41,27,61,36,84,24,72,68,53,56,79,61,64,52,84,64,72,70,68,70,72,74,65,76,72,64,85,64,79,87,75,80,79,67,78,74,68,58,85,46,36,62,57,44,15,52,51,50,39,54,48,39,31,59,50,34,82,85,54,67,48,80,82,40,51,70,58,32,38,50,48,17,43,52,41,50,56,54,58,69,60,45,74,70,76,75,72,78,68,79,82,66,84,64,80,76,66,71,44,77,36,27,43,46,53,49,44,60,64,33,41,78,36,34,43,66,88,66,76,70,75,56,59,61,47,26,44,51,44,48,25,54,72,32,64,72,62,41,77,50,57,78,40,64,29,50,37,37,64,65,32,52,52,46,52,31,48,40,42,30,49,57,43,67,44,60,67,58,58,56,48,40,44,53,47,53,56,50,48,52,53,51,48,52,65,55,65,47,83,79,63,44,73,65,51,34,37,52,51,39,39,72,62,40,38,67,43,58,35,47,77,76,57,52,69,61,41,64,72,51,49,46,55,52,52,50,49,52,47,48,40,22,50,53,38,44,50,50,48,57,70,65,47,84,62,58,50,72,69,36,45,52,54,51,49,51,26,60,69,57,40,44,76,47,68,32,59,73,73,57,54,78,36,54,67,54,40,40,31,56,50,42,38,50,54,82,53,54,74,52,39,79,70,39,73,58,63,66,57,51,56,53,69,47,80,53,34,40,60,59,28,51,34,32,37,40,31,41,56,40,51,58,55,62,52,42,39,82,32,66,61,61,98,67,82,87,62,58,37,70,40,54,51,69,44,51,39,49,60,60,22,29,34,45,37,20,39,48,38,68,29,74,89,30,20,75,38,63,43,65,42,34,24,26,23,25,41,30,18,54,50,23,20,32,56,30,38,50,62,24,82,65,16,48,39,29,41,56,73,12,40,76,38,89,71,63,48,71,66,31,48,52,49,49,49,55,31,50,46,44,46,25,55,53,43,38,66,40,69,41,73,68,42,70,41,58,38,51,16,73,62,17,34,45,50,50,47,9,49,43,34,2,44,53,20,14,51,53,25,45,53,52,46,35,72,75,71,44,84,76,62,41,52,54,71,39,85,88,53,52,59,69,50,41,15,52,44,28,36,41,46,58,43,32,66,44,66,37,57,77,30,30,49,55,44,55,72,39,50,49,63,55,48,62,52,56,44,49,56,37,42,26,38,31,67,66,49,24,59,70,71,64,37,58,83,66,32,71,34,19,40,81,76,60,52,63,78,112

Sequence (1576 aa):
MMSETAEDRFIALSVEAAAKTKSSSSKHLTVIIRKEDSGCHVFCRRFFMCILLLAVVFLTSIIYGIYYFANTLPDVCHSKECLRSAATLKQNMNLQVDPCEDFYGYVCGNWADDHPRPENHIANSWYQERQLKIFRNIRSQLERNASRTDPKPVAQARTMYQACLNYDAREKEGAKVIAKYLQEFGLPTLPTLLNHTRFGPRRYKFDWIATVARIQRKLGLNVLIGFDIVMDQEDRNWNRLTLEYHYSPDLLNFPSSVEPVEEEEEPEDEDDNDADDGPDAAELADGFLKIAEAINPGFNGSKYEASFMTLGETYMDFFNQLPGRKADDADEPEEEQLSYYTVQELQNITDAYIAPDKPYPIWQHYLDELFAPFPGAKPTPQDKLQMSDENIDFLKKLVRVVSRQPIQVVELYIWGLVTTYIVSHEYNELETEEDCAKNVQTLMGLAVSYAIADKNFLEGTKPRVEAMLNDIRDEFNQMVLETNWMDAYTKYATLEKSKSMESLIGFPEWILDVRKLEEHYEGVSWVYWVKALLNVVILQLQIKKNRHLENWVSAIEFLMKDRLQTWRVKNEKYWDMDPTEVNAFNVQNRNAINIPVAIIQYPFYFLGLEALNYGALGEILGHELTHGFDDSGRNYDKYGNEKRWWSNHTLQEYDKRADCLVKQYSKYYLAEAKGFINGTRTLGENIADNGGIREAFRAYRAYVKRNGPEPMLPGFDDFSHEQLFFISFGNQNCEVVSPAGAAAILQDEHSPSKFRVKGVLSNMAEFSEVFQCAPGRPMNPEKKCRVWMMSETAEDRFIALSVEAAAKTKSSSSKHLTVIIRKEDSGCHVFCRRFFMCILLLAVVFLTSIIYGIYYFANTLPDVCHSKECLRSAATLKQNMNLQVDPCEDFYGYVCGNWADDHPRPENHIANSWYQERQLKIFRNIRSQLERNASRTDPKPVAQARTMYQACLNYDAREKEGAKVIAKYLQEFGLPTLPTLLNHTRFGPRRYKFDWIATVARIQRKLGLNVLIGFDIVMDQEDRNWNRLTLEYHYSPDLLNFPSSVEPVEEEEEPEDEDDNDADDGPDAAELADGFLKIAEAINPGFNGSKYEASFMTLGETYMDFFNQLPGRKADDADEPEEEQLSYYTVQELQNITDAYIAPDKPYPIWQHYLDELFAPFPGAKPTPQDKLQMSDENIDFLKKLVRVVSRQPIQVVELYIWGLVTTYIVSHEYNELETEEDCAKNVQTLMGLAVSYAIADKNFLEGTKPRVEAMLNDIRDEFNQMVLETNWMDAYTKYATLEKSKSMESLIGFPEWILDVRKLEEHYEGVSWVYWVKALLNVVILQLQIKKNRHLENWVSAIEFLMKDRLQTWRVKNEKYWDMDPTEVNAFNVQNRNAINIPVAIIQYPFYFLGLEALNYGALGEILGHELTHGFDDSGRNYDKYGNEKRWWSNHTLQEYDKRADCLVKQYSKYYLAEAKGFINGTRTLGENIADNGGIREAFRAYRAYVKRNGPEPMLPGFDDFSHEQLFFISFGNQNCEVVSPAGAAAILQDEHSPSKFRVKGVLSNMAEFSEVFQCAPGRPMNPEKKCRVW

Secondary structure (DSSP, 8-state):
--------------------------------------HHHHHHHHHHHHHHHHHHHHHHHHHHHHHHHHHHS--B--SHHHHHHHHHHHHH--TTS-TTT-HHHHHHTTHHHHSPPPTT-SEEEHHHHHHHHHHHHHHHHHHSPPPTTS-HHHHHHHHHHHHHH-HHHHHHHHHHHHHHHHHHHT--SS-GGG--SS--S------HHHHHHHHHHHH---BSBEEEEEE-SS-TTBEEEEEE---SGGGTT----------------TT--GGG--S-HHHHHHHHHHHHHHHSTT--GGGGHHHHHHHHHHHHHHHHHSPPP----SS------EEEEEHHHHHHHHHTT-SSS----HHHHHHHHHTTT-GGGPPPTTSEEEEEHHHHHHHHHHHHHHHTS-HHHHHHHHHHHHHHHHHHHHS-TT--HHHHHHHHHHHSHHHHHTTT--HHIIIIIHHHHHHHHHHHHHHHHHHHHH-SSS-HHHHHHHHHHHHH-EEEEES-GGGGSHHHHHHHHHT--STHHHHHHHT---------TT-HHHHHHHHHHHHHHHHHHGGGSB------S-TT-S--EEEGGGTEEEEEGGGSSTTTS--SSHHHHIIIIIHHHHHHHHGGGSTTGGGB-TTS-B---S-HHHHHHHHHHHHHHHHHHHT-EEGGGTEE--TTTTHHHHHHHHHHHHHHHHHHHHHHHHH-PPPBPTT-TTS-HHHHHHHHHHHHT-EEE-HHHHHHHHTSSSPPHHHHHHHHHHT-HHHHHHTTPPTTSTTS-SS-----/--------------------------------------HHHHHHHHHHHHHHHHHHHHHHHHHHHHHHHHHHS--B--SHHHHHHHHHHHHH--TTS-TTT-HHHHHHTTHHHHSPPPTT-SEEEHHHHHHHHHHHHHHHHHHSPPPTTS-HHHHHHHHHHHHHH-HHHHHHHHHHHHHHHHHHHT--SS-GGG--SS--S------HHHHHHHHHHHH---BSBEEEEEE-SS-TTBEEEEEE----TTTTT----------------TT--GGG--S-HHHHHHHHHHHHHHHSTT--GGGGHHHHHHHHHHHHHHHHHSPP-----TT------EEEEEHHHHHHHHHTT-SSS----HHHHHHHHHTTT-GGGPPPTTSEEEEEHHHHHHHHHHHHHHHTS-HHHHHHHHHHHHHHHHHHHHS-TT--HHHHHHHHHHHSHHHHHTTT--HHIIIIIHHHHHHHHHHHHHHHHHHHHH-SSS-HHHHHHHHHHHHH-EEEEES-GGGGSHHHHHHHHHT--STHHHHHHHT---------TT-HHHHHHHHHHHHHHHHHHGGGSB------S-TT----EEEGGGTEEEEEGGGSSTTTS--SSHHHHIIIIIHHHHHHHHGGGSTTGGGB-TTS-B---S-HHHHHHHHHHHHHHHHHHHT-EETTTTEE--TTTTHHHHHHHHHHHHHHHHHHHHHHHHH-PPPBPTT-TTS-HHHHHHHHHHHHT-EEE-HHHHHHHHTSSSPPHHHHHHHHHHT-HHHHHHHTPPTTSTTS-SS-----